Protein 8J5T (pdb70)

Radius of gyration: 44.78 Å; Cα contacts (8 Å, |Δi|>4): 3422; chains: 4; bounding box: 68×72×150 Å

B-factor: mean 57.09, std 12.13, range [30.0, 143.53]

GO terms:
  GO:0042277 peptide binding (F, IDA)
  GO:0017038 protein import (P, IDA)
  GO:0043295 glutathione binding (F, IDA)
  GO:1904680 peptide transmembrane transporter activity (F, IDA)
  GO:0005886 plasma membrane (C, HDA)
  GO:0042597 periplasmic space (C, EXP)
  GO:0042597 periplasmic space (C, TAS)

Sequence (1740 aa):
TTSDINQQDPATLQDGGNLRLSLTDFPPNFNILHIDGNNAEVAAMMKATLPRAFIIGPDGSTTVDTNYFTSIELTRTAPQVVTYTINPEAVWSDGTPITWRDIASQIHAISGADKAFEIASSSGAERVASVTRGVDDRQAVVTFAKPYAEWRGMFAGNGMLLPASMTATPEAFNKGQLDGPGPSAGPFVVSALDRTAQRIVLTRNPRWWGARPRLDSITYLVLDDAARLPALQNNTIDATGVGTLDQLTIAARTKGISIRRAPGPSWYHFTLNGAPGSILADKALRLAIAKGIDRYTIARVAQYGLTSDPVPLNNHVFVAGQDGYQDNSGVVAYNPEQAKRELDALGWRRSGAFREKDGRQLVIRDLFYDAQSTRQFAQIAQHTLAQIGVKLELQAKSGSGFFSDYVNVGAFDIAQFGWVGDAFPLSSLTQIYASDGESNFGKIGSPQIDAAIERTLAELDPGKARALANQVDELIWAEGFSLPLTQSPGTVAVRSTLANFGATGLADLDYTAIGFMRRMTRYLARRLLNYLVLLALASFLTYCLTSLAFSPLESLMQRSPRPPQAVIDAKAHDLGLDRPILARYANWVSHAVRGDFGTTITGQPVGTELGRRIGVSLRLLVVGSVFGTVAGVVIGAWGAIRQYRLSDRVMTTLALLVLSTPTFVVANLLILGALRVNWAVGIQLFDYTGETSPGVAGGVWDRLGDRLQHLILPSLTLALAAAAGFSRYQRNAMLDVLGQDFIRTARAKGLTRRRALLKHGLRTALIPMATLFAYGVAGLVTGAVFVEKIFGWHGMGEWMVRGISTQDTNIVAAITVFSGAVVLLAGLLSDVIYAALDPRVRVSMTEFASRRTLVVRRFLRNRAAVASLAALLLLFVSAYALPPLLPYSYDDLDFNALLQPPGTKHWLGTNALGQDLLAQTLRGMQKSMLIGVCVAVISTGIAATVGAISGYFGGWRDRTLMWVVDLLLVVPSFILIAIVTPRTKNSANIMFLVLLLAGFGWMISSRMVRGMTMSLREREFIRAARYMGVSSRRIIVGHVVPNVASILIIDAALNVAAAILAETGLSFLGFGIQPPDVSLGTLIADGTASATAFPWVFLFPASILVLILVCANLTGDGLRDALDPASRSLRRSPLLEVTDLAVTFRTDGDPVTAVRGISYRVEPGEVVAMVGESGSGKSAAAMAVVGLLPEYAQVRGSVRLQGTELLGLADNAMSRFRGKAIGTVFQDPMSALTPVYTVGDQIAEAIEVHQPRVGKKAARRRAVELLDLVGISQPQRRSRAFPHELSGGERQRVVIAIAIANDPDLLICDDPTTALDVTVQAQILDVLKAARDVTGAGVLIITHDLGVVAEFADRALVMYAGRVVESAGVNDLYRDRRMPYTVGLLGSVPRLDAAQGTRLVPIPGAPPSLAGLAPGCPFAPRCPLVIDECLTAEPELLDVATDHRAACIRTELVTGRSAADIYRVKTEARPAALGDASVVVRVRHLVKTYRLAKGVVLRRAIGEVRAVDGISLELRQGRTLGIVGESGSGKSTTLHEILELAAPQSGSIEVLGTDVATLGTAERRSLRRDIQVVFQDPVASLDPRLPVFDLIAEPLQANGFGKNETHARVAELLDIVGLRHGDASRYPAEFSGGQKQRIGIARALALQPKILALDDPVSALDVSIQAGIINLLLDLQEQFGLSYLFVSHDLSVVKHLAHQVAVMLAGTVVEQGDSEEVFGNPKHEYTRRLLGAVPQPDPA

Nearest PDB structures (foldseek):
  8j5q-assembly1_C  TM=8.252E-01  e=1.093E-30  Mycobacterium tuberculosis H37Rv
  8xfc-assembly1_C  TM=7.934E-01  e=2.139E-13  Mycobacterium tuberculosis H37Rv
  8wd9-assembly1_B  TM=5.810E-01  e=6.785E-04  Mycobacterium tuberculosis H37Rv
  4ymw-assembly1_C  TM=5.849E-01  e=1.691E-02  Caldanaerobacter subterraneus subsp. tengcongensis MB4
  8j5t-assembly1_D  TM=1.002E+00  e=0.000E+00  Mycobacterium tuberculosis H37Rv

InterPro domains:
  IPR000914 Solute-binding protein family 5 domain [PF00496] (152-511)
  IPR030678 Peptide/nickel binding protein, MppA-type [PIRSF002741] (71-576)
  IPR039424 Solute-binding protein family 5 [PTHR30290] (38-572)

Solvent-accessible surface area: 65528 Å² total; per-residue (Å²): 135,37,33,59,38,41,136,50,80,51,68,73,0,65,93,13,29,63,2,46,24,23,6,85,45,24,1,29,1,3,0,11,20,4,3,26,1,29,75,83,41,6,4,46,0,5,42,2,3,13,0,17,1,8,74,9,16,62,45,9,64,42,83,44,16,101,52,16,2,75,55,17,90,53,72,137,74,83,49,2,17,1,18,5,24,4,15,103,100,0,37,5,30,94,28,75,64,3,8,46,118,6,0,21,32,1,5,103,2,6,26,27,85,62,142,52,10,20,6,4,43,31,43,4,1,114,15,27,62,57,30,67,113,23,132,62,62,47,33,0,32,1,33,4,76,98,55,8,16,15,6,72,15,6,2,3,9,85,17,0,1,5,6,28,73,39,0,61,73,47,108,20,0,15,113,35,6,34,101,16,38,19,25,7,0,0,9,0,33,22,72,42,59,57,58,66,34,15,33,0,32,0,50,49,12,123,110,31,51,26,56,158,6,40,0,66,19,4,9,22,12,9,5,41,84,36,0,34,15,8,0,0,31,12,87,5,0,0,8,12,32,0,50,70,37,18,26,16,35,24,1,56,130,11,182,44,14,44,42,22,97,5,55,12,35,39,16,72,1,2,8,5,4,10,24,127,66,24,26,1,49,61,108,61,0,12,28,0,8,4,22,1,7,18,16,103,17,0,0,120,5,25,16,106,32,15,47,94,126,28,94,4,3,11,0,8,12,6,6,50,19,12,46,26,66,71,92,14,11,60,70,8,49,75,74,42,107,63,0,52,130,57,0,58,95,44,21,11,122,99,64,73,65,45,5,50,92,116,67,131,61,0,43,0,84,1,1,0,47,82,8,79,68,5,40,32,11,0,21,0,0,56,65,10,1,37,102,6,0,0,70,2,45,16,52,2,20,31,17,44,10,0,6,35,87,68,0,48,101,25,42,0,2,7,0,2,3,31,27,69,7,48,14,33,20,15,43,50,4,45,50,16,8,8,48,128,13,83,4,3,18,1,126,10,39,31,115,120,2,40,57,6,2,84,120,0,2,41,48,45,60,78,33,114,8,86,58,32,0,14,96,0,0,73,55,0,4,37,18,6,10,6,9,0,0,5,22,44,31,18,5,33,0,0,31,50,59,0,0,15,23,12,7,24,20,24,18,31,37,82,28,22,10,1,0,25,63,132,260,118,116,210,80,83,68,134,36,88,102,51,14,106,82,1,40,55,68,1,10,70,88,3,14,23,57,3,17,136,45,16,28,17,25,7,64,9,30,66,42,42,58,20,1,37,61,57,11,2,78,42,19,22,131,95,64,10,52,101,108,97,40,124,42,34,26,56,61,12,55,56,53,16,119,169,48,84,38,25,62,26,21,36,27,38,68,0,24,84,32,18,38,82,17,53,20,3,2,107,97,0,10,79,56,1,20,65,133,0,18,92,42,0,31,91,43,0,2,110,4,0,31,102,19,63,142,141,34,3,87,67,53,9,67,82,9,6,88,38,42,0,26,9,38,27,16,23,0,59,110,36,2,59,36,4,3,135,61,12,112,87,89,64,109,83,65,39,19,1,2,11,26,21,28,39,74,56,82,61,42,109,205,97,77,102,42,16,92,110,61,0,25,72,9,0,14,82,3,22,19,69,53,21,15,8,16,28,2,3,29,0,8,4,6,0,9,42,14,29,58,91,51,11,10,62,9,0,39,11,7,7,3,19,79,162,130,0,4,80,83,0,0,28,62,13,2,51,9,10,8,4,0,19,77,1,15,27,72,4,56,44,15,38,53,5,10,31,7,0,18,2,0,9,6,21,0,0,0,20,4,8,22,83,0,3,71,40,10,7,31,27,6,0,1,0,2,4,34,42,24,0,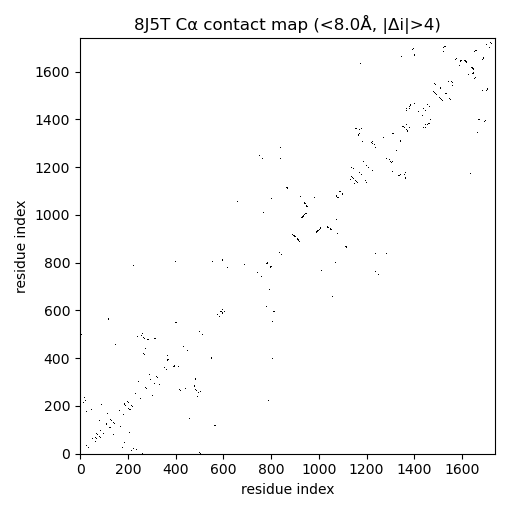35,38,14,3,102,3,0,31,81,1,8,65,51,4,26,34,29,0,24,33,5,212,60,27,101,91,143,18,18,46,31,187,51,13,18,82,132,14,36,86,90,28,171,42,0,47,65,8,61,62,31,29,113,109,18,67,93,31,0,93,60,69,34,111,134,21,92,53,56,69,80,59,19,23,53,148,2,17,29,73,88,58,45,121,123,7,128,41,0,0,24,39,1,0,10,7,1,33,6,13,4,11,89,0,6,20,40,0,11,66,3,0,79,45,6,4,100,72,3,19,38,60,1,14,67,20,0,1,64,0,2,16,65,11,53,153,83,19,118,66,46,15,77,74,0,7,30,42,37,6,28,25,34,65,2,50,20,2,52,25,2,17,150,67,51,100,53,35,6,30,98,101,5,12,111,25,33,4,20,46,38,21,14,58,10,0,9,2,1,17,1,27,0,6,10,16,76,68,63,36,16,0,73,3,2,93,8,7,8,8,27,45,147,72,2,17,83,19,10,0,42,10,28,2,7,3,1,18,22,11,2,32,8,18,25,16,1,58,4,0,30,36,3,3,16,8,10,44,31,29,23,0,13,5,22,52,39,14,0,0,0,12,10,0,10,67,0,12,68,12,23,48,17,33,52,31,9,13,93,61,0,6,59,37,0,33,75,4,0,42,6,14,9,39,22,10,11,1,70,6,3,1,32,8,9,54,4,108,54,10,26,177,116,28,8,0,43,2,56,92,0,9,0,20,41,88,16,68,40,103,62,39,35,9,0,44,29,3,61,16,107,0,48,64,55,22,0,0,0,0,9,3,4,9,26,5,10,12,35,13,0,1,14,2,1,0,28,6,31,62,105,42,5,102,45,153,32,32,0,58,2,90,42,57,74,5,53,74,59,67,35,82,36,6,10,165,48,9,9,104,13,1,4,8,3,8,44,33,20,46,31,2,5,0,23,6,37,19,1,4,34,1,0,0,11,4,3,53,47,36,78,101,211,52,36,85,165,35,0,106,150,92,0,30,109,2,1,88,95,0,28,4,79,75,32,129,89,21,18,107,4,30,5,79,66,17,35,12,2,14,26,0,8,0,5,1,0,24,7,18,7,29,88,4,64,0,0,3,0,6,11,0,12,33,8,2,2,10,34,3,13,52,71,0,3,82,22,2,68,43,20,54,97,131,66,29,3,0,0,0,1,2,1,15,59,9,11,0,3,7,93,2,7,68,76,1,8,1,0,5,4,0,66,7,10,0,25,3,18,15,88,52,4,32,165,35,41,39,5,3,0,1,0,7,5,19,33,4,45,23,135,34,111,12,63,62,10,43,20,16,50,36,11,66,62,57,27,36,48,19,45,64,49,77,101,2,21,19,2,7,115,22,22,61,24,58,74,127,88,17,89,86,63,61,19,114,43,82,107,44,38,122,130,4,102,1,9,16,66,54,15,119,60,1,66,75,88,65,21,82,50,5,16,182,69,159,57,105,53,207,52,76,70,92,65,72,54,59,52,6,4,74,2,107,115,0,27,50,35,90,152,18,5,78,23,116,63,123,70,127,66,45,29,89,42,109,13,0,66,30,2,48,9,79,4,89,37,6,79,1,7,0,3,6,2,48,10,42,4,10,16,38,24,1,1,29,21,5,3,58,3,30,65,22,110,68,28,42,0,43,0,51,64,38,55,1,64,115,17,46,101,79,102,63,116,80,20,14,87,28,3,4,8,2,9,47,21,16,34,24,2,5,1,54,18,13,0,0,8,22,2,0,0,10,0,0,71,32,45,72,66,36,151,124,84,5,21,54,52,0,28,80,2,3,96,68,6,22,10,102,76,45,20,5,60,54,17,2,74,42,16,45,12,3,28,33,4,6,0,2,6,0,10,2,7,0,10,61,0,93,2,1,3,2,5,12,0,8,32,13,3,2,9,4,22,14,0,28,3,1,16,35,4,1,52,29,2,29,71,118,2,3,1,0,6,2,3,1,24,60,4,13,1,0,17,2,1,2,43,82,2,0,6,4,50,75,0,50,31,35,24,91,24,66,12,114,111,6,28,54,97,11,146,70,110,8,0,89,134,3,40,69,40,32,27,98,50,83,57,129

Structure (mmCIF, N/CA/C/O backbone):
data_8J5T
#
_entry.id   8J5T
#
_cell.length_a   1.00
_cell.length_b   1.00
_cell.length_c   1.00
_cell.angle_alpha   90.00
_cell.angle_beta   90.00
_cell.angle_gamma   90.00
#
_symmetry.space_group_name_H-M   'P 1'
#
loop_
_entity.id
_entity.type
_entity.pdbx_description
1 polymer 'Uncharacterized protein Rv1280c'
2 polymer 'Putative peptide transport permease protein Rv1283c'
3 polymer 'Putative peptide transport permease protein Rv1282c'
4 polymer 'Uncharacterized ABC transporter ATP-binding protein Rv1281c'
5 non-polymer "ADENOSINE-5'-TRIPHOSPHATE"
6 non-polymer 'MAGNESIUM ION'
7 non-polymer 'IRON/SULFUR CLUSTER'
#
loop_
_atom_site.group_PDB
_atom_site.id
_atom_site.type_symbol
_atom_site.label_atom_id
_atom_site.label_alt_id
_atom_site.label_comp_id
_atom_site.label_asym_id
_atom_site.label_entity_id
_atom_site.label_seq_id
_atom_site.pdbx_PDB_ins_code
_atom_site.Cartn_x
_atom_site.Cartn_y
_atom_site.Cartn_z
_atom_site.occupancy
_atom_site.B_iso_or_equiv
_atom_site.auth_seq_id
_atom_site.auth_comp_id
_atom_site.auth_asym_id
_atom_site.auth_atom_id
_atom_site.pdbx_PDB_model_num
ATOM 1 N N . THR A 1 73 ? 146.562 152.503 187.618 1.00 66.12 73 THR A N 1
ATOM 2 C CA . THR A 1 73 ? 145.152 152.833 187.782 1.00 66.12 73 THR A CA 1
ATOM 3 C C . THR A 1 73 ? 144.280 152.001 186.854 1.00 66.12 73 THR A C 1
ATOM 4 O O . THR A 1 73 ? 143.093 151.817 187.120 1.00 66.12 73 THR A O 1
ATOM 8 N N . THR A 1 74 ? 144.866 151.522 185.755 1.00 64.78 74 THR A N 1
ATOM 9 C CA . THR A 1 74 ? 144.239 150.641 184.775 1.00 64.78 74 THR A CA 1
ATOM 10 C C . THR A 1 74 ? 143.151 151.363 183.972 1.00 64.78 74 THR A C 1
ATOM 11 O O . THR A 1 74 ? 142.634 150.802 183.002 1.00 64.78 74 THR A O 1
ATOM 15 N N . SER A 1 75 ? 142.833 152.613 184.299 1.00 62.79 75 SER A N 1
ATOM 16 C CA . SER A 1 75 ? 141.809 153.374 183.598 1.00 62.79 75 SER A CA 1
ATOM 17 C C . SER A 1 75 ? 142.422 154.617 182.970 1.00 62.79 75 SER A C 1
ATOM 18 O O . SER A 1 75 ? 143.299 155.254 183.561 1.00 62.79 75 SER A O 1
ATOM 21 N N . ASP A 1 76 ? 141.948 154.965 181.772 1.00 58.83 76 ASP A N 1
ATOM 22 C CA . ASP A 1 76 ? 142.484 156.107 181.032 1.00 58.83 76 ASP A CA 1
ATOM 23 C C . ASP A 1 76 ? 141.345 156.685 180.195 1.00 58.83 76 ASP A C 1
ATOM 24 O O . ASP A 1 76 ? 141.072 156.193 179.097 1.00 58.83 76 ASP A O 1
ATOM 29 N N . ILE A 1 77 ? 140.698 157.730 180.711 1.00 54.65 77 ILE A N 1
ATOM 30 C CA . ILE A 1 77 ? 139.474 158.237 180.100 1.00 54.65 77 ILE A CA 1
ATOM 31 C C . ILE A 1 77 ? 139.504 159.749 179.924 1.00 54.65 77 ILE A C 1
ATOM 32 O O . ILE A 1 77 ? 138.498 160.347 179.530 1.00 54.65 77 ILE A O 1
ATOM 37 N N . ASN A 1 78 ? 140.641 160.381 180.218 1.00 55.48 78 ASN A N 1
ATOM 38 C CA . ASN A 1 78 ? 140.756 161.839 180.188 1.00 55.48 78 ASN A CA 1
ATOM 39 C C . ASN A 1 78 ? 139.746 162.470 181.154 1.00 55.48 78 ASN A C 1
ATOM 40 O O . ASN A 1 78 ? 138.784 163.132 180.767 1.00 55.48 78 ASN A O 1
ATOM 45 N N . GLN A 1 79 ? 139.979 162.204 182.437 1.00 57.16 79 GLN A N 1
ATOM 46 C CA . GLN A 1 79 ? 139.092 162.706 183.478 1.00 57.16 79 GLN A CA 1
ATOM 47 C C . GLN A 1 79 ? 139.061 164.228 183.476 1.00 57.16 79 GLN A C 1
ATOM 48 O O . GLN A 1 79 ? 140.093 164.887 183.328 1.00 57.16 79 GLN A O 1
ATOM 54 N N . GLN A 1 80 ? 137.860 164.785 183.623 1.00 56.78 80 GLN A N 1
ATOM 55 C CA . GLN A 1 80 ? 137.671 166.219 183.796 1.00 56.78 80 GLN A CA 1
ATOM 56 C C . GLN A 1 80 ? 136.496 166.444 184.733 1.00 56.78 80 GLN A C 1
ATOM 57 O O . GLN A 1 80 ? 135.633 165.578 184.892 1.00 56.78 80 GLN A O 1
ATOM 63 N N . ASP A 1 81 ? 136.470 167.615 185.356 1.00 58.06 81 ASP A N 1
ATOM 64 C CA . ASP A 1 81 ? 135.301 168.002 186.130 1.00 58.06 81 ASP A CA 1
ATOM 65 C C . ASP A 1 81 ? 134.111 168.129 185.186 1.00 58.06 81 ASP A C 1
ATOM 66 O O . ASP A 1 81 ? 134.218 168.805 184.153 1.00 58.06 81 ASP A O 1
ATOM 71 N N . PRO A 1 82 ? 132.978 167.489 185.485 1.00 56.25 82 PRO A N 1
ATOM 72 C CA . PRO A 1 82 ? 131.810 167.629 184.602 1.00 56.25 82 PRO A CA 1
ATOM 73 C C . PRO A 1 82 ? 131.342 169.062 184.417 1.00 56.25 82 PRO A C 1
ATOM 74 O O . PRO A 1 82 ? 130.916 169.427 183.316 1.00 56.25 82 PRO A O 1
ATOM 78 N N . ALA A 1 83 ? 131.415 169.892 185.458 1.00 56.24 83 ALA A N 1
ATOM 79 C CA . ALA A 1 83 ? 130.861 171.239 185.379 1.00 56.24 83 ALA A CA 1
ATOM 80 C C . ALA A 1 83 ? 131.628 172.150 184.431 1.00 56.24 83 ALA A C 1
ATOM 81 O O . ALA A 1 83 ? 131.118 173.221 184.088 1.00 56.24 83 ALA A O 1
ATOM 83 N N . THR A 1 84 ? 132.829 171.761 184.004 1.00 57.04 84 THR A N 1
ATOM 84 C CA . THR A 1 84 ? 133.644 172.563 183.100 1.00 57.04 84 THR A CA 1
ATOM 85 C C . THR A 1 84 ? 133.579 172.060 181.664 1.00 57.04 84 THR A C 1
ATOM 86 O O . THR A 1 84 ? 134.533 172.239 180.901 1.00 57.04 84 THR A O 1
ATOM 90 N N . LEU A 1 85 ? 132.481 171.421 181.286 1.00 53.43 85 LEU A N 1
ATOM 91 C CA . LEU A 1 85 ? 132.284 170.910 179.939 1.00 53.43 85 LEU A CA 1
ATOM 92 C C . LEU A 1 85 ? 131.104 171.627 179.297 1.00 53.43 85 LEU A C 1
ATOM 93 O O . LEU A 1 85 ? 130.513 172.540 179.873 1.00 53.43 85 LEU A O 1
ATOM 98 N N . GLN A 1 86 ? 130.763 171.200 178.087 1.00 53.07 86 GLN A N 1
ATOM 99 C CA . GLN A 1 86 ? 129.618 171.771 177.401 1.00 53.07 86 GLN A CA 1
ATOM 100 C C . GLN A 1 86 ? 128.318 171.279 178.026 1.00 53.07 86 GLN A C 1
ATOM 101 O O . GLN A 1 86 ? 128.267 170.241 178.691 1.00 53.07 86 GLN A O 1
ATOM 107 N N . ASP A 1 87 ? 127.254 172.053 177.814 1.00 51.39 87 ASP A N 1
ATOM 108 C CA . ASP A 1 87 ? 125.918 171.713 178.285 1.00 51.39 87 ASP A CA 1
ATOM 109 C C . ASP A 1 87 ? 125.075 171.075 177.188 1.00 51.39 87 ASP A C 1
ATOM 110 O O . ASP A 1 87 ? 123.850 171.218 177.175 1.00 51.39 87 ASP A O 1
ATOM 115 N N . GLY A 1 88 ? 125.706 170.387 176.264 1.00 46.51 88 GLY A N 1
ATOM 116 C CA . GLY A 1 88 ? 124.997 169.736 175.182 1.00 46.51 88 GLY A CA 1
ATOM 117 C C . GLY A 1 88 ? 125.899 168.738 174.519 1.00 46.51 88 GLY A C 1
ATOM 118 O O . GLY A 1 88 ? 126.746 168.117 175.162 1.00 46.51 88 GLY A O 1
ATOM 119 N N . GLY A 1 89 ? 125.724 168.581 173.216 1.00 43.71 89 GLY A N 1
ATOM 120 C CA . GLY A 1 89 ? 126.548 167.681 172.442 1.00 43.71 89 GLY A CA 1
ATOM 121 C C . GLY A 1 89 ? 125.834 166.384 172.120 1.00 43.71 89 GLY A C 1
ATOM 122 O O . GLY A 1 89 ? 124.771 166.062 172.653 1.00 43.71 89 GLY A O 1
ATOM 123 N N . ASN A 1 90 ? 126.450 165.623 171.224 1.00 43.04 90 ASN A N 1
ATOM 124 C CA . ASN A 1 90 ? 125.862 164.385 170.724 1.00 43.04 90 ASN A CA 1
ATOM 125 C C . ASN A 1 90 ? 127.008 163.401 170.520 1.00 43.04 90 ASN A C 1
ATOM 126 O O . ASN A 1 90 ? 127.729 163.475 169.522 1.00 43.04 90 ASN A O 1
ATOM 131 N N . LEU A 1 91 ? 127.168 162.485 171.466 1.00 42.44 91 LEU A N 1
ATOM 132 C CA . LEU A 1 91 ? 128.113 161.394 171.297 1.00 42.44 91 LEU A CA 1
ATOM 133 C C . LEU A 1 91 ? 127.566 160.401 170.286 1.00 42.44 91 LEU A C 1
ATOM 134 O O . LEU A 1 91 ? 126.415 159.973 170.387 1.00 42.44 91 LEU A O 1
ATOM 139 N N . ARG A 1 92 ? 128.384 160.032 169.308 1.00 42.38 92 ARG A N 1
ATOM 140 C CA . ARG A 1 92 ? 127.982 159.080 168.282 1.00 42.38 92 ARG A CA 1
ATOM 141 C C . ARG A 1 92 ? 128.949 157.910 168.285 1.00 42.38 92 ARG A C 1
ATOM 142 O O . ARG A 1 92 ? 130.153 158.093 168.080 1.00 42.38 92 ARG A O 1
ATOM 150 N N . LEU A 1 93 ? 128.420 156.716 168.498 1.00 42.65 93 LEU A N 1
ATOM 151 C CA . LEU A 1 93 ? 129.204 155.502 168.643 1.00 42.65 93 LEU A CA 1
ATOM 152 C C . LEU A 1 93 ? 128.837 154.530 167.528 1.00 42.65 93 LEU A C 1
ATOM 153 O O . LEU A 1 93 ? 128.108 154.870 166.596 1.00 42.65 93 LEU A O 1
ATOM 158 N N . SER A 1 94 ? 129.352 153.310 167.624 1.00 44.33 94 SER A N 1
ATOM 159 C CA . SER A 1 94 ? 129.056 152.295 166.627 1.00 44.33 94 SER A CA 1
ATOM 160 C C . SER A 1 94 ? 128.871 150.940 167.288 1.00 44.33 94 SER A C 1
ATOM 161 O O . SER A 1 94 ? 129.537 150.622 168.277 1.00 44.33 94 SER A O 1
ATOM 164 N N . LEU A 1 95 ? 127.957 150.153 166.738 1.00 47.72 95 LEU A N 1
ATOM 165 C CA . LEU A 1 95 ? 127.778 148.750 167.070 1.00 47.72 95 LEU A CA 1
ATOM 166 C C . LEU A 1 95 ? 128.209 147.910 165.876 1.00 47.72 95 LEU A C 1
ATOM 167 O O . LEU A 1 95 ? 128.648 148.432 164.849 1.00 47.72 95 LEU A O 1
ATOM 172 N N . THR A 1 96 ? 128.077 146.593 166.004 1.00 52.16 96 THR A N 1
ATOM 173 C CA . THR A 1 96 ? 128.362 145.716 164.882 1.00 52.16 96 THR A CA 1
ATOM 174 C C . THR A 1 96 ? 127.154 144.940 164.384 1.00 52.16 96 THR A C 1
ATOM 175 O O . THR A 1 96 ? 127.229 144.357 163.298 1.00 52.16 96 THR A O 1
ATOM 179 N N . ASP A 1 97 ? 126.052 144.913 165.129 1.00 52.83 97 ASP A N 1
ATOM 180 C CA . ASP A 1 97 ? 124.813 144.348 164.615 1.00 52.83 97 ASP A CA 1
ATOM 181 C C . ASP A 1 97 ? 123.643 144.923 165.397 1.00 52.83 97 ASP A C 1
ATOM 182 O O . ASP A 1 97 ? 123.751 145.157 166.603 1.00 52.83 97 ASP A O 1
ATOM 187 N N . PHE A 1 98 ? 122.539 145.157 164.701 1.00 46.00 98 PHE A N 1
ATOM 188 C CA . PHE A 1 98 ? 121.345 145.668 165.353 1.00 46.00 98 PHE A CA 1
ATOM 189 C C . PHE A 1 98 ? 120.859 144.648 166.376 1.00 46.00 98 PHE A C 1
ATOM 190 O O . PHE A 1 98 ? 120.720 143.464 166.042 1.00 46.00 98 PHE A O 1
ATOM 198 N N . PRO A 1 99 ? 120.610 145.052 167.617 1.00 45.77 99 PRO A N 1
ATOM 199 C CA . PRO A 1 99 ? 120.230 144.089 168.653 1.00 45.77 99 PRO A CA 1
ATOM 200 C C . PRO A 1 99 ? 118.940 143.375 168.294 1.00 45.77 99 PRO A C 1
ATOM 201 O O . PRO A 1 99 ? 117.889 144.009 168.128 1.00 45.77 99 PRO A O 1
ATOM 205 N N . PRO A 1 100 ? 118.986 142.048 168.158 1.00 45.49 100 PRO A N 1
ATOM 206 C CA . PRO A 1 100 ? 117.754 141.310 167.834 1.00 45.49 100 PRO A CA 1
ATOM 207 C C . PRO A 1 100 ? 116.714 141.396 168.931 1.00 45.49 100 PRO A C 1
ATOM 208 O O . PRO A 1 100 ? 115.562 141.767 168.678 1.00 45.49 100 PRO A O 1
ATOM 212 N N . ASN A 1 101 ? 117.098 141.050 170.151 1.00 45.70 101 ASN A N 1
ATOM 213 C CA . ASN A 1 101 ? 116.249 141.163 171.321 1.00 45.70 101 ASN A CA 1
ATOM 214 C C . ASN A 1 101 ? 116.845 142.220 172.237 1.00 45.70 101 ASN A C 1
ATOM 215 O O . ASN A 1 101 ? 118.067 142.363 172.318 1.00 45.70 101 ASN A O 1
ATOM 220 N N . PHE A 1 102 ? 115.983 142.972 172.908 1.00 46.30 102 PHE A N 1
ATOM 221 C CA . PHE A 1 102 ? 116.418 144.070 173.755 1.00 46.30 102 PHE A CA 1
ATOM 222 C C . PHE A 1 102 ? 116.420 143.705 175.232 1.00 46.30 102 PHE A C 1
ATOM 223 O O . PHE A 1 102 ? 116.541 144.593 176.080 1.00 46.30 102 PHE A O 1
ATOM 231 N N . ASN A 1 103 ? 116.291 142.422 175.554 1.00 46.29 103 ASN A N 1
ATOM 232 C CA . ASN A 1 103 ? 116.320 141.934 176.926 1.00 46.29 103 ASN A CA 1
ATOM 233 C C . ASN A 1 103 ? 117.693 141.334 177.194 1.00 46.29 103 ASN A C 1
ATOM 234 O O . ASN A 1 103 ? 118.080 140.355 176.552 1.00 46.29 103 ASN A O 1
ATOM 239 N N . ILE A 1 104 ? 118.417 141.907 178.157 1.00 47.85 104 ILE A N 1
ATOM 240 C CA . ILE A 1 104 ? 119.790 141.484 178.405 1.00 47.85 104 ILE A CA 1
ATOM 241 C C . ILE A 1 104 ? 119.870 140.131 179.099 1.00 47.85 104 ILE A C 1
ATOM 242 O O . ILE A 1 104 ? 120.926 139.492 179.072 1.00 47.85 104 ILE A O 1
ATOM 247 N N . LEU A 1 105 ? 118.792 139.675 179.728 1.00 47.01 105 LEU A N 1
ATOM 248 C CA . LEU A 1 105 ? 118.782 138.384 180.403 1.00 47.01 105 LEU A CA 1
ATOM 249 C C . LEU A 1 105 ? 118.356 137.247 179.490 1.00 47.01 105 LEU A C 1
ATOM 250 O O . LEU A 1 105 ? 118.209 136.115 179.958 1.00 47.01 105 LEU A O 1
ATOM 255 N N . HIS A 1 106 ? 118.144 137.526 178.213 1.00 47.90 106 HIS A N 1
ATOM 256 C CA . HIS A 1 106 ? 117.711 136.551 177.229 1.00 47.90 106 HIS A CA 1
ATOM 257 C C . HIS A 1 106 ? 118.911 136.116 176.399 1.00 47.90 106 HIS A C 1
ATOM 258 O O . HIS A 1 106 ? 119.865 136.876 176.220 1.00 47.90 106 HIS A O 1
ATOM 265 N N . ILE A 1 107 ? 118.870 134.877 175.907 1.00 50.14 107 ILE A N 1
ATOM 266 C CA . ILE A 1 107 ? 120.016 134.336 175.180 1.00 50.14 107 ILE A CA 1
ATOM 267 C C . ILE A 1 107 ? 120.301 135.164 173.935 1.00 50.14 107 ILE A C 1
ATOM 268 O O . ILE A 1 107 ? 121.459 135.455 173.617 1.00 50.14 107 ILE A O 1
ATOM 273 N N . ASP A 1 108 ? 119.254 135.557 173.213 1.00 50.88 108 ASP A N 1
ATOM 274 C CA . ASP A 1 108 ? 119.405 136.400 172.037 1.00 50.88 108 ASP A CA 1
ATOM 275 C C . ASP A 1 108 ? 119.616 137.862 172.385 1.00 50.88 108 ASP A C 1
ATOM 276 O O . ASP A 1 108 ? 119.842 138.672 171.481 1.00 50.88 108 ASP A O 1
ATOM 281 N N . GLY A 1 109 ? 119.539 138.221 173.660 1.00 48.75 109 GLY A N 1
ATOM 282 C CA . GLY A 1 109 ? 119.660 139.607 174.044 1.00 48.75 109 GLY A CA 1
ATOM 283 C C . GLY A 1 109 ? 120.967 139.951 174.720 1.00 48.75 109 GLY A C 1
ATOM 284 O O . GLY A 1 109 ? 121.435 141.086 174.612 1.00 48.75 109 GLY A O 1
ATOM 285 N N . ASN A 1 110 ? 121.569 138.998 175.424 1.00 51.43 110 ASN A N 1
ATOM 286 C CA . ASN A 1 110 ? 122.829 139.293 176.087 1.00 51.43 110 ASN A CA 1
ATOM 287 C C . ASN A 1 110 ? 123.948 139.398 175.060 1.00 51.43 110 ASN A C 1
ATOM 288 O O . ASN A 1 110 ? 123.938 138.722 174.028 1.00 51.43 110 ASN A O 1
ATOM 293 N N . ASN A 1 111 ? 124.886 140.299 175.326 1.00 51.54 111 ASN A N 1
ATOM 294 C CA . ASN A 1 111 ? 125.985 140.603 174.424 1.00 51.54 111 ASN A CA 1
ATOM 295 C C . ASN A 1 111 ? 126.860 141.621 175.131 1.00 51.54 111 ASN A C 1
ATOM 296 O O . ASN A 1 111 ? 126.416 142.295 176.063 1.00 51.54 111 ASN A O 1
ATOM 301 N N . ALA A 1 112 ? 128.110 141.723 174.687 1.00 51.43 112 ALA A N 1
ATOM 302 C CA . ALA A 1 112 ? 128.999 142.716 175.276 1.00 51.43 112 ALA A CA 1
ATOM 303 C C . ALA A 1 112 ? 128.489 144.125 175.009 1.00 51.43 112 ALA A C 1
ATOM 304 O O . ALA A 1 112 ? 128.274 144.914 175.938 1.00 51.43 112 ALA A O 1
ATOM 306 N N . GLU A 1 113 ? 128.237 144.439 173.739 1.00 51.62 113 GLU A N 1
ATOM 307 C CA . GLU A 1 113 ? 127.911 145.802 173.340 1.00 51.62 113 GLU A CA 1
ATOM 308 C C . GLU A 1 113 ? 126.463 146.170 173.631 1.00 51.62 113 GLU A C 1
ATOM 309 O O . GLU A 1 113 ? 126.180 147.327 173.950 1.00 51.62 113 GLU A O 1
ATOM 315 N N . VAL A 1 114 ? 125.534 145.222 173.506 1.00 48.73 114 VAL A N 1
ATOM 316 C CA . VAL A 1 114 ? 124.145 145.512 173.847 1.00 48.73 114 VAL A CA 1
ATOM 317 C C . VAL A 1 114 ? 124.028 145.857 175.325 1.00 48.73 114 VAL A C 1
ATOM 318 O O . VAL A 1 114 ? 123.358 146.826 175.703 1.00 48.73 114 VAL A O 1
ATOM 322 N N . ALA A 1 115 ? 124.692 145.082 176.182 1.00 48.50 115 ALA A N 1
ATOM 323 C CA . ALA A 1 115 ? 124.727 145.417 177.600 1.00 48.50 115 ALA A CA 1
ATOM 324 C C . ALA A 1 115 ? 125.441 146.741 177.832 1.00 48.50 115 ALA A C 1
ATOM 325 O O . ALA A 1 115 ? 125.028 147.535 178.687 1.00 48.50 115 ALA A O 1
ATOM 327 N N . ALA A 1 116 ? 126.520 146.994 177.087 1.00 47.74 116 ALA A N 1
ATOM 328 C CA . ALA A 1 116 ? 127.226 148.263 177.230 1.00 47.74 116 ALA A CA 1
ATOM 329 C C . ALA A 1 116 ? 126.310 149.439 176.924 1.00 47.74 116 ALA A C 1
ATOM 330 O O . ALA A 1 116 ? 126.372 150.476 177.593 1.00 47.74 116 ALA A O 1
ATOM 332 N N . MET A 1 117 ? 125.458 149.298 175.911 1.00 48.13 117 MET A N 1
ATOM 333 C CA . MET A 1 117 ? 124.515 150.360 175.581 1.00 48.13 117 MET A CA 1
ATOM 334 C C . MET A 1 117 ? 123.426 150.485 176.640 1.00 48.13 117 MET A C 1
ATOM 335 O O . MET A 1 117 ? 123.037 151.599 177.006 1.00 48.13 117 MET A O 1
ATOM 340 N N . MET A 1 118 ? 122.920 149.355 177.144 1.00 47.88 118 MET A N 1
ATOM 341 C CA . MET A 1 118 ? 121.850 149.404 178.137 1.00 47.88 118 MET A CA 1
ATOM 342 C C . MET A 1 118 ? 122.306 149.947 179.476 1.00 47.88 118 MET A C 1
ATOM 343 O O . MET A 1 118 ? 121.465 150.397 180.259 1.00 47.88 118 MET A O 1
ATOM 348 N N . LYS A 1 119 ? 123.603 149.884 179.776 1.00 47.78 119 LYS A N 1
ATOM 349 C CA . LYS A 1 119 ? 124.058 150.346 181.082 1.00 47.78 119 LYS A CA 1
ATOM 350 C C . LYS A 1 119 ? 123.713 151.805 181.330 1.00 47.78 119 LYS A C 1
ATOM 351 O O . LYS A 1 119 ? 123.631 152.222 182.489 1.00 47.78 119 LYS A O 1
ATOM 357 N N . ALA A 1 120 ? 123.502 152.585 180.273 1.00 46.61 120 ALA A N 1
ATOM 358 C CA . ALA A 1 120 ? 123.104 153.976 180.413 1.00 46.61 120 ALA A CA 1
ATOM 359 C C . ALA A 1 120 ? 121.624 154.144 180.711 1.00 46.61 120 ALA A C 1
ATOM 360 O O . ALA A 1 120 ? 121.202 155.255 181.043 1.00 46.61 120 ALA A O 1
ATOM 362 N N . THR A 1 121 ? 120.830 153.080 180.604 1.00 46.01 121 THR A N 1
ATOM 363 C CA . THR A 1 121 ? 119.384 153.186 180.706 1.00 46.01 121 THR A CA 1
ATOM 364 C C . THR A 1 121 ? 118.768 152.357 181.823 1.00 46.01 121 THR A C 1
ATOM 365 O O . THR A 1 121 ? 117.569 152.504 182.077 1.00 46.01 121 THR A O 1
ATOM 369 N N . LEU A 1 122 ? 119.534 151.519 182.512 1.00 45.71 122 LEU A N 1
ATOM 370 C CA . LEU A 1 122 ? 118.942 150.598 183.469 1.00 45.71 122 LEU A CA 1
ATOM 371 C C . LEU A 1 122 ? 119.665 150.655 184.805 1.00 45.71 122 LEU A C 1
ATOM 372 O O . LEU A 1 122 ? 120.851 150.988 184.862 1.00 45.71 122 LEU A O 1
ATOM 377 N N . PRO A 1 123 ? 118.971 150.331 185.894 1.00 47.86 123 PRO A N 1
ATOM 378 C CA . PRO A 1 123 ? 119.608 150.356 187.214 1.00 47.86 123 PRO A CA 1
ATOM 379 C C . PRO A 1 123 ? 120.690 149.301 187.359 1.00 47.86 123 PRO A C 1
ATOM 380 O O . PRO A 1 123 ? 120.668 148.256 186.706 1.00 47.86 123 PRO A O 1
ATOM 384 N N . ARG A 1 124 ? 121.649 149.593 188.234 1.00 49.24 124 ARG A N 1
ATOM 385 C CA . ARG A 1 124 ? 122.684 148.646 188.619 1.00 49.24 124 ARG A CA 1
ATOM 386 C C . ARG A 1 124 ? 123.005 148.839 190.092 1.00 49.24 124 ARG A C 1
ATOM 387 O O . ARG A 1 124 ? 123.055 149.971 190.579 1.00 49.24 124 ARG A O 1
ATOM 395 N N . ALA A 1 125 ? 123.226 147.728 190.796 1.00 50.08 125 ALA A N 1
ATOM 396 C CA . ALA A 1 125 ? 123.328 147.779 192.251 1.00 50.08 125 ALA A CA 1
ATOM 397 C C . ALA A 1 125 ? 124.653 148.373 192.714 1.00 50.08 125 ALA A C 1
ATOM 398 O O . ALA A 1 125 ? 124.683 149.149 193.675 1.00 50.08 125 ALA A O 1
ATOM 400 N N . PHE A 1 126 ? 125.757 148.019 192.062 1.00 52.20 126 PHE A N 1
ATOM 401 C CA . PHE A 1 126 ? 127.080 148.427 192.510 1.00 52.20 126 PHE A CA 1
ATOM 402 C C . PHE A 1 126 ? 127.849 149.092 191.380 1.00 52.20 126 PHE A C 1
ATOM 403 O O . PHE A 1 126 ? 127.649 148.783 190.203 1.00 52.20 126 PHE A O 1
ATOM 411 N N . ILE A 1 127 ? 128.736 150.006 191.757 1.00 53.80 127 ILE A N 1
ATOM 412 C CA . ILE A 1 127 ? 129.668 150.641 190.833 1.00 53.80 127 ILE A CA 1
ATOM 413 C C . ILE A 1 127 ? 131.021 149.972 191.015 1.00 53.80 127 ILE A C 1
ATOM 414 O O . ILE A 1 127 ? 131.606 150.029 192.102 1.00 53.80 127 ILE A O 1
ATOM 419 N N . ILE A 1 128 ? 131.528 149.346 189.961 1.00 55.31 128 ILE A N 1
ATOM 420 C CA . ILE A 1 128 ? 132.786 148.617 190.041 1.00 55.31 128 ILE A CA 1
ATOM 421 C C . ILE A 1 128 ? 133.929 149.561 189.701 1.00 55.31 128 ILE A C 1
ATOM 422 O O . ILE A 1 128 ? 133.927 150.207 188.647 1.00 55.31 128 ILE A O 1
ATOM 427 N N . GLY A 1 129 ? 134.903 149.646 190.599 1.00 58.16 129 GLY A N 1
ATOM 428 C CA . GLY A 1 129 ? 136.006 150.562 190.450 1.00 58.16 129 GLY A CA 1
ATOM 429 C C . GLY A 1 129 ? 136.987 150.101 189.395 1.00 58.16 129 GLY A C 1
ATOM 430 O O . GLY A 1 129 ? 136.744 149.134 188.668 1.00 58.16 129 GLY A O 1
ATOM 431 N N . PRO A 1 130 ? 138.119 150.797 189.287 1.00 59.16 130 PRO A N 1
ATOM 432 C CA . PRO A 1 130 ? 139.087 150.456 188.234 1.00 59.16 130 PRO A CA 1
ATOM 433 C C . PRO A 1 130 ? 139.677 149.063 188.364 1.00 59.16 130 PRO A C 1
ATOM 434 O O . PRO A 1 130 ? 140.096 148.487 187.353 1.00 59.16 130 PRO A O 1
ATOM 438 N N . ASP A 1 131 ? 139.734 148.498 189.571 1.00 56.85 131 ASP A N 1
ATOM 439 C CA . ASP A 1 131 ? 140.301 147.171 189.774 1.00 56.85 131 ASP A CA 1
ATOM 440 C C . ASP A 1 131 ? 139.250 146.125 190.132 1.00 56.85 131 ASP A C 1
ATOM 441 O O . ASP A 1 131 ? 139.595 145.062 190.658 1.00 56.85 131 ASP A O 1
ATOM 446 N N . GLY A 1 132 ? 137.976 146.415 189.890 1.00 56.10 132 GLY A N 1
ATOM 447 C CA . GLY A 1 132 ? 136.906 145.498 190.214 1.00 56.10 132 GLY A CA 1
ATOM 448 C C . GLY A 1 132 ? 136.274 145.684 191.578 1.00 56.10 132 GLY A C 1
ATOM 449 O O . GLY A 1 132 ? 135.279 145.013 191.875 1.00 56.10 132 GLY A O 1
ATOM 450 N N . SER A 1 133 ? 136.814 146.562 192.418 1.00 55.97 133 SER A N 1
ATOM 451 C CA . SER A 1 133 ? 136.201 146.825 193.712 1.00 55.97 133 SER A CA 1
ATOM 452 C C . SER A 1 133 ? 134.852 147.507 193.527 1.00 55.97 133 SER A C 1
ATOM 453 O O . SER A 1 133 ? 134.691 148.372 192.663 1.00 55.97 133 SER A O 1
ATOM 456 N N . THR A 1 134 ? 133.881 147.120 194.348 1.00 54.39 134 THR A N 1
ATOM 457 C CA . THR A 1 134 ? 132.503 147.563 194.197 1.00 54.39 134 THR A CA 1
ATOM 458 C C . THR A 1 134 ? 132.101 148.483 195.340 1.00 54.39 134 THR A C 1
ATOM 459 O O . THR A 1 134 ? 132.528 148.296 196.483 1.00 54.39 134 THR A O 1
ATOM 463 N N . THR A 1 135 ? 131.272 149.473 195.021 1.00 54.61 135 THR A N 1
ATOM 464 C CA . THR A 1 135 ? 130.667 150.341 196.017 1.00 54.61 135 THR A CA 1
ATOM 465 C C . THR A 1 135 ? 129.212 150.577 195.636 1.00 54.61 135 THR A C 1
ATOM 466 O O . THR A 1 135 ? 128.847 150.523 194.460 1.00 54.61 135 THR A O 1
ATOM 470 N N . VAL A 1 136 ? 128.383 150.837 196.648 1.00 53.96 136 VAL A N 1
ATOM 471 C CA . VAL A 1 136 ? 126.940 150.890 196.451 1.00 53.96 136 VAL A CA 1
ATOM 472 C C . VAL A 1 136 ? 126.573 152.052 195.539 1.00 53.96 136 VAL A C 1
ATOM 473 O O . VAL A 1 136 ? 127.124 153.155 195.650 1.00 53.96 136 VAL A O 1
ATOM 477 N N . ASP A 1 137 ? 125.641 151.802 194.621 1.00 52.74 137 ASP A N 1
ATOM 478 C CA . ASP A 1 137 ? 125.116 152.836 193.732 1.00 52.74 137 ASP A CA 1
ATOM 479 C C . ASP A 1 137 ? 124.065 153.633 194.490 1.00 52.74 137 ASP A C 1
ATOM 480 O O . ASP A 1 137 ? 122.941 153.169 194.690 1.00 52.74 137 ASP A O 1
ATOM 485 N N . THR A 1 138 ? 124.425 154.845 194.909 1.00 52.29 138 THR A N 1
ATOM 486 C CA . THR A 1 138 ? 123.522 155.636 195.737 1.00 52.29 138 THR A CA 1
ATOM 487 C C . THR A 1 138 ? 122.325 156.145 194.941 1.00 52.29 138 THR A C 1
ATOM 488 O O . THR A 1 138 ? 121.252 156.372 195.511 1.00 52.29 138 THR A O 1
ATOM 492 N N . ASN A 1 139 ? 122.473 156.295 193.625 1.00 51.89 139 ASN A N 1
ATOM 493 C CA . ASN A 1 139 ? 121.384 156.824 192.815 1.00 51.89 139 ASN A CA 1
ATOM 494 C C . ASN A 1 139 ? 120.181 155.893 192.766 1.00 51.89 139 ASN A C 1
ATOM 495 O O . ASN A 1 139 ? 119.069 156.355 192.496 1.00 51.89 139 ASN A O 1
ATOM 500 N N . TYR A 1 140 ? 120.373 154.602 193.019 1.00 49.88 140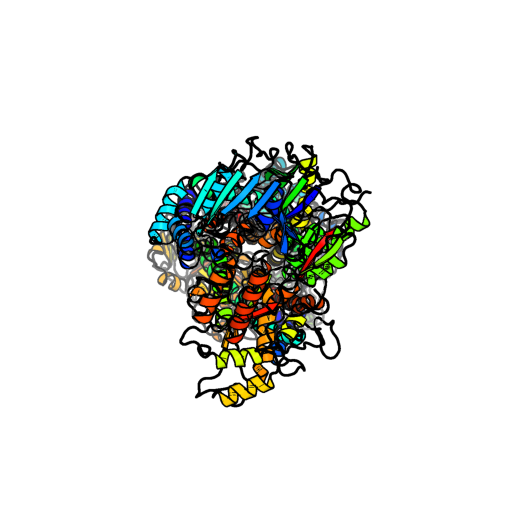 TYR A N 1
ATOM 501 C CA . TYR A 1 140 ? 119.284 153.637 193.008 1.00 49.88 140 TYR A CA 1
ATOM 502 C C . TYR A 1 140 ? 118.997 153.055 194.382 1.00 49.88 140 TYR A C 1
ATOM 503 O O . TYR A 1 140 ? 117.836 152.963 194.783 1.00 49.88 140 TYR A O 1
ATOM 512 N N . PHE A 1 141 ? 120.029 152.661 195.119 1.00 51.68 141 PHE A N 1
ATOM 513 C CA . PHE A 1 141 ? 119.873 152.045 196.427 1.00 51.68 141 PHE A CA 1
ATOM 514 C C . PHE A 1 141 ? 120.542 152.908 197.483 1.00 51.68 141 PHE A C 1
ATOM 515 O O . PHE A 1 141 ? 121.652 153.404 197.276 1.00 51.68 141 PHE A O 1
ATOM 523 N N . THR A 1 142 ? 119.867 153.089 198.618 1.00 52.90 142 THR A N 1
ATOM 524 C CA . THR A 1 142 ? 120.504 153.812 199.713 1.00 52.90 142 THR A CA 1
ATOM 525 C C . THR A 1 142 ? 121.523 152.943 200.438 1.00 52.90 142 THR A C 1
ATOM 526 O O . THR A 1 142 ? 122.554 153.449 200.893 1.00 52.90 142 THR A O 1
ATOM 530 N N . SER A 1 143 ? 121.259 151.642 200.558 1.00 52.87 143 SER A N 1
ATOM 531 C CA . SER A 1 143 ? 122.176 150.755 201.261 1.00 52.87 143 SER A CA 1
ATOM 532 C C . SER A 1 143 ? 121.859 149.308 200.920 1.00 52.87 143 SER A C 1
ATOM 533 O O . SER A 1 143 ? 120.705 148.885 201.018 1.00 52.87 143 SER A O 1
ATOM 536 N N . ILE A 1 144 ? 122.882 148.557 200.531 1.00 54.63 144 ILE A N 1
ATOM 537 C CA . ILE A 1 144 ? 122.795 147.114 200.350 1.00 54.63 144 ILE A CA 1
ATOM 538 C C . ILE A 1 144 ? 123.760 146.482 201.337 1.00 54.63 144 ILE A C 1
ATOM 539 O O . ILE A 1 144 ? 124.952 146.812 201.339 1.00 54.63 144 ILE A O 1
ATOM 544 N N . GLU A 1 145 ? 123.258 145.580 202.173 1.00 59.45 145 GLU A N 1
ATOM 545 C CA . GLU A 1 145 ? 124.075 145.038 203.246 1.00 59.45 145 GLU A CA 1
ATOM 546 C C . GLU A 1 145 ? 123.870 143.538 203.374 1.00 59.45 145 GLU A C 1
ATOM 547 O O . GLU A 1 145 ? 122.812 143.004 203.034 1.00 59.45 145 GLU A O 1
ATOM 553 N N . LEU A 1 146 ? 124.904 142.869 203.875 1.00 59.27 146 LEU A N 1
ATOM 554 C CA . LEU A 1 146 ? 124.831 141.464 204.262 1.00 59.27 146 LEU A CA 1
ATOM 555 C C . LEU A 1 146 ? 124.373 141.430 205.712 1.00 59.27 146 LEU A C 1
ATOM 556 O O . LEU A 1 146 ? 125.147 141.718 206.627 1.00 59.27 146 LEU A O 1
ATOM 561 N N . THR A 1 147 ? 123.109 141.075 205.928 1.00 61.81 147 THR A N 1
ATOM 562 C CA . THR A 1 147 ? 122.484 141.339 207.217 1.00 61.81 147 THR A CA 1
ATOM 563 C C . THR A 1 147 ? 122.893 140.322 208.276 1.00 61.81 147 THR A C 1
ATOM 564 O O . THR A 1 147 ? 123.479 140.680 209.302 1.00 61.81 147 THR A O 1
ATOM 568 N N . ARG A 1 148 ? 122.596 139.049 208.046 1.00 64.01 148 ARG A N 1
ATOM 569 C CA . ARG A 1 148 ? 122.630 138.063 209.116 1.00 64.01 148 ARG A CA 1
ATOM 570 C C . ARG A 1 148 ? 123.555 136.882 208.849 1.00 64.01 148 ARG A C 1
ATOM 571 O O . ARG A 1 148 ? 124.010 136.253 209.806 1.00 64.01 148 ARG A O 1
ATOM 579 N N . THR A 1 149 ? 123.818 136.552 207.583 1.00 63.23 149 THR A N 1
ATOM 580 C CA . THR A 1 149 ? 124.820 135.592 207.110 1.00 63.23 149 THR A CA 1
ATOM 581 C C . THR A 1 149 ? 124.800 134.206 207.755 1.00 63.23 149 THR A C 1
ATOM 582 O O . THR A 1 149 ? 125.774 133.461 207.613 1.00 63.23 149 THR A O 1
ATOM 586 N N . ALA A 1 150 ? 123.727 133.828 208.455 1.00 63.13 150 ALA A N 1
ATOM 587 C CA . ALA A 1 150 ? 123.650 132.418 208.832 1.00 63.13 150 ALA A CA 1
ATOM 588 C C . ALA A 1 150 ? 123.102 131.606 207.654 1.00 63.13 150 ALA A C 1
ATOM 589 O O . ALA A 1 150 ? 123.741 130.623 207.255 1.00 63.13 150 ALA A O 1
ATOM 591 N N . PRO A 1 151 ? 121.950 131.944 207.076 1.00 61.69 151 PRO A N 1
ATOM 592 C CA . PRO A 1 151 ? 121.669 131.534 205.692 1.00 61.69 151 PRO A CA 1
ATOM 593 C C . PRO A 1 151 ? 122.005 132.579 204.638 1.00 61.69 151 PRO A C 1
ATOM 594 O O . PRO A 1 151 ? 121.621 132.393 203.480 1.00 61.69 151 PRO A O 1
ATOM 598 N N . GLN A 1 152 ? 122.704 133.656 205.003 1.00 59.17 152 GLN A N 1
ATOM 599 C CA . GLN A 1 152 ? 123.082 134.726 204.079 1.00 59.17 152 GLN A CA 1
ATOM 600 C C . GLN A 1 152 ? 121.850 135.415 203.485 1.00 59.17 152 GLN A C 1
ATOM 601 O O . GLN A 1 152 ? 121.528 135.289 202.303 1.00 59.17 152 GLN A O 1
ATOM 607 N N . VAL A 1 153 ? 121.145 136.126 204.355 1.00 56.72 153 VAL A N 1
ATOM 608 C CA . VAL A 1 153 ? 120.087 137.022 203.906 1.00 56.72 153 VAL A CA 1
ATOM 609 C C . VAL A 1 153 ? 120.704 138.358 203.508 1.00 56.72 153 VAL A C 1
ATOM 610 O O . VAL A 1 153 ? 121.538 138.915 204.231 1.00 56.72 153 VAL A O 1
ATOM 614 N N . VAL A 1 154 ? 120.315 138.863 202.341 1.00 55.00 154 VAL A N 1
ATOM 615 C CA . VAL A 1 154 ? 120.802 140.129 201.808 1.00 55.00 154 VAL A CA 1
ATOM 616 C C . VAL A 1 154 ? 119.625 141.086 201.705 1.00 55.00 154 VAL A C 1
ATOM 617 O O . VAL A 1 154 ? 118.547 140.703 201.240 1.00 55.00 154 VAL A O 1
ATOM 621 N N . THR A 1 155 ? 119.827 142.328 202.138 1.00 55.15 155 THR A N 1
ATOM 622 C CA . THR A 1 155 ? 118.755 143.318 202.202 1.00 55.15 155 THR A CA 1
ATOM 623 C C . THR A 1 155 ? 119.066 144.474 201.261 1.00 55.15 155 THR A C 1
ATOM 624 O O . THR A 1 155 ? 120.031 145.214 201.476 1.00 55.15 155 THR A O 1
ATOM 628 N N . TYR A 1 156 ? 118.241 144.637 200.232 1.00 53.60 156 TYR A N 1
ATOM 629 C CA . TYR A 1 156 ? 118.307 145.784 199.338 1.00 53.60 156 TYR A CA 1
ATOM 630 C C . TYR A 1 156 ? 117.227 146.780 199.726 1.00 53.60 156 TYR A C 1
ATOM 631 O O . TYR A 1 156 ? 116.086 146.393 199.991 1.00 53.60 156 TYR A O 1
ATOM 640 N N . THR A 1 157 ? 117.577 148.059 199.753 1.00 53.51 157 THR A N 1
ATOM 641 C CA . THR A 1 157 ? 116.584 149.107 199.933 1.00 53.51 157 THR A CA 1
ATOM 642 C C . THR A 1 157 ? 116.783 150.173 198.867 1.00 53.51 157 THR A C 1
ATOM 643 O O . THR A 1 157 ? 117.915 150.557 198.559 1.00 53.51 157 THR A O 1
ATOM 647 N N . ILE A 1 158 ? 115.678 150.629 198.290 1.00 53.02 158 ILE A N 1
ATOM 648 C CA . ILE A 1 158 ? 115.691 151.547 197.158 1.00 53.02 158 ILE A CA 1
ATOM 649 C C . ILE A 1 158 ? 115.319 152.937 197.650 1.00 53.02 158 ILE A C 1
ATOM 650 O O . ILE A 1 158 ? 114.489 153.084 198.555 1.00 53.02 158 ILE A O 1
ATOM 655 N N . ASN A 1 159 ? 115.953 153.966 197.074 1.00 54.55 159 ASN A N 1
ATOM 656 C CA . ASN A 1 159 ? 115.631 155.311 197.533 1.00 54.55 159 ASN A CA 1
ATOM 657 C C . ASN A 1 159 ? 114.291 155.762 196.956 1.00 54.55 159 ASN A C 1
ATOM 658 O O . ASN A 1 159 ? 113.956 155.422 195.819 1.00 54.55 159 ASN A O 1
ATOM 663 N N . PRO A 1 160 ? 113.516 156.528 197.706 1.00 56.04 160 PRO A N 1
ATOM 664 C CA . PRO A 1 160 ? 112.175 156.932 197.265 1.00 56.04 160 PRO A CA 1
ATOM 665 C C . PRO A 1 160 ? 112.190 158.030 196.204 1.00 56.04 160 PRO A C 1
ATOM 666 O O . PRO A 1 160 ? 111.452 159.011 196.288 1.00 56.04 160 PRO A O 1
ATOM 670 N N . GLU A 1 161 ? 113.047 157.864 195.201 1.00 54.92 161 GLU A N 1
ATOM 671 C CA . GLU A 1 161 ? 113.056 158.733 194.037 1.00 54.92 161 GLU A CA 1
ATOM 672 C C . GLU A 1 161 ? 113.165 157.972 192.729 1.00 54.92 161 GLU A C 1
ATOM 673 O O . GLU A 1 161 ? 112.930 158.567 191.672 1.00 54.92 161 GLU A O 1
ATOM 679 N N . ALA A 1 162 ? 113.503 156.686 192.761 1.00 51.24 162 ALA A N 1
ATOM 680 C CA . ALA A 1 162 ? 113.683 155.907 191.545 1.00 51.24 162 ALA A CA 1
ATOM 681 C C . ALA A 1 162 ? 112.326 155.483 191.000 1.00 51.24 162 ALA A C 1
ATOM 682 O O . ALA A 1 162 ? 111.560 154.798 191.685 1.00 51.24 162 ALA A O 1
ATOM 684 N N . VAL A 1 163 ? 112.028 155.897 189.772 1.00 48.49 163 VAL A N 1
ATOM 685 C CA . VAL A 1 163 ? 110.795 155.535 189.090 1.00 48.49 163 VAL A CA 1
ATOM 686 C C . VAL A 1 163 ? 111.143 155.078 187.684 1.00 48.49 163 VAL A C 1
ATOM 687 O O . VAL A 1 163 ? 112.171 155.464 187.121 1.00 48.49 163 VAL A O 1
ATOM 691 N N . TRP A 1 164 ? 110.276 154.252 187.113 1.00 48.72 164 TRP A N 1
ATOM 692 C CA . TRP A 1 164 ? 110.508 153.732 185.779 1.00 48.72 164 TRP A CA 1
ATOM 693 C C . TRP A 1 164 ? 110.106 154.767 184.735 1.00 48.72 164 TRP A C 1
ATOM 694 O O . TRP A 1 164 ? 109.602 155.846 185.052 1.00 48.72 164 TRP A O 1
ATOM 705 N N . SER A 1 165 ? 110.331 154.428 183.465 1.00 50.26 165 SER A N 1
ATOM 706 C CA . SER A 1 165 ? 109.955 155.332 182.386 1.00 50.26 165 SER A CA 1
ATOM 707 C C . SER A 1 165 ? 108.456 155.591 182.382 1.00 50.26 165 SER A C 1
ATOM 708 O O . SER A 1 165 ? 108.017 156.727 182.179 1.00 50.26 165 SER A O 1
ATOM 711 N N . ASP A 1 166 ? 107.651 154.553 182.609 1.00 53.65 166 ASP A N 1
ATOM 712 C CA . ASP A 1 166 ? 106.209 154.756 182.645 1.00 53.65 166 ASP A CA 1
ATOM 713 C C . ASP A 1 166 ? 105.758 155.543 183.867 1.00 53.65 166 ASP A C 1
ATOM 714 O O . ASP A 1 166 ? 104.606 155.987 183.904 1.00 53.65 166 ASP A O 1
ATOM 719 N N . GLY A 1 167 ? 106.628 155.729 184.857 1.00 52.97 167 GLY A N 1
ATOM 720 C CA . GLY A 1 167 ? 106.296 156.480 186.047 1.00 52.97 167 GLY A CA 1
ATOM 721 C C . GLY A 1 167 ? 105.968 155.652 187.268 1.00 52.97 167 GLY A C 1
ATOM 722 O O . GLY A 1 167 ? 105.643 156.230 188.312 1.00 52.97 167 GLY A O 1
ATOM 723 N N . THR A 1 168 ? 106.038 154.326 187.178 1.00 52.47 168 THR A N 1
ATOM 724 C CA . THR A 1 168 ? 105.737 153.562 188.383 1.00 52.47 168 THR A CA 1
ATOM 725 C C . THR A 1 168 ? 106.989 153.404 189.240 1.00 52.47 168 THR A C 1
ATOM 726 O O . THR A 1 168 ? 108.086 153.219 188.708 1.00 52.47 168 THR A O 1
ATOM 730 N N . PRO A 1 169 ? 106.844 153.461 190.562 1.00 51.79 169 PRO A N 1
ATOM 731 C CA . PRO A 1 169 ? 108.017 153.387 191.436 1.00 51.79 169 PRO A CA 1
ATOM 732 C C . PRO A 1 169 ? 108.706 152.037 191.355 1.00 51.79 169 PRO A C 1
ATOM 733 O O . PRO A 1 169 ? 108.082 151.004 191.101 1.00 51.79 169 PRO A O 1
ATOM 737 N N . ILE A 1 170 ? 110.015 152.057 191.579 1.00 51.34 170 ILE A N 1
ATOM 738 C CA . ILE A 1 170 ? 110.798 150.830 191.664 1.00 51.34 170 ILE A CA 1
ATOM 739 C C . ILE A 1 170 ? 110.625 150.257 193.063 1.00 51.34 170 ILE A C 1
ATOM 740 O O . ILE A 1 170 ? 110.955 150.912 194.055 1.00 51.34 170 ILE A O 1
ATOM 745 N N . THR A 1 171 ? 110.114 149.033 193.145 1.00 54.18 171 THR A N 1
ATOM 746 C CA . THR A 1 171 ? 109.870 148.419 194.441 1.00 54.18 171 THR A CA 1
ATOM 747 C C . THR A 1 171 ? 110.529 147.052 194.528 1.00 54.18 171 THR A C 1
ATOM 748 O O . THR A 1 171 ? 111.271 146.656 193.626 1.00 54.18 171 THR A O 1
ATOM 752 N N . TRP A 1 172 ? 110.261 146.323 195.611 1.00 54.85 172 TRP A N 1
ATOM 753 C CA . TRP A 1 172 ? 110.899 145.027 195.803 1.00 54.85 172 TRP A CA 1
ATOM 754 C C . TRP A 1 172 ? 110.430 144.007 194.777 1.00 54.85 172 TRP A C 1
ATOM 755 O O . TRP A 1 172 ? 111.177 143.079 194.439 1.00 54.85 172 TRP A O 1
ATOM 766 N N . ARG A 1 173 ? 109.206 144.162 194.271 1.00 53.90 173 ARG A N 1
ATOM 767 C CA . ARG A 1 173 ? 108.660 143.183 193.342 1.00 53.90 173 ARG A CA 1
ATOM 768 C C . ARG A 1 173 ? 109.495 143.079 192.078 1.00 53.90 173 ARG A C 1
ATOM 769 O O . ARG A 1 173 ? 109.542 142.015 191.461 1.00 53.90 173 ARG A O 1
ATOM 777 N N . ASP A 1 174 ? 110.170 144.156 191.684 1.00 51.40 174 ASP A N 1
ATOM 778 C CA . ASP A 1 174 ? 111.045 144.083 190.520 1.00 51.40 174 ASP A CA 1
ATOM 779 C C . ASP A 1 174 ? 112.203 143.126 190.770 1.00 51.40 174 ASP A C 1
ATOM 780 O O . ASP A 1 174 ? 112.515 142.272 189.930 1.00 51.40 174 ASP A O 1
ATOM 785 N N . ILE A 1 175 ? 112.830 143.232 191.944 1.00 50.50 175 ILE A N 1
ATOM 786 C CA . ILE A 1 175 ? 113.920 142.329 192.305 1.00 50.50 175 ILE A CA 1
ATOM 787 C C . ILE A 1 175 ? 113.413 140.896 192.381 1.00 50.50 175 ILE A C 1
ATOM 788 O O . ILE A 1 175 ? 114.016 139.965 191.823 1.00 50.50 175 ILE A O 1
ATOM 793 N N . ALA A 1 176 ? 112.287 140.701 193.071 1.00 50.20 176 ALA A N 1
ATOM 794 C CA . ALA A 1 176 ? 111.739 139.359 193.232 1.00 50.20 176 ALA A CA 1
ATOM 795 C C . ALA A 1 176 ? 111.437 138.730 191.881 1.00 50.20 176 ALA A C 1
ATOM 796 O O . ALA A 1 176 ? 111.828 137.589 191.611 1.00 50.20 176 ALA A O 1
ATOM 798 N N . SER A 1 177 ? 110.759 139.475 191.008 1.00 48.36 177 SER A N 1
ATOM 799 C CA . SER A 1 177 ? 110.377 138.943 189.710 1.00 48.36 177 SER A CA 1
ATOM 800 C C . SER A 1 177 ? 111.595 138.631 188.858 1.00 48.36 177 SER A C 1
ATOM 801 O O . SER A 1 177 ? 111.639 137.589 188.197 1.00 48.36 177 SER A O 1
ATOM 804 N N . GLN A 1 178 ? 112.601 139.510 188.858 1.00 48.25 178 GLN A N 1
ATOM 805 C CA . GLN A 1 178 ? 113.766 139.247 188.021 1.00 48.25 178 GLN A CA 1
ATOM 806 C C . GLN A 1 178 ? 114.488 137.989 188.467 1.00 48.25 178 GLN A C 1
ATOM 807 O O . GLN A 1 178 ? 114.816 137.118 187.648 1.00 48.25 178 GLN A O 1
ATOM 813 N N . ILE A 1 179 ? 114.737 137.862 189.769 1.00 50.16 179 ILE A N 1
ATOM 814 C CA . ILE A 1 179 ? 115.539 136.725 190.190 1.00 50.16 179 ILE A CA 1
ATOM 815 C C . ILE A 1 179 ? 114.729 135.441 190.241 1.00 50.16 179 ILE A C 1
ATOM 816 O O . ILE A 1 179 ? 115.317 134.356 190.284 1.00 50.16 179 ILE A O 1
ATOM 821 N N . HIS A 1 180 ? 113.398 135.519 190.229 1.00 50.14 180 HIS A N 1
ATOM 822 C CA . HIS A 1 180 ? 112.636 134.310 189.946 1.00 50.14 180 HIS A CA 1
ATOM 823 C C . HIS A 1 180 ? 112.691 133.966 188.467 1.00 50.14 180 HIS A C 1
ATOM 824 O O . HIS A 1 180 ? 112.674 132.785 188.105 1.00 50.14 180 HIS A O 1
ATOM 831 N N . ALA A 1 181 ? 112.743 134.979 187.601 1.00 49.59 181 ALA A N 1
ATOM 832 C CA . ALA A 1 181 ? 112.829 134.722 186.171 1.00 49.59 181 ALA A CA 1
ATOM 833 C C . ALA A 1 181 ? 114.121 134.004 185.818 1.00 49.59 181 ALA A C 1
ATOM 834 O O . ALA A 1 181 ? 114.121 133.087 184.990 1.00 49.59 181 ALA A O 1
ATOM 836 N N . ILE A 1 182 ? 115.235 134.400 186.431 1.00 51.60 182 ILE A N 1
ATOM 837 C CA . ILE A 1 182 ? 116.522 133.795 186.099 1.00 51.60 182 ILE A CA 1
ATOM 838 C C . ILE A 1 182 ? 116.901 132.672 187.061 1.00 51.60 182 ILE A C 1
ATOM 839 O O . ILE A 1 182 ? 118.004 132.129 186.961 1.00 51.60 182 ILE A O 1
ATOM 844 N N . SER A 1 183 ? 116.014 132.303 187.984 1.00 53.82 183 SER A N 1
ATOM 845 C CA . SER A 1 183 ? 116.347 131.248 188.935 1.00 53.82 183 SER A CA 1
ATOM 846 C C . SER A 1 183 ? 116.432 129.878 188.281 1.00 53.82 183 SER A C 1
ATOM 847 O O . SER A 1 183 ? 116.999 128.958 188.876 1.00 53.82 183 SER A O 1
ATOM 850 N N . GLY A 1 184 ? 115.877 129.715 187.085 1.00 56.73 184 GLY A N 1
ATOM 851 C CA . GLY A 1 184 ? 115.906 128.430 186.423 1.00 56.73 184 GLY A CA 1
ATOM 852 C C . GLY A 1 184 ? 114.892 127.431 186.924 1.00 56.73 184 GLY A C 1
ATOM 853 O O . GLY A 1 184 ? 114.914 126.277 186.481 1.00 56.73 184 GLY A O 1
ATOM 854 N N . ALA A 1 185 ? 114.005 127.827 187.834 1.00 57.98 185 ALA A N 1
ATOM 855 C CA . ALA A 1 185 ? 112.982 126.921 188.334 1.00 57.98 185 ALA A CA 1
ATOM 856 C C . ALA A 1 185 ? 111.817 126.761 187.370 1.00 57.98 185 ALA A C 1
ATOM 857 O O . ALA A 1 185 ? 110.986 125.870 187.572 1.00 57.98 185 ALA A O 1
ATOM 859 N N . ASP A 1 186 ? 111.731 127.602 186.343 1.00 58.27 186 ASP A N 1
ATOM 860 C CA . ASP A 1 186 ? 110.742 127.459 185.282 1.00 58.27 186 ASP A CA 1
ATOM 861 C C . ASP A 1 186 ? 111.485 127.425 183.959 1.00 58.27 186 ASP A C 1
ATOM 862 O O . ASP A 1 186 ? 112.211 128.367 183.629 1.00 58.27 186 ASP A O 1
ATOM 867 N N . LYS A 1 187 ? 111.298 126.352 183.198 1.00 59.62 187 LYS A N 1
ATOM 868 C CA . LYS A 1 187 ? 112.115 126.152 182.010 1.00 59.62 187 LYS A CA 1
ATOM 869 C C . LYS A 1 187 ? 111.645 126.977 180.822 1.00 59.62 187 LYS A C 1
ATOM 870 O O . LYS A 1 187 ? 112.327 126.990 179.793 1.00 59.62 187 LYS A O 1
ATOM 876 N N . ALA A 1 188 ? 110.507 127.662 180.938 1.00 55.82 188 ALA A N 1
ATOM 877 C CA . ALA A 1 188 ? 109.992 128.427 179.809 1.00 55.82 188 ALA A CA 1
ATOM 878 C C . ALA A 1 188 ? 110.871 129.632 179.500 1.00 55.82 188 ALA A C 1
ATOM 879 O O . ALA A 1 188 ? 111.056 129.984 178.330 1.00 55.82 188 ALA A O 1
ATOM 881 N N . PHE A 1 189 ? 111.412 130.284 180.529 1.00 51.40 189 PHE A N 1
ATOM 882 C CA . PHE A 1 189 ? 112.322 131.401 180.307 1.00 51.40 189 PHE A CA 1
ATOM 883 C C . PHE A 1 189 ? 113.601 130.904 179.651 1.00 51.40 189 PHE A C 1
ATOM 884 O O . PHE A 1 189 ? 114.201 129.926 180.104 1.00 51.40 189 PHE A O 1
ATOM 892 N N . GLU A 1 190 ? 114.029 131.583 178.592 1.00 53.44 190 GLU A N 1
ATOM 893 C CA . GLU A 1 190 ? 115.270 131.232 177.907 1.00 53.44 190 GLU A CA 1
ATOM 894 C C . GLU A 1 190 ? 116.404 132.121 178.412 1.00 53.44 190 GLU A C 1
ATOM 895 O O . GLU A 1 190 ? 116.958 132.956 177.701 1.00 53.44 190 GLU A O 1
ATOM 901 N N . ILE A 1 191 ? 116.746 131.908 179.682 1.00 52.19 191 ILE A N 1
ATOM 902 C CA . ILE A 1 191 ? 117.767 132.717 180.330 1.00 52.19 191 ILE A CA 1
ATOM 903 C C . ILE A 1 191 ? 119.133 132.425 179.722 1.00 52.19 191 ILE A C 1
ATOM 904 O O . ILE A 1 191 ? 119.409 131.318 179.243 1.00 52.19 191 ILE A O 1
ATOM 909 N N . ALA A 1 192 ? 119.999 133.436 179.735 1.00 53.85 192 ALA A N 1
ATOM 910 C CA . ALA A 1 192 ? 121.359 133.284 179.236 1.00 53.85 192 ALA A CA 1
ATOM 911 C C . ALA A 1 192 ? 122.313 132.765 180.298 1.00 53.85 192 ALA A C 1
ATOM 912 O O . ALA A 1 192 ? 123.294 132.092 179.965 1.00 53.85 192 ALA A O 1
ATOM 914 N N . SER A 1 193 ? 122.053 133.081 181.562 1.00 56.67 193 SER A N 1
ATOM 915 C CA . SER A 1 193 ? 122.824 132.569 182.684 1.00 56.67 193 SER A CA 1
ATOM 916 C C . SER A 1 193 ? 121.956 132.667 183.928 1.00 56.67 193 SER A C 1
ATOM 917 O O . SER A 1 193 ? 120.982 133.424 183.964 1.00 56.67 193 SER A O 1
ATOM 920 N N . SER A 1 194 ? 122.315 131.891 184.948 1.00 58.17 194 SER A N 1
ATOM 921 C CA . SER A 1 194 ? 121.573 131.925 186.204 1.00 58.17 194 SER A CA 1
ATOM 922 C C . SER A 1 194 ? 122.105 132.967 187.176 1.00 58.17 194 SER A C 1
ATOM 923 O O . SER A 1 194 ? 121.336 133.491 187.989 1.00 58.17 194 SER A O 1
ATOM 926 N N . SER A 1 195 ? 123.404 133.263 187.123 0.47 56.44 195 SER A N 1
ATOM 927 C CA . SER A 1 195 ? 124.016 134.370 187.857 0.47 56.44 195 SER A CA 1
ATOM 928 C C . SER A 1 195 ? 123.862 134.246 189.369 0.47 56.44 195 SER A C 1
ATOM 929 O O . SER A 1 195 ? 123.966 135.244 190.086 0.47 56.44 195 SER A O 1
ATOM 932 N N . GLY A 1 196 ? 123.629 133.040 189.878 1.00 59.25 196 GLY A N 1
ATOM 933 C CA . GLY A 1 196 ? 123.504 132.830 191.303 1.00 59.25 196 GLY A CA 1
ATOM 934 C C . GLY A 1 196 ? 122.109 132.981 191.861 1.00 59.25 196 GLY A C 1
ATOM 935 O O . GLY A 1 196 ? 121.938 132.883 193.082 1.00 59.25 196 GLY A O 1
ATOM 936 N N . ALA A 1 197 ? 121.112 133.237 191.015 1.00 58.15 197 ALA A N 1
ATOM 937 C CA . ALA A 1 197 ? 119.723 133.180 191.448 1.00 58.15 197 ALA A CA 1
ATOM 938 C C . ALA A 1 197 ? 119.279 131.758 191.750 1.00 58.15 197 ALA A C 1
ATOM 939 O O . ALA A 1 197 ? 118.311 131.564 192.492 1.00 58.15 197 ALA A O 1
ATOM 941 N N . GLU A 1 198 ? 119.981 130.768 191.199 1.00 60.57 198 GLU A N 1
ATOM 942 C CA . GLU A 1 198 ? 119.705 129.366 191.474 1.00 60.57 198 GLU A CA 1
ATOM 943 C C . GLU A 1 198 ? 119.821 129.034 192.952 1.00 60.57 198 GLU A C 1
ATOM 944 O O . GLU A 1 198 ? 119.252 128.034 193.400 1.00 60.57 198 GLU A O 1
ATOM 950 N N . ARG A 1 199 ? 120.561 129.835 193.710 1.00 60.00 199 ARG A N 1
ATOM 951 C CA . ARG A 1 199 ? 120.821 129.572 195.114 1.00 60.00 199 ARG A CA 1
ATOM 952 C C . ARG A 1 199 ? 119.909 130.358 196.040 1.00 60.00 199 ARG A C 1
ATOM 953 O O . ARG A 1 199 ? 120.034 130.236 197.261 1.00 60.00 199 ARG A O 1
ATOM 961 N N . VAL A 1 200 ? 118.995 131.148 195.493 1.00 57.21 200 VAL A N 1
ATOM 962 C CA . VAL A 1 200 ? 118.145 132.011 196.302 1.00 57.21 200 VAL A CA 1
ATOM 963 C C . VAL A 1 200 ? 116.970 131.207 196.833 1.00 57.21 200 VAL A C 1
ATOM 964 O O . VAL A 1 200 ? 116.262 130.538 196.072 1.00 57.21 200 VAL A O 1
ATOM 968 N N . ALA A 1 201 ? 116.754 131.274 198.146 1.00 57.19 201 ALA A N 1
ATOM 969 C CA . ALA A 1 201 ? 115.638 130.557 198.750 1.00 57.19 201 ALA A CA 1
ATOM 970 C C . ALA A 1 201 ? 114.322 131.281 198.498 1.00 57.19 201 ALA A C 1
ATOM 971 O O . ALA A 1 201 ? 113.403 130.727 197.888 1.00 57.19 201 ALA A O 1
ATOM 973 N N . SER A 1 202 ? 114.217 132.525 198.956 1.00 55.92 202 SER A N 1
ATOM 974 C CA . SER A 1 202 ? 112.977 133.272 198.813 1.00 55.92 202 SER A CA 1
ATOM 975 C C . SER A 1 202 ? 113.271 134.758 198.927 1.00 55.92 202 SER A C 1
ATOM 976 O O . SER A 1 202 ? 114.282 135.169 199.501 1.00 55.92 202 SER A O 1
ATOM 979 N N . VAL A 1 203 ? 112.368 135.559 198.372 1.00 55.69 203 VAL A N 1
ATOM 980 C CA . VAL A 1 203 ? 112.416 137.011 198.477 1.00 55.69 203 VAL A CA 1
ATOM 981 C C . VAL A 1 203 ? 111.106 137.484 199.076 1.00 55.69 203 VAL A C 1
ATOM 982 O O . VAL A 1 203 ? 110.031 137.166 198.556 1.00 55.69 203 VAL A O 1
ATOM 986 N N . THR A 1 204 ? 111.192 138.238 200.159 1.00 56.91 204 THR A N 1
ATOM 987 C CA . THR A 1 204 ? 110.009 138.779 200.803 1.00 56.91 204 THR A CA 1
ATOM 988 C C . THR A 1 204 ? 110.113 140.299 200.854 1.00 56.91 204 THR A C 1
ATOM 989 O O . THR A 1 204 ? 111.032 140.904 200.300 1.00 56.91 204 THR A O 1
ATOM 993 N N . ARG A 1 205 ? 109.151 140.909 201.531 1.00 58.26 205 ARG A N 1
ATOM 994 C CA . ARG A 1 205 ? 109.044 142.355 201.635 1.00 58.26 205 ARG A CA 1
ATOM 995 C C . ARG A 1 205 ? 109.592 142.797 202.983 1.00 58.26 205 ARG A C 1
ATOM 996 O O . ARG A 1 205 ? 109.249 142.218 204.018 1.00 58.26 205 ARG A O 1
ATOM 1004 N N . GLY A 1 206 ? 110.438 143.821 202.969 1.00 58.40 206 GLY A N 1
ATOM 1005 C CA . GLY A 1 206 ? 111.073 144.279 204.187 1.00 58.40 206 GLY A CA 1
ATOM 1006 C C . GLY A 1 206 ? 110.171 145.173 205.011 1.00 58.40 206 GLY A C 1
ATOM 1007 O O . GLY A 1 206 ? 109.026 144.815 205.296 1.00 58.40 206 GLY A O 1
ATOM 1008 N N . VAL A 1 207 ? 110.686 146.334 205.418 1.00 59.02 207 VAL A N 1
ATOM 1009 C CA . VAL A 1 207 ? 109.877 147.265 206.196 1.00 59.02 207 VAL A CA 1
ATOM 1010 C C . VAL A 1 207 ? 108.768 147.863 205.339 1.00 59.02 207 VAL A C 1
ATOM 1011 O O . VAL A 1 207 ? 107.641 148.057 205.809 1.00 59.02 207 VAL A O 1
ATOM 1015 N N . ASP A 1 208 ? 109.061 148.167 204.078 1.00 59.79 208 ASP A N 1
ATOM 1016 C CA . ASP A 1 208 ? 108.057 148.727 203.182 1.00 59.79 208 ASP A CA 1
ATOM 1017 C C . ASP A 1 208 ? 108.260 148.139 201.789 1.00 59.79 208 ASP A C 1
ATOM 1018 O O . ASP A 1 208 ? 108.967 147.144 201.608 1.00 59.79 208 ASP A O 1
ATOM 1023 N N . ASP A 1 209 ? 107.630 148.766 200.795 1.00 59.26 209 ASP A N 1
ATOM 1024 C CA . ASP A 1 209 ? 107.724 148.289 199.421 1.00 59.26 209 ASP A CA 1
ATOM 1025 C C . ASP A 1 209 ? 109.075 148.580 198.786 1.00 59.26 209 ASP A C 1
ATOM 1026 O O . ASP A 1 209 ? 109.388 148.001 197.742 1.00 59.26 209 ASP A O 1
ATOM 1031 N N . ARG A 1 210 ? 109.878 149.459 199.379 1.00 56.43 210 ARG A N 1
ATOM 1032 C CA . ARG A 1 210 ? 111.178 149.814 198.829 1.00 56.43 210 ARG A CA 1
ATOM 1033 C C . ARG A 1 210 ? 112.302 148.957 199.381 1.00 56.43 210 ARG A C 1
ATOM 1034 O O . ARG A 1 210 ? 113.471 149.287 199.175 1.00 56.43 210 ARG A O 1
ATOM 1042 N N . GLN A 1 211 ? 111.984 147.886 200.099 1.00 55.25 211 GLN A N 1
ATOM 1043 C CA . GLN A 1 211 ? 112.996 147.046 200.718 1.00 55.25 211 GLN A CA 1
ATOM 1044 C C . GLN A 1 211 ? 112.726 145.592 200.372 1.00 55.25 211 GLN A C 1
ATOM 1045 O O . GLN A 1 211 ? 111.600 145.112 200.532 1.00 55.25 211 GLN A O 1
ATOM 1051 N N . ALA A 1 212 ? 113.757 144.898 199.905 1.00 52.57 212 ALA A N 1
ATOM 1052 C CA . ALA A 1 212 ? 113.673 143.484 199.574 1.00 52.57 212 ALA A CA 1
ATOM 1053 C C . ALA A 1 212 ? 114.752 142.742 200.339 1.00 52.57 212 ALA A C 1
ATOM 1054 O O . ALA A 1 212 ? 115.912 143.160 200.334 1.00 52.57 212 ALA A O 1
ATOM 1056 N N . VAL A 1 213 ? 114.378 141.651 200.997 1.00 53.79 213 VAL A N 1
ATOM 1057 C CA . VAL A 1 213 ? 115.332 140.810 201.707 1.00 53.79 213 VAL A CA 1
ATOM 1058 C C . VAL A 1 213 ? 115.475 139.507 200.932 1.00 53.79 213 VAL A C 1
ATOM 1059 O O . VAL A 1 213 ? 114.490 138.800 200.686 1.00 53.79 213 VAL A O 1
ATOM 1063 N N . VAL A 1 214 ? 116.697 139.213 200.509 1.00 53.84 214 VAL A N 1
ATOM 1064 C CA . VAL A 1 214 ? 116.990 138.070 199.656 1.00 53.84 214 VAL A CA 1
ATOM 1065 C C . VAL A 1 214 ? 117.670 137.016 200.512 1.00 53.84 214 VAL A C 1
ATOM 1066 O O . VAL A 1 214 ? 118.782 137.233 201.005 1.00 53.84 214 VAL A O 1
ATOM 1070 N N . THR A 1 215 ? 117.010 135.877 200.686 1.00 55.29 215 THR A N 1
ATOM 1071 C CA . THR A 1 215 ? 117.531 134.790 201.501 1.00 55.29 215 THR A CA 1
ATOM 1072 C C . THR A 1 215 ? 118.098 133.709 200.595 1.00 55.29 215 THR A C 1
ATOM 1073 O O . THR A 1 215 ? 117.469 133.331 199.602 1.00 55.29 215 THR A O 1
ATOM 1077 N N . PHE A 1 216 ? 119.281 133.216 200.938 1.00 56.02 216 PHE A N 1
ATOM 1078 C CA . PHE A 1 216 ? 119.986 132.245 200.117 1.00 56.02 216 PHE A CA 1
ATOM 1079 C C . PHE A 1 216 ? 119.854 130.851 200.711 1.00 56.02 216 PHE A C 1
ATOM 1080 O O . PHE A 1 216 ? 119.915 130.674 201.930 1.00 56.02 216 PHE A O 1
ATOM 1088 N N . ALA A 1 217 ? 119.662 129.862 199.837 1.00 59.67 217 ALA A N 1
ATOM 1089 C CA . ALA A 1 217 ? 119.605 128.476 200.287 1.00 59.67 217 ALA A CA 1
ATOM 1090 C C . ALA A 1 217 ? 120.953 128.027 200.831 1.00 59.67 217 ALA A C 1
ATOM 1091 O O . ALA A 1 217 ? 121.039 127.475 201.934 1.00 59.67 217 ALA A O 1
ATOM 1093 N N . LYS A 1 218 ? 122.015 128.261 200.071 1.00 61.29 218 LYS A N 1
ATOM 1094 C CA . LYS A 1 218 ? 123.380 127.996 200.486 1.00 61.29 218 LYS A CA 1
ATOM 1095 C C . LYS A 1 218 ? 124.218 129.240 200.241 1.00 61.29 218 LYS A C 1
ATOM 1096 O O . LYS A 1 218 ? 123.908 130.030 199.344 1.00 61.29 218 LYS A O 1
ATOM 1102 N N . PRO A 1 219 ? 125.277 129.443 201.024 1.00 60.34 219 PRO A N 1
ATOM 1103 C CA . PRO A 1 219 ? 126.042 130.691 200.915 1.00 60.34 219 PRO A CA 1
ATOM 1104 C C . PRO A 1 219 ? 126.590 130.906 199.514 1.00 60.34 219 PRO A C 1
ATOM 1105 O O . PRO A 1 219 ? 126.986 129.965 198.823 1.00 60.34 219 PRO A O 1
ATOM 1109 N N . TYR A 1 220 ? 126.594 132.169 199.098 1.00 57.86 220 TYR A N 1
ATOM 1110 C CA . TYR A 1 220 ? 127.094 132.584 197.792 1.00 57.86 220 TYR A CA 1
ATOM 1111 C C . TYR A 1 220 ? 128.037 133.755 198.014 1.00 57.86 220 TYR A C 1
ATOM 1112 O O . TYR A 1 220 ? 127.593 134.845 198.384 1.00 57.86 220 TYR A O 1
ATOM 1121 N N . ALA A 1 221 ? 129.332 133.531 197.797 1.00 59.13 221 ALA A N 1
ATOM 1122 C CA . ALA A 1 221 ? 130.310 134.591 198.018 1.00 59.13 221 ALA A CA 1
ATOM 1123 C C . ALA A 1 221 ? 130.106 135.739 197.043 1.00 59.13 221 ALA A C 1
ATOM 1124 O O . ALA A 1 221 ? 130.306 136.908 197.390 1.00 59.13 221 ALA A O 1
ATOM 1126 N N . GLU A 1 222 ? 129.714 135.418 195.819 1.00 56.79 222 GLU A N 1
ATOM 1127 C CA . GLU A 1 222 ? 129.650 136.366 194.713 1.00 56.79 222 GLU A CA 1
ATOM 1128 C C . GLU A 1 222 ? 128.257 136.963 194.542 1.00 56.79 222 GLU A C 1
ATOM 1129 O O . GLU A 1 222 ? 127.700 136.957 193.447 1.00 56.79 222 GLU A O 1
ATOM 1135 N N . TRP A 1 223 ? 127.680 137.497 195.613 1.00 54.82 223 TRP A N 1
ATOM 1136 C CA . TRP A 1 223 ? 126.301 137.960 195.544 1.00 54.82 223 TRP A CA 1
ATOM 1137 C C . TRP A 1 223 ? 126.172 139.403 195.087 1.00 54.82 223 TRP A C 1
ATOM 1138 O O . TRP A 1 223 ? 125.102 139.790 194.607 1.00 54.82 223 TRP A O 1
ATOM 1149 N N . ARG A 1 224 ? 127.227 140.205 195.218 1.00 53.42 224 ARG A N 1
ATOM 1150 C CA . ARG A 1 224 ? 127.161 141.582 194.751 1.00 53.42 224 ARG A CA 1
ATOM 1151 C C . ARG A 1 224 ? 126.990 141.665 193.244 1.00 53.42 224 ARG A C 1
ATOM 1152 O O . ARG A 1 224 ? 126.527 142.692 192.739 1.00 53.42 224 ARG A O 1
ATOM 1160 N N . GLY A 1 225 ? 127.339 140.611 192.519 1.00 53.06 225 GLY A N 1
ATOM 1161 C CA . GLY A 1 225 ? 127.262 140.596 191.078 1.00 53.06 225 GLY A CA 1
ATOM 1162 C C . GLY A 1 225 ? 125.925 140.183 190.512 1.00 53.06 225 GLY A C 1
ATOM 1163 O O . GLY A 1 225 ? 125.836 139.889 189.317 1.00 53.06 225 GLY A O 1
ATOM 1164 N N . MET A 1 226 ? 124.880 140.139 191.335 1.00 53.55 226 MET A N 1
ATOM 1165 C CA . MET A 1 226 ? 123.569 139.744 190.840 1.00 53.55 226 MET A CA 1
ATOM 1166 C C . MET A 1 226 ? 122.922 140.852 190.018 1.00 53.55 226 MET A C 1
ATOM 1167 O O . MET A 1 226 ? 122.310 140.579 188.980 1.00 53.55 226 MET A O 1
ATOM 1172 N N . PHE A 1 227 ? 123.044 142.101 190.460 1.00 50.85 227 PHE A N 1
ATOM 1173 C CA . PHE A 1 227 ? 122.530 143.261 189.742 1.00 50.85 227 PHE A CA 1
ATOM 1174 C C . PHE A 1 227 ? 123.646 144.251 189.443 1.00 50.85 227 PHE A C 1
ATOM 1175 O O . PHE A 1 227 ? 123.459 145.465 189.523 1.00 50.85 227 PHE A O 1
ATOM 1183 N N . ALA A 1 228 ? 124.827 143.747 189.101 1.00 50.53 228 ALA A N 1
ATOM 1184 C CA . ALA A 1 228 ? 125.983 144.595 188.864 1.00 50.53 228 ALA A CA 1
ATOM 1185 C C . ALA A 1 228 ? 126.820 143.995 187.747 1.00 50.53 228 ALA A C 1
ATOM 1186 O O . ALA A 1 228 ? 126.582 142.874 187.295 1.00 50.53 228 ALA A O 1
ATOM 1188 N N . GLY A 1 229 ? 127.813 144.757 187.303 1.00 50.49 229 GLY A N 1
ATOM 1189 C CA . GLY A 1 229 ? 128.649 144.320 186.206 1.00 50.49 229 GLY A CA 1
ATOM 1190 C C . GLY A 1 229 ? 127.890 144.299 184.899 1.00 50.49 229 GLY A C 1
ATOM 1191 O O . GLY A 1 229 ? 127.501 145.351 184.386 1.00 50.49 229 GLY A O 1
ATOM 1192 N N . ASN A 1 230 ? 127.673 143.110 184.347 1.00 51.72 230 ASN A N 1
ATOM 1193 C CA . ASN A 1 230 ? 126.856 142.966 183.153 1.00 51.72 230 ASN A CA 1
ATOM 1194 C C . ASN A 1 230 ? 125.383 142.777 183.468 1.00 51.72 230 ASN A C 1
ATOM 1195 O O . ASN A 1 230 ? 124.564 142.764 182.543 1.00 51.72 230 ASN A O 1
ATOM 1200 N N . GLY A 1 231 ? 125.028 142.625 184.738 1.00 51.18 231 GLY A N 1
ATOM 1201 C CA . GLY A 1 231 ? 123.650 142.420 185.141 1.00 51.18 231 GLY A CA 1
ATOM 1202 C C . GLY A 1 231 ? 123.028 143.719 185.620 1.00 51.18 231 GLY A C 1
ATOM 1203 O O . GLY A 1 231 ? 123.642 144.476 186.370 1.00 51.18 231 GLY A O 1
ATOM 1204 N N . MET A 1 232 ? 121.807 143.965 185.172 1.00 49.67 232 MET A N 1
ATOM 1205 C CA . MET A 1 232 ? 121.048 145.149 185.537 1.00 49.67 232 MET A CA 1
ATOM 1206 C C . MET A 1 232 ? 119.752 144.712 186.208 1.00 49.67 232 MET A C 1
ATOM 1207 O O . MET A 1 232 ? 119.530 143.528 186.466 1.00 49.67 232 MET A O 1
ATOM 1212 N N . LEU A 1 233 ? 118.892 145.681 186.491 1.00 47.30 233 LEU A N 1
ATOM 1213 C CA . LEU A 1 233 ? 117.574 145.416 187.048 1.00 47.30 233 LEU A CA 1
ATOM 1214 C C . LEU A 1 233 ? 116.532 145.792 186.008 1.00 47.30 233 LEU A C 1
ATOM 1215 O O . LEU A 1 233 ? 116.519 146.925 185.518 1.00 47.30 233 LEU A O 1
ATOM 1220 N N . LEU A 1 234 ? 115.672 144.852 185.674 1.00 47.12 234 LEU A N 1
ATOM 1221 C CA . LEU A 1 234 ? 114.654 145.089 184.674 1.00 47.12 234 LEU A CA 1
ATOM 1222 C C . LEU A 1 234 ? 113.293 145.258 185.338 1.00 47.12 234 LEU A C 1
ATOM 1223 O O . LEU A 1 234 ? 113.073 144.753 186.443 1.00 47.12 234 LEU A O 1
ATOM 1228 N N . PRO A 1 235 ? 112.364 145.971 184.704 1.00 47.83 235 PRO A N 1
ATOM 1229 C CA . PRO A 1 235 ? 111.071 146.221 185.345 1.00 47.83 235 PRO A CA 1
ATOM 1230 C C . PRO A 1 235 ? 110.291 144.935 185.551 1.00 47.83 235 PRO A C 1
ATOM 1231 O O . PRO A 1 235 ? 110.419 143.974 184.791 1.00 47.83 235 PRO A O 1
ATOM 1235 N N . ALA A 1 236 ? 109.467 144.928 186.600 1.00 48.96 236 ALA A N 1
ATOM 1236 C CA . ALA A 1 236 ? 108.686 143.742 186.922 1.00 48.96 236 ALA A CA 1
ATOM 1237 C C . ALA A 1 236 ? 107.711 143.375 185.816 1.00 48.96 236 ALA A C 1
ATOM 1238 O O . ALA A 1 236 ? 107.271 142.225 185.753 1.00 48.96 236 ALA A O 1
ATOM 1240 N N . SER A 1 237 ? 107.357 144.323 184.950 1.00 50.22 237 SER A N 1
ATOM 1241 C CA . SER A 1 237 ? 106.426 144.027 183.869 1.00 50.22 237 SER A CA 1
ATOM 1242 C C . SER A 1 237 ? 107.098 143.305 182.709 1.00 50.22 237 SER A C 1
ATOM 1243 O O . SER A 1 237 ? 106.423 142.597 181.956 1.00 50.22 237 SER A O 1
ATOM 1246 N N . MET A 1 238 ? 108.406 143.474 182.541 1.00 52.10 238 MET A N 1
ATOM 1247 C CA . MET A 1 238 ? 109.121 142.809 181.462 1.00 52.10 238 MET A CA 1
ATOM 1248 C C . MET A 1 238 ? 109.749 141.491 181.886 1.00 52.10 238 MET A C 1
ATOM 1249 O O . MET A 1 238 ? 110.217 140.742 181.024 1.00 52.10 238 MET A O 1
ATOM 1254 N N . THR A 1 239 ? 109.796 141.199 183.186 1.00 49.72 239 THR A N 1
ATOM 1255 C CA . THR A 1 239 ? 110.171 139.877 183.684 1.00 49.72 239 THR A CA 1
ATOM 1256 C C . THR A 1 239 ? 109.101 139.467 184.688 1.00 49.72 239 THR A C 1
ATOM 1257 O O . THR A 1 239 ? 109.302 139.576 185.897 1.00 49.72 239 THR A O 1
ATOM 1261 N N . ALA A 1 240 ? 107.968 138.990 184.190 1.00 48.97 240 ALA A N 1
ATOM 1262 C CA . ALA A 1 240 ? 106.942 138.430 185.064 1.00 48.97 240 ALA A CA 1
ATOM 1263 C C . ALA A 1 240 ? 106.292 137.167 184.526 1.00 48.97 240 ALA A C 1
ATOM 1264 O O . ALA A 1 240 ? 105.780 136.375 185.322 1.00 48.97 240 ALA A O 1
ATOM 1266 N N . THR A 1 241 ? 106.284 136.953 183.217 1.00 51.45 241 THR A N 1
ATOM 1267 C CA . THR A 1 241 ? 105.751 135.769 182.572 1.00 51.45 241 THR A CA 1
ATOM 1268 C C . THR A 1 241 ? 106.714 135.387 181.462 1.00 51.45 241 THR A C 1
ATOM 1269 O O . THR A 1 241 ? 107.450 136.245 180.961 1.00 51.45 241 THR A O 1
ATOM 1273 N N . PRO A 1 242 ? 106.750 134.112 181.072 1.00 52.16 242 PRO A N 1
ATOM 1274 C CA . PRO A 1 242 ? 107.663 133.718 179.986 1.00 52.16 242 PRO A CA 1
ATOM 1275 C C . PRO A 1 242 ? 107.434 134.484 178.696 1.00 52.16 242 PRO A C 1
ATOM 1276 O O . PRO A 1 242 ? 108.400 134.823 177.997 1.00 52.16 242 PRO A O 1
ATOM 1280 N N . GLU A 1 243 ? 106.209 134.856 178.390 1.00 53.60 243 GLU A N 1
ATOM 1281 C CA . GLU A 1 243 ? 106.021 135.562 177.112 1.00 53.60 243 GLU A CA 1
ATOM 1282 C C . GLU A 1 243 ? 106.749 136.897 177.172 1.00 53.60 243 GLU A C 1
ATOM 1283 O O . GLU A 1 243 ? 107.554 137.162 176.275 1.00 53.60 243 GLU A O 1
ATOM 1289 N N . ALA A 1 244 ? 106.506 137.691 178.210 1.00 52.48 244 ALA A N 1
ATOM 1290 C CA . ALA A 1 244 ? 107.112 139.037 178.319 1.00 52.48 244 ALA A CA 1
ATOM 1291 C C . ALA A 1 244 ? 108.629 138.946 178.246 1.00 52.48 244 ALA A C 1
ATOM 1292 O O . ALA A 1 244 ? 109.233 139.783 177.599 1.00 52.48 244 ALA A O 1
ATOM 1294 N N . PHE A 1 245 ? 109.213 137.979 178.921 1.00 47.98 245 PHE A N 1
ATOM 1295 C CA . PHE A 1 245 ? 110.673 137.808 178.880 1.00 47.98 245 PHE A CA 1
ATOM 1296 C C . PHE A 1 245 ? 111.079 137.534 177.443 1.00 47.98 245 PHE A C 1
ATOM 1297 O O . PHE A 1 245 ? 111.746 138.376 176.858 1.00 47.98 245 PHE A O 1
ATOM 1305 N N . ASN A 1 246 ? 110.662 136.402 176.903 1.00 50.56 246 ASN A N 1
ATOM 1306 C CA . ASN A 1 246 ? 111.162 135.938 175.587 1.00 50.56 246 ASN A CA 1
ATOM 1307 C C . ASN A 1 246 ? 110.799 136.883 174.436 1.00 50.56 246 ASN A C 1
ATOM 1308 O O . ASN A 1 246 ? 111.643 137.048 173.570 1.00 50.56 246 ASN A O 1
ATOM 1313 N N . LYS A 1 247 ? 109.611 137.481 174.412 1.00 52.34 247 LYS A N 1
ATOM 1314 C CA . LYS A 1 247 ? 109.215 138.283 173.226 1.00 52.34 247 LYS A CA 1
ATOM 1315 C C . LYS A 1 247 ? 108.617 139.639 173.608 1.00 52.34 247 LYS A C 1
ATOM 1316 O O . LYS A 1 247 ? 108.081 140.292 172.726 1.00 52.34 247 LYS A O 1
ATOM 1322 N N . GLY A 1 248 ? 108.712 140.046 174.866 1.00 51.04 248 GLY A N 1
ATOM 1323 C CA . GLY A 1 248 ? 108.169 141.312 175.326 1.00 51.04 248 GLY A CA 1
ATOM 1324 C C . GLY A 1 248 ? 108.811 142.509 174.652 1.00 51.04 248 GLY A C 1
ATOM 1325 O O . GLY A 1 248 ? 108.132 143.487 174.332 1.00 51.04 248 GLY A O 1
ATOM 1326 N N . GLN A 1 249 ? 110.120 142.453 174.429 1.00 47.66 249 GLN A N 1
ATOM 1327 C CA . GLN A 1 249 ? 110.859 143.557 173.828 1.00 47.66 249 GLN A CA 1
ATOM 1328 C C . GLN A 1 249 ? 111.681 143.064 172.652 1.00 47.66 249 GLN A C 1
ATOM 1329 O O . GLN A 1 249 ? 112.880 143.323 172.534 1.00 47.66 249 GLN A O 1
ATOM 1335 N N . LEU A 1 250 ? 111.029 142.320 171.761 1.00 48.29 250 LEU A N 1
ATOM 1336 C CA . LEU A 1 250 ? 111.684 141.883 170.538 1.00 48.29 250 LEU A CA 1
ATOM 1337 C C . LEU A 1 250 ? 112.003 143.053 169.617 1.00 48.29 250 LEU A C 1
ATOM 1338 O O . LEU A 1 250 ? 112.945 142.973 168.823 1.00 48.29 250 LEU A O 1
ATOM 1343 N N . ASP A 1 251 ? 111.243 144.143 169.706 1.00 50.76 251 ASP A N 1
ATOM 1344 C CA . ASP A 1 251 ? 111.353 145.264 168.776 1.00 50.76 251 ASP A CA 1
ATOM 1345 C C . ASP A 1 251 ? 111.372 146.591 169.521 1.00 50.76 251 ASP A C 1
ATOM 1346 O O . ASP A 1 251 ? 110.652 147.532 169.184 1.00 50.76 251 ASP A O 1
ATOM 1351 N N . GLY A 1 252 ? 112.201 146.685 170.552 1.00 49.05 252 GLY A N 1
ATOM 1352 C CA . GLY A 1 252 ? 112.298 147.896 171.328 1.00 49.05 252 GLY A CA 1
ATOM 1353 C C . GLY A 1 252 ? 112.114 147.623 172.803 1.00 49.05 252 GLY A C 1
ATOM 1354 O O . GLY A 1 252 ? 111.181 146.933 173.219 1.00 49.05 252 GLY A O 1
ATOM 1355 N N . PRO A 1 253 ? 112.999 148.175 173.624 1.00 47.71 253 PRO A N 1
ATOM 1356 C CA . PRO A 1 253 ? 113.007 147.825 175.046 1.00 47.71 253 PRO A CA 1
ATOM 1357 C C . PRO A 1 253 ? 111.817 148.409 175.788 1.00 47.71 253 PRO A C 1
ATOM 1358 O O . PRO A 1 253 ? 111.118 149.304 175.311 1.00 47.71 253 PRO A O 1
ATOM 1362 N N . GLY A 1 254 ? 111.594 147.875 176.983 1.00 47.34 254 GLY A N 1
ATOM 1363 C CA . GLY A 1 254 ? 110.529 148.333 177.837 1.00 47.34 254 GLY A CA 1
ATOM 1364 C C . GLY A 1 254 ? 110.942 149.561 178.614 1.00 47.34 254 GLY A C 1
ATOM 1365 O O . GLY A 1 254 ? 111.850 150.294 178.215 1.00 47.34 254 GLY A O 1
ATOM 1366 N N . PRO A 1 255 ? 110.280 149.812 179.740 1.00 47.39 255 PRO A N 1
ATOM 1367 C CA . PRO A 1 255 ? 110.611 150.999 180.532 1.00 47.39 255 PRO A CA 1
ATOM 1368 C C . PRO A 1 255 ? 112.042 150.952 181.042 1.00 47.39 255 PRO A C 1
ATOM 1369 O O . PRO A 1 255 ? 112.620 149.886 181.258 1.00 47.39 255 PRO A O 1
ATOM 1373 N N . SER A 1 256 ? 112.616 152.137 181.211 1.00 47.35 256 SER A N 1
ATOM 1374 C CA . SER A 1 256 ? 113.983 152.307 181.669 1.00 47.35 256 SER A CA 1
ATOM 1375 C C . SER A 1 256 ? 113.984 153.249 182.861 1.00 47.35 256 SER A C 1
ATOM 1376 O O . SER A 1 256 ? 113.020 153.979 183.097 1.00 47.35 256 SER A O 1
ATOM 1379 N N . ALA A 1 257 ? 115.074 153.221 183.625 1.00 47.31 257 ALA A N 1
ATOM 1380 C CA . ALA A 1 257 ? 115.229 154.178 184.722 1.00 47.31 257 ALA A CA 1
ATOM 1381 C C . ALA A 1 257 ? 116.722 154.446 184.907 1.00 47.31 257 ALA A C 1
ATOM 1382 O O . ALA A 1 257 ? 117.397 153.745 185.662 1.00 47.31 257 ALA A O 1
ATOM 1384 N N . GLY A 1 258 ? 117.225 155.400 184.149 1.00 46.58 258 GLY A N 1
ATOM 1385 C CA . GLY A 1 258 ? 118.633 155.776 184.256 1.00 46.58 258 GLY A CA 1
ATOM 1386 C C . GLY A 1 258 ? 118.817 157.128 183.625 1.00 46.58 258 GLY A C 1
ATOM 1387 O O . GLY A 1 258 ? 117.819 157.744 183.299 1.00 46.58 258 GLY A O 1
ATOM 1388 N N . PRO A 1 259 ? 120.045 157.620 183.428 1.00 44.86 259 PRO A N 1
ATOM 1389 C CA . PRO A 1 259 ? 120.233 158.949 182.897 1.00 44.86 259 PRO A CA 1
ATOM 1390 C C . PRO A 1 259 ? 119.689 159.172 181.483 1.00 44.86 259 PRO A C 1
ATOM 1391 O O . PRO A 1 259 ? 119.428 160.287 181.189 1.00 44.86 259 PRO A O 1
ATOM 1395 N N . PHE A 1 260 ? 119.508 158.128 180.678 1.00 44.38 260 PHE A N 1
ATOM 1396 C CA . PHE A 1 260 ? 119.050 158.271 179.274 1.00 44.38 260 PHE A CA 1
ATOM 1397 C C . PHE A 1 260 ? 117.919 157.293 178.965 1.00 44.38 260 PHE A C 1
ATOM 1398 O O . PHE A 1 260 ? 117.705 156.395 179.765 1.00 44.38 260 PHE A O 1
ATOM 1406 N N . VAL A 1 261 ? 117.193 157.488 177.865 1.00 43.27 261 VAL A N 1
ATOM 1407 C CA . VAL A 1 261 ? 116.032 156.644 177.470 1.00 43.27 261 VAL A CA 1
ATOM 1408 C C . VAL A 1 261 ? 116.179 156.410 175.982 1.00 43.27 261 VAL A C 1
ATOM 1409 O O . VAL A 1 261 ? 116.628 157.326 175.337 1.00 43.27 261 VAL A O 1
ATOM 1413 N N . VAL A 1 262 ? 115.846 155.249 175.452 1.00 40.98 262 VAL A N 1
ATOM 1414 C CA . VAL A 1 262 ? 116.013 155.103 173.987 1.00 40.98 262 VAL A CA 1
ATOM 1415 C C . VAL A 1 262 ? 114.743 155.626 173.337 1.00 40.98 262 VAL A C 1
ATOM 1416 O O . VAL A 1 262 ? 113.675 155.233 173.789 1.00 40.98 262 VAL A O 1
ATOM 1420 N N . SER A 1 263 ? 114.861 156.536 172.373 1.00 42.71 263 SER A N 1
ATOM 1421 C CA . SER A 1 263 ? 113.643 157.063 171.772 1.00 42.71 263 SER A CA 1
ATOM 1422 C C . SER A 1 263 ? 113.712 157.147 170.251 1.00 42.71 263 SER A C 1
ATOM 1423 O O . SER A 1 263 ? 112.989 157.954 169.659 1.00 42.71 263 SER A O 1
ATOM 1426 N N . ALA A 1 264 ? 114.563 156.355 169.602 1.00 44.12 264 ALA A N 1
ATOM 1427 C CA . ALA A 1 264 ? 114.550 156.287 168.143 1.00 44.12 264 ALA A CA 1
ATOM 1428 C C . ALA A 1 264 ? 115.250 155.010 167.707 1.00 44.12 264 ALA A C 1
ATOM 1429 O O . ALA A 1 264 ? 116.469 154.896 167.857 1.00 44.12 264 ALA A O 1
ATOM 1431 N N . LEU A 1 265 ? 114.492 154.067 167.159 1.00 47.70 265 LEU A N 1
ATOM 1432 C CA . LEU A 1 265 ? 115.045 152.878 166.521 1.00 47.70 265 LEU A CA 1
ATOM 1433 C C . LEU A 1 265 ? 114.733 152.962 165.036 1.00 47.70 265 LEU A C 1
ATOM 1434 O O . LEU A 1 265 ? 113.572 152.846 164.633 1.00 47.70 265 LEU A O 1
ATOM 1439 N N . ASP A 1 266 ? 115.765 153.159 164.227 1.00 49.44 266 ASP A N 1
ATOM 1440 C CA . ASP A 1 266 ? 115.624 153.249 162.778 1.00 49.44 266 ASP A CA 1
ATOM 1441 C C . ASP A 1 266 ? 116.113 151.930 162.196 1.00 49.44 266 ASP A C 1
ATOM 1442 O O . ASP A 1 266 ? 117.276 151.790 161.827 1.00 49.44 266 ASP A O 1
ATOM 1447 N N . ARG A 1 267 ? 115.211 150.954 162.111 1.00 47.45 267 ARG A N 1
ATOM 1448 C CA . ARG A 1 267 ? 115.624 149.612 161.726 1.00 47.45 267 ARG A CA 1
ATOM 1449 C C . ARG A 1 267 ? 116.097 149.527 160.283 1.00 47.45 267 ARG A C 1
ATOM 1450 O O . ARG A 1 267 ? 116.789 148.568 159.932 1.00 47.45 267 ARG A O 1
ATOM 1458 N N . THR A 1 268 ? 115.745 150.494 159.438 1.00 47.78 268 THR A N 1
ATOM 1459 C CA . THR A 1 268 ? 116.212 150.443 158.058 1.00 47.78 268 THR A CA 1
ATOM 1460 C C . THR A 1 268 ? 117.585 151.087 157.892 1.00 47.78 268 THR A C 1
ATOM 1461 O O . THR A 1 268 ? 118.406 150.593 157.113 1.00 47.78 268 THR A O 1
ATOM 1465 N N . ALA A 1 269 ? 117.857 152.173 158.615 1.00 47.35 269 ALA A N 1
ATOM 1466 C CA . ALA A 1 269 ? 119.195 152.739 158.683 1.00 47.35 269 ALA A CA 1
ATOM 1467 C C . ALA A 1 269 ? 120.056 152.078 159.748 1.00 47.35 269 ALA A C 1
ATOM 1468 O O . ALA A 1 269 ? 121.277 152.261 159.737 1.00 47.35 269 ALA A O 1
ATOM 1470 N N . GLN A 1 270 ? 119.446 151.315 160.655 1.00 47.18 270 GLN A N 1
ATOM 1471 C CA . GLN A 1 270 ? 120.143 150.640 161.747 1.00 47.18 270 GLN A CA 1
ATOM 1472 C C . GLN A 1 270 ? 120.905 151.643 162.612 1.00 47.18 270 GLN A C 1
ATOM 1473 O O . GLN A 1 270 ? 122.129 151.610 162.724 1.00 47.18 270 GLN A O 1
ATOM 1479 N N . ARG A 1 271 ? 120.150 152.553 163.220 1.00 49.93 271 ARG A N 1
ATOM 1480 C CA . ARG A 1 271 ? 120.722 153.507 164.154 1.00 49.93 271 ARG A CA 1
ATOM 1481 C C . ARG A 1 271 ? 119.787 153.682 165.339 1.00 49.93 271 ARG A C 1
ATOM 1482 O O . ARG A 1 271 ? 118.567 153.759 165.177 1.00 49.93 271 ARG A O 1
ATOM 1490 N N . ILE A 1 272 ? 120.372 153.726 166.532 1.00 44.75 272 ILE A N 1
ATOM 1491 C CA . ILE A 1 272 ? 119.641 153.843 167.786 1.00 44.75 272 ILE A CA 1
ATOM 1492 C C . ILE A 1 272 ? 120.040 155.154 168.440 1.00 44.75 272 ILE A C 1
ATOM 1493 O O . ILE A 1 272 ? 121.231 155.472 168.523 1.00 44.75 272 ILE A O 1
ATOM 1498 N N . VAL A 1 273 ? 119.053 155.914 168.900 1.00 41.67 273 VAL A N 1
ATOM 1499 C CA . VAL A 1 273 ? 119.284 157.217 169.508 1.00 41.67 273 VAL A CA 1
ATOM 1500 C C . VAL A 1 273 ? 118.772 157.186 170.938 1.00 41.67 273 VAL A C 1
ATOM 1501 O O . VAL A 1 273 ? 117.619 156.817 171.184 1.00 41.67 273 VAL A O 1
ATOM 1505 N N . LEU A 1 274 ? 119.630 157.575 171.873 1.00 41.85 274 LEU A N 1
ATOM 1506 C CA . LEU A 1 274 ? 119.289 157.677 173.282 1.00 41.85 274 LEU A CA 1
ATOM 1507 C C . LEU A 1 274 ? 119.280 159.147 173.660 1.00 41.85 274 LEU A C 1
ATOM 1508 O O . LEU A 1 274 ? 120.269 159.847 173.435 1.00 41.85 274 LEU A O 1
ATOM 1513 N N . THR A 1 275 ? 118.180 159.616 174.225 1.00 42.82 275 THR A N 1
ATOM 1514 C CA . THR A 1 275 ? 118.096 160.998 174.663 1.00 42.82 275 THR A CA 1
ATOM 1515 C C . THR A 1 275 ? 117.996 161.053 176.180 1.00 42.82 275 THR A C 1
ATOM 1516 O O . THR A 1 275 ? 117.968 160.030 176.868 1.00 42.82 275 THR A O 1
ATOM 1520 N N . ARG A 1 276 ? 118.014 162.272 176.696 1.00 44.04 276 ARG A N 1
ATOM 1521 C CA . ARG A 1 276 ? 118.009 162.464 178.156 1.00 44.04 276 ARG A CA 1
ATOM 1522 C C . ARG A 1 276 ? 116.676 162.043 178.758 1.00 44.04 276 ARG A C 1
ATOM 1523 O O . ARG A 1 276 ? 115.653 162.371 178.173 1.00 44.04 276 ARG A O 1
ATOM 1531 N N . ASN A 1 277 ? 116.704 161.350 179.888 1.00 47.85 277 ASN A N 1
ATOM 1532 C CA . ASN A 1 277 ? 115.523 160.908 180.609 1.00 47.85 277 ASN A CA 1
ATOM 1533 C C . ASN A 1 277 ? 114.865 162.106 181.281 1.00 47.85 277 ASN A C 1
ATOM 1534 O O . ASN A 1 277 ? 115.505 162.764 182.109 1.00 47.85 277 ASN A O 1
ATOM 1539 N N . PRO A 1 278 ? 113.611 162.429 180.957 1.00 48.68 278 PRO A N 1
ATOM 1540 C CA . PRO A 1 278 ? 112.969 163.594 181.583 1.00 48.68 278 PRO A CA 1
ATOM 1541 C C . PRO A 1 278 ? 112.723 163.439 183.070 1.00 48.68 278 PRO A C 1
ATOM 1542 O O . PRO A 1 278 ? 112.581 164.455 183.761 1.00 48.68 278 PRO A O 1
ATOM 1546 N N . ARG A 1 279 ? 112.660 162.218 183.588 1.00 50.28 279 ARG A N 1
ATOM 1547 C CA . ARG A 1 279 ? 112.317 161.973 184.982 1.00 50.28 279 ARG A CA 1
ATOM 1548 C C . ARG A 1 279 ? 113.484 161.349 185.734 1.00 50.28 279 ARG A C 1
ATOM 1549 O O . ARG A 1 279 ? 113.303 160.499 186.606 1.00 50.28 279 ARG A O 1
ATOM 1557 N N . TRP A 1 280 ? 114.699 161.775 185.408 1.00 48.81 280 TRP A N 1
ATOM 1558 C CA . TRP A 1 280 ? 115.902 161.255 186.042 1.00 48.81 280 TRP A CA 1
ATOM 1559 C C . TRP A 1 280 ? 116.214 162.092 187.275 1.00 48.81 280 TRP A C 1
ATOM 1560 O O . TRP A 1 280 ? 116.477 163.294 187.171 1.00 48.81 280 TRP A O 1
ATOM 1571 N N . TRP A 1 281 ? 116.180 161.450 188.439 1.00 50.28 281 TRP A N 1
ATOM 1572 C CA . TRP A 1 281 ? 116.274 162.103 189.735 1.00 50.28 281 TRP A CA 1
ATOM 1573 C C . TRP A 1 281 ? 117.703 162.403 190.159 1.00 50.28 281 TRP A C 1
ATOM 1574 O O . TRP A 1 281 ? 117.899 163.067 191.182 1.00 50.28 281 TRP A O 1
ATOM 1585 N N . GLY A 1 282 ? 118.694 161.931 189.421 1.00 50.27 282 GLY A N 1
ATOM 1586 C CA . GLY A 1 282 ? 120.082 162.067 189.795 1.00 50.27 282 GLY A CA 1
ATOM 1587 C C . GLY A 1 282 ? 120.766 163.231 189.115 1.00 50.27 282 GLY A C 1
ATOM 1588 O O . GLY A 1 282 ? 120.140 164.243 188.779 1.00 50.27 282 GLY A O 1
ATOM 1589 N N . ALA A 1 283 ? 122.072 163.086 188.913 1.00 51.80 283 ALA A N 1
ATOM 1590 C CA . ALA A 1 283 ? 122.865 164.133 188.288 1.00 51.80 283 ALA A CA 1
ATOM 1591 C C . ALA A 1 283 ? 122.433 164.349 186.845 1.00 51.80 283 ALA A C 1
ATOM 1592 O O . ALA A 1 283 ? 122.097 163.404 186.129 1.00 51.80 283 ALA A O 1
ATOM 1594 N N . ARG A 1 284 ? 122.453 165.600 186.421 1.00 49.34 284 ARG A N 1
ATOM 1595 C CA . ARG A 1 284 ? 121.983 165.950 185.092 1.00 49.34 284 ARG A CA 1
ATOM 1596 C C . ARG A 1 284 ? 123.096 165.760 184.070 1.00 49.34 284 ARG A C 1
ATOM 1597 O O . ARG A 1 284 ? 124.139 166.413 184.180 1.00 49.34 284 ARG A O 1
ATOM 1605 N N . PRO A 1 285 ? 122.920 164.902 183.068 1.00 46.68 285 PRO A N 1
ATOM 1606 C CA . PRO A 1 285 ? 124.026 164.594 182.159 1.00 46.68 285 PRO A CA 1
ATOM 1607 C C . PRO A 1 285 ? 124.432 165.795 181.325 1.00 46.68 285 PRO A C 1
ATOM 1608 O O . PRO A 1 285 ? 123.621 166.665 181.004 1.00 46.68 285 PRO A O 1
ATOM 1612 N N . ARG A 1 286 ? 125.720 165.840 180.982 1.00 48.80 286 ARG A N 1
ATOM 1613 C CA . ARG A 1 286 ? 126.222 166.922 180.146 1.00 48.80 286 ARG A CA 1
ATOM 1614 C C . ARG A 1 286 ? 125.866 166.726 178.682 1.00 48.80 286 ARG A C 1
ATOM 1615 O O . ARG A 1 286 ? 125.643 167.706 177.968 1.00 48.80 286 ARG A O 1
ATOM 1623 N N . LEU A 1 287 ? 125.809 165.485 178.216 1.00 42.98 287 LEU A N 1
ATOM 1624 C CA . LEU A 1 287 ? 125.470 165.236 176.827 1.00 42.98 287 LEU A CA 1
ATOM 1625 C C . LEU A 1 287 ? 124.001 165.552 176.575 1.00 42.98 287 LEU A C 1
ATOM 1626 O O . LEU A 1 287 ? 123.217 165.778 177.496 1.00 42.98 287 LEU A O 1
ATOM 1631 N N . ASP A 1 288 ? 123.628 165.573 175.300 1.00 45.30 288 ASP A N 1
ATOM 1632 C CA . ASP A 1 288 ? 122.234 165.727 174.917 1.00 45.30 288 ASP A CA 1
ATOM 1633 C C . ASP A 1 288 ? 121.643 164.475 174.302 1.00 45.30 288 ASP A C 1
ATOM 1634 O O . ASP A 1 288 ? 120.435 164.262 174.410 1.00 45.30 288 ASP A O 1
ATOM 1639 N N . SER A 1 289 ? 122.462 163.649 173.659 1.00 42.26 289 SER A N 1
ATOM 1640 C CA . SER A 1 289 ? 122.001 162.382 173.119 1.00 42.26 289 SER A CA 1
ATOM 1641 C C . SER A 1 289 ? 123.207 161.507 172.828 1.00 42.26 289 SER A C 1
ATOM 1642 O O . SER A 1 289 ? 124.340 161.986 172.752 1.00 42.26 289 SER A O 1
ATOM 1645 N N . ILE A 1 290 ? 122.948 160.213 172.681 1.00 41.75 290 ILE A N 1
ATOM 1646 C CA . ILE A 1 290 ? 123.946 159.245 172.249 1.00 41.75 290 ILE A CA 1
ATOM 1647 C C . ILE A 1 290 ? 123.370 158.491 171.064 1.00 41.75 290 ILE A C 1
ATOM 1648 O O . ILE A 1 290 ? 122.233 158.014 171.123 1.00 41.75 290 ILE A O 1
ATOM 1653 N N . THR A 1 291 ? 124.143 158.392 169.991 1.00 42.95 291 THR A N 1
ATOM 1654 C CA . THR A 1 291 ? 123.687 157.784 168.752 1.00 42.95 291 THR A CA 1
ATOM 1655 C C . THR A 1 291 ? 124.580 156.603 168.413 1.00 42.95 291 THR A C 1
ATOM 1656 O O . THR A 1 291 ? 125.807 156.738 168.383 1.00 42.95 291 THR A O 1
ATOM 1660 N N . TYR A 1 292 ? 123.969 155.454 168.155 1.00 43.42 292 TYR A N 1
ATOM 1661 C CA . TYR A 1 292 ? 124.690 154.242 167.801 1.00 43.42 292 TYR A CA 1
ATOM 1662 C C . TYR A 1 292 ? 124.450 153.931 166.334 1.00 43.42 292 TYR A C 1
ATOM 1663 O O . TYR A 1 292 ? 123.304 153.920 165.880 1.00 43.42 292 TYR A O 1
ATOM 1672 N N . LEU A 1 293 ? 125.526 153.686 165.599 1.00 45.38 293 LEU A N 1
ATOM 1673 C CA . LEU A 1 293 ? 125.460 153.341 164.188 1.00 45.38 293 LEU A CA 1
ATOM 1674 C C . LEU A 1 293 ? 125.957 151.919 164.004 1.00 45.38 293 LEU A C 1
ATOM 1675 O O . LEU A 1 293 ? 127.073 151.593 164.414 1.00 45.38 293 LEU A O 1
ATOM 1680 N N . VAL A 1 294 ? 125.141 151.076 163.381 1.00 45.96 294 VAL A N 1
ATOM 1681 C CA . VAL A 1 294 ? 125.545 149.699 163.120 1.00 45.96 294 VAL A CA 1
ATOM 1682 C C . VAL A 1 294 ? 126.508 149.731 161.938 1.00 45.96 294 VAL A C 1
ATOM 1683 O O . VAL A 1 294 ? 126.095 149.901 160.792 1.00 45.96 294 VAL A O 1
ATOM 1687 N N . LEU A 1 295 ? 127.797 149.574 162.215 1.00 45.68 295 LEU A N 1
ATOM 1688 C CA . LEU A 1 295 ? 128.835 149.672 161.203 1.00 45.68 295 LEU A CA 1
ATOM 1689 C C . LEU A 1 295 ? 129.622 148.376 161.138 1.00 45.68 295 LEU A C 1
ATOM 1690 O O . LEU A 1 295 ? 129.969 147.796 162.171 1.00 45.68 295 LEU A O 1
ATOM 1695 N N . ASP A 1 296 ? 129.908 147.928 159.922 1.00 48.65 296 ASP A N 1
ATOM 1696 C CA . ASP A 1 296 ? 130.830 146.822 159.754 1.00 48.65 296 ASP A CA 1
ATOM 1697 C C . ASP A 1 296 ? 132.235 147.262 160.145 1.00 48.65 296 ASP A C 1
ATOM 1698 O O . ASP A 1 296 ? 132.571 148.448 160.126 1.00 48.65 296 ASP A O 1
ATOM 1703 N N . ASP A 1 297 ? 133.064 146.284 160.509 1.00 50.01 297 ASP A N 1
ATOM 1704 C CA . ASP A 1 297 ? 134.421 146.588 160.943 1.00 50.01 297 ASP A CA 1
ATOM 1705 C C . ASP A 1 297 ? 135.222 147.319 159.877 1.00 50.01 297 ASP A C 1
ATOM 1706 O O . ASP A 1 297 ? 136.174 148.029 160.213 1.00 50.01 297 ASP A O 1
ATOM 1711 N N . ALA A 1 298 ? 134.863 147.162 158.603 1.00 47.95 298 ALA A N 1
ATOM 1712 C CA . ALA A 1 298 ? 135.575 147.861 157.542 1.00 47.95 298 ALA A CA 1
ATOM 1713 C C . ALA A 1 298 ? 135.203 149.336 157.474 1.00 47.95 298 ALA A C 1
ATOM 1714 O O . ALA A 1 298 ? 136.015 150.151 157.026 1.00 47.95 298 ALA A O 1
ATOM 1716 N N . ALA A 1 299 ? 133.994 149.696 157.901 1.00 45.75 299 ALA A N 1
ATOM 1717 C CA . ALA A 1 299 ? 133.533 151.076 157.860 1.00 45.75 299 ALA A CA 1
ATOM 1718 C C . ALA A 1 299 ? 133.813 151.842 159.138 1.00 45.75 299 ALA A C 1
ATOM 1719 O O . ALA A 1 299 ? 133.563 153.050 159.182 1.00 45.75 299 ALA A O 1
ATOM 1721 N N . ARG A 1 300 ? 134.305 151.173 160.177 1.00 46.26 300 ARG A N 1
ATOM 1722 C CA . ARG A 1 300 ? 134.423 151.815 161.478 1.00 46.26 300 ARG A CA 1
ATOM 1723 C C . ARG A 1 300 ? 135.482 152.907 161.471 1.00 46.26 300 ARG A C 1
ATOM 1724 O O . ARG A 1 300 ? 135.267 153.991 162.024 1.00 46.26 300 ARG A O 1
ATOM 1732 N N . LEU A 1 301 ? 136.627 152.641 160.866 1.00 45.59 301 LEU A N 1
ATOM 1733 C CA . LEU A 1 301 ? 137.717 153.605 160.880 1.00 45.59 301 LEU A CA 1
ATOM 1734 C C . LEU A 1 301 ? 137.470 154.739 159.889 1.00 45.59 301 LEU A C 1
ATOM 1735 O O . LEU A 1 301 ? 137.641 155.907 160.261 1.00 45.59 301 LEU A O 1
ATOM 1740 N N . PRO A 1 302 ? 137.076 154.466 158.638 1.00 45.00 302 PRO A N 1
ATOM 1741 C CA . PRO A 1 302 ? 136.744 155.582 157.738 1.00 45.00 302 PRO A CA 1
ATOM 1742 C C . PRO A 1 302 ? 135.638 156.478 158.260 1.00 45.00 302 PRO A C 1
ATOM 1743 O O . PRO A 1 302 ? 135.637 157.676 157.958 1.00 45.00 302 PRO A O 1
ATOM 1747 N N . ALA A 1 303 ? 134.688 155.939 159.023 1.00 44.58 303 ALA A N 1
ATOM 1748 C CA . ALA A 1 303 ? 133.649 156.784 159.600 1.00 44.58 303 ALA A CA 1
ATOM 1749 C C . ALA A 1 303 ? 134.212 157.683 160.689 1.00 44.58 303 ALA A C 1
ATOM 1750 O O . ALA A 1 303 ? 133.792 158.835 160.830 1.00 44.58 303 ALA A O 1
ATOM 1752 N N . LEU A 1 304 ? 135.154 157.174 161.479 1.00 44.35 304 LEU A N 1
ATOM 1753 C CA . LEU A 1 304 ? 135.787 158.013 162.488 1.00 44.35 304 LEU A CA 1
ATOM 1754 C C . LEU A 1 304 ? 136.673 159.070 161.850 1.00 44.35 304 LEU A C 1
ATOM 1755 O O . LEU A 1 304 ? 136.825 160.165 162.401 1.00 44.35 304 LEU A O 1
ATOM 1760 N N . GLN A 1 305 ? 137.248 158.768 160.686 1.00 46.71 305 GLN A N 1
ATOM 1761 C CA . GLN A 1 305 ? 138.210 159.682 160.084 1.00 46.71 305 GLN A CA 1
ATOM 1762 C C . GLN A 1 305 ? 137.576 161.006 159.683 1.00 46.71 305 GLN A C 1
ATOM 1763 O O . GLN A 1 305 ? 138.253 162.039 159.713 1.00 46.71 305 GLN A O 1
ATOM 1769 N N . ASN A 1 306 ? 136.290 161.019 159.305 1.00 47.34 306 ASN A N 1
ATOM 1770 C CA . ASN A 1 306 ? 135.606 162.292 159.046 1.00 47.34 306 ASN A CA 1
ATOM 1771 C C . ASN A 1 306 ? 134.292 162.398 159.833 1.00 47.34 306 ASN A C 1
ATOM 1772 O O . ASN A 1 306 ? 133.194 162.185 159.326 1.00 47.34 306 ASN A O 1
ATOM 1777 N N . ASN A 1 307 ? 134.423 162.784 161.098 1.00 46.82 307 ASN A N 1
ATOM 1778 C CA . ASN A 1 307 ? 133.326 163.319 161.903 1.00 46.82 307 ASN A CA 1
ATOM 1779 C C . ASN A 1 307 ? 131.994 162.617 161.647 1.00 46.82 307 ASN A C 1
ATOM 1780 O O . ASN A 1 307 ? 130.970 163.251 161.387 1.00 46.82 307 ASN A O 1
ATOM 1785 N N . THR A 1 308 ? 132.005 161.289 161.699 1.00 45.22 308 THR A N 1
ATOM 1786 C CA . THR A 1 308 ? 130.756 160.535 161.685 1.00 45.22 308 THR A CA 1
ATOM 1787 C C . THR A 1 308 ? 130.507 159.792 162.985 1.00 45.22 308 THR A C 1
ATOM 1788 O O . THR A 1 308 ? 129.395 159.842 163.515 1.00 45.22 308 THR A O 1
ATOM 1792 N N . ILE A 1 309 ? 131.525 159.139 163.529 1.00 43.48 309 ILE A N 1
ATOM 1793 C CA . ILE A 1 309 ? 131.504 158.623 164.887 1.00 43.48 309 ILE A CA 1
ATOM 1794 C C . ILE A 1 309 ? 132.766 159.128 165.566 1.00 43.48 309 ILE A C 1
ATOM 1795 O O . ILE A 1 309 ? 133.726 159.535 164.911 1.00 43.48 309 ILE A O 1
ATOM 1800 N N . ASP A 1 310 ? 132.758 159.129 166.895 1.00 44.56 310 ASP A N 1
ATOM 1801 C CA . ASP A 1 310 ? 133.911 159.662 167.606 1.00 44.56 310 ASP A CA 1
ATOM 1802 C C . ASP A 1 310 ? 134.429 158.703 168.669 1.00 44.56 310 ASP A C 1
ATOM 1803 O O . ASP A 1 310 ? 134.900 159.137 169.721 1.00 44.56 310 ASP A O 1
ATOM 1808 N N . ALA A 1 311 ? 134.350 157.399 168.405 1.00 43.34 311 ALA A N 1
ATOM 1809 C CA . ALA A 1 311 ? 135.054 156.395 169.193 1.00 43.34 311 ALA A CA 1
ATOM 1810 C C . ALA A 1 311 ? 135.009 155.047 168.491 1.00 43.34 311 ALA A C 1
ATOM 1811 O O . ALA A 1 311 ? 133.935 154.586 168.094 1.00 43.34 311 ALA A O 1
ATOM 1813 N N . THR A 1 312 ? 136.162 154.406 168.329 1.00 45.48 312 THR A N 1
ATOM 1814 C CA . THR A 1 312 ? 136.243 153.059 167.785 1.00 45.48 312 THR A CA 1
ATOM 1815 C C . THR A 1 312 ? 137.087 152.200 168.712 1.00 45.48 312 THR A C 1
ATOM 1816 O O . THR A 1 312 ? 137.523 152.637 169.778 1.00 45.48 312 THR A O 1
ATOM 1820 N N . GLY A 1 313 ? 137.315 150.964 168.292 1.00 46.09 313 GLY A N 1
ATOM 1821 C CA . GLY A 1 313 ? 138.284 150.114 168.943 1.00 46.09 313 GLY A CA 1
ATOM 1822 C C . GLY A 1 313 ? 139.327 149.671 167.943 1.00 46.09 313 GLY A C 1
ATOM 1823 O O . GLY A 1 313 ? 139.006 148.961 166.988 1.00 46.09 313 GLY A O 1
ATOM 1824 N N . VAL A 1 314 ? 140.575 150.091 168.133 1.00 48.50 314 VAL A N 1
ATOM 1825 C CA . VAL A 1 314 ? 141.636 149.805 167.169 1.00 48.50 314 VAL A CA 1
ATOM 1826 C C . VAL A 1 314 ? 142.336 148.534 167.647 1.00 48.50 314 VAL A C 1
ATOM 1827 O O . VAL A 1 314 ? 143.305 148.561 168.404 1.00 48.50 314 VAL A O 1
ATOM 1831 N N . GLY A 1 315 ? 141.818 147.392 167.200 1.00 51.05 315 GLY A N 1
ATOM 1832 C CA . GLY A 1 315 ? 142.347 146.121 167.664 1.00 51.05 315 GLY A CA 1
ATOM 1833 C C . GLY A 1 315 ? 143.752 145.839 167.170 1.00 51.05 315 GLY A C 1
ATOM 1834 O O . GLY A 1 315 ? 144.586 145.315 167.912 1.00 51.05 315 GLY A O 1
ATOM 1835 N N . THR A 1 316 ? 144.035 146.183 165.919 1.00 51.09 316 THR A N 1
ATOM 1836 C CA . THR A 1 316 ? 145.271 145.805 165.254 1.00 51.09 316 THR A CA 1
ATOM 1837 C C . THR A 1 316 ? 146.214 146.994 165.136 1.00 51.09 316 THR A C 1
ATOM 1838 O O . THR A 1 316 ? 145.799 148.154 165.188 1.00 51.09 316 THR A O 1
ATOM 1842 N N . LEU A 1 317 ? 147.503 146.683 164.967 1.00 49.90 317 LEU A N 1
ATOM 1843 C CA . LEU A 1 317 ? 148.509 147.725 164.784 1.00 49.90 317 LEU A CA 1
ATOM 1844 C C . LEU A 1 317 ? 148.245 148.533 163.526 1.00 49.90 317 LEU A C 1
ATOM 1845 O O . LEU A 1 317 ? 148.578 149.719 163.459 1.00 49.90 317 LEU A O 1
ATOM 1850 N N . ASP A 1 318 ? 147.636 147.904 162.529 1.00 52.86 318 ASP A N 1
ATOM 1851 C CA . ASP A 1 318 ? 147.208 148.591 161.319 1.00 52.86 318 ASP A CA 1
ATOM 1852 C C . ASP A 1 318 ? 146.289 149.766 161.639 1.00 52.86 318 ASP A C 1
ATOM 1853 O O . ASP A 1 318 ? 146.607 150.935 161.356 1.00 52.86 318 ASP A O 1
ATOM 1858 N N . GLN A 1 319 ? 145.122 149.460 162.211 1.00 49.26 319 GLN A N 1
ATOM 1859 C CA . GLN A 1 319 ? 144.177 150.500 162.590 1.00 49.26 319 GLN A CA 1
ATOM 1860 C C . GLN A 1 319 ? 144.788 151.461 163.591 1.00 49.26 319 GLN A C 1
ATOM 1861 O O . GLN A 1 319 ? 144.477 152.654 163.569 1.00 49.26 319 GLN A O 1
ATOM 1867 N N . LEU A 1 320 ? 145.659 150.966 164.471 1.00 49.80 320 LEU A N 1
ATOM 1868 C CA . LEU A 1 320 ? 146.321 151.845 165.426 1.00 49.80 320 LEU A CA 1
ATOM 1869 C C . LEU A 1 320 ? 147.148 152.900 164.709 1.00 49.80 320 LEU A C 1
ATOM 1870 O O . LEU A 1 320 ? 147.109 154.076 165.069 1.00 49.80 320 LEU A O 1
ATOM 1875 N N . THR A 1 321 ? 147.913 152.493 163.698 1.00 49.65 321 THR A N 1
ATOM 1876 C CA . THR A 1 321 ? 148.728 153.449 162.958 1.00 49.65 321 THR A CA 1
ATOM 1877 C C . THR A 1 321 ? 147.853 154.472 162.251 1.00 49.65 321 THR A C 1
ATOM 1878 O O . THR A 1 321 ? 148.063 155.691 162.374 1.00 49.65 321 THR A O 1
ATOM 1882 N N . ILE A 1 322 ? 146.835 153.990 161.532 1.00 48.56 322 ILE A N 1
ATOM 1883 C CA . ILE A 1 322 ? 145.995 154.904 160.763 1.00 48.56 322 ILE A CA 1
ATOM 1884 C C . ILE A 1 322 ? 145.284 155.887 161.685 1.00 48.56 322 ILE A C 1
ATOM 1885 O O . ILE A 1 322 ? 145.120 157.066 161.351 1.00 48.56 322 ILE A O 1
ATOM 1890 N N . ALA A 1 323 ? 144.856 155.426 162.862 1.00 48.68 323 ALA A N 1
ATOM 1891 C CA . ALA A 1 323 ? 144.164 156.311 163.791 1.00 48.68 323 ALA A CA 1
ATOM 1892 C C . ALA A 1 323 ? 145.131 157.257 164.487 1.00 48.68 323 ALA A C 1
ATOM 1893 O O . ALA A 1 323 ? 144.799 158.421 164.732 1.00 48.68 323 ALA A O 1
ATOM 1895 N N . ALA A 1 324 ? 146.330 156.779 164.820 1.00 48.50 324 ALA A N 1
ATOM 1896 C CA . ALA A 1 324 ? 147.285 157.612 165.535 1.00 48.50 324 ALA A CA 1
ATOM 1897 C C . ALA A 1 324 ? 147.724 158.791 164.686 1.00 48.50 324 ALA A C 1
ATOM 1898 O O . ALA A 1 324 ? 147.890 159.904 165.198 1.00 48.50 324 ALA A O 1
ATOM 1900 N N . ARG A 1 325 ? 147.916 158.576 163.385 1.00 50.55 325 ARG A N 1
ATOM 1901 C CA . ARG A 1 325 ? 148.364 159.663 162.526 1.00 50.55 325 ARG A CA 1
ATOM 1902 C C . ARG A 1 325 ? 147.215 160.503 161.971 1.00 50.55 325 ARG A C 1
ATOM 1903 O O . ARG A 1 325 ? 147.405 161.212 160.977 1.00 50.55 325 ARG A O 1
ATOM 1911 N N . THR A 1 326 ? 146.039 160.453 162.589 1.00 51.65 326 THR A N 1
ATOM 1912 C CA . THR A 1 326 ? 144.895 161.245 162.158 1.00 51.65 326 THR A CA 1
ATOM 1913 C C . THR A 1 326 ? 144.730 162.436 163.088 1.00 51.65 326 THR A C 1
ATOM 1914 O O . THR A 1 326 ? 144.658 162.270 164.309 1.00 51.65 326 THR A O 1
ATOM 1918 N N . LYS A 1 327 ? 144.675 163.633 162.512 1.00 56.03 327 LYS A N 1
ATOM 1919 C CA . LYS A 1 327 ? 144.587 164.843 163.315 1.00 56.03 327 LYS A CA 1
ATOM 1920 C C . LYS A 1 327 ? 143.214 164.950 163.961 1.00 56.03 327 LYS A C 1
ATOM 1921 O O . LYS A 1 327 ? 142.188 164.757 163.303 1.00 56.03 327 LYS A O 1
ATOM 1927 N N . GLY A 1 328 ? 143.196 165.264 165.253 1.00 50.08 328 GLY A N 1
ATOM 1928 C CA . GLY A 1 328 ? 141.964 165.480 165.976 1.00 50.08 328 GLY A CA 1
ATOM 1929 C C . GLY A 1 328 ? 141.527 164.336 166.862 1.00 50.08 328 GLY A C 1
ATOM 1930 O O . GLY A 1 328 ? 140.656 164.540 167.715 1.00 50.08 328 GLY A O 1
ATOM 1931 N N . ILE A 1 329 ? 142.098 163.146 166.696 1.00 48.10 329 ILE A N 1
ATOM 1932 C CA . ILE A 1 329 ? 141.754 161.993 167.515 1.00 48.10 329 ILE A CA 1
ATOM 1933 C C . ILE A 1 329 ? 142.999 161.525 168.253 1.00 48.10 329 ILE A C 1
ATOM 1934 O O . ILE A 1 329 ? 144.109 161.551 167.709 1.00 48.10 329 ILE A O 1
ATOM 1939 N N . SER A 1 330 ? 142.814 161.127 169.507 1.00 48.48 330 SER A N 1
ATOM 1940 C CA . SER A 1 330 ? 143.896 160.685 170.371 1.00 48.48 330 SER A CA 1
ATOM 1941 C C . SER A 1 330 ? 143.572 159.296 170.891 1.00 48.48 330 SER A C 1
ATOM 1942 O O . SER A 1 330 ? 142.467 159.061 171.389 1.00 48.48 330 SER A O 1
ATOM 1945 N N . ILE A 1 331 ? 144.529 158.386 170.787 1.00 48.07 331 ILE A N 1
ATOM 1946 C CA . ILE A 1 331 ? 144.313 157.001 171.179 1.00 48.07 331 ILE A CA 1
ATOM 1947 C C . ILE A 1 331 ? 144.649 156.835 172.653 1.00 48.07 331 ILE A C 1
ATOM 1948 O O . ILE A 1 331 ? 145.716 157.255 173.115 1.00 48.07 331 ILE A O 1
ATOM 1953 N N . ARG A 1 332 ? 143.724 156.242 173.397 1.00 50.99 332 ARG A N 1
ATOM 1954 C CA . ARG A 1 332 ? 143.908 155.970 174.812 1.00 50.99 332 ARG A CA 1
ATOM 1955 C C . ARG A 1 332 ? 143.619 154.502 175.069 1.00 50.99 332 ARG A C 1
ATOM 1956 O O . ARG A 1 332 ? 142.659 153.947 174.527 1.00 50.99 332 ARG A O 1
ATOM 1964 N N . ARG A 1 333 ? 144.450 153.878 175.895 1.00 52.97 333 ARG A N 1
ATOM 1965 C CA . ARG A 1 333 ? 144.439 152.435 176.056 1.00 52.97 333 ARG A CA 1
ATOM 1966 C C . ARG A 1 333 ? 144.398 152.057 177.527 1.00 52.97 333 ARG A C 1
ATOM 1967 O O . ARG A 1 333 ? 144.868 152.798 178.394 1.00 52.97 333 ARG A O 1
ATOM 1975 N N . ALA A 1 334 ? 143.833 150.886 177.788 1.00 52.84 334 ALA A N 1
ATOM 1976 C CA . ALA A 1 334 ? 143.739 150.288 179.111 1.00 52.84 334 ALA A CA 1
ATOM 1977 C C . ALA A 1 334 ? 143.384 148.819 178.936 1.00 52.84 334 ALA A C 1
ATOM 1978 O O . ALA A 1 334 ? 142.405 148.508 178.250 1.00 52.84 334 ALA A O 1
ATOM 1980 N N . PRO A 1 335 ? 144.157 147.910 179.604 1.00 52.03 335 PRO A N 1
ATOM 1981 C CA . PRO A 1 335 ? 144.006 146.475 179.420 1.00 52.03 335 PRO A CA 1
ATOM 1982 C C . PRO A 1 335 ? 142.567 146.000 179.533 1.00 52.03 335 PRO A C 1
ATOM 1983 O O . PRO A 1 335 ? 141.968 146.207 180.540 1.00 52.03 335 PRO A O 1
ATOM 1987 N N . GLY A 1 336 ? 142.054 145.356 178.478 1.00 50.78 336 GLY A N 1
ATOM 1988 C CA . GLY A 1 336 ? 140.676 144.823 178.496 1.00 50.78 336 GLY A CA 1
ATOM 1989 C C . GLY A 1 336 ? 140.601 143.497 179.233 1.00 50.78 336 GLY A C 1
ATOM 1990 O O . GLY A 1 336 ? 141.665 142.924 179.515 1.00 50.78 336 GLY A O 1
ATOM 1991 N N . PRO A 1 337 ? 139.400 142.973 179.564 1.00 49.30 337 PRO A N 1
ATOM 1992 C CA . PRO A 1 337 ? 139.284 141.743 180.357 1.00 49.30 337 PRO A CA 1
ATOM 1993 C C . PRO A 1 337 ? 139.357 140.442 179.542 1.00 49.30 337 PRO A C 1
ATOM 1994 O O . PRO A 1 337 ? 139.609 139.410 180.134 1.00 49.30 337 PRO A O 1
ATOM 1998 N N . SER A 1 338 ? 139.132 140.513 178.226 1.00 47.41 338 SER A N 1
ATOM 1999 C CA . SER A 1 338 ? 139.119 139.288 177.381 1.00 47.41 338 SER A CA 1
ATOM 2000 C C . SER A 1 338 ? 140.549 138.788 177.153 1.00 47.41 338 SER A C 1
ATOM 2001 O O . SER A 1 338 ? 141.461 139.635 177.086 1.00 47.41 338 SER A O 1
ATOM 2004 N N . TRP A 1 339 ? 140.731 137.468 177.028 1.00 44.86 339 TRP A N 1
ATOM 2005 C CA . TRP A 1 339 ? 142.056 136.904 176.809 1.00 44.86 339 TRP A CA 1
ATOM 2006 C C . TRP A 1 339 ? 141.973 135.656 175.937 1.00 44.86 339 TRP A C 1
ATOM 2007 O O . TRP A 1 339 ? 140.893 135.202 175.556 1.00 44.86 339 TRP A O 1
ATOM 2018 N N . TYR A 1 340 ? 143.144 135.110 175.622 1.00 49.05 340 TYR A N 1
ATOM 2019 C CA . TYR A 1 340 ? 143.310 133.932 174.785 1.00 49.05 340 TYR A CA 1
ATOM 2020 C C . TYR A 1 340 ? 143.975 132.824 175.587 1.00 49.05 340 TYR A C 1
ATOM 2021 O O . TYR A 1 340 ? 144.527 133.054 176.664 1.00 49.05 340 TYR A O 1
ATOM 2030 N N . HIS A 1 341 ? 143.938 131.613 175.040 1.00 46.85 341 HIS A N 1
ATOM 2031 C CA . HIS A 1 341 ? 144.538 130.476 175.723 1.00 46.85 341 HIS A CA 1
ATOM 2032 C C . HIS A 1 341 ? 144.653 129.306 174.762 1.00 46.85 341 HIS A C 1
ATOM 2033 O O . HIS A 1 341 ? 143.996 129.267 173.720 1.00 46.85 341 HIS A O 1
ATOM 2040 N N . PHE A 1 342 ? 145.508 128.357 175.130 1.00 48.98 342 PHE A N 1
ATOM 2041 C CA . PHE A 1 342 ? 145.496 127.011 174.574 1.00 48.98 342 PHE A CA 1
ATOM 2042 C C . PHE A 1 342 ? 144.791 126.105 175.568 1.00 48.98 342 PHE A C 1
ATOM 2043 O O . PHE A 1 342 ? 145.102 126.137 176.762 1.00 48.98 342 PHE A O 1
ATOM 2051 N N . THR A 1 343 ? 143.850 125.304 175.088 1.00 49.70 343 THR A N 1
ATOM 2052 C CA . THR A 1 343 ? 143.129 124.364 175.936 1.00 49.70 343 THR A CA 1
ATOM 2053 C C . THR A 1 343 ? 143.542 122.949 175.562 1.00 49.70 343 THR A C 1
ATOM 2054 O O . THR A 1 343 ? 143.360 122.529 174.416 1.00 49.70 343 THR A O 1
ATOM 2058 N N . LEU A 1 344 ? 144.086 122.218 176.529 1.00 50.90 344 LEU A N 1
ATOM 2059 C CA . LEU A 1 344 ? 144.605 120.881 176.290 1.00 50.90 344 LEU A CA 1
ATOM 2060 C C . LEU A 1 344 ? 143.486 119.857 176.392 1.00 50.90 344 LEU A C 1
ATOM 2061 O O . LEU A 1 344 ? 142.576 119.995 177.212 1.00 50.90 344 LEU A O 1
ATOM 2066 N N . ASN A 1 345 ? 143.561 118.825 175.559 1.00 52.18 345 ASN A N 1
ATOM 2067 C CA . ASN A 1 345 ? 142.570 117.752 175.547 1.00 52.18 345 ASN A CA 1
ATOM 2068 C C . ASN A 1 345 ? 143.105 116.600 176.386 1.00 52.18 345 ASN A C 1
ATOM 2069 O O . ASN A 1 345 ? 143.949 115.825 175.932 1.00 52.18 345 ASN A O 1
ATOM 2074 N N . GLY A 1 346 ? 142.605 116.481 177.609 1.00 51.74 346 GLY A N 1
ATOM 2075 C CA . GLY A 1 346 ? 143.012 115.401 178.480 1.00 51.74 346 GLY A CA 1
ATOM 2076 C C . GLY A 1 346 ? 142.020 114.261 178.501 1.00 51.74 346 GLY A C 1
ATOM 2077 O O . GLY A 1 346 ? 142.052 113.423 179.406 1.00 51.74 346 GLY A O 1
ATOM 2078 N N . ALA A 1 347 ? 141.130 114.223 177.515 1.00 53.57 347 ALA A N 1
ATOM 2079 C CA . ALA A 1 347 ? 140.151 113.150 177.446 1.00 53.57 347 ALA A CA 1
ATOM 2080 C C . ALA A 1 347 ? 140.869 111.816 177.269 1.00 53.57 347 ALA A C 1
ATOM 2081 O O . ALA A 1 347 ? 141.894 111.752 176.581 1.00 53.57 347 ALA A O 1
ATOM 2083 N N . PRO A 1 348 ? 140.364 110.737 177.869 1.00 57.76 348 PRO A N 1
ATOM 2084 C CA . PRO A 1 348 ? 141.111 109.472 177.855 1.00 57.76 348 PRO A CA 1
ATOM 2085 C C . PRO A 1 348 ? 141.284 108.922 176.450 1.00 57.76 348 PRO A C 1
ATOM 2086 O O . PRO A 1 348 ? 140.310 108.521 175.808 1.00 57.76 348 PRO A O 1
ATOM 2090 N N . GLY A 1 349 ? 142.519 108.899 175.962 1.00 58.54 349 GLY A N 1
ATOM 2091 C CA . GLY A 1 349 ? 142.767 108.422 174.618 1.00 58.54 349 GLY A CA 1
ATOM 2092 C C . GLY A 1 349 ? 143.590 109.373 173.777 1.00 58.54 349 GLY A C 1
ATOM 2093 O O . GLY A 1 349 ? 144.384 108.936 172.942 1.00 58.54 349 GLY A O 1
ATOM 2094 N N . SER A 1 350 ? 143.404 110.676 173.972 1.00 56.92 350 SER A N 1
ATOM 2095 C CA . SER A 1 350 ? 144.275 111.639 173.319 1.00 56.92 350 SER A CA 1
ATOM 2096 C C . SER A 1 350 ? 145.685 111.510 173.875 1.00 56.92 350 SER A C 1
ATOM 2097 O O . SER A 1 350 ? 145.887 111.065 175.008 1.00 56.92 350 SER A O 1
ATOM 2100 N N . ILE A 1 351 ? 146.669 111.894 173.056 1.00 55.99 351 ILE A N 1
ATOM 2101 C CA . ILE A 1 351 ? 148.074 111.827 173.459 1.00 55.99 351 ILE A CA 1
ATOM 2102 C C . ILE A 1 351 ? 148.285 112.407 174.844 1.00 55.99 351 ILE A C 1
ATOM 2103 O O . ILE A 1 351 ? 149.130 111.926 175.607 1.00 55.99 351 ILE A O 1
ATOM 2108 N N . LEU A 1 352 ? 147.518 113.435 175.198 1.00 53.78 352 LEU A N 1
ATOM 2109 C CA . LEU A 1 352 ? 147.749 114.212 176.404 1.00 53.78 352 LEU A CA 1
ATOM 2110 C C . LEU A 1 352 ? 146.928 113.729 177.590 1.00 53.78 352 LEU A C 1
ATOM 2111 O O . LEU A 1 352 ? 146.702 114.498 178.528 1.00 53.78 352 LEU A O 1
ATOM 2116 N N . ALA A 1 353 ? 146.480 112.474 177.579 1.00 54.47 353 ALA A N 1
ATOM 2117 C CA . ALA A 1 353 ? 145.745 111.959 178.726 1.00 54.47 353 ALA A CA 1
ATOM 2118 C C . ALA A 1 353 ? 146.620 111.801 179.962 1.00 54.47 353 ALA A C 1
ATOM 2119 O O . ALA A 1 353 ? 146.084 111.583 181.053 1.00 54.47 353 ALA A O 1
ATOM 2121 N N . ASP A 1 354 ? 147.939 111.907 179.825 1.00 53.75 354 ASP A N 1
ATOM 2122 C CA . ASP A 1 354 ? 148.857 111.797 180.950 1.00 53.75 354 ASP A CA 1
ATOM 2123 C C . ASP A 1 354 ? 149.301 113.184 181.395 1.00 53.75 354 ASP A C 1
ATOM 2124 O O . ASP A 1 354 ? 149.639 114.032 180.564 1.00 53.75 354 ASP A O 1
ATOM 2129 N N . LYS A 1 355 ? 149.295 113.402 182.709 1.00 52.02 355 LYS A N 1
ATOM 2130 C CA . LYS A 1 355 ? 149.581 114.721 183.260 1.00 52.02 355 LYS A CA 1
ATOM 2131 C C . LYS A 1 355 ? 151.012 115.155 182.971 1.00 52.02 355 LYS A C 1
ATOM 2132 O O . LYS A 1 355 ? 151.260 116.324 182.645 1.00 52.02 355 LYS A O 1
ATOM 2138 N N . ALA A 1 356 ? 151.967 114.232 183.094 1.00 51.09 356 ALA A N 1
ATOM 2139 C CA . ALA A 1 356 ? 153.370 114.586 182.913 1.00 51.09 356 ALA A CA 1
ATOM 2140 C C . ALA A 1 356 ? 153.643 115.056 181.492 1.00 51.09 356 ALA A C 1
ATOM 2141 O O . ALA A 1 356 ? 154.430 115.985 181.277 1.00 51.09 356 ALA A O 1
ATOM 2143 N N . LEU A 1 357 ? 152.998 114.434 180.505 1.00 51.36 357 LEU A N 1
ATOM 2144 C CA . LEU A 1 357 ? 153.184 114.879 179.130 1.00 51.36 357 LEU A CA 1
ATOM 2145 C C . LEU A 1 357 ? 152.667 116.297 178.936 1.00 51.36 357 LEU A C 1
ATOM 2146 O O . LEU A 1 357 ? 153.309 117.107 178.265 1.00 51.36 357 LEU A O 1
ATOM 2151 N N . ARG A 1 358 ? 151.502 116.617 179.501 1.00 49.94 358 ARG A N 1
ATOM 2152 C CA . ARG A 1 358 ? 150.989 117.977 179.377 1.00 49.94 358 ARG A CA 1
ATOM 2153 C C . ARG A 1 358 ? 151.929 118.974 180.037 1.00 49.94 358 ARG A C 1
ATOM 2154 O O . ARG A 1 358 ? 152.238 120.028 179.465 1.00 49.94 358 ARG A O 1
ATOM 2162 N N . LEU A 1 359 ? 152.412 118.644 181.236 1.00 48.85 359 LEU A N 1
ATOM 2163 C CA . LEU A 1 359 ? 153.297 119.548 181.956 1.00 48.85 359 LEU A CA 1
ATOM 2164 C C . LEU A 1 359 ? 154.677 119.644 181.321 1.00 48.85 359 LEU A C 1
ATOM 2165 O O . LEU A 1 359 ? 155.435 120.557 181.660 1.00 48.85 359 LEU A O 1
ATOM 2170 N N . ALA A 1 360 ? 155.028 118.717 180.433 1.00 50.04 360 ALA A N 1
ATOM 2171 C CA . ALA A 1 360 ? 156.283 118.829 179.699 1.00 50.04 360 ALA A CA 1
ATOM 2172 C C . ALA A 1 360 ? 156.125 119.544 178.366 1.00 50.04 360 ALA A C 1
ATOM 2173 O O . ALA A 1 360 ? 157.049 120.240 177.935 1.00 50.04 360 ALA A O 1
ATOM 2175 N N . ILE A 1 361 ? 154.988 119.379 177.691 1.00 49.17 361 ILE A N 1
ATOM 2176 C CA . ILE A 1 361 ? 154.745 120.140 176.471 1.00 49.17 361 ILE A CA 1
ATOM 2177 C C . ILE A 1 361 ? 154.564 121.613 176.795 1.00 49.17 361 ILE A C 1
ATOM 2178 O O . ILE A 1 361 ? 154.964 122.487 176.019 1.00 49.17 361 ILE A O 1
ATOM 2183 N N . ALA A 1 362 ? 153.945 121.918 177.934 1.00 48.44 362 ALA A N 1
ATOM 2184 C CA . ALA A 1 362 ? 153.732 123.314 178.279 1.00 48.44 362 ALA A CA 1
ATOM 2185 C C . ALA A 1 362 ? 154.996 123.998 178.786 1.00 48.44 362 ALA A C 1
ATOM 2186 O O . ALA A 1 362 ? 155.076 125.228 178.739 1.00 48.44 362 ALA A O 1
ATOM 2188 N N . LYS A 1 363 ? 155.983 123.237 179.256 1.00 49.45 363 LYS A N 1
ATOM 2189 C CA . LYS A 1 363 ? 157.288 123.781 179.609 1.00 49.45 363 LYS A CA 1
ATOM 2190 C C . LYS A 1 363 ? 158.210 123.899 178.418 1.00 49.45 363 LYS A C 1
ATOM 2191 O O . LYS A 1 363 ? 159.428 123.968 178.595 1.00 49.45 363 LYS A O 1
ATOM 2197 N N . GLY A 1 364 ? 157.667 123.883 177.210 1.00 48.77 364 GLY A N 1
ATOM 2198 C CA . GLY A 1 364 ? 158.471 123.984 176.015 1.00 48.77 364 GLY A CA 1
ATOM 2199 C C . GLY A 1 364 ? 157.832 124.951 175.052 1.00 48.77 364 GLY A C 1
ATOM 2200 O O . GLY A 1 364 ? 158.103 124.933 173.849 1.00 48.77 364 GLY A O 1
ATOM 2201 N N . ILE A 1 365 ? 156.958 125.796 175.586 1.00 49.43 365 ILE A N 1
ATOM 2202 C CA . ILE A 1 365 ? 156.260 126.817 174.822 1.00 49.43 365 ILE A CA 1
ATOM 2203 C C . ILE A 1 365 ? 156.561 128.161 175.471 1.00 49.43 365 ILE A C 1
ATOM 2204 O O . ILE A 1 365 ? 156.504 128.293 176.699 1.00 49.43 365 ILE A O 1
ATOM 2209 N N . ASP A 1 366 ? 156.944 129.140 174.657 1.00 49.32 366 ASP A N 1
ATOM 2210 C CA . ASP A 1 366 ? 157.327 130.456 175.159 1.00 49.32 366 ASP A CA 1
ATOM 2211 C C . ASP A 1 366 ? 156.121 131.372 175.037 1.00 49.32 366 ASP A C 1
ATOM 2212 O O . ASP A 1 366 ? 155.818 131.878 173.955 1.00 49.32 366 ASP A O 1
ATOM 2217 N N . ARG A 1 367 ? 155.428 131.582 176.153 1.00 45.85 367 ARG A N 1
ATOM 2218 C CA . ARG A 1 367 ? 154.290 132.485 176.143 1.00 45.85 367 ARG A CA 1
ATOM 2219 C C . ARG A 1 367 ? 154.722 133.941 176.080 1.00 45.85 367 ARG A C 1
ATOM 2220 O O . ARG A 1 367 ? 153.954 134.784 175.606 1.00 45.85 367 ARG A O 1
ATOM 2228 N N . TYR A 1 368 ? 155.942 134.248 176.522 1.00 47.33 368 TYR A N 1
ATOM 2229 C CA . TYR A 1 368 ? 156.409 135.629 176.495 1.00 47.33 368 TYR A CA 1
ATOM 2230 C C . TYR A 1 368 ? 156.705 136.088 175.075 1.00 47.33 368 TYR A C 1
ATOM 2231 O O . TYR A 1 368 ? 156.370 137.216 174.706 1.00 47.33 368 TYR A O 1
ATOM 2240 N N . THR A 1 369 ? 157.333 135.236 174.264 1.00 46.42 369 THR A N 1
ATOM 2241 C CA . THR A 1 369 ? 157.537 135.585 172.863 1.00 46.42 369 THR A CA 1
ATOM 2242 C C . THR A 1 369 ? 156.214 135.654 172.121 1.00 46.42 369 THR A C 1
ATOM 2243 O O . THR A 1 369 ? 156.022 136.522 171.263 1.00 46.42 369 THR A O 1
ATOM 2247 N N . ILE A 1 370 ? 155.287 134.753 172.442 1.00 46.49 370 ILE A N 1
ATOM 2248 C CA . ILE A 1 370 ? 153.955 134.822 171.854 1.00 46.49 370 ILE A CA 1
ATOM 2249 C C . ILE A 1 370 ? 153.328 136.180 172.140 1.00 46.49 370 ILE A C 1
ATOM 2250 O O . ILE A 1 370 ? 152.806 136.843 171.239 1.00 46.49 370 ILE A O 1
ATOM 2255 N N . ALA A 1 371 ? 153.404 136.627 173.396 1.00 47.05 371 ALA A N 1
ATOM 2256 C CA . ALA A 1 371 ? 152.845 137.924 173.760 1.00 47.05 371 ALA A CA 1
ATOM 2257 C C . ALA A 1 371 ? 153.560 139.058 173.041 1.00 47.05 371 ALA A C 1
ATOM 2258 O O . ALA A 1 371 ? 152.923 139.934 172.443 1.00 47.05 371 ALA A O 1
ATOM 2260 N N . ARG A 1 372 ? 154.891 139.047 173.078 1.00 47.39 372 ARG A N 1
ATOM 2261 C CA . ARG A 1 372 ? 155.675 140.153 172.546 1.00 47.39 372 ARG A CA 1
ATOM 2262 C C . ARG A 1 372 ? 155.527 140.278 171.037 1.00 47.39 372 ARG A C 1
ATOM 2263 O O . ARG A 1 372 ? 155.595 141.388 170.501 1.00 47.39 372 ARG A O 1
ATOM 2271 N N . VAL A 1 373 ? 155.306 139.171 170.337 1.00 45.75 373 VAL A N 1
ATOM 2272 C CA . VAL A 1 373 ? 155.137 139.238 168.892 1.00 45.75 373 VAL A CA 1
ATOM 2273 C C . VAL A 1 373 ? 153.691 139.524 168.512 1.00 45.75 373 VAL A C 1
ATOM 2274 O O . VAL A 1 373 ? 153.430 140.347 167.633 1.00 45.75 373 VAL A O 1
ATOM 2278 N N . ALA A 1 374 ? 152.721 138.872 169.158 1.00 46.35 374 ALA A N 1
ATOM 2279 C CA . ALA A 1 374 ? 151.325 139.086 168.807 1.00 46.35 374 ALA A CA 1
ATOM 2280 C C . ALA A 1 374 ? 150.782 140.414 169.310 1.00 46.35 374 ALA A C 1
ATOM 2281 O O . ALA A 1 374 ? 149.666 140.784 168.933 1.00 46.35 374 ALA A O 1
ATOM 2283 N N . GLN A 1 375 ? 151.525 141.132 170.144 1.00 47.65 375 GLN A N 1
ATOM 2284 C CA . GLN A 1 375 ? 151.135 142.461 170.601 1.00 47.65 375 GLN A CA 1
ATOM 2285 C C . GLN A 1 375 ? 152.243 143.457 170.302 1.00 47.65 375 GLN A C 1
ATOM 2286 O O . GLN A 1 375 ? 152.668 144.234 171.158 1.00 47.65 375 GLN A O 1
ATOM 2292 N N . TYR A 1 376 ? 152.726 143.434 169.060 1.00 49.04 376 TYR A N 1
ATOM 2293 C CA . TYR A 1 376 ? 153.953 144.123 168.678 1.00 49.04 376 TYR A CA 1
ATOM 2294 C C . TYR A 1 376 ? 153.895 145.624 168.932 1.00 49.04 376 TYR A C 1
ATOM 2295 O O . TYR A 1 376 ? 154.621 146.138 169.788 1.00 49.04 376 TYR A O 1
ATOM 2304 N N . GLY A 1 377 ? 153.041 146.335 168.210 1.00 49.90 377 GLY A N 1
ATOM 2305 C CA . GLY A 1 377 ? 152.964 147.770 168.354 1.00 49.90 377 GLY A CA 1
ATOM 2306 C C . GLY A 1 377 ? 151.835 148.271 169.217 1.00 49.90 377 GLY A C 1
ATOM 2307 O O . GLY A 1 377 ? 151.714 149.483 169.414 1.00 49.90 377 GLY A O 1
ATOM 2308 N N . LEU A 1 378 ? 150.999 147.377 169.740 1.00 49.91 378 LEU A N 1
ATOM 2309 C CA . LEU A 1 378 ? 149.850 147.798 170.529 1.00 49.91 378 LEU A CA 1
ATOM 2310 C C . LEU A 1 378 ? 150.243 148.253 171.924 1.00 49.91 378 LEU A C 1
ATOM 2311 O O . LEU A 1 378 ? 149.556 149.095 172.512 1.00 49.91 378 LEU A O 1
ATOM 2316 N N . THR A 1 379 ? 151.331 147.717 172.467 1.00 52.24 379 THR A N 1
ATOM 2317 C CA . THR A 1 379 ? 151.718 148.002 173.838 1.00 52.24 379 THR A CA 1
ATOM 2318 C C . THR A 1 379 ? 153.237 148.009 173.913 1.00 52.24 379 THR A C 1
ATOM 2319 O O . THR A 1 379 ? 153.922 147.478 173.038 1.00 52.24 379 THR A O 1
ATOM 2323 N N . SER A 1 380 ? 153.757 148.649 174.953 1.00 54.91 380 SER A N 1
ATOM 2324 C CA . SER A 1 380 ? 155.159 148.545 175.323 1.00 54.91 380 SER A CA 1
ATOM 2325 C C . SER A 1 380 ? 155.267 147.581 176.492 1.00 54.91 380 SER A C 1
ATOM 2326 O O . SER A 1 380 ? 154.444 147.625 177.412 1.00 54.91 380 SER A O 1
ATOM 2329 N N . ASP A 1 381 ? 156.269 146.696 176.438 1.00 56.33 381 ASP A N 1
ATOM 2330 C CA . ASP A 1 381 ? 156.415 145.636 177.475 1.00 56.33 381 ASP A CA 1
ATOM 2331 C C . ASP A 1 381 ? 155.226 144.671 177.359 1.00 56.33 381 ASP A C 1
ATOM 2332 O O . ASP A 1 381 ? 154.496 144.512 178.358 1.00 56.33 381 ASP A O 1
ATOM 2337 N N . PRO A 1 382 ? 155.001 144.020 176.193 1.00 51.88 382 PRO A N 1
ATOM 2338 C CA . PRO A 1 382 ? 153.881 143.092 176.015 1.00 51.88 382 PRO A CA 1
ATOM 2339 C C . PRO A 1 382 ? 154.128 141.835 176.856 1.00 51.88 382 PRO A C 1
ATOM 2340 O O . PRO A 1 382 ? 155.118 141.166 176.621 1.00 51.88 382 PRO A O 1
ATOM 2344 N N . VAL A 1 383 ? 153.234 141.543 177.804 1.00 49.19 383 VAL A N 1
ATOM 2345 C CA . VAL A 1 383 ? 153.446 140.402 178.698 1.00 49.19 383 VAL A CA 1
ATOM 2346 C C . VAL A 1 383 ? 152.298 139.415 178.574 1.00 49.19 383 VAL A C 1
ATOM 2347 O O . VAL A 1 383 ? 151.188 139.800 178.181 1.00 49.19 383 VAL A O 1
ATOM 2351 N N . PRO A 1 384 ? 152.505 138.152 178.922 1.00 46.84 384 PRO A N 1
ATOM 2352 C CA . PRO A 1 384 ? 151.401 137.197 178.917 1.00 46.84 384 PRO A CA 1
ATOM 2353 C C . PRO A 1 384 ? 150.571 137.285 180.188 1.00 46.84 384 PRO A C 1
ATOM 2354 O O . PRO A 1 384 ? 150.970 137.870 181.196 1.00 46.84 384 PRO A O 1
ATOM 2358 N N . LEU A 1 385 ? 149.389 136.683 180.115 1.00 46.76 385 LEU A N 1
ATOM 2359 C CA . LEU A 1 385 ? 148.527 136.549 181.277 1.00 46.76 385 LEU A CA 1
ATOM 2360 C C . LEU A 1 385 ? 148.928 135.315 182.071 1.00 46.76 385 LEU A C 1
ATOM 2361 O O . LEU A 1 385 ? 149.217 134.262 181.499 1.00 46.76 385 LEU A O 1
ATOM 2366 N N . ASN A 1 386 ? 148.947 135.445 183.393 1.00 48.22 386 ASN A N 1
ATOM 2367 C CA . ASN A 1 386 ? 149.446 134.390 184.266 1.00 48.22 386 ASN A CA 1
ATOM 2368 C C . ASN A 1 386 ? 148.449 134.065 185.359 1.00 48.22 386 ASN A C 1
ATOM 2369 O O . ASN A 1 386 ? 148.812 133.908 186.527 1.00 48.22 386 ASN A O 1
ATOM 2374 N N . ASN A 1 387 ? 147.179 133.948 184.996 1.00 47.21 387 ASN A N 1
ATOM 2375 C CA . ASN A 1 387 ? 146.125 133.734 185.971 1.00 47.21 387 ASN A CA 1
ATOM 2376 C C . ASN A 1 387 ? 144.885 133.275 185.226 1.00 47.21 387 ASN A C 1
ATOM 2377 O O . ASN A 1 387 ? 144.558 133.822 184.172 1.00 47.21 387 ASN A O 1
ATOM 2382 N N . HIS A 1 388 ? 144.209 132.269 185.766 1.00 47.50 388 HIS A N 1
ATOM 2383 C CA . HIS A 1 388 ? 143.001 131.765 185.131 1.00 47.50 388 HIS A CA 1
ATOM 2384 C C . HIS A 1 388 ? 141.738 132.432 185.643 1.00 47.50 388 HIS A C 1
ATOM 2385 O O . HIS A 1 388 ? 140.692 132.323 184.996 1.00 47.50 388 HIS A O 1
ATOM 2392 N N . VAL A 1 389 ? 141.804 133.112 186.782 1.00 49.59 389 VAL A N 1
ATOM 2393 C CA . VAL A 1 389 ? 140.631 133.701 187.409 1.00 49.59 389 VAL A CA 1
ATOM 2394 C C . VAL A 1 389 ? 140.571 135.204 187.185 1.00 49.59 389 VAL A C 1
ATOM 2395 O O . VAL A 1 389 ? 139.558 135.731 186.728 1.00 49.59 389 VAL A O 1
ATOM 2399 N N . PHE A 1 390 ? 141.650 135.911 187.495 1.00 49.93 390 PHE A N 1
ATOM 2400 C CA . PHE A 1 390 ? 141.677 137.362 187.445 1.00 49.93 390 PHE A CA 1
ATOM 2401 C C . PHE A 1 390 ? 142.459 137.838 186.230 1.00 49.93 390 PHE A C 1
ATOM 2402 O O . PHE A 1 390 ? 143.061 137.051 185.496 1.00 49.93 390 PHE A O 1
ATOM 2410 N N . VAL A 1 391 ? 142.433 139.150 186.014 1.00 48.87 391 VAL A N 1
ATOM 2411 C CA . VAL A 1 391 ? 143.137 139.759 184.893 1.00 48.87 391 VAL A CA 1
ATOM 2412 C C . VAL A 1 391 ? 144.143 140.762 185.439 1.00 48.87 391 VAL A C 1
ATOM 2413 O O . VAL A 1 391 ? 144.232 140.963 186.654 1.00 48.87 391 VAL A O 1
ATOM 2417 N N . ALA A 1 392 ? 144.902 141.403 184.546 1.00 48.99 392 ALA A N 1
ATOM 2418 C CA . ALA A 1 392 ? 146.075 142.164 184.968 1.00 48.99 392 ALA A CA 1
ATOM 2419 C C . ALA A 1 392 ? 145.699 143.320 185.886 1.00 48.99 392 ALA A C 1
ATOM 2420 O O . ALA A 1 392 ? 146.344 143.543 186.916 1.00 48.99 392 ALA A O 1
ATOM 2422 N N . GLY A 1 393 ? 144.662 144.076 185.526 1.00 51.12 393 GLY A N 1
ATOM 2423 C CA . GLY A 1 393 ? 144.273 145.204 186.352 1.00 51.12 393 GLY A CA 1
ATOM 2424 C C . GLY A 1 393 ? 143.508 144.833 187.600 1.00 51.12 393 GLY A C 1
ATOM 2425 O O . GLY A 1 393 ? 143.522 145.595 188.571 1.00 51.12 393 GLY A O 1
ATOM 2426 N N . GLN A 1 394 ? 142.853 143.677 187.599 1.00 51.48 394 GLN A N 1
ATOM 2427 C CA . GLN A 1 394 ? 142.029 143.267 188.724 1.00 51.48 394 GLN A CA 1
ATOM 2428 C C . GLN A 1 394 ? 142.881 143.046 189.965 1.00 51.48 394 GLN A C 1
ATOM 2429 O O . GLN A 1 394 ? 144.057 142.689 189.883 1.00 51.48 394 GLN A O 1
ATOM 2435 N N . ASP A 1 395 ? 142.280 143.276 191.126 1.00 56.26 395 ASP A N 1
ATOM 2436 C CA . ASP A 1 395 ? 142.978 142.963 192.360 1.00 56.26 395 ASP A CA 1
ATOM 2437 C C . ASP A 1 395 ? 142.813 141.484 192.689 1.00 56.26 395 ASP A C 1
ATOM 2438 O O . ASP A 1 395 ? 141.873 140.821 192.245 1.00 56.26 395 ASP A O 1
ATOM 2443 N N . GLY A 1 396 ? 143.749 140.968 193.478 1.00 53.68 396 GLY A N 1
ATOM 2444 C CA . GLY A 1 396 ? 143.867 139.544 193.671 1.00 53.68 396 GLY A CA 1
ATOM 2445 C C . GLY A 1 396 ? 144.649 138.843 192.588 1.00 53.68 396 GLY A C 1
ATOM 2446 O O . GLY A 1 396 ? 144.895 137.637 192.704 1.00 53.68 396 GLY A O 1
ATOM 2447 N N . TYR A 1 397 ? 145.049 139.559 191.542 1.00 49.82 397 TYR A N 1
ATOM 2448 C CA . TYR A 1 397 ? 145.872 138.979 190.495 1.00 49.82 397 TYR A CA 1
ATOM 2449 C C . TYR A 1 397 ? 147.285 138.747 191.007 1.00 49.82 397 TYR A C 1
ATOM 2450 O O . TYR A 1 397 ? 147.831 139.552 191.766 1.00 49.82 397 TYR A O 1
ATOM 2459 N N . GLN A 1 398 ? 147.878 137.641 190.573 1.00 50.97 398 GLN A N 1
ATOM 2460 C CA . GLN A 1 398 ? 149.242 137.296 190.934 1.00 50.97 398 GLN A CA 1
ATOM 2461 C C . GLN A 1 398 ? 149.758 136.307 189.902 1.00 50.97 398 GLN A C 1
ATOM 2462 O O . GLN A 1 398 ? 148.984 135.721 189.142 1.00 50.97 398 GLN A O 1
ATOM 2468 N N . ASP A 1 399 ? 151.075 136.140 189.867 1.00 50.70 399 ASP A N 1
ATOM 2469 C CA . ASP A 1 399 ? 151.707 135.213 188.934 1.00 50.70 399 ASP A CA 1
ATOM 2470 C C . ASP A 1 399 ? 151.709 133.825 189.563 1.00 50.70 399 ASP A C 1
ATOM 2471 O O . ASP A 1 399 ? 152.385 133.591 190.570 1.00 50.70 399 ASP A O 1
ATOM 2476 N N . ASN A 1 400 ? 150.948 132.907 188.972 1.00 50.11 400 ASN A N 1
ATOM 2477 C CA . ASN A 1 400 ? 150.840 131.542 189.463 1.00 50.11 400 ASN A CA 1
ATOM 2478 C C . ASN A 1 400 ? 151.436 130.518 188.514 1.00 50.11 400 ASN A C 1
ATOM 2479 O O . ASN A 1 400 ? 151.383 129.319 188.807 1.00 50.11 400 ASN A O 1
ATOM 2484 N N . SER A 1 401 ? 151.992 130.950 187.390 1.00 50.62 401 SER A N 1
ATOM 2485 C CA . SER A 1 401 ? 152.549 130.030 186.403 1.00 50.62 401 SER A CA 1
ATOM 2486 C C . SER A 1 401 ? 154.029 129.775 186.652 1.00 50.62 401 SER A C 1
ATOM 2487 O O . SER A 1 401 ? 154.861 129.912 185.759 1.00 50.62 401 SER A O 1
ATOM 2490 N N . GLY A 1 402 ? 154.368 129.399 187.880 1.00 51.76 402 GLY A N 1
ATOM 2491 C CA . GLY A 1 402 ? 155.746 129.109 188.221 1.00 51.76 402 GLY A CA 1
ATOM 2492 C C . GLY A 1 402 ? 156.100 127.648 188.054 1.00 51.76 402 GLY A C 1
ATOM 2493 O O . GLY A 1 402 ? 157.279 127.288 187.996 1.00 51.76 402 GLY A O 1
ATOM 2494 N N . VAL A 1 403 ? 155.081 126.791 187.979 1.00 53.06 403 VAL A N 1
ATOM 2495 C CA . VAL A 1 403 ? 155.315 125.368 187.767 1.00 53.06 403 VAL A CA 1
ATOM 2496 C C . VAL A 1 403 ? 155.580 125.063 186.301 1.00 53.06 403 VAL A C 1
ATOM 2497 O O . VAL A 1 403 ? 156.185 124.032 185.980 1.00 53.06 403 VAL A O 1
ATOM 2501 N N . VAL A 1 404 ? 155.182 125.955 185.402 1.00 50.36 404 VAL A N 1
ATOM 2502 C CA . VAL A 1 404 ? 155.237 125.687 183.974 1.00 50.36 404 VAL A CA 1
ATOM 2503 C C . VAL A 1 404 ? 156.095 126.747 183.288 1.00 50.36 404 VAL A C 1
ATOM 2504 O O . VAL A 1 404 ? 155.864 127.112 182.128 1.00 50.36 404 VAL A O 1
ATOM 2508 N N . ALA A 1 405 ? 157.113 127.230 184.000 1.00 50.87 405 ALA A N 1
ATOM 2509 C CA . ALA A 1 405 ? 158.063 128.198 183.461 1.00 50.87 405 ALA A CA 1
ATOM 2510 C C . ALA A 1 405 ? 158.641 127.719 182.136 1.00 50.87 405 ALA A C 1
ATOM 2511 O O . ALA A 1 405 ? 158.624 126.521 181.844 1.00 50.87 405 ALA A O 1
ATOM 2513 N N . TYR A 1 406 ? 159.160 128.646 181.331 1.00 51.12 406 TYR A N 1
ATOM 2514 C CA . TYR A 1 406 ? 159.448 128.333 179.935 1.00 51.12 406 TYR A CA 1
ATOM 2515 C C . TYR A 1 406 ? 160.548 127.288 179.785 1.00 51.12 406 TYR A C 1
ATOM 2516 O O . TYR A 1 406 ? 160.433 126.401 178.935 1.00 51.12 406 TYR A O 1
ATOM 2525 N N . ASN A 1 407 ? 161.601 127.355 180.611 1.00 52.56 407 ASN A N 1
ATOM 2526 C CA . ASN A 1 407 ? 162.919 126.809 180.277 1.00 52.56 407 ASN A CA 1
ATOM 2527 C C . ASN A 1 407 ? 162.836 125.488 179.513 1.00 52.56 407 ASN A C 1
ATOM 2528 O O . ASN A 1 407 ? 162.240 124.514 179.989 1.00 52.56 407 ASN A O 1
ATOM 2533 N N . PRO A 1 408 ? 163.375 125.445 178.288 1.00 53.48 408 PRO A N 1
ATOM 2534 C CA . PRO A 1 408 ? 163.112 124.300 177.404 1.00 53.48 408 PRO A CA 1
ATOM 2535 C C . PRO A 1 408 ? 164.013 123.102 177.629 1.00 53.48 408 PRO A C 1
ATOM 2536 O O . PRO A 1 408 ? 163.664 122.007 177.171 1.00 53.48 408 PRO A O 1
ATOM 2540 N N . GLU A 1 409 ? 165.160 123.263 178.287 1.00 56.71 409 GLU A N 1
ATOM 2541 C CA . GLU A 1 409 ? 166.008 122.106 178.545 1.00 56.71 409 GLU A CA 1
ATOM 2542 C C . GLU A 1 409 ? 165.322 121.114 179.469 1.00 56.71 409 GLU A C 1
ATOM 2543 O O . GLU A 1 409 ? 165.579 119.907 179.389 1.00 56.71 409 GLU A O 1
ATOM 2549 N N . GLN A 1 410 ? 164.428 121.594 180.332 1.00 56.79 410 GLN A N 1
ATOM 2550 C CA . GLN A 1 410 ? 163.675 120.680 181.179 1.00 56.79 410 GLN A CA 1
ATOM 2551 C C . GLN A 1 410 ? 162.590 119.946 180.413 1.00 56.79 410 GLN A C 1
ATOM 2552 O O . GLN A 1 410 ? 162.293 118.794 180.734 1.00 56.79 410 GLN A O 1
ATOM 2558 N N . ALA A 1 411 ? 161.985 120.579 179.407 1.00 56.08 411 ALA A N 1
ATOM 2559 C CA . ALA A 1 411 ? 161.050 119.847 178.562 1.00 56.08 411 ALA A CA 1
ATOM 2560 C C . ALA A 1 411 ? 161.748 118.693 177.860 1.00 56.08 411 ALA A C 1
ATOM 2561 O O . ALA A 1 411 ? 161.231 117.570 177.828 1.00 56.08 411 ALA A O 1
ATOM 2563 N N . LYS A 1 412 ? 162.936 118.947 177.308 1.00 57.20 412 LYS A N 1
ATOM 2564 C CA . LYS A 1 412 ? 163.709 117.881 176.682 1.00 57.20 412 LYS A CA 1
ATOM 2565 C C . LYS A 1 412 ? 164.059 116.801 177.694 1.00 57.20 412 LYS A C 1
ATOM 2566 O O . LYS A 1 412 ? 163.903 115.605 177.422 1.00 57.20 412 LYS A O 1
ATOM 2572 N N . ARG A 1 413 ? 164.513 117.208 178.881 1.00 58.37 413 ARG A N 1
ATOM 2573 C CA . ARG A 1 413 ? 164.878 116.236 179.906 1.00 58.37 413 ARG A CA 1
ATOM 2574 C C . ARG A 1 413 ? 163.699 115.342 180.264 1.00 58.37 413 ARG A C 1
ATOM 2575 O O . ARG A 1 413 ? 163.832 114.114 180.338 1.00 58.37 413 ARG A O 1
ATOM 2583 N N . GLU A 1 414 ? 162.530 115.942 180.480 1.00 58.47 414 GLU A N 1
ATOM 2584 C CA . GLU A 1 414 ? 161.378 115.171 180.926 1.00 58.47 414 GLU A CA 1
ATOM 2585 C C . GLU A 1 414 ? 160.847 114.274 179.817 1.00 58.47 414 GLU A C 1
ATOM 2586 O O . GLU A 1 414 ? 160.481 113.121 180.071 1.00 58.47 414 GLU A O 1
ATOM 2592 N N . LEU A 1 415 ? 160.806 114.772 178.579 1.00 56.85 415 LEU A N 1
ATOM 2593 C CA . LEU A 1 415 ? 160.345 113.935 177.478 1.00 56.85 415 LEU A CA 1
ATOM 2594 C C . LEU A 1 415 ? 161.286 112.761 177.248 1.00 56.85 415 LEU A C 1
ATOM 2595 O O . LEU A 1 415 ? 160.843 111.670 176.877 1.00 56.85 415 LEU A O 1
ATOM 2600 N N . ASP A 1 416 ? 162.590 112.963 177.449 1.00 60.46 416 ASP A N 1
ATOM 2601 C CA . ASP A 1 416 ? 163.508 111.829 177.395 1.00 60.46 416 ASP A CA 1
ATOM 2602 C C . ASP A 1 416 ? 163.234 110.849 178.527 1.00 60.46 416 ASP A C 1
ATOM 2603 O O . ASP A 1 416 ? 163.180 109.635 178.304 1.00 60.46 416 ASP A O 1
ATOM 2608 N N . ALA A 1 417 ? 163.049 111.353 179.745 1.00 60.88 417 ALA A N 1
ATOM 2609 C CA . ALA A 1 417 ? 162.776 110.496 180.893 1.00 60.88 417 ALA A CA 1
ATOM 2610 C C . ALA A 1 417 ? 161.332 110.022 180.942 1.00 60.88 417 ALA A C 1
ATOM 2611 O O . ALA A 1 417 ? 160.899 109.486 181.968 1.00 60.88 417 ALA A O 1
ATOM 2613 N N . LEU A 1 418 ? 160.581 110.226 179.865 1.00 58.52 418 LEU A N 1
ATOM 2614 C CA . LEU A 1 418 ? 159.189 109.824 179.791 1.00 58.52 418 LEU A CA 1
ATOM 2615 C C . LEU A 1 418 ? 158.917 108.823 178.677 1.00 58.52 418 LEU A C 1
ATOM 2616 O O . LEU A 1 418 ? 157.888 108.142 178.723 1.00 58.52 418 LEU A O 1
ATOM 2621 N N . GLY A 1 419 ? 159.802 108.706 177.691 1.00 61.30 419 GLY A N 1
ATOM 2622 C CA . GLY A 1 419 ? 159.661 107.681 176.678 1.00 61.30 419 GLY A CA 1
ATOM 2623 C C . GLY A 1 419 ? 159.885 108.130 175.248 1.00 61.30 419 GLY A C 1
ATOM 2624 O O . GLY A 1 419 ? 160.388 107.352 174.434 1.00 61.30 419 GLY A O 1
ATOM 2625 N N . TRP A 1 420 ? 159.530 109.369 174.921 1.00 60.52 420 TRP A N 1
ATOM 2626 C CA . TRP A 1 420 ? 159.541 109.821 173.530 1.00 60.52 420 TRP A CA 1
ATOM 2627 C C . TRP A 1 420 ? 160.966 110.173 173.138 1.00 60.52 420 TRP A C 1
ATOM 2628 O O . TRP A 1 420 ? 161.473 111.244 173.476 1.00 60.52 420 TRP A O 1
ATOM 2639 N N . ARG A 1 421 ? 161.609 109.270 172.408 1.00 62.90 421 ARG A N 1
ATOM 2640 C CA . ARG A 1 421 ? 162.993 109.468 172.023 1.00 62.90 421 ARG A CA 1
ATOM 2641 C C . ARG A 1 421 ? 163.094 110.349 170.786 1.00 62.90 421 ARG A C 1
ATOM 2642 O O . ARG A 1 421 ? 162.158 110.465 169.996 1.00 62.90 421 ARG A O 1
ATOM 2650 N N . ARG A 1 422 ? 164.254 110.981 170.628 1.00 64.07 422 ARG A N 1
ATOM 2651 C CA . ARG A 1 422 ? 164.480 111.914 169.527 1.00 64.07 422 ARG A CA 1
ATOM 2652 C C . ARG A 1 422 ? 164.988 111.140 168.318 1.00 64.07 422 ARG A C 1
ATOM 2653 O O . ARG A 1 422 ? 166.177 110.831 168.216 1.00 64.07 422 ARG A O 1
ATOM 2661 N N . SER A 1 423 ? 164.085 110.845 167.386 1.00 64.93 423 SER A N 1
ATOM 2662 C CA . SER A 1 423 ? 164.435 110.115 166.171 1.00 64.93 423 SER A CA 1
ATOM 2663 C C . SER A 1 423 ? 164.596 111.108 165.024 1.00 64.93 423 SER A C 1
ATOM 2664 O O . SER A 1 423 ? 163.741 111.241 164.148 1.00 64.93 423 SER A O 1
ATOM 2667 N N . GLY A 1 424 ? 165.719 111.819 165.041 1.00 63.63 424 GLY A N 1
ATOM 2668 C CA . GLY A 1 424 ? 166.107 112.652 163.920 1.00 63.63 424 GLY A CA 1
ATOM 2669 C C . GLY A 1 424 ? 165.383 113.977 163.834 1.00 63.63 424 GLY A C 1
ATOM 2670 O O . GLY A 1 424 ? 165.967 115.026 164.119 1.00 63.63 424 GLY A O 1
ATOM 2671 N N . ALA A 1 425 ? 164.112 113.950 163.427 1.00 62.41 425 ALA A N 1
ATOM 2672 C CA . ALA A 1 425 ? 163.316 115.166 163.305 1.00 62.41 425 ALA A CA 1
ATOM 2673 C C . ALA A 1 425 ? 162.458 115.421 164.540 1.00 62.41 425 ALA A C 1
ATOM 2674 O O . ALA A 1 425 ? 162.664 116.410 165.249 1.00 62.41 425 ALA A O 1
ATOM 2676 N N . PHE A 1 426 ? 161.522 114.523 164.828 1.00 60.54 426 PHE A N 1
ATOM 2677 C CA . PHE A 1 426 ? 160.569 114.700 165.912 1.00 60.54 426 PHE A CA 1
ATOM 2678 C C . PHE A 1 426 ? 160.556 113.452 166.779 1.00 60.54 426 PHE A C 1
ATOM 2679 O O . PHE A 1 426 ? 160.923 112.361 166.342 1.00 60.54 426 PHE A O 1
ATOM 2687 N N . ARG A 1 427 ? 160.122 113.629 168.021 1.00 59.02 427 ARG A N 1
ATOM 2688 C CA . ARG A 1 427 ? 160.187 112.552 168.995 1.00 59.02 427 ARG A CA 1
ATOM 2689 C C . ARG A 1 427 ? 159.186 111.450 168.667 1.00 59.02 427 ARG A C 1
ATOM 2690 O O . ARG A 1 427 ? 158.086 111.713 168.175 1.00 59.02 427 ARG A O 1
ATOM 2698 N N . GLU A 1 428 ? 159.579 110.204 168.935 1.00 64.74 428 GLU A N 1
ATOM 2699 C CA . GLU A 1 428 ? 158.758 109.035 168.637 1.00 64.74 428 GLU A CA 1
ATOM 2700 C C . GLU A 1 428 ? 158.768 108.096 169.833 1.00 64.74 428 GLU A C 1
ATOM 2701 O O . GLU A 1 428 ? 159.840 107.686 170.288 1.00 64.74 428 GLU A O 1
ATOM 2707 N N . LYS A 1 429 ? 157.580 107.735 170.324 1.00 64.95 429 LYS A N 1
ATOM 2708 C CA . LYS A 1 429 ? 157.498 106.845 171.480 1.00 64.95 429 LYS A CA 1
ATOM 2709 C C . LYS A 1 429 ? 157.806 105.404 171.088 1.00 64.95 429 LYS A C 1
ATOM 2710 O O . LYS A 1 429 ? 158.797 104.822 171.544 1.00 64.95 429 LYS A O 1
ATOM 2716 N N . ASP A 1 430 ? 156.959 104.805 170.245 1.00 69.87 430 ASP A N 1
ATOM 2717 C CA . ASP A 1 430 ? 157.273 103.512 169.626 1.00 69.87 430 ASP A CA 1
ATOM 2718 C C . ASP A 1 430 ? 156.733 103.527 168.192 1.00 69.87 430 ASP A C 1
ATOM 2719 O O . ASP A 1 430 ? 155.660 102.999 167.904 1.00 69.87 430 ASP A O 1
ATOM 2724 N N . GLY A 1 431 ? 157.522 104.055 167.277 1.00 70.52 431 GLY A N 1
ATOM 2725 C CA . GLY A 1 431 ? 156.916 104.228 165.959 1.00 70.52 431 GLY A CA 1
ATOM 2726 C C . GLY A 1 431 ? 155.927 105.376 165.870 1.00 70.52 431 GLY A C 1
ATOM 2727 O O . GLY A 1 431 ? 155.959 106.145 164.905 1.00 70.52 431 GLY A O 1
ATOM 2728 N N . ARG A 1 432 ? 155.025 105.497 166.846 1.00 69.05 432 ARG A N 1
ATOM 2729 C CA . ARG A 1 432 ? 154.149 106.659 166.913 1.00 69.05 432 ARG A CA 1
ATOM 2730 C C . ARG A 1 432 ? 154.978 107.921 167.104 1.00 69.05 432 ARG A C 1
ATOM 2731 O O . ARG A 1 432 ? 155.871 107.968 167.953 1.00 69.05 432 ARG A O 1
ATOM 2739 N N . GLN A 1 433 ? 154.680 108.945 166.313 1.00 64.12 433 GLN A N 1
ATOM 2740 C CA . GLN A 1 433 ? 155.410 110.200 166.380 1.00 64.12 433 GLN A CA 1
ATOM 2741 C C . GLN A 1 433 ? 154.689 111.178 167.296 1.00 64.12 433 GLN A C 1
ATOM 2742 O O . GLN A 1 433 ? 153.456 111.209 167.342 1.00 64.12 433 GLN A O 1
ATOM 2748 N N . LEU A 1 434 ? 155.465 111.982 168.022 1.00 59.91 434 LEU A N 1
ATOM 2749 C CA . LEU A 1 434 ? 154.886 112.972 168.923 1.00 59.91 434 LEU A CA 1
ATOM 2750 C C . LEU A 1 434 ? 154.294 114.112 168.113 1.00 59.91 434 LEU A C 1
ATOM 2751 O O . LEU A 1 434 ? 154.970 115.106 167.838 1.00 59.91 434 LEU A O 1
ATOM 2756 N N . VAL A 1 435 ? 153.032 113.976 167.729 1.00 58.02 435 VAL A N 1
ATOM 2757 C CA . VAL A 1 435 ? 152.399 114.886 166.787 1.00 58.02 435 VAL A CA 1
ATOM 2758 C C . VAL A 1 435 ? 151.102 115.393 167.403 1.00 58.02 435 VAL A C 1
ATOM 2759 O O . VAL A 1 435 ? 150.236 114.597 167.776 1.00 58.02 435 VAL A O 1
ATOM 2763 N N . ILE A 1 436 ? 150.967 116.710 167.512 1.00 54.67 436 ILE A N 1
ATOM 2764 C CA . ILE A 1 436 ? 149.840 117.333 168.195 1.00 54.67 436 ILE A CA 1
ATOM 2765 C C . ILE A 1 436 ? 149.017 118.110 167.179 1.00 54.67 436 ILE A C 1
ATOM 2766 O O . ILE A 1 436 ? 149.552 118.645 166.205 1.00 54.67 436 ILE A O 1
ATOM 2771 N N . ARG A 1 437 ? 147.707 118.166 167.396 1.00 55.13 437 ARG A N 1
ATOM 2772 C CA . ARG A 1 437 ? 146.802 118.865 166.495 1.00 55.13 437 ARG A CA 1
ATOM 2773 C C . ARG A 1 437 ? 146.304 120.142 167.153 1.00 55.13 437 ARG A C 1
ATOM 2774 O O . ARG A 1 437 ? 145.764 120.104 168.263 1.00 55.13 437 ARG A O 1
ATOM 2782 N N . ASP A 1 438 ? 146.477 121.264 166.462 1.00 55.08 438 ASP A N 1
ATOM 2783 C CA . ASP A 1 438 ? 146.057 122.576 166.935 1.00 55.08 438 ASP A CA 1
ATOM 2784 C C . ASP A 1 438 ? 144.857 123.043 166.127 1.00 55.08 438 ASP A C 1
ATOM 2785 O O . ASP A 1 438 ? 144.905 123.058 164.894 1.00 55.08 438 ASP A O 1
ATOM 2790 N N . LEU A 1 439 ? 143.787 123.418 166.815 1.00 54.51 439 LEU A N 1
ATOM 2791 C CA . LEU A 1 439 ? 142.556 123.859 166.122 1.00 54.51 439 LEU A CA 1
ATOM 2792 C C . LEU A 1 439 ? 142.254 125.308 166.466 1.00 54.51 439 LEU A C 1
ATOM 2793 O O . LEU A 1 439 ? 141.976 125.561 167.606 1.00 54.51 439 LEU A O 1
ATOM 2798 N N . PHE A 1 440 ? 142.223 126.184 165.506 1.00 53.76 440 PHE A N 1
ATOM 2799 C CA . PHE A 1 440 ? 141.746 127.514 165.875 1.00 53.76 440 PHE A CA 1
ATOM 2800 C C . PHE A 1 440 ? 140.748 127.982 164.843 1.00 53.76 440 PHE A C 1
ATOM 2801 O O . PHE A 1 440 ? 140.722 127.436 163.796 1.00 53.76 440 PHE A O 1
ATOM 2809 N N . TYR A 1 441 ? 139.842 128.870 165.189 1.00 59.88 441 TYR A N 1
ATOM 2810 C CA . TYR A 1 441 ? 139.045 129.431 164.085 1.00 59.88 441 TYR A CA 1
ATOM 2811 C C . TYR A 1 441 ? 139.553 130.827 163.859 1.00 59.88 441 TYR A C 1
ATOM 2812 O O . TYR A 1 441 ? 140.662 131.140 164.230 1.00 59.88 441 TYR A O 1
ATOM 2821 N N . ASP A 1 442 ? 138.789 131.599 163.111 1.00 62.96 442 ASP A N 1
ATOM 2822 C CA . ASP A 1 442 ? 139.113 133.016 162.819 1.00 62.96 442 ASP A CA 1
ATOM 2823 C C . ASP A 1 442 ? 140.533 133.157 162.278 1.00 62.96 442 ASP A C 1
ATOM 2824 O O . ASP A 1 442 ? 141.113 134.150 162.570 1.00 62.96 442 ASP A O 1
ATOM 2829 N N . ALA A 1 443 ? 140.976 132.270 161.399 1.00 64.07 443 ALA A N 1
ATOM 2830 C CA . ALA A 1 443 ? 142.360 132.132 160.908 1.00 64.07 443 ALA A CA 1
ATOM 2831 C C . ALA A 1 443 ? 143.206 133.404 160.876 1.00 64.07 443 ALA A C 1
ATOM 2832 O O . ALA A 1 443 ? 144.270 133.348 161.426 1.00 64.07 443 ALA A O 1
ATOM 2834 N N . GLN A 1 444 ? 142.725 134.520 160.349 1.00 64.10 444 GLN A N 1
ATOM 2835 C CA . GLN A 1 444 ? 143.568 135.736 160.198 1.00 64.10 444 GLN A CA 1
ATOM 2836 C C . GLN A 1 444 ? 144.036 136.355 161.512 1.00 64.10 444 GLN A C 1
ATOM 2837 O O . GLN A 1 444 ? 145.223 136.638 161.615 1.00 64.10 444 GLN A O 1
ATOM 2843 N N . SER A 1 445 ? 143.127 136.600 162.448 1.00 62.21 445 SER A N 1
ATOM 2844 C CA . SER A 1 445 ? 143.470 137.286 163.720 1.00 62.21 445 SER A CA 1
ATOM 2845 C C . SER A 1 445 ? 144.266 136.424 164.696 1.00 62.21 445 SER A C 1
ATOM 2846 O O . SER A 1 445 ? 144.990 137.001 165.516 1.00 62.21 445 SER A O 1
ATOM 2849 N N . THR A 1 446 ? 144.208 135.074 164.595 1.00 60.09 446 THR A N 1
ATOM 2850 C CA . THR A 1 446 ? 144.837 134.090 165.537 1.00 60.09 446 THR A CA 1
ATOM 2851 C C . THR A 1 446 ? 145.806 133.091 164.898 1.00 60.09 446 THR A C 1
ATOM 2852 O O . THR A 1 446 ? 146.396 132.206 165.583 1.00 60.09 446 THR A O 1
ATOM 2856 N N . ARG A 1 447 ? 146.139 133.307 163.648 1.00 59.45 447 ARG A N 1
ATOM 2857 C CA . ARG A 1 447 ? 147.232 132.530 163.041 1.00 59.45 447 ARG A CA 1
ATOM 2858 C C . ARG A 1 447 ? 148.507 132.846 163.818 1.00 59.45 447 ARG A C 1
ATOM 2859 O O . ARG A 1 447 ? 149.299 131.998 163.888 1.00 59.45 447 ARG A O 1
ATOM 2867 N N . GLN A 1 448 ? 148.618 134.083 164.315 1.00 56.18 448 GLN A N 1
ATOM 2868 C CA . GLN A 1 448 ? 149.804 134.584 165.057 1.00 56.18 448 GLN A CA 1
ATOM 2869 C C . GLN A 1 448 ? 150.228 133.591 166.144 1.00 56.18 448 GLN A C 1
ATOM 2870 O O . GLN A 1 448 ? 151.424 133.241 166.178 1.00 56.18 448 GLN A O 1
ATOM 2876 N N . PHE A 1 449 ? 149.294 133.157 166.996 1.00 52.24 449 PHE A N 1
ATOM 2877 C CA . PHE A 1 449 ? 149.680 132.241 168.080 1.00 52.24 449 PHE A CA 1
ATOM 2878 C C . PHE A 1 449 ? 149.837 130.843 167.556 1.00 52.24 449 PHE A C 1
ATOM 2879 O O . PHE A 1 449 ? 150.594 130.132 168.154 1.00 52.24 449 PHE A O 1
ATOM 2887 N N . ALA A 1 450 ? 149.060 130.440 166.563 1.00 52.62 450 ALA A N 1
ATOM 2888 C CA . ALA A 1 450 ? 149.332 129.060 166.124 1.00 52.62 450 ALA A CA 1
ATOM 2889 C C . ALA A 1 450 ? 150.746 128.939 165.593 1.00 52.62 450 ALA A C 1
ATOM 2890 O O . ALA A 1 450 ? 151.375 128.032 165.973 1.00 52.62 450 ALA A O 1
ATOM 2892 N N . GLN A 1 451 ? 151.227 129.880 164.788 1.00 53.66 451 GLN A N 1
ATOM 2893 C CA . GLN A 1 451 ? 152.539 129.733 164.109 1.00 53.66 451 GLN A CA 1
ATOM 2894 C C . GLN A 1 451 ? 153.739 129.938 165.011 1.00 53.66 451 GLN A C 1
ATOM 2895 O O . GLN A 1 451 ? 154.732 129.377 164.720 1.00 53.66 451 GLN A O 1
ATOM 2901 N N . ILE A 1 452 ? 153.677 130.797 166.001 1.00 50.20 452 ILE A N 1
ATOM 2902 C CA . ILE A 1 452 ? 154.770 130.984 166.951 1.00 50.20 452 ILE A CA 1
ATOM 2903 C C . ILE A 1 452 ? 154.929 129.754 167.832 1.00 50.20 452 ILE A C 1
ATOM 2904 O O . ILE A 1 452 ? 156.053 129.304 168.091 1.00 50.20 452 ILE A O 1
ATOM 2909 N N . ALA A 1 453 ? 153.817 129.193 168.315 1.00 50.49 453 ALA A N 1
ATOM 2910 C CA . ALA A 1 453 ? 153.902 128.012 169.163 1.00 50.49 4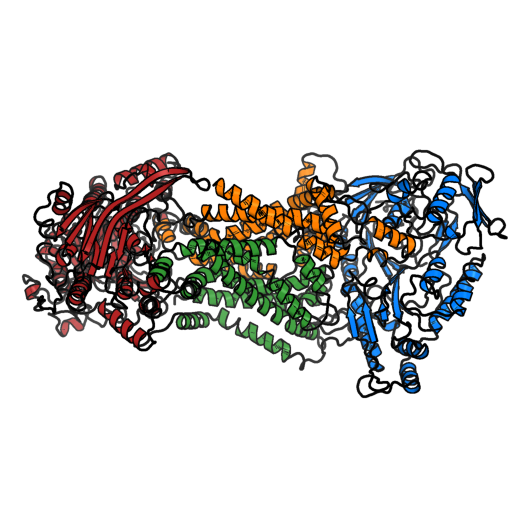53 ALA A CA 1
ATOM 2911 C C . ALA A 1 453 ? 154.512 126.842 168.410 1.00 50.49 453 ALA A C 1
ATOM 2912 O O . ALA A 1 453 ? 155.324 126.094 168.962 1.00 50.49 453 ALA A O 1
ATOM 2914 N N . GLN A 1 454 ? 154.136 126.672 167.143 1.00 50.63 454 GLN A N 1
ATOM 2915 C CA . GLN A 1 454 ? 154.716 125.606 166.337 1.00 50.63 454 GLN A CA 1
ATOM 2916 C C . GLN A 1 454 ? 156.214 125.803 166.146 1.00 50.63 454 GLN A C 1
ATOM 2917 O O . GLN A 1 454 ? 156.996 124.852 166.282 1.00 50.63 454 GLN A O 1
ATOM 2923 N N . HIS A 1 455 ? 156.634 127.034 165.842 1.00 50.92 455 HIS A N 1
ATOM 2924 C CA . HIS A 1 455 ? 158.055 127.298 165.646 1.00 50.92 455 HIS A CA 1
ATOM 2925 C C . HIS A 1 455 ? 158.849 127.034 166.916 1.00 50.92 455 HIS A C 1
ATOM 2926 O O . HIS A 1 455 ? 159.943 126.464 166.863 1.00 50.92 455 HIS A O 1
ATOM 2933 N N . THR A 1 456 ? 158.322 127.439 168.071 1.00 50.72 456 THR A N 1
ATOM 2934 C CA . THR A 1 456 ? 159.080 127.252 169.301 1.00 50.72 456 THR A CA 1
ATOM 2935 C C . THR A 1 456 ? 158.962 125.845 169.863 1.00 50.72 456 THR A C 1
ATOM 2936 O O . THR A 1 456 ? 159.761 125.473 170.728 1.00 50.72 456 THR A O 1
ATOM 2940 N N . LEU A 1 457 ? 157.991 125.057 169.406 1.00 51.22 457 LEU A N 1
ATOM 2941 C CA . LEU A 1 457 ? 157.889 123.674 169.841 1.00 51.22 457 LEU A CA 1
ATOM 2942 C C . LEU A 1 457 ? 158.652 122.716 168.945 1.00 51.22 457 LEU A C 1
ATOM 2943 O O . LEU A 1 457 ? 159.015 121.626 169.399 1.00 51.22 457 LEU A O 1
ATOM 2948 N N . ALA A 1 458 ? 158.903 123.092 167.690 1.00 52.26 458 ALA A N 1
ATOM 2949 C CA . ALA A 1 458 ? 159.692 122.228 166.820 1.00 52.26 458 ALA A CA 1
ATOM 2950 C C . ALA A 1 458 ? 161.098 122.012 167.364 1.00 52.26 458 ALA A C 1
ATOM 2951 O O . ALA A 1 458 ? 161.710 120.972 167.101 1.00 52.26 458 ALA A O 1
ATOM 2953 N N . GLN A 1 459 ? 161.625 122.970 168.127 1.00 53.81 459 GLN A N 1
ATOM 2954 C CA . GLN A 1 459 ? 162.971 122.835 168.672 1.00 53.81 459 GLN A CA 1
ATOM 2955 C C . GLN A 1 459 ? 163.057 121.823 169.802 1.00 53.81 459 GLN A C 1
ATOM 2956 O O . GLN A 1 459 ? 164.166 121.509 170.244 1.00 53.81 459 GLN A O 1
ATOM 2962 N N . ILE A 1 460 ? 161.926 121.319 170.286 1.00 54.07 460 ILE A N 1
ATOM 2963 C CA . ILE A 1 460 ? 161.917 120.309 171.336 1.00 54.07 460 ILE A CA 1
ATOM 2964 C C . ILE A 1 460 ? 161.674 118.948 170.699 1.00 54.07 460 ILE A C 1
ATOM 2965 O O . ILE A 1 460 ? 162.102 117.913 171.222 1.00 54.07 460 ILE A O 1
ATOM 2970 N N . GLY A 1 461 ? 161.011 118.942 169.549 1.00 55.94 461 GLY A N 1
ATOM 2971 C CA . GLY A 1 461 ? 160.687 117.700 168.882 1.00 55.94 461 GLY A CA 1
ATOM 2972 C C . GLY A 1 461 ? 159.211 117.383 168.956 1.00 55.94 461 GLY A C 1
ATOM 2973 O O . GLY A 1 461 ? 158.823 116.221 169.099 1.00 55.94 461 GLY A O 1
ATOM 2974 N N . VAL A 1 462 ? 158.380 118.416 168.869 1.00 53.72 462 VAL A N 1
ATOM 2975 C CA . VAL A 1 462 ? 156.929 118.288 168.905 1.00 53.72 462 VAL A CA 1
ATOM 2976 C C . VAL A 1 462 ? 156.379 118.909 167.631 1.00 53.72 462 VAL A C 1
ATOM 2977 O O . VAL A 1 462 ? 156.763 120.027 167.269 1.00 53.72 462 VAL A O 1
ATOM 2981 N N . LYS A 1 463 ? 155.486 118.193 166.948 1.00 55.76 463 LYS A N 1
ATOM 2982 C CA . LYS A 1 463 ? 155.102 118.628 165.610 1.00 55.76 463 LYS A CA 1
ATOM 2983 C C . LYS A 1 463 ? 154.106 119.782 165.646 1.00 55.76 463 LYS A C 1
ATOM 2984 O O . LYS A 1 463 ? 154.411 120.885 165.184 1.00 55.76 463 LYS A O 1
ATOM 2990 N N . LEU A 1 464 ? 152.912 119.553 166.196 1.00 53.68 464 LEU A N 1
ATOM 2991 C CA . LEU A 1 464 ? 151.881 120.587 166.291 1.00 53.68 464 LEU A CA 1
ATOM 2992 C C . LEU A 1 464 ? 151.518 121.128 164.903 1.00 53.68 464 LEU A C 1
ATOM 2993 O O . LEU A 1 464 ? 151.896 122.230 164.516 1.00 53.68 464 LEU A O 1
ATOM 2998 N N . GLU A 1 465 ? 150.846 120.291 164.120 1.00 56.42 465 GLU A N 1
ATOM 2999 C CA . GLU A 1 465 ? 150.327 120.786 162.853 1.00 56.42 465 GLU A CA 1
ATOM 3000 C C . GLU A 1 465 ? 149.056 121.595 163.076 1.00 56.42 465 GLU A C 1
ATOM 3001 O O . GLU A 1 465 ? 148.265 121.320 163.980 1.00 56.42 465 GLU A O 1
ATOM 3007 N N . LEU A 1 466 ? 148.868 122.598 162.227 1.00 56.54 466 LEU A N 1
ATOM 3008 C CA . LEU A 1 466 ? 147.788 123.559 162.383 1.00 56.54 466 LEU A CA 1
ATOM 3009 C C . LEU A 1 466 ? 146.581 123.128 161.565 1.00 56.54 466 LEU A C 1
ATOM 3010 O O . LEU A 1 466 ? 146.701 122.847 160.369 1.00 56.54 466 LEU A O 1
ATOM 3015 N N . GLN A 1 467 ? 145.422 123.087 162.212 1.00 58.84 467 GLN A N 1
ATOM 3016 C CA . GLN A 1 467 ? 144.156 122.758 161.568 1.00 58.84 467 GLN A CA 1
ATOM 3017 C C . GLN A 1 467 ? 143.239 123.956 161.767 1.00 58.84 467 GLN A C 1
ATOM 3018 O O . GLN A 1 467 ? 142.531 124.051 162.771 1.00 58.84 467 GLN A O 1
ATOM 3024 N N . ALA A 1 468 ? 143.264 124.878 160.813 1.00 61.59 468 ALA A N 1
ATOM 3025 C CA . ALA A 1 468 ? 142.460 126.090 160.898 1.00 61.59 468 ALA A CA 1
ATOM 3026 C C . ALA A 1 468 ? 141.040 125.766 160.467 1.00 61.59 468 ALA A C 1
ATOM 3027 O O . ALA A 1 468 ? 140.794 125.475 159.294 1.00 61.59 468 ALA A O 1
ATOM 3029 N N . LYS A 1 469 ? 140.102 125.818 161.401 1.00 60.89 469 LYS A N 1
ATOM 3030 C CA . LYS A 1 469 ? 138.723 125.534 161.044 1.00 60.89 469 LYS A CA 1
ATOM 3031 C C . LYS A 1 469 ? 138.036 126.803 160.562 1.00 60.89 469 LYS A C 1
ATOM 3032 O O . LYS A 1 469 ? 138.517 127.919 160.769 1.00 60.89 469 LYS A O 1
ATOM 3038 N N . SER A 1 470 ? 136.900 126.613 159.892 1.00 65.80 470 SER A N 1
ATOM 3039 C CA . SER A 1 470 ? 136.190 127.741 159.299 1.00 65.80 470 SER A CA 1
ATOM 3040 C C . SER A 1 470 ? 135.676 128.697 160.364 1.00 65.80 470 SER A C 1
ATOM 3041 O O . SER A 1 470 ? 135.729 129.919 160.191 1.00 65.80 470 SER A O 1
ATOM 3044 N N . GLY A 1 471 ? 135.178 128.159 161.473 1.00 62.41 471 GLY A N 1
ATOM 3045 C CA . GLY A 1 471 ? 134.501 128.935 162.479 1.00 62.41 471 GLY A CA 1
ATOM 3046 C C . GLY A 1 471 ? 132.992 128.861 162.399 1.00 62.41 471 GLY A C 1
ATOM 3047 O O . GLY A 1 471 ? 132.316 129.213 163.371 1.00 62.41 471 GLY A O 1
ATOM 3048 N N . SER A 1 472 ? 132.451 128.420 161.263 1.00 59.63 472 SER A N 1
ATOM 3049 C CA . SER A 1 472 ? 131.025 128.148 161.153 1.00 59.63 472 SER A CA 1
ATOM 3050 C C . SER A 1 472 ? 130.652 127.044 162.128 1.00 59.63 472 SER A C 1
ATOM 3051 O O . SER A 1 472 ? 129.911 127.276 163.086 1.00 59.63 472 SER A O 1
ATOM 3054 N N . GLY A 1 473 ? 131.160 125.839 161.892 1.00 59.35 473 GLY A N 1
ATOM 3055 C CA . GLY A 1 473 ? 131.117 124.809 162.906 1.00 59.35 473 GLY A CA 1
ATOM 3056 C C . GLY A 1 473 ? 132.496 124.538 163.466 1.00 59.35 473 GLY A C 1
ATOM 3057 O O . GLY A 1 473 ? 133.297 123.836 162.845 1.00 59.35 473 GLY A O 1
ATOM 3058 N N . PHE A 1 474 ? 132.784 125.085 164.643 1.00 57.12 474 PHE A N 1
ATOM 3059 C CA . PHE A 1 474 ? 134.044 124.842 165.330 1.00 57.12 474 PHE A CA 1
ATOM 3060 C C . PHE A 1 474 ? 133.813 124.085 166.629 1.00 57.12 474 PHE A C 1
ATOM 3061 O O . PHE A 1 474 ? 134.263 122.942 166.779 1.00 57.12 474 PHE A O 1
ATOM 3069 N N . PHE A 1 475 ? 133.037 124.673 167.538 1.00 55.52 475 PHE A N 1
ATOM 3070 C CA . PHE A 1 475 ? 132.672 123.969 168.755 1.00 55.52 475 PHE A CA 1
ATOM 3071 C C . PHE A 1 475 ? 131.876 122.720 168.422 1.00 55.52 475 PHE A C 1
ATOM 3072 O O . PHE A 1 475 ? 132.330 121.606 168.690 1.00 55.52 475 PHE A O 1
ATOM 3080 N N . SER A 1 476 ? 130.728 122.896 167.761 1.00 57.66 476 SER A N 1
ATOM 3081 C CA . SER A 1 476 ? 129.770 121.810 167.573 1.00 57.66 476 SER A CA 1
ATOM 3082 C C . SER A 1 476 ? 130.405 120.594 166.914 1.00 57.66 476 SER A C 1
ATOM 3083 O O . SER A 1 476 ? 130.092 119.453 167.270 1.00 57.66 476 SER A O 1
ATOM 3086 N N . ASP A 1 477 ? 131.297 120.812 165.953 1.00 58.29 477 ASP A N 1
ATOM 3087 C CA . ASP A 1 477 ? 131.881 119.695 165.227 1.00 58.29 477 ASP A CA 1
ATOM 3088 C C . ASP A 1 477 ? 133.143 119.147 165.873 1.00 58.29 477 ASP A C 1
ATOM 3089 O O . ASP A 1 477 ? 133.407 117.945 165.755 1.00 58.29 477 ASP A O 1
ATOM 3094 N N . TYR A 1 478 ? 133.937 119.976 166.551 1.00 56.54 478 TYR A N 1
ATOM 3095 C CA . TYR A 1 478 ? 135.218 119.494 167.048 1.00 56.54 478 TYR A CA 1
ATOM 3096 C C . TYR A 1 478 ? 135.359 119.578 168.557 1.00 56.54 478 TYR A C 1
ATOM 3097 O O . TYR A 1 478 ? 135.753 118.596 169.192 1.00 56.54 478 TYR A O 1
ATOM 3106 N N . VAL A 1 479 ? 135.029 120.717 169.156 1.00 54.92 479 VAL A N 1
ATOM 3107 C CA . VAL A 1 479 ? 135.461 120.968 170.525 1.00 54.92 479 VAL A CA 1
ATOM 3108 C C . VAL A 1 479 ? 134.576 120.235 171.525 1.00 54.92 479 VAL A C 1
ATOM 3109 O O . VAL A 1 479 ? 135.077 119.635 172.482 1.00 54.92 479 VAL A O 1
ATOM 3113 N N . ASN A 1 480 ? 133.277 120.284 171.278 1.00 56.36 480 ASN A N 1
ATOM 3114 C CA . ASN A 1 480 ? 132.310 119.692 172.221 1.00 56.36 480 ASN A CA 1
ATOM 3115 C C . ASN A 1 480 ? 132.384 118.171 172.137 1.00 56.36 480 ASN A C 1
ATOM 3116 O O . ASN A 1 480 ? 131.938 117.527 173.090 1.00 56.36 480 ASN A O 1
ATOM 3121 N N . VAL A 1 481 ? 132.924 117.617 171.050 1.00 55.38 481 VAL A N 1
ATOM 3122 C CA . VAL A 1 481 ? 132.949 116.141 170.838 1.00 55.38 481 VAL A CA 1
ATOM 3123 C C . VAL A 1 481 ? 134.341 115.613 171.167 1.00 55.38 481 VAL A C 1
ATOM 3124 O O . VAL A 1 481 ? 134.481 114.395 171.283 1.00 55.38 481 VAL A O 1
ATOM 3128 N N . GLY A 1 482 ? 135.325 116.486 171.325 1.00 54.69 482 GLY A N 1
ATOM 3129 C CA . GLY A 1 482 ? 136.662 116.110 171.732 1.00 54.69 482 GLY A CA 1
ATOM 3130 C C . GLY A 1 482 ? 137.618 115.779 170.613 1.00 54.69 482 GLY A C 1
ATOM 3131 O O . GLY A 1 482 ? 138.669 115.185 170.875 1.00 54.69 482 GLY A O 1
ATOM 3132 N N . ALA A 1 483 ? 137.297 116.142 169.373 1.00 54.50 483 ALA A N 1
ATOM 3133 C CA . ALA A 1 483 ? 138.159 115.836 168.235 1.00 54.50 483 ALA A CA 1
ATOM 3134 C C . ALA A 1 483 ? 139.248 116.900 168.084 1.00 54.50 483 ALA A C 1
ATOM 3135 O O . ALA A 1 483 ? 139.357 117.593 167.075 1.00 54.50 483 ALA A O 1
ATOM 3137 N N . PHE A 1 484 ? 140.067 117.016 169.126 1.00 53.39 484 PHE A N 1
ATOM 3138 C CA . PHE A 1 484 ? 141.190 117.942 169.108 1.00 53.39 484 PHE A CA 1
ATOM 3139 C C . PHE A 1 484 ? 142.230 117.472 170.114 1.00 53.39 484 PHE A C 1
ATOM 3140 O O . PHE A 1 484 ? 141.964 116.614 170.958 1.00 53.39 484 PHE A O 1
ATOM 3148 N N . ASP A 1 485 ? 143.427 118.033 169.991 1.00 55.00 485 ASP A N 1
ATOM 3149 C CA . ASP A 1 485 ? 144.500 117.845 170.959 1.00 55.00 485 ASP A CA 1
ATOM 3150 C C . ASP A 1 485 ? 144.844 119.121 171.699 1.00 55.00 485 ASP A C 1
ATOM 3151 O O . ASP A 1 485 ? 145.055 119.092 172.912 1.00 55.00 485 ASP A O 1
ATOM 3156 N N . ILE A 1 486 ? 144.921 120.237 170.983 1.00 52.49 486 ILE A N 1
ATOM 3157 C CA . ILE A 1 486 ? 144.990 121.563 171.575 1.00 52.49 486 ILE A CA 1
ATOM 3158 C C . ILE A 1 486 ? 144.022 122.449 170.811 1.00 52.49 486 ILE A C 1
ATOM 3159 O O . ILE A 1 486 ? 144.095 122.534 169.580 1.00 52.49 486 ILE A O 1
ATOM 3164 N N . ALA A 1 487 ? 143.114 123.095 171.528 1.00 50.80 487 ALA A N 1
ATOM 3165 C CA . ALA A 1 487 ? 142.182 124.040 170.937 1.00 50.80 487 ALA A CA 1
ATOM 3166 C C . ALA A 1 487 ? 142.410 125.404 171.561 1.00 50.80 487 ALA A C 1
ATOM 3167 O O . ALA A 1 487 ? 142.596 125.514 172.775 1.00 50.80 487 ALA A O 1
ATOM 3169 N N . GLN A 1 488 ? 142.406 126.441 170.733 1.00 51.09 488 GLN A N 1
ATOM 3170 C CA . GLN A 1 488 ? 142.613 127.798 171.214 1.00 51.09 488 GLN A CA 1
ATOM 3171 C C . GLN A 1 488 ? 141.405 128.654 170.867 1.00 51.09 488 GLN A C 1
ATOM 3172 O O . GLN A 1 488 ? 141.056 128.808 169.692 1.00 51.09 488 GLN A O 1
ATOM 3178 N N . PHE A 1 489 ? 140.764 129.192 171.896 1.00 47.83 489 PHE A N 1
ATOM 3179 C CA . PHE A 1 489 ? 139.700 130.170 171.759 1.00 47.83 489 PHE A CA 1
ATOM 3180 C C . PHE A 1 489 ? 139.893 131.179 172.883 1.00 47.83 489 PHE A C 1
ATOM 3181 O O . PHE A 1 489 ? 140.952 131.230 173.512 1.00 47.83 489 PHE A O 1
ATOM 3189 N N . GLY A 1 490 ? 138.884 132.000 173.140 1.00 47.19 490 GLY A N 1
ATOM 3190 C CA . GLY A 1 490 ? 138.995 133.066 174.112 1.00 47.19 490 GLY A CA 1
ATOM 3191 C C . GLY A 1 490 ? 137.995 132.932 175.241 1.00 47.19 490 GLY A C 1
ATOM 3192 O O . GLY A 1 490 ? 136.910 132.376 175.070 1.00 47.19 490 GLY A O 1
ATOM 3193 N N . TRP A 1 491 ? 138.378 133.439 176.404 1.00 45.70 491 TRP A N 1
ATOM 3194 C CA . TRP A 1 491 ? 137.473 133.684 177.513 1.00 45.70 491 TRP A CA 1
ATOM 3195 C C . TRP A 1 491 ? 137.365 135.188 177.720 1.00 45.70 491 TRP A C 1
ATOM 3196 O O . TRP A 1 491 ? 138.033 135.978 177.051 1.00 45.70 491 TRP A O 1
ATOM 3207 N N . VAL A 1 492 ? 136.499 135.589 178.643 1.00 48.62 492 VAL A N 1
ATOM 3208 C CA . VAL A 1 492 ? 136.311 136.996 178.973 1.00 48.62 492 VAL A CA 1
ATOM 3209 C C . VAL A 1 492 ? 136.328 137.131 180.487 1.00 48.62 492 VAL A C 1
ATOM 3210 O O . VAL A 1 492 ? 135.541 136.477 181.179 1.00 48.62 492 VAL A O 1
ATOM 3214 N N . GLY A 1 493 ? 137.224 137.968 180.999 1.00 50.30 493 GLY A N 1
ATOM 3215 C CA . GLY A 1 493 ? 137.240 138.239 182.418 1.00 50.30 493 GLY A CA 1
ATOM 3216 C C . GLY A 1 493 ? 136.107 139.154 182.830 1.00 50.30 493 GLY A C 1
ATOM 3217 O O . GLY A 1 493 ? 135.555 139.911 182.034 1.00 50.30 493 GLY A O 1
ATOM 3218 N N . ASP A 1 494 ? 135.751 139.080 184.108 1.00 54.67 494 ASP A N 1
ATOM 3219 C CA . ASP A 1 494 ? 134.647 139.867 184.632 1.00 54.67 494 ASP A CA 1
ATOM 3220 C C . ASP A 1 494 ? 135.024 140.417 185.996 1.00 54.67 494 ASP A C 1
ATOM 3221 O O . ASP A 1 494 ? 135.888 139.876 186.689 1.00 54.67 494 ASP A O 1
ATOM 3226 N N . ALA A 1 495 ? 134.366 141.514 186.377 1.00 54.13 495 ALA A N 1
ATOM 3227 C CA . ALA A 1 495 ? 134.567 142.064 187.711 1.00 54.13 495 ALA A CA 1
ATOM 3228 C C . ALA A 1 495 ? 134.110 141.097 188.789 1.00 54.13 495 ALA A C 1
ATOM 3229 O O . ALA A 1 495 ? 134.540 141.212 189.941 1.00 54.13 495 ALA A O 1
ATOM 3231 N N . PHE A 1 496 ? 133.246 140.148 188.432 1.00 54.33 496 PHE A N 1
ATOM 3232 C CA . PHE A 1 496 ? 132.788 139.081 189.315 1.00 54.33 496 PHE A CA 1
ATOM 3233 C C . PHE A 1 496 ? 133.166 137.772 188.635 1.00 54.33 496 PHE A C 1
ATOM 3234 O O . PHE A 1 496 ? 132.392 137.236 187.825 1.00 54.33 496 PHE A O 1
ATOM 3242 N N . PRO A 1 497 ? 134.350 137.225 188.922 1.00 54.05 497 PRO A N 1
ATOM 3243 C CA . PRO A 1 497 ? 134.856 136.103 188.121 1.00 54.05 497 PRO A CA 1
ATOM 3244 C C . PRO A 1 497 ? 134.611 134.718 188.703 1.00 54.05 497 PRO A C 1
ATOM 3245 O O . PRO A 1 497 ? 134.878 133.719 188.030 1.00 54.05 497 PRO A O 1
ATOM 3249 N N . LEU A 1 498 ? 134.115 134.627 189.937 1.00 55.22 498 LEU A N 1
ATOM 3250 C CA . LEU A 1 498 ? 134.051 133.330 190.600 1.00 55.22 498 LEU A CA 1
ATOM 3251 C C . LEU A 1 498 ? 132.959 132.425 190.046 1.00 55.22 498 LEU A C 1
ATOM 3252 O O . LEU A 1 498 ? 133.059 131.203 190.190 1.00 55.22 498 LEU A O 1
ATOM 3257 N N . SER A 1 499 ? 131.919 132.985 189.426 1.00 56.87 499 SER A N 1
ATOM 3258 C CA . SER A 1 499 ? 130.818 132.151 188.954 1.00 56.87 499 SER A CA 1
ATOM 3259 C C . SER A 1 499 ? 131.220 131.295 187.761 1.00 56.87 499 SER A C 1
ATOM 3260 O O . SER A 1 499 ? 130.686 130.196 187.585 1.00 56.87 499 SER A O 1
ATOM 3263 N N . SER A 1 500 ? 132.136 131.780 186.927 1.00 55.43 500 SER A N 1
ATOM 3264 C CA . SER A 1 500 ? 132.479 131.061 185.706 1.00 55.43 500 SER A CA 1
ATOM 3265 C C . SER A 1 500 ? 133.362 129.849 185.967 1.00 55.43 500 SER A C 1
ATOM 3266 O O . SER A 1 500 ? 133.375 128.911 185.159 1.00 55.43 500 SER A O 1
ATOM 3269 N N . LEU A 1 501 ? 134.118 129.849 187.064 1.00 55.61 501 LEU A N 1
ATOM 3270 C CA . LEU A 1 501 ? 135.075 128.768 187.246 1.00 55.61 501 LEU A CA 1
ATOM 3271 C C . LEU A 1 501 ? 134.387 127.467 187.634 1.00 55.61 501 LEU A C 1
ATOM 3272 O O . LEU A 1 501 ? 134.838 126.396 187.221 1.00 55.61 501 LEU A O 1
ATOM 3277 N N . THR A 1 502 ? 133.270 127.528 188.360 1.00 55.36 502 THR A N 1
ATOM 3278 C CA . THR A 1 502 ? 132.544 126.301 188.668 1.00 55.36 502 THR A CA 1
ATOM 3279 C C . THR A 1 502 ? 131.892 125.681 187.443 1.00 55.36 502 THR A C 1
ATOM 3280 O O . THR A 1 502 ? 131.384 124.560 187.535 1.00 55.36 502 THR A O 1
ATOM 3284 N N . GLN A 1 503 ? 131.868 126.385 186.316 1.00 54.97 503 GLN A N 1
ATOM 3285 C CA . GLN A 1 503 ? 131.382 125.821 185.066 1.00 54.97 503 GLN A CA 1
ATOM 3286 C C . GLN A 1 503 ? 132.505 125.436 184.118 1.00 54.97 503 GLN A C 1
ATOM 3287 O O . GLN A 1 503 ? 132.340 124.502 183.327 1.00 54.97 503 GLN A O 1
ATOM 3293 N N . ILE A 1 504 ? 133.646 126.112 184.187 1.00 52.00 504 ILE A N 1
ATOM 3294 C CA . ILE A 1 504 ? 134.749 125.789 183.284 1.00 52.00 504 ILE A CA 1
ATOM 3295 C C . ILE A 1 504 ? 135.680 124.741 183.882 1.00 52.00 504 ILE A C 1
ATOM 3296 O O . ILE A 1 504 ? 136.009 123.749 183.229 1.00 52.00 504 ILE A O 1
ATOM 3301 N N . TYR A 1 505 ? 136.139 124.931 185.118 1.00 52.48 505 TYR A N 1
ATOM 3302 C CA . TYR A 1 505 ? 137.197 124.106 185.682 1.00 52.48 505 TYR A CA 1
ATOM 3303 C C . TYR A 1 505 ? 136.685 122.992 186.581 1.00 52.48 505 TYR A C 1
ATOM 3304 O O . TYR A 1 505 ? 137.495 122.287 187.188 1.00 52.48 505 TYR A O 1
ATOM 3313 N N . ALA A 1 506 ? 135.374 122.812 186.685 1.00 56.39 506 ALA A N 1
ATOM 3314 C CA . ALA A 1 506 ? 134.847 121.670 187.411 1.00 56.39 506 ALA A CA 1
ATOM 3315 C C . ALA A 1 506 ? 134.960 120.409 186.560 1.00 56.39 506 ALA A C 1
ATOM 3316 O O . ALA A 1 506 ? 135.082 120.463 185.334 1.00 56.39 506 ALA A O 1
ATOM 3318 N N . SER A 1 507 ? 134.933 119.258 187.233 1.00 58.90 507 SER A N 1
ATOM 3319 C CA . SER A 1 507 ? 135.020 117.990 186.516 1.00 58.90 507 SER A CA 1
ATOM 3320 C C . SER A 1 507 ? 133.814 117.788 185.612 1.00 58.90 507 SER A C 1
ATOM 3321 O O . SER A 1 507 ? 133.948 117.319 184.476 1.00 58.90 507 SER A O 1
ATOM 3324 N N . ASP A 1 508 ? 132.627 118.140 186.101 1.00 60.36 508 ASP A N 1
ATOM 3325 C CA . ASP A 1 508 ? 131.381 117.960 185.373 1.00 60.36 508 ASP A CA 1
ATOM 3326 C C . ASP A 1 508 ? 130.882 119.247 184.734 1.00 60.36 508 ASP A C 1
ATOM 3327 O O . ASP A 1 508 ? 129.730 119.300 184.295 1.00 60.36 508 ASP A O 1
ATOM 3332 N N . GLY A 1 509 ? 131.714 120.284 184.682 0.48 53.75 509 GLY A N 1
ATOM 3333 C CA . GLY A 1 509 ? 131.278 121.537 184.101 0.48 53.75 509 GLY A CA 1
ATOM 3334 C C . GLY A 1 509 ? 130.928 121.383 182.635 0.48 53.75 509 GLY A C 1
ATOM 3335 O O . GLY A 1 509 ? 131.460 120.526 181.930 0.48 53.75 509 GLY A O 1
ATOM 3336 N N . GLU A 1 510 ? 130.001 122.221 182.178 0.48 51.65 510 GLU A N 1
ATOM 3337 C CA . GLU A 1 510 ? 129.542 122.133 180.801 0.48 51.65 510 GLU A CA 1
ATOM 3338 C C . GLU A 1 510 ? 130.508 122.780 179.822 0.48 51.65 510 GLU A C 1
ATOM 3339 O O . GLU A 1 510 ? 130.391 122.550 178.615 0.48 51.65 510 GLU A O 1
ATOM 3345 N N . SER A 1 511 ? 131.455 123.578 180.309 0.48 49.77 511 SER A N 1
ATOM 3346 C CA . SER A 1 511 ? 132.463 124.199 179.464 0.48 49.77 511 SER A CA 1
ATOM 3347 C C . SER A 1 511 ? 133.845 123.589 179.638 0.48 49.77 511 SER A C 1
ATOM 3348 O O . SER A 1 511 ? 134.818 124.139 179.118 0.48 49.77 511 SER A O 1
ATOM 3351 N N . ASN A 1 512 ? 133.965 122.479 180.364 1.00 49.83 512 ASN A N 1
ATOM 3352 C CA . ASN A 1 512 ? 135.233 121.759 180.468 1.00 49.83 512 ASN A CA 1
ATOM 3353 C C . ASN A 1 512 ? 135.396 120.874 179.234 1.00 49.83 512 ASN A C 1
ATOM 3354 O O . ASN A 1 512 ? 135.315 119.646 179.285 1.00 49.83 512 ASN A O 1
ATOM 3359 N N . PHE A 1 513 ? 135.649 121.527 178.100 1.00 50.79 513 PHE A N 1
ATOM 3360 C CA . PHE A 1 513 ? 135.623 120.823 176.824 1.00 50.79 513 PHE A CA 1
ATOM 3361 C C . PHE A 1 513 ? 136.738 119.795 176.681 1.00 50.79 513 PHE A C 1
ATOM 3362 O O . PHE A 1 513 ? 136.700 119.005 175.734 1.00 50.79 513 PHE A O 1
ATOM 3370 N N . GLY A 1 514 ? 137.722 119.785 177.578 1.00 50.34 514 GLY A N 1
ATOM 3371 C CA . GLY A 1 514 ? 138.838 118.864 177.470 1.00 50.34 514 GLY A CA 1
ATOM 3372 C C . GLY A 1 514 ? 138.886 117.777 178.527 1.00 50.34 514 GLY A C 1
ATOM 3373 O O . GLY A 1 514 ? 139.803 116.953 178.527 1.00 50.34 514 GLY A O 1
ATOM 3374 N N . LYS A 1 515 ? 137.917 117.779 179.439 1.00 50.95 515 LYS A N 1
ATOM 3375 C CA . LYS A 1 515 ? 137.730 116.710 180.423 1.00 50.95 515 LYS A CA 1
ATOM 3376 C C . LYS A 1 515 ? 138.978 116.473 181.274 1.00 50.95 515 LYS A C 1
ATOM 3377 O O . LYS A 1 515 ? 139.381 115.335 181.524 1.00 50.95 515 LYS A O 1
ATOM 3383 N N . ILE A 1 516 ? 139.589 117.561 181.737 1.00 51.02 516 ILE A N 1
ATOM 3384 C CA . ILE A 1 516 ? 140.687 117.506 182.701 1.00 51.02 516 ILE A CA 1
ATOM 3385 C C . ILE A 1 516 ? 140.179 118.057 184.025 1.00 51.02 516 ILE A C 1
ATOM 3386 O O . ILE A 1 516 ? 139.714 119.200 184.091 1.00 51.02 516 ILE A O 1
ATOM 3391 N N . GLY A 1 517 ? 140.273 117.257 185.081 1.00 54.62 517 GLY A N 1
ATOM 3392 C CA . GLY A 1 517 ? 139.826 117.708 186.387 1.00 54.62 517 GLY A CA 1
ATOM 3393 C C . GLY A 1 517 ? 140.169 116.692 187.452 1.00 54.62 517 GLY A C 1
ATOM 3394 O O . GLY A 1 517 ? 140.562 115.559 187.159 1.00 54.62 517 GLY A O 1
ATOM 3395 N N . SER A 1 518 ? 140.014 117.117 188.701 1.00 57.83 518 SER A N 1
ATOM 3396 C CA . SER A 1 518 ? 140.289 116.277 189.856 1.00 57.83 518 SER A CA 1
ATOM 3397 C C . SER A 1 518 ? 139.307 116.604 190.968 1.00 57.83 518 SER A C 1
ATOM 3398 O O . SER A 1 518 ? 138.804 117.731 191.041 1.00 57.83 518 SER A O 1
ATOM 3401 N N . PRO A 1 519 ? 139.011 115.642 191.847 1.00 58.89 519 PRO A N 1
ATOM 3402 C CA . PRO A 1 519 ? 138.135 115.946 192.991 1.00 58.89 519 PRO A CA 1
ATOM 3403 C C . PRO A 1 519 ? 138.687 117.026 193.904 1.00 58.89 519 PRO A C 1
ATOM 3404 O O . PRO A 1 519 ? 137.907 117.726 194.564 1.00 58.89 519 PRO A O 1
ATOM 3408 N N . GLN A 1 520 ? 140.011 117.178 193.967 1.00 58.15 520 GLN A N 1
ATOM 3409 C CA . GLN A 1 520 ? 140.602 118.281 194.718 1.00 58.15 520 GLN A CA 1
ATOM 3410 C C . GLN A 1 520 ? 140.155 119.624 194.156 1.00 58.15 520 GLN A C 1
ATOM 3411 O O . GLN A 1 520 ? 139.777 120.535 194.908 1.00 58.15 520 GLN A O 1
ATOM 3417 N N . ILE A 1 521 ? 140.175 119.752 192.829 1.00 57.48 521 ILE A N 1
ATOM 3418 C CA . ILE A 1 521 ? 139.758 120.990 192.183 1.00 57.48 521 ILE A CA 1
ATOM 3419 C C . ILE A 1 521 ? 138.308 121.300 192.510 1.00 57.48 521 ILE A C 1
ATOM 3420 O O . ILE A 1 521 ? 137.961 122.444 192.814 1.00 57.48 521 ILE A O 1
ATOM 3425 N N . ASP A 1 522 ? 137.435 120.294 192.432 1.00 59.38 522 ASP A N 1
ATOM 3426 C CA . ASP A 1 522 ? 136.025 120.515 192.726 1.00 59.38 522 ASP A CA 1
ATOM 3427 C C . ASP A 1 522 ? 135.818 120.900 194.184 1.00 59.38 522 ASP A C 1
ATOM 3428 O O . ASP A 1 522 ? 135.025 121.799 194.493 1.00 59.38 522 ASP A O 1
ATOM 3433 N N . ALA A 1 523 ? 136.529 120.233 195.097 1.00 59.44 523 ALA A N 1
ATOM 3434 C CA . ALA A 1 523 ? 136.378 120.531 196.516 1.00 59.44 523 ALA A CA 1
ATOM 3435 C C . ALA A 1 523 ? 136.887 121.923 196.861 1.00 59.44 523 ALA A C 1
ATOM 3436 O O . ALA A 1 523 ? 136.445 122.510 197.854 1.00 59.44 523 ALA A O 1
ATOM 3438 N N . ALA A 1 524 ? 137.822 122.460 196.078 1.00 58.73 524 ALA A N 1
ATOM 3439 C CA . ALA A 1 524 ? 138.273 123.829 196.324 1.00 58.73 524 ALA A CA 1
ATOM 3440 C C . ALA A 1 524 ? 137.400 124.866 195.622 1.00 58.73 524 ALA A C 1
ATOM 3441 O O . ALA A 1 524 ? 137.181 125.967 196.153 1.00 58.73 524 ALA A O 1
ATOM 3443 N N . ILE A 1 525 ? 136.909 124.529 194.428 1.00 58.30 525 ILE A N 1
ATOM 3444 C CA . ILE A 1 525 ? 136.025 125.421 193.687 1.00 58.30 525 ILE A CA 1
ATOM 3445 C C . ILE A 1 525 ? 134.732 125.636 194.455 1.00 58.30 525 ILE A C 1
ATOM 3446 O O . ILE A 1 525 ? 134.268 126.771 194.617 1.00 58.30 525 ILE A O 1
ATOM 3451 N N . GLU A 1 526 ? 134.126 124.556 194.944 1.00 60.96 526 GLU A N 1
ATOM 3452 C CA . GLU A 1 526 ? 132.974 124.726 195.824 1.00 60.96 526 GLU A CA 1
ATOM 3453 C C . GLU A 1 526 ? 133.404 124.888 197.267 1.00 60.96 526 GLU A C 1
ATOM 3454 O O . GLU A 1 526 ? 132.843 124.286 198.184 1.00 60.96 526 GLU A O 1
ATOM 3460 N N . ARG A 1 527 ? 134.422 125.709 197.469 1.00 60.66 527 ARG A N 1
ATOM 3461 C CA . ARG A 1 527 ? 134.772 126.301 198.752 1.00 60.66 527 ARG A CA 1
ATOM 3462 C C . ARG A 1 527 ? 135.150 127.766 198.632 1.00 60.66 527 ARG A C 1
ATOM 3463 O O . ARG A 1 527 ? 134.980 128.512 199.601 1.00 60.66 527 ARG A O 1
ATOM 3471 N N . THR A 1 528 ? 135.635 128.210 197.471 1.00 60.05 528 THR A N 1
ATOM 3472 C CA . THR A 1 528 ? 135.834 129.643 197.271 1.00 60.05 528 THR A CA 1
ATOM 3473 C C . THR A 1 528 ? 134.500 130.376 197.204 1.00 60.05 528 THR A C 1
ATOM 3474 O O . THR A 1 528 ? 134.304 131.384 197.892 1.00 60.05 528 THR A O 1
ATOM 3478 N N . LEU A 1 529 ? 133.557 129.886 196.392 1.00 59.98 529 LEU A N 1
ATOM 3479 C CA . LEU A 1 529 ? 132.276 130.582 196.323 1.00 59.98 529 LEU A CA 1
ATOM 3480 C C . LEU A 1 529 ? 131.349 130.111 197.435 1.00 59.98 529 LEU A C 1
ATOM 3481 O O . LEU A 1 529 ? 130.148 129.921 197.236 1.00 59.98 529 LEU A O 1
ATOM 3486 N N . ALA A 1 530 ? 131.882 130.023 198.637 1.00 61.95 530 ALA A N 1
ATOM 3487 C CA . ALA A 1 530 ? 131.062 129.811 199.815 1.00 61.95 530 ALA A CA 1
ATOM 3488 C C . ALA A 1 530 ? 131.557 130.643 200.982 1.00 61.95 530 ALA A C 1
ATOM 3489 O O . ALA A 1 530 ? 130.997 130.539 202.076 1.00 61.95 530 ALA A O 1
ATOM 3491 N N . GLU A 1 531 ? 132.580 131.465 200.776 1.00 63.66 531 GLU A N 1
ATOM 3492 C CA . GLU A 1 531 ? 133.192 132.260 201.827 1.00 63.66 531 GLU A CA 1
ATOM 3493 C C . GLU A 1 531 ? 132.721 133.699 201.686 1.00 63.66 531 GLU A C 1
ATOM 3494 O O . GLU A 1 531 ? 133.001 134.351 200.677 1.00 63.66 531 GLU A O 1
ATOM 3500 N N . LEU A 1 532 ? 132.036 134.200 202.707 1.00 64.31 532 LEU A N 1
ATOM 3501 C CA . LEU A 1 532 ? 131.452 135.530 202.652 1.00 64.31 532 LEU A CA 1
ATOM 3502 C C . LEU A 1 532 ? 132.437 136.624 203.020 1.00 64.31 532 LEU A C 1
ATOM 3503 O O . LEU A 1 532 ? 132.015 137.721 203.406 1.00 64.31 532 LEU A O 1
ATOM 3508 N N . ASP A 1 533 ? 133.737 136.346 202.917 1.00 64.79 533 ASP A N 1
ATOM 3509 C CA . ASP A 1 533 ? 134.763 137.344 203.165 1.00 64.79 533 ASP A CA 1
ATOM 3510 C C . ASP A 1 533 ? 135.357 137.798 201.843 1.00 64.79 533 ASP A C 1
ATOM 3511 O O . ASP A 1 533 ? 135.919 136.967 201.105 1.00 64.79 533 ASP A O 1
ATOM 3516 N N . PRO A 1 534 ? 135.269 139.089 201.515 1.00 63.12 534 PRO A N 1
ATOM 3517 C CA . PRO A 1 534 ? 135.717 139.547 200.191 1.00 63.12 534 PRO A CA 1
ATOM 3518 C C . PRO A 1 534 ? 137.175 139.245 199.884 1.00 63.12 534 PRO A C 1
ATOM 3519 O O . PRO A 1 534 ? 137.507 139.018 198.715 1.00 63.12 534 PRO A O 1
ATOM 3523 N N . GLY A 1 535 ? 138.057 139.235 200.883 1.00 60.57 535 GLY A N 1
ATOM 3524 C CA . GLY A 1 535 ? 139.469 138.991 200.635 1.00 60.57 535 GLY A CA 1
ATOM 3525 C C . GLY A 1 535 ? 139.890 137.541 200.782 1.00 60.57 535 GLY A C 1
ATOM 3526 O O . GLY A 1 535 ? 140.740 137.032 200.033 1.00 60.57 535 GLY A O 1
ATOM 3527 N N . LYS A 1 536 ? 139.303 136.861 201.767 1.00 60.12 536 LYS A N 1
ATOM 3528 C CA . LYS A 1 536 ? 139.581 135.440 201.928 1.00 60.12 536 LYS A CA 1
ATOM 3529 C C . LYS A 1 536 ? 139.107 134.652 200.715 1.00 60.12 536 LYS A C 1
ATOM 3530 O O . LYS A 1 536 ? 139.746 133.663 200.323 1.00 60.12 536 LYS A O 1
ATOM 3536 N N . ALA A 1 537 ? 138.010 135.089 200.089 1.00 58.31 537 ALA A N 1
ATOM 3537 C CA . ALA A 1 537 ? 137.584 134.450 198.849 1.00 58.31 537 ALA A CA 1
ATOM 3538 C C . ALA A 1 537 ? 138.634 134.609 197.757 1.00 58.31 537 ALA A C 1
ATOM 3539 O O . ALA A 1 537 ? 138.841 133.697 196.951 1.00 58.31 537 ALA A O 1
ATOM 3541 N N . ARG A 1 538 ? 139.312 135.757 197.712 1.00 57.57 538 ARG A N 1
ATOM 3542 C CA . ARG A 1 538 ? 140.349 135.952 196.702 1.00 57.57 538 ARG A CA 1
ATOM 3543 C C . ARG A 1 538 ? 141.548 135.044 196.959 1.00 57.57 538 ARG A C 1
ATOM 3544 O O . ARG A 1 538 ? 142.117 134.465 196.018 1.00 57.57 538 ARG A O 1
ATOM 3552 N N . ALA A 1 539 ? 141.928 134.886 198.227 1.00 54.88 539 ALA A N 1
ATOM 3553 C CA . ALA A 1 539 ? 142.996 133.939 198.555 1.00 54.88 539 ALA A CA 1
ATOM 3554 C C . ALA A 1 539 ? 142.639 132.524 198.094 1.00 54.88 539 ALA A C 1
ATOM 3555 O O . ALA A 1 539 ? 143.456 131.824 197.472 1.00 54.88 539 ALA A O 1
ATOM 3557 N N . LEU A 1 540 ? 141.409 132.089 198.375 1.00 54.87 540 LEU A N 1
ATOM 3558 C CA . LEU A 1 540 ? 141.005 130.746 197.964 1.00 54.87 540 LEU A CA 1
ATOM 3559 C C . LEU A 1 540 ? 140.930 130.611 196.444 1.00 54.87 540 LEU A C 1
ATOM 3560 O O . LEU A 1 540 ? 141.239 129.540 195.893 1.00 54.87 540 LEU A O 1
ATOM 3565 N N . ALA A 1 541 ? 140.519 131.674 195.754 1.00 54.51 541 ALA A N 1
ATOM 3566 C CA . ALA A 1 541 ? 140.512 131.646 194.297 1.00 54.51 541 ALA A CA 1
ATOM 3567 C C . ALA A 1 541 ? 141.916 131.425 193.759 1.00 54.51 541 ALA A C 1
ATOM 3568 O O . ALA A 1 541 ? 142.109 130.705 192.772 1.00 54.51 541 ALA A O 1
ATOM 3570 N N . ASN A 1 542 ? 142.915 132.026 194.404 1.00 52.51 542 ASN A N 1
ATOM 3571 C CA . ASN A 1 542 ? 144.281 131.778 193.956 1.00 52.51 542 ASN A CA 1
ATOM 3572 C C . ASN A 1 542 ? 144.744 130.363 194.281 1.00 52.51 542 ASN A C 1
ATOM 3573 O O . ASN A 1 542 ? 145.568 129.806 193.547 1.00 52.51 542 ASN A O 1
ATOM 3578 N N . GLN A 1 543 ? 144.236 129.759 195.357 1.00 53.94 543 GLN A N 1
ATOM 3579 C CA . GLN A 1 543 ? 144.512 128.335 195.569 1.00 53.94 543 GLN A CA 1
ATOM 3580 C C . GLN A 1 543 ? 144.005 127.497 194.396 1.00 53.94 543 GLN A C 1
ATOM 3581 O O . GLN A 1 543 ? 144.725 126.641 193.857 1.00 53.94 543 GLN A O 1
ATOM 3587 N N . VAL A 1 544 ? 142.762 127.747 193.977 1.00 52.61 544 VAL A N 1
ATOM 3588 C CA . VAL A 1 544 ? 142.207 127.014 192.838 1.00 52.61 544 VAL A CA 1
ATOM 3589 C C . VAL A 1 544 ? 143.040 127.256 191.585 1.00 52.61 544 VAL A C 1
ATOM 3590 O O . VAL A 1 544 ? 143.289 126.335 190.793 1.00 52.61 544 VAL A O 1
ATOM 3594 N N . ASP A 1 545 ? 143.465 128.501 191.373 1.00 51.99 545 ASP A N 1
ATOM 3595 C CA . ASP A 1 545 ? 144.257 128.814 190.189 1.00 51.99 545 ASP A CA 1
ATOM 3596 C C . ASP A 1 545 ? 145.589 128.075 190.193 1.00 51.99 545 ASP A C 1
ATOM 3597 O O . ASP A 1 545 ? 146.013 127.533 189.164 1.00 51.99 545 ASP A O 1
ATOM 3602 N N . GLU A 1 546 ? 146.271 128.053 191.339 1.00 53.26 546 GLU A N 1
ATOM 3603 C CA . GLU A 1 546 ? 147.528 127.321 191.425 1.00 53.26 546 GLU A CA 1
ATOM 3604 C C . GLU A 1 546 ? 147.318 125.848 191.128 1.00 53.26 546 GLU A C 1
ATOM 3605 O O . GLU A 1 546 ? 148.181 125.199 190.528 1.00 53.26 546 GLU A O 1
ATOM 3611 N N . LEU A 1 547 ? 146.179 125.298 191.548 1.00 50.82 547 LEU A N 1
ATOM 3612 C CA . LEU A 1 547 ? 145.929 123.890 191.261 1.00 50.82 547 LEU A CA 1
ATOM 3613 C C . LEU A 1 547 ? 145.686 123.647 189.775 1.00 50.82 547 LEU A C 1
ATOM 3614 O O . LEU A 1 547 ? 146.181 122.660 189.219 1.00 50.82 547 LEU A O 1
ATOM 3619 N N . ILE A 1 548 ? 144.926 124.519 189.107 1.00 51.41 548 ILE A N 1
ATOM 3620 C CA . ILE A 1 548 ? 144.689 124.273 187.685 1.00 51.41 548 ILE A CA 1
ATOM 3621 C C . ILE A 1 548 ? 145.921 124.573 186.847 1.00 51.41 548 ILE A C 1
ATOM 3622 O O . ILE A 1 548 ? 146.012 124.112 185.705 1.00 51.41 548 ILE A O 1
ATOM 3627 N N . TRP A 1 549 ? 146.874 125.344 187.371 1.00 48.63 549 TRP A N 1
ATOM 3628 C CA . TRP A 1 549 ? 148.152 125.466 186.680 1.00 48.63 549 TRP A CA 1
ATOM 3629 C C . TRP A 1 549 ? 148.996 124.208 186.813 1.00 48.63 549 TRP A C 1
ATOM 3630 O O . TRP A 1 549 ? 149.876 123.975 185.980 1.00 48.63 549 TRP A O 1
ATOM 3641 N N . ALA A 1 550 ? 148.743 123.395 187.834 1.00 52.08 550 ALA A N 1
ATOM 3642 C CA . ALA A 1 550 ? 149.602 122.275 188.187 1.00 52.08 550 ALA A CA 1
ATOM 3643 C C . ALA A 1 550 ? 149.210 120.977 187.501 1.00 52.08 550 ALA A C 1
ATOM 3644 O O . ALA A 1 550 ? 149.790 119.933 187.812 1.00 52.08 550 ALA A O 1
ATOM 3646 N N . GLU A 1 551 ? 148.236 121.003 186.593 1.00 52.34 551 GLU A N 1
ATOM 3647 C CA . GLU A 1 551 ? 147.881 119.803 185.847 1.00 52.34 551 GLU A CA 1
ATOM 3648 C C . GLU A 1 551 ? 147.747 120.076 184.356 1.00 52.34 551 GLU A C 1
ATOM 3649 O O . GLU A 1 551 ? 147.174 119.258 183.633 1.00 52.34 551 GLU A O 1
ATOM 3655 N N . GLY A 1 552 ? 148.269 121.202 183.883 1.00 50.59 552 GLY A N 1
ATOM 3656 C CA . GLY A 1 552 ? 148.242 121.484 182.459 1.00 50.59 552 GLY A CA 1
ATOM 3657 C C . GLY A 1 552 ? 146.847 121.572 181.885 1.00 50.59 552 GLY A C 1
ATOM 3658 O O . GLY A 1 552 ? 146.597 121.060 180.788 1.00 50.59 552 GLY A O 1
ATOM 3659 N N . PHE A 1 553 ? 145.924 122.199 182.612 1.00 49.83 553 PHE A N 1
ATOM 3660 C CA . PHE A 1 553 ? 144.576 122.376 182.086 1.00 49.83 553 PHE A CA 1
ATOM 3661 C C . PHE A 1 553 ? 144.596 123.238 180.833 1.00 49.83 553 PHE A C 1
ATOM 3662 O O . PHE A 1 553 ? 144.040 122.861 179.796 1.00 49.83 553 PHE A O 1
ATOM 3670 N N . SER A 1 554 ? 145.237 124.398 180.910 1.00 49.03 554 SER A N 1
ATOM 3671 C CA . SER A 1 554 ? 145.247 125.341 179.803 1.00 49.03 554 SER A CA 1
ATOM 3672 C C . SER A 1 554 ? 146.419 126.291 179.987 1.00 49.03 554 SER A C 1
ATOM 3673 O O . SER A 1 554 ? 147.071 126.312 181.033 1.00 49.03 554 SER A O 1
ATOM 3676 N N . LEU A 1 555 ? 146.683 127.075 178.944 1.00 47.67 555 LEU A N 1
ATOM 3677 C CA . LEU A 1 555 ? 147.781 128.039 178.928 1.00 47.67 555 LEU A CA 1
ATOM 3678 C C . LEU A 1 555 ? 147.254 129.384 178.455 1.00 47.67 555 LEU A C 1
ATOM 3679 O O . LEU A 1 555 ? 147.191 129.642 177.246 1.00 47.67 555 LEU A O 1
ATOM 3684 N N . PRO A 1 556 ? 146.862 130.265 179.372 1.00 46.71 556 PRO A N 1
ATOM 3685 C CA . PRO A 1 556 ? 146.436 131.606 178.958 1.00 46.71 556 PRO A CA 1
ATOM 3686 C C . PRO A 1 556 ? 147.584 132.342 178.288 1.00 46.71 556 PRO A C 1
ATOM 3687 O O . PRO A 1 556 ? 148.696 132.399 178.815 1.00 46.71 556 PRO A O 1
ATOM 3691 N N . LEU A 1 557 ? 147.316 132.896 177.108 1.00 46.69 557 LEU A N 1
ATOM 3692 C CA . LEU A 1 557 ? 148.369 133.536 176.331 1.00 46.69 557 LEU A CA 1
ATOM 3693 C C . LEU A 1 557 ? 148.439 135.040 176.564 1.00 46.69 557 LEU A C 1
ATOM 3694 O O . LEU A 1 557 ? 149.411 135.534 177.138 1.00 46.69 557 LEU A O 1
ATOM 3699 N N . THR A 1 558 ? 147.403 135.773 176.170 1.00 47.55 558 THR A N 1
ATOM 3700 C CA . THR A 1 558 ? 147.447 137.229 176.171 1.00 47.55 558 THR A CA 1
ATOM 3701 C C . THR A 1 558 ? 146.046 137.760 176.398 1.00 47.55 558 THR A C 1
ATOM 3702 O O . THR A 1 558 ? 145.065 137.149 175.974 1.00 47.55 558 THR A O 1
ATOM 3706 N N . GLN A 1 559 ? 145.972 138.874 177.132 1.00 45.94 559 GLN A N 1
ATOM 3707 C CA . GLN A 1 559 ? 144.669 139.553 177.348 1.00 45.94 559 GLN A CA 1
ATOM 3708 C C . GLN A 1 559 ? 144.685 140.776 176.427 1.00 45.94 559 GLN A C 1
ATOM 3709 O O . GLN A 1 559 ? 145.750 141.421 176.325 1.00 45.94 559 GLN A O 1
ATOM 3715 N N . SER A 1 560 ? 143.572 141.065 175.757 1.00 49.41 560 SER A N 1
ATOM 3716 C CA . SER A 1 560 ? 143.565 142.154 174.744 1.00 49.41 560 SER A CA 1
ATOM 3717 C C . SER A 1 560 ? 143.817 143.534 175.355 1.00 49.41 560 SER A C 1
ATOM 3718 O O . SER A 1 560 ? 143.232 143.823 176.415 1.00 49.41 560 SER A O 1
ATOM 3721 N N . PRO A 1 561 ? 144.659 144.398 174.741 1.00 48.85 561 PRO A N 1
ATOM 3722 C CA . PRO A 1 561 ? 144.802 145.783 175.186 1.00 48.85 561 PRO A CA 1
ATOM 3723 C C . PRO A 1 561 ? 143.608 146.596 174.720 1.00 48.85 561 PRO A C 1
ATOM 3724 O O . PRO A 1 561 ? 143.118 146.432 173.601 1.00 48.85 561 PRO A O 1
ATOM 3728 N N . GLY A 1 562 ? 143.130 147.469 175.592 1.00 49.65 562 GLY A N 1
ATOM 3729 C CA . GLY A 1 562 ? 141.945 148.229 175.260 1.00 49.65 562 GLY A CA 1
ATOM 3730 C C . GLY A 1 562 ? 142.263 149.508 174.526 1.00 49.65 562 GLY A C 1
ATOM 3731 O O . GLY A 1 562 ? 141.889 150.594 174.972 1.00 49.65 562 GLY A O 1
ATOM 3732 N N . THR A 1 563 ? 142.956 149.398 173.399 1.00 48.03 563 THR A N 1
ATOM 3733 C CA . THR A 1 563 ? 143.290 150.566 172.596 1.00 48.03 563 THR A CA 1
ATOM 3734 C C . THR A 1 563 ? 142.040 151.020 171.856 1.00 48.03 563 THR A C 1
ATOM 3735 O O . THR A 1 563 ? 141.569 150.337 170.942 1.00 48.03 563 THR A O 1
ATOM 3739 N N . VAL A 1 564 ? 141.492 152.161 172.258 1.00 47.19 564 VAL A N 1
ATOM 3740 C CA . VAL A 1 564 ? 140.362 152.776 171.579 1.00 47.19 564 VAL A CA 1
ATOM 3741 C C . VAL A 1 564 ? 140.798 154.144 171.082 1.00 47.19 564 VAL A C 1
ATOM 3742 O O . VAL A 1 564 ? 141.545 154.855 171.763 1.00 47.19 564 VAL A O 1
ATOM 3746 N N . ALA A 1 565 ? 140.368 154.491 169.877 1.00 46.28 565 ALA A N 1
ATOM 3747 C CA . ALA A 1 565 ? 140.699 155.770 169.264 1.00 46.28 565 ALA A CA 1
ATOM 3748 C C . ALA A 1 565 ? 139.499 156.691 169.416 1.00 46.28 565 ALA A C 1
ATOM 3749 O O . ALA A 1 565 ? 138.494 156.525 168.721 1.00 46.28 565 ALA A O 1
ATOM 3751 N N . VAL A 1 566 ? 139.600 157.655 170.320 1.00 46.22 566 VAL A N 1
ATOM 3752 C CA . VAL A 1 566 ? 138.501 158.571 170.587 1.00 46.22 566 VAL A CA 1
ATOM 3753 C C . VAL A 1 566 ? 138.898 159.966 170.140 1.00 46.22 566 VAL A C 1
ATOM 3754 O O . VAL A 1 566 ? 140.081 160.319 170.096 1.00 46.22 566 VAL A O 1
ATOM 3758 N N . ARG A 1 567 ? 137.891 160.759 169.792 1.00 46.95 567 ARG A N 1
ATOM 3759 C CA . ARG A 1 567 ? 138.120 162.155 169.460 1.00 46.95 567 ARG A CA 1
ATOM 3760 C C . ARG A 1 567 ? 138.715 162.875 170.659 1.00 46.95 567 ARG A C 1
ATOM 3761 O O . ARG A 1 567 ? 138.244 162.718 171.787 1.00 46.95 567 ARG A O 1
ATOM 3769 N N . SER A 1 568 ? 139.756 163.671 170.414 1.00 48.95 568 SER A N 1
ATOM 3770 C CA . SER A 1 568 ? 140.471 164.315 171.507 1.00 48.95 568 SER A CA 1
ATOM 3771 C C . SER A 1 568 ? 139.611 165.323 172.254 1.00 48.95 568 SER A C 1
ATOM 3772 O O . SER A 1 568 ? 139.978 165.733 173.358 1.00 48.95 568 SER A O 1
ATOM 3775 N N . THR A 1 569 ? 138.484 165.734 171.676 1.00 49.75 569 THR A N 1
ATOM 3776 C CA . THR A 1 569 ? 137.578 166.656 172.345 1.00 49.75 569 THR A CA 1
ATOM 3777 C C . THR A 1 569 ? 136.778 165.975 173.451 1.00 49.75 569 THR A C 1
ATOM 3778 O O . THR A 1 569 ? 136.317 166.648 174.376 1.00 49.75 569 THR A O 1
ATOM 3782 N N . LEU A 1 570 ? 136.629 164.657 173.398 1.00 48.89 570 LEU A N 1
ATOM 3783 C CA . LEU A 1 570 ? 135.843 163.948 174.396 1.00 48.89 570 LEU A CA 1
ATOM 3784 C C . LEU A 1 570 ? 136.507 163.998 175.764 1.00 48.89 570 LEU A C 1
ATOM 3785 O O . LEU A 1 570 ? 137.732 164.038 175.886 1.00 48.89 570 LEU A O 1
ATOM 3790 N N . ALA A 1 571 ? 135.681 163.982 176.804 1.00 49.22 571 ALA A N 1
ATOM 3791 C CA . ALA A 1 571 ? 136.162 163.932 178.174 1.00 49.22 571 ALA A CA 1
ATOM 3792 C C . ALA A 1 571 ? 135.365 162.898 178.950 1.00 49.22 571 ALA A C 1
ATOM 3793 O O . ALA A 1 571 ? 134.216 162.601 178.618 1.00 49.22 571 ALA A O 1
ATOM 3795 N N . ASN A 1 572 ? 135.994 162.342 179.981 1.00 50.42 572 ASN A N 1
ATOM 3796 C CA . ASN A 1 572 ? 135.409 161.333 180.857 1.00 50.42 572 ASN A CA 1
ATOM 3797 C C . ASN A 1 572 ? 134.946 160.096 180.106 1.00 50.42 572 ASN A C 1
ATOM 3798 O O . ASN A 1 572 ? 134.185 159.294 180.656 1.00 50.42 572 ASN A O 1
ATOM 3803 N N . PHE A 1 573 ? 135.379 159.922 178.864 1.00 49.13 573 PHE A N 1
ATOM 3804 C CA . PHE A 1 573 ? 135.067 158.744 178.074 1.00 49.13 573 PHE A CA 1
ATOM 3805 C C . PHE A 1 573 ? 136.350 158.218 177.458 1.00 49.13 573 PHE A C 1
ATOM 3806 O O . PHE A 1 573 ? 137.213 158.996 177.042 1.00 49.13 573 PHE A O 1
ATOM 3814 N N . GLY A 1 574 ? 136.473 156.900 177.400 1.00 50.86 574 GLY A N 1
ATOM 3815 C CA . GLY A 1 574 ? 137.652 156.291 176.825 1.00 50.86 574 GLY A CA 1
ATOM 3816 C C . GLY A 1 574 ? 137.744 154.817 177.139 1.00 50.86 574 GLY A C 1
ATOM 3817 O O . GLY A 1 574 ? 136.730 154.116 177.155 1.00 50.86 574 GLY A O 1
ATOM 3818 N N . ALA A 1 575 ? 138.955 154.335 177.394 1.00 53.01 575 ALA A N 1
ATOM 3819 C CA . ALA A 1 575 ? 139.176 152.937 177.726 1.00 53.01 575 ALA A CA 1
ATOM 3820 C C . ALA A 1 575 ? 139.164 152.773 179.239 1.00 53.01 575 ALA A C 1
ATOM 3821 O O . ALA A 1 575 ? 140.034 153.309 179.933 1.00 53.01 575 ALA A O 1
ATOM 3823 N N . THR A 1 576 ? 138.171 152.047 179.746 1.00 55.49 576 THR A N 1
ATOM 3824 C CA . THR A 1 576 ? 137.971 151.979 181.212 1.00 55.49 576 THR A CA 1
ATOM 3825 C C . THR A 1 576 ? 138.540 150.712 181.838 1.00 55.49 576 THR A C 1
ATOM 3826 O O . THR A 1 576 ? 138.915 150.761 183.011 1.00 55.49 576 THR A O 1
ATOM 3830 N N . GLY A 1 577 ? 138.576 149.620 181.093 1.00 56.91 577 GLY A N 1
ATOM 3831 C CA . GLY A 1 577 ? 139.086 148.364 181.641 1.00 56.91 577 GLY A CA 1
ATOM 3832 C C . GLY A 1 577 ? 137.949 147.528 182.158 1.00 56.91 577 GLY A C 1
ATOM 3833 O O . GLY A 1 577 ? 137.032 147.268 181.385 1.00 56.91 577 GLY A O 1
ATOM 3834 N N . LEU A 1 578 ? 138.011 147.130 183.420 1.00 57.46 578 LEU A N 1
ATOM 3835 C CA . LEU A 1 578 ? 136.936 146.320 184.030 1.00 57.46 578 LEU A CA 1
ATOM 3836 C C . LEU A 1 578 ? 135.972 147.285 184.688 1.00 57.46 578 LEU A C 1
ATOM 3837 O O . LEU A 1 578 ? 134.848 146.891 184.966 1.00 57.46 578 LEU A O 1
ATOM 3842 N N . ALA A 1 579 ? 136.405 148.517 184.870 1.00 57.99 579 ALA A N 1
ATOM 3843 C CA . ALA A 1 579 ? 135.559 149.529 185.522 1.00 57.99 579 ALA A CA 1
ATOM 3844 C C . ALA A 1 579 ? 134.429 149.946 184.599 1.00 57.99 579 ALA A C 1
ATOM 3845 O O . ALA A 1 579 ? 134.489 149.649 183.416 1.00 57.99 579 ALA A O 1
ATOM 3847 N N . ASP A 1 580 ? 133.467 150.674 185.127 1.00 56.56 580 ASP A N 1
ATOM 3848 C CA . ASP A 1 580 ? 132.314 151.106 184.357 1.00 56.56 580 ASP A CA 1
ATOM 3849 C C . ASP A 1 580 ? 132.293 152.624 184.256 1.00 56.56 580 ASP A C 1
ATOM 3850 O O . ASP A 1 580 ? 132.752 153.332 185.156 1.00 56.56 580 ASP A O 1
ATOM 3855 N N . LEU A 1 581 ? 131.782 153.120 183.138 1.00 53.76 581 LEU A N 1
ATOM 3856 C CA . LEU A 1 581 ? 131.589 154.550 183.005 1.00 53.76 581 LEU A CA 1
ATOM 3857 C C . LEU A 1 581 ? 130.394 154.997 183.835 1.00 53.76 581 LEU A C 1
ATOM 3858 O O . LEU A 1 581 ? 129.499 154.213 184.159 1.00 53.76 581 LEU A O 1
ATOM 3863 N N . ASP A 1 582 ? 130.391 156.274 184.191 1.00 53.64 582 ASP A N 1
ATOM 3864 C CA . ASP A 1 582 ? 129.152 156.948 184.529 1.00 53.64 582 ASP A CA 1
ATOM 3865 C C . ASP A 1 582 ? 128.814 157.883 183.378 1.00 53.64 582 ASP A C 1
ATOM 3866 O O . ASP A 1 582 ? 129.701 158.374 182.676 1.00 53.64 582 ASP A O 1
ATOM 3871 N N . TYR A 1 583 ? 127.527 158.064 183.133 1.00 49.39 583 TYR A N 1
ATOM 3872 C CA . TYR A 1 583 ? 127.097 158.717 181.914 1.00 49.39 583 TYR A CA 1
ATOM 3873 C C . TYR A 1 583 ? 126.610 160.135 182.136 1.00 49.39 583 TYR A C 1
ATOM 3874 O O . TYR A 1 583 ? 126.363 160.847 181.158 1.00 49.39 583 TYR A O 1
ATOM 3883 N N . THR A 1 584 ? 126.488 160.568 183.383 1.00 50.65 584 THR A N 1
ATOM 3884 C CA . THR A 1 584 ? 126.160 161.951 183.682 1.00 50.65 584 THR A CA 1
ATOM 3885 C C . THR A 1 584 ? 127.385 162.849 183.698 1.00 50.65 584 THR A C 1
ATOM 3886 O O . THR A 1 584 ? 127.250 164.047 183.964 1.00 50.65 584 THR A O 1
ATOM 3890 N N . ALA A 1 585 ? 128.572 162.305 183.433 1.00 50.86 585 ALA A N 1
ATOM 3891 C CA . ALA A 1 585 ? 129.798 163.079 183.498 1.00 50.86 585 ALA A CA 1
ATOM 3892 C C . ALA A 1 585 ? 130.611 163.073 182.215 1.00 50.86 585 ALA A C 1
ATOM 3893 O O . ALA A 1 585 ? 131.609 163.797 182.143 1.00 50.86 585 ALA A O 1
ATOM 3895 N N . ILE A 1 586 ? 130.236 162.290 181.214 1.00 49.40 586 ILE A N 1
ATOM 3896 C CA . ILE A 1 586 ? 130.944 162.337 179.943 1.00 49.40 586 ILE A CA 1
ATOM 3897 C C . ILE A 1 586 ? 130.387 163.484 179.114 1.00 49.40 586 ILE A C 1
ATOM 3898 O O . ILE A 1 586 ? 129.178 163.736 179.097 1.00 49.40 586 ILE A O 1
ATOM 3903 N N . GLY A 1 587 ? 131.280 164.211 178.461 1.00 49.33 587 GLY A N 1
ATOM 3904 C CA . GLY A 1 587 ? 130.875 165.358 177.680 1.00 49.33 587 GLY A CA 1
ATOM 3905 C C . GLY A 1 587 ? 132.006 165.815 176.791 1.00 49.33 587 GLY A C 1
ATOM 3906 O O . GLY A 1 587 ? 133.051 165.170 176.702 1.00 49.33 587 GLY A O 1
ATOM 3907 N N . PHE A 1 588 ? 131.782 166.943 176.129 1.00 49.88 588 PHE A N 1
ATOM 3908 C CA . PHE A 1 588 ? 132.769 167.527 175.236 1.00 49.88 588 PHE A CA 1
ATOM 3909 C C . PHE A 1 588 ? 133.436 168.712 175.915 1.00 49.88 588 PHE A C 1
ATOM 3910 O O . PHE A 1 588 ? 132.772 169.507 176.587 1.00 49.88 588 PHE A O 1
ATOM 3918 N N . MET A 1 589 ? 134.751 168.822 175.743 1.00 55.69 589 MET A N 1
ATOM 3919 C CA . MET A 1 589 ? 135.485 169.916 176.361 1.00 55.69 589 MET A CA 1
ATOM 3920 C C . MET A 1 589 ? 134.985 171.249 175.830 1.00 55.69 589 MET A C 1
ATOM 3921 O O . MET A 1 589 ? 134.696 171.392 174.639 1.00 55.69 589 MET A O 1
ATOM 3926 N N . ARG A 1 590 ? 134.887 172.228 176.724 1.00 60.77 590 ARG A N 1
ATOM 3927 C CA . ARG A 1 590 ? 134.362 173.530 176.347 1.00 60.77 590 ARG A CA 1
ATOM 3928 C C . ARG A 1 590 ? 135.230 174.153 175.264 1.00 60.77 590 ARG A C 1
ATOM 3929 O O . ARG A 1 590 ? 136.447 173.959 175.239 1.00 60.77 590 ARG A O 1
ATOM 3937 N N . ARG A 1 591 ? 134.581 174.873 174.350 1.00 65.15 591 ARG A N 1
ATOM 3938 C CA . ARG A 1 591 ? 135.217 175.585 173.236 1.00 65.15 591 ARG A CA 1
ATOM 3939 C C . ARG A 1 591 ? 136.135 174.698 172.393 1.00 65.15 591 ARG A C 1
ATOM 3940 O O . ARG A 1 591 ? 136.806 175.179 171.480 1.00 65.15 591 ARG A O 1
ATOM 3948 N N . MET B 2 1 ? 104.005 137.306 121.413 1.00 113.61 1 MET B N 1
ATOM 3949 C CA . MET B 2 1 ? 104.032 135.851 121.481 1.00 113.61 1 MET B CA 1
ATOM 3950 C C . MET B 2 1 ? 103.417 135.350 122.784 1.00 113.61 1 MET B C 1
ATOM 3951 O O . MET B 2 1 ? 104.131 134.954 123.702 1.00 113.61 1 MET B O 1
ATOM 3956 N N . THR B 2 2 ? 102.084 135.365 122.848 1.00 115.55 2 THR B N 1
ATOM 3957 C CA . THR B 2 2 ? 101.386 134.944 124.061 1.00 115.55 2 THR B CA 1
ATOM 3958 C C . THR B 2 2 ? 101.660 133.476 124.378 1.00 115.55 2 THR B C 1
ATOM 3959 O O . THR B 2 2 ? 101.834 133.101 125.548 1.00 115.55 2 THR B O 1
ATOM 3963 N N . ARG B 2 3 ? 101.712 132.632 123.344 1.00 112.48 3 ARG B N 1
ATOM 3964 C CA . ARG B 2 3 ? 102.019 131.219 123.547 1.00 112.48 3 ARG B CA 1
ATOM 3965 C C . ARG B 2 3 ? 103.380 131.046 124.214 1.00 112.48 3 ARG B C 1
ATOM 3966 O O . ARG B 2 3 ? 103.544 130.218 125.124 1.00 112.48 3 ARG B O 1
ATOM 3974 N N . TYR B 2 4 ? 104.364 131.837 123.784 1.00 104.26 4 TYR B N 1
ATOM 3975 C CA . TYR B 2 4 ? 105.692 131.746 124.375 1.00 104.26 4 TYR B CA 1
ATOM 3976 C C . TYR B 2 4 ? 105.661 132.076 125.859 1.00 104.26 4 TYR B C 1
ATOM 3977 O O . TYR B 2 4 ? 106.307 131.396 126.662 1.00 104.26 4 TYR B O 1
ATOM 3986 N N . LEU B 2 5 ? 104.926 133.121 126.242 1.00 104.47 5 LEU B N 1
ATOM 3987 C CA . LEU B 2 5 ? 104.807 133.455 127.656 1.00 104.47 5 LEU B CA 1
ATOM 3988 C C . LEU B 2 5 ? 104.161 132.316 128.431 1.00 104.47 5 LEU B C 1
ATOM 3989 O O . LEU B 2 5 ? 104.626 131.947 129.520 1.00 104.47 5 LEU B O 1
ATOM 3994 N N . ALA B 2 6 ? 103.085 131.741 127.881 1.00 102.35 6 ALA B N 1
ATOM 3995 C CA . ALA B 2 6 ? 102.434 130.621 128.553 1.00 102.35 6 ALA B CA 1
ATOM 3996 C C . ALA B 2 6 ? 103.392 129.454 128.745 1.00 102.35 6 ALA B C 1
ATOM 3997 O O . ALA B 2 6 ? 103.234 128.669 129.686 1.00 102.35 6 ALA B O 1
ATOM 3999 N N . ARG B 2 7 ? 104.381 129.316 127.861 1.00 96.26 7 ARG B N 1
ATOM 4000 C CA . ARG B 2 7 ? 105.385 128.270 128.052 1.00 96.26 7 ARG B CA 1
ATOM 4001 C C . ARG B 2 7 ? 106.405 128.653 129.124 1.00 96.26 7 ARG B C 1
ATOM 4002 O O . ARG B 2 7 ? 106.663 127.883 130.062 1.00 96.26 7 ARG B O 1
ATOM 4010 N N . ARG B 2 8 ? 106.989 129.847 129.000 1.00 89.64 8 ARG B N 1
ATOM 4011 C CA . ARG B 2 8 ? 108.125 130.218 129.839 1.00 89.64 8 ARG B CA 1
ATOM 4012 C C . ARG B 2 8 ? 107.732 130.416 131.291 1.00 89.64 8 ARG B C 1
ATOM 4013 O O . ARG B 2 8 ? 108.547 130.169 132.182 1.00 89.64 8 ARG B O 1
ATOM 4021 N N . LEU B 2 9 ? 106.519 130.892 131.560 1.00 87.40 9 LEU B N 1
ATOM 4022 C CA . LEU B 2 9 ? 106.167 131.133 132.953 1.00 87.40 9 LEU B CA 1
ATOM 4023 C C . LEU B 2 9 ? 106.116 129.825 133.737 1.00 87.40 9 LEU B C 1
ATOM 4024 O O . LEU B 2 9 ? 106.550 129.772 134.891 1.00 87.40 9 LEU B O 1
ATOM 4029 N N . LEU B 2 10 ? 105.643 128.746 133.114 1.00 83.78 10 LEU B N 1
ATOM 4030 C CA . LEU B 2 10 ? 105.710 127.440 133.765 1.00 83.78 10 LEU B CA 1
ATOM 4031 C C . LEU B 2 10 ? 107.140 126.913 133.792 1.00 83.78 10 LEU B C 1
ATOM 4032 O O . LEU B 2 10 ? 107.585 126.340 134.803 1.00 83.78 10 LEU B O 1
ATOM 4037 N N . ASN B 2 11 ? 107.877 127.101 132.689 1.00 81.65 11 ASN B N 1
ATOM 4038 C CA . ASN B 2 11 ? 109.267 126.661 132.631 1.00 81.65 11 ASN B CA 1
ATOM 4039 C C . ASN B 2 11 ? 110.134 127.339 133.684 1.00 81.65 11 ASN B C 1
ATOM 4040 O O . ASN B 2 11 ? 111.193 126.810 134.036 1.00 81.65 11 ASN B O 1
ATOM 4045 N N . TYR B 2 12 ? 109.719 128.502 134.176 1.00 74.60 12 TYR B N 1
ATOM 4046 C CA . TYR B 2 12 ? 110.421 129.189 135.251 1.00 74.60 12 TYR B CA 1
ATOM 4047 C C . TYR B 2 12 ? 109.817 128.932 136.621 1.00 74.60 12 TYR B C 1
ATOM 4048 O O . TYR B 2 12 ? 110.546 128.957 137.615 1.00 74.60 12 TYR B O 1
ATOM 4057 N N . LEU B 2 13 ? 108.508 128.692 136.706 1.00 72.89 13 LEU B N 1
ATOM 4058 C CA . LEU B 2 13 ? 107.915 128.352 137.992 1.00 72.89 13 LEU B CA 1
ATOM 4059 C C . LEU B 2 13 ? 108.467 127.036 138.515 1.00 72.89 13 LEU B C 1
ATOM 4060 O O . LEU B 2 13 ? 108.801 126.923 139.701 1.00 72.89 13 LEU B O 1
ATOM 4065 N N . VAL B 2 14 ? 108.582 126.029 137.646 1.00 69.97 14 VAL B N 1
ATOM 4066 C CA . VAL B 2 14 ? 109.163 124.764 138.093 1.00 69.97 14 VAL B CA 1
ATOM 4067 C C . VAL B 2 14 ? 110.614 124.967 138.512 1.00 69.97 14 VAL B C 1
ATOM 4068 O O . VAL B 2 14 ? 111.068 124.430 139.532 1.00 69.97 14 VAL B O 1
ATOM 4072 N N . LEU B 2 15 ? 111.355 125.761 137.738 1.00 66.14 15 LEU B N 1
ATOM 4073 C CA . LEU B 2 15 ? 112.758 126.021 138.039 1.00 66.14 15 LEU B CA 1
ATOM 4074 C C . LEU B 2 15 ? 112.918 126.670 139.406 1.00 66.14 15 LEU B C 1
ATOM 4075 O O . LEU B 2 15 ? 113.766 126.261 140.208 1.00 66.14 15 LEU B O 1
ATOM 4080 N N . LEU B 2 16 ? 112.108 127.690 139.686 1.00 63.81 16 LEU B N 1
ATOM 4081 C CA . LEU B 2 16 ? 112.175 128.373 140.972 1.00 63.81 16 LEU B CA 1
ATOM 4082 C C . LEU B 2 16 ? 111.782 127.439 142.108 1.00 63.81 16 LEU B C 1
ATOM 4083 O O . LEU B 2 16 ? 112.471 127.361 143.137 1.00 63.81 16 LEU B O 1
ATOM 4088 N N . ALA B 2 17 ? 110.680 126.705 141.932 1.00 61.77 17 ALA B N 1
ATOM 4089 C CA . ALA B 2 17 ? 110.183 125.830 142.983 1.00 61.77 17 ALA B CA 1
ATOM 4090 C C . ALA B 2 17 ? 111.116 124.663 143.265 1.00 61.77 17 ALA B C 1
ATOM 4091 O O . ALA B 2 17 ? 111.002 124.044 144.326 1.00 61.77 17 ALA B O 1
ATOM 4093 N N . LEU B 2 18 ? 112.020 124.335 142.345 1.00 61.22 18 LEU B N 1
ATOM 4094 C CA . LEU B 2 18 ? 112.989 123.271 142.588 1.00 61.22 18 LEU B CA 1
ATOM 4095 C C . LEU B 2 18 ? 114.327 123.787 143.113 1.00 61.22 18 LEU B C 1
ATOM 4096 O O . LEU B 2 18 ? 114.961 123.136 143.966 1.00 61.22 18 LEU B O 1
ATOM 4101 N N . ALA B 2 19 ? 114.775 124.946 142.624 1.00 60.23 19 ALA B N 1
ATOM 4102 C CA . ALA B 2 19 ? 115.982 125.552 143.169 1.00 60.23 19 ALA B CA 1
ATOM 4103 C C . ALA B 2 19 ? 115.803 125.888 144.642 1.00 60.23 19 ALA B C 1
ATOM 4104 O O . ALA B 2 19 ? 116.690 125.606 145.470 1.00 60.23 19 ALA B O 1
ATOM 4106 N N . SER B 2 20 ? 114.661 126.482 144.996 1.00 58.19 20 SER B N 1
ATOM 4107 C CA . SER B 2 20 ? 114.368 126.676 146.412 1.00 58.19 20 SER B CA 1
ATOM 4108 C C . SER B 2 20 ? 113.768 125.428 147.025 1.00 58.19 20 SER B C 1
ATOM 4109 O O . SER B 2 20 ? 112.795 125.486 147.777 1.00 58.19 20 SER B O 1
ATOM 4112 N N . PHE B 2 21 ? 114.347 124.280 146.688 1.00 57.12 21 PHE B N 1
ATOM 4113 C CA . PHE B 2 21 ? 114.189 123.022 147.397 1.00 57.12 21 PHE B CA 1
ATOM 4114 C C . PHE B 2 21 ? 115.593 122.521 147.668 1.00 57.12 21 PHE B C 1
ATOM 4115 O O . PHE B 2 21 ? 115.934 122.103 148.787 1.00 57.12 21 PHE B O 1
ATOM 4123 N N . LEU B 2 22 ? 116.421 122.606 146.622 1.00 56.75 22 LEU B N 1
ATOM 4124 C CA . LEU B 2 22 ? 117.814 122.210 146.780 1.00 56.75 22 LEU B CA 1
ATOM 4125 C C . LEU B 2 22 ? 118.492 123.042 147.852 1.00 56.75 22 LEU B C 1
ATOM 4126 O O . LEU B 2 22 ? 119.207 122.502 148.707 1.00 56.75 22 LEU B O 1
ATOM 4131 N N . THR B 2 23 ? 118.273 124.360 147.837 1.00 54.79 23 THR B N 1
ATOM 4132 C CA . THR B 2 23 ? 118.958 125.180 148.835 1.00 54.79 23 THR B CA 1
ATOM 4133 C C . THR B 2 23 ? 118.471 124.872 150.244 1.00 54.79 23 THR B C 1
ATOM 4134 O O . THR B 2 23 ? 119.278 124.802 151.176 1.00 54.79 23 THR B O 1
ATOM 4138 N N . TYR B 2 24 ? 117.161 124.694 150.429 1.00 52.99 24 TYR B N 1
ATOM 4139 C CA . TYR B 2 24 ? 116.654 124.439 151.774 1.00 52.99 24 TYR B CA 1
ATOM 4140 C C . TYR B 2 24 ? 117.235 123.153 152.337 1.00 52.99 24 TYR B C 1
ATOM 4141 O O . TYR B 2 24 ? 117.694 123.120 153.484 1.00 52.99 24 TYR B O 1
ATOM 4150 N N . CYS B 2 25 ? 117.255 122.084 151.537 1.00 53.88 25 CYS B N 1
ATOM 4151 C CA . CYS B 2 25 ? 117.801 120.832 152.056 1.00 53.88 25 CYS B CA 1
ATOM 4152 C C . CYS B 2 25 ? 119.307 120.920 152.286 1.00 53.88 25 CYS B C 1
ATOM 4153 O O . CYS B 2 25 ? 119.814 120.442 153.313 1.00 53.88 25 CYS B O 1
ATOM 4156 N N . LEU B 2 26 ? 120.041 121.546 151.361 1.00 53.26 26 LEU B N 1
ATOM 4157 C CA . LEU B 2 26 ? 121.487 121.642 151.528 1.00 53.26 26 LEU B CA 1
ATOM 4158 C C . LEU B 2 26 ? 121.849 122.443 152.770 1.00 53.26 26 LEU B C 1
ATOM 4159 O O . LEU B 2 26 ? 122.738 122.049 153.532 1.00 53.26 26 LEU B O 1
ATOM 4164 N N . THR B 2 27 ? 121.175 123.573 152.993 1.00 51.95 27 THR B N 1
ATOM 4165 C CA . THR B 2 27 ? 121.476 124.376 154.171 1.00 51.95 27 THR B CA 1
ATOM 4166 C C . THR B 2 27 ? 120.985 123.710 155.447 1.00 51.95 27 THR B C 1
ATOM 4167 O O . THR B 2 27 ? 121.594 123.888 156.504 1.00 51.95 27 THR B O 1
ATOM 4171 N N . SER B 2 28 ? 119.896 122.941 155.380 1.00 52.11 28 SER B N 1
ATOM 4172 C CA . SER B 2 28 ? 119.493 122.171 156.548 1.00 52.11 28 SER B CA 1
ATOM 4173 C C . SER B 2 28 ? 120.548 121.144 156.920 1.00 52.11 28 SER B C 1
ATOM 4174 O O . SER B 2 28 ? 120.706 120.816 158.101 1.00 52.11 28 SER B O 1
ATOM 4177 N N . LEU B 2 29 ? 121.275 120.619 155.934 1.00 50.92 29 LEU B N 1
ATOM 4178 C CA . LEU B 2 29 ? 122.346 119.680 156.259 1.00 50.92 29 LEU B CA 1
ATOM 4179 C C . LEU B 2 29 ? 123.602 120.394 156.749 1.00 50.92 29 LEU B C 1
ATOM 4180 O O . LEU B 2 29 ? 124.188 120.008 157.766 1.00 50.92 29 LEU B O 1
ATOM 4185 N N . ALA B 2 30 ? 124.035 121.433 156.034 1.00 50.79 30 ALA B N 1
ATOM 4186 C CA . ALA B 2 30 ? 125.333 122.040 156.310 1.00 50.79 30 ALA B CA 1
ATOM 4187 C C . ALA B 2 30 ? 125.308 122.930 157.545 1.00 50.79 30 ALA B C 1
ATOM 4188 O O . ALA B 2 30 ? 126.276 122.956 158.311 1.00 50.79 30 ALA B O 1
ATOM 4190 N N . PHE B 2 31 ? 124.224 123.669 157.751 1.00 48.90 31 PHE B N 1
ATOM 4191 C CA . PHE B 2 31 ? 124.189 124.689 158.785 1.00 48.90 31 PHE B CA 1
ATOM 4192 C C . PHE B 2 31 ? 124.041 124.078 160.171 1.00 48.90 31 PHE B C 1
ATOM 4193 O O . PHE B 2 31 ? 123.410 123.034 160.354 1.00 48.90 31 PHE B O 1
ATOM 4201 N N . SER B 2 32 ? 124.644 124.746 161.153 1.00 54.21 32 SER B N 1
ATOM 4202 C CA . SER B 2 32 ? 124.506 124.405 162.567 1.00 54.21 32 SER B CA 1
ATOM 4203 C C . SER B 2 32 ? 124.092 125.676 163.293 1.00 54.21 32 SER B C 1
ATOM 4204 O O . SER B 2 32 ? 124.946 126.457 163.736 1.00 54.21 32 SER B O 1
ATOM 4207 N N . PRO B 2 33 ? 122.788 125.922 163.427 1.00 54.69 33 PRO B N 1
ATOM 4208 C CA . PRO B 2 33 ? 122.332 127.229 163.928 1.00 54.69 33 PRO B CA 1
ATOM 4209 C C . PRO B 2 33 ? 122.793 127.566 165.335 1.00 54.69 33 PRO B C 1
ATOM 4210 O O . PRO B 2 33 ? 122.951 128.751 165.648 1.00 54.69 33 PRO B O 1
ATOM 4214 N N . LEU B 2 34 ? 123.015 126.575 166.193 1.00 58.29 34 LEU B N 1
ATOM 4215 C CA . LEU B 2 34 ? 123.216 126.816 167.617 1.00 58.29 34 LEU B CA 1
ATOM 4216 C C . LEU B 2 34 ? 124.675 127.004 168.008 1.00 58.29 34 LEU B C 1
ATOM 4217 O O . LEU B 2 34 ? 124.980 127.041 169.202 1.00 58.29 34 LEU B O 1
ATOM 4222 N N . GLU B 2 35 ? 125.581 127.113 167.039 1.00 60.05 35 GLU B N 1
ATOM 4223 C CA . GLU B 2 35 ? 126.996 127.277 167.359 1.00 60.05 35 GLU B CA 1
ATOM 4224 C C . GLU B 2 35 ? 127.275 128.637 167.995 1.00 60.05 35 GLU B C 1
ATOM 4225 O O . GLU B 2 35 ? 128.090 128.753 168.930 1.00 60.05 35 GLU B O 1
ATOM 4231 N N . SER B 2 36 ? 126.604 129.677 167.496 1.00 61.32 36 SER B N 1
ATOM 4232 C CA . SER B 2 36 ? 126.778 131.019 168.038 1.00 61.32 36 SER B CA 1
ATOM 4233 C C . SER B 2 36 ? 126.459 131.066 169.522 1.00 61.32 36 SER B C 1
ATOM 4234 O O . SER B 2 36 ? 127.011 131.899 170.249 1.00 61.32 36 SER B O 1
ATOM 4237 N N . LEU B 2 37 ? 125.571 130.189 169.990 1.00 59.23 37 LEU B N 1
ATOM 4238 C CA . LEU B 2 37 ? 125.281 130.124 171.415 1.00 59.23 37 LEU B CA 1
ATOM 4239 C C . LEU B 2 37 ? 126.439 129.515 172.189 1.00 59.23 37 LEU B C 1
ATOM 4240 O O . LEU B 2 37 ? 126.611 129.806 173.377 1.00 59.23 37 LEU B O 1
ATOM 4245 N N . MET B 2 38 ? 127.236 128.668 171.539 1.00 60.18 38 MET B N 1
ATOM 4246 C CA . MET B 2 38 ? 128.360 128.033 172.208 1.00 60.18 38 MET B CA 1
ATOM 4247 C C . MET B 2 38 ? 129.603 128.903 172.224 1.00 60.18 38 MET B C 1
ATOM 4248 O O . MET B 2 38 ? 130.473 128.697 173.076 1.00 60.18 38 MET B O 1
ATOM 4253 N N . GLN B 2 39 ? 129.794 129.701 171.193 1.00 60.63 39 GLN B N 1
ATOM 4254 C CA . GLN B 2 39 ? 130.960 130.603 171.123 1.00 60.63 39 GLN B CA 1
ATOM 4255 C C . GLN B 2 39 ? 130.618 131.815 171.966 1.00 60.63 39 GLN B C 1
ATOM 4256 O O . GLN B 2 39 ? 130.783 132.934 171.477 1.00 60.63 39 GLN B O 1
ATOM 4262 N N . ARG B 2 40 ? 130.128 131.578 173.187 1.00 59.47 40 ARG B N 1
ATOM 4263 C CA . ARG B 2 40 ? 129.741 132.680 174.105 1.00 59.47 40 ARG B CA 1
ATOM 4264 C C . ARG B 2 40 ? 130.320 132.371 175.489 1.00 59.47 40 ARG B C 1
ATOM 4265 O O . ARG B 2 40 ? 130.055 131.263 175.997 1.00 59.47 40 ARG B O 1
ATOM 4273 N N . SER B 2 41 ? 131.094 133.300 176.059 1.00 59.10 41 SER B N 1
ATOM 4274 C CA . SER B 2 41 ? 131.705 133.077 177.398 1.00 59.10 41 SER B CA 1
ATOM 4275 C C . SER B 2 41 ? 130.641 132.578 178.386 1.00 59.10 41 SER B C 1
ATOM 4276 O O . SER B 2 41 ? 130.859 131.491 178.958 1.00 59.10 41 SER B O 1
ATOM 4279 N N . PRO B 2 42 ? 129.505 133.279 178.627 1.00 59.93 42 PRO B N 1
ATOM 4280 C CA . PRO B 2 42 ? 128.445 132.745 179.492 1.00 59.93 42 PRO B CA 1
ATOM 4281 C C . PRO B 2 42 ? 127.604 131.704 178.740 1.00 59.93 42 PRO B C 1
ATOM 4282 O O . PRO B 2 42 ? 126.424 131.938 178.541 1.00 59.93 42 PRO B O 1
ATOM 4286 N N . ARG B 2 43 ? 128.229 130.598 178.327 1.00 58.64 43 ARG B N 1
ATOM 4287 C CA . ARG B 2 43 ? 127.502 129.559 177.552 1.00 58.64 43 ARG B CA 1
ATOM 4288 C C . ARG B 2 43 ? 126.155 129.256 178.213 1.00 58.64 43 ARG B C 1
ATOM 4289 O O . ARG B 2 43 ? 126.153 128.804 179.359 1.00 58.64 43 ARG B O 1
ATOM 4297 N N . PRO B 2 44 ? 125.022 129.485 177.518 1.00 57.94 44 PRO B N 1
ATOM 4298 C CA . PRO B 2 44 ? 123.701 129.276 178.075 1.00 57.94 44 PRO B CA 1
ATOM 4299 C C . PRO B 2 44 ? 123.596 127.893 178.692 1.00 57.94 44 PRO B C 1
ATOM 4300 O O . PRO B 2 44 ? 124.080 127.002 178.083 1.00 57.94 44 PRO B O 1
ATOM 4304 N N . PRO B 2 45 ? 122.981 127.667 179.859 1.00 59.41 45 PRO B N 1
ATOM 4305 C CA . PRO B 2 45 ? 122.815 126.302 180.364 1.00 59.41 45 PRO B CA 1
ATOM 4306 C C . PRO B 2 45 ? 122.322 125.376 179.266 1.00 59.41 45 PRO B C 1
ATOM 4307 O O . PRO B 2 45 ? 121.605 125.786 178.352 1.00 59.41 45 PRO B O 1
ATOM 4311 N N . GLN B 2 46 ? 122.749 124.116 179.351 1.00 63.11 46 GLN B N 1
ATOM 4312 C CA . GLN B 2 46 ? 122.404 123.146 178.318 1.00 63.11 46 GLN B CA 1
ATOM 4313 C C . GLN B 2 46 ? 120.895 123.041 178.141 1.00 63.11 46 GLN B C 1
ATOM 4314 O O . GLN B 2 46 ? 120.403 122.913 177.014 1.00 63.11 46 GLN B O 1
ATOM 4320 N N . ALA B 2 47 ? 120.142 123.132 179.237 1.00 63.55 47 ALA B N 1
ATOM 4321 C CA . ALA B 2 47 ? 118.693 122.990 179.148 1.00 63.55 47 ALA B CA 1
ATOM 4322 C C . ALA B 2 47 ? 118.094 124.022 178.200 1.00 63.55 47 ALA B C 1
ATOM 4323 O O . ALA B 2 47 ? 117.275 123.687 177.336 1.00 63.55 47 ALA B O 1
ATOM 4325 N N . VAL B 2 48 ? 118.519 125.284 178.322 1.00 61.47 48 VAL B N 1
ATOM 4326 C CA . VAL B 2 48 ? 117.910 126.353 177.534 1.00 61.47 48 VAL B CA 1
ATOM 4327 C C . VAL B 2 48 ? 118.482 126.462 176.133 1.00 61.47 48 VAL B C 1
ATOM 4328 O O . VAL B 2 48 ? 118.089 127.368 175.389 1.00 61.47 48 VAL B O 1
ATOM 4332 N N . ILE B 2 49 ? 119.399 125.579 175.744 1.00 62.33 49 ILE B N 1
ATOM 4333 C CA . ILE B 2 49 ? 119.857 125.558 174.361 1.00 62.33 49 ILE B CA 1
ATOM 4334 C C . ILE B 2 49 ? 119.248 124.344 173.670 1.00 62.33 49 ILE B C 1
ATOM 4335 O O . ILE B 2 49 ? 118.925 124.397 172.478 1.00 62.33 49 ILE B O 1
ATOM 4340 N N . ASP B 2 50 ? 119.027 123.256 174.415 1.00 64.21 50 ASP B N 1
ATOM 4341 C CA . ASP B 2 50 ? 118.196 122.185 173.865 1.00 64.21 50 ASP B CA 1
ATOM 4342 C C . ASP B 2 50 ? 116.759 122.655 173.668 1.00 64.21 50 ASP B C 1
ATOM 4343 O O . ASP B 2 50 ? 116.100 122.288 172.682 1.00 64.21 50 ASP B O 1
ATOM 4348 N N . ALA B 2 51 ? 116.258 123.477 174.593 1.00 63.09 51 ALA B N 1
ATOM 4349 C CA . ALA B 2 51 ? 114.940 124.073 174.416 1.00 63.09 51 ALA B CA 1
ATOM 4350 C C . ALA B 2 51 ? 114.890 124.931 173.160 1.00 63.09 51 ALA B C 1
ATOM 4351 O O . ALA B 2 51 ? 113.913 124.883 172.405 1.00 63.09 51 ALA B O 1
ATOM 4353 N N . LYS B 2 52 ? 115.935 125.725 172.920 1.00 61.38 52 LYS B N 1
ATOM 4354 C CA . LYS B 2 52 ? 115.970 126.548 171.717 1.00 61.38 52 LYS B CA 1
ATOM 4355 C C . LYS B 2 52 ? 116.038 125.689 170.463 1.00 61.38 52 LYS B C 1
ATOM 4356 O O . LYS B 2 52 ? 115.432 126.028 169.440 1.00 61.38 52 LYS B O 1
ATOM 4362 N N . ALA B 2 53 ? 116.783 124.583 170.516 1.00 62.92 53 ALA B N 1
ATOM 4363 C CA . ALA B 2 53 ? 116.796 123.651 169.395 1.00 62.92 53 ALA B CA 1
ATOM 4364 C C . ALA B 2 53 ? 115.386 123.183 169.068 1.00 62.92 53 ALA B C 1
ATOM 4365 O O . ALA B 2 53 ? 114.937 123.285 167.922 1.00 62.92 53 ALA B O 1
ATOM 4367 N N . HIS B 2 54 ? 114.661 122.694 170.075 1.00 63.31 54 HIS B N 1
ATOM 4368 C CA . HIS B 2 54 ? 113.290 122.255 169.828 1.00 63.31 54 HIS B CA 1
ATOM 4369 C C . HIS B 2 54 ? 112.379 123.404 169.415 1.00 63.31 54 HIS B C 1
ATOM 4370 O O . HIS B 2 54 ? 111.342 123.161 168.789 1.00 63.31 54 HIS B O 1
ATOM 4377 N N . ASP B 2 55 ? 112.729 124.645 169.756 1.00 64.12 55 ASP B N 1
ATOM 4378 C CA . ASP B 2 55 ? 111.838 125.762 169.454 1.00 64.12 55 ASP B CA 1
ATOM 4379 C C . ASP B 2 55 ? 111.751 126.030 167.956 1.00 64.12 55 ASP B C 1
ATOM 4380 O O . ASP B 2 55 ? 110.660 126.273 167.430 1.00 64.12 55 ASP B O 1
ATOM 4385 N N . LEU B 2 56 ? 112.883 125.998 167.250 1.00 61.96 56 LEU B N 1
ATOM 4386 C CA . LEU B 2 56 ? 112.921 126.334 165.831 1.00 61.96 56 LEU B CA 1
ATOM 4387 C C . LEU B 2 56 ? 112.926 125.099 164.936 1.00 61.96 56 LEU B C 1
ATOM 4388 O O . LEU B 2 56 ? 113.450 125.141 163.819 1.00 61.96 56 LEU B O 1
ATOM 4393 N N . GLY B 2 57 ? 112.318 124.007 165.386 1.00 63.12 57 GLY B N 1
ATOM 4394 C CA . GLY B 2 57 ? 112.372 122.772 164.630 1.00 63.12 57 GLY B CA 1
ATOM 4395 C C . GLY B 2 57 ? 113.638 122.019 164.962 1.00 63.12 57 GLY B C 1
ATOM 4396 O O . GLY B 2 57 ? 113.823 121.594 166.102 1.00 63.12 57 GLY B O 1
ATOM 4397 N N . LEU B 2 58 ? 114.514 121.832 163.979 1.00 61.46 58 LEU B N 1
ATOM 4398 C CA . LEU B 2 58 ? 115.877 121.347 164.162 1.00 61.46 58 LEU B CA 1
ATOM 4399 C C . LEU B 2 58 ? 115.948 119.913 164.667 1.00 61.46 58 LEU B C 1
ATOM 4400 O O . LEU B 2 58 ? 117.051 119.371 164.786 1.00 61.46 58 LEU B O 1
ATOM 4405 N N . ASP B 2 59 ? 114.819 119.275 164.961 1.00 64.01 59 ASP B N 1
ATOM 4406 C CA . ASP B 2 59 ? 114.804 117.865 165.311 1.00 64.01 59 ASP B CA 1
ATOM 4407 C C . ASP B 2 59 ? 113.783 117.084 164.502 1.00 64.01 59 ASP B C 1
ATOM 4408 O O . ASP B 2 59 ? 113.627 115.879 164.727 1.00 64.01 59 ASP B O 1
ATOM 4413 N N . ARG B 2 60 ? 113.098 117.724 163.580 1.00 61.13 60 ARG B N 1
ATOM 4414 C CA . ARG B 2 60 ? 112.130 117.128 162.682 1.00 61.13 60 ARG B CA 1
ATOM 4415 C C . ARG B 2 60 ? 112.785 116.782 161.355 1.00 61.13 60 ARG B C 1
ATOM 4416 O O . ARG B 2 60 ? 113.804 117.369 160.982 1.00 61.13 60 ARG B O 1
ATOM 4424 N N . PRO B 2 61 ? 112.231 115.819 160.618 1.00 56.86 61 PRO B N 1
ATOM 4425 C CA . PRO B 2 61 ? 112.821 115.449 159.327 1.00 56.86 61 PRO B CA 1
ATOM 4426 C C . PRO B 2 61 ? 112.880 116.638 158.381 1.00 56.86 61 PRO B C 1
ATOM 4427 O O . PRO B 2 61 ? 111.959 117.452 158.325 1.00 56.86 61 PRO B O 1
ATOM 4431 N N . ILE B 2 62 ? 113.975 116.717 157.622 1.00 54.33 62 ILE B N 1
ATOM 4432 C CA . ILE B 2 62 ? 114.242 117.901 156.808 1.00 54.33 62 ILE B CA 1
ATOM 4433 C C . ILE B 2 62 ? 113.127 118.126 155.796 1.00 54.33 62 ILE B C 1
ATOM 4434 O O . ILE B 2 62 ? 112.730 119.268 155.529 1.00 54.33 62 ILE B O 1
ATOM 4439 N N . LEU B 2 63 ? 112.599 117.047 155.219 1.00 53.55 63 LEU B N 1
ATOM 4440 C CA . LEU B 2 63 ? 111.496 117.193 154.276 1.00 53.55 63 LEU B CA 1
ATOM 4441 C C . LEU B 2 63 ? 110.267 117.783 154.956 1.00 53.55 63 LEU B C 1
ATOM 4442 O O . LEU B 2 63 ? 109.560 118.607 154.367 1.00 53.55 63 LEU B O 1
ATOM 4447 N N . ALA B 2 64 ? 109.999 117.381 156.200 1.00 55.12 64 ALA B N 1
ATOM 4448 C CA . ALA B 2 64 ? 108.887 117.969 156.942 1.00 55.12 64 ALA B CA 1
ATOM 4449 C C . ALA B 2 64 ? 109.122 119.449 157.206 1.00 55.12 64 ALA B C 1
ATOM 4450 O O . ALA B 2 64 ? 108.191 120.262 157.122 1.00 55.12 64 ALA B O 1
ATOM 4452 N N . ARG B 2 65 ? 110.360 119.818 157.539 1.00 53.95 65 ARG B N 1
ATOM 4453 C CA . ARG B 2 65 ? 1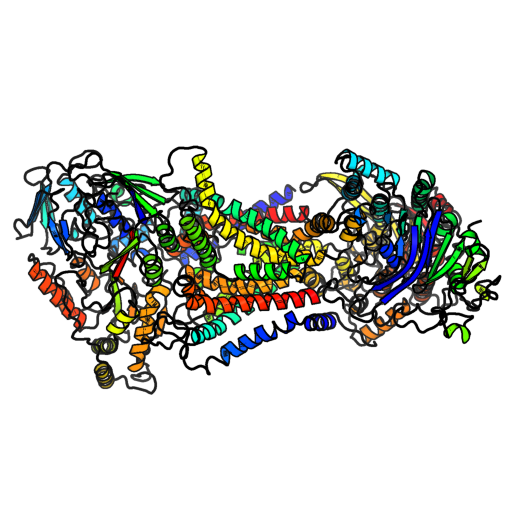10.679 121.224 157.751 1.00 53.95 65 ARG B CA 1
ATOM 4454 C C . ARG B 2 65 ? 110.440 122.035 156.488 1.00 53.95 65 ARG B C 1
ATOM 4455 O O . ARG B 2 65 ? 109.868 123.130 156.542 1.00 53.95 65 ARG B O 1
ATOM 4463 N N . TYR B 2 66 ? 110.869 121.515 155.340 1.00 53.78 66 TYR B N 1
ATOM 4464 C CA . TYR B 2 66 ? 110.635 122.227 154.090 1.00 53.78 66 TYR B CA 1
ATOM 4465 C C . TYR B 2 66 ? 109.149 122.311 153.771 1.00 53.78 66 TYR B C 1
ATOM 4466 O O . TYR B 2 66 ? 108.681 123.319 153.226 1.00 53.78 66 TYR B O 1
ATOM 4475 N N . ALA B 2 67 ? 108.398 121.250 154.068 1.00 52.71 67 ALA B N 1
ATOM 4476 C CA . ALA B 2 67 ? 106.957 121.290 153.862 1.00 52.71 67 ALA B CA 1
ATOM 4477 C C . ALA B 2 67 ? 106.335 122.417 154.669 1.00 52.71 67 ALA B C 1
ATOM 4478 O O . ALA B 2 67 ? 105.545 123.209 154.146 1.00 52.71 67 ALA B O 1
ATOM 4480 N N . ASN B 2 68 ? 106.715 122.527 155.943 1.00 53.76 68 ASN B N 1
ATOM 4481 C CA . ASN B 2 68 ? 106.206 123.620 156.764 1.00 53.76 68 ASN B CA 1
ATOM 4482 C C . ASN B 2 68 ? 106.609 124.968 156.179 1.00 53.76 68 ASN B C 1
ATOM 4483 O O . ASN B 2 68 ? 105.786 125.887 156.103 1.00 53.76 68 ASN B O 1
ATOM 4488 N N . TRP B 2 69 ? 107.866 125.107 155.757 1.00 52.19 69 TRP B N 1
ATOM 4489 C CA . TRP B 2 69 ? 108.315 126.380 155.201 1.00 52.19 69 TRP B CA 1
ATOM 4490 C C . TRP B 2 69 ? 107.444 126.796 154.026 1.00 52.19 69 TRP B C 1
ATOM 4491 O O . TRP B 2 69 ? 106.771 127.831 154.069 1.00 52.19 69 TRP B O 1
ATOM 4502 N N . VAL B 2 70 ? 107.420 125.973 152.975 1.00 53.80 70 VAL B N 1
ATOM 4503 C CA . VAL B 2 70 ? 106.664 126.321 151.778 1.00 53.80 70 VAL B CA 1
ATOM 4504 C C . VAL B 2 70 ? 105.164 126.375 152.047 1.00 53.80 70 VAL B C 1
ATOM 4505 O O . VAL B 2 70 ? 104.417 126.951 151.248 1.00 53.80 70 VAL B O 1
ATOM 4509 N N . SER B 2 71 ? 104.695 125.811 153.163 1.00 55.33 71 SER B N 1
ATOM 4510 C CA . SER B 2 71 ? 103.269 125.855 153.463 1.00 55.33 71 SER B CA 1
ATOM 4511 C C . SER B 2 71 ? 102.764 127.288 153.549 1.00 55.33 71 SER B C 1
ATOM 4512 O O . SER B 2 71 ? 101.751 127.636 152.934 1.00 55.33 71 SER B O 1
ATOM 4515 N N . HIS B 2 72 ? 103.460 128.140 154.301 1.00 55.95 72 HIS B N 1
ATOM 4516 C CA . HIS B 2 72 ? 103.071 129.540 154.409 1.00 55.95 72 HIS B CA 1
ATOM 4517 C C . HIS B 2 72 ? 104.082 130.487 153.779 1.00 55.95 72 HIS B C 1
ATOM 4518 O O . HIS B 2 72 ? 103.950 131.703 153.932 1.00 55.95 72 HIS B O 1
ATOM 4525 N N . ALA B 2 73 ? 105.084 129.971 153.068 1.00 55.43 73 ALA B N 1
ATOM 4526 C CA . ALA B 2 73 ? 105.886 130.855 152.236 1.00 55.43 73 ALA B CA 1
ATOM 4527 C C . ALA B 2 73 ? 105.104 131.355 151.032 1.00 55.43 73 ALA B C 1
ATOM 4528 O O . ALA B 2 73 ? 105.474 132.377 150.449 1.00 55.43 73 ALA B O 1
ATOM 4530 N N . VAL B 2 74 ? 104.031 130.659 150.650 1.00 56.20 74 VAL 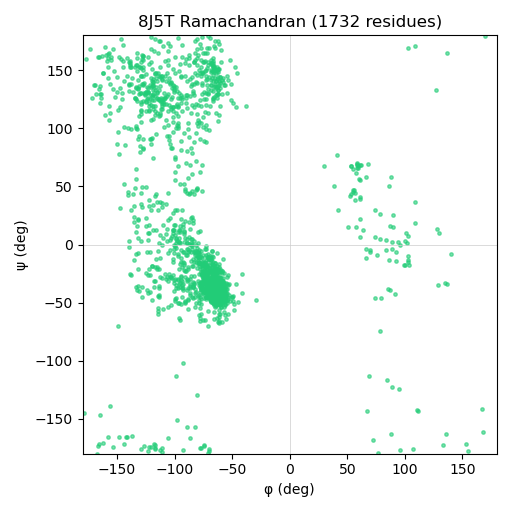B N 1
ATOM 4531 C CA . VAL B 2 74 ? 103.222 131.094 149.519 1.00 56.20 74 VAL B CA 1
ATOM 4532 C C . VAL B 2 74 ? 102.287 132.236 149.886 1.00 56.20 74 VAL B C 1
ATOM 4533 O O . VAL B 2 74 ? 101.793 132.930 148.991 1.00 56.20 74 VAL B O 1
ATOM 4537 N N . ARG B 2 75 ? 102.024 132.450 151.174 1.00 57.89 75 ARG B N 1
ATOM 4538 C CA . ARG B 2 75 ? 101.183 133.550 151.624 1.00 57.89 75 ARG B CA 1
ATOM 4539 C C . ARG B 2 75 ? 101.985 134.616 152.360 1.00 57.89 75 ARG B C 1
ATOM 4540 O O . ARG B 2 75 ? 101.479 135.255 153.284 1.00 57.89 75 ARG B O 1
ATOM 4548 N N . GLY B 2 76 ? 103.244 134.805 151.971 1.00 56.39 76 GLY B N 1
ATOM 4549 C CA . GLY B 2 76 ? 104.046 135.900 152.464 1.00 56.39 76 GLY B CA 1
ATOM 4550 C C . GLY B 2 76 ? 104.777 135.647 153.764 1.00 56.39 76 GLY B C 1
ATOM 4551 O O . GLY B 2 76 ? 105.667 136.431 154.114 1.00 56.39 76 GLY B O 1
ATOM 4552 N N . ASP B 2 77 ? 104.439 134.586 154.491 1.00 56.16 77 ASP B N 1
ATOM 4553 C CA . ASP B 2 77 ? 105.128 134.267 155.739 1.00 56.16 77 ASP B CA 1
ATOM 4554 C C . ASP B 2 77 ? 106.452 133.610 155.387 1.00 56.16 77 ASP B C 1
ATOM 4555 O O . ASP B 2 77 ? 106.549 132.392 155.245 1.00 56.16 77 ASP B O 1
ATOM 4560 N N . PHE B 2 78 ? 107.489 134.425 155.245 1.00 51.66 78 PHE B N 1
ATOM 4561 C CA . PHE B 2 78 ? 108.797 133.894 154.902 1.00 51.66 78 PHE B CA 1
ATOM 4562 C C . PHE B 2 78 ? 109.572 133.419 156.115 1.00 51.66 78 PHE B C 1
ATOM 4563 O O . PHE B 2 78 ? 110.738 133.038 155.976 1.00 51.66 78 PHE B O 1
ATOM 4571 N N . GLY B 2 79 ? 108.964 133.442 157.293 1.00 48.57 79 GLY B N 1
ATOM 4572 C CA . GLY B 2 79 ? 109.573 132.821 158.444 1.00 48.57 79 GLY B CA 1
ATOM 4573 C C . GLY B 2 79 ? 110.045 133.789 159.500 1.00 48.57 79 GLY B C 1
ATOM 4574 O O . GLY B 2 79 ? 109.404 134.807 159.772 1.00 48.57 79 GLY B O 1
ATOM 4575 N N . THR B 2 80 ? 111.184 133.467 160.101 1.00 47.97 80 THR B N 1
ATOM 4576 C CA . THR B 2 80 ? 111.677 134.178 161.268 1.00 47.97 80 THR B CA 1
ATOM 4577 C C . THR B 2 80 ? 113.130 133.787 161.460 1.00 47.97 80 THR B C 1
ATOM 4578 O O . THR B 2 80 ? 113.460 132.600 161.392 1.00 47.97 80 THR B O 1
ATOM 4582 N N . THR B 2 81 ? 113.994 134.771 161.689 1.00 49.14 81 THR B N 1
ATOM 4583 C CA . THR B 2 81 ? 115.403 134.481 161.898 1.00 49.14 81 THR B CA 1
ATOM 4584 C C . THR B 2 81 ? 115.581 133.664 163.178 1.00 49.14 81 THR B C 1
ATOM 4585 O O . THR B 2 81 ? 114.633 133.407 163.925 1.00 49.14 81 THR B O 1
ATOM 4589 N N . ILE B 2 82 ? 116.821 133.246 163.443 1.00 50.39 82 ILE B N 1
ATOM 4590 C CA . ILE B 2 82 ? 117.102 132.465 164.643 1.00 50.39 82 ILE B CA 1
ATOM 4591 C C . ILE B 2 82 ? 116.830 133.242 165.920 1.00 50.39 82 ILE B C 1
ATOM 4592 O O . ILE B 2 82 ? 116.870 132.667 167.013 1.00 50.39 82 ILE B O 1
ATOM 4597 N N . THR B 2 83 ? 116.530 134.535 165.811 1.00 49.80 83 THR B N 1
ATOM 4598 C CA . THR B 2 83 ? 116.420 135.419 166.963 1.00 49.80 83 THR B CA 1
ATOM 4599 C C . THR B 2 83 ? 115.052 136.086 167.066 1.00 49.80 83 THR B C 1
ATOM 4600 O O . THR B 2 83 ? 114.908 137.079 167.784 1.00 49.80 83 THR B O 1
ATOM 4604 N N . GLY B 2 84 ? 114.048 135.574 166.360 1.00 48.56 84 GLY B N 1
ATOM 4605 C CA . GLY B 2 84 ? 112.693 136.052 166.497 1.00 48.56 84 GLY B CA 1
ATOM 4606 C C . GLY B 2 84 ? 112.285 137.143 165.531 1.00 48.56 84 GLY B C 1
ATOM 4607 O O . GLY B 2 84 ? 111.087 137.416 165.401 1.00 48.56 84 GLY B O 1
ATOM 4608 N N . GLN B 2 85 ? 113.229 137.770 164.855 1.00 47.81 85 GLN B N 1
ATOM 4609 C CA . GLN B 2 85 ? 112.864 138.840 163.940 1.00 47.81 85 GLN B CA 1
ATOM 4610 C C . GLN B 2 85 ? 112.284 138.261 162.651 1.00 47.81 85 GLN B C 1
ATOM 4611 O O . GLN B 2 85 ? 112.813 137.282 162.119 1.00 47.81 85 GLN B O 1
ATOM 4617 N N . PRO B 2 86 ? 111.205 138.841 162.133 1.00 47.02 86 PRO B N 1
ATOM 4618 C CA . PRO B 2 86 ? 110.607 138.327 160.897 1.00 47.02 86 PRO B CA 1
ATOM 4619 C C . PRO B 2 86 ? 111.523 138.531 159.701 1.00 47.02 86 PRO B C 1
ATOM 4620 O O . PRO B 2 86 ? 112.385 139.410 159.681 1.00 47.02 86 PRO B O 1
ATOM 4624 N N . VAL B 2 87 ? 111.321 137.695 158.687 1.00 45.93 87 VAL B N 1
ATOM 4625 C CA . VAL B 2 87 ? 112.187 137.675 157.518 1.00 45.93 87 VAL B CA 1
ATOM 4626 C C . VAL B 2 87 ? 111.595 138.465 156.354 1.00 45.93 87 VAL B C 1
ATOM 4627 O O . VAL B 2 87 ? 112.333 139.098 155.602 1.00 45.93 87 VAL B O 1
ATOM 4631 N N . GLY B 2 88 ? 110.272 138.455 156.184 1.00 45.90 88 GLY B N 1
ATOM 4632 C CA . GLY B 2 88 ? 109.685 139.120 155.026 1.00 45.90 88 GLY B CA 1
ATOM 4633 C C . GLY B 2 88 ? 109.874 140.629 155.030 1.00 45.90 88 GLY B C 1
ATOM 4634 O O . GLY B 2 88 ? 110.246 141.231 154.012 1.00 45.90 88 GLY B O 1
ATOM 4635 N N . THR B 2 89 ? 109.607 141.267 156.169 1.00 45.34 89 THR B N 1
ATOM 4636 C CA . THR B 2 89 ? 109.741 142.717 156.240 1.00 45.34 89 THR B CA 1
ATOM 4637 C C . THR B 2 89 ? 111.192 143.137 156.039 1.00 45.34 89 THR B C 1
ATOM 4638 O O . THR B 2 89 ? 111.479 144.134 155.355 1.00 45.34 89 THR B O 1
ATOM 4642 N N . GLU B 2 90 ? 112.124 142.370 156.604 1.00 46.18 90 GLU B N 1
ATOM 4643 C CA . GLU B 2 90 ? 113.537 142.633 156.374 1.00 46.18 90 GLU B CA 1
ATOM 4644 C C . GLU B 2 90 ? 113.903 142.434 154.911 1.00 46.18 90 GLU B C 1
ATOM 4645 O O . GLU B 2 90 ? 114.747 143.156 154.371 1.00 46.18 90 GLU B O 1
ATOM 4651 N N . LEU B 2 91 ? 113.289 141.449 154.258 1.00 45.54 91 LEU B N 1
ATOM 4652 C CA . LEU B 2 91 ? 113.509 141.243 152.831 1.00 45.54 91 LEU B CA 1
ATOM 4653 C C . LEU B 2 91 ? 113.163 142.502 152.050 1.00 45.54 91 LEU B C 1
ATOM 4654 O O . LEU B 2 91 ? 113.942 142.966 151.203 1.00 45.54 91 LEU B O 1
ATOM 4659 N N . GLY B 2 92 ? 111.999 143.080 152.344 1.00 45.65 92 GLY B N 1
ATOM 4660 C CA . GLY B 2 92 ? 111.623 144.323 151.686 1.00 45.65 92 GLY B CA 1
ATOM 4661 C C . GLY B 2 92 ? 112.626 145.437 151.935 1.00 45.65 92 GLY B C 1
ATOM 4662 O O . GLY B 2 92 ? 113.071 146.121 150.999 1.00 45.65 92 GLY B O 1
ATOM 4663 N N . ARG B 2 93 ? 113.014 145.616 153.203 1.00 44.55 93 ARG B N 1
ATOM 4664 C CA . ARG B 2 93 ? 113.981 146.658 153.547 1.00 44.55 93 ARG B CA 1
ATOM 4665 C C . ARG B 2 93 ? 115.266 146.514 152.737 1.00 44.55 93 ARG B C 1
ATOM 4666 O O . ARG B 2 93 ? 115.766 147.486 152.147 1.00 44.55 93 ARG B O 1
ATOM 4674 N N . ARG B 2 94 ? 115.812 145.299 152.694 1.00 44.91 94 ARG B N 1
ATOM 4675 C CA . ARG B 2 94 ? 117.111 145.095 152.067 1.00 44.91 94 ARG B CA 1
ATOM 4676 C C . ARG B 2 94 ? 117.048 145.290 150.558 1.00 44.91 94 ARG B C 1
ATOM 4677 O O . ARG B 2 94 ? 117.971 145.875 149.970 1.00 44.91 94 ARG B O 1
ATOM 4685 N N . ILE B 2 95 ? 115.989 144.802 149.899 1.00 45.00 95 ILE B N 1
ATOM 4686 C CA . ILE B 2 95 ? 115.942 145.004 148.451 1.00 45.00 95 ILE B CA 1
ATOM 4687 C C . ILE B 2 95 ? 115.818 146.487 148.127 1.00 45.00 95 ILE B C 1
ATOM 4688 O O . ILE B 2 95 ? 116.439 146.978 147.172 1.00 45.00 95 ILE B O 1
ATOM 4693 N N . GLY B 2 96 ? 115.058 147.236 148.932 1.00 44.09 96 GLY B N 1
ATOM 4694 C CA . GLY B 2 96 ? 115.005 148.672 148.711 1.00 44.09 96 GLY B CA 1
ATOM 4695 C C . GLY B 2 96 ? 116.374 149.320 148.814 1.00 44.09 96 GLY B C 1
ATOM 4696 O O . GLY B 2 96 ? 116.775 150.115 147.948 1.00 44.09 96 GLY B O 1
ATOM 4697 N N . VAL B 2 97 ? 117.114 148.983 149.875 1.00 44.26 97 VAL B N 1
ATOM 4698 C CA . VAL B 2 97 ? 118.414 149.615 150.093 1.00 44.26 97 VAL B CA 1
ATOM 4699 C C . VAL B 2 97 ? 119.349 149.325 148.927 1.00 44.26 97 VAL B C 1
ATOM 4700 O O . VAL B 2 97 ? 120.021 150.225 148.403 1.00 44.26 97 VAL B O 1
ATOM 4704 N N . SER B 2 98 ? 119.402 148.063 148.497 1.00 45.76 98 SER B N 1
ATOM 4705 C CA . SER B 2 98 ? 120.336 147.711 147.434 1.00 45.76 98 SER B CA 1
ATOM 4706 C C . SER B 2 98 ? 119.956 148.376 146.116 1.00 45.76 98 SER B C 1
ATOM 4707 O O . SER B 2 98 ? 120.837 148.772 145.343 1.00 45.76 98 SER B O 1
ATOM 4710 N N . LEU B 2 99 ? 118.655 148.512 145.838 1.00 45.00 99 LEU B N 1
ATOM 4711 C CA . LEU B 2 99 ? 118.241 149.239 144.639 1.00 45.00 99 LEU B CA 1
ATOM 4712 C C . LEU B 2 99 ? 118.793 150.657 144.642 1.00 45.00 99 LEU B C 1
ATOM 4713 O O . LEU B 2 99 ? 119.459 151.093 143.682 1.00 45.00 99 LEU B O 1
ATOM 4718 N N . ARG B 2 100 ? 118.526 151.392 145.729 1.00 45.33 100 ARG B N 1
ATOM 4719 C CA . ARG B 2 100 ? 118.968 152.782 145.788 1.00 45.33 100 ARG B CA 1
ATOM 4720 C C . ARG B 2 100 ? 120.479 152.892 145.710 1.00 45.33 100 ARG B C 1
ATOM 4721 O O . ARG B 2 100 ? 121.004 153.885 145.195 1.00 45.33 100 ARG B O 1
ATOM 4729 N N . LEU B 2 101 ? 121.196 151.891 146.217 1.00 46.36 101 LEU B N 1
ATOM 4730 C CA . LEU B 2 101 ? 122.651 151.951 146.148 1.00 46.36 101 LEU B CA 1
ATOM 4731 C C . LEU B 2 101 ? 123.160 151.703 144.733 1.00 46.36 101 LEU B C 1
ATOM 4732 O O . LEU B 2 101 ? 124.092 152.376 144.279 1.00 46.36 101 LEU B O 1
ATOM 4737 N N . LEU B 2 102 ? 122.563 150.753 144.016 1.00 47.94 102 LEU B N 1
ATOM 4738 C CA . LEU B 2 102 ? 123.217 150.215 142.831 1.00 47.94 102 LEU B CA 1
ATOM 4739 C C . LEU B 2 102 ? 122.812 150.870 141.518 1.00 47.94 102 LEU B C 1
ATOM 4740 O O . LEU B 2 102 ? 123.611 150.841 140.569 1.00 47.94 102 LEU B O 1
ATOM 4745 N N . VAL B 2 103 ? 121.600 151.430 141.407 1.00 48.72 103 VAL B N 1
ATOM 4746 C CA . VAL B 2 103 ? 121.105 151.787 140.071 1.00 48.72 103 VAL B CA 1
ATOM 4747 C C . VAL B 2 103 ? 122.011 152.819 139.393 1.00 48.72 103 VAL B C 1
ATOM 4748 O O . VAL B 2 103 ? 122.451 152.625 138.249 1.00 48.72 103 VAL B O 1
ATOM 4752 N N . VAL B 2 104 ? 122.319 153.919 140.088 1.00 50.54 104 VAL B N 1
ATOM 4753 C CA . VAL B 2 104 ? 123.042 155.026 139.461 1.00 50.54 104 VAL B CA 1
ATOM 4754 C C . VAL B 2 104 ? 124.432 154.578 139.038 1.00 50.54 104 VAL B C 1
ATOM 4755 O O . VAL B 2 104 ? 124.845 154.746 137.877 1.00 50.54 104 VAL B O 1
ATOM 4759 N N . GLY B 2 105 ? 125.163 153.982 139.979 1.00 49.66 105 GLY B N 1
ATOM 4760 C CA . GLY B 2 105 ? 126.524 153.573 139.699 1.00 49.66 105 GLY B CA 1
ATOM 4761 C C . GLY B 2 105 ? 126.597 152.582 138.561 1.00 49.66 105 GLY B C 1
ATOM 4762 O O . GLY B 2 105 ? 127.408 152.733 137.650 1.00 49.66 105 GLY B O 1
ATOM 4763 N N . SER B 2 106 ? 125.724 151.572 138.574 1.00 51.63 106 SER B N 1
ATOM 4764 C CA . SER B 2 106 ? 125.826 150.539 137.552 1.00 51.63 106 SER B CA 1
ATOM 4765 C C . SER B 2 106 ? 125.443 151.064 136.174 1.00 51.63 106 SER B C 1
ATOM 4766 O O . SER B 2 106 ? 126.126 150.764 135.186 1.00 51.63 106 SER B O 1
ATOM 4769 N N . VAL B 2 107 ? 124.367 151.851 136.072 1.00 51.51 107 VAL B N 1
ATOM 4770 C CA . VAL B 2 107 ? 123.962 152.303 134.744 1.00 51.51 107 VAL B CA 1
ATOM 4771 C C . VAL B 2 107 ? 125.011 153.245 134.151 1.00 51.51 107 VAL B C 1
ATOM 4772 O O . VAL B 2 107 ? 125.404 153.097 132.980 1.00 51.51 107 VAL B O 1
ATOM 4776 N N . PHE B 2 108 ? 125.537 154.185 134.955 1.00 51.78 108 PHE B N 1
ATOM 4777 C CA . PHE B 2 108 ? 126.586 155.052 134.422 1.00 51.78 108 PHE B CA 1
ATOM 4778 C C . PHE B 2 108 ? 127.872 154.293 134.157 1.00 51.78 108 PHE B C 1
ATOM 4779 O O . PHE B 2 108 ? 128.603 154.640 133.223 1.00 51.78 108 PHE B O 1
ATOM 4787 N N . GLY B 2 109 ? 128.154 153.253 134.942 1.00 49.16 109 GLY B N 1
ATOM 4788 C CA . GLY B 2 109 ? 129.344 152.465 134.700 1.00 49.16 109 GLY B CA 1
ATOM 4789 C C . GLY B 2 109 ? 129.299 151.749 133.370 1.00 49.16 109 GLY B C 1
ATOM 4790 O O . GLY B 2 109 ? 130.275 151.766 132.623 1.00 49.16 109 GLY B O 1
ATOM 4791 N N . THR B 2 110 ? 128.165 151.125 133.044 1.00 47.87 110 THR B N 1
ATOM 4792 C CA . THR B 2 110 ? 128.100 150.417 131.768 1.00 47.87 110 THR B CA 1
ATOM 4793 C C . THR B 2 110 ? 128.062 151.383 130.591 1.00 47.87 110 THR B C 1
ATOM 4794 O O . THR B 2 110 ? 128.642 151.097 129.537 1.00 47.87 110 THR B O 1
ATOM 4798 N N . VAL B 2 111 ? 127.395 152.532 130.737 1.00 45.93 111 VAL B N 1
ATOM 4799 C CA . VAL B 2 111 ? 127.421 153.512 129.652 1.00 45.93 111 VAL B CA 1
ATOM 4800 C C . VAL B 2 111 ? 128.853 153.974 129.389 1.00 45.93 111 VAL B C 1
ATOM 4801 O O . VAL B 2 111 ? 129.332 153.983 128.241 1.00 45.93 111 VAL B O 1
ATOM 4805 N N . ALA B 2 112 ? 129.571 154.333 130.458 1.00 44.67 112 ALA B N 1
ATOM 4806 C CA . ALA B 2 112 ? 130.955 154.759 130.304 1.00 44.67 112 ALA B CA 1
ATOM 4807 C C . ALA B 2 112 ? 131.818 153.640 129.741 1.00 44.67 112 ALA B C 1
ATOM 4808 O O . ALA B 2 112 ? 132.714 153.890 128.932 1.00 44.67 112 ALA B O 1
ATOM 4810 N N . GLY B 2 113 ? 131.566 152.400 130.158 1.00 44.43 113 GLY B N 1
ATOM 4811 C CA . GLY B 2 113 ? 132.357 151.290 129.661 1.00 44.43 113 GLY B CA 1
ATOM 4812 C C . GLY B 2 113 ? 132.161 151.053 128.179 1.00 44.43 113 GLY B C 1
ATOM 4813 O O . GLY B 2 113 ? 133.119 150.771 127.457 1.00 44.43 113 GLY B O 1
ATOM 4814 N N . VAL B 2 114 ? 130.920 151.162 127.706 1.00 44.34 114 VAL B N 1
ATOM 4815 C CA . VAL B 2 114 ? 130.664 151.025 126.276 1.00 44.34 114 VAL B CA 1
ATOM 4816 C C . VAL B 2 114 ? 131.411 152.103 125.506 1.00 44.34 114 VAL B C 1
ATOM 4817 O O . VAL B 2 114 ? 132.074 151.824 124.497 1.00 44.34 114 VAL B O 1
ATOM 4821 N N . VAL B 2 115 ? 131.341 153.349 125.984 1.00 44.03 115 VAL B N 1
ATOM 4822 C CA . VAL B 2 115 ? 132.027 154.429 125.276 1.00 44.03 115 VAL B CA 1
ATOM 4823 C C . VAL B 2 115 ? 133.535 154.188 125.254 1.00 44.03 115 VAL B C 1
ATOM 4824 O O . VAL B 2 115 ? 134.187 154.328 124.213 1.00 44.03 115 VAL B O 1
ATOM 4828 N N . ILE B 2 116 ? 134.108 153.806 126.397 1.00 43.58 116 ILE B N 1
ATOM 4829 C CA . ILE B 2 116 ? 135.556 153.639 126.480 1.00 43.58 116 ILE B CA 1
ATOM 4830 C C . ILE B 2 116 ? 136.023 152.477 125.613 1.00 43.58 116 ILE B C 1
ATOM 4831 O O . ILE B 2 116 ? 137.030 152.584 124.905 1.00 43.58 116 ILE B O 1
ATOM 4836 N N . GLY B 2 117 ? 135.311 151.350 125.650 1.00 43.30 117 GLY B N 1
ATOM 4837 C CA . GLY B 2 117 ? 135.704 150.220 124.824 1.00 43.30 117 GLY B CA 1
ATOM 4838 C C . GLY B 2 117 ? 135.597 150.517 123.343 1.00 43.30 117 GLY B C 1
ATOM 4839 O O . GLY B 2 117 ? 136.504 150.197 122.567 1.00 43.30 117 GLY B O 1
ATOM 4840 N N . ALA B 2 118 ? 134.493 151.145 122.928 1.00 43.84 118 ALA B N 1
ATOM 4841 C CA . ALA B 2 118 ? 134.342 151.504 121.524 1.00 43.84 118 ALA B CA 1
ATOM 4842 C C . ALA B 2 118 ? 135.431 152.468 121.085 1.00 43.84 118 ALA B C 1
ATOM 4843 O O . ALA B 2 118 ? 135.965 152.348 119.980 1.00 43.84 118 ALA B O 1
ATOM 4845 N N . TRP B 2 119 ? 135.777 153.433 121.939 1.00 43.94 119 TRP B N 1
ATOM 4846 C CA . TRP B 2 119 ? 136.862 154.353 121.616 1.00 43.94 119 TRP B CA 1
ATOM 4847 C C . TRP B 2 119 ? 138.186 153.613 121.484 1.00 43.94 119 TRP B C 1
ATOM 4848 O O . TRP B 2 119 ? 138.973 153.891 120.575 1.00 43.94 119 TRP B O 1
ATOM 4859 N N . GLY B 2 120 ? 138.445 152.655 122.375 1.00 44.67 120 GLY B N 1
ATOM 4860 C CA . GLY B 2 120 ? 139.686 151.907 122.318 1.00 44.67 120 GLY B CA 1
ATOM 4861 C C . GLY B 2 120 ? 139.794 150.980 121.129 1.00 44.67 120 GLY B C 1
ATOM 4862 O O . GLY B 2 120 ? 140.909 150.630 120.732 1.00 44.67 120 GLY B O 1
ATOM 4863 N N . ALA B 2 121 ? 138.664 150.562 120.557 1.00 45.68 121 ALA B N 1
ATOM 4864 C CA . ALA B 2 121 ? 138.728 149.744 119.349 1.00 45.68 121 ALA B CA 1
ATOM 4865 C C . ALA B 2 121 ? 139.132 150.571 118.135 1.00 45.68 121 ALA B C 1
ATOM 4866 O O . ALA B 2 121 ? 139.894 150.100 117.284 1.00 45.68 121 ALA B O 1
ATOM 4868 N N . ILE B 2 122 ? 138.624 151.800 118.028 1.00 47.94 122 ILE B N 1
ATOM 4869 C CA . ILE B 2 122 ? 138.949 152.642 116.881 1.00 47.94 122 ILE B CA 1
ATOM 4870 C C . ILE B 2 122 ? 140.428 153.007 116.880 1.00 47.94 122 ILE B C 1
ATOM 4871 O O . ILE B 2 122 ? 141.093 152.951 115.841 1.00 47.94 122 ILE B O 1
ATOM 4876 N N . ARG B 2 123 ? 140.964 153.392 118.037 1.00 48.31 123 ARG B N 1
ATOM 4877 C CA . ARG B 2 123 ? 142.391 153.668 118.188 1.00 48.31 123 ARG B CA 1
ATOM 4878 C C . ARG B 2 123 ? 143.020 152.432 118.819 1.00 48.31 123 ARG B C 1
ATOM 4879 O O . ARG B 2 123 ? 143.197 152.340 120.029 1.00 48.31 123 ARG B O 1
ATOM 4887 N N . GLN B 2 124 ? 143.152 151.377 117.996 1.00 52.71 124 GLN B N 1
ATOM 4888 C CA . GLN B 2 124 ? 143.540 150.020 118.487 1.00 52.71 124 GLN B CA 1
ATOM 4889 C C . GLN B 2 124 ? 144.838 149.935 119.291 1.00 52.71 124 GLN B C 1
ATOM 4890 O O . GLN B 2 124 ? 144.864 149.150 120.239 1.00 52.71 124 GLN B O 1
ATOM 4896 N N . TYR B 2 125 ? 145.909 150.586 118.859 1.00 49.16 125 TYR B N 1
ATOM 4897 C CA . TYR B 2 125 ? 147.170 150.429 119.574 1.00 49.16 125 TYR B CA 1
ATOM 4898 C C . TYR B 2 125 ? 147.826 151.772 119.848 1.00 49.16 125 TYR B C 1
ATOM 4899 O O . TYR B 2 125 ? 149.037 151.831 120.072 1.00 49.16 125 TYR B O 1
ATOM 4908 N N . ARG B 2 126 ? 147.054 152.847 119.820 1.00 49.88 126 ARG B N 1
ATOM 4909 C CA . ARG B 2 126 ? 147.605 154.162 120.065 1.00 49.88 126 ARG B CA 1
ATOM 4910 C C . ARG B 2 126 ? 147.719 154.407 121.563 1.00 49.88 126 ARG B C 1
ATOM 4911 O O . ARG B 2 126 ? 147.291 153.596 122.387 1.00 49.88 126 ARG B O 1
ATOM 4919 N N . LEU B 2 127 ? 148.311 155.548 121.913 1.00 47.49 127 LEU B N 1
ATOM 4920 C CA . LEU B 2 127 ? 148.584 155.835 123.316 1.00 47.49 127 LEU B CA 1
ATOM 4921 C C . LEU B 2 127 ? 147.300 155.893 124.132 1.00 47.49 127 LEU B C 1
ATOM 4922 O O . LEU B 2 127 ? 147.268 155.445 125.286 1.00 47.49 127 LEU B O 1
ATOM 4927 N N . SER B 2 128 ? 146.230 156.436 123.549 1.00 46.96 128 SER B N 1
ATOM 4928 C CA . SER B 2 128 ? 144.956 156.507 124.256 1.00 46.96 128 SER B CA 1
ATOM 4929 C C . SER B 2 128 ? 144.499 155.121 124.690 1.00 46.96 128 SER B C 1
ATOM 4930 O O . SER B 2 128 ? 144.146 154.905 125.859 1.00 46.96 128 SER B O 1
ATOM 4933 N N . ASP B 2 129 ? 144.529 154.157 123.767 1.00 47.20 129 ASP B N 1
ATOM 4934 C CA . ASP B 2 129 ? 144.147 152.798 124.129 1.00 47.20 129 ASP B CA 1
ATOM 4935 C C . ASP B 2 129 ? 145.108 152.215 125.149 1.00 47.20 129 ASP B C 1
ATOM 4936 O O . ASP B 2 129 ? 144.673 151.605 126.123 1.00 47.20 129 ASP B O 1
ATOM 4941 N N . ARG B 2 130 ? 146.414 152.317 124.916 1.00 46.26 130 ARG B N 1
ATOM 4942 C CA . ARG B 2 130 ? 147.346 151.687 125.845 1.00 46.26 130 ARG B CA 1
ATOM 4943 C C . ARG B 2 130 ? 147.075 152.156 127.270 1.00 46.26 130 ARG B C 1
ATOM 4944 O O . ARG B 2 130 ? 146.970 151.345 128.204 1.00 46.26 130 ARG B O 1
ATOM 4952 N N . VAL B 2 131 ? 146.883 153.465 127.437 1.00 45.96 131 VAL B N 1
ATOM 4953 C CA . VAL B 2 131 ? 146.599 154.021 128.757 1.00 45.96 131 VAL B CA 1
ATOM 4954 C C . VAL B 2 131 ? 145.292 153.460 129.308 1.00 45.96 131 VAL B C 1
ATOM 4955 O O . VAL B 2 131 ? 145.234 152.973 130.448 1.00 45.96 131 VAL B O 1
ATOM 4959 N N . MET B 2 132 ? 144.223 153.511 128.507 1.00 45.52 132 MET B N 1
ATOM 4960 C CA . MET B 2 132 ? 142.924 153.059 129.000 1.00 45.52 132 MET B CA 1
ATOM 4961 C C . MET B 2 132 ? 142.945 151.575 129.342 1.00 45.52 132 MET B C 1
ATOM 4962 O O . MET B 2 132 ? 142.302 151.137 130.304 1.00 45.52 132 MET B O 1
ATOM 4967 N N . THR B 2 133 ? 143.687 150.789 128.568 1.00 45.46 133 THR B N 1
ATOM 4968 C CA . THR B 2 133 ? 143.775 149.352 128.788 1.00 45.46 133 THR B CA 1
ATOM 4969 C C . THR B 2 133 ? 144.455 149.043 130.109 1.00 45.46 133 THR B C 1
ATOM 4970 O O . THR B 2 133 ? 143.968 148.213 130.891 1.00 45.46 133 THR B O 1
ATOM 4974 N N . THR B 2 134 ? 145.594 149.691 130.376 1.00 44.33 134 THR B N 1
ATOM 4975 C CA . THR B 2 134 ? 146.244 149.442 131.658 1.00 44.33 134 THR B CA 1
ATOM 4976 C C . THR B 2 134 ? 145.360 149.887 132.811 1.00 44.33 134 THR B C 1
ATOM 4977 O O . THR B 2 134 ? 145.331 149.235 133.857 1.00 44.33 134 THR B O 1
ATOM 4981 N N . LEU B 2 135 ? 144.628 150.992 132.645 1.00 43.36 135 LEU B N 1
ATOM 4982 C CA . LEU B 2 135 ? 143.746 151.431 133.725 1.00 43.36 135 LEU B CA 1
ATOM 4983 C C . LEU B 2 135 ? 142.650 150.405 134.001 1.00 43.36 135 LEU B C 1
ATOM 4984 O O . LEU B 2 135 ? 142.363 150.083 135.164 1.00 43.36 135 LEU B O 1
ATOM 4989 N N . ALA B 2 136 ? 142.034 149.872 132.945 1.00 43.67 136 ALA B N 1
ATOM 4990 C CA . ALA B 2 136 ? 140.982 148.878 133.128 1.00 43.67 136 ALA B CA 1
ATOM 4991 C C . ALA B 2 136 ? 141.520 147.627 133.810 1.00 43.67 136 ALA B C 1
ATOM 4992 O O . ALA B 2 136 ? 140.899 147.096 134.740 1.00 43.67 136 ALA B O 1
ATOM 4994 N N . LEU B 2 137 ? 142.682 147.143 133.365 1.00 44.52 137 LEU B N 1
ATOM 4995 C CA . LEU B 2 137 ? 143.242 145.939 133.973 1.00 44.52 137 LEU B CA 1
ATOM 4996 C C . LEU B 2 137 ? 143.659 146.190 135.418 1.00 44.52 137 LEU B C 1
ATOM 4997 O O . LEU B 2 137 ? 143.500 145.316 136.280 1.00 44.52 137 LEU B O 1
ATOM 5002 N N . LEU B 2 138 ? 144.182 147.385 135.700 1.00 43.89 138 LEU B N 1
ATOM 5003 C CA . LEU B 2 138 ? 144.533 147.754 137.064 1.00 43.89 138 LEU B CA 1
ATOM 5004 C C . LEU B 2 138 ? 143.321 147.695 137.976 1.00 43.89 138 LEU B C 1
ATOM 5005 O O . LEU B 2 138 ? 143.401 147.174 139.093 1.00 43.89 138 LEU B O 1
ATOM 5010 N N . VAL B 2 139 ? 142.189 148.230 137.521 1.00 44.89 139 VAL B N 1
ATOM 5011 C CA . VAL B 2 139 ? 140.988 148.176 138.347 1.00 44.89 139 VAL B CA 1
ATOM 5012 C C . VAL B 2 139 ? 140.514 146.739 138.512 1.00 44.89 139 VAL B C 1
ATOM 5013 O O . VAL B 2 139 ? 140.107 146.328 139.605 1.00 44.89 139 VAL B O 1
ATOM 5017 N N . LEU B 2 140 ? 140.563 145.945 137.441 1.00 45.43 140 LEU B N 1
ATOM 5018 C CA . LEU B 2 140 ? 140.039 144.587 137.530 1.00 45.43 140 LEU B CA 1
ATOM 5019 C C . LEU B 2 140 ? 140.921 143.663 138.356 1.00 45.43 140 LEU B C 1
ATOM 5020 O O . LEU B 2 140 ? 140.452 142.601 138.777 1.00 45.43 140 LEU B O 1
ATOM 5025 N N . SER B 2 141 ? 142.179 144.028 138.597 1.00 47.82 141 SER B N 1
ATOM 5026 C CA . SER B 2 141 ? 143.092 143.157 139.327 1.00 47.82 141 SER B CA 1
ATOM 5027 C C . SER B 2 141 ? 143.347 143.624 140.757 1.00 47.82 141 SER B C 1
ATOM 5028 O O . SER B 2 141 ? 144.355 143.240 141.356 1.00 47.82 141 SER B O 1
ATOM 5031 N N . THR B 2 142 ? 142.462 144.445 141.320 1.00 48.03 142 THR B N 1
ATOM 5032 C CA . THR B 2 142 ? 142.587 144.842 142.713 1.00 48.03 142 THR B CA 1
ATOM 5033 C C . THR B 2 142 ? 141.268 144.611 143.435 1.00 48.03 142 THR B C 1
ATOM 5034 O O . THR B 2 142 ? 140.196 144.774 142.839 1.00 48.03 142 THR B O 1
ATOM 5038 N N . PRO B 2 143 ? 141.310 144.230 144.708 1.00 48.56 143 PRO B N 1
ATOM 5039 C CA . PRO B 2 143 ? 140.069 144.088 145.473 1.00 48.56 143 PRO B CA 1
ATOM 5040 C C . PRO B 2 143 ? 139.384 145.430 145.649 1.00 48.56 143 PRO B C 1
ATOM 5041 O O . PRO B 2 143 ? 140.029 146.477 145.737 1.00 48.56 143 PRO B O 1
ATOM 5045 N N . THR B 2 144 ? 138.054 145.393 145.705 1.00 48.85 144 THR B N 1
ATOM 5046 C CA . THR B 2 144 ? 137.299 146.637 145.774 1.00 48.85 144 THR B CA 1
ATOM 5047 C C . THR B 2 144 ? 137.454 147.342 147.114 1.00 48.85 144 THR B C 1
ATOM 5048 O O . THR B 2 144 ? 137.210 148.552 147.191 1.00 48.85 144 THR B O 1
ATOM 5052 N N . PHE B 2 145 ? 137.867 146.623 148.161 1.00 48.65 145 PHE B N 1
ATOM 5053 C CA . PHE B 2 145 ? 138.256 147.288 149.399 1.00 48.65 145 PHE B CA 1
ATOM 5054 C C . PHE B 2 145 ? 139.330 148.330 149.125 1.00 48.65 145 PHE B C 1
ATOM 5055 O O . PHE B 2 145 ? 139.267 149.452 149.636 1.00 48.65 145 PHE B O 1
ATOM 5063 N N . VAL B 2 146 ? 140.299 147.989 148.274 1.00 47.24 146 VAL B N 1
ATOM 5064 C CA . VAL B 2 146 ? 141.422 148.882 148.005 1.00 47.24 146 VAL B CA 1
ATOM 5065 C C . VAL B 2 146 ? 140.982 150.078 147.166 1.00 47.24 146 VAL B C 1
ATOM 5066 O O . VAL B 2 146 ? 141.353 151.223 147.450 1.00 47.24 146 VAL B O 1
ATOM 5070 N N . VAL B 2 147 ? 140.200 149.832 146.113 1.00 45.57 147 VAL B N 1
ATOM 5071 C CA . VAL B 2 147 ? 139.735 150.929 145.266 1.00 45.57 147 VAL B CA 1
ATOM 5072 C C . VAL B 2 147 ? 138.922 151.918 146.090 1.00 45.57 147 VAL B C 1
ATOM 5073 O O . VAL B 2 147 ? 139.143 153.139 146.044 1.00 45.57 147 VAL B O 1
ATOM 5077 N N . ALA B 2 148 ? 137.987 151.398 146.887 1.00 45.54 148 ALA B N 1
ATOM 5078 C CA . ALA B 2 148 ? 137.149 152.279 147.687 1.00 45.54 148 ALA B CA 1
ATOM 5079 C C . ALA B 2 148 ? 137.959 153.002 148.754 1.00 45.54 148 ALA B C 1
ATOM 5080 O O . ALA B 2 148 ? 137.704 154.178 149.037 1.00 45.54 148 ALA B O 1
ATOM 5082 N N . ASN B 2 149 ? 138.949 152.335 149.349 1.00 45.76 149 ASN B N 1
ATOM 5083 C CA . ASN B 2 149 ? 139.758 153.000 150.363 1.00 45.76 149 ASN B CA 1
ATOM 5084 C C . ASN B 2 149 ? 140.602 154.115 149.761 1.00 45.76 149 ASN B C 1
ATOM 5085 O O . ASN B 2 149 ? 140.831 155.145 150.405 1.00 45.76 149 ASN B O 1
ATOM 5090 N N . LEU B 2 150 ? 141.082 153.929 148.531 1.00 45.85 150 LEU B N 1
ATOM 5091 C CA . LEU B 2 150 ? 141.776 155.018 147.851 1.00 45.85 150 LEU B CA 1
ATOM 5092 C C . LEU B 2 150 ? 140.841 156.195 147.616 1.00 45.85 150 LEU B C 1
ATOM 5093 O O . LEU B 2 150 ? 141.230 157.362 147.791 1.00 45.85 150 LEU B O 1
ATOM 5098 N N . LEU B 2 151 ? 139.600 155.908 147.213 1.00 45.51 151 LEU B N 1
ATOM 5099 C CA . LEU B 2 151 ? 138.617 156.979 147.077 1.00 45.51 151 LEU B CA 1
ATOM 5100 C C . LEU B 2 151 ? 138.440 157.732 148.389 1.00 45.51 151 LEU B C 1
ATOM 5101 O O . LEU B 2 151 ? 138.344 158.965 148.400 1.00 45.51 151 LEU B O 1
ATOM 5106 N N . ILE B 2 152 ? 138.386 157.003 149.503 1.00 44.74 152 ILE B N 1
ATOM 5107 C CA . ILE B 2 152 ? 138.212 157.643 150.804 1.00 44.74 152 ILE B CA 1
ATOM 5108 C C . ILE B 2 152 ? 139.409 158.517 151.147 1.00 44.74 152 ILE B C 1
ATOM 5109 O O . ILE B 2 152 ? 139.253 159.613 151.697 1.00 44.74 152 ILE B O 1
ATOM 5114 N N . LEU B 2 153 ? 140.622 158.045 150.852 1.00 46.51 153 LEU B N 1
ATOM 5115 C CA . LEU B 2 153 ? 141.809 158.862 151.090 1.00 46.51 153 LEU B CA 1
ATOM 5116 C C . LEU B 2 153 ? 141.728 160.178 150.326 1.00 46.51 153 LEU B C 1
ATOM 5117 O O . LEU B 2 153 ? 141.964 161.260 150.886 1.00 46.51 153 LEU B O 1
ATOM 5122 N N . GLY B 2 154 ? 141.379 160.103 149.042 1.00 46.84 154 GLY B N 1
ATOM 5123 C CA . GLY B 2 154 ? 141.278 161.319 148.248 1.00 46.84 154 GLY B CA 1
ATOM 5124 C C . GLY B 2 154 ? 140.202 162.265 148.750 1.00 46.84 154 GLY B C 1
ATOM 5125 O O . GLY B 2 154 ? 140.411 163.482 148.824 1.00 46.84 154 GLY B O 1
ATOM 5126 N N . ALA B 2 155 ? 139.035 161.719 149.100 1.00 48.28 155 ALA B N 1
ATOM 5127 C CA . ALA B 2 155 ? 137.948 162.553 149.601 1.00 48.28 155 ALA B CA 1
ATOM 5128 C C . ALA B 2 155 ? 138.331 163.232 150.908 1.00 48.28 155 ALA B C 1
ATOM 5129 O O . ALA B 2 155 ? 137.998 164.402 151.133 1.00 48.28 155 ALA B O 1
ATOM 5131 N N . LEU B 2 156 ? 139.029 162.511 151.785 1.00 49.34 156 LEU B N 1
ATOM 5132 C CA . LEU B 2 156 ? 139.490 163.112 153.028 1.00 49.34 156 LEU B CA 1
ATOM 5133 C C . LEU B 2 156 ? 140.464 164.247 152.761 1.00 49.34 156 LEU B C 1
ATOM 5134 O O . LEU B 2 156 ? 140.422 165.281 153.437 1.00 49.34 156 LEU B O 1
ATOM 5139 N N . ARG B 2 157 ? 141.357 164.072 151.785 1.00 52.72 157 ARG B N 1
ATOM 5140 C CA . ARG B 2 157 ? 142.276 165.157 151.451 1.00 52.72 157 ARG B CA 1
ATOM 5141 C C . ARG B 2 157 ? 141.530 166.381 150.938 1.00 52.72 157 ARG B C 1
ATOM 5142 O O . ARG B 2 157 ? 141.866 167.515 151.295 1.00 52.72 157 ARG B O 1
ATOM 5150 N N . VAL B 2 158 ? 140.517 166.174 150.096 1.00 51.47 158 VAL B N 1
ATOM 5151 C CA . VAL B 2 158 ? 139.744 167.311 149.597 1.00 51.47 158 VAL B CA 1
ATOM 5152 C C . VAL B 2 158 ? 139.047 168.029 150.747 1.00 51.47 158 VAL B C 1
ATOM 5153 O O . VAL B 2 158 ? 139.049 169.265 150.821 1.00 51.47 158 VAL B O 1
ATOM 5157 N N . ASN B 2 159 ? 138.445 167.265 151.663 1.00 52.73 159 ASN B N 1
ATOM 5158 C CA . ASN B 2 159 ? 137.781 167.872 152.814 1.00 52.73 159 ASN B CA 1
ATOM 5159 C C . ASN B 2 159 ? 138.760 168.671 153.660 1.00 52.73 159 ASN B C 1
ATOM 5160 O O . ASN B 2 159 ? 138.448 169.782 154.103 1.00 52.73 159 ASN B O 1
ATOM 5165 N N . TRP B 2 160 ? 139.948 168.118 153.900 1.00 56.15 160 TRP B N 1
ATOM 5166 C CA . TRP B 2 160 ? 140.920 168.771 154.763 1.00 56.15 160 TRP B CA 1
ATOM 5167 C C . TRP B 2 160 ? 141.624 169.935 154.083 1.00 56.15 160 TRP B C 1
ATOM 5168 O O . TRP B 2 160 ? 142.221 170.765 154.774 1.00 56.15 160 TRP B O 1
ATOM 5179 N N . ALA B 2 161 ? 141.576 170.010 152.755 1.00 57.95 161 ALA B N 1
ATOM 5180 C CA . ALA B 2 161 ? 142.166 171.140 152.049 1.00 57.95 161 ALA B CA 1
ATOM 5181 C C . ALA B 2 161 ? 141.179 172.290 151.892 1.00 57.95 161 ALA B C 1
ATOM 5182 O O . ALA B 2 161 ? 141.524 173.445 152.158 1.00 57.95 161 ALA B O 1
ATOM 5184 N N . VAL B 2 162 ? 139.953 171.995 151.455 1.00 56.94 162 VAL B N 1
ATOM 5185 C CA . VAL B 2 162 ? 138.949 173.048 151.326 1.00 56.94 162 VAL B CA 1
ATOM 5186 C C . VAL B 2 162 ? 138.605 173.624 152.692 1.00 56.94 162 VAL B C 1
ATOM 5187 O O . VAL B 2 162 ? 138.482 174.843 152.857 1.00 56.94 162 VAL B O 1
ATOM 5191 N N . GLY B 2 163 ? 138.459 172.762 153.693 1.00 56.89 163 GLY B N 1
ATOM 5192 C CA . GLY B 2 163 ? 138.084 173.176 155.026 1.00 56.89 163 GLY B CA 1
ATOM 5193 C C . GLY B 2 163 ? 136.639 172.913 155.381 1.00 56.89 163 GLY B C 1
ATOM 5194 O O . GLY B 2 163 ? 136.270 173.055 156.552 1.00 56.89 163 GLY B O 1
ATOM 5195 N N . ILE B 2 164 ? 135.814 172.538 154.409 1.00 57.22 164 ILE B N 1
ATOM 5196 C CA . ILE B 2 164 ? 134.415 172.215 154.641 1.00 57.22 164 ILE B CA 1
ATOM 5197 C C . ILE B 2 164 ? 134.193 170.754 154.279 1.00 57.22 164 ILE B C 1
ATOM 5198 O O . ILE B 2 164 ? 134.843 170.210 153.381 1.00 57.22 164 ILE B O 1
ATOM 5203 N N . GLN B 2 165 ? 133.285 170.110 155.003 1.00 56.11 165 GLN B N 1
ATOM 5204 C CA . GLN B 2 165 ? 132.965 168.711 154.739 1.00 56.11 165 GLN B CA 1
ATOM 5205 C C . GLN B 2 165 ? 131.978 168.663 153.579 1.00 56.11 165 GLN B C 1
ATOM 5206 O O . GLN B 2 165 ? 130.771 168.833 153.763 1.00 56.11 165 GLN B O 1
ATOM 5212 N N . LEU B 2 166 ? 132.490 168.460 152.369 1.00 54.69 166 LEU B N 1
ATOM 5213 C CA . LEU B 2 166 ? 131.648 168.284 151.196 1.00 54.69 166 LEU B CA 1
ATOM 5214 C C . LEU B 2 166 ? 131.568 166.835 150.743 1.00 54.69 166 LEU B C 1
ATOM 5215 O O . LEU B 2 166 ? 130.819 166.532 149.810 1.00 54.69 166 LEU B O 1
ATOM 5220 N N . PHE B 2 167 ? 132.313 165.936 151.378 1.00 52.96 167 PHE B N 1
ATOM 5221 C CA . PHE B 2 167 ? 132.276 164.511 151.068 1.00 52.96 167 PHE B CA 1
ATOM 5222 C C . PHE B 2 167 ? 131.865 163.764 152.327 1.00 52.96 167 PHE B C 1
ATOM 5223 O O . PHE B 2 167 ? 132.651 163.652 153.273 1.00 52.96 167 PHE B O 1
ATOM 5231 N N . ASP B 2 168 ? 130.636 163.264 152.341 1.00 54.08 168 ASP B N 1
ATOM 5232 C CA . ASP B 2 168 ? 130.124 162.435 153.424 1.00 54.08 168 ASP B CA 1
ATOM 5233 C C . ASP B 2 168 ? 129.779 161.088 152.815 1.00 54.08 168 ASP B C 1
ATOM 5234 O O . ASP B 2 168 ? 128.808 160.976 152.062 1.00 54.08 168 ASP B O 1
ATOM 5239 N N . TYR B 2 169 ? 130.574 160.065 153.123 1.00 47.16 169 TYR B N 1
ATOM 5240 C CA . TYR B 2 169 ? 130.467 158.811 152.398 1.00 47.16 169 TYR B CA 1
ATOM 5241 C C . TYR B 2 169 ? 129.847 157.675 153.188 1.00 47.16 169 TYR B C 1
ATOM 5242 O O . TYR B 2 169 ? 129.299 156.756 152.576 1.00 47.16 169 TYR B O 1
ATOM 5251 N N . THR B 2 170 ? 129.918 157.701 154.511 1.00 46.63 170 THR B N 1
ATOM 5252 C CA . THR B 2 170 ? 129.456 156.573 155.302 1.00 46.63 170 THR B CA 1
ATOM 5253 C C . THR B 2 170 ? 127.978 156.719 155.630 1.00 46.63 170 THR B C 1
ATOM 5254 O O . THR B 2 170 ? 127.490 157.818 155.908 1.00 46.63 170 THR B O 1
ATOM 5258 N N . GLY B 2 171 ? 127.271 155.603 155.579 1.00 47.32 171 GLY B N 1
ATOM 5259 C CA . GLY B 2 171 ? 125.843 155.609 155.774 1.00 47.32 171 GLY B CA 1
ATOM 5260 C C . GLY B 2 171 ? 125.096 155.835 154.476 1.00 47.32 171 GLY B C 1
ATOM 5261 O O . GLY B 2 171 ? 125.621 155.688 153.370 1.00 47.32 171 GLY B O 1
ATOM 5262 N N . GLU B 2 172 ? 123.829 156.199 154.633 1.00 51.27 172 GLU B N 1
ATOM 5263 C CA . GLU B 2 172 ? 122.947 156.487 153.514 1.00 51.27 172 GLU B CA 1
ATOM 5264 C C . GLU B 2 172 ? 122.308 157.861 153.595 1.00 51.27 172 GLU B C 1
ATOM 5265 O O . GLU B 2 172 ? 121.894 158.392 152.558 1.00 51.27 172 GLU B O 1
ATOM 5271 N N . THR B 2 173 ? 122.177 158.421 154.781 1.00 59.77 173 THR B N 1
ATOM 5272 C CA . THR B 2 173 ? 121.679 159.811 154.902 1.00 59.77 173 THR B CA 1
ATOM 5273 C C . THR B 2 173 ? 122.371 160.385 156.129 1.00 59.77 173 THR B C 1
ATOM 5274 O O . THR B 2 173 ? 122.862 159.593 156.917 1.00 59.77 173 THR B O 1
ATOM 5278 N N . SER B 2 174 ? 122.426 161.698 156.276 1.00 67.15 174 SER B N 1
ATOM 5279 C CA . SER B 2 174 ? 123.230 162.268 157.385 1.00 67.15 174 SER B CA 1
ATOM 5280 C C . SER B 2 174 ? 122.616 161.907 158.722 1.00 67.15 174 SER B C 1
ATOM 5281 O O . SER B 2 174 ? 121.441 162.227 158.947 1.00 67.15 174 SER B O 1
ATOM 5284 N N . PRO B 2 175 ? 123.385 161.289 159.629 1.00 71.23 175 PRO B N 1
ATOM 5285 C CA . PRO B 2 175 ? 122.834 160.858 160.893 1.00 71.23 175 PRO B CA 1
ATOM 5286 C C . PRO B 2 175 ? 122.358 162.124 161.594 1.00 71.23 175 PRO B C 1
ATOM 5287 O O . PRO B 2 175 ? 123.179 162.941 161.930 1.00 71.23 175 PRO B O 1
ATOM 5291 N N . GLY B 2 176 ? 121.039 162.275 161.743 1.00 83.99 176 GLY B N 1
ATOM 5292 C CA . GLY B 2 176 ? 120.481 163.492 162.362 1.00 83.99 176 GLY B CA 1
ATOM 5293 C C . GLY B 2 176 ? 120.202 164.571 161.330 1.00 83.99 176 GLY B C 1
ATOM 5294 O O . GLY B 2 176 ? 120.197 165.758 161.710 1.00 83.99 176 GLY B O 1
ATOM 5295 N N . VAL B 2 177 ? 119.974 164.182 160.071 1.00 97.93 177 VAL B N 1
ATOM 5296 C CA . VAL B 2 177 ? 119.624 165.176 159.012 1.00 97.93 177 VAL B CA 1
ATOM 5297 C C . VAL B 2 177 ? 118.411 165.980 159.496 1.00 97.93 177 VAL B C 1
ATOM 5298 O O . VAL B 2 177 ? 117.428 165.357 159.946 1.00 97.93 177 VAL B O 1
ATOM 5302 N N . ALA B 2 178 ? 118.477 167.312 159.419 1.00 104.64 178 ALA B N 1
ATOM 5303 C CA . ALA B 2 178 ? 117.381 168.156 159.955 1.00 104.64 178 ALA B CA 1
ATOM 5304 C C . ALA B 2 178 ? 116.325 168.395 158.870 1.00 104.64 178 ALA B C 1
ATOM 5305 O O . ALA B 2 178 ? 116.239 167.579 157.930 1.00 104.64 178 ALA B O 1
ATOM 5307 N N . GLY B 2 179 ? 115.550 169.477 159.002 1.00 104.53 179 GLY B N 1
ATOM 5308 C CA . GLY B 2 179 ? 114.443 169.752 158.065 1.00 104.53 179 GLY B CA 1
ATOM 5309 C C . GLY B 2 179 ? 114.824 169.908 156.607 1.00 104.53 179 GLY B C 1
ATOM 5310 O O . GLY B 2 179 ? 116.025 170.065 156.298 1.00 104.53 179 GLY B O 1
ATOM 5311 N N . GLY B 2 180 ? 113.809 169.902 155.743 1.00 97.95 180 GLY B N 1
ATOM 5312 C CA . GLY B 2 180 ? 114.036 170.064 154.301 1.00 97.95 180 GLY B CA 1
ATOM 5313 C C . GLY B 2 180 ? 113.183 169.082 153.539 1.00 97.95 180 GLY B C 1
ATOM 5314 O O . GLY B 2 180 ? 112.617 168.179 154.167 1.00 97.95 180 GLY B O 1
ATOM 5315 N N . VAL B 2 181 ? 113.025 169.300 152.249 1.00 97.88 181 VAL B N 1
ATOM 5316 C CA . VAL B 2 181 ? 112.326 168.290 151.420 1.00 97.88 181 VAL B CA 1
ATOM 5317 C C . VAL B 2 181 ? 113.263 168.144 150.242 1.00 97.88 181 VAL B C 1
ATOM 5318 O O . VAL B 2 181 ? 113.173 167.143 149.517 1.00 97.88 181 VAL B O 1
ATOM 5322 N N . TRP B 2 182 ? 114.070 169.180 150.094 1.00 95.70 182 TRP B N 1
ATOM 5323 C CA . TRP B 2 182 ? 115.114 169.288 149.064 1.00 95.70 182 TRP B CA 1
ATOM 5324 C C . TRP B 2 182 ? 116.380 168.854 149.779 1.00 95.70 182 TRP B C 1
ATOM 5325 O O . TRP B 2 182 ? 117.058 167.931 149.331 1.00 95.70 182 TRP B O 1
ATOM 5336 N N . ASP B 2 183 ? 116.603 169.462 150.931 1.00 92.46 183 ASP B N 1
ATOM 5337 C CA . ASP B 2 183 ? 117.837 169.189 151.708 1.00 92.46 183 ASP B CA 1
ATOM 5338 C C . ASP B 2 183 ? 117.880 167.690 151.995 1.00 92.46 183 ASP B C 1
ATOM 5339 O O . ASP B 2 183 ? 118.903 167.220 152.483 1.00 92.46 183 ASP B O 1
ATOM 5344 N N . ARG B 2 184 ? 116.776 166.984 151.761 1.00 87.82 184 ARG B N 1
ATOM 5345 C CA . ARG B 2 184 ? 116.869 165.531 151.848 1.00 87.82 184 ARG B CA 1
ATOM 5346 C C . ARG B 2 184 ? 117.517 164.952 150.598 1.00 87.82 184 ARG B C 1
ATOM 5347 O O . ARG B 2 184 ? 118.395 164.083 150.679 1.00 87.82 184 ARG B O 1
ATOM 5355 N N . LEU B 2 185 ? 117.093 165.426 149.427 1.00 80.78 185 LEU B N 1
ATOM 5356 C CA . LEU B 2 185 ? 117.660 164.934 148.178 1.00 80.78 185 LEU B CA 1
ATOM 5357 C C . LEU B 2 185 ? 119.120 165.339 148.044 1.00 80.78 185 LEU B C 1
ATOM 5358 O O . LEU B 2 185 ? 119.945 164.565 147.538 1.00 80.78 185 LEU B O 1
ATOM 5363 N N . GLY B 2 186 ? 119.455 166.550 148.489 1.00 74.36 186 GLY B N 1
ATOM 5364 C CA . GLY B 2 186 ? 120.852 166.946 148.523 1.00 74.36 186 GLY B CA 1
ATOM 5365 C C . GLY B 2 186 ? 121.691 165.998 149.355 1.00 74.36 186 GLY B C 1
ATOM 5366 O O . GLY B 2 186 ? 122.775 165.586 148.939 1.00 74.36 186 GLY B O 1
ATOM 5367 N N . ASP B 2 187 ? 121.184 165.616 150.530 1.00 68.02 187 ASP B N 1
ATOM 5368 C CA . ASP B 2 187 ? 121.911 164.681 151.384 1.00 68.02 187 ASP B CA 1
ATOM 5369 C C . ASP B 2 187 ? 122.065 163.312 150.727 1.00 68.02 187 ASP B C 1
ATOM 5370 O O . ASP B 2 187 ? 123.144 162.706 150.778 1.00 68.02 187 ASP B O 1
ATOM 5375 N N . ARG B 2 188 ? 120.993 162.799 150.119 1.00 64.15 188 ARG B N 1
ATOM 5376 C CA . ARG B 2 188 ? 121.071 161.484 149.484 1.00 64.15 188 ARG B CA 1
ATOM 5377 C C . ARG B 2 188 ? 122.103 161.479 148.364 1.00 64.15 188 ARG B C 1
ATOM 5378 O O . ARG B 2 188 ? 122.940 160.568 148.267 1.00 64.15 188 ARG B O 1
ATOM 5386 N N . LEU B 2 189 ? 122.071 162.501 147.509 1.00 63.38 189 LEU B N 1
ATOM 5387 C CA . LEU B 2 189 ? 123.022 162.540 146.407 1.00 63.38 189 LEU B CA 1
ATOM 5388 C C . LEU B 2 189 ? 124.437 162.807 146.897 1.00 63.38 189 LEU B C 1
ATOM 5389 O O . LEU B 2 189 ? 125.401 162.360 146.268 1.00 63.38 189 LEU B O 1
ATOM 5394 N N . GLN B 2 190 ? 124.588 163.523 148.012 1.00 58.44 190 GLN B N 1
ATOM 5395 C CA . GLN B 2 190 ? 125.912 163.688 148.597 1.00 58.44 190 GLN B CA 1
ATOM 5396 C C . GLN B 2 190 ? 126.467 162.357 149.073 1.00 58.44 190 GLN B C 1
ATOM 5397 O O . GLN B 2 190 ? 127.663 162.085 148.927 1.00 58.44 190 GLN B O 1
ATOM 5403 N N . HIS B 2 191 ? 125.618 161.515 149.653 1.00 54.79 191 HIS B N 1
ATOM 5404 C CA . HIS B 2 191 ? 126.101 160.231 150.143 1.00 54.79 191 HIS B CA 1
ATOM 5405 C C . HIS B 2 191 ? 126.277 159.201 149.040 1.00 54.79 191 HIS B C 1
ATOM 5406 O O . HIS B 2 191 ? 126.943 158.186 149.265 1.00 54.79 191 HIS B O 1
ATOM 5413 N N . LEU B 2 192 ? 125.699 159.426 147.866 1.00 51.00 192 LEU B N 1
ATOM 5414 C CA . LEU B 2 192 ? 125.855 158.445 146.796 1.00 51.00 192 LEU B CA 1
ATOM 5415 C C . LEU B 2 192 ? 127.132 158.608 145.977 1.00 51.00 192 LEU B C 1
ATOM 5416 O O . LEU B 2 192 ? 127.380 157.778 145.099 1.00 51.00 192 LEU B O 1
ATOM 5421 N N . ILE B 2 193 ? 127.949 159.630 146.231 1.00 48.63 193 ILE B N 1
ATOM 5422 C CA . ILE B 2 193 ? 129.012 159.975 145.289 1.00 48.63 193 ILE B CA 1
ATOM 5423 C C . ILE B 2 193 ? 130.098 158.903 145.263 1.00 48.63 193 ILE B C 1
ATOM 5424 O O . ILE B 2 193 ? 130.523 158.460 144.190 1.00 48.63 193 ILE B O 1
ATOM 5429 N N . LEU B 2 194 ? 130.567 158.471 146.431 1.00 45.85 194 LEU B N 1
ATOM 5430 C CA . LEU B 2 194 ? 131.692 157.539 146.491 1.00 45.85 194 LEU B CA 1
ATOM 5431 C C . LEU B 2 194 ? 131.291 156.086 146.229 1.00 45.85 194 LEU B C 1
ATOM 5432 O O . LEU B 2 194 ? 132.004 155.382 145.493 1.00 45.85 194 LEU B O 1
ATOM 5437 N N . PRO B 2 195 ? 130.195 155.578 146.811 1.00 44.29 195 PRO B N 1
ATOM 5438 C CA . PRO B 2 195 ? 129.767 154.218 146.437 1.00 44.29 195 PRO B CA 1
ATOM 5439 C C . PRO B 2 195 ? 129.529 154.066 144.947 1.00 44.29 195 PRO B C 1
ATOM 5440 O O . PRO B 2 195 ? 129.911 153.048 144.344 1.00 44.29 195 PRO B O 1
ATOM 5444 N N . SER B 2 196 ? 128.920 155.080 144.330 1.00 45.27 196 SER B N 1
ATOM 5445 C CA . SER B 2 196 ? 128.696 155.045 142.892 1.00 45.27 196 SER B CA 1
ATOM 5446 C C . SER B 2 196 ? 130.012 155.055 142.137 1.00 45.27 196 SER B C 1
ATOM 5447 O O . SER B 2 196 ? 130.140 154.399 141.104 1.00 45.27 196 SER B O 1
ATOM 5450 N N . LEU B 2 197 ? 130.999 155.806 142.625 1.00 44.00 197 LEU B N 1
ATOM 5451 C CA . LEU B 2 197 ? 132.294 155.823 141.956 1.00 44.00 197 LEU B CA 1
ATOM 5452 C C . LEU B 2 197 ? 132.950 154.452 141.987 1.00 44.00 197 LEU B C 1
ATOM 5453 O O . LEU B 2 197 ? 133.490 153.995 140.975 1.00 44.00 197 LEU B O 1
ATOM 5458 N N . THR B 2 198 ? 132.902 153.773 143.134 1.00 43.86 198 THR B N 1
ATOM 5459 C CA . THR B 2 198 ? 133.469 152.429 143.208 1.00 43.86 198 THR B CA 1
ATOM 5460 C C . THR B 2 198 ? 132.776 151.486 142.227 1.00 43.86 198 THR B C 1
ATOM 5461 O O . THR B 2 198 ? 133.431 150.805 141.414 1.00 43.86 198 THR B O 1
ATOM 5465 N N . LEU B 2 199 ? 131.441 151.455 142.272 1.00 44.54 199 LEU B N 1
ATOM 5466 C CA . LEU B 2 199 ? 130.700 150.552 141.398 1.00 44.54 199 LEU B CA 1
ATOM 5467 C C . LEU B 2 199 ? 130.933 150.886 139.931 1.00 44.54 199 LEU B C 1
ATOM 5468 O O . LEU B 2 19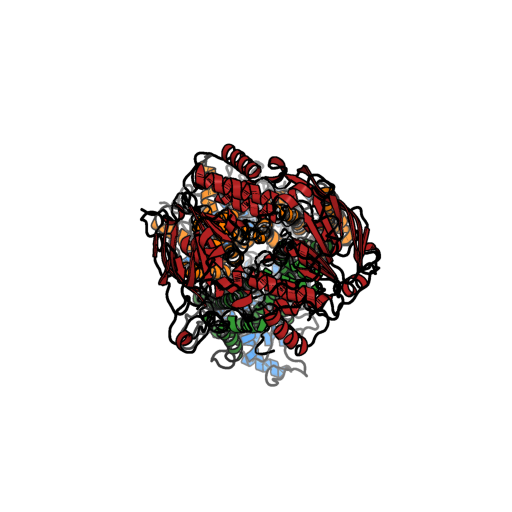9 ? 131.071 149.985 139.094 1.00 44.54 199 LEU B O 1
ATOM 5473 N N . ALA B 2 200 ? 130.989 152.177 139.601 1.00 43.40 200 ALA B N 1
ATOM 5474 C CA . ALA B 2 200 ? 131.162 152.597 138.218 1.00 43.40 200 ALA B CA 1
ATOM 5475 C C . ALA B 2 200 ? 132.549 152.258 137.704 1.00 43.40 200 ALA B C 1
ATOM 5476 O O . ALA B 2 200 ? 132.701 151.880 136.541 1.00 43.40 200 ALA B O 1
ATOM 5478 N N . LEU B 2 201 ? 133.579 152.402 138.540 1.00 42.77 201 LEU B N 1
ATOM 5479 C CA . LEU B 2 201 ? 134.911 151.997 138.112 1.00 42.77 201 LEU B CA 1
ATOM 5480 C C . LEU B 2 201 ? 134.938 150.515 137.781 1.00 42.77 201 LEU B C 1
ATOM 5481 O O . LEU B 2 201 ? 135.430 150.113 136.717 1.00 42.77 201 LEU B O 1
ATOM 5486 N N . ALA B 2 202 ? 134.376 149.686 138.665 1.00 43.04 202 ALA B N 1
ATOM 5487 C CA . ALA B 2 202 ? 134.369 148.250 138.392 1.00 43.04 202 ALA B CA 1
ATOM 5488 C C . ALA B 2 202 ? 133.616 147.938 137.101 1.00 43.04 202 ALA B C 1
ATOM 5489 O O . ALA B 2 202 ? 134.107 147.190 136.241 1.00 43.04 202 ALA B O 1
ATOM 5491 N N . ALA B 2 203 ? 132.430 148.529 136.936 1.00 45.01 203 ALA B N 1
ATOM 5492 C CA . ALA B 2 203 ? 131.596 148.219 135.780 1.00 45.01 203 ALA B CA 1
ATOM 5493 C C . ALA B 2 203 ? 132.237 148.693 134.482 1.00 45.01 203 ALA B C 1
ATOM 5494 O O . ALA B 2 203 ? 132.249 147.963 133.486 1.00 45.01 203 ALA B O 1
ATOM 5496 N N . ALA B 2 204 ? 132.760 149.921 134.467 1.00 44.82 204 ALA B N 1
ATOM 5497 C CA . ALA B 2 204 ? 133.388 150.442 133.262 1.00 44.82 204 ALA B CA 1
ATOM 5498 C C . ALA B 2 204 ? 134.604 149.617 132.881 1.00 44.82 204 ALA B C 1
ATOM 5499 O O . ALA B 2 204 ? 134.793 149.288 131.703 1.00 44.82 204 ALA B O 1
ATOM 5501 N N . ALA B 2 205 ? 135.434 149.257 133.865 1.00 44.73 205 ALA B N 1
ATOM 5502 C CA . ALA B 2 205 ? 136.612 148.453 133.568 1.00 44.73 205 ALA B CA 1
ATOM 5503 C C . ALA B 2 205 ? 136.219 147.112 132.967 1.00 44.73 205 ALA B C 1
ATOM 5504 O O . ALA B 2 205 ? 136.797 146.676 131.966 1.00 44.73 205 ALA B O 1
ATOM 5506 N N . GLY B 2 206 ? 135.224 146.447 133.556 1.00 46.57 206 GLY B N 1
ATOM 5507 C CA . GLY B 2 206 ? 134.808 145.160 133.024 1.00 46.57 206 GLY B CA 1
ATOM 5508 C C . GLY B 2 206 ? 134.199 145.257 131.638 1.00 46.57 206 GLY B C 1
ATOM 5509 O O . GLY B 2 206 ? 134.499 144.444 130.761 1.00 46.57 206 GLY B O 1
ATOM 5510 N N . PHE B 2 207 ? 133.344 146.256 131.418 1.00 48.83 207 PHE B N 1
ATOM 5511 C CA . PHE B 2 207 ? 132.602 146.359 130.169 1.00 48.83 207 PHE B CA 1
ATOM 5512 C C . PHE B 2 207 ? 133.464 146.833 129.010 1.00 48.83 207 PHE B C 1
ATOM 5513 O O . PHE B 2 207 ? 133.180 146.488 127.857 1.00 48.83 207 PHE B O 1
ATOM 5521 N N . SER B 2 208 ? 134.495 147.635 129.283 1.00 45.64 208 SER B N 1
ATOM 5522 C CA . SER B 2 208 ? 135.277 148.207 128.195 1.00 45.64 208 SER B CA 1
ATOM 5523 C C . SER B 2 208 ? 136.034 147.135 127.425 1.00 45.64 208 SER B C 1
ATOM 5524 O O . SER B 2 208 ? 136.156 147.222 126.201 1.00 45.64 208 SER B O 1
ATOM 5527 N N . ARG B 2 209 ? 136.554 146.120 128.115 1.00 45.27 209 ARG B N 1
ATOM 5528 C CA . ARG B 2 209 ? 137.288 145.062 127.426 1.00 45.27 209 ARG B CA 1
ATOM 5529 C C . ARG B 2 209 ? 136.373 144.288 126.485 1.00 45.27 209 ARG B C 1
ATOM 5530 O O . ARG B 2 209 ? 136.722 144.025 125.323 1.00 45.27 209 ARG B O 1
ATOM 5538 N N . TYR B 2 210 ? 135.183 143.932 126.970 1.00 47.87 210 TYR B N 1
ATOM 5539 C CA . TYR B 2 210 ? 134.216 143.229 126.139 1.00 47.87 210 TYR B CA 1
ATOM 5540 C C . TYR B 2 210 ? 133.810 144.071 124.941 1.00 47.87 210 TYR B C 1
ATOM 5541 O O . TYR B 2 210 ? 133.742 143.573 123.812 1.00 47.87 210 TYR B O 1
ATOM 5550 N N . GLN B 2 211 ? 133.526 145.352 125.186 1.00 47.03 211 GLN B N 1
ATOM 5551 C CA . GLN B 2 211 ? 133.109 146.258 124.082 1.00 47.03 211 GLN B CA 1
ATOM 5552 C C . GLN B 2 211 ? 134.238 146.336 123.051 1.00 47.03 211 GLN B C 1
ATOM 5553 O O . GLN B 2 211 ? 133.942 146.225 121.845 1.00 47.03 211 GLN B O 1
ATOM 5559 N N . ARG B 2 212 ? 135.481 146.505 123.510 1.00 44.74 212 ARG B N 1
ATOM 5560 C CA . ARG B 2 212 ? 136.618 146.617 122.607 1.00 44.74 212 ARG B CA 1
ATOM 5561 C C . ARG B 2 212 ? 136.705 145.403 121.697 1.00 44.74 212 ARG B C 1
ATOM 5562 O O . ARG B 2 212 ? 136.792 145.529 120.464 1.00 44.74 212 ARG B O 1
ATOM 5570 N N . ASN B 2 213 ? 136.664 144.210 122.292 1.00 45.38 213 ASN B N 1
ATOM 5571 C CA . ASN B 2 213 ? 136.799 143.006 121.485 1.00 45.38 213 ASN B CA 1
ATOM 5572 C C . ASN B 2 213 ? 135.607 142.803 120.562 1.00 45.38 213 ASN B C 1
ATOM 5573 O O . ASN B 2 213 ? 135.771 142.294 119.449 1.00 45.38 213 ASN B O 1
ATOM 5578 N N . ALA B 2 214 ? 134.406 143.194 120.993 1.00 46.01 214 ALA B N 1
ATOM 5579 C CA . ALA B 2 214 ? 133.240 143.047 120.130 1.00 46.01 214 ALA B CA 1
ATOM 5580 C C . ALA B 2 214 ? 133.262 144.034 118.973 1.00 46.01 214 ALA B C 1
ATOM 5581 O O . ALA B 2 214 ? 132.782 143.715 117.882 1.00 46.01 214 ALA B O 1
ATOM 5583 N N . MET B 2 215 ? 133.803 145.232 119.189 1.00 47.12 215 MET B N 1
ATOM 5584 C CA . MET B 2 215 ? 133.829 146.247 118.144 1.00 47.12 215 MET B CA 1
ATOM 5585 C C . MET B 2 215 ? 134.904 145.974 117.101 1.00 47.12 215 MET B C 1
ATOM 5586 O O . MET B 2 215 ? 134.724 146.320 115.920 1.00 47.12 215 MET B O 1
ATOM 5591 N N . LEU B 2 216 ? 136.026 145.379 117.512 1.00 46.95 216 LEU B N 1
ATOM 5592 C CA . LEU B 2 216 ? 137.079 145.092 116.545 1.00 46.95 216 LEU B CA 1
ATOM 5593 C C . LEU B 2 216 ? 136.615 144.162 115.431 1.00 46.95 216 LEU B C 1
ATOM 5594 O O . LEU B 2 216 ? 137.207 144.170 114.348 1.00 46.95 216 LEU B O 1
ATOM 5599 N N . ASP B 2 217 ? 135.573 143.364 115.664 1.00 48.34 217 ASP B N 1
ATOM 5600 C CA . ASP B 2 217 ? 135.078 142.469 114.624 1.00 48.34 217 ASP B CA 1
ATOM 5601 C C . ASP B 2 217 ? 134.290 143.205 113.552 1.00 48.34 217 ASP B C 1
ATOM 5602 O O . ASP B 2 217 ? 134.315 142.799 112.385 1.00 48.34 217 ASP B O 1
ATOM 5607 N N . VAL B 2 218 ? 133.578 144.267 113.921 1.00 48.37 218 VAL B N 1
ATOM 5608 C CA . VAL B 2 218 ? 132.770 145.025 112.978 1.00 48.37 218 VAL B CA 1
ATOM 5609 C C . VAL B 2 218 ? 133.488 146.278 112.499 1.00 48.37 218 VAL B C 1
ATOM 5610 O O . VAL B 2 218 ? 132.891 147.103 111.806 1.00 48.37 218 VAL B O 1
ATOM 5614 N N . LEU B 2 219 ? 134.745 146.461 112.894 1.00 50.13 219 LEU B N 1
ATOM 5615 C CA . LEU B 2 219 ? 135.482 147.650 112.473 1.00 50.13 219 LEU B CA 1
ATOM 5616 C C . LEU B 2 219 ? 135.658 147.729 110.957 1.00 50.13 219 LEU B C 1
ATOM 5617 O O . LEU B 2 219 ? 135.445 148.787 110.354 1.00 50.13 219 LEU B O 1
ATOM 5622 N N . GLY B 2 220 ? 136.070 146.637 110.322 1.00 52.32 220 GLY B N 1
ATOM 5623 C CA . GLY B 2 220 ? 136.518 146.733 108.944 1.00 52.32 220 GLY B CA 1
ATOM 5624 C C . GLY B 2 220 ? 135.532 146.308 107.875 1.00 52.32 220 GLY B C 1
ATOM 5625 O O . GLY B 2 220 ? 135.923 146.082 106.726 1.00 52.32 220 GLY B O 1
ATOM 5626 N N . GLN B 2 221 ? 134.254 146.213 108.225 1.00 51.18 221 GLN B N 1
ATOM 5627 C CA . GLN B 2 221 ? 133.257 145.671 107.318 1.00 51.18 221 GLN B CA 1
ATOM 5628 C C . GLN B 2 221 ? 132.854 146.709 106.272 1.00 51.18 221 GLN B C 1
ATOM 5629 O O . GLN B 2 221 ? 133.416 147.803 106.193 1.00 51.18 221 GLN B O 1
ATOM 5635 N N . ASP B 2 222 ? 131.863 146.356 105.452 1.00 50.24 222 ASP B N 1
ATOM 5636 C CA . ASP B 2 222 ? 131.504 147.132 104.269 1.00 50.24 222 ASP B CA 1
ATOM 5637 C C . ASP B 2 222 ? 130.364 148.112 104.495 1.00 50.24 222 ASP B C 1
ATOM 5638 O O . ASP B 2 222 ? 130.341 149.181 103.865 1.00 50.24 222 ASP B O 1
ATOM 5643 N N . PHE B 2 223 ? 129.406 147.780 105.362 1.00 47.69 223 PHE B N 1
ATOM 5644 C CA . PHE B 2 223 ? 128.308 148.707 105.580 1.00 47.69 223 PHE B CA 1
ATOM 5645 C C . PHE B 2 223 ? 128.789 150.007 106.201 1.00 47.69 223 PHE B C 1
ATOM 5646 O O . PHE B 2 223 ? 128.148 151.042 106.009 1.00 47.69 223 PHE B O 1
ATOM 5654 N N . ILE B 2 224 ? 129.924 149.991 106.900 1.00 47.99 224 ILE B N 1
ATOM 5655 C CA . ILE B 2 224 ? 130.518 151.241 107.360 1.00 47.99 224 ILE B CA 1
ATOM 5656 C C . ILE B 2 224 ? 130.983 152.074 106.173 1.00 47.99 224 ILE B C 1
ATOM 5657 O O . ILE B 2 224 ? 130.823 153.301 106.155 1.00 47.99 224 ILE B O 1
ATOM 5662 N N . ARG B 2 225 ? 131.553 151.425 105.158 1.00 48.57 225 ARG B N 1
ATOM 5663 C CA . ARG B 2 225 ? 131.965 152.150 103.962 1.00 48.57 225 ARG B CA 1
ATOM 5664 C C . ARG B 2 225 ? 130.772 152.783 103.261 1.00 48.57 225 ARG B C 1
ATOM 5665 O O . ARG B 2 225 ? 130.836 153.938 102.827 1.00 48.57 225 ARG B O 1
ATOM 5673 N N . THR B 2 226 ? 129.664 152.053 103.146 1.00 46.67 226 THR B N 1
ATOM 5674 C CA . THR B 2 226 ? 128.514 152.649 102.469 1.00 46.67 226 THR B CA 1
ATOM 5675 C C . THR B 2 226 ? 127.842 153.719 103.323 1.00 46.67 226 THR B C 1
ATOM 5676 O O . THR B 2 226 ? 127.301 154.695 102.784 1.00 46.67 226 THR B O 1
ATOM 5680 N N . ALA B 2 227 ? 127.879 153.569 104.648 1.00 47.09 227 ALA B N 1
ATOM 5681 C CA . ALA B 2 227 ? 127.419 154.640 105.521 1.00 47.09 227 ALA B CA 1
ATOM 5682 C C . ALA B 2 227 ? 128.242 155.899 105.313 1.00 47.09 227 ALA B C 1
ATOM 5683 O O . ALA B 2 227 ? 127.697 157.006 105.265 1.00 47.09 227 ALA B O 1
ATOM 5685 N N . ARG B 2 228 ? 129.561 155.753 105.185 1.00 48.16 228 ARG B N 1
ATOM 5686 C CA . ARG B 2 228 ? 130.399 156.910 104.900 1.00 48.16 228 ARG B CA 1
ATOM 5687 C C . ARG B 2 228 ? 130.116 157.482 103.521 1.00 48.16 228 ARG B C 1
ATOM 5688 O O . ARG B 2 228 ? 130.244 158.692 103.315 1.00 48.16 228 ARG B O 1
ATOM 5696 N N . ALA B 2 229 ? 129.748 156.631 102.566 1.00 47.36 229 ALA B N 1
ATOM 5697 C CA . ALA B 2 229 ? 129.398 157.119 101.239 1.00 47.36 229 ALA B CA 1
ATOM 5698 C C . ALA B 2 229 ? 128.049 157.821 101.215 1.00 47.36 229 ALA B C 1
ATOM 5699 O O . ALA B 2 229 ? 127.756 158.529 100.249 1.00 47.36 229 ALA B O 1
ATOM 5701 N N . LYS B 2 230 ? 127.208 157.617 102.230 1.00 47.78 230 LYS B N 1
ATOM 5702 C CA . LYS B 2 230 ? 126.011 158.444 102.342 1.00 47.78 230 LYS B CA 1
ATOM 5703 C C . LYS B 2 230 ? 126.363 159.902 102.600 1.00 47.78 230 LYS B C 1
ATOM 5704 O O . LYS B 2 230 ? 125.640 160.801 102.161 1.00 47.78 230 LYS B O 1
ATOM 5710 N N . GLY B 2 231 ? 127.456 160.151 103.315 1.00 48.48 231 GLY B N 1
ATOM 5711 C CA . GLY B 2 231 ? 127.838 161.495 103.694 1.00 48.48 231 GLY B CA 1
ATOM 5712 C C . GLY B 2 231 ? 128.133 161.600 105.175 1.00 48.48 231 GLY B C 1
ATOM 5713 O O . GLY B 2 231 ? 128.293 162.699 105.711 1.00 48.48 231 GLY B O 1
ATOM 5714 N N . LEU B 2 232 ? 128.199 160.457 105.847 1.00 48.78 232 LEU B N 1
ATOM 5715 C CA . LEU B 2 232 ? 128.477 160.426 107.273 1.00 48.78 232 LEU B CA 1
ATOM 5716 C C . LEU B 2 232 ? 129.970 160.555 107.529 1.00 48.78 232 LEU B C 1
ATOM 5717 O O . LEU B 2 232 ? 130.790 159.969 106.818 1.00 48.78 232 LEU B O 1
ATOM 5722 N N . THR B 2 233 ? 130.319 161.326 108.552 1.00 53.02 233 THR B N 1
ATOM 5723 C CA . THR B 2 233 ? 131.700 161.389 109.003 1.00 53.02 233 THR B CA 1
ATOM 5724 C C . THR B 2 233 ? 132.131 160.016 109.509 1.00 53.02 233 THR B C 1
ATOM 5725 O O . THR B 2 233 ? 131.306 159.204 109.935 1.00 53.02 233 THR B O 1
ATOM 5729 N N . ARG B 2 234 ? 133.435 159.743 109.426 1.00 53.53 234 ARG B N 1
ATOM 5730 C CA . ARG B 2 234 ? 133.948 158.446 109.857 1.00 53.53 234 ARG B CA 1
ATOM 5731 C C . ARG B 2 234 ? 133.556 158.144 111.297 1.00 53.53 234 ARG B C 1
ATOM 5732 O O . ARG B 2 234 ? 133.175 157.014 111.624 1.00 53.53 234 ARG B O 1
ATOM 5740 N N . ARG B 2 235 ? 133.635 159.149 112.169 1.00 55.04 235 ARG B N 1
ATOM 5741 C CA . ARG B 2 235 ? 133.232 158.973 113.560 1.00 55.04 235 ARG B CA 1
ATOM 5742 C C . ARG B 2 235 ? 131.760 158.596 113.660 1.00 55.04 235 ARG B C 1
ATOM 5743 O O . ARG B 2 235 ? 131.396 157.619 114.328 1.00 55.04 235 ARG B O 1
ATOM 5751 N N . ARG B 2 236 ? 130.897 159.369 112.999 1.00 52.89 236 ARG B N 1
ATOM 5752 C CA . ARG B 2 236 ? 129.465 159.113 113.080 1.00 52.89 236 ARG B CA 1
ATOM 5753 C C . ARG B 2 236 ? 129.099 157.792 112.426 1.00 52.89 236 ARG B C 1
ATOM 5754 O O . ARG B 2 236 ? 128.233 157.071 112.926 1.00 52.89 236 ARG B O 1
ATOM 5762 N N . ALA B 2 237 ? 129.721 157.469 111.292 1.00 50.82 237 ALA B N 1
ATOM 5763 C CA . ALA B 2 237 ? 129.451 156.184 110.662 1.00 50.82 237 ALA B CA 1
ATOM 5764 C C . ALA B 2 237 ? 129.817 155.048 111.599 1.00 50.82 237 ALA B C 1
ATOM 5765 O O . ALA B 2 237 ? 129.008 154.144 111.845 1.00 50.82 237 ALA B O 1
ATOM 5767 N N . LEU B 2 238 ? 131.021 155.108 112.174 1.00 51.02 238 LEU B N 1
ATOM 5768 C CA . LEU B 2 238 ? 131.464 154.049 113.068 1.00 51.02 238 LEU B CA 1
ATOM 5769 C C . LEU B 2 238 ? 130.505 153.885 114.233 1.00 51.02 238 LEU B C 1
ATOM 5770 O O . LEU B 2 238 ? 130.000 152.789 114.469 1.00 51.02 238 LEU B O 1
ATOM 5775 N N . LEU B 2 239 ? 130.166 154.976 114.913 1.00 51.61 239 LEU B N 1
ATOM 5776 C CA . LEU B 2 239 ? 129.216 154.835 116.009 1.00 51.61 239 LEU B CA 1
ATOM 5777 C C . LEU B 2 239 ? 127.879 154.306 115.501 1.00 51.61 239 LEU B C 1
ATOM 5778 O O . LEU B 2 239 ? 127.575 153.127 115.712 1.00 51.61 239 LEU B O 1
ATOM 5783 N N . LYS B 2 240 ? 127.172 155.117 114.709 1.00 49.91 240 LYS B N 1
ATOM 5784 C CA . LYS B 2 240 ? 125.783 154.850 114.351 1.00 49.91 240 LYS B CA 1
ATOM 5785 C C . LYS B 2 240 ? 125.580 153.466 113.751 1.00 49.91 240 LYS B C 1
ATOM 5786 O O . LYS B 2 240 ? 124.536 152.843 113.968 1.00 49.91 240 LYS B O 1
ATOM 5792 N N . HIS B 2 241 ? 126.546 152.964 112.982 1.00 49.04 241 HIS B N 1
ATOM 5793 C CA . HIS B 2 241 ? 126.378 151.666 112.346 1.00 49.04 241 HIS B CA 1
ATOM 5794 C C . HIS B 2 241 ? 127.202 150.570 113.005 1.00 49.04 241 HIS B C 1
ATOM 5795 O O . HIS B 2 241 ? 126.650 149.538 113.403 1.00 49.04 241 HIS B O 1
ATOM 5802 N N . GLY B 2 242 ? 128.514 150.765 113.145 1.00 48.66 242 GLY B N 1
ATOM 5803 C CA . GLY B 2 242 ? 129.344 149.722 113.715 1.00 48.66 242 GLY B CA 1
ATOM 5804 C C . GLY B 2 242 ? 129.017 149.426 115.166 1.00 48.66 242 GLY B C 1
ATOM 5805 O O . GLY B 2 242 ? 128.936 148.265 115.560 1.00 48.66 242 GLY B O 1
ATOM 5806 N N . LEU B 2 243 ? 128.850 150.466 115.993 1.00 49.33 243 LEU B N 1
ATOM 5807 C CA . LEU B 2 243 ? 128.562 150.209 117.401 1.00 49.33 243 LEU B CA 1
ATOM 5808 C C . LEU B 2 243 ? 127.174 149.605 117.566 1.00 49.33 243 LEU B C 1
ATOM 5809 O O . LEU B 2 243 ? 126.963 148.708 118.399 1.00 49.33 243 LEU B O 1
ATOM 5814 N N . ARG B 2 244 ? 126.218 150.094 116.777 1.00 50.07 244 ARG B N 1
ATOM 5815 C CA . ARG B 2 244 ? 124.880 149.523 116.771 1.00 50.07 244 ARG B CA 1
ATOM 5816 C C . ARG B 2 244 ? 124.922 148.040 116.442 1.00 50.07 244 ARG B C 1
ATOM 5817 O O . ARG B 2 244 ? 124.168 147.246 117.016 1.00 50.07 244 ARG B O 1
ATOM 5825 N N . THR B 2 245 ? 125.798 147.644 115.520 1.00 48.77 245 THR B N 1
ATOM 5826 C CA . THR B 2 245 ? 125.949 146.223 115.229 1.00 48.77 245 THR B CA 1
ATOM 5827 C C . THR B 2 245 ? 126.680 145.496 116.355 1.00 48.77 245 THR B C 1
ATOM 5828 O O . THR B 2 245 ? 126.354 144.349 116.675 1.00 48.77 245 THR B O 1
ATOM 5832 N N . ALA B 2 246 ? 127.659 146.146 116.977 1.00 50.45 246 ALA B N 1
ATOM 5833 C CA . ALA B 2 246 ? 128.504 145.487 117.964 1.00 50.45 246 ALA B CA 1
ATOM 5834 C C . ALA B 2 246 ? 127.815 145.261 119.302 1.00 50.45 246 ALA B C 1
ATOM 5835 O O . ALA B 2 246 ? 128.326 144.485 120.114 1.00 50.45 246 ALA B O 1
ATOM 5837 N N . LEU B 2 247 ? 126.692 145.929 119.562 1.00 53.26 247 LEU B N 1
ATOM 5838 C CA . LEU B 2 247 ? 126.055 145.793 120.871 1.00 53.26 247 LEU B CA 1
ATOM 5839 C C . LEU B 2 247 ? 125.442 144.420 121.139 1.00 53.26 247 LEU B C 1
ATOM 5840 O O . LEU B 2 247 ? 125.075 144.154 122.288 1.00 53.26 247 LEU B O 1
ATOM 5845 N N . ILE B 2 248 ? 125.308 143.553 120.134 1.00 57.60 248 ILE B N 1
ATOM 5846 C CA . ILE B 2 248 ? 124.527 142.323 120.316 1.00 57.60 248 ILE B CA 1
ATOM 5847 C C . ILE B 2 248 ? 125.082 141.419 121.413 1.00 57.60 248 ILE B C 1
ATOM 5848 O O . ILE B 2 248 ? 124.290 140.927 122.234 1.00 57.60 248 ILE B O 1
ATOM 5853 N N . PRO B 2 249 ? 126.389 141.143 121.491 1.00 57.72 249 PRO B N 1
ATOM 5854 C CA . PRO B 2 249 ? 126.882 140.312 122.602 1.00 57.72 249 PRO B CA 1
ATOM 5855 C C . PRO B 2 249 ? 126.723 140.948 123.972 1.00 57.72 249 PRO B C 1
ATOM 5856 O O . PRO B 2 249 ? 126.783 140.230 124.975 1.00 57.72 249 PRO B O 1
ATOM 5860 N N . MET B 2 250 ? 126.533 142.261 124.054 1.00 58.81 250 MET B N 1
ATOM 5861 C CA . MET B 2 250 ? 126.516 142.965 125.330 1.00 58.81 250 MET B CA 1
ATOM 5862 C C . MET B 2 250 ? 125.132 143.048 125.952 1.00 58.81 250 MET B C 1
ATOM 5863 O O . MET B 2 250 ? 125.008 143.470 127.115 1.00 58.81 250 MET B O 1
ATOM 5868 N N . ALA B 2 251 ? 124.099 142.653 125.210 1.00 60.47 251 ALA B N 1
ATOM 5869 C CA . ALA B 2 251 ? 122.763 142.583 125.780 1.00 60.47 251 ALA B CA 1
ATOM 5870 C C . ALA B 2 251 ? 122.744 141.656 126.985 1.00 60.47 251 ALA B C 1
ATOM 5871 O O . ALA B 2 251 ? 122.176 141.990 128.028 1.00 60.47 251 ALA B O 1
ATOM 5873 N N . THR B 2 252 ? 123.344 140.489 126.823 1.00 59.08 252 THR B N 1
ATOM 5874 C CA . THR B 2 252 ? 123.409 139.504 127.914 1.00 59.08 252 THR B CA 1
ATOM 5875 C C . THR B 2 252 ? 124.161 140.137 129.064 1.00 59.08 252 THR B C 1
ATOM 5876 O O . THR B 2 252 ? 123.582 140.244 130.117 1.00 59.08 252 THR B O 1
ATOM 5880 N N . LEU B 2 253 ? 125.400 140.539 128.851 1.00 58.08 253 LEU B N 1
ATOM 5881 C CA . LEU B 2 253 ? 126.205 141.081 129.965 1.00 58.08 253 LEU B CA 1
ATOM 5882 C C . LEU B 2 253 ? 125.331 142.053 130.753 1.00 58.08 253 LEU B C 1
ATOM 5883 O O . LEU B 2 253 ? 125.235 141.888 131.944 1.00 58.08 253 LEU B O 1
ATOM 5888 N N . PHE B 2 254 ? 124.657 142.993 130.106 1.00 61.15 254 PHE B N 1
ATOM 5889 C CA . PHE B 2 254 ? 123.886 143.983 130.886 1.00 61.15 254 PHE B CA 1
ATOM 5890 C C . PHE B 2 254 ? 122.734 143.305 131.617 1.00 61.15 254 PHE B C 1
ATOM 5891 O O . PHE B 2 254 ? 122.713 143.355 132.830 1.00 61.15 254 PHE B O 1
ATOM 5899 N N . ALA B 2 255 ? 121.771 142.735 130.897 1.00 61.16 255 ALA B N 1
ATOM 5900 C CA . ALA B 2 255 ? 120.641 142.022 131.534 1.00 61.16 255 ALA B CA 1
ATOM 5901 C C . ALA B 2 255 ? 121.104 141.164 132.710 1.00 61.16 255 ALA B C 1
ATOM 5902 O O . ALA B 2 255 ? 120.283 140.888 133.567 1.00 61.16 255 ALA B O 1
ATOM 5904 N N . TYR B 2 256 ? 122.349 140.719 132.743 1.00 60.00 256 TYR B N 1
ATOM 5905 C CA . TYR B 2 256 ? 122.750 139.965 133.950 1.00 60.00 256 TYR B CA 1
ATOM 5906 C C . TYR B 2 256 ? 123.459 140.952 134.867 1.00 60.00 256 TYR B C 1
ATOM 5907 O O . TYR B 2 256 ? 123.797 140.550 135.996 1.00 60.00 256 TYR B O 1
ATOM 5916 N N . GLY B 2 257 ? 123.756 142.162 134.368 1.00 62.74 257 GLY B N 1
ATOM 5917 C CA . GLY B 2 257 ? 124.214 143.193 135.274 1.00 62.74 257 GLY B CA 1
ATOM 5918 C C . GLY B 2 257 ? 123.098 143.899 135.990 1.00 62.74 257 GLY B C 1
ATOM 5919 O O . GLY B 2 257 ? 123.345 144.736 136.860 1.00 62.74 257 GLY B O 1
ATOM 5920 N N . VAL B 2 258 ? 121.862 143.632 135.571 1.00 61.95 258 VAL B N 1
ATOM 5921 C CA . VAL B 2 258 ? 120.710 143.986 136.396 1.00 61.95 258 VAL B CA 1
ATOM 5922 C C . VAL B 2 258 ? 120.631 143.064 137.612 1.00 61.95 258 VAL B C 1
ATOM 5923 O O . VAL B 2 258 ? 120.236 143.492 138.704 1.00 61.95 258 VAL B O 1
ATOM 5927 N N . ALA B 2 259 ? 121.022 141.803 137.455 1.00 62.21 259 ALA B N 1
ATOM 5928 C CA . ALA B 2 259 ? 121.023 140.808 138.517 1.00 62.21 259 ALA B CA 1
ATOM 5929 C C . ALA B 2 259 ? 122.453 140.415 138.871 1.00 62.21 259 ALA B C 1
ATOM 5930 O O . ALA B 2 259 ? 123.424 140.944 138.328 1.00 62.21 259 ALA B O 1
ATOM 5932 N N . GLY B 2 260 ? 122.580 139.462 139.791 1.00 60.19 260 GLY B N 1
ATOM 5933 C CA . GLY B 2 260 ? 123.881 138.941 140.167 1.00 60.19 260 GLY B CA 1
ATOM 5934 C C . GLY B 2 260 ? 124.636 139.835 141.127 1.00 60.19 260 GLY B C 1
ATOM 5935 O O . GLY B 2 260 ? 125.204 139.366 142.118 1.00 60.19 260 GLY B O 1
ATOM 5936 N N . LEU B 2 261 ? 124.649 141.132 140.834 1.00 61.57 261 LEU B N 1
ATOM 5937 C CA . LEU B 2 261 ? 125.323 142.109 141.677 1.00 61.57 261 LEU B CA 1
ATOM 5938 C C . LEU B 2 261 ? 124.535 142.458 142.931 1.00 61.57 261 LEU B C 1
ATOM 5939 O O . LEU B 2 261 ? 125.121 143.016 143.864 1.00 61.57 261 LEU B O 1
ATOM 5944 N N . VAL B 2 262 ? 123.234 142.147 142.981 1.00 59.39 262 VAL B N 1
ATOM 5945 C CA . VAL B 2 262 ? 122.440 142.512 144.155 1.00 59.39 262 VAL B CA 1
ATOM 5946 C C . VAL B 2 262 ? 123.108 141.977 145.414 1.00 59.39 262 VAL B C 1
ATOM 5947 O O . VAL B 2 262 ? 123.315 142.708 146.388 1.00 59.39 262 VAL B O 1
ATOM 5951 N N . THR B 2 263 ? 123.518 140.710 145.382 1.00 58.64 263 THR B N 1
ATOM 5952 C CA . THR B 2 263 ? 124.195 140.066 146.500 1.00 58.64 263 THR B CA 1
ATOM 5953 C C . THR B 2 263 ? 125.713 140.160 146.427 1.00 58.64 263 THR B C 1
ATOM 5954 O O . THR B 2 263 ? 126.386 139.746 147.375 1.00 58.64 263 THR B O 1
ATOM 5958 N N . GLY B 2 264 ? 126.272 140.671 145.332 1.00 58.59 264 GLY B N 1
ATOM 5959 C CA . GLY B 2 264 ? 127.710 140.744 145.163 1.00 58.59 264 GLY B CA 1
ATOM 5960 C C . GLY B 2 264 ? 128.333 142.089 145.447 1.00 58.59 264 GLY B C 1
ATOM 5961 O O . GLY B 2 264 ? 129.527 142.270 145.174 1.00 58.59 264 GLY B O 1
ATOM 5962 N N . ALA B 2 265 ? 127.575 143.049 145.976 1.00 52.01 265 ALA B N 1
ATOM 5963 C CA . ALA B 2 265 ? 128.106 144.340 146.382 1.00 52.01 265 ALA B CA 1
ATOM 5964 C C . ALA B 2 265 ? 128.503 144.354 147.845 1.00 52.01 265 ALA B C 1
ATOM 5965 O O . ALA B 2 265 ? 128.668 145.434 148.421 1.00 52.01 265 ALA B O 1
ATOM 5967 N N . VAL B 2 266 ? 128.663 143.175 148.451 1.00 50.57 266 VAL B N 1
ATOM 5968 C CA . VAL B 2 266 ? 128.885 143.084 149.892 1.00 50.57 266 VAL B CA 1
ATOM 5969 C C . VAL B 2 266 ? 129.991 144.037 150.322 1.00 50.57 266 VAL B C 1
ATOM 5970 O O . VAL B 2 266 ? 129.839 144.798 151.281 1.00 50.57 266 VAL B O 1
ATOM 5974 N N . PHE B 2 267 ? 131.089 144.071 149.567 1.00 50.04 267 PHE B N 1
ATOM 5975 C CA . PHE B 2 267 ? 132.239 144.867 149.966 1.00 50.04 267 PHE B CA 1
ATOM 5976 C C . PHE B 2 267 ? 132.022 146.363 149.786 1.00 50.04 267 PHE B C 1
ATOM 5977 O O . PHE B 2 267 ? 132.685 147.151 150.464 1.00 50.04 267 PHE B O 1
ATOM 5985 N N . VAL B 2 268 ? 131.139 146.780 148.879 1.00 47.32 268 VAL B N 1
ATOM 5986 C CA . VAL B 2 268 ? 130.831 148.203 148.771 1.00 47.32 268 VAL B CA 1
ATOM 5987 C C . VAL B 2 268 ? 129.981 148.651 149.951 1.00 47.32 268 VAL B C 1
ATOM 5988 O O . VAL B 2 268 ? 130.119 149.775 150.445 1.00 47.32 268 VAL B O 1
ATOM 5992 N N . GLU B 2 269 ? 129.096 147.783 150.426 1.00 49.15 269 GLU B N 1
ATOM 5993 C CA . GLU B 2 269 ? 128.269 148.090 151.583 1.00 49.15 269 GLU B CA 1
ATOM 5994 C C . GLU B 2 269 ? 128.977 147.836 152.900 1.00 49.15 269 GLU B C 1
ATOM 5995 O O . GLU B 2 269 ? 128.417 148.146 153.954 1.00 49.15 269 GLU B O 1
ATOM 6001 N N . LYS B 2 270 ? 130.178 147.265 152.870 1.00 47.15 270 LYS B N 1
ATOM 6002 C CA . LYS B 2 270 ? 130.965 147.156 154.088 1.00 47.15 270 LYS B CA 1
ATOM 6003 C C . LYS B 2 270 ? 131.619 148.484 154.429 1.00 47.15 270 LYS B C 1
ATOM 6004 O O . LYS B 2 270 ? 131.448 149.000 155.535 1.00 47.15 270 LYS B O 1
ATOM 6010 N N . ILE B 2 271 ? 132.366 149.053 153.483 1.00 44.80 271 ILE B N 1
ATOM 6011 C CA . ILE B 2 271 ? 133.143 150.252 153.767 1.00 44.80 271 ILE B CA 1
ATOM 6012 C C . ILE B 2 271 ? 132.251 151.457 153.992 1.00 44.80 271 ILE B C 1
ATOM 6013 O O . ILE B 2 271 ? 132.588 152.345 154.781 1.00 44.80 271 ILE B O 1
ATOM 6018 N N . PHE B 2 272 ? 131.134 151.544 153.285 1.00 42.29 272 PHE B N 1
ATOM 6019 C CA . PHE B 2 272 ? 130.338 152.758 153.305 1.00 42.29 272 PHE B CA 1
ATOM 6020 C C . PHE B 2 272 ? 129.133 152.671 154.226 1.00 42.29 272 PHE B C 1
ATOM 6021 O O . PHE B 2 272 ? 128.402 153.653 154.357 1.00 42.29 272 PHE B O 1
ATOM 6029 N N . GLY B 2 273 ? 128.923 151.538 154.886 1.00 44.86 273 GLY B N 1
ATOM 6030 C CA . GLY B 2 273 ? 127.892 151.462 155.899 1.00 44.86 273 GLY B CA 1
ATOM 6031 C C . GLY B 2 273 ? 126.477 151.424 155.379 1.00 44.86 273 GLY B C 1
ATOM 6032 O O . GLY B 2 273 ? 125.568 151.925 156.046 1.00 44.86 273 GLY B O 1
ATOM 6033 N N . TRP B 2 274 ? 126.266 150.868 154.194 1.00 45.37 274 TRP B N 1
ATOM 6034 C CA . TRP B 2 274 ? 124.938 150.541 153.702 1.00 45.37 274 TRP B CA 1
ATOM 6035 C C . TRP B 2 274 ? 124.601 149.113 154.109 1.00 45.37 274 TRP B C 1
ATOM 6036 O O . TRP B 2 274 ? 125.486 148.289 154.344 1.00 45.37 274 TRP B O 1
ATOM 6047 N N . HIS B 2 275 ? 123.307 148.820 154.190 1.00 47.44 275 HIS B N 1
ATOM 6048 C CA . HIS B 2 275 ? 122.833 147.534 154.700 1.00 47.44 275 HIS B CA 1
ATOM 6049 C C . HIS B 2 275 ? 121.788 146.962 153.751 1.00 47.44 275 HIS B C 1
ATOM 6050 O O . HIS B 2 275 ? 120.598 147.245 153.900 1.00 47.44 275 HIS B O 1
ATOM 6057 N N . GLY B 2 276 ? 122.218 146.161 152.781 1.00 48.06 276 GLY B N 1
ATOM 6058 C CA . GLY B 2 276 ? 121.237 145.405 152.032 1.00 48.06 276 GLY B CA 1
ATOM 6059 C C . GLY B 2 276 ? 121.748 144.355 151.071 1.00 48.06 276 GLY B C 1
ATOM 6060 O O . GLY B 2 276 ? 122.575 144.634 150.202 1.00 48.06 276 GLY B O 1
ATOM 6061 N N . MET B 2 277 ? 121.254 143.131 151.230 1.00 50.48 277 MET B N 1
ATOM 6062 C CA . MET B 2 277 ? 121.319 142.075 150.226 1.00 50.48 277 MET B CA 1
ATOM 6063 C C . MET B 2 277 ? 122.727 141.578 149.932 1.00 50.48 277 MET B C 1
ATOM 6064 O O . MET B 2 277 ? 122.892 140.533 149.301 1.00 50.48 277 MET B O 1
ATOM 6069 N N . GLY B 2 278 ? 123.743 142.276 150.413 1.00 51.65 278 GLY B N 1
ATOM 6070 C CA . GLY B 2 278 ? 125.086 141.747 150.337 1.00 51.65 278 GLY B CA 1
ATOM 6071 C C . GLY B 2 278 ? 125.540 141.477 151.746 1.00 51.65 278 GLY B C 1
ATOM 6072 O O . GLY B 2 278 ? 126.211 140.484 152.035 1.00 51.65 278 GLY B O 1
ATOM 6073 N N . GLU B 2 279 ? 125.142 142.377 152.640 1.00 50.99 279 GLU B N 1
ATOM 6074 C CA . GLU B 2 279 ? 125.294 142.127 154.063 1.00 50.99 279 GLU B CA 1
ATOM 6075 C C . GLU B 2 279 ? 124.426 140.967 154.502 1.00 50.99 279 GLU B C 1
ATOM 6076 O O . GLU B 2 279 ? 124.837 140.159 155.337 1.00 50.99 279 GLU B O 1
ATOM 6082 N N . TRP B 2 280 ? 123.216 140.881 153.959 1.00 46.50 280 TRP B N 1
ATOM 6083 C CA . TRP B 2 280 ? 122.251 139.918 154.464 1.00 46.50 280 TRP B CA 1
ATOM 6084 C C . TRP B 2 280 ? 122.644 138.494 154.101 1.00 46.50 280 TRP B C 1
ATOM 6085 O O . TRP B 2 280 ? 122.427 137.572 154.889 1.00 46.50 280 TRP B O 1
ATOM 6096 N N . MET B 2 281 ? 123.236 138.291 152.926 1.00 52.09 281 MET B N 1
ATOM 6097 C CA . MET B 2 281 ? 123.695 136.956 152.557 1.00 52.09 281 MET B CA 1
ATOM 6098 C C . MET B 2 281 ? 124.844 136.503 153.449 1.00 52.09 281 MET B C 1
ATOM 6099 O O . MET B 2 281 ? 124.853 135.370 153.953 1.00 52.09 281 MET B O 1
ATOM 6104 N N . VAL B 2 282 ? 125.828 137.380 153.646 1.00 50.63 282 VAL B N 1
ATOM 6105 C CA . VAL B 2 282 ? 126.957 137.063 154.512 1.00 50.63 282 VAL B CA 1
ATOM 6106 C C . VAL B 2 282 ? 126.479 136.813 155.932 1.00 50.63 282 VAL B C 1
ATOM 6107 O O . VAL B 2 282 ? 126.978 135.921 156.622 1.00 50.63 282 VAL B O 1
ATOM 6111 N N . ARG B 2 283 ? 125.502 137.594 156.390 1.00 51.60 283 ARG B N 1
ATOM 6112 C CA . ARG B 2 283 ? 124.934 137.384 157.714 1.00 51.60 283 ARG B CA 1
ATOM 6113 C C . ARG B 2 283 ? 124.207 136.052 157.803 1.00 51.60 283 ARG B C 1
ATOM 6114 O O . ARG B 2 283 ? 124.337 135.337 158.800 1.00 51.60 283 ARG B O 1
ATOM 6122 N N . GLY B 2 284 ? 123.439 135.700 156.773 1.00 49.91 284 GLY B N 1
ATOM 6123 C CA . GLY B 2 284 ? 122.783 134.407 156.768 1.00 49.91 284 GLY B CA 1
ATOM 6124 C C . GLY B 2 284 ? 123.775 133.272 156.896 1.00 49.91 284 GLY B C 1
ATOM 6125 O O . GLY B 2 284 ? 123.602 132.370 157.714 1.00 49.91 284 GLY B O 1
ATOM 6126 N N . ILE B 2 285 ? 124.864 133.336 156.131 1.00 53.55 285 ILE B N 1
ATOM 6127 C CA . ILE B 2 285 ? 125.866 132.275 156.201 1.00 53.55 285 ILE B CA 1
ATOM 6128 C C . ILE B 2 285 ? 126.555 132.267 157.561 1.00 53.55 285 ILE B C 1
ATOM 6129 O O . ILE B 2 285 ? 126.702 131.214 158.191 1.00 53.55 285 ILE B O 1
ATOM 6134 N N . SER B 2 286 ? 126.992 133.435 158.034 1.00 51.15 286 SER B N 1
ATOM 6135 C CA . SER B 2 286 ? 127.797 133.486 159.248 1.00 51.15 286 SER B CA 1
ATOM 6136 C C . SER B 2 286 ? 126.991 133.120 160.485 1.00 51.15 286 SER B C 1
ATOM 6137 O O . SER B 2 286 ? 127.546 132.557 161.433 1.00 51.15 286 SER B O 1
ATOM 6140 N N . THR B 2 287 ? 125.694 133.391 160.436 1.00 50.87 287 THR B N 1
ATOM 6141 C CA . THR B 2 287 ? 124.774 133.086 161.554 1.00 50.87 287 THR B CA 1
ATOM 6142 C C . THR B 2 287 ? 124.115 131.727 161.327 1.00 50.87 287 THR B C 1
ATOM 6143 O O . THR B 2 287 ? 123.393 131.302 162.221 1.00 50.87 287 THR B O 1
ATOM 6147 N N . GLN B 2 288 ? 124.358 131.079 160.182 1.00 50.79 288 GLN B N 1
ATOM 6148 C CA . GLN B 2 288 ? 123.852 129.742 159.885 1.00 50.79 288 GLN B CA 1
ATOM 6149 C C . GLN B 2 288 ? 122.324 129.727 159.885 1.00 50.79 288 GLN B C 1
ATOM 6150 O O . GLN B 2 288 ? 121.680 128.959 160.598 1.00 50.79 288 GLN B O 1
ATOM 6156 N N . ASP B 2 289 ? 121.752 130.597 159.062 1.00 50.30 289 ASP B N 1
ATOM 6157 C CA . ASP B 2 289 ? 120.309 130.766 158.974 1.00 50.30 289 ASP B CA 1
ATOM 6158 C C . ASP B 2 289 ? 119.819 130.218 157.645 1.00 50.30 289 ASP B C 1
ATOM 6159 O O . ASP B 2 289 ? 120.306 130.625 156.588 1.00 50.30 289 ASP B O 1
ATOM 6164 N N . THR B 2 290 ? 118.856 129.304 157.696 1.00 48.25 290 THR B N 1
ATOM 6165 C CA . THR B 2 290 ? 118.304 128.746 156.470 1.00 48.25 290 THR B CA 1
ATOM 6166 C C . THR B 2 290 ? 117.106 129.534 155.960 1.00 48.25 290 THR B C 1
ATOM 6167 O O . THR B 2 290 ? 116.866 129.564 154.747 1.00 48.25 290 THR B O 1
ATOM 6171 N N . ASN B 2 291 ? 116.365 130.194 156.851 1.00 48.24 291 ASN B N 1
ATOM 6172 C CA . ASN B 2 291 ? 115.245 131.016 156.412 1.00 48.24 291 ASN B CA 1
ATOM 6173 C C . ASN B 2 291 ? 115.728 132.236 155.643 1.00 48.24 291 ASN B C 1
ATOM 6174 O O . ASN B 2 291 ? 115.161 132.583 154.601 1.00 48.24 291 ASN B O 1
ATOM 6179 N N . ILE B 2 292 ? 116.778 132.893 156.140 1.00 45.96 292 ILE B N 1
ATOM 6180 C CA . ILE B 2 292 ? 117.334 134.050 155.445 1.00 45.96 292 ILE B CA 1
ATOM 6181 C C . ILE B 2 292 ? 117.794 133.654 154.052 1.00 45.96 292 ILE B C 1
ATOM 6182 O O . ILE B 2 292 ? 117.452 134.300 153.052 1.00 45.96 292 ILE B O 1
ATOM 6187 N N . VAL B 2 293 ? 118.566 132.573 153.965 1.00 45.99 293 VAL B N 1
ATOM 6188 C CA . VAL B 2 293 ? 119.116 132.159 152.681 1.00 45.99 293 VAL B CA 1
ATOM 6189 C C . VAL B 2 293 ? 118.003 131.757 151.727 1.00 45.99 293 VAL B C 1
ATOM 6190 O O . VAL B 2 293 ? 118.045 132.093 150.541 1.00 45.99 293 VAL B O 1
ATOM 6194 N N . ALA B 2 294 ? 116.996 131.032 152.216 1.00 45.84 294 ALA B N 1
ATOM 6195 C CA . ALA B 2 294 ? 115.898 130.627 151.343 1.00 45.84 294 ALA B CA 1
ATOM 6196 C C . ALA B 2 294 ? 115.143 131.839 150.809 1.00 45.84 294 ALA B C 1
ATOM 6197 O O . ALA B 2 294 ? 114.841 131.925 149.608 1.00 45.84 294 ALA B O 1
ATOM 6199 N N . ALA B 2 295 ? 114.837 132.795 151.689 1.00 45.59 295 ALA B N 1
ATOM 6200 C CA . ALA B 2 295 ? 114.152 134.004 151.258 1.00 45.59 295 ALA B CA 1
ATOM 6201 C C . ALA B 2 295 ? 114.996 134.829 150.305 1.00 45.59 295 ALA B C 1
ATOM 6202 O O . ALA B 2 295 ? 114.446 135.626 149.540 1.00 45.59 295 ALA B O 1
ATOM 6204 N N . ILE B 2 296 ? 116.318 134.672 150.343 1.00 46.08 296 ILE B N 1
ATOM 6205 C CA . ILE B 2 296 ? 117.154 135.402 149.399 1.00 46.08 296 ILE B CA 1
ATOM 6206 C C . ILE B 2 296 ? 117.206 134.694 148.053 1.00 46.08 296 ILE B C 1
ATOM 6207 O O . ILE B 2 296 ? 117.174 135.345 147.002 1.00 46.08 296 ILE B O 1
ATOM 6212 N N . THR B 2 297 ? 117.318 133.363 148.052 1.00 48.49 297 THR B N 1
ATOM 6213 C CA . THR B 2 297 ? 117.350 132.653 146.778 1.00 48.49 297 THR B CA 1
ATOM 6214 C C . THR B 2 297 ? 116.041 132.807 146.034 1.00 48.49 297 THR B C 1
ATOM 6215 O O . THR B 2 297 ? 116.043 132.871 144.805 1.00 48.49 297 THR B O 1
ATOM 6219 N N . VAL B 2 298 ? 114.917 132.891 146.747 1.00 47.14 298 VAL B N 1
ATOM 6220 C CA . VAL B 2 298 ? 113.643 133.073 146.054 1.00 47.14 298 VAL B CA 1
ATOM 6221 C C . VAL B 2 298 ? 113.651 134.372 145.254 1.00 47.14 298 VAL B C 1
ATOM 6222 O O . VAL B 2 298 ? 113.323 134.388 144.063 1.00 47.14 298 VAL B O 1
ATOM 6226 N N . PHE B 2 299 ? 114.063 135.473 145.882 1.00 50.56 299 PHE B N 1
ATOM 6227 C CA . PHE B 2 299 ? 114.041 136.764 145.198 1.00 50.56 299 PHE B CA 1
ATOM 6228 C C . PHE B 2 299 ? 115.120 136.851 144.122 1.00 50.56 299 PHE B C 1
ATOM 6229 O O . PHE B 2 299 ? 114.869 137.346 143.013 1.00 50.56 299 PHE B O 1
ATOM 6237 N N . SER B 2 300 ? 116.329 136.377 144.425 1.00 51.89 300 SER B N 1
ATOM 6238 C CA . SER B 2 300 ? 117.396 136.424 143.435 1.00 51.89 300 SER B CA 1
ATOM 6239 C C . SER B 2 300 ? 117.080 135.546 142.236 1.00 51.89 300 SER B C 1
ATOM 6240 O O . SER B 2 300 ? 117.433 135.897 141.108 1.00 51.89 300 SER B O 1
ATOM 6243 N N . GLY B 2 301 ? 116.418 134.409 142.449 1.00 53.91 301 GLY B N 1
ATOM 6244 C CA . GLY B 2 301 ? 115.933 133.627 141.329 1.00 53.91 301 GLY B CA 1
ATOM 6245 C C . GLY B 2 301 ? 114.836 134.337 140.564 1.00 53.91 301 GLY B C 1
ATOM 6246 O O . GLY B 2 301 ? 114.837 134.348 139.335 1.00 53.91 301 GLY B O 1
ATOM 6247 N N . ALA B 2 302 ? 113.894 134.955 141.276 1.00 54.89 302 ALA B N 1
ATOM 6248 C CA . ALA B 2 302 ? 112.841 135.694 140.593 1.00 54.89 302 ALA B CA 1
ATOM 6249 C C . ALA B 2 302 ? 113.394 136.841 139.766 1.00 54.89 302 ALA B C 1
ATOM 6250 O O . ALA B 2 302 ? 112.694 137.348 138.890 1.00 54.89 302 ALA B O 1
ATOM 6252 N N . VAL B 2 303 ? 114.615 137.285 140.036 1.00 56.31 303 VAL B N 1
ATOM 6253 C CA . VAL B 2 303 ? 115.220 138.316 139.193 1.00 56.31 303 VAL B CA 1
ATOM 6254 C C . VAL B 2 303 ? 116.071 137.708 138.081 1.00 56.31 303 VAL B C 1
ATOM 6255 O O . VAL B 2 303 ? 115.987 138.122 136.921 1.00 56.31 303 VAL B O 1
ATOM 6259 N N . VAL B 2 304 ? 116.907 136.718 138.404 1.00 58.65 304 VAL B N 1
ATOM 6260 C CA . VAL B 2 304 ? 117.769 136.098 137.404 1.00 58.65 304 VAL B CA 1
ATOM 6261 C C . VAL B 2 304 ? 116.994 135.263 136.398 1.00 58.65 304 VAL B C 1
ATOM 6262 O O . VAL B 2 304 ? 117.554 134.861 135.374 1.00 58.65 304 VAL B O 1
ATOM 6266 N N . LEU B 2 305 ? 115.717 134.989 136.654 1.00 61.64 305 LEU B N 1
ATOM 6267 C CA . LEU B 2 305 ? 114.903 134.298 135.666 1.00 61.64 305 LEU B CA 1
ATOM 6268 C C . LEU B 2 305 ? 114.125 135.253 134.779 1.00 61.64 305 LEU B C 1
ATOM 6269 O O . LEU B 2 305 ? 113.884 134.938 133.610 1.00 61.64 305 LEU B O 1
ATOM 6274 N N . LEU B 2 306 ? 113.733 136.411 135.292 1.00 61.25 306 LEU B N 1
ATOM 6275 C CA . LEU B 2 306 ? 113.134 137.433 134.449 1.00 61.25 306 LEU B CA 1
ATOM 6276 C C . LEU B 2 306 ? 114.184 138.311 133.793 1.00 61.25 306 LEU B C 1
ATOM 6277 O O . LEU B 2 306 ? 113.832 139.268 133.100 1.00 61.25 306 LEU B O 1
ATOM 6282 N N . ALA B 2 307 ? 115.461 138.028 134.035 1.00 62.72 307 ALA B N 1
ATOM 6283 C CA . ALA B 2 307 ? 116.548 138.528 133.207 1.00 62.72 307 ALA B CA 1
ATOM 6284 C C . ALA B 2 307 ? 116.984 137.513 132.156 1.00 62.72 307 ALA B C 1
ATOM 6285 O O . ALA B 2 307 ? 118.051 137.674 131.557 1.00 62.72 307 ALA B O 1
ATOM 6287 N N . GLY B 2 308 ? 116.199 136.460 131.944 1.00 67.08 308 GLY B N 1
ATOM 6288 C CA . GLY B 2 308 ? 116.444 135.506 130.881 1.00 67.08 308 GLY B CA 1
ATOM 6289 C C . GLY B 2 308 ? 115.334 135.557 129.853 1.00 67.08 308 GLY B C 1
ATOM 6290 O O . GLY B 2 308 ? 115.384 134.882 128.822 1.00 67.08 308 GLY B O 1
ATOM 6291 N N . LEU B 2 309 ? 114.310 136.352 130.151 1.00 68.80 309 LEU B N 1
ATOM 6292 C CA . LEU B 2 309 ? 113.251 136.700 129.215 1.00 68.80 309 LEU B CA 1
ATOM 6293 C C . LEU B 2 309 ? 113.568 138.013 128.516 1.00 68.80 309 LEU B C 1
ATOM 6294 O O . LEU B 2 309 ? 113.530 138.109 127.278 1.00 68.80 309 LEU B O 1
ATOM 6299 N N . LEU B 2 310 ? 113.885 139.028 129.321 1.00 67.32 310 LEU B N 1
ATOM 6300 C CA . LEU B 2 310 ? 114.356 140.296 128.792 1.00 67.32 310 LEU B CA 1
ATOM 6301 C C . LEU B 2 310 ? 115.553 140.091 127.882 1.00 67.32 310 LEU B C 1
ATOM 6302 O O . LEU B 2 310 ? 115.695 140.797 126.881 1.00 67.32 310 LEU B O 1
ATOM 6307 N N . SER B 2 311 ? 116.400 139.105 128.188 1.00 68.23 311 SER B N 1
ATOM 6308 C CA . SER B 2 311 ? 117.592 138.860 127.383 1.00 68.23 311 SER B CA 1
ATOM 6309 C C . SER B 2 311 ? 117.232 138.412 125.971 1.00 68.23 311 SER B C 1
ATOM 6310 O O . SER B 2 311 ? 117.757 138.947 124.989 1.00 68.23 311 SER B O 1
ATOM 6313 N N . ASP B 2 312 ? 116.345 137.424 125.841 1.00 69.82 312 ASP B N 1
ATOM 6314 C CA . ASP B 2 312 ? 115.952 136.979 124.508 1.00 69.82 312 ASP B CA 1
ATOM 6315 C C . ASP B 2 312 ? 115.221 138.083 123.757 1.00 69.82 312 ASP B C 1
ATOM 6316 O O . ASP B 2 312 ? 115.413 138.256 122.543 1.00 69.82 312 ASP B O 1
ATOM 6321 N N . VAL B 2 313 ? 114.382 138.846 124.463 1.00 67.54 313 VAL B N 1
ATOM 6322 C CA . VAL B 2 313 ? 113.671 139.944 123.812 1.00 67.54 313 VAL B CA 1
ATOM 6323 C C . VAL B 2 313 ? 114.660 140.951 123.233 1.00 67.54 313 VAL B C 1
ATOM 6324 O O . VAL B 2 313 ? 114.569 141.335 122.058 1.00 67.54 313 VAL B O 1
ATOM 6328 N N . ILE B 2 314 ? 115.616 141.373 124.051 1.00 64.72 314 ILE B N 1
ATOM 6329 C CA . ILE B 2 314 ? 116.594 142.395 123.582 1.00 64.72 314 ILE B CA 1
ATOM 6330 C C . ILE B 2 314 ? 117.446 141.798 122.459 1.00 64.72 314 ILE B C 1
ATOM 6331 O O . ILE B 2 314 ? 117.848 142.554 121.580 1.00 64.72 314 ILE B O 1
ATOM 6336 N N . TYR B 2 315 ? 117.639 140.484 122.427 1.00 63.49 315 TYR B N 1
ATOM 6337 C CA . TYR B 2 315 ? 118.533 139.899 121.399 1.00 63.49 315 TYR B CA 1
ATOM 6338 C C . TYR B 2 315 ? 117.867 139.990 120.035 1.00 63.49 315 TYR B C 1
ATOM 6339 O O . TYR B 2 315 ? 118.569 140.254 119.069 1.00 63.49 315 TYR B O 1
ATOM 6348 N N . ALA B 2 316 ? 116.569 139.765 119.960 1.00 63.37 316 ALA B N 1
ATOM 6349 C CA . ALA B 2 316 ? 115.936 139.765 118.633 1.00 63.37 316 ALA B CA 1
ATOM 6350 C C . ALA B 2 316 ? 115.516 141.180 118.314 1.00 63.37 316 ALA B C 1
ATOM 6351 O O . ALA B 2 316 ? 114.980 141.390 117.232 1.00 63.37 316 ALA B O 1
ATOM 6353 N N . ALA B 2 317 ? 115.703 142.094 119.249 1.00 61.32 317 ALA B N 1
ATOM 6354 C CA . ALA B 2 317 ? 115.437 143.497 118.902 1.00 61.32 317 ALA B CA 1
ATOM 6355 C C . ALA B 2 317 ? 116.741 144.035 118.341 1.00 61.32 317 ALA B C 1
ATOM 6356 O O . ALA B 2 317 ? 116.736 144.624 117.269 1.00 61.32 317 ALA B O 1
ATOM 6358 N N . LEU B 2 318 ? 117.827 143.759 119.041 1.00 58.73 318 LEU B N 1
ATOM 6359 C CA . LEU B 2 318 ? 119.108 144.293 118.589 1.00 58.73 318 LEU B CA 1
ATOM 6360 C C . LEU B 2 318 ? 119.502 143.732 117.231 1.00 58.73 318 LEU B C 1
ATOM 6361 O O . LEU B 2 318 ? 120.117 144.431 116.418 1.00 58.73 318 LEU B O 1
ATOM 6366 N N . ASP B 2 319 ? 119.177 142.471 116.973 1.00 58.92 319 ASP B N 1
ATOM 6367 C CA . ASP B 2 319 ? 119.535 141.807 115.721 1.00 58.92 319 ASP B CA 1
ATOM 6368 C C . ASP B 2 319 ? 118.298 141.163 115.115 1.00 58.92 319 ASP B C 1
ATOM 6369 O O . ASP B 2 319 ? 117.777 140.181 115.681 1.00 58.92 319 ASP B O 1
ATOM 6374 N N . PRO B 2 320 ? 117.802 141.657 113.980 1.00 55.28 320 PRO B N 1
ATOM 6375 C CA . PRO B 2 320 ? 116.618 141.043 113.366 1.00 55.28 320 PRO B CA 1
ATOM 6376 C C . PRO B 2 320 ? 116.890 139.700 112.722 1.00 55.28 320 PRO B C 1
ATOM 6377 O O . PRO B 2 320 ? 115.933 138.988 112.394 1.00 55.28 320 PRO B O 1
ATOM 6381 N N . ARG B 2 321 ? 118.155 139.333 112.520 1.00 57.57 321 ARG B N 1
ATOM 6382 C CA . ARG B 2 321 ? 118.463 138.076 111.854 1.00 57.57 321 ARG B CA 1
ATOM 6383 C C . ARG B 2 321 ? 118.247 136.872 112.756 1.00 57.57 321 ARG B C 1
ATOM 6384 O O . ARG B 2 321 ? 118.187 135.746 112.254 1.00 57.57 321 ARG B O 1
ATOM 6392 N N . VAL B 2 322 ? 118.118 137.077 114.067 1.00 64.71 322 VAL B N 1
ATOM 6393 C CA . VAL B 2 322 ? 117.872 135.967 114.979 1.00 64.71 322 VAL B CA 1
ATOM 6394 C C . VAL B 2 322 ? 116.370 135.704 115.026 1.00 64.71 322 VAL B C 1
ATOM 6395 O O . VAL B 2 322 ? 115.657 136.163 115.923 1.00 64.71 322 VAL B O 1
ATOM 6399 N N . ARG B 2 323 ? 115.863 134.946 114.061 1.00 75.49 323 ARG B N 1
ATOM 6400 C CA . ARG B 2 323 ? 114.448 134.615 114.134 1.00 75.49 323 ARG B CA 1
ATOM 6401 C C . ARG B 2 323 ? 114.241 133.527 115.184 1.00 75.49 323 ARG B C 1
ATOM 6402 O O . ARG B 2 323 ? 113.894 132.384 114.868 1.00 75.49 323 ARG B O 1
ATOM 6410 N N . VAL B 2 324 ? 114.453 133.879 116.451 1.00 77.91 324 VAL B N 1
ATOM 6411 C CA . VAL B 2 324 ? 114.315 132.946 117.566 1.00 77.91 324 VAL B CA 1
ATOM 6412 C C . VAL B 2 324 ? 113.099 133.286 118.434 1.00 77.91 324 VAL B C 1
ATOM 6413 O O . VAL B 2 324 ? 112.199 132.461 118.602 1.00 77.91 324 VAL B O 1
ATOM 6417 N N . SER B 2 325 ? 113.029 134.515 118.942 1.00 84.98 325 SER B N 1
ATOM 6418 C CA . SER B 2 325 ? 111.990 134.947 119.864 1.00 84.98 325 SER B CA 1
ATOM 6419 C C . SER B 2 325 ? 112.143 136.438 120.138 1.00 84.98 325 SER B C 1
ATOM 6420 O O . SER B 2 325 ? 112.049 136.881 121.283 1.00 84.98 325 SER B O 1
ATOM 6423 N N . MET C 3 1 ? 150.249 119.741 94.819 1.00 60.10 1 MET C N 1
ATOM 6424 C CA . MET C 3 1 ? 150.167 121.072 95.461 1.00 60.10 1 MET C CA 1
ATOM 6425 C C . MET C 3 1 ? 151.337 121.912 94.983 1.00 60.10 1 MET C C 1
ATOM 6426 O O . MET C 3 1 ? 151.858 121.621 93.898 1.00 60.10 1 MET C O 1
ATOM 6431 N N . THR C 3 2 ? 151.691 122.938 95.745 1.00 63.77 2 THR C N 1
ATOM 6432 C CA . THR C 3 2 ? 152.951 123.672 95.463 1.00 63.77 2 THR C CA 1
ATOM 6433 C C . THR C 3 2 ? 153.321 124.105 96.885 1.00 63.77 2 THR C C 1
ATOM 6434 O O . THR C 3 2 ? 154.277 123.516 97.426 1.00 63.77 2 THR C O 1
ATOM 6438 N N . GLU C 3 3 ? 152.571 125.040 97.478 1.00 63.66 3 GLU C N 1
ATOM 6439 C CA . GLU C 3 3 ? 152.901 125.575 98.826 1.00 63.66 3 GLU C CA 1
ATOM 6440 C C . GLU C 3 3 ? 151.601 125.855 99.590 1.00 63.66 3 GLU C C 1
ATOM 6441 O O . GLU C 3 3 ? 151.479 126.977 100.093 1.00 63.66 3 GLU C O 1
ATOM 6447 N N . PHE C 3 4 ? 150.672 124.895 99.700 1.00 54.89 4 PHE C N 1
ATOM 6448 C CA . PHE C 3 4 ? 149.342 125.211 100.288 1.00 54.89 4 PHE C CA 1
ATOM 6449 C C . PHE C 3 4 ? 149.410 125.133 101.805 1.00 54.89 4 PHE C C 1
ATOM 6450 O O . PHE C 3 4 ? 149.925 124.144 102.308 1.00 54.89 4 PHE C O 1
ATOM 6458 N N . ALA C 3 5 ? 148.920 126.153 102.499 1.00 51.28 5 ALA C N 1
ATOM 6459 C CA . ALA C 3 5 ? 149.017 126.177 103.972 1.00 51.28 5 ALA C CA 1
ATOM 6460 C C . ALA C 3 5 ? 147.626 126.215 104.592 1.00 51.28 5 ALA C C 1
ATOM 6461 O O . ALA C 3 5 ? 146.771 126.930 104.083 1.00 51.28 5 ALA C O 1
ATOM 6463 N N . SER C 3 6 ? 147.437 125.476 105.673 1.00 49.01 6 SER C N 1
ATOM 6464 C CA . SER C 3 6 ? 146.145 125.423 106.335 1.00 49.01 6 SER C CA 1
ATOM 6465 C C . SER C 3 6 ? 145.843 126.754 107.013 1.00 49.01 6 SER C C 1
ATOM 6466 O O . SER C 3 6 ? 146.594 127.726 106.904 1.00 49.01 6 SER C O 1
ATOM 6469 N N . ARG C 3 7 ? 144.717 126.807 107.721 1.00 45.73 7 ARG C N 1
ATOM 6470 C CA . ARG C 3 7 ? 144.365 128.028 108.432 1.00 45.73 7 ARG C CA 1
ATOM 6471 C C . ARG C 3 7 ? 145.175 128.187 109.710 1.00 45.73 7 ARG C C 1
ATOM 6472 O O . ARG C 3 7 ? 145.564 129.304 110.064 1.00 45.73 7 ARG C O 1
ATOM 6480 N N . ARG C 3 8 ? 145.441 127.088 110.418 1.00 48.46 8 ARG C N 1
ATOM 6481 C CA . ARG C 3 8 ? 146.160 127.202 111.682 1.00 48.46 8 ARG C CA 1
ATOM 6482 C C . ARG C 3 8 ? 147.633 127.514 111.466 1.00 48.46 8 ARG C C 1
ATOM 6483 O O . ARG C 3 8 ? 148.246 128.186 112.300 1.00 48.46 8 ARG C O 1
ATOM 6491 N N . THR C 3 9 ? 148.216 127.050 110.362 1.00 46.72 9 THR C N 1
ATOM 6492 C CA . THR C 3 9 ? 149.574 127.463 110.031 1.00 46.72 9 THR C CA 1
ATOM 6493 C C . THR C 3 9 ? 149.645 128.976 109.878 1.00 46.72 9 THR C C 1
ATOM 6494 O O . THR C 3 9 ? 150.521 129.636 110.453 1.00 46.72 9 THR C O 1
ATOM 6498 N N . LEU C 3 10 ? 148.697 129.544 109.132 1.00 46.01 10 LEU C N 1
ATOM 6499 C CA . LEU C 3 10 ? 148.651 130.989 108.953 1.00 46.01 10 LEU C CA 1
ATOM 6500 C C . LEU C 3 10 ? 148.421 131.697 110.278 1.00 46.01 10 LEU C C 1
ATOM 6501 O O . LEU C 3 10 ? 149.004 132.754 110.531 1.00 46.01 10 LEU C O 1
ATOM 6506 N N . VAL C 3 11 ? 147.566 131.135 111.133 1.00 45.85 11 VAL C N 1
ATOM 6507 C CA . VAL C 3 11 ? 147.283 131.771 112.415 1.00 45.85 11 VAL C CA 1
ATOM 6508 C C . VAL C 3 11 ? 148.530 131.803 113.288 1.00 45.85 11 VAL C C 1
ATOM 6509 O O . VAL C 3 11 ? 148.816 132.809 113.942 1.00 45.85 11 VAL C O 1
ATOM 6513 N N . VAL C 3 12 ? 149.287 130.706 113.322 1.00 45.44 12 VAL C N 1
ATOM 6514 C CA . VAL C 3 12 ? 150.504 130.676 114.130 1.00 45.44 12 VAL C CA 1
ATOM 6515 C C . VAL C 3 12 ? 151.520 131.678 113.596 1.00 45.44 12 VAL C C 1
ATOM 6516 O O . VAL C 3 12 ? 152.129 132.445 114.359 1.00 45.44 12 VAL C O 1
ATOM 6520 N N . ARG C 3 13 ? 151.707 131.700 112.272 1.00 47.65 13 ARG C N 1
ATOM 6521 C CA . ARG C 3 13 ? 152.636 132.661 111.685 1.00 47.65 13 ARG C CA 1
ATOM 6522 C C . ARG C 3 13 ? 152.221 134.091 111.998 1.00 47.65 13 ARG C C 1
ATOM 6523 O O . ARG C 3 13 ? 153.069 134.939 112.293 1.00 47.65 13 ARG C O 1
ATOM 6531 N N . ARG C 3 14 ? 150.920 134.377 111.944 1.00 46.72 14 ARG C N 1
ATOM 6532 C CA . ARG C 3 14 ? 150.437 135.723 112.221 1.00 46.72 14 ARG C CA 1
ATOM 6533 C C . ARG C 3 14 ? 150.558 136.080 113.693 1.00 46.72 14 ARG C C 1
ATOM 6534 O O . ARG C 3 14 ? 150.755 137.251 114.030 1.00 46.72 14 ARG C O 1
ATOM 6542 N N . PHE C 3 15 ? 150.415 135.100 114.583 1.00 47.67 15 PHE C N 1
ATOM 6543 C CA . PHE C 3 15 ? 150.497 135.397 116.007 1.00 47.67 15 PHE C CA 1
ATOM 6544 C C . PHE C 3 15 ? 151.929 135.668 116.431 1.00 47.67 15 PHE C C 1
ATOM 6545 O O . PHE C 3 15 ? 152.175 136.548 117.262 1.00 47.67 15 PHE C O 1
ATOM 6553 N N . LEU C 3 16 ? 152.891 134.929 115.885 1.00 49.15 16 LEU C N 1
ATOM 6554 C CA . LEU C 3 16 ? 154.256 135.104 116.364 1.00 49.15 16 LEU C CA 1
ATOM 6555 C C . LEU C 3 16 ? 155.002 136.236 115.668 1.00 49.15 16 LEU C C 1
ATOM 6556 O O . LEU C 3 16 ? 156.191 136.425 115.937 1.00 49.15 16 LEU C O 1
ATOM 6561 N N . ARG C 3 17 ? 154.348 137.000 114.797 1.00 52.47 17 ARG C N 1
ATOM 6562 C CA . ARG C 3 17 ? 154.949 138.210 114.255 1.00 52.47 17 ARG C CA 1
ATOM 6563 C C . ARG C 3 17 ? 154.431 139.470 114.937 1.00 52.47 17 ARG C C 1
ATOM 6564 O O . ARG C 3 17 ? 154.706 140.578 114.467 1.00 52.47 17 ARG C O 1
ATOM 6572 N N . ASN C 3 18 ? 153.684 139.322 116.026 1.00 51.94 18 ASN C N 1
ATOM 6573 C CA . ASN C 3 18 ? 153.296 140.422 116.903 1.00 51.94 18 ASN C CA 1
ATOM 6574 C C . ASN C 3 18 ? 154.148 140.269 118.158 1.00 51.94 18 ASN C C 1
ATOM 6575 O O . ASN C 3 18 ? 153.873 139.411 118.999 1.00 51.94 18 ASN C O 1
ATOM 6580 N N . ARG C 3 19 ? 155.183 141.098 118.281 1.00 54.24 19 ARG C N 1
ATOM 6581 C CA . ARG C 3 19 ? 156.226 140.841 119.267 1.00 54.24 19 ARG C CA 1
ATOM 6582 C C . ARG C 3 19 ? 155.808 141.158 120.698 1.00 54.24 19 ARG C C 1
ATOM 6583 O O . ARG C 3 19 ? 156.384 140.587 121.632 1.00 54.24 19 ARG C O 1
ATOM 6591 N N . ALA C 3 20 ? 154.824 142.034 120.900 1.00 51.17 20 ALA C N 1
ATOM 6592 C CA . ALA C 3 20 ? 154.333 142.271 122.253 1.00 51.17 20 ALA C CA 1
ATOM 6593 C C . ALA C 3 20 ? 153.768 140.991 122.855 1.00 51.17 20 ALA C C 1
ATOM 6594 O O . ALA C 3 20 ? 154.082 140.633 123.996 1.00 51.17 20 ALA C O 1
ATOM 6596 N N . ALA C 3 21 ? 152.960 140.264 122.081 1.00 50.48 21 ALA C N 1
ATOM 6597 C CA . ALA C 3 21 ? 152.345 139.038 122.573 1.00 50.48 21 ALA C CA 1
ATOM 6598 C C . ALA C 3 21 ? 153.322 137.871 122.635 1.00 50.48 21 ALA C C 1
ATOM 6599 O O . ALA C 3 21 ? 153.109 136.940 123.414 1.00 50.48 21 ALA C O 1
ATOM 6601 N N . VAL C 3 22 ? 154.370 137.874 121.813 1.00 50.58 22 VAL C N 1
ATOM 6602 C CA . VAL C 3 22 ? 155.398 136.845 121.944 1.00 50.58 22 VAL C CA 1
ATOM 6603 C C . VAL C 3 22 ? 156.184 137.047 123.238 1.00 50.58 22 VAL C C 1
ATOM 6604 O O . VAL C 3 22 ? 156.398 136.101 124.028 1.00 50.58 22 VAL C O 1
ATOM 6608 N N . ALA C 3 23 ? 156.600 138.292 123.487 1.00 51.85 23 ALA C N 1
ATOM 6609 C CA . ALA C 3 23 ? 157.329 138.604 124.708 1.00 51.85 23 ALA C CA 1
ATOM 6610 C C . ALA C 3 23 ? 156.485 138.318 125.941 1.00 51.85 23 ALA C C 1
ATOM 6611 O O . ALA C 3 23 ? 156.966 137.704 126.902 1.00 51.85 23 ALA C O 1
ATOM 6613 N N . SER C 3 24 ? 155.228 138.758 125.941 1.00 50.20 24 SER C N 1
ATOM 6614 C CA . SER C 3 24 ? 154.365 138.515 127.094 1.00 50.20 24 SER C CA 1
ATOM 6615 C C . SER C 3 24 ? 153.622 137.197 126.955 1.00 50.20 24 SER C C 1
ATOM 6616 O O . SER C 3 24 ? 152.425 137.089 127.202 1.00 50.20 24 SER C O 1
ATOM 6619 N N . LEU C 3 25 ? 154.346 136.206 126.553 1.00 52.33 25 LEU C N 1
ATOM 6620 C CA . LEU C 3 25 ? 154.075 134.792 126.731 1.00 52.33 25 LEU C CA 1
ATOM 6621 C C . LEU C 3 25 ? 155.304 134.105 127.278 1.00 52.33 25 LEU C C 1
ATOM 6622 O O . LEU C 3 25 ? 155.200 133.294 128.211 1.00 52.33 25 LEU C O 1
ATOM 6627 N N . ALA C 3 26 ? 156.482 134.484 126.777 1.00 55.78 26 ALA C N 1
ATOM 6628 C CA . ALA C 3 26 ? 157.704 134.016 127.420 1.00 55.78 26 ALA C CA 1
ATOM 6629 C C . ALA C 3 26 ? 157.797 134.526 128.854 1.00 55.78 26 ALA C C 1
ATOM 6630 O O . ALA C 3 26 ? 158.228 133.793 129.747 1.00 55.78 26 ALA C O 1
ATOM 6632 N N . ALA C 3 27 ? 157.399 135.777 129.099 1.00 57.39 27 ALA C N 1
ATOM 6633 C CA . ALA C 3 27 ? 157.421 136.293 130.469 1.00 57.39 27 ALA C CA 1
ATOM 6634 C C . ALA C 3 27 ? 156.450 135.526 131.359 1.00 57.39 27 ALA C C 1
ATOM 6635 O O . ALA C 3 27 ? 156.792 135.112 132.478 1.00 57.39 27 ALA C O 1
ATOM 6637 N N . LEU C 3 28 ? 155.230 135.318 130.859 1.00 57.12 28 LEU C N 1
ATOM 6638 C CA . LEU C 3 28 ? 154.198 134.625 131.615 1.00 57.12 28 LEU C CA 1
ATOM 6639 C C . LEU C 3 28 ? 154.613 133.209 131.974 1.00 57.12 28 LEU C C 1
ATOM 6640 O O . LEU C 3 28 ? 154.219 132.698 133.027 1.00 57.12 28 LEU C O 1
ATOM 6645 N N . LEU C 3 29 ? 155.389 132.552 131.115 1.00 59.31 29 LEU C N 1
ATOM 6646 C CA . LEU C 3 29 ? 155.797 131.180 131.380 1.00 59.31 29 LEU C CA 1
ATOM 6647 C C . LEU C 3 29 ? 157.209 131.058 131.937 1.00 59.31 29 LEU C C 1
ATOM 6648 O O . LEU C 3 29 ? 157.633 129.945 132.261 1.00 59.31 29 LEU C O 1
ATOM 6653 N N . LEU C 3 30 ? 157.950 132.158 132.050 1.00 61.34 30 LEU C N 1
ATOM 6654 C CA . LEU C 3 30 ? 159.227 132.111 132.747 1.00 61.34 30 LEU C CA 1
ATOM 6655 C C . LEU C 3 30 ? 159.091 132.505 134.203 1.00 61.34 30 LEU C C 1
ATOM 6656 O O . LEU C 3 30 ? 159.886 132.053 135.034 1.00 61.34 30 LEU C O 1
ATOM 6661 N N . LEU C 3 31 ? 158.104 133.334 134.544 1.00 62.32 31 LEU C N 1
ATOM 6662 C CA . LEU C 3 31 ? 157.882 133.542 135.968 1.00 62.32 31 LEU C CA 1
ATOM 6663 C C . LEU C 3 31 ? 157.080 132.413 136.604 1.00 62.32 31 LEU C C 1
ATOM 6664 O O . LEU C 3 31 ? 156.972 132.373 137.833 1.00 62.32 31 LEU C O 1
ATOM 6669 N N . PHE C 3 32 ? 156.516 131.500 135.803 1.00 62.55 32 PHE C N 1
ATOM 6670 C CA . PHE C 3 32 ? 155.987 130.251 136.345 1.00 62.55 32 PHE C CA 1
ATOM 6671 C C . PHE C 3 32 ? 157.109 129.295 136.705 1.00 62.55 32 PHE C C 1
ATOM 6672 O O . PHE C 3 32 ? 157.049 128.618 137.735 1.00 62.55 32 PHE C O 1
ATOM 6680 N N . VAL C 3 33 ? 158.128 129.214 135.853 1.00 62.89 33 VAL C N 1
ATOM 6681 C CA . VAL C 3 33 ? 159.309 128.433 136.185 1.00 62.89 33 VAL C CA 1
ATOM 6682 C C . VAL C 3 33 ? 160.029 129.044 137.377 1.00 62.89 33 VAL C C 1
ATOM 6683 O O . VAL C 3 33 ? 160.448 128.333 138.298 1.00 62.89 33 VAL C O 1
ATOM 6687 N N . SER C 3 34 ? 160.171 130.371 137.391 1.00 63.31 34 SER C N 1
ATOM 6688 C CA . SER C 3 34 ? 160.876 131.038 138.477 1.00 63.31 34 SER C CA 1
ATOM 6689 C C . SER C 3 34 ? 160.128 130.966 139.798 1.00 63.31 34 SER C C 1
ATOM 6690 O O . SER C 3 34 ? 160.718 131.271 140.838 1.00 63.31 34 SER C O 1
ATOM 6693 N N . ALA C 3 35 ? 158.852 130.584 139.789 1.00 62.32 35 ALA C N 1
ATOM 6694 C CA . ALA C 3 35 ? 158.139 130.359 141.036 1.00 62.32 35 ALA C CA 1
ATOM 6695 C C . ALA C 3 35 ? 158.515 129.041 141.692 1.00 62.32 35 ALA C C 1
ATOM 6696 O O . ALA C 3 35 ? 158.151 128.826 142.849 1.00 62.32 35 ALA C O 1
ATOM 6698 N N . TYR C 3 36 ? 159.222 128.159 140.988 1.00 62.40 36 TYR C N 1
ATOM 6699 C CA . TYR C 3 36 ? 159.701 126.903 141.549 1.00 62.40 36 TYR C CA 1
ATOM 6700 C C . TYR C 3 36 ? 161.212 126.779 141.562 1.00 62.40 36 TYR C C 1
ATOM 6701 O O . TYR C 3 36 ? 161.752 126.128 142.455 1.00 62.40 36 TYR C O 1
ATOM 6710 N N . ALA C 3 37 ? 161.908 127.373 140.595 1.00 65.31 37 ALA C N 1
ATOM 6711 C CA . ALA C 3 37 ? 163.363 127.295 140.591 1.00 65.31 37 ALA C CA 1
ATOM 6712 C C . ALA C 3 37 ? 163.972 128.166 141.678 1.00 65.31 37 ALA C C 1
ATOM 6713 O O . ALA C 3 37 ? 165.048 127.849 142.194 1.00 65.31 37 ALA C O 1
ATOM 6715 N N . LEU C 3 38 ? 163.314 129.264 142.025 1.00 65.39 38 LEU C N 1
ATOM 6716 C CA . LEU C 3 38 ? 163.829 130.230 142.987 1.00 65.39 38 LEU C CA 1
ATOM 6717 C C . LEU C 3 38 ? 163.615 129.849 144.453 1.00 65.39 38 LEU C C 1
ATOM 6718 O O . LEU C 3 38 ? 164.519 130.087 145.263 1.00 65.39 38 LEU C O 1
ATOM 6723 N N . PRO C 3 39 ? 162.463 129.304 144.856 1.00 64.65 39 PRO C N 1
ATOM 6724 C CA . PRO C 3 39 ? 162.234 129.046 146.286 1.00 64.65 39 PRO C CA 1
ATOM 6725 C C . PRO C 3 39 ? 163.332 128.204 146.916 1.00 64.65 39 PRO C C 1
ATOM 6726 O O . PRO C 3 39 ? 163.704 128.451 148.072 1.00 64.65 39 PRO C O 1
ATOM 6730 N N . PRO C 3 40 ? 163.883 127.191 146.225 1.00 66.01 40 PRO C N 1
ATOM 6731 C CA . PRO C 3 40 ? 165.114 126.590 146.755 1.00 66.01 40 PRO C CA 1
ATOM 6732 C C . PRO C 3 40 ? 166.379 127.292 146.284 1.00 66.01 40 PRO C C 1
ATOM 6733 O O . PRO C 3 40 ? 167.348 126.626 145.910 1.00 66.01 40 PRO C O 1
ATOM 6737 N N . LEU C 3 41 ? 166.387 128.613 146.275 1.00 66.78 41 LEU C N 1
ATOM 6738 C CA . LEU C 3 41 ? 167.631 129.333 146.015 1.00 66.78 41 LEU C CA 1
ATOM 6739 C C . LEU C 3 41 ? 167.881 130.472 146.991 1.00 66.78 41 LEU C C 1
ATOM 6740 O O . LEU C 3 41 ? 169.031 130.710 147.367 1.00 66.78 41 LEU C O 1
ATOM 6745 N N . LEU C 3 42 ? 166.836 131.179 147.404 1.00 63.86 42 LEU C N 1
ATOM 6746 C CA . LEU C 3 42 ? 166.959 132.436 148.122 1.00 63.86 42 LEU C CA 1
ATOM 6747 C C . LEU C 3 42 ? 167.255 132.198 149.602 1.00 63.86 42 LEU C C 1
ATOM 6748 O O . LEU C 3 42 ? 167.028 131.102 150.119 1.00 63.86 42 LEU C O 1
ATOM 6753 N N . PRO C 3 43 ? 167.792 133.218 150.310 1.00 62.47 43 PRO C N 1
ATOM 6754 C CA . PRO C 3 43 ? 168.258 132.999 151.688 1.00 62.47 43 PRO C CA 1
ATOM 6755 C C . PRO C 3 43 ? 167.194 132.463 152.630 1.00 62.47 43 PRO C C 1
ATOM 6756 O O . PRO C 3 43 ? 167.361 131.393 153.223 1.00 62.47 43 PRO C O 1
ATOM 6760 N N . TYR C 3 44 ? 166.098 133.198 152.772 1.00 61.94 44 TYR C N 1
ATOM 6761 C CA . TYR C 3 44 ? 165.052 132.865 153.726 1.00 61.94 44 TYR C CA 1
ATOM 6762 C C . TYR C 3 44 ? 163.955 132.079 153.028 1.00 61.94 44 TYR C C 1
ATOM 6763 O O . TYR C 3 44 ? 163.422 132.519 152.006 1.00 61.94 44 TYR C O 1
ATOM 6772 N N . SER C 3 45 ? 163.625 130.918 153.577 1.00 60.35 45 SER C N 1
ATOM 6773 C CA . SER C 3 45 ? 162.478 130.183 153.081 1.00 60.35 45 SER C CA 1
ATOM 6774 C C . SER C 3 45 ? 161.195 130.864 153.538 1.00 60.35 45 SER C C 1
ATOM 6775 O O . SER C 3 45 ? 161.198 131.704 154.441 1.00 60.35 45 SER C O 1
ATOM 6778 N N . TYR C 3 46 ? 160.082 130.492 152.910 1.00 59.01 46 TYR C N 1
ATOM 6779 C CA . TYR C 3 46 ? 158.803 130.878 153.478 1.00 59.01 46 TYR C CA 1
ATOM 6780 C C . TYR C 3 46 ? 158.690 130.250 154.863 1.00 59.01 46 TYR C C 1
ATOM 6781 O O . TYR C 3 46 ? 159.574 129.517 155.295 1.00 59.01 46 TYR C O 1
ATOM 6790 N N . ASP C 3 47 ? 157.645 130.634 155.596 1.00 59.51 47 ASP C N 1
ATOM 6791 C CA . ASP C 3 47 ? 157.347 130.170 156.951 1.00 59.51 47 ASP C CA 1
ATOM 6792 C C . ASP C 3 47 ? 158.580 130.085 157.853 1.00 59.51 47 ASP C C 1
ATOM 6793 O O . ASP C 3 47 ? 158.631 129.255 158.765 1.00 59.51 47 ASP C O 1
ATOM 6798 N N . ASP C 3 48 ? 159.574 130.936 157.610 1.00 59.17 48 ASP C N 1
ATOM 6799 C CA . ASP C 3 48 ? 160.697 131.114 158.521 1.00 59.17 48 ASP C CA 1
ATOM 6800 C C . ASP C 3 48 ? 160.473 132.418 159.272 1.00 59.17 48 ASP C C 1
ATOM 6801 O O . ASP C 3 48 ? 160.462 133.493 158.665 1.00 59.17 48 ASP C O 1
ATOM 6806 N N . LEU C 3 49 ? 160.319 132.321 160.587 1.00 55.85 49 LEU C N 1
ATOM 6807 C CA . LEU C 3 49 ? 159.942 133.464 161.403 1.00 55.85 49 LEU C CA 1
ATOM 6808 C C . LEU C 3 49 ? 161.186 134.127 161.972 1.00 55.85 49 LEU C C 1
ATOM 6809 O O . LEU C 3 49 ? 161.974 133.487 162.677 1.00 55.85 49 LEU C O 1
ATOM 6814 N N . ASP C 3 50 ? 161.356 135.406 161.665 1.00 56.48 50 ASP C N 1
ATOM 6815 C CA . ASP C 3 50 ? 162.428 136.228 162.209 1.00 56.48 50 ASP C CA 1
ATOM 6816 C C . ASP C 3 50 ? 161.772 137.160 163.223 1.00 56.48 50 ASP C C 1
ATOM 6817 O O . ASP C 3 50 ? 161.286 138.236 162.874 1.00 56.48 50 ASP C O 1
ATOM 6822 N N . PHE C 3 51 ? 161.772 136.746 164.488 1.00 53.96 51 PHE C N 1
ATOM 6823 C CA . PHE C 3 51 ? 161.206 137.586 165.534 1.00 53.96 51 PHE C CA 1
ATOM 6824 C C . PHE C 3 51 ? 162.040 138.828 165.802 1.00 53.96 51 PHE C C 1
ATOM 6825 O O . PHE C 3 51 ? 161.564 139.733 166.494 1.00 53.96 51 PHE C O 1
ATOM 6833 N N . ASN C 3 52 ? 163.267 138.892 165.286 1.00 55.11 52 ASN C N 1
ATOM 6834 C CA . ASN C 3 52 ? 164.037 140.125 165.387 1.00 55.11 52 ASN C CA 1
ATOM 6835 C C . ASN C 3 52 ? 163.497 141.197 164.450 1.00 55.11 52 ASN C C 1
ATOM 6836 O O . ASN C 3 52 ? 163.528 142.385 164.788 1.00 55.11 52 ASN C O 1
ATOM 6841 N N . ALA C 3 53 ? 162.996 140.803 163.284 1.00 52.91 53 ALA C N 1
ATOM 6842 C CA . ALA C 3 53 ? 162.627 141.728 162.216 1.00 52.91 53 ALA C CA 1
ATOM 6843 C C . ALA C 3 53 ? 161.147 141.566 161.886 1.00 52.91 53 ALA C C 1
ATOM 6844 O O . ALA C 3 53 ? 160.786 140.830 160.966 1.00 52.91 53 ALA C O 1
ATOM 6846 N N . LEU C 3 54 ? 160.296 142.273 162.618 1.00 51.05 54 LEU C N 1
ATOM 6847 C CA . LEU C 3 54 ? 158.858 142.240 162.392 1.00 51.05 54 LEU C CA 1
ATOM 6848 C C . LEU C 3 54 ? 158.426 143.506 161.669 1.00 51.05 54 LEU C C 1
ATOM 6849 O O . LEU C 3 54 ? 158.703 144.615 162.136 1.00 51.05 54 LEU C O 1
ATOM 6854 N N . LEU C 3 55 ? 157.743 143.334 160.537 1.00 50.45 55 LEU C N 1
ATOM 6855 C CA . LEU C 3 55 ? 157.204 144.442 159.751 1.00 50.45 55 LEU C CA 1
ATOM 6856 C C . LEU C 3 55 ? 158.300 145.440 159.383 1.00 50.45 55 LEU C C 1
ATOM 6857 O O . LEU C 3 55 ? 158.304 146.593 159.815 1.00 50.45 55 LEU C O 1
ATOM 6862 N N . GLN C 3 56 ? 159.237 144.972 158.585 1.00 51.72 56 GLN C N 1
ATOM 6863 C CA . GLN C 3 56 ? 160.318 145.851 158.205 1.00 51.72 56 GLN C CA 1
ATOM 6864 C C . GLN C 3 56 ? 160.202 146.254 156.741 1.00 51.72 56 GLN C C 1
ATOM 6865 O O . GLN C 3 56 ? 159.766 145.459 155.903 1.00 51.72 56 GLN C O 1
ATOM 6871 N N . PRO C 3 57 ? 160.583 147.480 156.403 1.00 52.88 57 PRO C N 1
ATOM 6872 C CA . PRO C 3 57 ? 160.608 147.890 155.003 1.00 52.88 57 PRO C CA 1
ATOM 6873 C C . PRO C 3 57 ? 161.665 147.112 154.244 1.00 52.88 57 PRO C C 1
ATOM 6874 O O . PRO C 3 57 ? 162.602 146.575 154.853 1.00 52.88 57 PRO C O 1
ATOM 6878 N N . PRO C 3 58 ? 161.543 147.014 152.920 1.00 53.82 58 PRO C N 1
ATOM 6879 C CA . PRO C 3 58 ? 162.475 146.178 152.153 1.00 53.82 58 PRO C CA 1
ATOM 6880 C C . PRO C 3 58 ? 163.913 146.653 152.301 1.00 53.82 58 PRO C C 1
ATOM 6881 O O . PRO C 3 58 ? 164.185 147.850 152.392 1.00 53.82 58 PRO C O 1
ATOM 6885 N N . GLY C 3 59 ? 164.837 145.697 152.324 1.00 57.15 59 GLY C N 1
ATOM 6886 C CA . GLY C 3 59 ? 166.221 146.022 152.607 1.00 57.15 59 GLY C CA 1
ATOM 6887 C C . GLY C 3 59 ? 167.233 145.034 152.070 1.00 57.15 59 GLY C C 1
ATOM 6888 O O . GLY C 3 59 ? 167.097 144.542 150.947 1.00 57.15 59 GLY C O 1
ATOM 6889 N N . THR C 3 60 ? 168.257 144.734 152.868 1.00 59.30 60 THR C N 1
ATOM 6890 C CA . THR C 3 60 ? 169.386 143.932 152.404 1.00 59.30 60 THR C CA 1
ATOM 6891 C C . THR C 3 60 ? 169.153 142.434 152.597 1.00 59.30 60 THR C C 1
ATOM 6892 O O . THR C 3 60 ? 169.249 141.659 151.641 1.00 59.30 60 THR C O 1
ATOM 6896 N N . LYS C 3 61 ? 168.866 142.009 153.829 1.00 61.70 61 LYS C N 1
ATOM 6897 C CA . LYS C 3 61 ? 168.564 140.601 154.063 1.00 61.70 61 LYS C CA 1
ATOM 6898 C C . LYS C 3 61 ? 167.170 140.235 153.577 1.00 61.70 61 LYS C C 1
ATOM 6899 O O . LYS C 3 61 ? 166.951 139.106 153.126 1.00 61.70 61 LYS C O 1
ATOM 6905 N N . HIS C 3 62 ? 166.228 141.167 153.662 1.00 58.84 62 HIS C N 1
ATOM 6906 C CA . HIS C 3 62 ? 164.838 140.960 153.270 1.00 58.84 62 HIS C CA 1
ATOM 6907 C C . HIS C 3 62 ? 164.561 141.904 152.108 1.00 58.84 62 HIS C C 1
ATOM 6908 O O . HIS C 3 62 ? 164.222 143.072 152.311 1.00 58.84 62 HIS C O 1
ATOM 6915 N N . TRP C 3 63 ? 164.705 141.387 150.887 1.00 57.27 63 TRP C N 1
ATOM 6916 C CA . TRP C 3 63 ? 164.681 142.247 149.711 1.00 57.27 63 TRP C CA 1
ATOM 6917 C C . TRP C 3 63 ? 163.318 142.887 149.492 1.00 57.27 63 TRP C C 1
ATOM 6918 O O . TRP C 3 63 ? 163.238 143.980 148.923 1.00 57.27 63 TRP C O 1
ATOM 6929 N N . LEU C 3 64 ? 162.241 142.233 149.920 1.00 53.20 64 LEU C N 1
ATOM 6930 C CA . LEU C 3 64 ? 160.900 142.791 149.798 1.00 53.20 64 LEU C CA 1
ATOM 6931 C C . LEU C 3 64 ? 160.224 142.938 151.156 1.00 53.20 64 LEU C C 1
ATOM 6932 O O . LEU C 3 64 ? 159.001 142.853 151.259 1.00 53.20 64 LEU C O 1
ATOM 6937 N N . GLY C 3 65 ? 161.008 143.154 152.206 1.00 53.46 65 GLY C N 1
ATOM 6938 C CA . GLY C 3 65 ? 160.454 143.411 153.517 1.00 53.46 65 GLY C CA 1
ATOM 6939 C C . GLY C 3 65 ? 159.946 142.155 154.187 1.00 53.46 65 GLY C C 1
ATOM 6940 O O . GLY C 3 65 ? 160.020 141.047 153.658 1.00 53.46 65 GLY C O 1
ATOM 6941 N N . THR C 3 66 ? 159.409 142.340 155.384 1.00 51.72 66 THR C N 1
ATOM 6942 C CA . THR C 3 66 ? 158.881 141.247 156.184 1.00 51.72 66 THR C CA 1
ATOM 6943 C C . THR C 3 66 ? 157.390 141.424 156.420 1.00 51.72 66 THR C C 1
ATOM 6944 O O . THR C 3 66 ? 156.750 142.341 155.906 1.00 51.72 66 THR C O 1
ATOM 6948 N N . ASN C 3 67 ? 156.857 140.521 157.225 1.00 50.93 67 ASN C N 1
ATOM 6949 C CA . ASN C 3 67 ? 155.456 140.450 157.586 1.00 50.93 67 ASN C CA 1
ATOM 6950 C C . ASN C 3 67 ? 155.296 140.825 159.052 1.00 50.93 67 ASN C C 1
ATOM 6951 O O . ASN C 3 67 ? 156.251 141.215 159.728 1.00 50.93 67 ASN C O 1
ATOM 6956 N N . ALA C 3 68 ? 154.065 140.700 159.545 1.00 49.06 68 ALA C N 1
ATOM 6957 C CA . ALA C 3 68 ? 153.820 140.918 160.965 1.00 49.06 68 ALA C CA 1
ATOM 6958 C C . ALA C 3 68 ? 154.540 139.876 161.806 1.00 49.06 68 ALA C C 1
ATOM 6959 O O . ALA C 3 68 ? 155.040 140.181 162.894 1.00 49.06 68 ALA C O 1
ATOM 6961 N N . LEU C 3 69 ? 154.599 138.639 161.319 1.00 50.66 69 LEU C N 1
ATOM 6962 C CA . LEU C 3 69 ? 155.270 137.555 162.018 1.00 50.66 69 LEU C CA 1
ATOM 6963 C C . LEU C 3 69 ? 156.758 137.484 161.725 1.00 50.66 69 LEU C C 1
ATOM 6964 O O . LEU C 3 69 ? 157.457 136.683 162.352 1.00 50.66 69 LEU C O 1
ATOM 6969 N N . GLY C 3 70 ? 157.257 138.290 160.798 1.00 52.41 70 GLY C N 1
ATOM 6970 C CA . GLY C 3 70 ? 158.647 138.235 160.416 1.00 52.41 70 GLY C CA 1
ATOM 6971 C C . GLY C 3 70 ? 158.939 137.390 159.200 1.00 52.41 70 GLY C C 1
ATOM 6972 O O . GLY C 3 70 ? 160.104 137.293 158.802 1.00 52.41 70 GLY C O 1
ATOM 6973 N N . GLN C 3 71 ? 157.926 136.777 158.598 1.00 54.07 71 GLN C N 1
ATOM 6974 C CA . GLN C 3 71 ? 158.148 135.949 157.423 1.00 54.07 71 GLN C CA 1
ATOM 6975 C C . GLN C 3 71 ? 158.634 136.797 156.258 1.00 54.07 71 GLN C C 1
ATOM 6976 O O . GLN C 3 71 ? 158.107 137.880 155.994 1.00 54.07 71 GLN C O 1
ATOM 6982 N N . ASP C 3 72 ? 159.650 136.297 155.561 1.00 55.74 72 ASP C N 1
ATOM 6983 C CA . ASP C 3 72 ? 160.179 137.009 154.408 1.00 55.74 72 ASP C CA 1
ATOM 6984 C C . ASP C 3 72 ? 159.110 137.118 153.334 1.00 55.74 72 ASP C C 1
ATOM 6985 O O . ASP C 3 72 ? 158.530 136.115 152.912 1.00 55.74 72 ASP C O 1
ATOM 6990 N N . LEU C 3 73 ? 158.849 138.346 152.890 1.00 52.38 73 LEU C N 1
ATOM 6991 C CA . LEU C 3 73 ? 157.736 138.573 151.978 1.00 52.38 73 LEU C CA 1
ATOM 6992 C C . LEU C 3 73 ? 158.007 138.010 150.589 1.00 52.38 73 LEU C C 1
ATOM 6993 O O . LEU C 3 73 ? 157.078 137.541 149.924 1.00 52.38 73 LEU C O 1
ATOM 6998 N N . LEU C 3 74 ? 159.258 138.050 150.133 1.00 53.90 74 LEU C N 1
ATOM 6999 C CA . LEU C 3 74 ? 159.579 137.551 148.798 1.00 53.90 74 LEU C CA 1
ATOM 7000 C C . LEU C 3 74 ? 159.350 136.045 148.695 1.00 53.90 74 LEU C C 1
ATOM 7001 O O . LEU C 3 74 ? 158.719 135.563 147.744 1.00 53.90 74 LEU C O 1
ATOM 7006 N N . ALA C 3 75 ? 159.859 135.281 149.662 1.00 54.01 75 ALA C N 1
ATOM 7007 C CA . ALA C 3 75 ? 159.623 133.842 149.653 1.00 54.01 75 ALA C CA 1
ATOM 7008 C C . ALA C 3 75 ? 158.137 133.535 149.760 1.00 54.01 75 ALA C C 1
ATOM 7009 O O . ALA C 3 75 ? 157.620 132.636 149.078 1.00 54.01 75 ALA C O 1
ATOM 7011 N N . GLN C 3 76 ? 157.435 134.284 150.612 1.00 55.37 76 GLN C N 1
ATOM 7012 C CA . GLN C 3 76 ? 156.003 134.089 150.786 1.00 55.37 76 GLN C CA 1
ATOM 7013 C C . GLN C 3 76 ? 155.264 134.274 149.469 1.00 55.37 76 GLN C C 1
ATOM 7014 O O . GLN C 3 76 ? 154.427 133.448 149.091 1.00 55.37 76 GLN C O 1
ATOM 7020 N N . THR C 3 77 ? 155.574 135.351 148.744 1.00 54.85 77 THR C N 1
ATOM 7021 C CA . THR C 3 77 ? 154.838 135.613 147.515 1.00 54.85 77 THR C CA 1
ATOM 7022 C C . THR C 3 77 ? 155.222 134.638 146.411 1.00 54.85 77 THR C C 1
ATOM 7023 O O . THR C 3 77 ? 154.384 134.314 145.565 1.00 54.85 77 THR C O 1
ATOM 7027 N N . LEU C 3 78 ? 156.460 134.137 146.407 1.00 54.88 78 LEU C N 1
ATOM 7028 C CA . LEU C 3 78 ? 156.806 133.089 145.449 1.00 54.88 78 LEU C CA 1
ATOM 7029 C C . LEU C 3 78 ? 155.959 131.842 145.676 1.00 54.88 78 LEU C C 1
ATOM 7030 O O . LEU C 3 78 ? 155.370 131.281 144.733 1.00 54.88 78 LEU C O 1
ATOM 7035 N N . ARG C 3 79 ? 155.873 131.396 146.930 1.00 58.69 79 ARG C N 1
ATOM 7036 C CA . ARG C 3 79 ? 155.058 130.220 147.207 1.00 58.69 79 ARG C CA 1
ATOM 7037 C C . ARG C 3 79 ? 153.591 130.481 146.892 1.00 58.69 79 ARG C C 1
ATOM 7038 O O . ARG C 3 79 ? 152.875 129.579 146.445 1.00 58.69 79 ARG C O 1
ATOM 7046 N N . GLY C 3 80 ? 153.122 131.706 147.124 1.00 58.16 80 GLY C N 1
ATOM 7047 C CA . GLY C 3 80 ? 151.758 132.039 146.747 1.00 58.16 80 GLY C CA 1
ATOM 7048 C C . GLY C 3 80 ? 151.534 131.949 145.251 1.00 58.16 80 GLY C C 1
ATOM 7049 O O . GLY C 3 80 ? 150.478 131.496 144.796 1.00 58.16 80 GLY C O 1
ATOM 7050 N N . MET C 3 81 ? 152.523 132.388 144.468 1.00 58.64 81 MET C N 1
ATOM 7051 C CA . MET C 3 81 ? 152.435 132.265 143.019 1.00 58.64 81 MET C CA 1
ATOM 7052 C C . MET C 3 81 ? 152.261 130.815 142.611 1.00 58.64 81 MET C C 1
ATOM 7053 O O . MET C 3 81 ? 151.405 130.501 141.777 1.00 58.64 81 MET C O 1
ATOM 7058 N N . GLN C 3 82 ? 153.042 129.916 143.218 1.00 59.69 82 GLN C N 1
ATOM 7059 C CA . GLN C 3 82 ? 152.997 128.508 142.813 1.00 59.69 82 GLN C CA 1
ATOM 7060 C C . GLN C 3 82 ? 151.570 127.971 142.773 1.00 59.69 82 GLN C C 1
ATOM 7061 O O . GLN C 3 82 ? 151.173 127.294 141.819 1.00 59.69 82 GLN C O 1
ATOM 7067 N N . LYS C 3 83 ? 150.780 128.270 143.799 1.00 63.35 83 LYS C N 1
ATOM 7068 C CA . LYS C 3 83 ? 149.417 127.758 143.872 1.00 63.35 83 LYS C CA 1
ATOM 7069 C C . LYS C 3 83 ? 148.456 128.606 143.043 1.00 63.35 83 LYS C C 1
ATOM 7070 O O . LYS C 3 83 ? 147.636 128.076 142.272 1.00 63.35 83 LYS C O 1
ATOM 7076 N N . SER C 3 84 ? 148.566 129.933 143.163 1.00 62.80 84 SER C N 1
ATOM 7077 C CA . SER C 3 84 ? 147.535 130.796 142.607 1.00 62.80 84 SER C CA 1
ATOM 7078 C C . SER C 3 84 ? 147.615 130.884 141.088 1.00 62.80 84 SER C C 1
ATOM 7079 O O . SER C 3 84 ? 146.582 131.013 140.426 1.00 62.80 84 SER C O 1
ATOM 7082 N N . MET C 3 85 ? 148.810 130.810 140.507 1.00 62.99 85 MET C N 1
ATOM 7083 C CA . MET C 3 85 ? 148.894 130.886 139.054 1.00 62.99 85 MET C CA 1
ATOM 7084 C C . MET C 3 85 ? 148.359 129.621 138.397 1.00 62.99 85 MET C C 1
ATOM 7085 O O . MET C 3 85 ? 147.663 129.690 137.373 1.00 62.99 85 MET C O 1
ATOM 7090 N N . LEU C 3 86 ? 148.673 128.460 138.973 1.00 63.43 86 LEU C N 1
ATOM 7091 C CA . LEU C 3 86 ? 148.090 127.217 138.489 1.00 63.43 86 LEU C CA 1
ATOM 7092 C C . LEU C 3 86 ? 146.572 127.281 138.538 1.00 63.43 86 LEU C C 1
ATOM 7093 O O . LEU C 3 86 ? 145.895 126.957 137.551 1.00 63.43 86 LEU C O 1
ATOM 7098 N N . ILE C 3 87 ? 146.011 127.710 139.676 1.00 63.66 87 ILE C N 1
ATOM 7099 C CA . ILE C 3 87 ? 144.552 127.723 139.758 1.00 63.66 87 ILE C CA 1
ATOM 7100 C C . ILE C 3 87 ? 143.965 128.730 138.772 1.00 63.66 87 ILE C C 1
ATOM 7101 O O . ILE C 3 87 ? 142.933 128.464 138.145 1.00 63.66 87 ILE C O 1
ATOM 7106 N N . GLY C 3 88 ? 144.617 129.881 138.590 1.00 61.65 88 GLY C N 1
ATOM 7107 C CA . GLY C 3 88 ? 144.090 130.868 137.658 1.00 61.65 88 GLY C CA 1
ATOM 7108 C C . GLY C 3 88 ? 144.047 130.363 136.228 1.00 61.65 88 GLY C C 1
ATOM 7109 O O . GLY C 3 88 ? 143.023 130.480 135.544 1.00 61.65 88 GLY C O 1
ATOM 7110 N N . VAL C 3 89 ? 145.153 129.776 135.762 1.00 60.90 89 VAL C N 1
ATOM 7111 C CA . VAL C 3 89 ? 145.188 129.267 134.392 1.00 60.90 89 VAL C CA 1
ATOM 7112 C C . VAL C 3 89 ? 144.167 128.151 134.207 1.00 60.90 89 VAL C C 1
ATOM 7113 O O . VAL C 3 89 ? 143.441 128.111 133.201 1.00 60.90 89 VAL C O 1
ATOM 7117 N N . CYS C 3 90 ? 144.086 127.230 135.174 1.00 62.39 90 CYS C N 1
ATOM 7118 C CA . CYS C 3 90 ? 143.149 126.120 135.039 1.00 62.39 90 CYS C CA 1
ATOM 7119 C C . CYS C 3 90 ? 141.707 126.609 134.986 1.00 62.39 90 CYS C C 1
ATOM 7120 O O . CYS C 3 90 ? 140.918 126.142 134.154 1.00 62.39 90 CYS C O 1
ATOM 7123 N N . VAL C 3 91 ? 141.341 127.548 135.862 1.00 60.48 91 VAL C N 1
ATOM 7124 C CA . VAL C 3 91 ? 139.968 128.042 135.862 1.00 60.48 91 VAL C CA 1
ATOM 7125 C C . VAL C 3 91 ? 139.657 128.757 134.558 1.00 60.48 91 VAL C C 1
ATOM 7126 O O . VAL C 3 91 ? 138.584 128.566 133.977 1.00 60.48 91 VAL C O 1
ATOM 7130 N N . ALA C 3 92 ? 140.582 129.588 134.071 1.00 57.42 92 ALA C N 1
ATOM 7131 C CA . ALA C 3 92 ? 140.330 130.279 132.810 1.00 57.42 92 ALA C CA 1
ATOM 7132 C C . ALA C 3 92 ? 140.077 129.283 131.687 1.00 57.42 92 ALA C C 1
ATOM 7133 O O . ALA C 3 92 ? 139.079 129.387 130.960 1.00 57.42 92 ALA C O 1
ATOM 7135 N N . VAL C 3 93 ? 140.951 128.281 131.563 1.00 56.79 93 VAL C N 1
ATOM 7136 C CA . VAL C 3 93 ? 140.829 127.323 130.466 1.00 56.79 93 VAL C CA 1
ATOM 7137 C C . VAL C 3 93 ? 139.516 126.556 130.566 1.00 56.79 93 VAL C C 1
ATOM 7138 O O . VAL C 3 93 ? 138.765 126.450 129.589 1.00 56.79 93 VAL C O 1
ATOM 7142 N N . ILE C 3 94 ? 139.208 126.024 131.750 1.00 57.06 94 ILE C N 1
ATOM 7143 C CA . ILE C 3 94 ? 138.033 125.168 131.876 1.00 57.06 94 ILE C CA 1
ATOM 7144 C C . ILE C 3 94 ? 136.751 125.975 131.711 1.00 57.06 94 ILE C C 1
ATOM 7145 O O . ILE C 3 94 ? 135.811 125.535 131.035 1.00 57.06 94 ILE C O 1
ATOM 7150 N N . SER C 3 95 ? 136.679 127.157 132.328 1.00 56.77 95 SER C N 1
ATOM 7151 C CA . SER C 3 95 ? 135.479 127.972 132.209 1.00 56.77 95 SER C CA 1
ATOM 7152 C C . SER C 3 95 ? 135.238 128.387 130.768 1.00 56.77 95 SER C C 1
ATOM 7153 O O . SER C 3 95 ? 134.106 128.308 130.276 1.00 56.77 95 SER C O 1
ATOM 7156 N N . THR C 3 96 ? 136.289 128.819 130.065 1.00 53.77 96 THR C N 1
ATOM 7157 C CA . THR C 3 96 ? 136.110 129.201 128.670 1.00 53.77 96 THR C CA 1
ATOM 7158 C C . THR C 3 96 ? 135.711 128.007 127.814 1.00 53.77 96 THR C C 1
ATOM 7159 O O . THR C 3 96 ? 134.855 128.134 126.935 1.00 53.77 96 THR C O 1
ATOM 7163 N N . GLY C 3 97 ? 136.302 126.837 128.061 1.00 51.48 97 GLY C N 1
ATOM 7164 C CA . GLY C 3 97 ? 135.941 125.669 127.273 1.00 51.48 97 GLY C CA 1
ATOM 7165 C C . GLY C 3 97 ? 134.493 125.265 127.462 1.00 51.48 97 GLY C C 1
ATOM 7166 O O . GLY C 3 97 ? 133.771 125.015 126.491 1.00 51.48 97 GLY C O 1
ATOM 7167 N N . ILE C 3 98 ? 134.043 125.208 128.717 1.00 52.84 98 ILE C N 1
ATOM 7168 C CA . ILE C 3 98 ? 132.663 124.819 128.986 1.00 52.84 98 ILE C CA 1
ATOM 7169 C C . ILE C 3 98 ? 131.697 125.851 128.425 1.00 52.84 98 ILE C C 1
ATOM 7170 O O . ILE C 3 98 ? 130.681 125.500 127.813 1.00 52.84 98 ILE C O 1
ATOM 7175 N N . ALA C 3 99 ? 131.984 127.139 128.632 1.00 51.97 99 ALA C N 1
ATOM 7176 C CA . ALA C 3 99 ? 131.108 128.174 128.103 1.00 51.97 99 ALA C CA 1
ATOM 7177 C C . ALA C 3 99 ? 131.024 128.096 126.588 1.00 51.97 99 ALA C C 1
ATOM 7178 O O . ALA C 3 99 ? 129.931 128.168 126.017 1.00 51.97 99 ALA C O 1
ATOM 7180 N N . ALA C 3 100 ? 132.165 127.915 125.920 1.00 50.44 100 ALA C N 1
ATOM 7181 C CA . ALA C 3 100 ? 132.170 127.822 124.468 1.00 50.44 100 ALA C CA 1
ATOM 7182 C C . ALA C 3 100 ? 131.335 126.646 123.990 1.00 50.44 100 ALA C C 1
ATOM 7183 O O . ALA C 3 100 ? 130.463 126.805 123.131 1.00 50.44 100 ALA C O 1
ATOM 7185 N N . THR C 3 101 ? 131.569 125.454 124.548 1.00 49.26 101 THR C N 1
ATOM 7186 C CA . THR C 3 101 ? 130.854 124.290 124.035 1.00 49.26 101 THR C CA 1
ATOM 7187 C C . THR C 3 101 ? 129.359 124.376 124.330 1.00 49.26 101 THR C C 1
ATOM 7188 O O . THR C 3 101 ? 128.538 124.106 123.446 1.00 49.26 101 THR C O 1
ATOM 7192 N N . VAL C 3 102 ? 128.978 124.796 125.539 1.00 49.81 102 VAL C N 1
ATOM 7193 C CA . VAL C 3 102 ? 127.560 124.853 125.883 1.00 49.81 102 VAL C CA 1
ATOM 7194 C C . VAL C 3 102 ? 126.850 125.910 125.048 1.00 49.81 102 VAL C C 1
ATOM 7195 O O . VAL C 3 102 ? 125.801 125.647 124.443 1.00 49.81 102 VAL C O 1
ATOM 7199 N N . GLY C 3 103 ? 127.415 127.118 124.989 1.00 49.73 103 GLY C N 1
ATOM 7200 C CA . GLY C 3 103 ? 126.791 128.172 124.216 1.00 49.73 103 GLY C CA 1
ATOM 7201 C C . GLY C 3 103 ? 126.702 127.840 122.742 1.00 49.73 103 GLY C C 1
ATOM 7202 O O . GLY C 3 103 ? 125.666 128.058 122.116 1.00 49.73 103 GLY C O 1
ATOM 7203 N N . ALA C 3 104 ? 127.775 127.291 122.169 1.00 48.05 104 ALA C N 1
ATOM 7204 C CA . ALA C 3 104 ? 127.764 126.970 120.749 1.00 48.05 104 ALA C CA 1
ATOM 7205 C C . ALA C 3 104 ? 126.757 125.874 120.439 1.00 48.05 104 ALA C C 1
ATOM 7206 O O . ALA C 3 104 ? 125.978 125.995 119.489 1.00 48.05 104 ALA C O 1
ATOM 7208 N N . ILE C 3 105 ? 126.738 124.803 121.236 1.00 48.70 105 ILE C N 1
ATOM 7209 C CA . ILE C 3 105 ? 125.805 123.713 120.970 1.00 48.70 105 ILE C CA 1
ATOM 7210 C C . ILE C 3 105 ? 124.370 124.216 121.054 1.00 48.70 105 ILE C C 1
ATOM 7211 O O . ILE C 3 105 ? 123.570 124.031 120.124 1.00 48.70 105 ILE C O 1
ATOM 7216 N N . SER C 3 106 ? 124.033 124.900 122.153 1.00 49.36 106 SER C N 1
ATOM 7217 C CA . SER C 3 106 ? 122.653 125.331 122.340 1.00 49.36 106 SER C CA 1
ATOM 7218 C C . SER C 3 106 ? 122.246 126.375 121.309 1.00 49.36 106 SER C C 1
ATOM 7219 O O . SER C 3 106 ? 121.130 126.325 120.782 1.00 49.36 106 SER C O 1
ATOM 7222 N N . GLY C 3 107 ? 123.127 127.330 121.006 1.00 49.20 107 GLY C N 1
ATOM 7223 C CA . GLY C 3 107 ? 122.778 128.361 120.046 1.00 49.20 107 GLY C CA 1
ATOM 7224 C C . GLY C 3 107 ? 122.654 127.838 118.630 1.00 49.20 107 GLY C C 1
ATOM 7225 O O . GLY C 3 107 ? 121.751 128.237 117.891 1.00 49.20 107 GLY C O 1
ATOM 7226 N N . TYR C 3 108 ? 123.555 126.942 118.227 1.00 46.49 108 TYR C N 1
ATOM 7227 C CA . TYR C 3 108 ? 123.538 126.460 116.856 1.00 46.49 108 TYR C CA 1
ATOM 7228 C C . TYR C 3 108 ? 122.404 125.478 116.616 1.00 46.49 108 TYR C C 1
ATOM 7229 O O . TYR C 3 108 ? 121.852 125.435 115.512 1.00 46.49 108 TYR C O 1
ATOM 7238 N N . PHE C 3 109 ? 122.035 124.684 117.620 1.00 47.54 109 PHE C N 1
ATOM 7239 C CA . PHE C 3 109 ? 121.044 123.657 117.328 1.00 47.54 109 PHE C CA 1
ATOM 7240 C C . PHE C 3 109 ? 119.613 124.122 117.569 1.00 47.54 109 PHE C C 1
ATOM 7241 O O . PHE C 3 109 ? 118.750 123.938 116.706 1.00 47.54 109 PHE C O 1
ATOM 7249 N N . GLY C 3 110 ? 119.338 124.715 118.719 1.00 52.34 110 GLY C N 1
ATOM 7250 C CA . GLY C 3 110 ? 117.967 125.064 119.001 1.00 52.34 110 GLY C CA 1
ATOM 7251 C C . GLY C 3 110 ? 117.146 123.819 119.296 1.00 52.34 110 GLY C C 1
ATOM 7252 O O . GLY C 3 110 ? 117.663 122.719 119.483 1.00 52.34 110 GLY C O 1
ATOM 7253 N N . GLY C 3 111 ? 115.830 124.012 119.319 1.00 54.21 111 GLY C N 1
ATOM 7254 C CA . GLY C 3 111 ? 114.956 122.900 119.645 1.00 54.21 111 GLY C CA 1
ATOM 7255 C C . GLY C 3 111 ? 115.143 122.473 121.087 1.00 54.21 111 GLY C C 1
ATOM 7256 O O . GLY C 3 111 ? 115.358 123.297 121.981 1.00 54.21 111 GLY C O 1
ATOM 7257 N N . TRP C 3 112 ? 115.069 121.163 121.323 1.00 55.49 112 TRP C N 1
ATOM 7258 C CA . TRP C 3 112 ? 115.180 120.671 122.690 1.00 55.49 112 TRP C CA 1
ATOM 7259 C C . TRP C 3 112 ? 116.580 120.864 123.256 1.00 55.49 112 TRP C C 1
ATOM 7260 O O . TRP C 3 112 ? 116.728 121.053 124.464 1.00 55.49 112 TRP C O 1
ATOM 7271 N N . ARG C 3 113 ? 117.615 120.816 122.416 1.00 53.48 113 ARG C N 1
ATOM 7272 C CA . ARG C 3 113 ? 118.974 120.980 122.923 1.00 53.48 113 ARG C CA 1
ATOM 7273 C C . ARG C 3 113 ? 119.139 122.334 123.601 1.00 53.48 113 ARG C C 1
ATOM 7274 O O . ARG C 3 113 ? 119.631 122.421 124.735 1.00 53.48 113 ARG C O 1
ATOM 7282 N N . ASP C 3 114 ? 118.698 123.397 122.928 1.00 56.69 114 ASP C N 1
ATOM 7283 C CA . ASP C 3 114 ? 118.704 124.730 123.519 1.00 56.69 114 ASP C CA 1
ATOM 7284 C C . ASP C 3 114 ? 117.925 124.745 124.826 1.00 56.69 114 ASP C C 1
ATOM 7285 O O . ASP C 3 114 ? 118.406 125.253 125.845 1.00 56.69 114 ASP C O 1
ATOM 7290 N N . ARG C 3 115 ? 116.715 124.183 124.813 1.00 59.56 115 ARG C N 1
ATOM 7291 C CA . ARG C 3 115 ? 115.834 124.293 125.969 1.00 59.56 115 ARG C CA 1
ATOM 7292 C C . ARG C 3 115 ? 116.431 123.609 127.191 1.00 59.56 115 ARG C C 1
ATOM 7293 O O . ARG C 3 115 ? 116.480 124.194 128.275 1.00 59.56 115 ARG C O 1
ATOM 7301 N N . THR C 3 116 ? 116.923 122.379 127.033 1.00 55.88 116 THR C N 1
ATOM 7302 C CA . THR C 3 116 ? 117.459 121.670 128.191 1.00 55.88 116 THR C CA 1
ATOM 7303 C C . THR C 3 116 ? 118.786 122.261 128.648 1.00 55.88 116 THR C C 1
ATOM 7304 O O . THR C 3 116 ? 119.041 122.357 129.858 1.00 55.88 116 THR C O 1
ATOM 7308 N N . LEU C 3 117 ? 119.651 122.667 127.713 1.00 55.45 117 LEU C N 1
ATOM 7309 C CA . LEU C 3 117 ? 120.918 123.248 128.135 1.00 55.45 117 LEU C CA 1
ATOM 7310 C C . LEU C 3 117 ? 120.700 124.549 128.895 1.00 55.45 117 LEU C C 1
ATOM 7311 O O . LEU C 3 117 ? 121.313 124.773 129.946 1.00 55.45 117 LEU C O 1
ATOM 7316 N N . MET C 3 118 ? 119.810 125.409 128.401 1.00 56.32 118 MET C N 1
ATOM 7317 C CA . MET C 3 118 ? 119.539 126.645 129.119 1.00 56.32 118 MET C CA 1
ATOM 7318 C C . MET C 3 118 ? 118.741 126.400 130.389 1.00 56.32 118 MET C C 1
ATOM 7319 O O . MET C 3 118 ? 118.837 127.196 131.324 1.00 56.32 118 MET C O 1
ATOM 7324 N N . TRP C 3 119 ? 117.982 125.306 130.456 1.00 59.20 119 TRP C N 1
ATOM 7325 C CA . TRP C 3 119 ? 117.360 124.901 131.711 1.00 59.20 119 TRP C CA 1
ATOM 7326 C C . TRP C 3 119 ? 118.418 124.624 132.769 1.00 59.20 119 TRP C C 1
ATOM 7327 O O . TRP C 3 119 ? 118.332 125.118 133.899 1.00 59.20 119 TRP C O 1
ATOM 7338 N N . VAL C 3 120 ? 119.447 123.857 132.405 1.00 57.00 120 VAL C N 1
ATOM 7339 C CA . VAL C 3 120 ? 120.527 123.574 133.349 1.00 57.00 120 VAL C CA 1
ATOM 7340 C C . VAL C 3 120 ? 121.277 124.850 133.711 1.00 57.00 120 VAL C C 1
ATOM 7341 O O . VAL C 3 120 ? 121.654 125.059 134.870 1.00 57.00 120 VAL C O 1
ATOM 7345 N N . VAL C 3 121 ? 121.517 125.718 132.726 1.00 57.44 121 VAL C N 1
ATOM 7346 C CA . VAL C 3 121 ? 122.249 126.957 132.989 1.00 57.44 121 VAL C CA 1
ATOM 7347 C C . VAL C 3 121 ? 121.480 127.835 133.969 1.00 57.44 121 VAL C C 1
ATOM 7348 O O . VAL C 3 121 ? 122.040 128.354 134.944 1.00 57.44 121 VAL C O 1
ATOM 7352 N N . ASP C 3 122 ? 120.180 128.011 133.728 1.00 59.52 122 ASP C N 1
ATOM 7353 C CA . ASP C 3 122 ? 119.365 128.826 134.617 1.00 59.52 122 ASP C CA 1
ATOM 7354 C C . ASP C 3 122 ? 119.225 128.190 135.990 1.00 59.52 122 ASP C C 1
ATOM 7355 O O . ASP C 3 122 ? 119.096 128.905 136.987 1.00 59.52 122 ASP C O 1
ATOM 7360 N N . LEU C 3 123 ? 119.240 126.859 136.068 1.00 57.73 123 LEU C N 1
ATOM 7361 C CA . LEU C 3 123 ? 119.277 126.213 137.374 1.00 57.73 123 LEU C CA 1
ATOM 7362 C C . LEU C 3 123 ? 120.568 126.541 138.107 1.00 57.73 123 LEU C C 1
ATOM 7363 O O . LEU C 3 123 ? 120.557 126.809 139.313 1.00 57.73 123 LEU C O 1
ATOM 7368 N N . LEU C 3 124 ? 121.691 126.523 137.393 1.00 58.09 124 LEU C N 1
ATOM 7369 C CA . LEU C 3 124 ? 122.975 126.808 138.017 1.00 58.09 124 LEU C CA 1
ATOM 7370 C C . LEU C 3 124 ? 123.119 128.272 138.402 1.00 58.09 124 LEU C C 1
ATOM 7371 O O . LEU C 3 124 ? 123.938 128.594 139.268 1.00 58.09 124 LEU C O 1
ATOM 7376 N N . LEU C 3 125 ? 122.361 129.168 137.769 1.00 56.43 125 LEU C N 1
ATOM 7377 C CA . LEU C 3 125 ? 122.435 130.573 138.154 1.00 56.43 125 LEU C CA 1
ATOM 7378 C C . LEU C 3 125 ? 121.568 130.876 139.372 1.00 56.43 125 LEU C C 1
ATOM 7379 O O . LEU C 3 125 ? 121.963 131.672 140.230 1.00 56.43 125 LEU C O 1
ATOM 7384 N N . VAL C 3 126 ? 120.386 130.263 139.461 1.00 58.30 126 VAL C N 1
ATOM 7385 C CA . VAL C 3 126 ? 119.478 130.556 140.567 1.00 58.30 126 VAL C CA 1
ATOM 7386 C C . VAL C 3 126 ? 120.053 130.055 141.883 1.00 58.30 126 VAL C C 1
ATOM 7387 O O . VAL C 3 126 ? 120.076 130.781 142.883 1.00 58.30 126 VAL C O 1
ATOM 7391 N N . VAL C 3 127 ? 120.509 128.806 141.907 1.00 62.38 127 VAL C N 1
ATOM 7392 C CA . VAL C 3 127 ? 121.016 128.255 143.166 1.00 62.38 127 VAL C CA 1
ATOM 7393 C C . VAL C 3 127 ? 122.248 129.043 143.587 1.00 62.38 127 VAL C C 1
ATOM 7394 O O . VAL C 3 127 ? 123.092 129.386 142.734 1.00 62.38 127 VAL C O 1
ATOM 7398 N N . PRO C 3 128 ? 122.369 129.429 144.839 1.00 68.45 128 PRO C N 1
ATOM 7399 C CA . PRO C 3 128 ? 123.507 130.254 145.255 1.00 68.45 128 PRO C CA 1
ATOM 7400 C C . PRO C 3 128 ? 124.756 129.406 145.428 1.00 68.45 128 PRO C C 1
ATOM 7401 O O . PRO C 3 128 ? 124.898 128.667 146.406 1.00 68.45 128 PRO C O 1
ATOM 7405 N N . SER C 3 129 ? 125.671 129.516 144.468 1.00 75.28 129 SER C N 1
ATOM 7406 C CA . SER C 3 129 ? 126.969 128.877 144.606 1.00 75.28 129 SER C CA 1
ATOM 7407 C C . SER C 3 129 ? 127.829 129.557 145.655 1.00 75.28 129 SER C C 1
ATOM 7408 O O . SER C 3 129 ? 128.902 129.042 145.980 1.00 75.28 129 SER C O 1
ATOM 7411 N N . PHE C 3 130 ? 127.396 130.707 146.177 1.00 76.80 130 PHE C N 1
ATOM 7412 C CA . PHE C 3 130 ? 128.190 131.400 147.181 1.00 76.80 130 PHE C CA 1
ATOM 7413 C C . PHE C 3 130 ? 128.272 130.609 148.480 1.00 76.80 130 PHE C C 1
ATOM 7414 O O . PHE C 3 130 ? 129.325 130.579 149.116 1.00 76.80 130 PHE C O 1
ATOM 7422 N N . ILE C 3 131 ? 127.183 129.966 148.903 1.00 74.27 131 ILE C N 1
ATOM 7423 C CA . ILE C 3 131 ? 127.287 129.108 150.083 1.00 74.27 131 ILE C CA 1
ATOM 7424 C C . ILE C 3 131 ? 128.105 127.869 149.761 1.00 74.27 131 ILE C C 1
ATOM 7425 O O . ILE C 3 131 ? 128.928 127.421 150.571 1.00 74.27 131 ILE C O 1
ATOM 7430 N N . LEU C 3 132 ? 127.887 127.288 148.582 1.00 76.72 132 LEU C N 1
ATOM 7431 C CA . LEU C 3 132 ? 128.653 126.114 148.194 1.00 76.72 132 LEU C CA 1
ATOM 7432 C C . LEU C 3 132 ? 130.143 126.411 148.114 1.00 76.72 132 LEU C C 1
ATOM 7433 O O . LEU C 3 132 ? 130.951 125.491 148.251 1.00 76.72 132 LEU C O 1
ATOM 7438 N N . ILE C 3 133 ? 130.527 127.672 147.914 1.00 78.64 133 ILE C N 1
ATOM 7439 C CA . ILE C 3 133 ? 131.935 128.053 147.913 1.00 78.64 133 ILE C CA 1
ATOM 7440 C C . ILE C 3 133 ? 132.398 128.595 149.262 1.00 78.64 133 ILE C C 1
ATOM 7441 O O . ILE C 3 133 ? 133.608 128.588 149.534 1.00 78.64 133 ILE C O 1
ATOM 7446 N N . ALA C 3 134 ? 131.482 129.062 150.109 1.00 78.90 134 ALA C N 1
ATOM 7447 C CA . ALA C 3 134 ? 131.856 129.584 151.414 1.00 78.90 134 ALA C CA 1
ATOM 7448 C C . ALA C 3 134 ? 132.028 128.477 152.436 1.00 78.90 134 ALA C C 1
ATOM 7449 O O . ALA C 3 134 ? 132.792 128.639 153.394 1.00 78.90 134 ALA C O 1
ATOM 7451 N N . ILE C 3 135 ? 131.336 127.356 152.260 1.00 81.66 135 ILE C N 1
ATOM 7452 C CA . ILE C 3 135 ? 131.417 126.254 153.206 1.00 81.66 135 ILE C CA 1
ATOM 7453 C C . ILE C 3 135 ? 132.398 125.181 152.748 1.00 81.66 135 ILE C C 1
ATOM 7454 O O . ILE C 3 135 ? 133.114 124.609 153.569 1.00 81.66 135 ILE C O 1
ATOM 7459 N N . VAL C 3 136 ? 132.459 124.897 151.446 1.00 86.91 136 VAL C N 1
ATOM 7460 C CA . VAL C 3 136 ? 133.327 123.820 150.981 1.00 86.91 136 VAL C CA 1
ATOM 7461 C C . VAL C 3 136 ? 134.789 124.242 151.045 1.00 86.91 136 VAL C C 1
ATOM 7462 O O . VAL C 3 136 ? 135.661 123.440 151.399 1.00 86.91 136 VAL C O 1
ATOM 7466 N N . THR C 3 137 ? 135.079 125.500 150.711 1.00 88.36 137 THR C N 1
ATOM 7467 C CA . THR C 3 137 ? 136.470 125.945 150.639 1.00 88.36 137 THR C CA 1
ATOM 7468 C C . THR C 3 137 ? 137.231 125.720 151.940 1.00 88.36 137 THR C C 1
ATOM 7469 O O . THR C 3 137 ? 138.366 125.217 151.883 1.00 88.36 137 THR C O 1
ATOM 7473 N N . PRO C 3 138 ? 136.694 126.043 153.125 1.00 86.60 138 PRO C N 1
ATOM 7474 C CA . PRO C 3 138 ? 137.454 125.716 154.350 1.00 86.60 138 PRO C CA 1
ATOM 7475 C C . PRO C 3 138 ? 137.183 124.298 154.847 1.00 86.60 138 PRO C C 1
ATOM 7476 O O . PRO C 3 138 ? 136.573 124.074 155.901 1.00 86.60 138 PRO C O 1
ATOM 7480 N N . ARG C 3 139 ? 137.641 123.302 154.085 1.00 93.94 139 ARG C N 1
ATOM 7481 C CA . ARG C 3 139 ? 137.487 121.906 154.479 1.00 93.94 139 ARG C CA 1
ATOM 7482 C C . ARG C 3 139 ? 138.819 121.225 154.766 1.00 93.94 139 ARG C C 1
ATOM 7483 O O . ARG C 3 139 ? 139.020 120.706 155.868 1.00 93.94 139 ARG C O 1
ATOM 7491 N N . THR C 3 140 ? 139.742 121.206 153.806 1.00 95.70 140 THR C N 1
ATOM 7492 C CA . THR C 3 140 ? 140.989 120.470 153.981 1.00 95.70 140 THR C CA 1
ATOM 7493 C C . THR C 3 140 ? 142.099 121.152 153.197 1.00 95.70 140 THR C C 1
ATOM 7494 O O . THR C 3 140 ? 141.929 121.457 152.013 1.00 95.70 140 THR C O 1
ATOM 7498 N N . LYS C 3 141 ? 143.233 121.374 153.859 1.00 89.99 141 LYS C N 1
ATOM 7499 C CA . LYS C 3 141 ? 144.353 122.114 153.279 1.00 89.99 141 LYS C CA 1
ATOM 7500 C C . LYS C 3 141 ? 145.300 121.128 152.607 1.00 89.99 141 LYS C C 1
ATOM 7501 O O . LYS C 3 141 ? 146.171 120.542 153.254 1.00 89.99 141 LYS C O 1
ATOM 7507 N N . ASN C 3 142 ? 145.130 120.956 151.307 1.00 97.55 142 ASN C N 1
ATOM 7508 C CA . ASN C 3 142 ? 145.967 120.094 150.478 1.00 97.55 142 ASN C CA 1
ATOM 7509 C C . ASN C 3 142 ? 145.652 120.466 149.033 1.00 97.55 142 ASN C C 1
ATOM 7510 O O . ASN C 3 142 ? 144.936 121.442 148.775 1.00 97.55 142 ASN C O 1
ATOM 7515 N N . SER C 3 143 ? 146.180 119.692 148.084 1.00 97.74 143 SER C N 1
ATOM 7516 C CA . SER C 3 143 ? 145.745 119.834 146.702 1.00 97.74 143 SER C CA 1
ATOM 7517 C C . SER C 3 143 ? 144.237 119.690 146.595 1.00 97.74 143 SER C C 1
ATOM 7518 O O . SER C 3 143 ? 143.620 120.264 145.696 1.00 97.74 143 SER C O 1
ATOM 7521 N N . ALA C 3 144 ? 143.628 118.936 147.509 1.00 96.72 144 ALA C N 1
ATOM 7522 C CA . ALA C 3 144 ? 142.186 118.731 147.468 1.00 96.72 144 ALA C CA 1
ATOM 7523 C C . ALA C 3 144 ? 141.439 120.052 147.347 1.00 96.72 144 ALA C C 1
ATOM 7524 O O . ALA C 3 144 ? 140.517 120.181 146.534 1.00 96.72 144 ALA C O 1
ATOM 7526 N N . ASN C 3 145 ? 141.834 121.060 148.127 1.00 93.81 145 ASN C N 1
ATOM 7527 C CA . ASN C 3 145 ? 141.115 122.327 148.051 1.00 93.81 145 ASN C CA 1
ATOM 7528 C C . ASN C 3 145 ? 141.339 123.007 146.706 1.00 93.81 145 ASN C C 1
ATOM 7529 O O . ASN C 3 145 ? 140.376 123.421 146.052 1.00 93.81 145 ASN C O 1
ATOM 7534 N N . ILE C 3 146 ? 142.596 123.096 146.251 1.00 92.28 146 ILE C N 1
ATOM 7535 C CA . ILE C 3 146 ? 142.871 123.705 144.950 1.00 92.28 146 ILE C CA 1
ATOM 7536 C C . ILE C 3 146 ? 141.979 123.008 143.929 1.00 92.28 146 ILE C C 1
ATOM 7537 O O . ILE C 3 146 ? 141.318 123.669 143.121 1.00 92.28 146 ILE C O 1
ATOM 7542 N N . MET C 3 147 ? 141.883 121.676 144.017 1.00 91.02 147 MET C N 1
ATOM 7543 C CA . MET C 3 147 ? 141.025 120.929 143.104 1.00 91.02 147 MET C CA 1
ATOM 7544 C C . MET C 3 147 ? 139.560 121.266 143.321 1.00 91.02 147 MET C C 1
ATOM 7545 O O . MET C 3 147 ? 138.877 121.703 142.393 1.00 91.02 147 MET C O 1
ATOM 7550 N N . PHE C 3 148 ? 139.051 121.068 144.537 1.00 89.24 148 PHE C N 1
ATOM 7551 C CA . PHE C 3 148 ? 137.637 121.341 144.757 1.00 89.24 148 PHE C CA 1
ATOM 7552 C C . PHE C 3 148 ? 137.307 122.788 144.424 1.00 89.24 148 PHE C C 1
ATOM 7553 O O . PHE C 3 148 ? 136.210 123.080 143.924 1.00 89.24 148 PHE C O 1
ATOM 7561 N N . LEU C 3 149 ? 138.266 123.696 144.632 1.00 86.32 149 LEU C N 1
ATOM 7562 C CA . LEU C 3 149 ? 138.046 125.088 144.267 1.00 86.32 149 LEU C CA 1
ATOM 7563 C C . LEU C 3 149 ? 137.811 125.229 142.776 1.00 86.32 149 LEU C C 1
ATOM 7564 O O . LEU C 3 149 ? 136.748 125.692 142.375 1.00 86.32 149 LEU C O 1
ATOM 7569 N N . VAL C 3 150 ? 1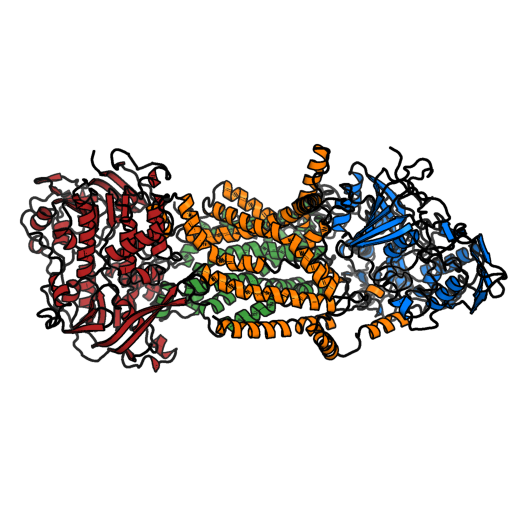38.741 124.760 141.937 1.00 82.43 150 VAL C N 1
ATOM 7570 C CA . VAL C 3 150 ? 138.525 124.883 140.495 1.00 82.43 150 VAL C CA 1
ATOM 7571 C C . VAL C 3 150 ? 137.234 124.187 140.097 1.00 82.43 150 VAL C C 1
ATOM 7572 O O . VAL C 3 150 ? 136.443 124.730 139.333 1.00 82.43 150 VAL C O 1
ATOM 7576 N N . LEU C 3 151 ? 136.963 123.011 140.654 1.00 82.17 151 LEU C N 1
ATOM 7577 C CA . LEU C 3 151 ? 135.717 122.352 140.283 1.00 82.17 151 LEU C CA 1
ATOM 7578 C C . LEU C 3 151 ? 134.517 123.249 140.568 1.00 82.17 151 LEU C C 1
ATOM 7579 O O . LEU C 3 151 ? 133.647 123.387 139.708 1.00 82.17 151 LEU C O 1
ATOM 7584 N N . LEU C 3 152 ? 134.542 124.011 141.662 1.00 79.59 152 LEU C N 1
ATOM 7585 C CA . LEU C 3 152 ? 133.428 124.906 141.978 1.00 79.59 152 LEU C CA 1
ATOM 7586 C C . LEU C 3 152 ? 133.496 126.266 141.270 1.00 79.59 152 LEU C C 1
ATOM 7587 O O . LEU C 3 152 ? 132.487 126.730 140.740 1.00 79.59 152 LEU C O 1
ATOM 7592 N N . LEU C 3 153 ? 134.655 126.927 141.261 1.00 76.27 153 LEU C N 1
ATOM 7593 C CA . LEU C 3 153 ? 134.823 128.198 140.559 1.00 76.27 153 LEU C CA 1
ATOM 7594 C C . LEU C 3 153 ? 134.626 128.031 139.058 1.00 76.27 153 LEU C C 1
ATOM 7595 O O . LEU C 3 153 ? 133.968 128.855 138.413 1.00 76.27 153 LEU C O 1
ATOM 7600 N N . ALA C 3 154 ? 135.207 126.980 138.482 1.00 71.42 154 ALA C N 1
ATOM 7601 C CA . ALA C 3 154 ? 135.038 126.662 137.075 1.00 71.42 154 ALA C CA 1
ATOM 7602 C C . ALA C 3 154 ? 133.641 126.140 136.765 1.00 71.42 154 ALA C C 1
ATOM 7603 O O . ALA C 3 154 ? 133.108 126.444 135.695 1.00 71.42 154 ALA C O 1
ATOM 7605 N N . GLY C 3 155 ? 133.020 125.365 137.663 1.00 69.77 155 GLY C N 1
ATOM 7606 C CA . GLY C 3 155 ? 131.685 124.876 137.383 1.00 69.77 155 GLY C CA 1
ATOM 7607 C C . GLY C 3 155 ? 130.606 125.919 137.555 1.00 69.77 155 GLY C C 1
ATOM 7608 O O . GLY C 3 155 ? 129.545 125.817 136.933 1.00 69.77 155 GLY C O 1
ATOM 7609 N N . PHE C 3 156 ? 130.850 126.927 138.384 1.00 69.79 156 PHE C N 1
ATOM 7610 C CA . PHE C 3 156 ? 129.918 128.024 138.609 1.00 69.79 156 PHE C CA 1
ATOM 7611 C C . PHE C 3 156 ? 130.520 129.346 138.161 1.00 69.79 156 PHE C C 1
ATOM 7612 O O . PHE C 3 156 ? 130.403 130.364 138.843 1.00 69.79 156 PHE C O 1
ATOM 7620 N N . GLY C 3 157 ? 131.188 129.342 137.014 1.00 64.60 157 GLY C N 1
ATOM 7621 C CA . GLY C 3 157 ? 131.745 130.567 136.483 1.00 64.60 157 GLY C CA 1
ATOM 7622 C C . GLY C 3 157 ? 131.451 130.758 135.012 1.00 64.60 157 GLY C C 1
ATOM 7623 O O . GLY C 3 157 ? 131.710 131.826 134.453 1.00 64.60 157 GLY C O 1
ATOM 7624 N N . TRP C 3 158 ? 130.895 129.733 134.376 1.00 57.75 158 TRP C N 1
ATOM 7625 C CA . TRP C 3 158 ? 130.757 129.707 132.929 1.00 57.75 158 TRP C CA 1
ATOM 7626 C C . TRP C 3 158 ? 129.361 130.058 132.432 1.00 57.75 158 TRP C C 1
ATOM 7627 O O . TRP C 3 158 ? 129.173 130.180 131.218 1.00 57.75 158 TRP C O 1
ATOM 7638 N N . MET C 3 159 ? 128.384 130.211 133.327 1.00 58.28 159 MET C N 1
ATOM 7639 C CA . MET C 3 159 ? 126.994 130.343 132.898 1.00 58.28 159 MET C CA 1
ATOM 7640 C C . MET C 3 159 ? 126.772 131.625 132.100 1.00 58.28 159 MET C C 1
ATOM 7641 O O . MET C 3 159 ? 126.140 131.614 131.033 1.00 58.28 159 MET C O 1
ATOM 7646 N N . ILE C 3 160 ? 127.307 132.741 132.597 1.00 56.56 160 ILE C N 1
ATOM 7647 C CA . ILE C 3 160 ? 127.112 134.033 131.943 1.00 56.56 160 ILE C CA 1
ATOM 7648 C C . ILE C 3 160 ? 127.749 134.030 130.559 1.00 56.56 160 ILE C C 1
ATOM 7649 O O . ILE C 3 160 ? 127.147 134.467 129.564 1.00 56.56 160 ILE C O 1
ATOM 7654 N N . SER C 3 161 ? 128.984 133.538 130.480 1.00 54.57 161 SER C N 1
ATOM 7655 C CA . SER C 3 161 ? 129.684 133.476 129.205 1.00 54.57 161 SER C CA 1
ATOM 7656 C C . SER C 3 161 ? 128.962 132.562 128.229 1.00 54.57 161 SER C C 1
ATOM 7657 O O . SER C 3 161 ? 128.935 132.827 127.020 1.00 54.57 161 SER C O 1
ATOM 7660 N N . SER C 3 162 ? 128.379 131.472 128.730 1.00 54.80 162 SER C N 1
ATOM 7661 C CA . SER C 3 162 ? 127.610 130.594 127.859 1.00 54.80 162 SER C CA 1
ATOM 7662 C C . SER C 3 162 ? 126.412 131.323 127.273 1.00 54.80 162 SER C C 1
ATOM 7663 O O . SER C 3 162 ? 126.097 131.159 126.090 1.00 54.80 162 SER C O 1
ATOM 7666 N N . ARG C 3 163 ? 125.730 132.135 128.085 1.00 55.21 163 ARG C N 1
ATOM 7667 C CA . ARG C 3 163 ? 124.623 132.922 127.542 1.00 55.21 163 ARG C CA 1
ATOM 7668 C C . ARG C 3 163 ? 125.106 133.872 126.451 1.00 55.21 163 ARG C C 1
ATOM 7669 O O . ARG C 3 163 ? 124.466 134.003 125.397 1.00 55.21 163 ARG C O 1
ATOM 7677 N N . MET C 3 164 ? 126.235 134.542 126.688 1.00 55.33 164 MET C N 1
ATOM 7678 C CA . MET C 3 164 ? 126.769 135.472 125.693 1.00 55.33 164 MET C CA 1
ATOM 7679 C C . MET C 3 164 ? 127.064 134.761 124.375 1.00 55.33 164 MET C C 1
ATOM 7680 O O . MET C 3 164 ? 126.680 135.229 123.290 1.00 55.33 164 MET C O 1
ATOM 7685 N N . VAL C 3 165 ? 127.738 133.613 124.458 1.00 52.10 165 VAL C N 1
ATOM 7686 C CA . VAL C 3 165 ? 128.107 132.867 123.259 1.00 52.10 165 VAL C CA 1
ATOM 7687 C C . VAL C 3 165 ? 126.867 132.365 122.536 1.00 52.10 165 VAL C C 1
ATOM 7688 O O . VAL C 3 165 ? 126.807 132.381 121.302 1.00 52.10 165 VAL C O 1
ATOM 7692 N N . ARG C 3 166 ? 125.866 131.897 123.283 1.00 52.66 166 ARG C N 1
ATOM 7693 C CA . ARG C 3 166 ? 124.635 131.435 122.652 1.00 52.66 166 ARG C CA 1
ATOM 7694 C C . ARG C 3 166 ? 123.968 132.557 121.874 1.00 52.66 166 ARG C C 1
ATOM 7695 O O . ARG C 3 166 ? 123.491 132.357 120.748 1.00 52.66 166 ARG C O 1
ATOM 7703 N N . GLY C 3 167 ? 123.911 133.747 122.473 1.00 53.82 167 GLY C N 1
ATOM 7704 C CA . GLY C 3 167 ? 123.336 134.881 121.772 1.00 53.82 167 GLY C CA 1
ATOM 7705 C C . GLY C 3 167 ? 124.070 135.198 120.486 1.00 53.82 167 GLY C C 1
ATOM 7706 O O . GLY C 3 167 ? 123.449 135.450 119.451 1.00 53.82 167 GLY C O 1
ATOM 7707 N N . MET C 3 168 ? 125.403 135.182 120.528 1.00 52.42 168 MET C N 1
ATOM 7708 C CA . MET C 3 168 ? 126.163 135.450 119.306 1.00 52.42 168 MET C CA 1
ATOM 7709 C C . MET C 3 168 ? 125.946 134.359 118.260 1.00 52.42 168 MET C C 1
ATOM 7710 O O . MET C 3 168 ? 125.870 134.641 117.055 1.00 52.42 168 MET C O 1
ATOM 7715 N N . THR C 3 169 ? 125.826 133.109 118.702 1.00 51.82 169 THR C N 1
ATOM 7716 C CA . THR C 3 169 ? 125.697 131.999 117.768 1.00 51.82 169 THR C CA 1
ATOM 7717 C C . THR C 3 169 ? 124.331 131.974 117.098 1.00 51.82 169 THR C C 1
ATOM 7718 O O . THR C 3 169 ? 124.216 131.513 115.960 1.00 51.82 169 THR C O 1
ATOM 7722 N N . MET C 3 170 ? 123.284 132.450 117.773 1.00 54.74 170 MET C N 1
ATOM 7723 C CA . MET C 3 170 ? 121.980 132.477 117.116 1.00 54.74 170 MET C CA 1
ATOM 7724 C C . MET C 3 170 ? 122.003 133.367 115.879 1.00 54.74 170 MET C C 1
ATOM 7725 O O . MET C 3 170 ? 121.363 133.056 114.869 1.00 54.74 170 MET C O 1
ATOM 7730 N N . SER C 3 171 ? 122.728 134.482 115.941 1.00 53.04 171 SER C N 1
ATOM 7731 C CA . SER C 3 171 ? 122.875 135.336 114.770 1.00 53.04 171 SER C CA 1
ATOM 7732 C C . SER C 3 171 ? 123.867 134.756 113.774 1.00 53.04 171 SER C C 1
ATOM 7733 O O . SER C 3 171 ? 123.688 134.900 112.561 1.00 53.04 171 SER C O 1
ATOM 7736 N N . LEU C 3 172 ? 124.922 134.106 114.267 1.00 50.40 172 LEU C N 1
ATOM 7737 C CA . LEU C 3 172 ? 125.920 133.544 113.363 1.00 50.40 172 LEU C CA 1
ATOM 7738 C C . LEU C 3 172 ? 125.374 132.378 112.550 1.00 50.40 172 LEU C C 1
ATOM 7739 O O . LEU C 3 172 ? 125.771 132.189 111.397 1.00 50.40 172 LEU C O 1
ATOM 7744 N N . ARG C 3 173 ? 124.479 131.583 113.127 1.00 52.93 173 ARG C N 1
ATOM 7745 C CA . ARG C 3 173 ? 123.960 130.400 112.456 1.00 52.93 173 ARG C CA 1
ATOM 7746 C C . ARG C 3 173 ? 122.928 130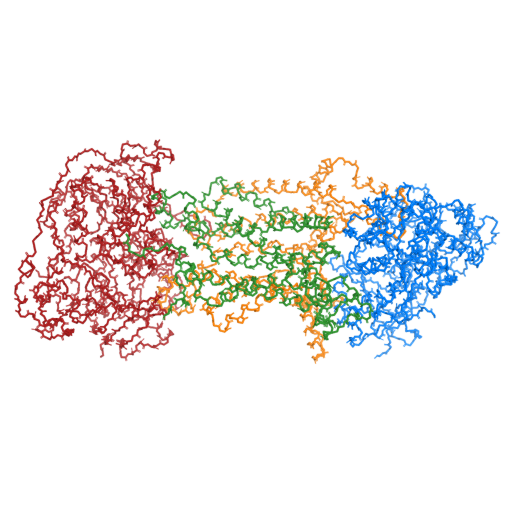.732 111.396 1.00 52.93 173 ARG C C 1
ATOM 7747 O O . ARG C 3 173 ? 122.471 129.828 110.689 1.00 52.93 173 ARG C O 1
ATOM 7755 N N . GLU C 3 174 ? 122.542 131.996 111.280 1.00 55.14 174 GLU C N 1
ATOM 7756 C CA . GLU C 3 174 ? 121.689 132.453 110.199 1.00 55.14 174 GLU C CA 1
ATOM 7757 C C . GLU C 3 174 ? 122.487 133.066 109.062 1.00 55.14 174 GLU C C 1
ATOM 7758 O O . GLU C 3 174 ? 121.902 133.668 108.157 1.00 55.14 174 GLU C O 1
ATOM 7764 N N . ARG C 3 175 ? 123.807 132.916 109.084 1.00 50.85 175 ARG C N 1
ATOM 7765 C CA . ARG C 3 175 ? 124.642 133.430 108.015 1.00 50.85 175 ARG C CA 1
ATOM 7766 C C . ARG C 3 175 ? 124.429 132.620 106.747 1.00 50.85 175 ARG C C 1
ATOM 7767 O O . ARG C 3 175 ? 123.625 131.688 106.685 1.00 50.85 175 ARG C O 1
ATOM 7775 N N . GLU C 3 176 ? 125.192 132.983 105.729 1.00 48.19 176 GLU C N 1
ATOM 7776 C CA . GLU C 3 176 ? 125.121 132.327 104.438 1.00 48.19 176 GLU C CA 1
ATOM 7777 C C . GLU C 3 176 ? 126.175 131.242 104.284 1.00 48.19 176 GLU C C 1
ATOM 7778 O O . GLU C 3 176 ? 125.914 130.210 103.652 1.00 48.19 176 GLU C O 1
ATOM 7784 N N . PHE C 3 177 ? 127.356 131.440 104.868 1.00 45.15 177 PHE C N 1
ATOM 7785 C CA . PHE C 3 177 ? 128.395 130.424 104.776 1.00 45.15 177 PHE C CA 1
ATOM 7786 C C . PHE C 3 177 ? 128.137 129.252 105.710 1.00 45.15 177 PHE C C 1
ATOM 7787 O O . PHE C 3 177 ? 128.568 128.133 105.417 1.00 45.15 177 PHE C O 1
ATOM 7795 N N . ILE C 3 178 ? 127.428 129.470 106.819 1.00 46.00 178 ILE C N 1
ATOM 7796 C CA . ILE C 3 178 ? 126.982 128.343 107.634 1.00 46.00 178 ILE C CA 1
ATOM 7797 C C . ILE C 3 178 ? 126.053 127.451 106.823 1.00 46.00 178 ILE C C 1
ATOM 7798 O O . ILE C 3 178 ? 126.173 126.217 106.832 1.00 46.00 178 ILE C O 1
ATOM 7803 N N . ARG C 3 179 ? 125.124 128.067 106.092 1.00 45.80 179 ARG C N 1
ATOM 7804 C CA . ARG C 3 179 ? 124.233 127.308 105.225 1.00 45.80 179 ARG C CA 1
ATOM 7805 C C . ARG C 3 179 ? 125.008 126.586 104.133 1.00 45.80 179 ARG C C 1
ATOM 7806 O O . ARG C 3 179 ? 124.709 125.432 103.815 1.00 45.80 179 ARG C O 1
ATOM 7814 N N . ALA C 3 180 ? 126.005 127.248 103.541 1.00 45.15 180 ALA C N 1
ATOM 7815 C CA . ALA C 3 180 ? 126.806 126.591 102.511 1.00 45.15 180 ALA C CA 1
ATOM 7816 C C . ALA C 3 180 ? 127.525 125.369 103.069 1.00 45.15 180 ALA C C 1
ATOM 7817 O O . ALA C 3 180 ? 127.528 124.293 102.452 1.00 45.15 180 ALA C O 1
ATOM 7819 N N . ALA C 3 181 ? 128.128 125.513 104.250 1.00 44.80 181 ALA C N 1
ATOM 7820 C CA . ALA C 3 181 ? 128.817 124.389 104.870 1.00 44.80 181 ALA C CA 1
ATOM 7821 C C . ALA C 3 181 ? 127.860 123.238 105.127 1.00 44.80 181 ALA C C 1
ATOM 7822 O O . ALA C 3 181 ? 128.197 122.076 104.882 1.00 44.80 181 ALA C O 1
ATOM 7824 N N . ARG C 3 182 ? 126.653 123.542 105.607 1.00 45.98 182 ARG C N 1
ATOM 7825 C CA . ARG C 3 182 ? 125.664 122.486 105.796 1.00 45.98 182 ARG C CA 1
ATOM 7826 C C . ARG C 3 182 ? 125.303 121.826 104.471 1.00 45.98 182 ARG C C 1
ATOM 7827 O O . ARG C 3 182 ? 125.102 120.608 104.409 1.00 45.98 182 ARG C O 1
ATOM 7835 N N . TYR C 3 183 ? 125.221 122.614 103.397 1.00 47.48 183 TYR C N 1
ATOM 7836 C CA . TYR C 3 183 ? 124.926 122.066 102.077 1.00 47.48 183 TYR C CA 1
ATOM 7837 C C . TYR C 3 183 ? 126.037 121.173 101.550 1.00 47.48 183 TYR C C 1
ATOM 7838 O O . TYR C 3 183 ? 125.781 120.348 100.669 1.00 47.48 183 TYR C O 1
ATOM 7847 N N . MET C 3 184 ? 127.262 121.335 102.035 1.00 47.04 184 MET C N 1
ATOM 7848 C CA . MET C 3 184 ? 128.379 120.559 101.513 1.00 47.04 184 MET C CA 1
ATOM 7849 C C . MET C 3 184 ? 128.686 119.298 102.311 1.00 47.04 184 MET C C 1
ATOM 7850 O O . MET C 3 184 ? 129.620 118.576 101.954 1.00 47.04 184 MET C O 1
ATOM 7855 N N . GLY C 3 185 ? 127.930 119.005 103.363 1.00 45.84 185 GLY C N 1
ATOM 7856 C CA . GLY C 3 185 ? 128.133 117.788 104.117 1.00 45.84 185 GLY C CA 1
ATOM 7857 C C . GLY C 3 185 ? 129.024 117.917 105.330 1.00 45.84 185 GLY C C 1
ATOM 7858 O O . GLY C 3 185 ? 129.284 116.908 105.996 1.00 45.84 185 GLY C O 1
ATOM 7859 N N . VAL C 3 186 ? 129.511 119.120 105.632 1.00 44.22 186 VAL C N 1
ATOM 7860 C CA . VAL C 3 186 ? 130.287 119.326 106.844 1.00 44.22 186 VAL C CA 1
ATOM 7861 C C . VAL C 3 186 ? 129.444 118.934 108.047 1.00 44.22 186 VAL C C 1
ATOM 7862 O O . VAL C 3 186 ? 128.286 119.349 108.179 1.00 44.22 186 VAL C O 1
ATOM 7866 N N . SER C 3 187 ? 130.012 118.101 108.914 1.00 45.70 187 SER C N 1
ATOM 7867 C CA . SER C 3 187 ? 129.316 117.613 110.093 1.00 45.70 187 SER C CA 1
ATOM 7868 C C . SER C 3 187 ? 129.089 118.748 111.080 1.00 45.70 187 SER C C 1
ATOM 7869 O O . SER C 3 187 ? 129.825 119.734 111.107 1.00 45.70 187 SER C O 1
ATOM 7872 N N . SER C 3 188 ? 128.073 118.589 111.925 1.00 44.23 188 SER C N 1
ATOM 7873 C CA . SER C 3 188 ? 127.722 119.699 112.803 1.00 44.23 188 SER C CA 1
ATOM 7874 C C . SER C 3 188 ? 128.776 120.006 113.850 1.00 44.23 188 SER C C 1
ATOM 7875 O O . SER C 3 188 ? 128.615 120.997 114.565 1.00 44.23 188 SER C O 1
ATOM 7878 N N . ARG C 3 189 ? 129.838 119.218 113.984 1.00 44.88 189 ARG C N 1
ATOM 7879 C CA . ARG C 3 189 ? 130.917 119.649 114.858 1.00 44.88 189 ARG C CA 1
ATOM 7880 C C . ARG C 3 189 ? 132.084 120.253 114.099 1.00 44.88 189 ARG C C 1
ATOM 7881 O O . ARG C 3 189 ? 132.749 121.145 114.630 1.00 44.88 189 ARG C O 1
ATOM 7889 N N . ARG C 3 190 ? 132.344 119.808 112.870 1.00 45.29 190 ARG C N 1
ATOM 7890 C CA . ARG C 3 190 ? 133.283 120.548 112.040 1.00 45.29 190 ARG C CA 1
ATOM 7891 C C . ARG C 3 190 ? 132.751 121.943 111.762 1.00 45.29 190 ARG C C 1
ATOM 7892 O O . ARG C 3 190 ? 133.513 122.911 111.774 1.00 45.29 190 ARG C O 1
ATOM 7900 N N . ILE C 3 191 ? 131.438 122.076 111.571 1.00 42.63 191 ILE C N 1
ATOM 7901 C CA . ILE C 3 191 ? 130.854 123.406 111.426 1.00 42.63 191 ILE C CA 1
ATOM 7902 C C . ILE C 3 191 ? 131.119 124.236 112.670 1.00 42.63 191 ILE C C 1
ATOM 7903 O O . ILE C 3 191 ? 131.628 125.354 112.584 1.00 42.63 191 ILE C O 1
ATOM 7908 N N . ILE C 3 192 ? 130.820 123.689 113.848 1.00 42.81 192 ILE C N 1
ATOM 7909 C CA . ILE C 3 192 ? 130.984 124.472 115.070 1.00 42.81 192 ILE C CA 1
ATOM 7910 C C . ILE C 3 192 ? 132.445 124.874 115.242 1.00 42.81 192 ILE C C 1
ATOM 7911 O O . ILE C 3 192 ? 132.788 126.054 115.124 1.00 42.81 192 ILE C O 1
ATOM 7916 N N . VAL C 3 193 ? 133.341 123.894 115.390 1.00 42.06 193 VAL C N 1
ATOM 7917 C CA . VAL C 3 193 ? 134.734 124.211 115.689 1.00 42.06 193 VAL C CA 1
ATOM 7918 C C . VAL C 3 193 ? 135.508 124.781 114.510 1.00 42.06 193 VAL C C 1
ATOM 7919 O O . VAL C 3 193 ? 136.666 125.166 114.689 1.00 42.06 193 VAL C O 1
ATOM 7923 N N . GLY C 3 194 ? 134.923 124.868 113.319 1.00 41.92 194 GLY C N 1
ATOM 7924 C CA . GLY C 3 194 ? 135.680 125.402 112.209 1.00 41.92 194 GLY C CA 1
ATOM 7925 C C . GLY C 3 194 ? 135.131 126.698 111.664 1.00 41.92 194 GLY C C 1
ATOM 7926 O O . GLY C 3 194 ? 135.858 127.457 111.019 1.00 41.92 194 GLY C O 1
ATOM 7927 N N . HIS C 3 195 ? 133.861 126.976 111.921 1.00 43.05 195 HIS C N 1
ATOM 7928 C CA . HIS C 3 195 ? 133.207 128.179 111.439 1.00 43.05 195 HIS C CA 1
ATOM 7929 C C . HIS C 3 195 ? 132.592 129.005 112.553 1.00 43.05 195 HIS C C 1
ATOM 7930 O O . HIS C 3 195 ? 132.645 130.232 112.496 1.00 43.05 195 HIS C O 1
ATOM 7937 N N . VAL C 3 196 ? 131.990 128.374 113.560 1.00 42.79 196 VAL C N 1
ATOM 7938 C CA . VAL C 3 196 ? 131.301 129.141 114.586 1.00 42.79 196 VAL C CA 1
ATOM 7939 C C . VAL C 3 196 ? 132.290 129.657 115.618 1.00 42.79 196 VAL C C 1
ATOM 7940 O O . VAL C 3 196 ? 132.302 130.849 115.941 1.00 42.79 196 VAL C O 1
ATOM 7944 N N . VAL C 3 197 ? 133.137 128.771 116.146 1.00 41.89 197 VAL C N 1
ATOM 7945 C CA . VAL C 3 197 ? 134.073 129.178 117.195 1.00 41.89 197 VAL C CA 1
ATOM 7946 C C . VAL C 3 197 ? 135.062 130.234 116.711 1.00 41.89 197 VAL C C 1
ATOM 7947 O O . VAL C 3 197 ? 135.243 131.242 117.412 1.00 41.89 197 VAL C O 1
ATOM 7951 N N . PRO C 3 198 ? 135.734 130.078 115.563 1.00 41.04 198 PRO C N 1
ATOM 7952 C CA . PRO C 3 198 ? 136.635 131.156 115.118 1.00 41.04 198 PRO C CA 1
ATOM 7953 C C . PRO C 3 198 ? 135.941 132.484 114.869 1.00 41.04 198 PRO C C 1
ATOM 7954 O O . PRO C 3 198 ? 136.535 133.537 115.125 1.00 41.04 198 PRO C O 1
ATOM 7958 N N . ASN C 3 199 ? 134.705 132.474 114.373 1.00 43.23 199 ASN C N 1
ATOM 7959 C CA . ASN C 3 199 ? 133.992 133.722 114.129 1.00 43.23 199 ASN C CA 1
ATOM 7960 C C . ASN C 3 199 ? 133.411 134.323 115.398 1.00 43.23 199 ASN C C 1
ATOM 7961 O O . ASN C 3 199 ? 132.954 135.469 115.371 1.00 43.23 199 ASN C O 1
ATOM 7966 N N . VAL C 3 200 ? 133.413 133.575 116.498 1.00 43.02 200 VAL C N 1
ATOM 7967 C CA . VAL C 3 200 ? 133.006 134.064 117.807 1.00 43.02 200 VAL C CA 1
ATOM 7968 C C . VAL C 3 200 ? 134.190 134.186 118.751 1.00 43.02 200 VAL C C 1
ATOM 7969 O O . VAL C 3 200 ? 134.009 134.523 119.929 1.00 43.02 200 VAL C O 1
ATOM 7973 N N . ALA C 3 201 ? 135.407 133.954 118.259 1.00 42.58 201 ALA C N 1
ATOM 7974 C CA . ALA C 3 201 ? 136.567 133.779 119.119 1.00 42.58 201 ALA C CA 1
ATOM 7975 C C . ALA C 3 201 ? 137.100 135.077 119.700 1.00 42.58 201 ALA C C 1
ATOM 7976 O O . ALA C 3 201 ? 137.899 135.027 120.635 1.00 42.58 201 ALA C O 1
ATOM 7978 N N . SER C 3 202 ? 136.698 136.233 119.174 1.00 44.60 202 SER C N 1
ATOM 7979 C CA . SER C 3 202 ? 137.234 137.482 119.700 1.00 44.60 202 SER C CA 1
ATOM 7980 C C . SER C 3 202 ? 136.778 137.754 121.126 1.00 44.60 202 SER C C 1
ATOM 7981 O O . SER C 3 202 ? 137.388 138.580 121.810 1.00 44.60 202 SER C O 1
ATOM 7984 N N . ILE C 3 203 ? 135.736 137.071 121.593 1.00 45.37 203 ILE C N 1
ATOM 7985 C CA . ILE C 3 203 ? 135.191 137.311 122.924 1.00 45.37 203 ILE C CA 1
ATOM 7986 C C . ILE C 3 203 ? 135.556 136.159 123.854 1.00 45.37 203 ILE C C 1
ATOM 7987 O O . ILE C 3 203 ? 135.707 136.346 125.067 1.00 45.37 203 ILE C O 1
ATOM 7992 N N . LEU C 3 204 ? 135.749 134.966 123.291 1.00 45.40 204 LEU C N 1
ATOM 7993 C CA . LEU C 3 204 ? 136.270 133.860 124.089 1.00 45.40 204 LEU C CA 1
ATOM 7994 C C . LEU C 3 204 ? 137.636 134.202 124.669 1.00 45.40 204 LEU C C 1
ATOM 7995 O O . LEU C 3 204 ? 137.950 133.840 125.811 1.00 45.40 204 LEU C O 1
ATOM 8000 N N . ILE C 3 205 ? 138.466 134.892 123.889 1.00 45.72 205 ILE C N 1
ATOM 8001 C CA . ILE C 3 205 ? 139.806 135.244 124.343 1.00 45.72 205 ILE C CA 1
ATOM 8002 C C . ILE C 3 205 ? 139.740 136.209 125.518 1.00 45.72 205 ILE C C 1
ATOM 8003 O O . ILE C 3 205 ? 140.464 136.058 126.510 1.00 45.72 205 ILE C O 1
ATOM 8008 N N . ILE C 3 206 ? 138.884 137.227 125.418 1.00 47.48 206 ILE C N 1
ATOM 8009 C CA . ILE C 3 206 ? 138.759 138.163 126.527 1.00 47.48 206 ILE C CA 1
ATOM 8010 C C . ILE C 3 206 ? 138.167 137.465 127.740 1.00 47.48 206 ILE C C 1
ATOM 8011 O O . ILE C 3 206 ? 138.501 137.804 128.879 1.00 47.48 206 ILE C O 1
ATOM 8016 N N . ASP C 3 207 ? 137.317 136.457 127.526 1.00 49.87 207 ASP C N 1
ATOM 8017 C CA . ASP C 3 207 ? 136.823 135.670 128.649 1.00 49.87 207 ASP C CA 1
ATOM 8018 C C . ASP C 3 207 ? 137.957 134.955 129.363 1.00 49.87 207 ASP C C 1
ATOM 8019 O O . ASP C 3 207 ? 138.053 135.002 130.589 1.00 49.87 207 ASP C O 1
ATOM 8024 N N . ALA C 3 208 ? 138.823 134.276 128.613 1.00 50.16 208 ALA C N 1
ATOM 8025 C CA . ALA C 3 208 ? 139.943 133.584 129.245 1.00 50.16 208 ALA C CA 1
ATOM 8026 C C . ALA C 3 208 ? 140.828 134.565 130.008 1.00 50.16 208 ALA C C 1
ATOM 8027 O O . ALA C 3 208 ? 141.165 134.350 131.188 1.00 50.16 208 ALA C O 1
ATOM 8029 N N . ALA C 3 209 ? 141.191 135.669 129.349 1.00 49.78 209 ALA C N 1
ATOM 8030 C CA . ALA C 3 209 ? 142.094 136.636 129.957 1.00 49.78 209 ALA C CA 1
ATOM 8031 C C . ALA C 3 209 ? 141.501 137.220 131.230 1.00 49.78 209 ALA C C 1
ATOM 8032 O O . ALA C 3 209 ? 142.195 137.347 132.244 1.00 49.78 209 ALA C O 1
ATOM 8034 N N . LEU C 3 210 ? 140.213 137.566 131.206 1.00 50.33 210 LEU C N 1
ATOM 8035 C CA . LEU C 3 210 ? 139.600 138.167 132.380 1.00 50.33 210 LEU C CA 1
ATOM 8036 C C . LEU C 3 210 ? 139.356 137.140 133.474 1.00 50.33 210 LEU C C 1
ATOM 8037 O O . LEU C 3 210 ? 139.444 137.473 134.661 1.00 50.33 210 LEU C O 1
ATOM 8042 N N . ASN C 3 211 ? 139.057 135.894 133.104 1.00 52.64 211 ASN C N 1
ATOM 8043 C CA . ASN C 3 211 ? 138.799 134.867 134.100 1.00 52.64 211 ASN C CA 1
ATOM 8044 C C . ASN C 3 211 ? 140.047 134.478 134.862 1.00 52.64 211 ASN C C 1
ATOM 8045 O O . ASN C 3 211 ? 139.929 134.009 135.991 1.00 52.64 211 ASN C O 1
ATOM 8050 N N . VAL C 3 212 ? 141.236 134.660 134.284 1.00 53.10 212 VAL C N 1
ATOM 8051 C CA . VAL C 3 212 ? 142.453 134.469 135.082 1.00 53.10 212 VAL C CA 1
ATOM 8052 C C . VAL C 3 212 ? 142.396 135.324 136.350 1.00 53.10 212 VAL C C 1
ATOM 8053 O O . VAL C 3 212 ? 142.435 134.817 137.484 1.00 53.10 212 VAL C O 1
ATOM 8057 N N . ALA C 3 213 ? 142.281 136.641 136.170 1.00 54.88 213 ALA C N 1
ATOM 8058 C CA . ALA C 3 213 ? 142.262 137.550 137.310 1.00 54.88 213 ALA C CA 1
ATOM 8059 C C . ALA C 3 213 ? 141.011 137.359 138.155 1.00 54.88 213 ALA C C 1
ATOM 8060 O O . ALA C 3 213 ? 141.064 137.483 139.384 1.00 54.88 213 ALA C O 1
ATOM 8062 N N . ALA C 3 214 ? 139.875 137.067 137.519 1.00 55.33 214 ALA C N 1
ATOM 8063 C CA . ALA C 3 214 ? 138.651 136.848 138.279 1.00 55.33 214 ALA C CA 1
ATOM 8064 C C . ALA C 3 214 ? 138.786 135.648 139.204 1.00 55.33 214 ALA C C 1
ATOM 8065 O O . ALA C 3 214 ? 138.347 135.691 140.357 1.00 55.33 214 ALA C O 1
ATOM 8067 N N . ALA C 3 215 ? 139.398 134.567 138.720 1.00 57.22 215 ALA C N 1
ATOM 8068 C CA . ALA C 3 215 ? 139.598 133.390 139.552 1.00 57.22 215 ALA C CA 1
ATOM 8069 C C . ALA C 3 215 ? 140.571 133.674 140.682 1.00 57.22 215 ALA C C 1
ATOM 8070 O O . ALA C 3 215 ? 140.381 133.190 141.803 1.00 57.22 215 ALA C O 1
ATOM 8072 N N . ILE C 3 216 ? 141.630 134.440 140.412 1.00 57.27 216 ILE C N 1
ATOM 8073 C CA . ILE C 3 216 ? 142.568 134.735 141.493 1.00 57.27 216 ILE C CA 1
ATOM 8074 C C . ILE C 3 216 ? 141.914 135.623 142.551 1.00 57.27 216 ILE C C 1
ATOM 8075 O O . ILE C 3 216 ? 142.186 135.485 143.749 1.00 57.27 216 ILE C O 1
ATOM 8080 N N . LEU C 3 217 ? 141.037 136.539 142.139 1.00 58.75 217 LEU C N 1
ATOM 8081 C CA . LEU C 3 217 ? 140.388 137.415 143.111 1.00 58.75 217 LEU C CA 1
ATOM 8082 C C . LEU C 3 217 ? 139.165 136.783 143.772 1.00 58.75 217 LEU C C 1
ATOM 8083 O O . LEU C 3 217 ? 138.689 137.289 144.796 1.00 58.75 217 LEU C O 1
ATOM 8088 N N . ALA C 3 218 ? 138.631 135.696 143.221 1.00 62.64 218 ALA C N 1
ATOM 8089 C CA . ALA C 3 218 ? 137.539 135.017 143.910 1.00 62.64 218 ALA C CA 1
ATOM 8090 C C . ALA C 3 218 ? 138.011 134.428 145.236 1.00 62.64 218 ALA C C 1
ATOM 8091 O O . ALA C 3 218 ? 137.282 134.471 146.242 1.00 62.64 218 ALA C O 1
ATOM 8093 N N . GLU C 3 219 ? 139.248 133.942 145.279 1.00 63.31 219 GLU C N 1
ATOM 8094 C CA . GLU C 3 219 ? 139.809 133.392 146.502 1.00 63.31 219 GLU C CA 1
ATOM 8095 C C . GLU C 3 219 ? 140.342 134.459 147.457 1.00 63.31 219 GLU C C 1
ATOM 8096 O O . GLU C 3 219 ? 140.748 134.110 148.569 1.00 63.31 219 GLU C O 1
ATOM 8102 N N . THR C 3 220 ? 140.358 135.741 147.066 1.00 62.53 220 THR C N 1
ATOM 8103 C CA . THR C 3 220 ? 140.586 136.799 148.050 1.00 62.53 220 THR C CA 1
ATOM 8104 C C . THR C 3 220 ? 139.271 137.345 148.591 1.00 62.53 220 THR C C 1
ATOM 8105 O O . THR C 3 220 ? 139.184 137.711 149.774 1.00 62.53 220 THR C O 1
ATOM 8109 N N . GLY C 3 221 ? 138.242 137.402 147.742 1.00 64.22 221 GLY C N 1
ATOM 8110 C CA . GLY C 3 221 ? 136.918 137.723 148.237 1.00 64.22 221 GLY C CA 1
ATOM 8111 C C . GLY C 3 221 ? 136.468 136.733 149.290 1.00 64.22 221 GLY C C 1
ATOM 8112 O O . GLY C 3 221 ? 135.810 137.104 150.265 1.00 64.22 221 GLY C O 1
ATOM 8113 N N . LEU C 3 222 ? 136.827 135.459 149.114 1.00 67.37 222 LEU C N 1
ATOM 8114 C CA . LEU C 3 222 ? 136.559 134.488 150.171 1.00 67.37 222 LEU C CA 1
ATOM 8115 C C . LEU C 3 222 ? 137.295 134.833 151.466 1.00 67.37 222 LEU C C 1
ATOM 8116 O O . LEU C 3 222 ? 136.715 134.740 152.554 1.00 67.37 222 LEU C O 1
ATOM 8121 N N . SER C 3 223 ? 138.570 135.224 151.377 1.00 64.47 223 SER C N 1
ATOM 8122 C CA . SER C 3 223 ? 139.354 135.468 152.584 1.00 64.47 223 SER C CA 1
ATOM 8123 C C . SER C 3 223 ? 138.930 136.735 153.309 1.00 64.47 223 SER C C 1
ATOM 8124 O O . SER C 3 223 ? 139.227 136.884 154.499 1.00 64.47 223 SER C O 1
ATOM 8127 N N . PHE C 3 224 ? 138.265 137.654 152.614 1.00 61.57 224 PHE C N 1
ATOM 8128 C CA . PHE C 3 224 ? 137.785 138.859 153.285 1.00 61.57 224 PHE C CA 1
ATOM 8129 C C . PHE C 3 224 ? 136.636 138.566 154.242 1.00 61.57 224 PHE C C 1
ATOM 8130 O O . PHE C 3 224 ? 136.466 139.278 155.238 1.00 61.57 224 PHE C O 1
ATOM 8138 N N . LEU C 3 225 ? 135.836 137.542 153.958 1.00 66.30 225 LEU C N 1
ATOM 8139 C CA . LEU C 3 225 ? 134.683 137.204 154.780 1.00 66.30 225 LEU C CA 1
ATOM 8140 C C . LEU C 3 225 ? 134.972 136.112 155.798 1.00 66.30 225 LEU C C 1
ATOM 8141 O O . LEU C 3 225 ? 134.061 135.710 156.527 1.00 66.30 225 LEU C O 1
ATOM 8146 N N . GLY C 3 226 ? 136.208 135.630 155.873 1.00 70.23 226 GLY C N 1
ATOM 8147 C CA . GLY C 3 226 ? 136.576 134.593 156.810 1.00 70.23 226 GLY C CA 1
ATOM 8148 C C . GLY C 3 226 ? 136.707 133.211 156.210 1.00 70.23 226 GLY C C 1
ATOM 8149 O O . GLY C 3 226 ? 137.256 132.319 156.867 1.00 70.23 226 GLY C O 1
ATOM 8150 N N . PHE C 3 227 ? 136.222 133.008 154.992 1.00 72.38 227 PHE C N 1
ATOM 8151 C CA . PHE C 3 227 ? 136.391 131.748 154.289 1.00 72.38 227 PHE C CA 1
ATOM 8152 C C . PHE C 3 227 ? 137.727 131.777 153.551 1.00 72.38 227 PHE C C 1
ATOM 8153 O O . PHE C 3 227 ? 138.585 132.623 153.813 1.00 72.38 227 PHE C O 1
ATOM 8161 N N . GLY C 3 228 ? 137.934 130.841 152.638 1.00 73.40 228 GLY C N 1
ATOM 8162 C CA . GLY C 3 228 ? 139.125 130.853 151.812 1.00 73.40 228 GLY C CA 1
ATOM 8163 C C . GLY C 3 228 ? 140.221 129.966 152.363 1.00 73.40 228 GLY C C 1
ATOM 8164 O O . GLY C 3 228 ? 140.069 129.266 153.368 1.00 73.40 228 GLY C O 1
ATOM 8165 N N . ILE C 3 229 ? 141.356 130.013 151.663 1.00 73.58 229 ILE C N 1
ATOM 8166 C CA . ILE C 3 229 ? 142.497 129.180 152.018 1.00 73.58 229 ILE C CA 1
ATOM 8167 C C . ILE C 3 229 ? 142.997 129.546 153.406 1.00 73.58 229 ILE C C 1
ATOM 8168 O O . ILE C 3 229 ? 143.105 130.725 153.766 1.00 73.58 229 ILE C O 1
ATOM 8173 N N . GLN C 3 230 ? 143.300 128.529 154.191 1.00 72.88 230 GLN C N 1
ATOM 8174 C CA . GLN C 3 230 ? 143.586 128.675 155.605 1.00 72.88 230 GLN C CA 1
ATOM 8175 C C . GLN C 3 230 ? 145.061 128.967 155.855 1.00 72.88 230 GLN C C 1
ATOM 8176 O O . GLN C 3 230 ? 145.915 128.720 155.000 1.00 72.88 230 GLN C O 1
ATOM 8182 N N . PRO C 3 231 ? 145.368 129.500 157.035 1.00 69.70 231 PRO C N 1
ATOM 8183 C CA . PRO C 3 231 ? 146.702 130.041 157.334 1.00 69.70 231 PRO C CA 1
ATOM 8184 C C . PRO C 3 231 ? 147.862 129.127 156.977 1.00 69.70 231 PRO C C 1
ATOM 8185 O O . PRO C 3 231 ? 148.846 129.605 156.393 1.00 69.70 231 PRO C O 1
ATOM 8189 N N . PRO C 3 232 ? 147.838 127.842 157.357 1.00 69.21 232 PRO C N 1
ATOM 8190 C CA . PRO C 3 232 ? 149.074 127.050 157.239 1.00 69.21 232 PRO C CA 1
ATOM 8191 C C . PRO C 3 232 ? 149.668 127.048 155.844 1.00 69.21 232 PRO C C 1
ATOM 8192 O O . PRO C 3 232 ? 150.897 127.013 155.706 1.00 69.21 232 PRO C O 1
ATOM 8196 N N . ASP C 3 233 ? 148.839 127.106 154.809 1.00 71.93 233 ASP C N 1
ATOM 8197 C CA . ASP C 3 233 ? 149.295 127.168 153.429 1.00 71.93 233 ASP C CA 1
ATOM 8198 C C . ASP C 3 233 ? 148.940 128.523 152.832 1.00 71.93 233 ASP C C 1
ATOM 8199 O O . ASP C 3 233 ? 147.887 129.090 153.137 1.00 71.93 233 ASP C O 1
ATOM 8204 N N . VAL C 3 234 ? 149.819 129.037 151.978 1.00 64.39 234 VAL C N 1
ATOM 8205 C CA . VAL C 3 234 ? 149.727 130.406 151.488 1.00 64.39 234 VAL C CA 1
ATOM 8206 C C . VAL C 3 234 ? 149.481 130.397 149.986 1.00 64.39 234 VAL C C 1
ATOM 8207 O O . VAL C 3 234 ? 150.023 129.558 149.259 1.00 64.39 234 VAL C O 1
ATOM 8211 N N . SER C 3 235 ? 148.633 131.316 149.532 1.00 60.23 235 SER C N 1
ATOM 8212 C CA . SER C 3 235 ? 148.397 131.546 148.116 1.00 60.23 235 SER C CA 1
ATOM 8213 C C . SER C 3 235 ? 148.321 133.047 147.885 1.00 60.23 235 SER C C 1
ATOM 8214 O O . SER C 3 235 ? 148.043 133.818 148.805 1.00 60.23 235 SER C O 1
ATOM 8217 N N . LEU C 3 236 ? 148.574 133.455 146.639 1.00 56.20 236 LEU C N 1
ATOM 8218 C CA . LEU C 3 236 ? 148.640 134.878 146.320 1.00 56.20 236 LEU C CA 1
ATOM 8219 C C . LEU C 3 236 ? 147.358 135.600 146.714 1.00 56.20 236 LEU C C 1
ATOM 8220 O O . LEU C 3 236 ? 147.398 136.750 147.172 1.00 56.20 236 LEU C O 1
ATOM 8225 N N . GLY C 3 237 ? 146.212 134.939 146.554 1.00 55.80 237 GLY C N 1
ATOM 8226 C CA . GLY C 3 237 ? 144.957 135.550 146.957 1.00 55.80 237 GLY C CA 1
ATOM 8227 C C . GLY C 3 237 ? 144.923 135.876 148.437 1.00 55.80 237 GLY C C 1
ATOM 8228 O O . GLY C 3 237 ? 144.509 136.966 148.836 1.00 55.80 237 GLY C O 1
ATOM 8229 N N . THR C 3 238 ? 145.381 134.942 149.272 1.00 56.39 238 THR C N 1
ATOM 8230 C CA . THR C 3 238 ? 145.412 135.200 150.707 1.00 56.39 238 THR C CA 1
ATOM 8231 C C . THR C 3 238 ? 146.448 136.254 151.069 1.00 56.39 238 THR C C 1
ATOM 8232 O O . THR C 3 238 ? 146.242 137.019 152.016 1.00 56.39 238 THR C O 1
ATOM 8236 N N . LEU C 3 239 ? 147.561 136.315 150.338 1.00 53.86 239 LEU C N 1
ATOM 8237 C CA . LEU C 3 239 ? 148.547 137.361 150.589 1.00 53.86 239 LEU C CA 1
ATOM 8238 C C . LEU C 3 239 ? 147.955 138.739 150.335 1.00 53.86 239 LEU C C 1
ATOM 8239 O O . LEU C 3 239 ? 148.114 139.658 151.149 1.00 53.86 239 LEU C O 1
ATOM 8244 N N . ILE C 3 240 ? 147.246 138.901 149.218 1.00 52.91 240 ILE C N 1
ATOM 8245 C CA . ILE C 3 240 ? 146.592 140.183 148.969 1.00 52.91 240 ILE C CA 1
ATOM 8246 C C . ILE C 3 240 ? 145.525 140.447 150.020 1.00 52.91 240 ILE C C 1
ATOM 8247 O O . ILE C 3 240 ? 145.351 141.583 150.471 1.00 52.91 240 ILE C O 1
ATOM 8252 N N . ALA C 3 241 ? 144.780 139.413 150.412 1.00 53.75 241 ALA C N 1
ATOM 8253 C CA . ALA C 3 241 ? 143.732 139.605 151.409 1.00 53.75 241 ALA C CA 1
ATOM 8254 C C . ALA C 3 241 ? 144.307 140.101 152.728 1.00 53.75 241 ALA C C 1
ATOM 8255 O O . ALA C 3 241 ? 143.695 140.932 153.407 1.00 53.75 241 ALA C O 1
ATOM 8257 N N . ASP C 3 242 ? 145.479 139.598 153.113 1.00 54.40 242 ASP C N 1
ATOM 8258 C CA . ASP C 3 242 ? 146.127 140.077 154.326 1.00 54.40 242 ASP C CA 1
ATOM 8259 C C . ASP C 3 242 ? 146.838 141.405 154.124 1.00 54.40 242 ASP C C 1
ATOM 8260 O O . ASP C 3 242 ? 147.186 142.062 155.110 1.00 54.40 242 ASP C O 1
ATOM 8265 N N . GLY C 3 243 ? 147.078 141.803 152.881 1.00 51.11 243 GLY C N 1
ATOM 8266 C CA . GLY C 3 243 ? 147.707 143.083 152.635 1.00 51.11 243 GLY C CA 1
ATOM 8267 C C . GLY C 3 243 ? 146.773 144.271 152.519 1.00 51.11 243 GLY C C 1
ATOM 8268 O O . GLY C 3 243 ? 147.165 145.387 152.868 1.00 51.11 243 GLY C O 1
ATOM 8269 N N . THR C 3 244 ? 145.545 144.065 152.028 1.00 52.10 244 THR C N 1
ATOM 8270 C CA . THR C 3 244 ? 144.675 145.215 151.766 1.00 52.10 244 THR C CA 1
ATOM 8271 C C . THR C 3 244 ? 144.381 146.011 153.025 1.00 52.10 244 THR C C 1
ATOM 8272 O O . THR C 3 244 ? 144.145 147.221 152.947 1.00 52.10 244 THR C O 1
ATOM 8276 N N . ALA C 3 245 ? 144.348 145.354 154.183 1.00 50.85 245 ALA C N 1
ATOM 8277 C CA . ALA C 3 245 ? 144.141 146.090 155.423 1.00 50.85 245 ALA C CA 1
ATOM 8278 C C . ALA C 3 245 ? 145.254 147.104 155.635 1.00 50.85 245 ALA C C 1
ATOM 8279 O O . ALA C 3 245 ? 144.997 148.292 155.858 1.00 50.85 245 ALA C O 1
ATOM 8281 N N . SER C 3 246 ? 146.506 146.650 155.562 1.00 51.74 246 SER C N 1
ATOM 8282 C CA . SER C 3 246 ? 147.672 147.511 155.711 1.00 51.74 246 SER C CA 1
ATOM 8283 C C . SER C 3 246 ? 148.187 148.024 154.379 1.00 51.74 246 SER C C 1
ATOM 8284 O O . SER C 3 246 ? 149.392 148.266 154.236 1.00 51.74 246 SER C O 1
ATOM 8287 N N . ALA C 3 247 ? 147.308 148.181 153.391 1.00 52.17 247 ALA C N 1
ATOM 8288 C CA . ALA C 3 247 ? 147.721 148.750 152.116 1.00 52.17 247 ALA C CA 1
ATOM 8289 C C . ALA C 3 247 ? 148.204 150.182 152.262 1.00 52.17 247 ALA C C 1
ATOM 8290 O O . ALA C 3 247 ? 148.990 150.648 151.431 1.00 52.17 247 ALA C O 1
ATOM 8292 N N . THR C 3 248 ? 147.758 150.888 153.299 1.00 53.81 248 THR C N 1
ATOM 8293 C CA . THR C 3 248 ? 148.129 152.278 153.520 1.00 53.81 248 THR C CA 1
ATOM 8294 C C . THR C 3 248 ? 149.247 152.435 154.543 1.00 53.81 248 THR C C 1
ATOM 8295 O O . THR C 3 248 ? 150.194 153.190 154.313 1.00 53.81 248 THR C O 1
ATOM 8299 N N . ALA C 3 249 ? 149.155 151.737 155.674 1.00 52.21 249 ALA C N 1
ATOM 8300 C CA . ALA C 3 249 ? 150.142 151.920 156.733 1.00 52.21 249 ALA C CA 1
ATOM 8301 C C . ALA C 3 249 ? 151.483 151.300 156.359 1.00 52.21 249 ALA C C 1
ATOM 8302 O O . ALA C 3 249 ? 152.536 151.921 156.540 1.00 52.21 249 ALA C O 1
ATOM 8304 N N . PHE C 3 250 ? 151.466 150.076 155.832 1.00 50.21 250 PHE C N 1
ATOM 8305 C CA . PHE C 3 250 ? 152.677 149.340 155.463 1.00 50.21 250 PHE C CA 1
ATOM 8306 C C . PHE C 3 250 ? 152.522 148.878 154.023 1.00 50.21 250 PHE C C 1
ATOM 8307 O O . PHE C 3 250 ? 152.139 147.730 153.763 1.00 50.21 250 PHE C O 1
ATOM 8315 N N . PRO C 3 251 ? 152.816 149.751 153.058 1.00 50.33 251 PRO C N 1
ATOM 8316 C CA . PRO C 3 251 ? 152.435 149.470 151.666 1.00 50.33 251 PRO C CA 1
ATOM 8317 C C . PRO C 3 251 ? 153.086 148.241 151.061 1.00 50.33 251 PRO C C 1
ATOM 8318 O O . PRO C 3 251 ? 152.448 147.573 150.241 1.00 50.33 251 PRO C O 1
ATOM 8322 N N . TRP C 3 252 ? 154.327 147.914 151.431 1.00 49.14 252 TRP C N 1
ATOM 8323 C CA . TRP C 3 252 ? 155.034 146.837 150.743 1.00 49.14 252 TRP C CA 1
ATOM 8324 C C . TRP C 3 252 ? 154.273 145.522 150.843 1.00 49.14 252 TRP C C 1
ATOM 8325 O O . TRP C 3 252 ? 154.155 144.784 149.849 1.00 49.14 252 TRP C O 1
ATOM 8336 N N . VAL C 3 253 ? 153.690 145.259 152.018 1.00 48.31 253 VAL C N 1
ATOM 8337 C CA . VAL C 3 253 ? 153.003 144.000 152.292 1.00 48.31 253 VAL C CA 1
ATOM 8338 C C . VAL C 3 253 ? 151.877 143.776 151.298 1.00 48.31 253 VAL C C 1
ATOM 8339 O O . VAL C 3 253 ? 151.625 142.645 150.866 1.00 48.31 253 VAL C O 1
ATOM 8343 N N . PHE C 3 254 ? 151.169 144.838 150.936 1.00 48.63 254 PHE C N 1
ATOM 8344 C CA . PHE C 3 254 ? 150.125 144.720 149.932 1.00 48.63 254 PHE C CA 1
ATOM 8345 C C . PHE C 3 254 ? 150.660 144.917 148.524 1.00 48.63 254 PHE C C 1
ATOM 8346 O O . PHE C 3 254 ? 150.217 144.238 147.593 1.00 48.63 254 PHE C O 1
ATOM 8354 N N . LEU C 3 255 ? 151.615 145.831 148.353 1.00 47.72 255 LEU C N 1
ATOM 8355 C CA . LEU C 3 255 ? 152.012 146.241 147.012 1.00 47.72 255 LEU C CA 1
ATOM 8356 C C . LEU C 3 255 ? 152.659 145.103 146.240 1.00 47.72 255 LEU C C 1
ATOM 8357 O O . LEU C 3 255 ? 152.299 144.853 145.085 1.00 47.72 255 LEU C O 1
ATOM 8362 N N . PHE C 3 256 ? 153.629 144.403 146.841 1.00 49.35 256 PHE C N 1
ATOM 8363 C CA . PHE C 3 256 ? 154.383 143.449 146.024 1.00 49.35 256 PHE C CA 1
ATOM 8364 C C . PHE C 3 256 ? 153.525 142.282 145.528 1.00 49.35 256 PHE C C 1
ATOM 8365 O O . PHE C 3 256 ? 153.501 142.039 144.303 1.00 49.35 256 PHE C O 1
ATOM 8373 N N . PRO C 3 257 ? 152.783 141.554 146.374 1.00 48.31 257 PRO C N 1
ATOM 8374 C CA . PRO C 3 257 ? 151.893 140.505 145.829 1.00 48.31 257 PRO C CA 1
ATOM 8375 C C . PRO C 3 257 ? 150.873 141.031 144.815 1.00 48.31 257 PRO C C 1
ATOM 8376 O O . PRO C 3 257 ? 150.606 140.388 143.778 1.00 48.31 257 PRO C O 1
ATOM 8380 N N . ALA C 3 258 ? 150.317 142.215 145.063 1.00 47.78 258 ALA C N 1
ATOM 8381 C CA . ALA C 3 258 ? 149.337 142.775 144.141 1.00 47.78 258 ALA C CA 1
ATOM 8382 C C . ALA C 3 258 ? 149.975 143.191 142.822 1.00 47.78 258 ALA C C 1
ATOM 8383 O O . ALA C 3 258 ? 149.361 143.039 141.758 1.00 47.78 258 ALA C O 1
ATOM 8385 N N . SER C 3 259 ? 151.192 143.734 142.866 1.00 47.48 259 SER C N 1
ATOM 8386 C CA . SER C 3 259 ? 151.876 144.069 141.623 1.00 47.48 259 SER C CA 1
ATOM 8387 C C . SER C 3 259 ? 152.145 142.821 140.801 1.00 47.48 259 SER C C 1
ATOM 8388 O O . SER C 3 259 ? 152.105 142.869 139.563 1.00 47.48 259 SER C O 1
ATOM 8391 N N . ILE C 3 260 ? 152.403 141.690 141.464 1.00 47.62 260 ILE C N 1
ATOM 8392 C CA . ILE C 3 260 ? 152.516 140.440 140.716 1.00 47.62 260 ILE C CA 1
ATOM 8393 C C . ILE C 3 260 ? 151.216 140.136 139.984 1.00 47.62 260 ILE C C 1
ATOM 8394 O O . ILE C 3 260 ? 151.224 139.755 138.805 1.00 47.62 260 ILE C O 1
ATOM 8399 N N . LEU C 3 261 ? 150.079 140.290 140.667 1.00 47.84 261 LEU C N 1
ATOM 8400 C CA . LEU C 3 261 ? 148.810 140.018 139.983 1.00 47.84 261 LEU C CA 1
ATOM 8401 C C . LEU C 3 261 ? 148.595 140.960 138.795 1.00 47.84 261 LEU C C 1
ATOM 8402 O O . LEU C 3 261 ? 148.100 140.541 137.736 1.00 47.84 261 LEU C O 1
ATOM 8407 N N . VAL C 3 262 ? 148.956 142.235 138.954 1.00 46.13 262 VAL C N 1
ATOM 8408 C CA . VAL C 3 262 ? 148.806 143.195 137.857 1.00 46.13 262 VAL C CA 1
ATOM 8409 C C . VAL C 3 262 ? 149.635 142.759 136.656 1.00 46.13 262 VAL C C 1
ATOM 8410 O O . VAL C 3 262 ? 149.167 142.782 135.510 1.00 46.13 262 VAL C O 1
ATOM 8414 N N . LEU C 3 263 ? 150.880 142.354 136.904 1.00 45.93 263 LEU C N 1
ATOM 8415 C CA . LEU C 3 263 ? 151.746 141.911 135.815 1.00 45.93 263 LEU C CA 1
ATOM 8416 C C . LEU C 3 263 ? 151.175 140.680 135.122 1.00 45.93 263 LEU C C 1
ATOM 8417 O O . LEU C 3 263 ? 151.212 140.575 133.886 1.00 45.93 263 LEU C O 1
ATOM 8422 N N . ILE C 3 264 ? 150.637 139.740 135.901 1.00 47.57 264 ILE C N 1
ATOM 8423 C CA . ILE C 3 264 ? 150.071 138.527 135.316 1.00 47.57 264 ILE C CA 1
ATOM 8424 C C . ILE C 3 264 ? 148.919 138.877 134.384 1.00 47.57 264 ILE C C 1
ATOM 8425 O O . ILE C 3 264 ? 148.833 138.372 133.257 1.00 47.57 264 ILE C O 1
ATOM 8430 N N . LEU C 3 265 ? 148.018 139.754 134.835 1.00 46.15 265 LEU C N 1
ATOM 8431 C CA . LEU C 3 265 ? 146.880 140.106 133.990 1.00 46.15 265 LEU C CA 1
ATOM 8432 C C . LEU C 3 265 ? 147.323 140.876 132.750 1.00 46.15 265 LEU C C 1
ATOM 8433 O O . LEU C 3 265 ? 146.769 140.681 131.662 1.00 46.15 265 LEU C O 1
ATOM 8438 N N . VAL C 3 266 ? 148.320 141.751 132.887 1.00 45.62 266 VAL C N 1
ATOM 8439 C CA . VAL C 3 266 ? 148.789 142.509 131.729 1.00 45.62 266 VAL C CA 1
ATOM 8440 C C . VAL C 3 266 ? 149.349 141.572 130.665 1.00 45.62 266 VAL C C 1
ATOM 8441 O O . VAL C 3 266 ? 149.063 141.721 129.469 1.00 45.62 266 VAL C O 1
ATOM 8445 N N . CYS C 3 267 ? 150.157 140.593 131.078 1.00 47.70 267 CYS C N 1
ATOM 8446 C CA . CYS C 3 267 ? 150.680 139.640 130.103 1.00 47.70 267 CYS C CA 1
ATOM 8447 C C . CYS C 3 267 ? 149.568 138.789 129.499 1.00 47.70 267 CYS C C 1
ATOM 8448 O O . CYS C 3 267 ? 149.557 138.539 128.284 1.00 47.70 267 CYS C O 1
ATOM 8451 N N . ALA C 3 268 ? 148.628 138.328 130.329 1.00 46.34 268 ALA C N 1
ATOM 8452 C CA . ALA C 3 268 ? 147.523 137.519 129.831 1.00 46.34 268 ALA C CA 1
ATOM 8453 C C . ALA C 3 268 ? 146.610 138.299 128.901 1.00 46.34 268 ALA C C 1
ATOM 8454 O O . ALA C 3 268 ? 145.837 137.690 128.157 1.00 46.34 268 ALA C O 1
ATOM 8456 N N . ASN C 3 269 ? 146.661 139.625 128.946 1.00 46.57 269 ASN C N 1
ATOM 8457 C CA . ASN C 3 269 ? 145.887 140.435 128.016 1.00 46.57 269 ASN C CA 1
ATOM 8458 C C . ASN C 3 269 ? 146.648 140.727 126.727 1.00 46.57 269 ASN C C 1
ATOM 8459 O O . ASN C 3 269 ? 146.054 140.721 125.643 1.00 46.57 269 ASN C O 1
ATOM 8464 N N . LEU C 3 270 ? 147.955 140.980 126.817 1.00 46.26 270 LEU C N 1
ATOM 8465 C CA . LEU C 3 270 ? 148.738 141.195 125.602 1.00 46.26 270 LEU C CA 1
ATOM 8466 C C . LEU C 3 270 ? 148.775 139.938 124.737 1.00 46.26 270 LEU C C 1
ATOM 8467 O O . LEU C 3 270 ? 148.669 140.014 123.503 1.00 46.26 270 LEU C O 1
ATOM 8472 N N . THR C 3 271 ? 148.922 138.769 125.365 1.00 47.24 271 THR C N 1
ATOM 8473 C CA . THR C 3 271 ? 148.890 137.524 124.602 1.00 47.24 271 THR C CA 1
ATOM 8474 C C . THR C 3 271 ? 147.533 137.319 123.937 1.00 47.24 271 THR C C 1
ATOM 8475 O O . THR C 3 271 ? 147.449 136.885 122.777 1.00 47.24 271 THR C O 1
ATOM 8479 N N . GLY C 3 272 ? 146.458 137.623 124.664 1.00 45.60 272 GLY C N 1
ATOM 8480 C CA . GLY C 3 272 ? 145.134 137.521 124.083 1.00 45.60 272 GLY C CA 1
ATOM 8481 C C . GLY C 3 272 ? 144.951 138.437 122.893 1.00 45.60 272 GLY C C 1
ATOM 8482 O O . GLY C 3 272 ? 144.314 138.068 121.906 1.00 45.60 272 GLY C O 1
ATOM 8483 N N . ASP C 3 273 ? 145.508 139.646 122.968 1.00 46.62 273 ASP C N 1
ATOM 8484 C CA . ASP C 3 273 ? 145.437 140.557 121.831 1.00 46.62 273 ASP C CA 1
ATOM 8485 C C . ASP C 3 273 ? 146.185 140.003 120.629 1.00 46.62 273 ASP C C 1
ATOM 8486 O O . ASP C 3 273 ? 145.713 140.110 119.489 1.00 46.62 273 ASP C O 1
ATOM 8491 N N . GLY C 3 274 ? 147.359 139.416 120.860 1.00 44.90 274 GLY C N 1
ATOM 8492 C CA . GLY C 3 274 ? 148.087 138.811 119.754 1.00 44.90 274 GLY C CA 1
ATOM 8493 C C . GLY C 3 274 ? 147.284 137.730 119.058 1.00 44.90 274 GLY C C 1
ATOM 8494 O O . GLY C 3 274 ? 147.172 137.708 117.827 1.00 44.90 274 GLY C O 1
ATOM 8495 N N . LEU C 3 275 ? 146.683 136.831 119.841 1.00 44.98 275 LEU C N 1
ATOM 8496 C CA . LEU C 3 275 ? 145.895 135.765 119.224 1.00 44.98 275 LEU C CA 1
ATOM 8497 C C . LEU C 3 275 ? 144.657 136.316 118.524 1.00 44.98 275 LEU C C 1
ATOM 8498 O O . LEU C 3 275 ? 144.293 135.851 117.434 1.00 44.98 275 LEU C O 1
ATOM 8503 N N . ARG C 3 276 ? 143.996 137.306 119.130 1.00 45.16 276 ARG C N 1
ATOM 8504 C CA . ARG C 3 276 ? 142.804 137.880 118.517 1.00 45.16 276 ARG C CA 1
ATOM 8505 C C . ARG C 3 276 ? 143.127 138.499 117.168 1.00 45.16 276 ARG C C 1
ATOM 8506 O O . ARG C 3 276 ? 142.369 138.339 116.207 1.00 45.16 276 ARG C O 1
ATOM 8514 N N . ASP C 3 277 ? 144.250 139.213 117.077 1.00 47.25 277 ASP C N 1
ATOM 8515 C CA . ASP C 3 277 ? 144.667 139.745 115.786 1.00 47.25 277 ASP C CA 1
ATOM 8516 C C . ASP C 3 277 ? 145.012 138.635 114.807 1.00 47.25 277 ASP C C 1
ATOM 8517 O O . ASP C 3 277 ? 144.774 138.779 113.604 1.00 47.25 277 ASP C O 1
ATOM 8522 N N . ALA C 3 278 ? 145.584 137.532 115.296 1.00 45.45 278 ALA C N 1
ATOM 8523 C CA . ALA C 3 278 ? 145.895 136.420 114.403 1.00 45.45 278 ALA C CA 1
ATOM 8524 C C . ALA C 3 278 ? 144.638 135.843 113.765 1.00 45.45 278 ALA C C 1
ATOM 8525 O O . ALA C 3 278 ? 144.615 135.574 112.559 1.00 45.45 278 ALA C O 1
ATOM 8527 N N . LEU C 3 279 ? 143.580 135.648 114.551 1.00 45.59 279 LEU C N 1
ATOM 8528 C CA . LEU C 3 279 ? 142.389 134.993 114.017 1.00 45.59 279 LEU C CA 1
ATOM 8529 C C . LEU C 3 279 ? 141.539 135.898 113.131 1.00 45.59 279 LEU C C 1
ATOM 8530 O O . LEU C 3 279 ? 140.716 135.386 112.366 1.00 45.59 279 LEU C O 1
ATOM 8535 N N . ASP C 3 280 ? 141.707 137.217 113.214 1.00 49.34 280 ASP C N 1
ATOM 8536 C CA . ASP C 3 280 ? 140.907 138.146 112.427 1.00 49.34 280 ASP C CA 1
ATOM 8537 C C . ASP C 3 280 ? 141.692 138.573 111.201 1.00 49.34 280 ASP C C 1
ATOM 8538 O O . ASP C 3 280 ? 142.772 139.163 111.349 1.00 49.34 280 ASP C O 1
ATOM 8543 N N . PRO C 3 281 ? 141.206 138.310 109.985 1.00 49.40 281 PRO C N 1
ATOM 8544 C CA . PRO C 3 281 ? 141.964 138.714 108.792 1.00 49.40 281 PRO C CA 1
ATOM 8545 C C . PRO C 3 281 ? 141.938 140.207 108.520 1.00 49.40 281 PRO C C 1
ATOM 8546 O O . PRO C 3 281 ? 142.836 140.705 107.832 1.00 49.40 281 PRO C O 1
ATOM 8550 N N . ALA C 3 282 ? 140.998 140.956 109.066 1.00 52.20 282 ALA C N 1
ATOM 8551 C CA . ALA C 3 282 ? 140.906 142.389 108.738 1.00 52.20 282 ALA C CA 1
ATOM 8552 C C . ALA C 3 282 ? 141.702 143.211 109.739 1.00 52.20 282 ALA C C 1
ATOM 8553 O O . ALA C 3 282 ? 141.546 144.426 109.741 1.00 52.20 282 ALA C O 1
ATOM 8555 N N . SER C 3 283 ? 142.519 142.566 110.556 1.00 57.63 283 SER C N 1
ATOM 8556 C CA . SER C 3 283 ? 143.346 143.280 111.548 1.00 57.63 283 SER C CA 1
ATOM 8557 C C . SER C 3 283 ? 144.213 144.290 110.808 1.00 57.63 283 SER C C 1
ATOM 8558 O O . SER C 3 283 ? 144.768 143.918 109.783 1.00 57.63 283 SER C O 1
ATOM 8561 N N . ARG C 3 284 ? 144.357 145.501 111.329 1.00 30.00 284 ARG C N 1
ATOM 8562 C CA . ARG C 3 284 ? 145.067 146.565 110.584 1.00 30.00 284 ARG C CA 1
ATOM 8563 C C . ARG C 3 284 ? 146.535 146.558 110.963 1.00 30.00 284 ARG C C 1
ATOM 8564 O O . ARG C 3 284 ? 147.337 147.080 110.194 1.00 30.00 284 ARG C O 1
ATOM 8572 N N . SER C 3 285 ? 146.853 145.997 112.115 1.00 61.66 285 SER C N 1
ATOM 8573 C CA . SER C 3 285 ? 148.250 146.035 112.585 1.00 61.66 285 SER C CA 1
ATOM 8574 C C . SER C 3 285 ? 149.112 145.122 111.731 1.00 61.66 285 SER C C 1
ATOM 8575 O O . SER C 3 285 ? 150.289 145.431 111.560 1.00 61.66 285 SER C O 1
ATOM 8578 N N . LEU C 3 286 ? 148.544 144.031 111.243 1.00 58.31 286 LEU C N 1
ATOM 8579 C CA . LEU C 3 286 ? 149.330 143.077 110.478 1.00 58.31 286 LEU C CA 1
ATOM 8580 C C . LEU C 3 286 ? 149.425 143.445 109.002 1.00 58.31 286 LEU C C 1
ATOM 8581 O O . LEU C 3 286 ? 149.667 142.568 108.167 1.00 58.31 286 LEU C O 1
ATOM 8586 N N . ARG C 3 287 ? 149.241 144.719 108.668 1.00 61.86 287 ARG C N 1
ATOM 8587 C CA . ARG C 3 287 ? 149.310 145.215 107.296 1.00 61.86 287 ARG C CA 1
ATOM 8588 C C . ARG C 3 287 ? 150.633 145.957 107.134 1.00 61.86 287 ARG C C 1
ATOM 8589 O O . ARG C 3 287 ? 150.719 147.163 107.368 1.00 61.86 287 ARG C O 1
ATOM 8597 N N . ARG C 3 288 ? 151.664 145.228 106.725 1.00 68.75 288 ARG C N 1
ATOM 8598 C CA . ARG C 3 288 ? 152.991 145.808 106.564 1.00 68.75 288 ARG C CA 1
ATOM 8599 C C . ARG C 3 288 ? 153.134 146.502 105.216 1.00 68.75 288 ARG C C 1
ATOM 8600 O O . ARG C 3 288 ? 153.990 147.369 105.045 1.00 68.75 288 ARG C O 1
ATOM 8608 N N . SER D 4 2 ? 135.552 174.509 84.134 1.00 63.99 2 SER D N 1
ATOM 8609 C CA . SER D 4 2 ? 136.171 173.470 84.946 1.00 63.99 2 SER D CA 1
ATOM 8610 C C . SER D 4 2 ? 135.451 172.145 84.754 1.00 63.99 2 SER D C 1
ATOM 8611 O O . SER D 4 2 ? 134.228 172.078 84.864 1.00 63.99 2 SER D O 1
ATOM 8614 N N . PRO D 4 3 ? 136.210 171.092 84.460 1.00 63.01 3 PRO D N 1
ATOM 8615 C CA . PRO D 4 3 ? 135.592 169.779 84.263 1.00 63.01 3 PRO D CA 1
ATOM 8616 C C . PRO D 4 3 ? 134.941 169.278 85.540 1.00 63.01 3 PRO D C 1
ATOM 8617 O O . PRO D 4 3 ? 135.401 169.544 86.651 1.00 63.01 3 PRO D O 1
ATOM 8621 N N . LEU D 4 4 ? 133.851 168.538 85.361 1.00 60.48 4 LEU D N 1
ATOM 8622 C CA . LEU D 4 4 ? 133.125 167.973 86.487 1.00 60.48 4 LEU D CA 1
ATOM 8623 C C . LEU D 4 4 ? 133.924 166.893 87.209 1.00 60.48 4 LEU D C 1
ATOM 8624 O O . LEU D 4 4 ? 133.581 166.538 88.341 1.00 60.48 4 LEU D O 1
ATOM 8629 N N . LEU D 4 5 ? 134.970 166.363 86.581 1.00 58.59 5 LEU D N 1
ATOM 8630 C CA . LEU D 4 5 ? 135.882 165.426 87.219 1.00 58.59 5 LEU D CA 1
ATOM 8631 C C . LEU D 4 5 ? 137.153 165.386 86.391 1.00 58.59 5 LEU D C 1
ATOM 8632 O O . LEU D 4 5 ? 137.115 165.561 85.172 1.00 58.59 5 LEU D O 1
ATOM 8637 N N . GLU D 4 6 ? 138.279 165.168 87.065 1.00 59.38 6 GLU D N 1
ATOM 8638 C CA . GLU D 4 6 ? 139.563 165.116 86.374 1.00 59.38 6 GLU D CA 1
ATOM 8639 C C . GLU D 4 6 ? 140.525 164.294 87.216 1.00 59.38 6 GLU D C 1
ATOM 8640 O O . GLU D 4 6 ? 140.908 164.720 88.309 1.00 59.38 6 GLU D O 1
ATOM 8646 N N . VAL D 4 7 ? 140.912 163.131 86.707 1.00 56.32 7 VAL D N 1
ATOM 8647 C CA . VAL D 4 7 ? 141.853 162.241 87.372 1.00 56.32 7 VAL D CA 1
ATOM 8648 C C . VAL D 4 7 ? 143.145 162.242 86.573 1.00 56.32 7 VAL D C 1
ATOM 8649 O O . VAL D 4 7 ? 143.118 162.318 85.340 1.00 56.32 7 VAL D O 1
ATOM 8653 N N . THR D 4 8 ? 144.276 162.186 87.272 1.00 57.91 8 THR D N 1
ATOM 8654 C CA . THR D 4 8 ? 145.574 162.240 86.609 1.00 57.91 8 THR D CA 1
ATOM 8655 C C . THR D 4 8 ? 146.582 161.413 87.390 1.00 57.91 8 THR D C 1
ATOM 8656 O O . THR D 4 8 ? 146.864 161.718 88.551 1.00 57.91 8 THR D O 1
ATOM 8660 N N . ASP D 4 9 ? 147.125 160.378 86.745 1.00 58.19 9 ASP D N 1
ATOM 8661 C CA . ASP D 4 9 ? 148.232 159.588 87.288 1.00 58.19 9 ASP D CA 1
ATOM 8662 C C . ASP D 4 9 ? 147.866 158.914 88.606 1.00 58.19 9 ASP D C 1
ATOM 8663 O O . ASP D 4 9 ? 148.680 158.832 89.526 1.00 58.19 9 ASP D O 1
ATOM 8668 N N . LEU D 4 10 ? 146.638 158.418 88.700 1.00 56.26 10 LEU D N 1
ATOM 8669 C CA . LEU D 4 10 ? 146.215 157.722 89.907 1.00 56.26 10 LEU D CA 1
ATOM 8670 C C . LEU D 4 10 ? 146.875 156.352 89.992 1.00 56.26 10 LEU D C 1
ATOM 8671 O O . LEU D 4 10 ? 147.030 155.658 88.986 1.00 56.26 10 LEU D O 1
ATOM 8676 N N . ALA D 4 11 ? 147.264 155.960 91.203 1.00 54.80 11 ALA D N 1
ATOM 8677 C CA . ALA D 4 11 ? 147.920 154.676 91.411 1.00 54.80 11 ALA D CA 1
ATOM 8678 C C . ALA D 4 11 ? 147.624 154.175 92.814 1.00 54.80 11 ALA D C 1
ATOM 8679 O O . ALA D 4 11 ? 147.853 154.893 93.790 1.00 54.80 11 ALA D O 1
ATOM 8681 N N . VAL D 4 12 ? 147.129 152.944 92.910 1.00 56.87 12 VAL D N 1
ATOM 8682 C CA . VAL D 4 12 ? 146.761 152.324 94.177 1.00 56.87 12 VAL D CA 1
ATOM 8683 C C . VAL D 4 12 ? 147.548 151.032 94.318 1.00 56.87 12 VAL D C 1
ATOM 8684 O O . VAL D 4 12 ? 147.515 150.183 93.421 1.00 56.87 12 VAL D O 1
ATOM 8688 N N . THR D 4 13 ? 148.256 150.881 95.436 1.00 59.95 13 THR D N 1
ATOM 8689 C CA . THR D 4 13 ? 149.037 149.674 95.712 1.00 59.95 13 THR D CA 1
ATOM 8690 C C . THR D 4 13 ? 148.739 149.223 97.136 1.00 59.95 13 THR D C 1
ATOM 8691 O O . THR D 4 13 ? 149.315 149.753 98.089 1.00 59.95 13 THR D O 1
ATOM 8695 N N . PHE D 4 14 ? 147.859 148.238 97.286 1.00 59.88 14 PHE D N 1
ATOM 8696 C CA . PHE D 4 14 ? 147.567 147.710 98.610 1.00 59.88 14 PHE D CA 1
ATOM 8697 C C . PHE D 4 14 ? 148.794 147.007 99.162 1.00 59.88 14 PHE D C 1
ATOM 8698 O O . PHE D 4 14 ? 149.360 146.119 98.517 1.00 59.88 14 PHE D O 1
ATOM 8706 N N . ARG D 4 15 ? 149.199 147.412 100.360 1.00 66.04 15 ARG D N 1
ATOM 8707 C CA . ARG D 4 15 ? 150.343 146.834 101.050 1.00 66.04 15 ARG D CA 1
ATOM 8708 C C . ARG D 4 15 ? 149.813 145.908 102.141 1.00 66.04 15 ARG D C 1
ATOM 8709 O O . ARG D 4 15 ? 149.692 146.277 103.308 1.00 66.04 15 ARG D O 1
ATOM 8717 N N . THR D 4 16 ? 149.478 144.686 101.746 1.00 67.82 16 THR D N 1
ATOM 8718 C CA . THR D 4 16 ? 149.093 143.656 102.696 1.00 67.82 16 THR D CA 1
ATOM 8719 C C . THR D 4 16 ? 150.326 142.848 103.086 1.00 67.82 16 THR D C 1
ATOM 8720 O O . THR D 4 16 ? 151.447 143.136 102.660 1.00 67.82 16 THR D O 1
ATOM 8724 N N . ASP D 4 17 ? 150.117 141.814 103.901 1.00 70.52 17 ASP D N 1
ATOM 8725 C CA . ASP D 4 17 ? 151.239 141.002 104.361 1.00 70.52 17 ASP D CA 1
ATOM 8726 C C . ASP D 4 17 ? 151.758 140.131 103.218 1.00 70.52 17 ASP D C 1
ATOM 8727 O O . ASP D 4 17 ? 151.191 139.087 102.887 1.00 70.52 17 ASP D O 1
ATOM 8732 N N . GLY D 4 18 ? 152.827 140.570 102.592 1.00 74.48 18 GLY D N 1
ATOM 8733 C CA . GLY D 4 18 ? 153.334 139.930 101.403 1.00 74.48 18 GLY D CA 1
ATOM 8734 C C . GLY D 4 18 ? 153.621 140.980 100.364 1.00 74.48 18 GLY D C 1
ATOM 8735 O O . GLY D 4 18 ? 153.549 142.178 100.637 1.00 74.48 18 GLY D O 1
ATOM 8736 N N . ASP D 4 19 ? 153.941 140.531 99.158 1.00 78.94 19 ASP D N 1
ATOM 8737 C CA . ASP D 4 19 ? 154.277 141.475 98.105 1.00 78.94 19 ASP D CA 1
ATOM 8738 C C . ASP D 4 19 ? 153.119 142.453 97.917 1.00 78.94 19 ASP D C 1
ATOM 8739 O O . ASP D 4 19 ? 151.951 142.049 97.986 1.00 78.94 19 ASP D O 1
ATOM 8744 N N . PRO D 4 20 ? 153.393 143.745 97.750 1.00 74.63 20 PRO D N 1
ATOM 8745 C CA . PRO D 4 20 ? 152.305 144.691 97.504 1.00 74.63 20 PRO D CA 1
ATOM 8746 C C . PRO D 4 20 ? 151.671 144.431 96.150 1.00 74.63 20 PRO D C 1
ATOM 8747 O O . PRO D 4 20 ? 152.353 144.092 95.181 1.00 74.63 20 PRO D O 1
ATOM 8751 N N . VAL D 4 21 ? 150.357 144.595 96.087 1.00 67.66 21 VAL D N 1
ATOM 8752 C CA . VAL D 4 21 ? 149.611 144.423 94.849 1.00 67.66 21 VAL D CA 1
ATOM 8753 C C . VAL D 4 21 ? 149.381 145.808 94.263 1.00 67.66 21 VAL D C 1
ATOM 8754 O O . VAL D 4 21 ? 148.656 146.622 94.842 1.00 67.66 21 VAL D O 1
ATOM 8758 N N . THR D 4 22 ? 149.999 146.086 93.118 1.00 65.62 22 THR D N 1
ATOM 8759 C CA . THR D 4 22 ? 149.802 147.359 92.427 1.00 65.62 22 THR D CA 1
ATOM 8760 C C . THR D 4 22 ? 148.537 147.245 91.591 1.00 65.62 22 THR D C 1
ATOM 8761 O O . THR D 4 22 ? 148.575 146.878 90.417 1.00 65.62 22 THR D O 1
ATOM 8765 N N . ALA D 4 23 ? 147.397 147.566 92.203 1.00 60.46 23 ALA D N 1
ATOM 8766 C CA . ALA D 4 23 ? 146.120 147.405 91.517 1.00 60.46 23 ALA D CA 1
ATOM 8767 C C . ALA D 4 23 ? 145.997 148.362 90.339 1.00 60.46 23 ALA D C 1
ATOM 8768 O O . ALA D 4 23 ? 145.670 147.946 89.223 1.00 60.46 23 ALA D O 1
ATOM 8770 N N . VAL D 4 24 ? 146.254 149.645 90.567 1.00 57.06 24 VAL D N 1
ATOM 8771 C CA . VAL D 4 24 ? 146.175 150.667 89.532 1.00 57.06 24 VAL D CA 1
ATOM 8772 C C . VAL D 4 24 ? 147.548 151.301 89.386 1.00 57.06 24 VAL D C 1
ATOM 8773 O O . VAL D 4 24 ? 148.216 151.584 90.385 1.00 57.06 24 VAL D O 1
ATOM 8777 N N . ARG D 4 25 ? 147.980 151.507 88.142 1.00 59.17 25 ARG D N 1
ATOM 8778 C CA . ARG D 4 25 ? 149.298 152.075 87.857 1.00 59.17 25 ARG D CA 1
ATOM 8779 C C . ARG D 4 25 ? 149.148 153.227 86.867 1.00 59.17 25 ARG D C 1
ATOM 8780 O O . ARG D 4 25 ? 149.316 153.049 85.666 1.00 59.17 25 ARG D O 1
ATOM 8788 N N . GLY D 4 26 ? 148.859 154.419 87.373 1.00 57.09 26 GLY D N 1
ATOM 8789 C CA . GLY D 4 26 ? 148.930 155.595 86.529 1.00 57.09 26 GLY D CA 1
ATOM 8790 C C . GLY D 4 26 ? 147.889 155.692 85.432 1.00 57.09 26 GLY D C 1
ATOM 8791 O O . GLY D 4 26 ? 148.220 155.576 84.249 1.00 57.09 26 GLY D O 1
ATOM 8792 N N . ILE D 4 27 ? 146.632 155.899 85.806 1.00 56.18 27 ILE D N 1
ATOM 8793 C CA . ILE D 4 27 ? 145.568 156.162 84.851 1.00 56.18 27 ILE D CA 1
ATOM 8794 C C . ILE D 4 27 ? 145.209 157.643 84.916 1.00 56.18 27 ILE D C 1
ATOM 8795 O O . ILE D 4 27 ? 145.600 158.360 85.836 1.00 56.18 27 ILE D O 1
ATOM 8800 N N . SER D 4 28 ? 144.450 158.100 83.923 1.00 54.41 28 SER D N 1
ATOM 8801 C CA . SER D 4 28 ? 144.052 159.501 83.862 1.00 54.41 28 SER D CA 1
ATOM 8802 C C . SER D 4 28 ? 142.902 159.653 82.880 1.00 54.41 28 SER D C 1
ATOM 8803 O O . SER D 4 28 ? 143.019 159.243 81.723 1.00 54.41 28 SER D O 1
ATOM 8806 N N . TYR D 4 29 ? 141.806 160.251 83.338 1.00 55.48 29 TYR D N 1
ATOM 8807 C CA . TYR D 4 29 ? 140.631 160.469 82.504 1.00 55.48 29 TYR D CA 1
ATOM 8808 C C . TYR D 4 29 ? 139.877 161.681 83.038 1.00 55.48 29 TYR D C 1
ATOM 8809 O O . TYR D 4 29 ? 140.337 162.365 83.957 1.00 55.48 29 TYR D O 1
ATOM 8818 N N . ARG D 4 30 ? 138.712 161.947 82.456 1.00 59.25 30 ARG D N 1
ATOM 8819 C CA . ARG D 4 30 ? 137.865 163.043 82.901 1.00 59.25 30 ARG D CA 1
ATOM 8820 C C . ARG D 4 30 ? 136.438 162.774 82.454 1.00 59.25 30 ARG D C 1
ATOM 8821 O O . ARG D 4 30 ? 136.205 162.088 81.456 1.00 59.25 30 ARG D O 1
ATOM 8829 N N . VAL D 4 31 ? 135.488 163.326 83.204 1.00 60.82 31 VAL D N 1
ATOM 8830 C CA . VAL D 4 31 ? 134.064 163.153 82.948 1.00 60.82 31 VAL D CA 1
ATOM 8831 C C . VAL D 4 31 ? 133.417 164.528 82.886 1.00 60.82 31 VAL D C 1
ATOM 8832 O O . VAL D 4 31 ? 133.718 165.401 83.706 1.00 60.82 31 VAL D O 1
ATOM 8836 N N . GLU D 4 32 ? 132.538 164.723 81.916 1.00 65.00 32 GLU D N 1
ATOM 8837 C CA . GLU D 4 32 ? 131.853 165.991 81.744 1.00 65.00 32 GLU D CA 1
ATOM 8838 C C . GLU D 4 32 ? 130.385 165.885 82.144 1.00 65.00 32 GLU D C 1
ATOM 8839 O O . GLU D 4 32 ? 129.821 164.787 82.187 1.00 65.00 32 GLU D O 1
ATOM 8845 N N . PRO D 4 33 ? 129.739 167.013 82.467 1.00 63.76 33 PRO D N 1
ATOM 8846 C CA . PRO D 4 33 ? 128.407 166.939 83.093 1.00 63.76 33 PRO D CA 1
ATOM 8847 C C . PRO D 4 33 ? 127.355 166.198 82.287 1.00 63.76 33 PRO D C 1
ATOM 8848 O O . PRO D 4 33 ? 126.523 165.494 82.870 1.00 63.76 33 PRO D O 1
ATOM 8852 N N . GLY D 4 34 ? 127.360 166.327 80.968 1.00 68.10 34 GLY D N 1
ATOM 8853 C CA . GLY D 4 34 ? 126.305 165.729 80.178 1.00 68.10 34 GLY D CA 1
ATOM 8854 C C . GLY D 4 34 ? 126.749 164.496 79.426 1.00 68.10 34 GLY D C 1
ATOM 8855 O O . GLY D 4 34 ? 126.428 164.335 78.246 1.00 68.10 34 GLY D O 1
ATOM 8856 N N . GLU D 4 35 ? 127.497 163.617 80.087 1.00 65.53 35 GLU D N 1
ATOM 8857 C CA . GLU D 4 35 ? 128.175 162.559 79.359 1.00 65.53 35 GLU D CA 1
ATOM 8858 C C . GLU D 4 35 ? 128.453 161.374 80.271 1.00 65.53 35 GLU D C 1
ATOM 8859 O O . GLU D 4 35 ? 128.865 161.549 81.419 1.00 65.53 35 GLU D O 1
ATOM 8865 N N . VAL D 4 36 ? 128.239 160.172 79.738 1.00 62.00 36 VAL D N 1
ATOM 8866 C CA . VAL D 4 36 ? 128.456 158.923 80.458 1.00 62.00 36 VAL D CA 1
ATOM 8867 C C . VAL D 4 36 ? 129.730 158.275 79.939 1.00 62.00 36 VAL D C 1
ATOM 8868 O O . VAL D 4 36 ? 129.904 158.116 78.725 1.00 62.00 36 VAL D O 1
ATOM 8872 N N . VAL D 4 37 ? 130.616 157.895 80.854 1.00 57.75 37 VAL D N 1
ATOM 8873 C CA . VAL D 4 37 ? 131.874 157.240 80.520 1.00 57.75 37 VAL D CA 1
ATOM 8874 C C . VAL D 4 37 ? 131.850 155.835 81.101 1.00 57.75 37 VAL D C 1
ATOM 8875 O O . VAL D 4 37 ? 131.625 155.660 82.304 1.00 57.75 37 VAL D O 1
ATOM 8879 N N . ALA D 4 38 ? 132.086 154.842 80.252 1.00 57.36 38 ALA D N 1
ATOM 8880 C CA . ALA D 4 38 ? 132.072 153.445 80.657 1.00 57.36 38 ALA D CA 1
ATOM 8881 C C . ALA D 4 38 ? 133.493 152.913 80.751 1.00 57.36 38 ALA D C 1
ATOM 8882 O O . ALA D 4 38 ? 134.339 153.221 79.908 1.00 57.36 38 ALA D O 1
ATOM 8884 N N . MET D 4 39 ? 133.750 152.111 81.781 1.00 57.15 39 MET D N 1
ATOM 8885 C CA . MET D 4 39 ? 135.072 151.550 82.044 1.00 57.15 39 MET D CA 1
ATOM 8886 C C . MET D 4 39 ? 134.965 150.027 82.003 1.00 57.15 39 MET D C 1
ATOM 8887 O O . MET D 4 39 ? 134.667 149.384 83.011 1.00 57.15 39 MET D O 1
ATOM 8892 N N . VAL D 4 40 ? 135.203 149.453 80.832 1.00 57.22 40 VAL D N 1
ATOM 8893 C CA . VAL D 4 40 ? 135.203 148.007 80.668 1.00 57.22 40 VAL D CA 1
ATOM 8894 C C . VAL D 4 40 ? 136.627 147.489 80.819 1.00 57.22 40 VAL D C 1
ATOM 8895 O O . VAL D 4 40 ? 137.601 148.236 80.713 1.00 57.22 40 VAL D O 1
ATOM 8899 N N . GLY D 4 41 ? 136.751 146.194 81.082 1.00 55.49 41 GLY D N 1
ATOM 8900 C CA . GLY D 4 41 ? 138.055 145.588 81.264 1.00 55.49 41 GLY D CA 1
ATOM 8901 C C . GLY D 4 41 ? 137.918 144.179 81.796 1.00 55.49 41 GLY D C 1
ATOM 8902 O O . GLY D 4 41 ? 136.814 143.681 82.024 1.00 55.49 41 GLY D O 1
ATOM 8903 N N . GLU D 4 42 ? 139.071 143.541 81.987 1.00 56.81 42 GLU D N 1
ATOM 8904 C CA . GLU D 4 42 ? 139.106 142.175 82.488 1.00 56.81 42 GLU D CA 1
ATOM 8905 C C . GLU D 4 42 ? 138.906 142.155 84.000 1.00 56.81 42 GLU D C 1
ATOM 8906 O O . GLU D 4 42 ? 139.046 143.169 84.686 1.00 56.81 42 GLU D O 1
ATOM 8912 N N . SER D 4 43 ? 138.571 140.977 84.518 1.00 53.33 43 SER D N 1
ATOM 8913 C CA . SER D 4 43 ? 138.354 140.834 85.950 1.00 53.33 43 SER D CA 1
ATOM 8914 C C . SER D 4 43 ? 139.678 140.940 86.692 1.00 53.33 43 SER D C 1
ATOM 8915 O O . SER D 4 43 ? 140.648 140.256 86.356 1.00 53.33 43 SER D O 1
ATOM 8918 N N . GLY D 4 44 ? 139.715 141.795 87.707 1.00 54.13 44 GLY D N 1
ATOM 8919 C CA . GLY D 4 44 ? 140.925 142.009 88.470 1.00 54.13 44 GLY D CA 1
ATOM 8920 C C . GLY D 4 44 ? 141.862 143.050 87.910 1.00 54.13 44 GLY D C 1
ATOM 8921 O O . GLY D 4 44 ? 143.026 143.097 88.321 1.00 54.13 44 GLY D O 1
ATOM 8922 N N . SER D 4 45 ? 141.399 143.892 86.994 1.00 53.99 45 SER D N 1
ATOM 8923 C CA . SER D 4 45 ? 142.265 144.851 86.326 1.00 53.99 45 SER D CA 1
ATOM 8924 C C . SER D 4 45 ? 142.321 146.203 87.022 1.00 53.99 45 SER D C 1
ATOM 8925 O O . SER D 4 45 ? 142.985 147.109 86.515 1.00 53.99 45 SER D O 1
ATOM 8928 N N . GLY D 4 46 ? 141.647 146.366 88.155 1.00 53.62 46 GLY D N 1
ATOM 8929 C CA . GLY D 4 46 ? 141.783 147.561 88.961 1.00 53.62 46 GLY D CA 1
ATOM 8930 C C . GLY D 4 46 ? 140.682 148.591 88.843 1.00 53.62 46 GLY D C 1
ATOM 8931 O O . GLY D 4 46 ? 140.846 149.698 89.362 1.00 53.62 46 GLY D O 1
ATOM 8932 N N . LYS D 4 47 ? 139.572 148.272 88.175 1.00 51.41 47 LYS D N 1
ATOM 8933 C CA . LYS D 4 47 ? 138.530 149.268 87.948 1.00 51.41 47 LYS D CA 1
ATOM 8934 C C . LYS D 4 47 ? 137.867 149.693 89.254 1.00 51.41 47 LYS D C 1
ATOM 8935 O O . LYS D 4 47 ? 137.701 150.892 89.522 1.00 51.41 47 LYS D O 1
ATOM 8941 N N . SER D 4 48 ? 137.502 148.728 90.091 1.00 50.65 48 SER D N 1
ATOM 8942 C CA . SER D 4 48 ? 136.816 149.030 91.339 1.00 50.65 48 SER D CA 1
ATOM 8943 C C . SER D 4 48 ? 137.767 149.447 92.447 1.00 50.65 48 SER D C 1
ATOM 8944 O O . SER D 4 48 ? 137.310 149.697 93.564 1.00 50.65 48 SER D O 1
ATOM 8947 N N . ALA D 4 49 ? 139.069 149.492 92.183 1.00 51.06 49 ALA D N 1
ATOM 8948 C CA . ALA D 4 49 ? 139.994 150.162 93.086 1.00 51.06 49 ALA D CA 1
ATOM 8949 C C . ALA D 4 49 ? 140.200 151.610 92.677 1.00 51.06 49 ALA D C 1
ATOM 8950 O O . ALA D 4 49 ? 140.304 152.489 93.535 1.00 51.06 49 ALA D O 1
ATOM 8952 N N . ALA D 4 50 ? 140.239 151.873 91.370 1.00 50.74 50 ALA D N 1
ATOM 8953 C CA . ALA D 4 50 ? 140.246 153.251 90.899 1.00 50.74 50 ALA D CA 1
ATOM 8954 C C . ALA D 4 50 ? 138.984 153.977 91.333 1.00 50.74 50 ALA D C 1
ATOM 8955 O O . ALA D 4 50 ? 139.038 155.150 91.717 1.00 50.74 50 ALA D O 1
ATOM 8957 N N . ALA D 4 51 ? 137.838 153.294 91.291 1.00 49.10 51 ALA D N 1
ATOM 8958 C CA . ALA D 4 51 ? 136.592 153.922 91.724 1.00 49.10 51 ALA D CA 1
ATOM 8959 C C . ALA D 4 51 ? 136.663 154.355 93.185 1.00 49.10 51 ALA D C 1
ATOM 8960 O O . ALA D 4 51 ? 136.373 155.511 93.519 1.00 49.10 51 ALA D O 1
ATOM 8962 N N . MET D 4 52 ? 137.054 153.438 94.074 1.00 50.91 52 MET D N 1
ATOM 8963 C CA . MET D 4 52 ? 137.133 153.780 95.489 1.00 50.91 52 MET D CA 1
ATOM 8964 C C . MET D 4 52 ? 138.234 154.790 95.766 1.00 50.91 52 MET D C 1
ATOM 8965 O O . MET D 4 52 ? 138.131 155.565 96.721 1.00 50.91 52 MET D O 1
ATOM 8970 N N . ALA D 4 53 ? 139.298 154.792 94.964 1.00 48.62 53 ALA D N 1
ATOM 8971 C CA . ALA D 4 53 ? 140.319 155.818 95.117 1.00 48.62 53 ALA D CA 1
ATOM 8972 C C . ALA D 4 53 ? 139.761 157.194 94.796 1.00 48.62 53 ALA D C 1
ATOM 8973 O O . ALA D 4 53 ? 140.024 158.161 95.518 1.00 48.62 53 ALA D O 1
ATOM 8975 N N . VAL D 4 54 ? 138.987 157.304 93.715 1.00 49.33 54 VAL D N 1
ATOM 8976 C CA . VAL D 4 54 ? 138.384 158.591 93.378 1.00 49.33 54 VAL D CA 1
ATOM 8977 C C . VAL D 4 54 ? 137.424 159.025 94.473 1.00 49.33 54 VAL D C 1
ATOM 8978 O O . VAL D 4 54 ? 137.469 160.166 94.946 1.00 49.33 54 VAL D O 1
ATOM 8982 N N . VAL D 4 55 ? 136.552 158.115 94.905 1.00 49.42 55 VAL D N 1
ATOM 8983 C CA . VAL D 4 55 ? 135.566 158.477 95.917 1.00 49.42 55 VAL D CA 1
ATOM 8984 C C . VAL D 4 55 ? 136.234 158.739 97.256 1.00 49.42 55 VAL D C 1
ATOM 8985 O O . VAL D 4 55 ? 135.843 159.652 97.981 1.00 49.42 55 VAL D O 1
ATOM 8989 N N . GLY D 4 56 ? 137.219 157.936 97.621 1.00 48.84 56 GLY D N 1
ATOM 8990 C CA . GLY D 4 56 ? 137.968 158.138 98.838 1.00 48.84 56 GLY D CA 1
ATOM 8991 C C . GLY D 4 56 ? 137.714 157.149 99.955 1.00 48.84 56 GLY D C 1
ATOM 8992 O O . GLY D 4 56 ? 138.051 157.451 101.106 1.00 48.84 56 GLY D O 1
ATOM 8993 N N . LEU D 4 57 ? 137.152 155.982 99.660 1.00 49.28 57 LEU D N 1
ATOM 8994 C CA . LEU D 4 57 ? 136.768 155.010 100.676 1.00 49.28 57 LEU D CA 1
ATOM 8995 C C . LEU D 4 57 ? 137.618 153.746 100.606 1.00 49.28 57 LEU D C 1
ATOM 8996 O O . LEU D 4 57 ? 137.126 152.637 100.817 1.00 49.28 57 LEU D O 1
ATOM 9001 N N . LEU D 4 58 ? 138.897 153.896 100.304 1.00 53.62 58 LEU D N 1
ATOM 9002 C CA . LEU D 4 58 ? 139.804 152.764 100.308 1.00 53.62 58 LEU D CA 1
ATOM 9003 C C . LEU D 4 58 ? 140.288 152.484 101.727 1.00 53.62 58 LEU D C 1
ATOM 9004 O O . LEU D 4 58 ? 140.236 153.361 102.592 1.00 53.62 58 LEU D O 1
ATOM 9009 N N . PRO D 4 59 ? 140.756 151.261 102.000 1.00 58.03 59 PRO D N 1
ATOM 9010 C CA . PRO D 4 59 ? 141.213 150.937 103.358 1.00 58.03 59 PRO D CA 1
ATOM 9011 C C . PRO D 4 59 ? 142.396 151.773 103.824 1.00 58.03 59 PRO D C 1
ATOM 9012 O O . PRO D 4 59 ? 142.952 152.574 103.067 1.00 58.03 59 PRO D O 1
ATOM 9016 N N . GLU D 4 60 ? 142.781 151.585 105.087 1.00 63.52 60 GLU D N 1
ATOM 9017 C CA . GLU D 4 60 ? 143.871 152.353 105.676 1.00 63.52 60 GLU D CA 1
ATOM 9018 C C . GLU D 4 60 ? 145.215 152.047 105.027 1.00 63.52 60 GLU D C 1
ATOM 9019 O O . GLU D 4 60 ? 146.126 152.879 105.091 1.00 63.52 60 GLU D O 1
ATOM 9025 N N . TYR D 4 61 ? 145.356 150.886 104.392 1.00 60.57 61 TYR D N 1
ATOM 9026 C CA . TYR D 4 61 ? 146.613 150.459 103.795 1.00 60.57 61 TYR D CA 1
ATOM 9027 C C . TYR D 4 61 ? 146.622 150.606 102.278 1.00 60.57 61 TYR D C 1
ATOM 9028 O O . TYR D 4 61 ? 147.395 149.923 101.601 1.00 60.57 61 TYR D O 1
ATOM 9037 N N . ALA D 4 62 ? 145.781 151.483 101.731 1.00 58.00 62 ALA D N 1
ATOM 9038 C CA . ALA D 4 62 ? 145.636 151.564 100.282 1.00 58.00 62 ALA D CA 1
ATOM 9039 C C . ALA D 4 62 ? 146.875 152.155 99.622 1.00 58.00 62 ALA D C 1
ATOM 9040 O O . ALA D 4 62 ? 147.347 151.641 98.603 1.00 58.00 62 ALA D O 1
ATOM 9042 N N . GLN D 4 63 ? 147.409 153.242 100.181 1.00 58.92 63 GLN D N 1
ATOM 9043 C CA . GLN D 4 63 ? 148.565 153.942 99.618 1.00 58.92 63 GLN D CA 1
ATOM 9044 C C . GLN D 4 63 ? 148.265 154.425 98.193 1.00 58.92 63 GLN D C 1
ATOM 9045 O O . GLN D 4 63 ? 148.825 153.957 97.201 1.00 58.92 63 GLN D O 1
ATOM 9051 N N . VAL D 4 64 ? 147.324 155.362 98.124 1.00 56.11 64 VAL D N 1
ATOM 9052 C CA . VAL D 4 64 ? 146.989 156.029 96.871 1.00 56.11 64 VAL D CA 1
ATOM 9053 C C . VAL D 4 64 ? 147.984 157.151 96.621 1.00 56.11 64 VAL D C 1
ATOM 9054 O O . VAL D 4 64 ? 148.490 157.780 97.556 1.00 56.11 64 VAL D O 1
ATOM 9058 N N . ARG D 4 65 ? 148.278 157.409 95.349 1.00 57.70 65 ARG D N 1
ATOM 9059 C CA . ARG D 4 65 ? 149.192 158.495 95.010 1.00 57.70 65 ARG D CA 1
ATOM 9060 C C . ARG D 4 65 ? 148.912 158.944 93.583 1.00 57.70 65 ARG D C 1
ATOM 9061 O O . ARG D 4 65 ? 149.263 158.241 92.631 1.00 57.70 65 ARG D O 1
ATOM 9069 N N . GLY D 4 66 ? 148.302 160.114 93.444 1.00 57.43 66 GLY D N 1
ATOM 9070 C CA . GLY D 4 66 ? 147.974 160.673 92.150 1.00 57.43 66 GLY D CA 1
ATOM 9071 C C . GLY D 4 66 ? 147.319 162.027 92.307 1.00 57.43 66 GLY D C 1
ATOM 9072 O O . GLY D 4 66 ? 147.663 162.777 93.224 1.00 57.43 66 GLY D O 1
ATOM 9073 N N . SER D 4 67 ? 146.369 162.352 91.435 1.00 58.35 67 SER D N 1
ATOM 9074 C CA . SER D 4 67 ? 145.679 163.634 91.515 1.00 58.35 67 SER D CA 1
ATOM 9075 C C . SER D 4 67 ? 144.258 163.482 91.001 1.00 58.35 67 SER D C 1
ATOM 9076 O O . SER D 4 67 ? 144.058 163.199 89.817 1.00 58.35 67 SER D O 1
ATOM 9079 N N . VAL D 4 68 ? 143.280 163.683 91.879 1.00 57.48 68 VAL D N 1
ATOM 9080 C CA . VAL D 4 68 ? 141.870 163.665 91.513 1.00 57.48 68 VAL D CA 1
ATOM 9081 C C . VAL D 4 68 ? 141.238 164.971 91.975 1.00 57.48 68 VAL D C 1
ATOM 9082 O O . VAL D 4 68 ? 141.408 165.377 93.129 1.00 57.48 68 VAL D O 1
ATOM 9086 N N . ARG D 4 69 ? 140.534 165.641 91.067 1.00 58.53 69 ARG D N 1
ATOM 9087 C CA . ARG D 4 69 ? 139.888 166.912 91.364 1.00 58.53 69 ARG D CA 1
ATOM 9088 C C . ARG D 4 69 ? 138.447 166.867 90.895 1.00 58.53 69 ARG D C 1
ATOM 9089 O O . ARG D 4 69 ? 138.181 166.531 89.738 1.00 58.53 69 ARG D O 1
ATOM 9097 N N . LEU D 4 70 ? 137.523 167.238 91.778 1.00 59.76 70 LEU D N 1
ATOM 9098 C CA . LEU D 4 70 ? 136.109 167.178 91.420 1.00 59.76 70 LEU D CA 1
ATOM 9099 C C . LEU D 4 70 ? 135.716 168.352 90.529 1.00 59.76 70 LEU D C 1
ATOM 9100 O O . LEU D 4 70 ? 135.417 168.176 89.346 1.00 59.76 70 LEU D O 1
ATOM 9105 N N . GLN D 4 71 ? 135.761 169.565 91.065 1.00 62.78 71 GLN D N 1
ATOM 9106 C CA . GLN D 4 71 ? 135.362 170.746 90.308 1.00 62.78 71 GLN D CA 1
ATOM 9107 C C . GLN D 4 71 ? 136.364 171.861 90.524 1.00 62.78 71 GLN D C 1
ATOM 9108 O O . GLN D 4 71 ? 135.999 173.024 90.718 1.00 62.78 71 GLN D O 1
ATOM 9114 N N . GLY D 4 72 ? 137.642 171.522 90.482 1.00 62.99 72 GLY D N 1
ATOM 9115 C CA . GLY D 4 72 ? 138.692 172.416 90.884 1.00 62.99 72 GLY D CA 1
ATOM 9116 C C . GLY D 4 72 ? 139.280 172.102 92.239 1.00 62.99 72 GLY D C 1
ATOM 9117 O O . GLY D 4 72 ? 140.390 172.555 92.539 1.00 62.99 72 GLY D O 1
ATOM 9118 N N . THR D 4 73 ? 138.579 171.317 93.047 1.00 61.21 73 THR D N 1
ATOM 9119 C CA . THR D 4 73 ? 138.982 171.029 94.416 1.00 61.21 73 THR D CA 1
ATOM 9120 C C . THR D 4 73 ? 139.711 169.694 94.437 1.00 61.21 73 THR D C 1
ATOM 9121 O O . THR D 4 73 ? 139.098 168.640 94.246 1.00 61.21 73 THR D O 1
ATOM 9125 N N . GLU D 4 74 ? 141.014 169.738 94.682 1.00 58.99 74 GLU D N 1
ATOM 9126 C CA . GLU D 4 74 ? 141.826 168.527 94.709 1.00 58.99 74 GLU D CA 1
ATOM 9127 C C . GLU D 4 74 ? 141.452 167.721 95.941 1.00 58.99 74 GLU D C 1
ATOM 9128 O O . GLU D 4 74 ? 141.945 167.980 97.038 1.00 58.99 74 GLU D O 1
ATOM 9134 N N . LEU D 4 75 ? 140.596 166.719 95.767 1.00 57.40 75 LEU D N 1
ATOM 9135 C CA . LEU D 4 75 ? 140.034 165.998 96.899 1.00 57.40 75 LEU D CA 1
ATOM 9136 C C . LEU D 4 75 ? 140.902 164.835 97.362 1.00 57.40 75 LEU D C 1
ATOM 9137 O O . LEU D 4 75 ? 140.480 164.079 98.241 1.00 57.40 75 LEU D O 1
ATOM 9142 N N . LEU D 4 76 ? 142.102 164.677 96.808 1.00 57.62 76 LEU D N 1
ATOM 9143 C CA . LEU D 4 76 ? 143.016 163.623 97.251 1.00 57.62 76 LEU D CA 1
ATOM 9144 C C . LEU D 4 76 ? 143.872 164.160 98.393 1.00 57.62 76 LEU D C 1
ATOM 9145 O O . LEU D 4 76 ? 145.027 164.555 98.221 1.00 57.62 76 LEU D O 1
ATOM 9150 N N . GLY D 4 77 ? 143.289 164.164 99.588 1.00 58.67 77 GLY D N 1
ATOM 9151 C CA . GLY D 4 77 ? 143.989 164.656 100.755 1.00 58.67 77 GLY D CA 1
ATOM 9152 C C . GLY D 4 77 ? 143.123 165.474 101.689 1.00 58.67 77 GLY D C 1
ATOM 9153 O O . GLY D 4 77 ? 143.552 165.825 102.791 1.00 58.67 77 GLY D O 1
ATOM 9154 N N . LEU D 4 78 ? 141.903 165.784 101.259 1.00 59.72 78 LEU D N 1
ATOM 9155 C CA . LEU D 4 78 ? 140.981 166.522 102.108 1.00 59.72 78 LEU D CA 1
ATOM 9156 C C . LEU D 4 78 ? 140.660 165.720 103.362 1.00 59.72 78 LEU D C 1
ATOM 9157 O O . LEU D 4 78 ? 140.651 164.487 103.352 1.00 59.72 78 LEU D O 1
ATOM 9162 N N . ALA D 4 79 ? 140.411 166.432 104.456 1.00 60.63 79 ALA D N 1
ATOM 9163 C CA . ALA D 4 79 ? 140.007 165.770 105.682 1.00 60.63 79 ALA D CA 1
ATOM 9164 C C . ALA D 4 79 ? 138.630 165.143 105.505 1.00 60.63 79 ALA D C 1
ATOM 9165 O O . ALA D 4 79 ? 137.863 165.508 104.611 1.00 60.63 79 ALA D O 1
ATOM 9167 N N . ASP D 4 80 ? 138.320 164.181 106.375 1.00 59.83 80 ASP D N 1
ATOM 9168 C CA . ASP D 4 80 ? 137.056 163.469 106.242 1.00 59.83 80 ASP D CA 1
ATOM 9169 C C . ASP D 4 80 ? 135.864 164.409 106.357 1.00 59.83 80 ASP D C 1
ATOM 9170 O O . ASP D 4 80 ? 134.839 164.187 105.705 1.00 59.83 80 ASP D O 1
ATOM 9175 N N . ASN D 4 81 ? 135.974 165.462 107.167 1.00 59.89 81 ASN D N 1
ATOM 9176 C CA . ASN D 4 81 ? 134.884 166.429 107.255 1.00 59.89 81 ASN D CA 1
ATOM 9177 C C . ASN D 4 81 ? 134.656 167.114 105.916 1.00 59.89 81 ASN D C 1
ATOM 9178 O O . ASN D 4 81 ? 133.518 167.223 105.447 1.00 59.89 81 ASN D O 1
ATOM 9183 N N . ALA D 4 82 ? 135.732 167.585 105.284 1.00 58.67 82 ALA D N 1
ATOM 9184 C CA . ALA D 4 82 ? 135.596 168.186 103.965 1.00 58.67 82 ALA D CA 1
ATOM 9185 C C . ALA D 4 82 ? 135.095 167.166 102.957 1.00 58.67 82 ALA D C 1
ATOM 9186 O O . ALA D 4 82 ? 134.210 167.462 102.148 1.00 58.67 82 ALA D O 1
ATOM 9188 N N . MET D 4 83 ? 135.625 165.946 103.018 1.00 58.62 83 MET D N 1
ATOM 9189 C CA . MET D 4 83 ? 135.228 164.873 102.120 1.00 58.62 83 MET D CA 1
ATOM 9190 C C . MET D 4 83 ? 133.996 164.138 102.614 1.00 58.62 83 MET D C 1
ATOM 9191 O O . MET D 4 83 ? 133.814 162.957 102.308 1.00 58.62 83 MET D O 1
ATOM 9196 N N . SER D 4 84 ? 133.184 164.790 103.436 1.00 55.21 84 SER D N 1
ATOM 9197 C CA . SER D 4 84 ? 131.849 164.323 103.756 1.00 55.21 84 SER D CA 1
ATOM 9198 C C . SER D 4 84 ? 130.800 165.367 103.417 1.00 55.21 84 SER D C 1
ATOM 9199 O O . SER D 4 84 ? 129.621 165.167 103.723 1.00 55.21 84 SER D O 1
ATOM 9202 N N . ARG D 4 85 ? 131.207 166.485 102.820 1.00 56.58 85 ARG D N 1
ATOM 9203 C CA . ARG D 4 85 ? 130.287 167.431 102.211 1.00 56.58 85 ARG D CA 1
ATOM 9204 C C . ARG D 4 85 ? 130.089 167.166 100.730 1.00 56.58 85 ARG D C 1
ATOM 9205 O O . ARG D 4 85 ? 129.101 167.634 100.155 1.00 56.58 85 ARG D O 1
ATOM 9213 N N . PHE D 4 86 ? 131.013 166.439 100.102 1.00 54.43 86 PHE D N 1
ATOM 9214 C CA . PHE D 4 86 ? 130.833 165.993 98.730 1.00 54.43 86 PHE D CA 1
ATOM 9215 C C . PHE D 4 86 ? 130.257 164.593 98.642 1.00 54.43 86 PHE D C 1
ATOM 9216 O O . PHE D 4 86 ? 129.527 164.297 97.695 1.00 54.43 86 PHE D O 1
ATOM 9224 N N . ARG D 4 87 ? 130.547 163.733 99.617 1.00 51.17 87 ARG D N 1
ATOM 9225 C CA . ARG D 4 87 ? 130.346 162.304 99.421 1.00 51.17 87 ARG D CA 1
ATOM 9226 C C . ARG D 4 87 ? 128.887 161.904 99.289 1.00 51.17 87 ARG D C 1
ATOM 9227 O O . ARG D 4 87 ? 128.617 160.754 98.936 1.00 51.17 87 ARG D O 1
ATOM 9235 N N . GLY D 4 88 ? 127.947 162.797 99.559 1.00 52.48 88 GLY D N 1
ATOM 9236 C CA . GLY D 4 88 ? 126.563 162.460 99.310 1.00 52.48 88 GLY D CA 1
ATOM 9237 C C . GLY D 4 88 ? 125.879 163.409 98.353 1.00 52.48 88 GLY D C 1
ATOM 9238 O O . GLY D 4 88 ? 124.920 163.034 97.675 1.00 52.48 88 GLY D O 1
ATOM 9239 N N . LYS D 4 89 ? 126.369 164.643 98.283 1.00 54.39 89 LYS D N 1
ATOM 9240 C CA . LYS D 4 89 ? 125.724 165.678 97.488 1.00 54.39 89 LYS D CA 1
ATOM 9241 C C . LYS D 4 89 ? 126.342 165.855 96.113 1.00 54.39 89 LYS D C 1
ATOM 9242 O O . LYS D 4 89 ? 125.637 166.240 95.178 1.00 54.39 89 LYS D O 1
ATOM 9248 N N . ALA D 4 90 ? 127.639 165.595 95.966 1.00 55.36 90 ALA D N 1
ATOM 9249 C CA . ALA D 4 90 ? 128.316 165.767 94.693 1.00 55.36 90 ALA D CA 1
ATOM 9250 C C . ALA D 4 90 ? 128.840 164.471 94.100 1.00 55.36 90 ALA D C 1
ATOM 9251 O O . ALA D 4 90 ? 129.099 164.428 92.895 1.00 55.36 90 ALA D O 1
ATOM 9253 N N . ILE D 4 91 ? 129.001 163.421 94.903 1.00 53.41 91 ILE D N 1
ATOM 9254 C CA . ILE D 4 91 ? 129.518 162.137 94.442 1.00 53.41 91 ILE D CA 1
ATOM 9255 C C . ILE D 4 91 ? 128.612 161.050 95.002 1.00 53.41 91 ILE D C 1
ATOM 9256 O O . ILE D 4 91 ? 128.727 160.684 96.176 1.00 53.41 91 ILE D O 1
ATOM 9261 N N . GLY D 4 92 ? 127.719 160.520 94.170 1.00 52.50 92 GLY D N 1
ATOM 9262 C CA . GLY D 4 92 ? 126.901 159.378 94.540 1.00 52.50 92 GLY D CA 1
ATOM 9263 C C . GLY D 4 92 ? 127.517 158.102 93.995 1.00 52.50 92 GLY D C 1
ATOM 9264 O O . GLY D 4 92 ? 127.888 158.032 92.823 1.00 52.50 92 GLY D O 1
ATOM 9265 N N . THR D 4 93 ? 127.621 157.097 94.860 1.00 51.16 93 THR D N 1
ATOM 9266 C CA . THR D 4 93 ? 128.361 155.879 94.555 1.00 51.16 93 THR D CA 1
ATOM 9267 C C . THR D 4 93 ? 127.464 154.660 94.693 1.00 51.16 93 THR D C 1
ATOM 9268 O O . THR D 4 93 ? 126.732 154.530 95.680 1.00 51.16 93 THR D O 1
ATOM 9272 N N . VAL D 4 94 ? 127.542 153.763 93.714 1.00 50.66 94 VAL D N 1
ATOM 9273 C CA . VAL D 4 94 ? 126.895 152.458 93.765 1.00 50.66 94 VAL D CA 1
ATOM 9274 C C . VAL D 4 94 ? 127.995 151.414 93.869 1.00 50.66 94 VAL D C 1
ATOM 9275 O O . VAL D 4 94 ? 128.882 151.352 93.010 1.00 50.66 94 VAL D O 1
ATOM 9279 N N . PHE D 4 95 ? 127.941 150.595 94.912 1.00 51.10 95 PHE D N 1
ATOM 9280 C CA . PHE D 4 95 ? 128.987 149.618 95.165 1.00 51.10 95 PHE D CA 1
ATOM 9281 C C . PHE D 4 95 ? 128.682 148.296 94.468 1.00 51.10 95 PHE D C 1
ATOM 9282 O O . PHE D 4 95 ? 127.540 148.001 94.109 1.00 51.10 95 PHE D O 1
ATOM 9290 N N . GLN D 4 96 ? 129.732 147.493 94.284 1.00 52.69 96 GLN D N 1
ATOM 9291 C CA . GLN D 4 96 ? 129.611 146.274 93.489 1.00 52.69 96 GLN D CA 1
ATOM 9292 C C . GLN D 4 96 ? 128.792 145.218 94.214 1.00 52.69 96 GLN D C 1
ATOM 9293 O O . GLN D 4 96 ? 127.790 144.720 93.688 1.00 52.69 96 GLN D O 1
ATOM 9299 N N . ASP D 4 97 ? 129.218 144.847 95.409 1.00 55.38 97 ASP D N 1
ATOM 9300 C CA . ASP D 4 97 ? 128.488 143.872 96.198 1.00 55.38 97 ASP D CA 1
ATOM 9301 C C . ASP D 4 97 ? 127.307 144.555 96.864 1.00 55.38 97 ASP D C 1
ATOM 9302 O O . ASP D 4 97 ? 127.497 145.317 97.819 1.00 55.38 97 ASP D O 1
ATOM 9307 N N . PRO D 4 98 ? 126.078 144.315 96.408 1.00 52.38 98 PRO D N 1
ATOM 9308 C CA . PRO D 4 98 ? 124.930 144.965 97.043 1.00 52.38 98 PRO D CA 1
ATOM 9309 C C . PRO D 4 98 ? 124.559 144.365 98.384 1.00 52.38 98 PRO D C 1
ATOM 9310 O O . PRO D 4 98 ? 123.855 145.020 99.161 1.00 52.38 98 PRO D O 1
ATOM 9314 N N . MET D 4 99 ? 125.023 143.152 98.687 1.00 53.19 99 MET D N 1
ATOM 9315 C CA . MET D 4 99 ? 124.588 142.466 99.898 1.00 53.19 99 MET D CA 1
ATOM 9316 C C . MET D 4 99 ? 125.304 142.988 101.135 1.00 53.19 99 MET D C 1
ATOM 9317 O O . MET D 4 99 ? 124.665 143.295 102.146 1.00 53.19 99 MET D O 1
ATOM 9322 N N . SER D 4 100 ? 126.631 143.067 101.083 1.00 52.35 100 SER D N 1
ATOM 9323 C CA . SER D 4 100 ? 127.413 143.531 102.217 1.00 52.35 100 SER D CA 1
ATOM 9324 C C . SER D 4 100 ? 127.360 145.038 102.380 1.00 52.35 100 SER D C 1
ATOM 9325 O O . SER D 4 100 ? 127.807 145.553 103.408 1.00 52.35 100 SER D O 1
ATOM 9328 N N . ALA D 4 101 ? 126.821 145.744 101.392 1.00 49.01 101 ALA D N 1
ATOM 9329 C CA . ALA D 4 101 ? 126.801 147.196 101.379 1.00 49.01 101 ALA D CA 1
ATOM 9330 C C . ALA D 4 101 ? 125.685 147.785 102.223 1.00 49.01 101 ALA D C 1
ATOM 9331 O O . ALA D 4 101 ? 125.594 149.011 102.330 1.00 49.01 101 ALA D O 1
ATOM 9333 N N . LEU D 4 102 ? 124.829 146.960 102.811 1.00 46.47 102 LEU D N 1
ATOM 9334 C CA . LEU D 4 102 ? 123.691 147.439 103.577 1.00 46.47 102 LEU D CA 1
ATOM 9335 C C . LEU D 4 102 ? 123.809 146.961 105.013 1.00 46.47 102 LEU D C 1
ATOM 9336 O O . LEU D 4 102 ? 124.080 145.782 105.258 1.00 46.47 102 LEU D O 1
ATOM 9341 N N . THR D 4 103 ? 123.608 147.874 105.950 1.00 48.02 103 THR D N 1
ATOM 9342 C CA . THR D 4 103 ? 123.674 147.520 107.356 1.00 48.02 103 THR D CA 1
ATOM 9343 C C . THR D 4 103 ? 122.570 146.518 107.676 1.00 48.02 103 THR D C 1
ATOM 9344 O O . THR D 4 103 ? 121.406 146.759 107.335 1.00 48.02 103 THR D O 1
ATOM 9348 N N . PRO D 4 104 ? 122.888 145.393 108.317 1.00 47.61 104 PRO D N 1
ATOM 9349 C CA . PRO D 4 104 ? 121.891 144.332 108.501 1.00 47.61 104 PRO D CA 1
ATOM 9350 C C . PRO D 4 104 ? 120.899 144.568 109.630 1.00 47.61 104 PRO D C 1
ATOM 9351 O O . PRO D 4 104 ? 120.045 143.705 109.856 1.00 47.61 104 PRO D O 1
ATOM 9355 N N . VAL D 4 105 ? 120.967 145.692 110.345 1.00 49.26 105 VAL D N 1
ATOM 9356 C CA . VAL D 4 105 ? 120.094 145.933 111.484 1.00 49.26 105 VAL D CA 1
ATOM 9357 C C . VAL D 4 105 ? 119.217 147.163 111.293 1.00 49.26 105 VAL D C 1
ATOM 9358 O O . VAL D 4 105 ? 118.604 147.633 112.250 1.00 49.26 105 VAL D O 1
ATOM 9362 N N . TYR D 4 106 ? 119.145 147.698 110.079 1.00 48.55 106 TYR D N 1
ATOM 9363 C CA . TYR D 4 106 ? 118.259 148.809 109.765 1.00 48.55 106 TYR D CA 1
ATOM 9364 C C . TYR D 4 106 ? 117.404 148.434 108.567 1.00 48.55 106 TYR D C 1
ATOM 9365 O O . TYR D 4 106 ? 117.899 147.833 107.611 1.00 48.55 106 TYR D O 1
ATOM 9374 N N . THR D 4 107 ? 116.126 148.792 108.618 1.00 49.04 107 THR D N 1
ATOM 9375 C CA . THR D 4 107 ? 115.253 148.557 107.480 1.00 49.04 107 THR D CA 1
ATOM 9376 C C . THR D 4 107 ? 115.704 149.407 106.300 1.00 49.04 107 THR D C 1
ATOM 9377 O O . THR D 4 107 ? 116.298 150.473 106.469 1.00 49.04 107 THR D O 1
ATOM 9381 N N . VAL D 4 108 ? 115.431 148.919 105.088 1.00 48.73 108 VAL D N 1
ATOM 9382 C CA . VAL D 4 108 ? 115.940 149.596 103.898 1.00 48.73 108 VAL D CA 1
ATOM 9383 C C . VAL D 4 108 ? 115.337 150.986 103.756 1.00 48.73 108 VAL D C 1
ATOM 9384 O O . VAL D 4 108 ? 116.005 151.919 103.286 1.00 48.73 108 VAL D O 1
ATOM 9388 N N . GLY D 4 109 ? 114.080 151.155 104.168 1.00 49.67 109 GLY D N 1
ATOM 9389 C CA . GLY D 4 109 ? 113.512 152.489 104.226 1.00 49.67 109 GLY D CA 1
ATOM 9390 C C . GLY D 4 109 ? 114.298 153.405 105.141 1.00 49.67 109 GLY D C 1
ATOM 9391 O O . GLY D 4 109 ? 114.523 154.571 104.819 1.00 49.67 109 GLY D O 1
ATOM 9392 N N . ASP D 4 110 ? 114.744 152.883 106.287 1.00 51.94 110 ASP D N 1
ATOM 9393 C CA . ASP D 4 110 ? 115.563 153.681 107.193 1.00 51.94 110 ASP D CA 1
ATOM 9394 C C . ASP D 4 110 ? 116.882 154.073 106.551 1.00 51.94 110 ASP D C 1
ATOM 9395 O O . ASP D 4 110 ? 117.354 155.195 106.736 1.00 51.94 110 ASP D O 1
ATOM 9400 N N . GLN D 4 111 ? 117.510 153.154 105.821 1.00 48.27 111 GLN D N 1
ATOM 9401 C CA . GLN D 4 111 ? 118.794 153.469 105.205 1.00 48.27 111 GLN D CA 1
ATOM 9402 C C . GLN D 4 111 ? 118.647 154.554 104.145 1.00 48.27 111 GLN D C 1
ATOM 9403 O O . GLN D 4 111 ? 119.431 155.515 104.114 1.00 48.27 111 GLN D O 1
ATOM 9409 N N . ILE D 4 112 ? 117.627 154.445 103.292 1.00 51.00 112 ILE D N 1
ATOM 9410 C CA . ILE D 4 112 ? 117.414 155.486 102.291 1.00 51.00 112 ILE D CA 1
ATOM 9411 C C . ILE D 4 112 ? 117.051 156.812 102.956 1.00 51.00 112 ILE D C 1
ATOM 9412 O O . ILE D 4 112 ? 117.530 157.879 102.549 1.00 51.00 112 ILE D O 1
ATOM 9417 N N . ALA D 4 113 ? 116.214 156.772 103.997 1.00 52.73 113 ALA D N 1
ATOM 9418 C CA . ALA D 4 113 ? 115.824 157.998 104.685 1.00 52.73 113 ALA D CA 1
ATOM 9419 C C . ALA D 4 113 ? 117.014 158.661 105.365 1.00 52.73 113 ALA D C 1
ATOM 9420 O O . ALA D 4 113 ? 117.112 159.892 105.400 1.00 52.73 113 ALA D O 1
ATOM 9422 N N . GLU D 4 114 ? 117.912 157.862 105.938 1.00 53.63 114 GLU D N 1
ATOM 9423 C CA . GLU D 4 114 ? 119.113 158.410 106.553 1.00 53.63 114 GLU D CA 1
ATOM 9424 C C . GLU D 4 114 ? 119.995 159.080 105.512 1.00 53.63 114 GLU D C 1
ATOM 9425 O O . GLU D 4 114 ? 120.517 160.185 105.739 1.00 53.63 114 GLU D O 1
ATOM 9431 N N . ALA D 4 115 ? 120.157 158.434 104.354 1.00 52.51 115 ALA D N 1
ATOM 9432 C CA . ALA D 4 115 ? 120.895 159.063 103.264 1.00 52.51 115 ALA D CA 1
ATOM 9433 C C . ALA D 4 115 ? 120.261 160.388 102.866 1.00 52.51 115 ALA D C 1
ATOM 9434 O O . ALA D 4 115 ? 120.963 161.343 102.515 1.00 52.51 115 ALA D O 1
ATOM 9436 N N . ILE D 4 116 ? 118.932 160.463 102.906 1.00 55.17 116 ILE D N 1
ATOM 9437 C CA . ILE D 4 116 ? 118.254 161.707 102.552 1.00 55.17 116 ILE D CA 1
ATOM 9438 C C . ILE D 4 116 ? 118.530 162.785 103.590 1.00 55.17 116 ILE D C 1
ATOM 9439 O O . ILE D 4 116 ? 118.871 163.924 103.253 1.00 55.17 116 ILE D O 1
ATOM 9444 N N . GLU D 4 117 ? 118.389 162.446 104.867 1.00 57.68 117 GLU D N 1
ATOM 9445 C CA . GLU D 4 117 ? 118.424 163.468 105.901 1.00 57.68 117 GLU D CA 1
ATOM 9446 C C . GLU D 4 117 ? 119.834 163.866 106.309 1.00 57.68 117 GLU D C 1
ATOM 9447 O O . GLU D 4 117 ? 119.983 164.787 107.118 1.00 57.68 117 GLU D O 1
ATOM 9453 N N . VAL D 4 118 ? 120.868 163.200 105.792 1.00 54.69 118 VAL D N 1
ATOM 9454 C CA . VAL D 4 118 ? 122.229 163.662 106.071 1.00 54.69 118 VAL D CA 1
ATOM 9455 C C . VAL D 4 118 ? 122.457 165.061 105.502 1.00 54.69 118 VAL D C 1
ATOM 9456 O O . VAL D 4 118 ? 123.010 165.939 106.176 1.00 54.69 118 VAL D O 1
ATOM 9460 N N . HIS D 4 119 ? 122.041 165.295 104.258 1.00 56.63 119 HIS D N 1
ATOM 9461 C CA . HIS D 4 119 ? 122.373 166.530 103.556 1.00 56.63 119 HIS D CA 1
ATOM 9462 C C . HIS D 4 119 ? 121.220 167.523 103.489 1.00 56.63 119 HIS D C 1
ATOM 9463 O O . HIS D 4 119 ? 121.347 168.557 102.826 1.00 56.63 119 HIS D O 1
ATOM 9470 N N . GLN D 4 120 ? 120.103 167.235 104.149 1.00 61.36 120 GLN D N 1
ATOM 9471 C CA . GLN D 4 120 ? 119.034 168.217 104.343 1.00 61.36 120 GLN D CA 1
ATOM 9472 C C . GLN D 4 120 ? 118.360 167.919 105.669 1.00 61.36 120 GLN D C 1
ATOM 9473 O O . GLN D 4 120 ? 117.264 167.348 105.721 1.00 61.36 120 GLN D O 1
ATOM 9479 N N . PRO D 4 121 ? 118.991 168.307 106.781 1.00 64.69 121 PRO D N 1
ATOM 9480 C CA . PRO D 4 121 ? 118.499 167.889 108.100 1.00 64.69 121 PRO D CA 1
ATOM 9481 C C . PRO D 4 121 ? 117.216 168.577 108.534 1.00 64.69 121 PRO D C 1
ATOM 9482 O O . PRO D 4 121 ? 116.716 168.280 109.624 1.00 64.69 121 PRO D O 1
ATOM 9486 N N . ARG D 4 122 ? 116.673 169.485 107.727 1.00 69.42 122 ARG D N 1
ATOM 9487 C CA . ARG D 4 122 ? 115.413 170.145 108.034 1.00 69.42 122 ARG D CA 1
ATOM 9488 C C . ARG D 4 122 ? 114.202 169.372 107.532 1.00 69.42 122 ARG D C 1
ATOM 9489 O O . ARG D 4 122 ? 113.068 169.773 107.814 1.00 69.42 122 ARG D O 1
ATOM 9497 N N . VAL D 4 123 ? 114.412 168.278 106.800 1.00 65.51 123 VAL D N 1
ATOM 9498 C CA . VAL D 4 123 ? 113.289 167.511 106.270 1.00 65.51 123 VAL D CA 1
ATOM 9499 C C . VAL D 4 123 ? 112.526 166.833 107.401 1.00 65.51 123 VAL D C 1
ATOM 9500 O O . VAL D 4 123 ? 111.293 166.887 107.461 1.00 65.51 123 VAL D O 1
ATOM 9504 N N . GLY D 4 124 ? 113.246 166.196 108.319 1.00 66.11 124 GLY D N 1
ATOM 9505 C CA . GLY D 4 124 ? 112.611 165.538 109.442 1.00 66.11 124 GLY D CA 1
ATOM 9506 C C . GLY D 4 124 ? 112.711 164.029 109.388 1.00 66.11 124 GLY D C 1
ATOM 9507 O O . GLY D 4 124 ? 113.734 163.479 108.972 1.00 66.11 124 GLY D O 1
ATOM 9508 N N . LYS D 4 125 ? 111.662 163.350 109.830 1.00 66.04 125 LYS D N 1
ATOM 9509 C CA . LYS D 4 125 ? 111.568 161.898 109.759 1.00 66.04 125 LYS D CA 1
ATOM 9510 C C . LYS D 4 125 ? 110.334 161.431 109.010 1.00 66.04 125 LYS D C 1
ATOM 9511 O O . LYS D 4 125 ? 110.419 160.498 108.206 1.00 66.04 125 LYS D O 1
ATOM 9517 N N . LYS D 4 126 ? 109.190 162.077 109.240 1.00 66.95 126 LYS D N 1
ATOM 9518 C CA . LYS D 4 126 ? 107.988 161.770 108.476 1.00 66.95 126 LYS D CA 1
ATOM 9519 C C . LYS D 4 126 ? 108.216 162.003 106.988 1.00 66.95 126 LYS D C 1
ATOM 9520 O O . LYS D 4 126 ? 108.012 161.102 106.164 1.00 66.95 126 LYS D O 1
ATOM 9526 N N . ALA D 4 127 ? 108.682 163.201 106.630 1.00 63.90 127 ALA D N 1
ATOM 9527 C CA . ALA D 4 127 ? 108.875 163.534 105.223 1.00 63.90 127 ALA D CA 1
ATOM 9528 C C . ALA D 4 127 ? 110.022 162.738 104.617 1.00 63.90 127 ALA D C 1
ATOM 9529 O O . ALA D 4 127 ? 109.955 162.334 103.450 1.00 63.90 127 ALA D O 1
ATOM 9531 N N . ALA D 4 128 ? 111.084 162.506 105.391 1.00 61.67 128 ALA D N 1
ATOM 9532 C CA . ALA D 4 128 ? 112.212 161.732 104.885 1.00 61.67 128 ALA D CA 1
ATOM 9533 C C . ALA D 4 128 ? 111.793 160.306 104.558 1.00 61.67 128 ALA D C 1
ATOM 9534 O O . ALA D 4 128 ? 112.131 159.778 103.492 1.00 61.67 128 ALA D O 1
ATOM 9536 N N . ARG D 4 129 ? 111.043 159.666 105.456 1.00 61.18 129 ARG D N 1
ATOM 9537 C CA . ARG D 4 129 ? 110.592 158.307 105.175 1.00 61.18 129 ARG D CA 1
ATOM 9538 C C . ARG D 4 129 ? 109.599 158.281 104.018 1.00 61.18 129 ARG D C 1
ATOM 9539 O O . ARG D 4 129 ? 109.627 157.361 103.189 1.00 61.18 129 ARG D O 1
ATOM 9547 N N . ARG D 4 130 ? 108.725 159.287 103.934 1.00 62.75 130 ARG D N 1
ATOM 9548 C CA . ARG D 4 130 ? 107.796 159.376 102.811 1.00 62.75 130 ARG D CA 1
ATOM 9549 C C . ARG D 4 130 ? 108.544 159.424 101.481 1.00 62.75 130 ARG D C 1
ATOM 9550 O O . ARG D 4 130 ? 108.237 158.676 100.540 1.00 62.75 130 ARG D O 1
ATOM 9558 N N . ARG D 4 131 ? 109.553 160.289 101.393 1.00 59.88 131 ARG D N 1
ATOM 9559 C CA . ARG D 4 131 ? 110.287 160.414 100.141 1.00 59.88 131 ARG D CA 1
ATOM 9560 C C . ARG D 4 131 ? 111.141 159.180 99.864 1.00 59.88 131 ARG D C 1
ATOM 9561 O O . ARG D 4 131 ? 111.321 158.805 98.700 1.00 59.88 131 ARG D O 1
ATOM 9569 N N . ALA D 4 132 ? 111.660 158.524 100.903 1.00 57.20 132 ALA D N 1
ATOM 9570 C CA . ALA D 4 132 ? 112.384 157.276 100.678 1.00 57.20 132 ALA D CA 1
ATOM 9571 C C . ALA D 4 132 ? 111.470 156.217 100.077 1.00 57.20 132 ALA D C 1
ATOM 9572 O O . ALA D 4 132 ? 111.882 155.448 99.197 1.00 57.20 132 ALA D O 1
ATOM 9574 N N . VAL D 4 133 ? 110.220 156.164 100.537 1.00 56.81 133 VAL D N 1
ATOM 9575 C CA . VAL D 4 133 ? 109.245 155.269 99.918 1.00 56.81 133 VAL D CA 1
ATOM 9576 C C . VAL D 4 133 ? 109.038 155.642 98.455 1.00 56.81 133 VAL D C 1
ATOM 9577 O O . VAL D 4 133 ? 108.929 154.770 97.578 1.00 56.81 133 VAL D O 1
ATOM 9581 N N . GLU D 4 134 ? 108.966 156.943 98.170 1.00 58.30 134 GLU D N 1
ATOM 9582 C CA . GLU D 4 134 ? 108.830 157.370 96.780 1.00 58.30 134 GLU D CA 1
ATOM 9583 C C . GLU D 4 134 ? 110.001 156.883 95.935 1.00 58.30 134 GLU D C 1
ATOM 9584 O O . GLU D 4 134 ? 109.822 156.486 94.778 1.00 58.30 134 GLU D O 1
ATOM 9590 N N . LEU D 4 135 ? 111.209 156.924 96.494 1.00 54.80 135 LEU D N 1
ATOM 9591 C CA . LEU D 4 135 ? 112.378 156.416 95.781 1.00 54.80 135 LEU D CA 1
ATOM 9592 C C . LEU D 4 135 ? 112.258 154.921 95.521 1.00 54.80 135 LEU D C 1
ATOM 9593 O O . LEU D 4 135 ? 112.597 154.441 94.431 1.00 54.80 135 LEU D O 1
ATOM 9598 N N . LEU D 4 136 ? 111.787 154.168 96.516 1.00 54.38 136 LEU D N 1
ATOM 9599 C CA . LEU D 4 136 ? 111.599 152.735 96.316 1.00 54.38 136 LEU D CA 1
ATOM 9600 C C . LEU D 4 136 ? 110.635 152.464 95.171 1.00 54.38 136 LEU D C 1
ATOM 9601 O O . LEU D 4 136 ? 110.858 151.554 94.366 1.00 54.38 136 LEU D O 1
ATOM 9606 N N . ASP D 4 137 ? 109.555 153.241 95.080 1.00 56.29 137 ASP D N 1
ATOM 9607 C CA . ASP D 4 137 ? 108.630 153.046 93.965 1.00 56.29 137 ASP D CA 1
ATOM 9608 C C . ASP D 4 137 ? 109.262 153.448 92.636 1.00 56.29 137 ASP D C 1
ATOM 9609 O O . ASP D 4 137 ? 109.081 152.761 91.626 1.00 56.29 137 ASP D O 1
ATOM 9614 N N . LEU D 4 138 ? 109.999 154.560 92.611 1.00 54.83 138 LEU D N 1
ATOM 9615 C CA . LEU D 4 138 ? 110.588 155.019 91.357 1.00 54.83 138 LEU D CA 1
ATOM 9616 C C . LEU D 4 138 ? 111.577 154.002 90.813 1.00 54.83 138 LEU D C 1
ATOM 9617 O O . LEU D 4 138 ? 111.642 153.769 89.600 1.00 54.83 138 LEU D O 1
ATOM 9622 N N . VAL D 4 139 ? 112.359 153.386 91.697 1.00 53.88 139 VAL D N 1
ATOM 9623 C CA . VAL D 4 139 ? 113.312 152.376 91.258 1.00 53.88 139 VAL D CA 1
ATOM 9624 C C . VAL D 4 139 ? 112.585 151.149 90.718 1.00 53.88 139 VAL D C 1
ATOM 9625 O O . VAL D 4 139 ? 112.982 150.575 89.697 1.00 53.88 139 VAL D O 1
ATOM 9629 N N . GLY D 4 140 ? 111.511 150.730 91.381 1.00 52.22 140 GLY D N 1
ATOM 9630 C CA . GLY D 4 140 ? 110.633 149.729 90.804 1.00 52.22 140 GLY D CA 1
ATOM 9631 C C . GLY D 4 140 ? 110.339 148.527 91.673 1.00 52.22 140 GLY D C 1
ATOM 9632 O O . GLY D 4 140 ? 109.799 147.529 91.188 1.00 52.22 140 GLY D O 1
ATOM 9633 N N . ILE D 4 141 ? 110.675 148.605 92.959 1.00 52.97 141 ILE D N 1
ATOM 9634 C CA . ILE D 4 141 ? 110.485 147.470 93.853 1.00 52.97 141 ILE D CA 1
ATOM 9635 C C . ILE D 4 141 ? 109.000 147.280 94.134 1.00 52.97 141 ILE D C 1
ATOM 9636 O O . ILE D 4 141 ? 108.260 148.250 94.348 1.00 52.97 141 ILE D O 1
ATOM 9641 N N . SER D 4 142 ? 108.553 146.025 94.118 1.00 57.11 142 SER D N 1
ATOM 9642 C CA . SER D 4 142 ? 107.136 145.712 94.253 1.00 57.11 142 SER D CA 1
ATOM 9643 C C . SER D 4 142 ? 106.697 145.748 95.710 1.00 57.11 142 SER D C 1
ATOM 9644 O O . SER D 4 142 ? 107.399 145.259 96.599 1.00 57.11 142 SER D O 1
ATOM 9647 N N . GLN D 4 143 ? 105.504 146.306 95.939 1.00 58.54 143 GLN D N 1
ATOM 9648 C CA . GLN D 4 143 ? 104.935 146.585 97.255 1.00 58.54 143 GLN D CA 1
ATOM 9649 C C . GLN D 4 143 ? 105.825 147.544 98.031 1.00 58.54 143 GLN D C 1
ATOM 9650 O O . GLN D 4 143 ? 106.236 147.229 99.155 1.00 58.54 143 GLN D O 1
ATOM 9656 N N . PRO D 4 144 ? 106.116 148.726 97.479 1.00 57.64 144 PRO D N 1
ATOM 9657 C CA . PRO D 4 144 ? 107.050 149.646 98.155 1.00 57.64 144 PRO D CA 1
ATOM 9658 C C . PRO D 4 144 ? 106.690 149.917 99.602 1.00 57.64 144 PRO D C 1
ATOM 9659 O O . PRO D 4 144 ? 107.542 149.811 100.491 1.00 57.64 144 PRO D O 1
ATOM 9663 N N . GLN D 4 145 ? 105.424 150.248 99.856 1.00 59.23 145 GLN D N 1
ATOM 9664 C CA . GLN D 4 145 ? 104.981 150.560 101.207 1.00 59.23 145 GLN D CA 1
ATOM 9665 C C . GLN D 4 145 ? 105.177 149.377 102.141 1.00 59.23 145 GLN D C 1
ATOM 9666 O O . GLN D 4 145 ? 105.605 149.542 103.289 1.00 59.23 145 GLN D O 1
ATOM 9672 N N . ARG D 4 146 ? 104.853 148.175 101.669 1.00 59.32 146 ARG D N 1
ATOM 9673 C CA . ARG D 4 146 ? 104.989 146.986 102.498 1.00 59.32 146 ARG D CA 1
ATOM 9674 C C . ARG D 4 146 ? 106.451 146.591 102.667 1.00 59.32 146 ARG D C 1
ATOM 9675 O O . ARG D 4 146 ? 106.855 146.131 103.741 1.00 59.32 146 ARG D O 1
ATOM 9683 N N . ARG D 4 147 ? 107.256 146.762 101.623 1.00 53.80 147 ARG D N 1
ATOM 9684 C CA . ARG D 4 147 ? 108.643 146.316 101.623 1.00 53.80 147 ARG D CA 1
ATOM 9685 C C . ARG D 4 147 ? 109.610 147.362 102.150 1.00 53.80 147 ARG D C 1
ATOM 9686 O O . ARG D 4 147 ? 110.818 147.112 102.164 1.00 53.80 147 ARG D O 1
ATOM 9694 N N . SER D 4 148 ? 109.120 148.530 102.564 1.00 53.10 148 SER D N 1
ATOM 9695 C CA . SER D 4 148 ? 110.023 149.560 103.059 1.00 53.10 148 SER D CA 1
ATOM 9696 C C . SER D 4 148 ? 110.661 149.172 104.386 1.00 53.10 148 SER D C 1
ATOM 9697 O O . SER D 4 148 ? 111.785 149.592 104.673 1.00 53.10 148 SER D O 1
ATOM 9700 N N . ARG D 4 149 ? 109.956 148.415 105.221 1.00 55.42 149 ARG D N 1
ATOM 9701 C CA . ARG D 4 149 ? 110.509 147.945 106.491 1.00 55.42 149 ARG D CA 1
ATOM 9702 C C . ARG D 4 149 ? 110.997 146.501 106.381 1.00 55.42 149 ARG D C 1
ATOM 9703 O O . ARG D 4 149 ? 110.624 145.627 107.160 1.00 55.42 149 ARG D O 1
ATOM 9711 N N . ALA D 4 150 ? 111.878 146.257 105.420 1.00 49.61 150 ALA D N 1
ATOM 9712 C CA . ALA D 4 150 ? 112.396 144.919 105.161 1.00 49.61 150 ALA D CA 1
ATOM 9713 C C . ALA D 4 150 ? 113.892 144.927 105.424 1.00 49.61 150 ALA D C 1
ATOM 9714 O O . ALA D 4 150 ? 114.648 145.560 104.684 1.00 49.61 150 ALA D O 1
ATOM 9716 N N . PHE D 4 151 ? 114.320 144.231 106.467 1.00 46.04 151 PHE D N 1
ATOM 9717 C CA . PHE D 4 151 ? 115.743 144.148 106.739 1.00 46.04 151 PHE D CA 1
ATOM 9718 C C . PHE D 4 151 ? 116.441 143.496 105.550 1.00 46.04 151 PHE D C 1
ATOM 9719 O O . PHE D 4 151 ? 115.911 142.541 104.973 1.00 46.04 151 PHE D O 1
ATOM 9727 N N . PRO D 4 152 ? 117.615 143.988 105.151 1.00 47.20 152 PRO D N 1
ATOM 9728 C CA . PRO D 4 152 ? 118.162 143.630 103.831 1.00 47.20 152 PRO D CA 1
ATOM 9729 C C . PRO D 4 152 ? 118.255 142.141 103.565 1.00 47.20 152 PRO D C 1
ATOM 9730 O O . PRO D 4 152 ? 118.215 141.726 102.402 1.00 47.20 152 PRO D O 1
ATOM 9734 N N . HIS D 4 153 ? 118.364 141.317 104.601 1.00 47.11 153 HIS D N 1
ATOM 9735 C CA . HIS D 4 153 ? 118.391 139.878 104.389 1.00 47.11 153 HIS D CA 1
ATOM 9736 C C . HIS D 4 153 ? 117.033 139.313 104.006 1.00 47.11 153 HIS D C 1
ATOM 9737 O O . HIS D 4 153 ? 116.936 138.111 103.749 1.00 47.11 153 HIS D O 1
ATOM 9744 N N . GLU D 4 154 ? 115.987 140.138 103.978 1.00 49.25 154 GLU D N 1
ATOM 9745 C CA . GLU D 4 154 ? 114.656 139.720 103.560 1.00 49.25 154 GLU D CA 1
ATOM 9746 C C . GLU D 4 154 ? 114.288 140.281 102.192 1.00 49.25 154 GLU D C 1
ATOM 9747 O O . GLU D 4 154 ? 113.127 140.608 101.941 1.00 49.25 154 GLU D O 1
ATOM 9753 N N . LEU D 4 155 ? 115.267 140.408 101.305 1.00 47.75 155 LEU D N 1
ATOM 9754 C CA . LEU D 4 155 ? 115.046 140.904 99.959 1.00 47.75 155 LEU D CA 1
ATOM 9755 C C . LEU D 4 155 ? 115.746 139.985 98.973 1.00 47.75 155 LEU D C 1
ATOM 9756 O O . LEU D 4 155 ? 116.654 139.234 99.334 1.00 47.75 155 LEU D O 1
ATOM 9761 N N . SER D 4 156 ? 115.319 140.055 97.717 1.00 47.64 156 SER D N 1
ATOM 9762 C CA . SER D 4 156 ? 115.969 139.274 96.680 1.00 47.64 156 SER D CA 1
ATOM 9763 C C . SER D 4 156 ? 117.348 139.854 96.387 1.00 47.64 156 SER D C 1
ATOM 9764 O O . SER D 4 156 ? 117.786 140.831 96.994 1.00 47.64 156 SER D O 1
ATOM 9767 N N . GLY D 4 157 ? 118.054 139.235 95.443 1.00 47.08 157 GLY D N 1
ATOM 9768 C CA . GLY D 4 157 ? 119.355 139.749 95.062 1.00 47.08 157 GLY D CA 1
ATOM 9769 C C . GLY D 4 157 ? 119.298 140.987 94.196 1.00 47.08 157 GLY D C 1
ATOM 9770 O O . GLY D 4 157 ? 120.266 141.751 94.163 1.00 47.08 157 GLY D O 1
ATOM 9771 N N . GLY D 4 158 ? 118.189 141.204 93.498 1.00 47.68 158 GLY D N 1
ATOM 9772 C CA . GLY D 4 158 ? 118.053 142.355 92.630 1.00 47.68 158 GLY D CA 1
ATOM 9773 C C . GLY D 4 158 ? 117.423 143.538 93.331 1.00 47.68 158 GLY D C 1
ATOM 9774 O O . GLY D 4 158 ? 117.822 144.684 93.110 1.00 47.68 158 GLY D O 1
ATOM 9775 N N . GLU D 4 159 ? 116.427 143.274 94.177 1.00 48.27 159 GLU D N 1
ATOM 9776 C CA . GLU D 4 159 ? 115.864 144.335 95.007 1.00 48.27 159 GLU D CA 1
ATOM 9777 C C . GLU D 4 159 ? 116.908 144.888 95.965 1.00 48.27 159 GLU D C 1
ATOM 9778 O O . GLU D 4 159 ? 116.962 146.100 96.212 1.00 48.27 159 GLU D O 1
ATOM 9784 N N . ARG D 4 160 ? 117.761 144.013 96.498 1.00 47.88 160 ARG D N 1
ATOM 9785 C CA . ARG D 4 160 ? 118.828 144.446 97.392 1.00 47.88 160 ARG D CA 1
ATOM 9786 C C . ARG D 4 160 ? 119.834 145.341 96.682 1.00 47.88 160 ARG D C 1
ATOM 9787 O O . ARG D 4 160 ? 120.499 146.157 97.326 1.00 47.88 160 ARG D O 1
ATOM 9795 N N . GLN D 4 161 ? 119.971 145.197 95.366 1.00 49.03 161 GLN D N 1
ATOM 9796 C CA . GLN D 4 161 ? 120.859 146.061 94.597 1.00 49.03 161 GLN D CA 1
ATOM 9797 C C . GLN D 4 161 ? 120.169 147.363 94.214 1.00 49.03 161 GLN D C 1
ATOM 9798 O O . GLN D 4 161 ? 120.794 148.434 94.181 1.00 49.03 161 GLN D O 1
ATOM 9804 N N . ARG D 4 162 ? 118.877 147.279 93.919 1.00 47.28 162 ARG D N 1
ATOM 9805 C CA . ARG D 4 162 ? 118.118 148.475 93.600 1.00 47.28 162 ARG D CA 1
ATOM 9806 C C . ARG D 4 162 ? 118.018 149.408 94.801 1.00 47.28 162 ARG D C 1
ATOM 9807 O O . ARG D 4 162 ? 117.935 150.629 94.631 1.00 47.28 162 ARG D O 1
ATOM 9815 N N . VAL D 4 163 ? 118.052 148.861 96.018 1.00 44.94 163 VAL D N 1
ATOM 9816 C CA . VAL D 4 163 ? 118.099 149.716 97.204 1.00 44.94 163 VAL D CA 1
ATOM 9817 C C . VAL D 4 163 ? 119.379 150.545 97.220 1.00 44.94 163 VAL D C 1
ATOM 9818 O O . VAL D 4 163 ? 119.363 151.738 97.550 1.00 44.94 163 VAL D O 1
ATOM 9822 N N . VAL D 4 164 ? 120.511 149.925 96.881 1.00 44.44 164 VAL D N 1
ATOM 9823 C CA . VAL D 4 164 ? 121.775 150.656 96.836 1.00 44.44 164 VAL D CA 1
ATOM 9824 C C . VAL D 4 164 ? 121.725 151.738 95.767 1.00 44.44 164 VAL D C 1
ATOM 9825 O O . VAL D 4 164 ? 122.219 152.858 95.966 1.00 44.44 164 VAL D O 1
ATOM 9829 N N . ILE D 4 165 ? 121.132 151.423 94.615 1.00 45.10 165 ILE D N 1
ATOM 9830 C CA . ILE D 4 165 ? 120.981 152.442 93.576 1.00 45.10 165 ILE D CA 1
ATOM 9831 C C . ILE D 4 165 ? 120.157 153.619 94.093 1.00 45.10 165 ILE D C 1
ATOM 9832 O O . ILE D 4 165 ? 120.488 154.789 93.847 1.00 45.10 165 ILE D O 1
ATOM 9837 N N . ALA D 4 166 ? 119.071 153.329 94.814 1.00 45.34 166 ALA D N 1
ATOM 9838 C CA . ALA D 4 166 ? 118.241 154.399 95.360 1.00 45.34 166 ALA D CA 1
ATOM 9839 C C . ALA D 4 166 ? 119.021 155.256 96.346 1.00 45.34 166 ALA D C 1
ATOM 9840 O O . ALA D 4 166 ? 118.919 156.491 96.327 1.00 45.34 166 ALA D O 1
ATOM 9842 N N . ILE D 4 167 ? 119.810 154.619 97.214 1.00 44.82 167 ILE D N 1
ATOM 9843 C CA . ILE D 4 167 ? 120.648 155.370 98.146 1.00 44.82 167 ILE D CA 1
ATOM 9844 C C . ILE D 4 167 ? 121.558 156.318 97.383 1.00 44.82 167 ILE D C 1
ATOM 9845 O O . ILE D 4 167 ? 121.720 157.487 97.751 1.00 44.82 167 ILE D O 1
ATOM 9850 N N . ALA D 4 168 ? 122.171 155.825 96.307 1.00 46.34 168 ALA D N 1
ATOM 9851 C CA . ALA D 4 168 ? 123.082 156.669 95.542 1.00 46.34 168 ALA D CA 1
ATOM 9852 C C . ALA D 4 168 ? 122.362 157.866 94.934 1.00 46.34 168 ALA D C 1
ATOM 9853 O O . ALA D 4 168 ? 122.870 158.991 94.979 1.00 46.34 168 ALA D O 1
ATOM 9855 N N . ILE D 4 169 ? 121.174 157.652 94.372 1.00 47.66 169 ILE D N 1
ATOM 9856 C CA . ILE D 4 169 ? 120.514 158.726 93.631 1.00 47.66 169 ILE D CA 1
ATOM 9857 C C . ILE D 4 169 ? 119.526 159.492 94.503 1.00 47.66 169 ILE D C 1
ATOM 9858 O O . ILE D 4 169 ? 118.687 160.241 93.990 1.00 47.66 169 ILE D O 1
ATOM 9863 N N . ALA D 4 170 ? 119.623 159.324 95.823 1.00 51.42 170 ALA D N 1
ATOM 9864 C CA . ALA D 4 170 ? 118.692 159.997 96.726 1.00 51.42 170 ALA D CA 1
ATOM 9865 C C . ALA D 4 170 ? 118.773 161.518 96.616 1.00 51.42 170 ALA D C 1
ATOM 9866 O O . ALA D 4 170 ? 117.742 162.199 96.624 1.00 51.42 170 ALA D O 1
ATOM 9868 N N . ASN D 4 171 ? 119.980 162.075 96.528 1.00 57.32 171 ASN D N 1
ATOM 9869 C CA . ASN D 4 171 ? 120.169 163.516 96.656 1.00 57.32 171 ASN D CA 1
ATOM 9870 C C . ASN D 4 171 ? 120.480 164.215 95.338 1.00 57.32 171 ASN D C 1
ATOM 9871 O O . ASN D 4 171 ? 120.898 165.377 95.357 1.00 57.32 171 ASN D O 1
ATOM 9876 N N . ASP D 4 172 ? 120.283 163.546 94.202 1.00 62.03 172 ASP D N 1
ATOM 9877 C CA . ASP D 4 172 ? 120.569 164.108 92.885 1.00 62.03 172 ASP D CA 1
ATOM 9878 C C . ASP D 4 172 ? 121.995 164.640 92.821 1.00 62.03 172 ASP D C 1
ATOM 9879 O O . ASP D 4 172 ? 122.197 165.858 92.727 1.00 62.03 172 ASP D O 1
ATOM 9884 N N . PRO D 4 173 ? 123.004 163.777 92.874 1.00 57.27 173 PRO D N 1
ATOM 9885 C CA . PRO D 4 173 ? 124.387 164.255 92.911 1.00 57.27 173 PRO D CA 1
ATOM 9886 C C . PRO D 4 173 ? 124.860 164.748 91.552 1.00 57.27 173 PRO D C 1
ATOM 9887 O O . PRO D 4 173 ? 124.247 164.497 90.514 1.00 57.27 173 PRO D O 1
ATOM 9891 N N . ASP D 4 174 ? 125.976 165.475 91.583 1.00 58.74 174 ASP D N 1
ATOM 9892 C CA . ASP D 4 174 ? 126.595 165.982 90.365 1.00 58.74 174 ASP D CA 1
ATOM 9893 C C . ASP D 4 174 ? 127.495 164.964 89.683 1.00 58.74 174 ASP D C 1
ATOM 9894 O O . ASP D 4 174 ? 127.907 165.195 88.545 1.00 58.74 174 ASP D O 1
ATOM 9899 N N . LEU D 4 175 ? 127.829 163.864 90.345 1.00 56.86 175 LEU D N 1
ATOM 9900 C CA . LEU D 4 175 ? 128.617 162.809 89.724 1.00 56.86 175 LEU D CA 1
ATOM 9901 C C . LEU D 4 175 ? 128.152 161.473 90.270 1.00 56.86 175 LEU D C 1
ATOM 9902 O O . LEU D 4 175 ? 128.035 161.305 91.487 1.00 56.86 175 LEU D O 1
ATOM 9907 N N . LEU D 4 176 ? 127.887 160.536 89.373 1.00 54.97 176 LEU D N 1
ATOM 9908 C CA . LEU D 4 176 ? 127.441 159.200 89.737 1.00 54.97 176 LEU D CA 1
ATOM 9909 C C . LEU D 4 176 ? 128.548 158.223 89.375 1.00 54.97 176 LEU D C 1
ATOM 9910 O O . LEU D 4 176 ? 128.859 158.040 88.195 1.00 54.97 176 LEU D O 1
ATOM 9915 N N . ILE D 4 177 ? 129.148 157.608 90.388 1.00 53.39 177 ILE D N 1
ATOM 9916 C CA . ILE D 4 177 ? 130.130 156.556 90.167 1.00 53.39 177 ILE D CA 1
ATOM 9917 C C . ILE D 4 177 ? 129.467 155.229 90.493 1.00 53.39 177 ILE D C 1
ATOM 9918 O O . ILE D 4 177 ? 129.444 154.804 91.653 1.00 53.39 177 ILE D O 1
ATOM 9923 N N . CYS D 4 178 ? 128.908 154.573 89.482 1.00 55.71 178 CYS D N 1
ATOM 9924 C CA . CYS D 4 178 ? 128.159 153.342 89.678 1.00 55.71 178 CYS D CA 1
ATOM 9925 C C . CYS D 4 178 ? 128.910 152.167 89.068 1.00 55.71 178 CYS D C 1
ATOM 9926 O O . CYS D 4 178 ? 129.284 152.197 87.892 1.00 55.71 178 CYS D O 1
ATOM 9929 N N . ASP D 4 179 ? 129.122 151.152 89.910 1.00 55.67 179 ASP D N 1
ATOM 9930 C CA . ASP D 4 179 ? 129.923 149.967 89.557 1.00 55.67 179 ASP D CA 1
ATOM 9931 C C . ASP D 4 179 ? 129.034 148.781 89.215 1.00 55.67 179 ASP D C 1
ATOM 9932 O O . ASP D 4 179 ? 128.447 148.222 90.132 1.00 55.67 179 ASP D O 1
ATOM 9937 N N . ASP D 4 180 ? 129.004 148.409 87.941 1.00 57.74 180 ASP D N 1
ATOM 9938 C CA . ASP D 4 180 ? 128.159 147.293 87.488 1.00 57.74 180 ASP D CA 1
ATOM 9939 C C . ASP D 4 180 ? 126.864 147.482 88.243 1.00 57.74 180 ASP D C 1
ATOM 9940 O O . ASP D 4 180 ? 126.641 146.743 89.222 1.00 57.74 180 ASP D O 1
ATOM 9945 N N . PRO D 4 181 ? 125.999 148.422 87.851 1.00 54.99 181 PRO D N 1
ATOM 9946 C CA . PRO D 4 181 ? 124.780 148.643 88.567 1.00 54.99 181 PRO D CA 1
ATOM 9947 C C . PRO D 4 181 ? 123.641 147.803 88.004 1.00 54.99 181 PRO D C 1
ATOM 9948 O O . PRO D 4 181 ? 122.540 148.155 88.262 1.00 54.99 181 PRO D O 1
ATOM 9952 N N . THR D 4 182 ? 123.922 146.728 87.271 1.00 55.36 182 THR D N 1
ATOM 9953 C CA . THR D 4 182 ? 122.860 145.964 86.622 1.00 55.36 182 THR D CA 1
ATOM 9954 C C . THR D 4 182 ? 123.156 144.465 86.528 1.00 55.36 182 THR D C 1
ATOM 9955 O O . THR D 4 182 ? 122.715 143.819 85.572 1.00 55.36 182 THR D O 1
ATOM 9959 N N . THR D 4 183 ? 123.892 143.890 87.483 1.00 53.27 183 THR D N 1
ATOM 9960 C CA . THR D 4 183 ? 124.233 142.471 87.400 1.00 53.27 183 THR D CA 1
ATOM 9961 C C . THR D 4 183 ? 123.213 141.556 88.036 1.00 53.27 183 THR D C 1
ATOM 9962 O O . THR D 4 183 ? 123.351 140.334 87.925 1.00 53.27 183 THR D O 1
ATOM 9966 N N . ALA D 4 184 ? 122.240 142.100 88.748 1.00 51.24 184 ALA D N 1
ATOM 9967 C CA . ALA D 4 184 ? 121.241 141.284 89.414 1.00 51.24 184 ALA D CA 1
ATOM 9968 C C . ALA D 4 184 ? 119.840 141.635 88.955 1.00 51.24 184 ALA D C 1
ATOM 9969 O O . ALA D 4 184 ? 118.868 141.172 89.556 1.00 51.24 184 ALA D O 1
ATOM 9971 N N . LEU D 4 185 ? 119.714 142.439 87.907 1.00 53.81 185 LEU D N 1
ATOM 9972 C CA . LEU D 4 185 ? 118.428 142.870 87.387 1.00 53.81 185 LEU D CA 1
ATOM 9973 C C . LEU D 4 185 ? 118.214 142.272 86.008 1.00 53.81 185 LEU D C 1
ATOM 9974 O O . LEU D 4 185 ? 119.125 142.272 85.175 1.00 53.81 185 LEU D O 1
ATOM 9979 N N . ASP D 4 186 ? 117.009 141.768 85.765 1.00 59.33 186 ASP D N 1
ATOM 9980 C CA . ASP D 4 186 ? 116.710 141.238 84.448 1.00 59.33 186 ASP D CA 1
ATOM 9981 C C . ASP D 4 186 ? 116.606 142.372 83.443 1.00 59.33 186 ASP D C 1
ATOM 9982 O O . ASP D 4 186 ? 116.746 143.552 83.767 1.00 59.33 186 ASP D O 1
ATOM 9987 N N . VAL D 4 187 ? 116.349 141.991 82.198 1.00 63.59 187 VAL D N 1
ATOM 9988 C CA . VAL D 4 187 ? 116.427 142.942 81.098 1.00 63.59 187 VAL D CA 1
ATOM 9989 C C . VAL D 4 187 ? 115.396 144.052 81.271 1.00 63.59 187 VAL D C 1
ATOM 9990 O O . VAL D 4 187 ? 115.714 145.243 81.166 1.00 63.59 187 VAL D O 1
ATOM 9994 N N . THR D 4 188 ? 114.152 143.683 81.571 1.00 63.57 188 THR D N 1
ATOM 9995 C CA . THR D 4 188 ? 113.066 144.652 81.518 1.00 63.57 188 THR D CA 1
ATOM 9996 C C . THR D 4 188 ? 113.002 145.568 82.735 1.00 63.57 188 THR D C 1
ATOM 9997 O O . THR D 4 188 ? 112.237 146.536 82.711 1.00 63.57 188 THR D O 1
ATOM 10001 N N . VAL D 4 189 ? 113.769 145.303 83.787 1.00 60.61 189 VAL D N 1
ATOM 10002 C CA . VAL D 4 189 ? 113.881 146.228 84.907 1.00 60.61 189 VAL D CA 1
ATOM 10003 C C . VAL D 4 189 ? 115.146 147.070 84.808 1.00 60.61 189 VAL D C 1
ATOM 10004 O O . VAL D 4 189 ? 115.141 148.255 85.146 1.00 60.61 189 VAL D O 1
ATOM 10008 N N . GLN D 4 190 ? 116.242 146.477 84.338 1.00 60.57 190 GLN D N 1
ATOM 10009 C CA . GLN D 4 190 ? 117.414 147.287 84.060 1.00 60.57 190 GLN D CA 1
ATOM 10010 C C . GLN D 4 190 ? 117.142 148.288 82.953 1.00 60.57 190 GLN D C 1
ATOM 10011 O O . GLN D 4 190 ? 117.798 149.329 82.910 1.00 60.57 190 GLN D O 1
ATOM 10017 N N . ALA D 4 191 ? 116.171 148.016 82.077 1.00 61.02 191 ALA D N 1
ATOM 10018 C CA . ALA D 4 191 ? 115.760 149.030 81.112 1.00 61.02 191 ALA D CA 1
ATOM 10019 C C . ALA D 4 191 ? 115.372 150.321 81.820 1.00 61.02 191 ALA D C 1
ATOM 10020 O O . ALA D 4 191 ? 115.885 151.401 81.506 1.00 61.02 191 ALA D O 1
ATOM 10022 N N . GLN D 4 192 ? 114.507 150.222 82.827 1.00 61.16 192 GLN D N 1
ATOM 10023 C CA . GLN D 4 192 ? 114.081 151.418 83.540 1.00 61.16 192 GLN D CA 1
ATOM 10024 C C . GLN D 4 192 ? 115.123 151.935 84.523 1.00 61.16 192 GLN D C 1
ATOM 10025 O O . GLN D 4 192 ? 115.118 153.129 84.830 1.00 61.16 192 GLN D O 1
ATOM 10031 N N . ILE D 4 193 ? 116.017 151.084 85.025 1.00 60.27 193 ILE D N 1
ATOM 10032 C CA . ILE D 4 193 ? 117.093 151.600 85.869 1.00 60.27 193 ILE D CA 1
ATOM 10033 C C . ILE D 4 193 ? 118.041 152.469 85.047 1.00 60.27 193 ILE D C 1
ATOM 10034 O O . ILE D 4 193 ? 118.427 153.572 85.461 1.00 60.27 193 ILE D O 1
ATOM 10039 N N . LEU D 4 194 ? 118.422 151.996 83.861 1.00 62.10 194 LEU D N 1
ATOM 10040 C CA . LEU D 4 194 ? 119.182 152.852 82.961 1.00 62.10 194 LEU D CA 1
ATOM 10041 C C . LEU D 4 194 ? 118.368 154.066 82.546 1.00 62.10 194 LEU D C 1
ATOM 10042 O O . LEU D 4 194 ? 118.935 155.134 82.301 1.00 62.10 194 LEU D O 1
ATOM 10047 N N . ASP D 4 195 ? 117.041 153.933 82.479 1.00 63.50 195 ASP D N 1
ATOM 10048 C CA . ASP D 4 195 ? 116.209 155.097 82.191 1.00 63.50 195 ASP D CA 1
ATOM 10049 C C . ASP D 4 195 ? 116.308 156.153 83.289 1.00 63.50 195 ASP D C 1
ATOM 10050 O O . ASP D 4 195 ? 116.392 157.348 82.995 1.00 63.50 195 ASP D O 1
ATOM 10055 N N . VAL D 4 196 ? 116.281 155.742 84.558 1.00 63.60 196 VAL D N 1
ATOM 10056 C CA . VAL D 4 196 ? 116.363 156.745 85.620 1.00 63.60 196 VAL D CA 1
ATOM 10057 C C . VAL D 4 196 ? 117.765 157.342 85.690 1.00 63.60 196 VAL D C 1
ATOM 10058 O O . VAL D 4 196 ? 117.926 158.525 86.017 1.00 63.60 196 VAL D O 1
ATOM 10062 N N . LEU D 4 197 ? 118.801 156.560 85.373 1.00 63.75 197 LEU D N 1
ATOM 10063 C CA . LEU D 4 197 ? 120.136 157.150 85.279 1.00 63.75 197 LEU D CA 1
ATOM 10064 C C . LEU D 4 197 ? 120.213 158.165 84.140 1.00 63.75 197 LEU D C 1
ATOM 10065 O O . LEU D 4 197 ? 120.800 159.247 84.288 1.00 63.75 197 LEU D O 1
ATOM 10070 N N . LYS D 4 198 ? 119.606 157.845 82.997 1.00 66.32 198 LYS D N 1
ATOM 10071 C CA . LYS D 4 198 ? 119.508 158.823 81.921 1.00 66.32 198 LYS D CA 1
ATOM 10072 C C . LYS D 4 198 ? 118.754 160.061 82.379 1.00 66.32 198 LYS D C 1
ATOM 10073 O O . LYS D 4 198 ? 119.121 161.183 82.028 1.00 66.32 198 LYS D O 1
ATOM 10079 N N . ALA D 4 199 ? 117.690 159.876 83.158 1.00 67.41 199 ALA D N 1
ATOM 10080 C CA . ALA D 4 199 ? 116.948 161.017 83.679 1.00 67.41 199 ALA D CA 1
ATOM 10081 C C . ALA D 4 199 ? 117.841 161.893 84.544 1.00 67.41 199 ALA D C 1
ATOM 10082 O O . ALA D 4 199 ? 117.777 163.124 84.472 1.00 67.41 199 ALA D O 1
ATOM 10084 N N . ALA D 4 200 ? 118.683 161.274 85.369 1.00 67.85 200 ALA D N 1
ATOM 10085 C CA . ALA D 4 200 ? 119.670 162.033 86.128 1.00 67.85 200 ALA D CA 1
ATOM 10086 C C . ALA D 4 200 ? 120.695 162.710 85.226 1.00 67.85 200 ALA D C 1
ATOM 10087 O O . ALA D 4 200 ? 121.346 163.667 85.658 1.00 67.85 200 ALA D O 1
ATOM 10089 N N . ARG D 4 201 ? 120.878 162.216 84.002 1.00 68.80 201 ARG D N 1
ATOM 10090 C CA . ARG D 4 201 ? 121.788 162.892 83.076 1.00 68.80 201 ARG D CA 1
ATOM 10091 C C . ARG D 4 201 ? 121.130 164.063 82.346 1.00 68.80 201 ARG D C 1
ATOM 10092 O O . ARG D 4 201 ? 121.806 165.051 82.041 1.00 68.80 201 ARG D O 1
ATOM 10100 N N . ASP D 4 202 ? 119.835 163.968 82.044 1.00 70.77 202 ASP D N 1
ATOM 10101 C CA . ASP D 4 202 ? 119.143 164.969 81.229 1.00 70.77 202 ASP D CA 1
ATOM 10102 C C . ASP D 4 202 ? 118.415 166.023 82.056 1.00 70.77 202 ASP D C 1
ATOM 10103 O O . ASP D 4 202 ? 118.566 167.222 81.802 1.00 70.77 202 ASP D O 1
ATOM 10108 N N . VAL D 4 203 ? 117.609 165.599 83.032 1.00 70.86 203 VAL D N 1
ATOM 10109 C CA . VAL D 4 203 ? 116.910 166.528 83.912 1.00 70.86 203 VAL D CA 1
ATOM 10110 C C . VAL D 4 203 ? 117.889 167.287 84.800 1.00 70.86 203 VAL D C 1
ATOM 10111 O O . VAL D 4 203 ? 117.545 168.332 85.363 1.00 70.86 203 VAL D O 1
ATOM 10115 N N . THR D 4 204 ? 119.123 166.810 84.893 1.00 69.44 204 THR D N 1
ATOM 10116 C CA . THR D 4 204 ? 120.156 167.417 85.721 1.00 69.44 204 THR D CA 1
ATOM 10117 C C . THR D 4 204 ? 121.430 167.405 84.880 1.00 69.44 204 THR D C 1
ATOM 10118 O O . THR D 4 204 ? 121.387 167.231 83.658 1.00 69.44 204 THR D O 1
ATOM 10122 N N . GLY D 4 205 ? 122.578 167.612 85.513 1.00 67.49 205 GLY D N 1
ATOM 10123 C CA . GLY D 4 205 ? 123.848 167.429 84.845 1.00 67.49 205 GLY D CA 1
ATOM 10124 C C . GLY D 4 205 ? 124.297 166.013 85.119 1.00 67.49 205 GLY D C 1
ATOM 10125 O O . GLY D 4 205 ? 123.782 165.073 84.507 1.00 67.49 205 GLY D O 1
ATOM 10126 N N . ALA D 4 206 ? 125.239 165.844 86.044 1.00 64.76 206 ALA D N 1
ATOM 10127 C CA . ALA D 4 206 ? 125.568 164.533 86.600 1.00 64.76 206 ALA D CA 1
ATOM 10128 C C . ALA D 4 206 ? 126.062 163.573 85.515 1.00 64.76 206 ALA D C 1
ATOM 10129 O O . ALA D 4 206 ? 125.391 162.615 85.132 1.00 64.76 206 ALA D O 1
ATOM 10131 N N . GLY D 4 207 ? 127.244 163.887 84.998 1.00 60.50 207 GLY D N 1
ATOM 10132 C CA . GLY D 4 207 ? 127.964 162.909 84.213 1.00 60.50 207 GLY D CA 1
ATOM 10133 C C . GLY D 4 207 ? 128.136 161.632 85.009 1.00 60.50 207 GLY D C 1
ATOM 10134 O O . GLY D 4 207 ? 128.298 161.677 86.231 1.00 60.50 207 GLY D O 1
ATOM 10135 N N . VAL D 4 208 ? 128.086 160.488 84.337 1.00 57.90 208 VAL D N 1
ATOM 10136 C CA . VAL D 4 208 ? 128.097 159.184 84.988 1.00 57.90 208 VAL D CA 1
ATOM 10137 C C . VAL D 4 208 ? 129.375 158.459 84.600 1.00 57.90 208 VAL D C 1
ATOM 10138 O O . VAL D 4 208 ? 129.731 158.408 83.418 1.00 57.90 208 VAL D O 1
ATOM 10142 N N . LEU D 4 209 ? 130.069 157.913 85.592 1.00 55.65 209 LEU D N 1
ATOM 10143 C CA . LEU D 4 209 ? 131.173 156.989 85.364 1.00 55.65 209 LEU D CA 1
ATOM 10144 C C . LEU D 4 209 ? 130.684 155.602 85.753 1.00 55.65 209 LEU D C 1
ATOM 10145 O O . LEU D 4 209 ? 130.530 155.304 86.942 1.00 55.65 209 LEU D O 1
ATOM 10150 N N . ILE D 4 210 ? 130.444 154.759 84.755 1.00 55.93 210 ILE D N 1
ATOM 10151 C CA . ILE D 4 210 ? 129.832 153.452 84.949 1.00 55.93 210 ILE D CA 1
ATOM 10152 C C . ILE D 4 210 ? 130.863 152.383 84.619 1.00 55.93 210 ILE D C 1
ATOM 10153 O O . ILE D 4 210 ? 131.564 152.475 83.605 1.00 55.93 210 ILE D O 1
ATOM 10158 N N . ILE D 4 211 ? 130.979 151.388 85.488 1.00 54.98 211 ILE D N 1
ATOM 10159 C CA . ILE D 4 211 ? 131.901 150.275 85.302 1.00 54.98 211 ILE D CA 1
ATOM 10160 C C . ILE D 4 211 ? 131.062 149.029 85.084 1.00 54.98 211 ILE D C 1
ATOM 10161 O O . ILE D 4 211 ? 130.401 148.557 86.012 1.00 54.98 211 ILE D O 1
ATOM 10166 N N . THR D 4 212 ? 131.089 148.478 83.876 1.00 57.53 212 THR D N 1
ATOM 10167 C CA . THR D 4 212 ? 130.271 147.320 83.554 1.00 57.53 212 THR D CA 1
ATOM 10168 C C . THR D 4 212 ? 131.119 146.211 82.960 1.00 57.53 212 THR D C 1
ATOM 10169 O O . THR D 4 212 ? 132.160 146.457 82.346 1.00 57.53 212 THR D O 1
ATOM 10173 N N . HIS D 4 213 ? 130.649 144.981 83.144 1.00 57.11 213 HIS D N 1
ATOM 10174 C CA . HIS D 4 213 ? 131.267 143.819 82.532 1.00 57.11 213 HIS D CA 1
ATOM 10175 C C . HIS D 4 213 ? 130.523 143.332 81.301 1.00 57.11 213 HIS D C 1
ATOM 10176 O O . HIS D 4 213 ? 131.078 142.534 80.541 1.00 57.11 213 HIS D O 1
ATOM 10183 N N . ASP D 4 214 ? 129.291 143.779 81.085 1.00 67.83 214 ASP D N 1
ATOM 10184 C CA . ASP D 4 214 ? 128.587 143.467 79.852 1.00 67.83 214 ASP D CA 1
ATOM 10185 C C . ASP D 4 214 ? 128.679 144.643 78.891 1.00 67.83 214 ASP D C 1
ATOM 10186 O O . ASP D 4 214 ? 128.992 145.772 79.275 1.00 67.83 214 ASP D O 1
ATOM 10191 N N . LEU D 4 215 ? 128.422 144.359 77.620 1.00 70.55 215 LEU D N 1
ATOM 10192 C CA . LEU D 4 215 ? 128.727 145.311 76.567 1.00 70.55 215 LEU D CA 1
ATOM 10193 C C . LEU D 4 215 ? 127.493 145.866 75.872 1.00 70.55 215 LEU D C 1
ATOM 10194 O O . LEU D 4 215 ? 127.569 146.953 75.286 1.00 70.55 215 LEU D O 1
ATOM 10199 N N . GLY D 4 216 ? 126.361 145.167 75.946 1.00 75.02 216 GLY D N 1
ATOM 10200 C CA . GLY D 4 216 ? 125.131 145.717 75.405 1.00 75.02 216 GLY D CA 1
ATOM 10201 C C . GLY D 4 216 ? 124.703 146.987 76.112 1.00 75.02 216 GLY D C 1
ATOM 10202 O O . GLY D 4 216 ? 124.203 147.920 75.481 1.00 75.02 216 GLY D O 1
ATOM 10203 N N . VAL D 4 217 ? 124.890 147.040 77.432 1.00 71.43 217 VAL D N 1
ATOM 10204 C CA . VAL D 4 217 ? 124.563 148.249 78.181 1.00 71.43 217 VAL D CA 1
ATOM 10205 C C . VAL D 4 217 ? 125.424 149.411 77.712 1.00 71.43 217 VAL D C 1
ATOM 10206 O O . VAL D 4 217 ? 124.936 150.533 77.526 1.00 71.43 217 VAL D O 1
ATOM 10210 N N . VAL D 4 218 ? 126.719 149.162 77.515 1.00 70.88 218 VAL D N 1
ATOM 10211 C CA . VAL D 4 218 ? 127.625 150.208 77.055 1.00 70.88 218 VAL D CA 1
ATOM 10212 C C . VAL D 4 218 ? 127.221 150.693 75.672 1.00 70.88 218 VAL D C 1
ATOM 10213 O O . VAL D 4 218 ? 127.273 151.894 75.380 1.00 70.88 218 VAL D O 1
ATOM 10217 N N . ALA D 4 219 ? 126.802 149.773 74.803 1.00 76.82 219 ALA D N 1
ATOM 10218 C CA . ALA D 4 219 ? 126.508 150.139 73.421 1.00 76.82 219 ALA D CA 1
ATOM 10219 C C . ALA D 4 219 ? 125.372 151.146 73.297 1.00 76.82 219 ALA D C 1
ATOM 10220 O O . ALA D 4 219 ? 125.291 151.842 72.280 1.00 76.82 219 ALA D O 1
ATOM 10222 N N . GLU D 4 220 ? 124.491 151.244 74.292 1.00 75.70 220 GLU D N 1
ATOM 10223 C CA . GLU D 4 220 ? 123.354 152.149 74.208 1.00 75.70 220 GLU D CA 1
ATOM 10224 C C . GLU D 4 220 ? 123.317 153.218 75.288 1.00 75.70 220 GLU D C 1
ATOM 10225 O O . GLU D 4 220 ? 122.614 154.218 75.111 1.00 75.70 220 GLU D O 1
ATOM 10231 N N . PHE D 4 221 ? 124.047 153.048 76.387 1.00 68.51 221 PHE D N 1
ATOM 10232 C CA . PHE D 4 221 ? 124.016 153.994 77.494 1.00 68.51 221 PHE D CA 1
ATOM 10233 C C . PHE D 4 221 ? 125.194 154.959 77.480 1.00 68.51 221 PHE D C 1
ATOM 10234 O O . PHE D 4 221 ? 125.003 156.172 77.599 1.00 68.51 221 PHE D O 1
ATOM 10242 N N . ALA D 4 222 ? 126.410 154.445 77.322 1.00 66.36 222 ALA D N 1
ATOM 10243 C CA . ALA D 4 222 ? 127.611 155.250 77.469 1.00 66.36 222 ALA D CA 1
ATOM 10244 C C . ALA D 4 222 ? 127.850 156.122 76.238 1.00 66.36 222 ALA D C 1
ATOM 10245 O O . ALA D 4 222 ? 127.209 155.974 75.195 1.00 66.36 222 ALA D O 1
ATOM 10247 N N . ASP D 4 223 ? 128.794 157.048 76.381 1.00 66.40 223 ASP D N 1
ATOM 10248 C CA . ASP D 4 223 ? 129.211 157.961 75.324 1.00 66.40 223 ASP D CA 1
ATOM 10249 C C . ASP D 4 223 ? 130.670 157.791 74.941 1.00 66.40 223 ASP D C 1
ATOM 10250 O O . ASP D 4 223 ? 131.016 157.934 73.766 1.00 66.40 223 ASP D O 1
ATOM 10255 N N . ARG D 4 224 ? 131.537 157.505 75.907 1.00 63.54 224 ARG D N 1
ATOM 10256 C CA . ARG D 4 224 ? 132.918 157.122 75.658 1.00 63.54 224 ARG D CA 1
ATOM 10257 C C . ARG D 4 224 ? 133.207 155.822 76.389 1.00 63.54 224 ARG D C 1
ATOM 10258 O O . ARG D 4 224 ? 132.483 155.425 77.303 1.00 63.54 224 ARG D O 1
ATOM 10266 N N . ALA D 4 225 ? 134.281 155.161 75.978 1.00 64.79 225 ALA D N 1
ATOM 10267 C CA . ALA D 4 225 ? 134.656 153.877 76.544 1.00 64.79 225 ALA D CA 1
ATOM 10268 C C . ALA D 4 225 ? 136.103 153.915 77.002 1.00 64.79 225 ALA D C 1
ATOM 10269 O O . ALA D 4 225 ? 136.946 154.563 76.377 1.00 64.79 225 ALA D O 1
ATOM 10271 N N . LEU D 4 226 ? 136.381 153.218 78.099 1.00 61.29 226 LEU D N 1
ATOM 10272 C CA . LEU D 4 226 ? 137.731 153.071 78.626 1.00 61.29 226 LEU D CA 1
ATOM 10273 C C . LEU D 4 226 ? 137.988 151.594 78.858 1.00 61.29 226 LEU D C 1
ATOM 10274 O O . LEU D 4 226 ? 137.325 150.974 79.695 1.00 61.29 226 LEU D O 1
ATOM 10279 N N . VAL D 4 227 ? 138.944 151.033 78.130 1.00 61.58 227 VAL D N 1
ATOM 10280 C CA . VAL D 4 227 ? 139.318 149.634 78.283 1.00 61.58 227 VAL D CA 1
ATOM 10281 C C . VAL D 4 227 ? 140.536 149.575 79.189 1.00 61.58 227 VAL D C 1
ATOM 10282 O O . VAL D 4 227 ? 141.587 150.140 78.870 1.00 61.58 227 VAL D O 1
ATOM 10286 N N . MET D 4 228 ? 140.394 148.891 80.317 1.00 58.75 228 MET D N 1
ATOM 10287 C CA . MET D 4 228 ? 141.409 148.855 81.357 1.00 58.75 228 MET D CA 1
ATOM 10288 C C . MET D 4 228 ? 141.943 147.439 81.484 1.00 58.75 228 MET D C 1
ATOM 10289 O O . MET D 4 228 ? 141.165 146.486 81.578 1.00 58.75 228 MET D O 1
ATOM 10294 N N . TYR D 4 229 ? 143.265 147.300 81.485 1.00 61.06 229 TYR D N 1
ATOM 10295 C CA . TYR D 4 229 ? 143.881 145.986 81.581 1.00 61.06 229 TYR D CA 1
ATOM 10296 C C . TYR D 4 229 ? 145.173 146.087 82.374 1.00 61.06 229 TYR D C 1
ATOM 10297 O O . TYR D 4 229 ? 146.052 146.882 82.029 1.00 61.06 229 TYR D O 1
ATOM 10306 N N . ALA D 4 230 ? 145.277 145.276 83.427 1.00 59.47 230 ALA D N 1
ATOM 10307 C CA . ALA D 4 230 ? 146.479 145.194 84.255 1.00 59.47 230 ALA D CA 1
ATOM 10308 C C . ALA D 4 230 ? 146.877 146.563 84.799 1.00 59.47 230 ALA D C 1
ATOM 10309 O O . ALA D 4 230 ? 148.038 146.968 84.739 1.00 59.47 230 ALA D O 1
ATOM 10311 N N . GLY D 4 231 ? 145.897 147.282 85.329 1.00 57.95 231 GLY D N 1
ATOM 10312 C CA . GLY D 4 231 ? 146.125 148.570 85.959 1.00 57.95 231 GLY D CA 1
ATOM 10313 C C . GLY D 4 231 ? 146.095 149.764 85.035 1.00 57.95 231 GLY D C 1
ATOM 10314 O O . GLY D 4 231 ? 145.577 150.816 85.407 1.00 57.95 231 GLY D O 1
ATOM 10315 N N . ARG D 4 232 ? 146.644 149.627 83.835 1.00 60.19 232 ARG D N 1
ATOM 10316 C CA . ARG D 4 232 ? 146.674 150.732 82.892 1.00 60.19 232 ARG D CA 1
ATOM 10317 C C . ARG D 4 232 ? 145.340 150.864 82.175 1.00 60.19 232 ARG D C 1
ATOM 10318 O O . ARG D 4 232 ? 144.666 149.873 81.889 1.00 60.19 232 ARG D O 1
ATOM 10326 N N . VAL D 4 233 ? 144.961 152.104 81.876 1.00 61.78 233 VAL D N 1
ATOM 10327 C CA . VAL D 4 233 ? 143.947 152.316 80.853 1.00 61.78 233 VAL D CA 1
ATOM 10328 C C . VAL D 4 233 ? 144.595 152.021 79.512 1.00 61.78 233 VAL D C 1
ATOM 10329 O O . VAL D 4 233 ? 145.637 152.588 79.168 1.00 61.78 233 VAL D O 1
ATOM 10333 N N . VAL D 4 234 ? 143.981 151.128 78.751 1.00 64.03 234 VAL D N 1
ATOM 10334 C CA . VAL D 4 234 ? 144.675 150.427 77.695 1.00 64.03 234 VAL D CA 1
ATOM 10335 C C . VAL D 4 234 ? 144.178 150.808 76.304 1.00 64.03 234 VAL D C 1
ATOM 10336 O O . VAL D 4 234 ? 144.963 150.779 75.348 1.00 64.03 234 VAL D O 1
ATOM 10340 N N . GLU D 4 235 ? 142.920 151.214 76.174 1.00 69.83 235 GLU D N 1
ATOM 10341 C CA . GLU D 4 235 ? 142.379 151.715 74.920 1.00 69.83 235 GLU D CA 1
ATOM 10342 C C . GLU D 4 235 ? 141.241 152.662 75.259 1.00 69.83 235 GLU D C 1
ATOM 10343 O O . GLU D 4 235 ? 140.403 152.339 76.104 1.00 69.83 235 GLU D O 1
ATOM 10349 N N . SER D 4 236 ? 141.219 153.828 74.617 1.00 70.78 236 SER D N 1
ATOM 10350 C CA . SER D 4 236 ? 140.192 154.826 74.882 1.00 70.78 236 SER D CA 1
ATOM 10351 C C . SER D 4 236 ? 139.683 155.396 73.570 1.00 70.78 236 SER D C 1
ATOM 10352 O O . SER D 4 236 ? 140.480 155.797 72.717 1.00 70.78 236 SER D O 1
ATOM 10355 N N . ALA D 4 237 ? 138.365 155.449 73.419 1.00 69.54 237 ALA D N 1
ATOM 10356 C CA . ALA D 4 237 ? 137.746 155.966 72.204 1.00 69.54 237 ALA D CA 1
ATOM 10357 C C . ALA D 4 237 ? 136.264 156.178 72.479 1.00 69.54 237 ALA D C 1
ATOM 10358 O O . ALA D 4 237 ? 135.776 155.930 73.585 1.00 69.54 237 ALA D O 1
ATOM 10360 N N . GLY D 4 238 ? 135.551 156.647 71.460 1.00 72.72 238 GLY D N 1
ATOM 10361 C CA . GLY D 4 238 ? 134.112 156.740 71.553 1.00 72.72 238 GLY D CA 1
ATOM 10362 C C . GLY D 4 238 ? 133.459 155.374 71.517 1.00 72.72 238 GLY D C 1
ATOM 10363 O O . GLY D 4 238 ? 134.021 154.395 71.029 1.00 72.72 238 GLY D O 1
ATOM 10364 N N . VAL D 4 239 ? 132.241 155.305 72.055 1.00 73.67 239 VAL D N 1
ATOM 10365 C CA . VAL D 4 239 ? 131.571 154.014 72.169 1.00 73.67 239 VAL D CA 1
ATOM 10366 C C . VAL D 4 239 ? 131.185 153.478 70.795 1.00 73.67 239 VAL D C 1
ATOM 10367 O O . VAL D 4 239 ? 131.215 152.265 70.561 1.00 73.67 239 VAL D O 1
ATOM 10371 N N . ASN D 4 240 ? 130.809 154.359 69.869 1.00 77.72 240 ASN D N 1
ATOM 10372 C CA . ASN D 4 240 ? 130.452 153.892 68.536 1.00 77.72 240 ASN D CA 1
ATOM 10373 C C . ASN D 4 240 ? 131.690 153.516 67.735 1.00 77.72 240 ASN D C 1
ATOM 10374 O O . ASN D 4 240 ? 131.675 152.534 66.986 1.00 77.72 240 ASN D O 1
ATOM 10379 N N . ASP D 4 241 ? 132.767 154.286 67.884 1.00 77.76 241 ASP D N 1
ATOM 10380 C CA . ASP D 4 241 ? 133.974 154.033 67.114 1.00 77.76 241 ASP D CA 1
ATOM 10381 C C . ASP D 4 241 ? 134.764 152.855 67.652 1.00 77.76 241 ASP D C 1
ATOM 10382 O O . ASP D 4 241 ? 135.386 152.135 66.871 1.00 77.76 241 ASP D O 1
ATOM 10387 N N . LEU D 4 242 ? 134.771 152.650 68.968 1.00 75.71 242 LEU D N 1
ATOM 10388 C CA . LEU D 4 242 ? 135.480 151.504 69.523 1.00 75.71 242 LEU D CA 1
ATOM 10389 C C . LEU D 4 242 ? 134.897 150.198 69.001 1.00 75.71 242 LEU D C 1
ATOM 10390 O O . LEU D 4 242 ? 135.640 149.305 68.580 1.00 75.71 242 LEU D O 1
ATOM 10395 N N . TYR D 4 243 ? 133.566 150.098 68.963 1.00 78.87 243 TYR D N 1
ATOM 10396 C CA . TYR D 4 243 ? 132.910 148.835 68.641 1.00 78.87 243 TYR D CA 1
ATOM 10397 C C . TYR D 4 243 ? 133.199 148.371 67.222 1.00 78.87 243 TYR D C 1
ATOM 10398 O O . TYR D 4 243 ? 133.182 147.166 66.951 1.00 78.87 243 TYR D O 1
ATOM 10407 N N . ARG D 4 244 ? 133.449 149.298 66.300 1.00 80.72 244 ARG D N 1
ATOM 10408 C CA . ARG D 4 244 ? 133.693 148.939 64.912 1.00 80.72 244 ARG D CA 1
ATOM 10409 C C . ARG D 4 244 ? 135.115 149.217 64.445 1.00 80.72 244 ARG D C 1
ATOM 10410 O O . ARG D 4 244 ? 135.453 148.855 63.313 1.00 80.72 244 ARG D O 1
ATOM 10418 N N . ASP D 4 245 ? 135.907 149.950 65.224 1.00 80.55 245 ASP D N 1
ATOM 10419 C CA . ASP D 4 245 ? 137.272 150.294 64.754 1.00 80.55 245 ASP D CA 1
ATOM 10420 C C . ASP D 4 245 ? 138.268 150.089 65.896 1.00 80.55 245 ASP D C 1
ATOM 10421 O O . ASP D 4 245 ? 139.254 150.827 65.941 1.00 80.55 245 ASP D O 1
ATOM 10426 N N . ARG D 4 246 ? 138.014 149.100 66.763 1.00 78.32 246 ARG D N 1
ATOM 10427 C CA . ARG D 4 246 ? 138.955 148.775 67.871 1.00 78.32 246 ARG D CA 1
ATOM 10428 C C . ARG D 4 246 ? 140.349 148.550 67.283 1.00 78.32 246 ARG D C 1
ATOM 10429 O O . ARG D 4 246 ? 140.440 147.925 66.206 1.00 78.32 246 ARG D O 1
ATOM 10437 N N . ARG D 4 247 ? 141.397 149.003 67.975 1.00 79.73 247 ARG D N 1
ATOM 10438 C CA . ARG D 4 247 ? 142.757 148.917 67.384 1.00 79.73 247 ARG D CA 1
ATOM 10439 C C . ARG D 4 247 ? 143.791 148.474 68.419 1.00 79.73 247 ARG D C 1
ATOM 10440 O O . ARG D 4 247 ? 144.958 148.795 68.210 1.00 79.73 247 ARG D O 1
ATOM 10448 N N . MET D 4 248 ? 143.388 147.685 69.396 1.00 75.77 248 MET D N 1
ATOM 10449 C CA . MET D 4 248 ? 144.348 147.210 70.405 1.00 75.77 248 MET D CA 1
ATOM 10450 C C . MET D 4 248 ? 144.172 145.702 70.492 1.00 75.77 248 MET D C 1
ATOM 10451 O O . MET D 4 248 ? 143.084 145.292 70.793 1.00 75.77 248 MET D O 1
ATOM 10456 N N . PRO D 4 249 ? 145.167 144.838 70.252 1.00 74.75 249 PRO D N 1
ATOM 10457 C CA . PRO D 4 249 ? 144.891 143.418 70.236 1.00 74.75 249 PRO D CA 1
ATOM 10458 C C . PRO D 4 249 ? 143.939 142.938 71.350 1.00 74.75 249 PRO D C 1
ATOM 10459 O O . PRO D 4 249 ? 143.095 142.129 71.051 1.00 74.75 249 PRO D O 1
ATOM 10463 N N . TYR D 4 250 ? 144.075 143.429 72.582 1.00 67.78 250 TYR D N 1
ATOM 10464 C CA . TYR D 4 250 ? 143.224 142.957 73.702 1.00 67.78 250 TYR D CA 1
ATOM 10465 C C . TYR D 4 250 ? 141.788 143.338 73.430 1.00 67.78 250 TYR D C 1
ATOM 10466 O O . TYR D 4 250 ? 140.934 142.488 73.579 1.00 67.78 250 TYR D O 1
ATOM 10475 N N . THR D 4 251 ? 141.531 144.573 73.039 1.00 71.64 251 THR D N 1
ATOM 10476 C CA . THR D 4 251 ? 140.138 144.862 72.752 1.00 71.64 251 THR D CA 1
ATOM 10477 C C . THR D 4 251 ? 139.679 144.073 71.533 1.00 71.64 251 THR D C 1
ATOM 10478 O O . THR D 4 251 ? 138.493 143.746 71.434 1.00 71.64 251 THR D O 1
ATOM 10482 N N . VAL D 4 252 ? 140.572 143.691 70.645 1.00 73.61 252 VAL D N 1
ATOM 10483 C CA . VAL D 4 252 ? 140.064 142.839 69.538 1.00 73.61 252 VAL D CA 1
ATOM 10484 C C . VAL D 4 252 ? 139.652 141.488 70.138 1.00 73.61 252 VAL D C 1
ATOM 10485 O O . VAL D 4 252 ? 138.588 141.016 69.763 1.00 73.61 252 VAL D O 1
ATOM 10489 N N . GLY D 4 253 ? 140.432 140.900 71.060 1.00 69.75 253 GLY D N 1
ATOM 10490 C CA . GLY D 4 253 ? 140.017 139.615 71.573 1.00 69.75 253 GLY D CA 1
ATOM 10491 C C . GLY D 4 253 ? 138.832 139.696 72.501 1.00 69.75 253 GLY D C 1
ATOM 10492 O O . GLY D 4 253 ? 138.088 138.724 72.624 1.00 69.75 253 GLY D O 1
ATOM 10493 N N . LEU D 4 254 ? 138.641 140.834 73.171 1.00 67.42 254 LEU D N 1
ATOM 10494 C CA . LEU D 4 254 ? 137.559 140.923 74.147 1.00 67.42 254 LEU D CA 1
ATOM 10495 C C . LEU D 4 254 ? 136.233 141.334 73.520 1.00 67.42 254 LEU D C 1
ATOM 10496 O O . LEU D 4 254 ? 135.186 140.782 73.877 1.00 67.42 254 LEU D O 1
ATOM 10501 N N . LEU D 4 255 ? 136.244 142.300 72.599 1.00 70.75 255 LEU D N 1
ATOM 10502 C CA . LEU D 4 255 ? 135.018 142.744 71.954 1.00 70.75 255 LEU D CA 1
ATOM 10503 C C . LEU D 4 255 ? 134.454 141.708 70.998 1.00 70.75 255 LEU D C 1
ATOM 10504 O O . LEU D 4 255 ? 133.323 141.871 70.533 1.00 70.75 255 LEU D O 1
ATOM 10509 N N . GLY D 4 256 ? 135.212 140.662 70.688 1.00 67.26 256 GLY D N 1
ATOM 10510 C CA . GLY D 4 256 ? 134.758 139.639 69.771 1.00 67.26 256 GLY D CA 1
ATOM 10511 C C . GLY D 4 256 ? 134.584 138.292 70.435 1.00 67.26 256 GLY D C 1
ATOM 10512 O O . GLY D 4 256 ? 134.743 137.250 69.795 1.00 67.26 256 GLY D O 1
ATOM 10513 N N . SER D 4 257 ? 134.264 138.299 71.729 1.00 64.50 257 SER D N 1
ATOM 10514 C CA . SER D 4 257 ? 134.027 137.066 72.469 1.00 64.50 257 SER D CA 1
ATOM 10515 C C . SER D 4 257 ? 132.737 137.135 73.277 1.00 64.50 257 SER D C 1
ATOM 10516 O O . SER D 4 257 ? 132.580 136.393 74.251 1.00 64.50 257 SER D O 1
ATOM 10519 N N . VAL D 4 258 ? 131.815 138.010 72.892 1.00 65.97 258 VAL D N 1
ATOM 10520 C CA . VAL D 4 258 ? 130.535 138.177 73.574 1.00 65.97 258 VAL D CA 1
ATOM 10521 C C . VAL D 4 258 ? 129.599 137.041 73.180 1.00 65.97 258 VAL D C 1
ATOM 10522 O O . VAL D 4 258 ? 129.744 136.473 72.088 1.00 65.97 258 VAL D O 1
ATOM 10526 N N . PRO D 4 259 ? 128.643 136.665 74.030 1.00 66.81 259 PRO D N 1
ATOM 10527 C CA . PRO D 4 259 ? 127.603 135.729 73.594 1.00 66.81 259 PRO D CA 1
ATOM 10528 C C . PRO D 4 259 ? 126.745 136.354 72.507 1.00 66.81 259 PRO D C 1
ATOM 10529 O O . PRO D 4 259 ? 126.571 137.572 72.447 1.00 66.81 259 PRO D O 1
ATOM 10533 N N . ARG D 4 260 ? 126.203 135.505 71.638 1.00 71.32 260 ARG D N 1
ATOM 10534 C CA . ARG D 4 260 ? 125.590 135.989 70.408 1.00 71.32 260 ARG D CA 1
ATOM 10535 C C . ARG D 4 260 ? 124.067 135.964 70.416 1.00 71.32 260 ARG D C 1
ATOM 10536 O O . ARG D 4 260 ? 123.453 136.726 69.663 1.00 71.32 260 ARG D O 1
ATOM 10544 N N . LEU D 4 261 ? 123.450 135.089 71.215 1.00 69.10 261 LEU D N 1
ATOM 10545 C CA . LEU D 4 261 ? 121.996 134.960 71.332 1.00 69.10 261 LEU D CA 1
ATOM 10546 C C . LEU D 4 261 ? 121.378 134.377 70.062 1.00 69.10 261 LEU D C 1
ATOM 10547 O O . LEU D 4 261 ? 120.194 134.028 70.040 1.00 69.10 261 LEU D O 1
ATOM 10552 N N . ASP D 4 262 ? 122.181 134.207 69.016 1.00 71.56 262 ASP D N 1
ATOM 10553 C CA . ASP D 4 262 ? 121.746 133.568 67.780 1.00 71.56 262 ASP D CA 1
ATOM 10554 C C . ASP D 4 262 ? 122.422 132.214 67.611 1.00 71.56 262 ASP D C 1
ATOM 10555 O O . ASP D 4 262 ? 122.766 131.801 66.502 1.00 71.56 262 ASP D O 1
ATOM 10560 N N . ALA D 4 263 ? 122.622 131.517 68.719 1.00 68.11 263 ALA D N 1
ATOM 10561 C CA . ALA D 4 263 ? 123.301 130.236 68.744 1.00 68.11 263 ALA D CA 1
ATOM 10562 C C . ALA D 4 263 ? 122.339 129.156 69.222 1.00 68.11 263 ALA D C 1
ATOM 10563 O O . ALA D 4 263 ? 121.190 129.423 69.578 1.00 68.11 263 ALA D O 1
ATOM 10565 N N . ALA D 4 264 ? 122.825 127.925 69.225 1.00 65.37 264 ALA D N 1
ATOM 10566 C CA . ALA D 4 264 ? 122.065 126.774 69.681 1.00 65.37 264 ALA D CA 1
ATOM 10567 C C . ALA D 4 264 ? 122.770 126.169 70.891 1.00 65.37 264 ALA D C 1
ATOM 10568 O O . ALA D 4 264 ? 123.720 126.739 71.431 1.00 65.37 264 ALA D O 1
ATOM 10570 N N . GLN D 4 265 ? 122.284 125.012 71.326 1.00 64.56 265 GLN D N 1
ATOM 10571 C CA . GLN D 4 265 ? 122.974 124.279 72.374 1.00 64.56 265 GLN D CA 1
ATOM 10572 C C . GLN D 4 265 ? 124.372 123.906 71.902 1.00 64.56 265 GLN D C 1
ATOM 10573 O O . GLN D 4 265 ? 124.578 123.541 70.742 1.00 64.56 265 GLN D O 1
ATOM 10579 N N . GLY D 4 266 ? 125.329 124.003 72.798 1.00 65.18 266 GLY D N 1
ATOM 10580 C CA . GLY D 4 266 ? 126.732 123.883 72.417 1.00 65.18 266 GLY D CA 1
ATOM 10581 C C . GLY D 4 266 ? 127.296 125.243 72.034 1.00 65.18 266 GLY D C 1
ATOM 10582 O O . GLY D 4 266 ? 127.240 126.172 72.829 1.00 65.18 266 GLY D O 1
ATOM 10583 N N . THR D 4 267 ? 127.814 125.351 70.813 1.00 66.19 267 THR D N 1
ATOM 10584 C CA . THR D 4 267 ? 128.345 126.609 70.291 1.00 66.19 267 THR D CA 1
ATOM 10585 C C . THR D 4 267 ? 129.376 127.199 71.257 1.00 66.19 267 THR D C 1
ATOM 10586 O O . THR D 4 267 ? 129.159 128.216 71.914 1.00 66.19 267 THR D O 1
ATOM 10590 N N . ARG D 4 268 ? 130.497 126.490 71.358 1.00 66.06 268 ARG D N 1
ATOM 10591 C CA . ARG D 4 268 ? 131.562 126.919 72.250 1.00 66.06 268 ARG D CA 1
ATOM 10592 C C . ARG D 4 268 ? 132.094 128.271 71.803 1.00 66.06 268 ARG D C 1
ATOM 10593 O O . ARG D 4 268 ? 132.796 128.369 70.793 1.00 66.06 268 ARG D O 1
ATOM 10601 N N . LEU D 4 269 ? 131.752 129.316 72.547 1.00 62.47 269 LEU D N 1
ATOM 10602 C CA . LEU D 4 269 ? 132.236 130.653 72.246 1.00 62.47 269 LEU D CA 1
ATOM 10603 C C . LEU D 4 269 ? 133.712 130.774 72.611 1.00 62.47 269 LEU D C 1
ATOM 10604 O O . LEU D 4 269 ? 134.207 130.104 73.520 1.00 62.47 269 LEU D O 1
ATOM 10609 N N . VAL D 4 270 ? 134.418 131.634 71.886 1.00 64.20 270 VAL D N 1
ATOM 10610 C CA . VAL D 4 270 ? 135.877 131.673 71.917 1.00 64.20 270 VAL D CA 1
ATOM 10611 C C . VAL D 4 270 ? 136.318 132.650 73.005 1.00 64.20 270 VAL D C 1
ATOM 10612 O O . VAL D 4 270 ? 135.922 133.823 72.962 1.00 64.20 270 VAL D O 1
ATOM 10616 N N . PRO D 4 271 ? 137.088 132.214 73.993 1.00 62.78 271 PRO D N 1
ATOM 10617 C CA . PRO D 4 271 ? 137.716 133.149 74.925 1.00 62.78 271 PRO D CA 1
ATOM 10618 C C . PRO D 4 271 ? 139.125 133.503 74.463 1.00 62.78 271 PRO D C 1
ATOM 10619 O O . PRO D 4 271 ? 139.669 132.914 73.528 1.00 62.78 271 PRO D O 1
ATOM 10623 N N . ILE D 4 272 ? 139.709 134.483 75.143 1.00 65.38 272 ILE D N 1
ATOM 10624 C CA . ILE D 4 272 ? 141.090 134.869 74.872 1.00 65.38 272 ILE D CA 1
ATOM 10625 C C . ILE D 4 272 ? 142.006 133.805 75.464 1.00 65.38 272 ILE D C 1
ATOM 10626 O O . ILE D 4 272 ? 141.911 133.506 76.662 1.00 65.38 272 ILE D O 1
ATOM 10631 N N . PRO D 4 273 ? 142.898 133.209 74.675 1.00 66.28 273 PRO D N 1
ATOM 10632 C CA . PRO D 4 273 ? 143.767 132.154 75.211 1.00 66.28 273 PRO D CA 1
ATOM 10633 C C . PRO D 4 273 ? 144.862 132.736 76.092 1.00 66.28 273 PRO D C 1
ATOM 10634 O O . PRO D 4 273 ? 145.555 133.678 75.703 1.00 66.28 273 PRO D O 1
ATOM 10638 N N . GLY D 4 274 ? 145.020 132.165 77.276 1.00 67.92 274 GLY D N 1
ATOM 10639 C CA . GLY D 4 274 ? 146.067 132.567 78.185 1.00 67.92 274 GLY D CA 1
ATOM 10640 C C . GLY D 4 274 ? 145.536 132.683 79.595 1.00 67.92 274 GLY D C 1
ATOM 10641 O O . GLY D 4 274 ? 144.467 132.168 79.915 1.00 67.92 274 GLY D O 1
ATOM 10642 N N . ALA D 4 275 ? 146.304 133.367 80.439 1.00 69.32 275 ALA D N 1
ATOM 10643 C CA . ALA D 4 275 ? 145.955 133.591 81.832 1.00 69.32 275 ALA D CA 1
ATOM 10644 C C . ALA D 4 275 ? 146.157 135.055 82.192 1.00 69.32 275 ALA D C 1
ATOM 10645 O O . ALA D 4 275 ? 147.031 135.722 81.631 1.00 69.32 275 ALA D O 1
ATOM 10647 N N . PRO D 4 276 ? 145.363 135.579 83.125 1.00 69.82 276 PRO D N 1
ATOM 10648 C CA . PRO D 4 276 ? 145.477 136.992 83.468 1.00 69.82 276 PRO D CA 1
ATOM 10649 C C . PRO D 4 276 ? 146.822 137.288 84.106 1.00 69.82 276 PRO D C 1
ATOM 10650 O O . PRO D 4 276 ? 147.452 136.399 84.706 1.00 69.82 276 PRO D O 1
ATOM 10654 N N . PRO D 4 277 ? 147.301 138.525 83.992 1.00 70.31 277 PRO D N 1
ATOM 10655 C CA . PRO D 4 277 ? 148.628 138.854 84.524 1.00 70.31 277 PRO D CA 1
ATOM 10656 C C . PRO D 4 277 ? 148.669 138.765 86.039 1.00 70.31 277 PRO D C 1
ATOM 10657 O O . PRO D 4 277 ? 147.659 138.929 86.726 1.00 70.31 277 PRO D O 1
ATOM 10661 N N . SER D 4 278 ? 149.871 138.504 86.556 1.00 74.49 278 SER D N 1
ATOM 10662 C CA . SER D 4 278 ? 150.040 138.345 87.995 1.00 74.49 278 SER D CA 1
ATOM 10663 C C . SER D 4 278 ? 149.788 139.644 88.747 1.00 74.49 278 SER D C 1
ATOM 10664 O O . SER D 4 278 ? 149.454 139.610 89.936 1.00 74.49 278 SER D O 1
ATOM 10667 N N . LEU D 4 279 ? 149.966 140.787 88.087 1.00 76.35 279 LEU D N 1
ATOM 10668 C CA . LEU D 4 279 ? 149.788 142.118 88.664 1.00 76.35 279 LEU D CA 1
ATOM 10669 C C . LEU D 4 279 ? 150.733 142.387 89.832 1.00 76.35 279 LEU D C 1
ATOM 10670 O O . LEU D 4 279 ? 150.621 143.427 90.490 1.00 76.35 279 LEU D O 1
ATOM 10675 N N . ALA D 4 280 ? 151.670 141.482 90.104 1.00 82.90 280 ALA D N 1
ATOM 10676 C CA . ALA D 4 280 ? 152.676 141.676 91.139 1.00 82.90 280 ALA D CA 1
ATOM 10677 C C . ALA D 4 280 ? 154.081 141.777 90.567 1.00 82.90 280 ALA D C 1
ATOM 10678 O O . ALA D 4 280 ? 154.784 142.760 90.821 1.00 82.90 280 ALA D O 1
ATOM 10680 N N . GLY D 4 281 ? 154.507 140.783 89.790 1.00 87.32 281 GLY D N 1
ATOM 10681 C CA . GLY D 4 281 ? 155.795 140.837 89.130 1.00 87.32 281 GLY D CA 1
ATOM 10682 C C . GLY D 4 281 ? 155.791 141.811 87.970 1.00 87.32 281 GLY D C 1
ATOM 10683 O O . GLY D 4 281 ? 156.495 142.825 88.000 1.00 87.32 281 GLY D O 1
ATOM 10684 N N . LEU D 4 282 ? 154.994 141.508 86.943 1.00 87.59 282 LEU D N 1
ATOM 10685 C CA . LEU D 4 282 ? 154.744 142.416 85.825 1.00 87.59 282 LEU D CA 1
ATOM 10686 C C . LEU D 4 282 ? 156.049 142.804 85.123 1.00 87.59 282 LEU D C 1
ATOM 10687 O O . LEU D 4 282 ? 156.529 143.937 85.200 1.00 87.59 282 LEU D O 1
ATOM 10692 N N . ALA D 4 283 ? 156.627 141.802 84.459 1.00 90.47 283 ALA D N 1
ATOM 10693 C CA . ALA D 4 283 ? 157.834 141.950 83.654 1.00 90.47 283 ALA D CA 1
ATOM 10694 C C . ALA D 4 283 ? 157.735 143.159 82.730 1.00 90.47 283 ALA D C 1
ATOM 10695 O O . ALA D 4 283 ? 156.629 143.559 82.345 1.00 90.47 283 ALA D O 1
ATOM 10697 N N . PRO D 4 284 ? 158.862 143.768 82.358 1.00 87.38 284 PRO D N 1
ATOM 10698 C CA . PRO D 4 284 ? 158.808 144.961 81.510 1.00 87.38 284 PRO D CA 1
ATOM 10699 C C . PRO D 4 284 ? 158.161 144.675 80.164 1.00 87.38 284 PRO D C 1
ATOM 10700 O O . PRO D 4 284 ? 158.201 143.554 79.653 1.00 87.38 284 PRO D O 1
ATOM 10704 N N . GLY D 4 285 ? 157.547 145.706 79.604 1.00 83.16 285 GLY D N 1
ATOM 10705 C CA . GLY D 4 285 ? 156.847 145.606 78.340 1.00 83.16 285 GLY D CA 1
ATOM 10706 C C . GLY D 4 285 ? 155.342 145.641 78.536 1.00 83.16 285 GLY D C 1
ATOM 10707 O O . GLY D 4 285 ? 154.828 145.813 79.642 1.00 83.16 285 GLY D O 1
ATOM 10708 N N . CYS D 4 286 ? 154.646 145.474 77.424 1.00 77.21 286 CYS D N 1
ATOM 10709 C CA . CYS D 4 286 ? 153.192 145.480 77.447 1.00 77.21 286 CYS D CA 1
ATOM 10710 C C . CYS D 4 286 ? 152.703 144.267 78.233 1.00 77.21 286 CYS D C 1
ATOM 10711 O O . CYS D 4 286 ? 153.137 143.145 77.958 1.00 77.21 286 CYS D O 1
ATOM 10714 N N . PRO D 4 287 ? 151.845 144.450 79.239 1.00 72.15 287 PRO D N 1
ATOM 10715 C CA . PRO D 4 287 ? 151.399 143.299 80.042 1.00 72.15 287 PRO D CA 1
ATOM 10716 C C . PRO D 4 287 ? 150.622 142.259 79.257 1.00 72.15 287 PRO D C 1
ATOM 10717 O O . PRO D 4 287 ? 150.526 141.111 79.707 1.00 72.15 287 PRO D O 1
ATOM 10721 N N . PHE D 4 288 ? 150.058 142.617 78.111 1.00 69.94 288 PHE D N 1
ATOM 10722 C CA . PHE D 4 288 ? 149.331 141.680 77.267 1.00 69.94 288 PHE D CA 1
ATOM 10723 C C . PHE D 4 288 ? 150.251 140.931 76.311 1.00 69.94 288 PHE D C 1
ATOM 10724 O O . PHE D 4 288 ? 149.775 140.093 75.541 1.00 69.94 288 PHE D O 1
ATOM 10732 N N . ALA D 4 289 ? 151.552 141.209 76.348 1.00 71.76 289 ALA D N 1
ATOM 10733 C CA . ALA D 4 289 ? 152.487 140.492 75.486 1.00 71.76 289 ALA D CA 1
ATOM 10734 C C . ALA D 4 289 ? 152.438 138.976 75.651 1.00 71.76 289 ALA D C 1
ATOM 10735 O O . ALA D 4 289 ? 152.530 138.275 74.628 1.00 71.76 289 ALA D O 1
ATOM 10737 N N . PRO D 4 290 ? 152.314 138.405 76.855 1.00 68.12 290 PRO D N 1
ATOM 10738 C CA . PRO D 4 290 ? 152.263 136.938 76.957 1.00 68.12 290 PRO D CA 1
ATOM 10739 C C . PRO D 4 290 ? 151.104 136.294 76.218 1.00 68.12 290 PRO D C 1
ATOM 10740 O O . PRO D 4 290 ? 151.178 135.097 75.922 1.00 68.12 290 PRO D O 1
ATOM 10744 N N . ARG D 4 291 ? 150.035 137.028 75.919 1.00 67.88 291 ARG D N 1
ATOM 10745 C CA . ARG D 4 291 ? 148.868 136.446 75.268 1.00 67.88 291 ARG D CA 1
ATOM 10746 C C . ARG D 4 291 ? 148.611 137.032 73.889 1.00 67.88 291 ARG D C 1
ATOM 10747 O O . ARG D 4 291 ? 147.543 136.795 73.314 1.00 67.88 291 ARG D O 1
ATOM 10755 N N . CYS D 4 292 ? 149.544 137.763 73.349 1.00 73.85 292 CYS D N 1
ATOM 10756 C CA . CYS D 4 292 ? 149.308 138.504 72.118 1.00 73.85 292 CYS D CA 1
ATOM 10757 C C . CYS D 4 292 ? 149.663 137.662 70.902 1.00 73.85 292 CYS D C 1
ATOM 10758 O O . CYS D 4 292 ? 150.765 137.107 70.842 1.00 73.85 292 CYS D O 1
ATOM 10761 N N . PRO D 4 293 ? 148.764 137.538 69.923 1.00 74.96 293 PRO D N 1
ATOM 10762 C CA . PRO D 4 293 ? 149.157 136.923 68.649 1.00 74.96 293 PRO D CA 1
ATOM 10763 C C . PRO D 4 293 ? 150.159 137.749 67.868 1.00 74.96 293 PRO D C 1
ATOM 10764 O O . PRO D 4 293 ? 150.861 137.194 67.015 1.00 74.96 293 PRO D O 1
ATOM 10768 N N . LEU D 4 294 ? 150.249 139.052 68.130 1.00 77.13 294 LEU D N 1
ATOM 10769 C CA . LEU D 4 294 ? 151.103 139.956 67.373 1.00 77.13 294 LEU D CA 1
ATOM 10770 C C . LEU D 4 294 ? 152.395 140.303 68.097 1.00 77.13 294 LEU D C 1
ATOM 10771 O O . LEU D 4 294 ? 153.137 141.170 67.627 1.00 77.13 294 LEU D O 1
ATOM 10776 N N . VAL D 4 295 ? 152.681 139.652 69.226 1.00 78.65 295 VAL D N 1
ATOM 10777 C CA . VAL D 4 295 ? 153.838 140.033 70.023 1.00 78.65 295 VAL D CA 1
ATOM 10778 C C . VAL D 4 295 ? 155.115 139.818 69.226 1.00 78.65 295 VAL D C 1
ATOM 10779 O O . VAL D 4 295 ? 155.289 138.802 68.541 1.00 78.65 295 VAL D O 1
ATOM 10783 N N . ILE D 4 296 ? 156.004 140.804 69.285 1.00 82.86 296 ILE D N 1
ATOM 10784 C CA . ILE D 4 296 ? 157.343 140.679 68.728 1.00 82.86 296 ILE D CA 1
ATOM 10785 C C . ILE D 4 296 ? 158.329 140.959 69.852 1.00 82.86 296 ILE D C 1
ATOM 10786 O O . ILE D 4 296 ? 157.927 141.171 71.001 1.00 82.86 296 ILE D O 1
ATOM 10791 N N . ASP D 4 297 ? 159.624 140.947 69.539 1.00 87.40 297 ASP D N 1
ATOM 10792 C CA . ASP D 4 297 ? 160.621 141.160 70.582 1.00 87.40 297 ASP D CA 1
ATOM 10793 C C . ASP D 4 297 ? 160.660 142.609 71.047 1.00 87.40 297 ASP D C 1
ATOM 10794 O O . ASP D 4 297 ? 161.040 142.878 72.192 1.00 87.40 297 ASP D O 1
ATOM 10799 N N . GLU D 4 298 ? 160.283 143.555 70.185 1.00 86.36 298 GLU D N 1
ATOM 10800 C CA . GLU D 4 298 ? 160.251 144.947 70.617 1.00 86.36 298 GLU D CA 1
ATOM 10801 C C . GLU D 4 298 ? 159.147 145.174 71.641 1.00 86.36 298 GLU D C 1
ATOM 10802 O O . GLU D 4 298 ? 159.326 145.951 72.580 1.00 86.36 298 GLU D O 1
ATOM 10808 N N . CYS D 4 299 ? 158.040 144.446 71.535 1.00 84.80 299 CYS D N 1
ATOM 10809 C CA . CYS D 4 299 ? 156.916 144.690 72.428 1.00 84.80 299 CYS D CA 1
ATOM 10810 C C . CYS D 4 299 ? 157.279 144.462 73.889 1.00 84.80 299 CYS D C 1
ATOM 10811 O O . CYS D 4 299 ? 156.553 144.922 74.777 1.00 84.80 299 CYS D O 1
ATOM 10814 N N . LEU D 4 300 ? 158.384 143.767 74.158 1.00 82.62 300 LEU D N 1
ATOM 10815 C CA . LEU D 4 300 ? 158.762 143.388 75.511 1.00 82.62 300 LEU D CA 1
ATOM 10816 C C . LEU D 4 300 ? 159.731 144.353 76.179 1.00 82.62 300 LEU D C 1
ATOM 10817 O O . LEU D 4 300 ? 159.879 144.302 77.404 1.00 82.62 300 LEU D O 1
ATOM 10822 N N . THR D 4 301 ? 160.398 145.218 75.416 1.00 82.98 301 THR D N 1
ATOM 10823 C CA . THR D 4 301 ? 161.450 146.048 75.995 1.00 82.98 301 THR D CA 1
ATOM 10824 C C . THR D 4 301 ? 160.880 147.082 76.960 1.00 82.98 301 THR D C 1
ATOM 10825 O O . THR D 4 301 ? 161.368 147.228 78.086 1.00 82.98 301 THR D O 1
ATOM 10829 N N . ALA D 4 302 ? 159.844 147.807 76.542 1.00 81.96 302 ALA D N 1
ATOM 10830 C CA . ALA D 4 302 ? 159.278 148.873 77.354 1.00 81.96 302 ALA D CA 1
ATOM 10831 C C . ALA D 4 302 ? 157.761 148.837 77.257 1.00 81.96 302 ALA D C 1
ATOM 10832 O O . ALA D 4 302 ? 157.192 148.316 76.296 1.00 81.96 302 ALA D O 1
ATOM 10834 N N . GLU D 4 303 ? 157.113 149.400 78.270 1.00 77.35 303 GLU D N 1
ATOM 10835 C CA . GLU D 4 303 ? 155.657 149.452 78.296 1.00 77.35 303 GLU D CA 1
ATOM 10836 C C . GLU D 4 303 ? 155.159 150.567 77.386 1.00 77.35 303 GLU D C 1
ATOM 10837 O O . GLU D 4 303 ? 155.568 151.721 77.557 1.00 77.35 303 GLU D O 1
ATOM 10843 N N . PRO D 4 304 ? 154.298 150.275 76.417 1.00 78.29 304 PRO D N 1
ATOM 10844 C CA . PRO D 4 304 ? 153.790 151.334 75.544 1.00 78.29 304 PRO D CA 1
ATOM 10845 C C . PRO D 4 304 ? 152.824 152.247 76.277 1.00 78.29 304 PRO D C 1
ATOM 10846 O O . PRO D 4 304 ? 152.182 151.861 77.256 1.00 78.29 304 PRO D O 1
ATOM 10850 N N . GLU D 4 305 ? 152.726 153.475 75.787 1.00 77.07 305 GLU D N 1
ATOM 10851 C CA . GLU D 4 305 ? 151.825 154.473 76.337 1.00 77.07 305 GLU D CA 1
ATOM 10852 C C . GLU D 4 305 ? 150.694 154.734 75.354 1.00 77.07 305 GLU D C 1
ATOM 10853 O O . GLU D 4 305 ? 150.709 154.266 74.213 1.00 77.07 305 GLU D O 1
ATOM 10859 N N . LEU D 4 306 ? 149.701 155.490 75.809 1.00 73.74 306 LEU D N 1
ATOM 10860 C CA . LEU D 4 306 ? 148.537 155.772 74.978 1.00 73.74 306 LEU D CA 1
ATOM 10861 C C . LEU D 4 306 ? 148.923 156.770 73.896 1.00 73.74 306 LEU D C 1
ATOM 10862 O O . LEU D 4 306 ? 149.248 157.924 74.190 1.00 73.74 306 LEU D O 1
ATOM 10867 N N . LEU D 4 307 ? 148.888 156.328 72.646 1.00 79.47 307 LEU D N 1
ATOM 10868 C CA . LEU D 4 307 ? 149.228 157.160 71.504 1.00 79.47 307 LEU D CA 1
ATOM 10869 C C . LEU D 4 307 ? 147.976 157.438 70.687 1.00 79.47 307 LEU D C 1
ATOM 10870 O O . LEU D 4 307 ? 147.092 156.584 70.578 1.00 79.47 307 LEU D O 1
ATOM 10875 N N . ASP D 4 308 ? 147.902 158.637 70.121 1.00 82.75 308 ASP D N 1
ATOM 10876 C CA . ASP D 4 308 ? 146.761 158.997 69.293 1.00 82.75 308 ASP D CA 1
ATOM 10877 C C . ASP D 4 308 ? 146.772 158.181 68.008 1.00 82.75 308 ASP D C 1
ATOM 10878 O O . ASP D 4 308 ? 147.807 158.057 67.346 1.00 82.75 308 ASP D O 1
ATOM 10883 N N . VAL D 4 309 ? 145.620 157.615 67.659 1.00 79.94 309 VAL D N 1
ATOM 10884 C CA . VAL D 4 309 ? 145.479 156.878 66.411 1.00 79.94 309 VAL D CA 1
ATOM 10885 C C . VAL D 4 309 ? 144.379 157.431 65.518 1.00 79.94 309 VAL D C 1
ATOM 10886 O O . VAL D 4 309 ? 144.409 157.184 64.302 1.00 79.94 309 VAL D O 1
ATOM 10890 N N . ALA D 4 310 ? 143.418 158.171 66.059 1.00 80.40 310 ALA D N 1
ATOM 10891 C CA . ALA D 4 310 ? 142.341 158.769 65.279 1.00 80.40 310 ALA D CA 1
ATOM 10892 C C . ALA D 4 310 ? 141.784 159.944 66.076 1.00 80.40 310 ALA D C 1
ATOM 10893 O O . ALA D 4 310 ? 142.402 160.409 67.040 1.00 80.40 310 ALA D O 1
ATOM 10895 N N . THR D 4 311 ? 140.616 160.430 65.669 1.00 82.26 311 THR D N 1
ATOM 10896 C CA . THR D 4 311 ? 139.953 161.517 66.382 1.00 82.26 311 THR D CA 1
ATOM 10897 C C . THR D 4 311 ? 139.432 161.001 67.716 1.00 82.26 311 THR D C 1
ATOM 10898 O O . THR D 4 311 ? 138.523 160.166 67.753 1.00 82.26 311 THR D O 1
ATOM 10902 N N . ASP D 4 312 ? 140.007 161.501 68.812 1.00 81.04 312 ASP D N 1
ATOM 10903 C CA . ASP D 4 312 ? 139.621 161.099 70.166 1.00 81.04 312 ASP D CA 1
ATOM 10904 C C . ASP D 4 312 ? 139.751 159.590 70.357 1.00 81.04 312 ASP D C 1
ATOM 10905 O O . ASP D 4 312 ? 138.928 158.956 71.018 1.00 81.04 312 ASP D O 1
ATOM 10910 N N . HIS D 4 313 ? 140.798 159.013 69.773 1.00 77.20 313 HIS D N 1
ATOM 10911 C CA . HIS D 4 313 ? 141.057 157.582 69.842 1.00 77.20 313 HIS D CA 1
ATOM 10912 C C . HIS D 4 313 ? 142.492 157.365 70.294 1.00 77.20 313 HIS D C 1
ATOM 10913 O O . HIS D 4 313 ? 143.416 157.964 69.736 1.00 77.20 313 HIS D O 1
ATOM 10920 N N . ARG D 4 314 ? 142.678 156.514 71.300 1.00 75.57 314 ARG D N 1
ATOM 10921 C CA . ARG D 4 314 ? 143.997 156.279 71.872 1.00 75.57 314 ARG D CA 1
ATOM 10922 C C . ARG D 4 314 ? 144.174 154.799 72.164 1.00 75.57 314 ARG D C 1
ATOM 10923 O O . ARG D 4 314 ? 143.302 154.178 72.776 1.00 75.57 314 ARG D O 1
ATOM 10931 N N . ALA D 4 315 ? 145.305 154.242 71.739 1.00 75.03 315 ALA D N 1
ATOM 10932 C CA . ALA D 4 315 ? 145.605 152.831 71.939 1.00 75.03 315 ALA D CA 1
ATOM 10933 C C . ALA D 4 315 ? 147.015 152.685 72.488 1.00 75.03 315 ALA D C 1
ATOM 10934 O O . ALA D 4 315 ? 147.950 153.311 71.980 1.00 75.03 315 ALA D O 1
ATOM 10936 N N . ALA D 4 316 ? 147.162 151.858 73.524 1.00 76.18 316 ALA D N 1
ATOM 10937 C CA . ALA D 4 316 ? 148.455 151.599 74.156 1.00 76.18 316 ALA D CA 1
ATOM 10938 C C . ALA D 4 316 ? 149.049 150.346 73.524 1.00 76.18 316 ALA D C 1
ATOM 10939 O O . ALA D 4 316 ? 148.965 149.240 74.057 1.00 76.18 316 ALA D O 1
ATOM 10941 N N . CYS D 4 317 ? 149.665 150.538 72.363 1.00 80.19 317 CYS D N 1
ATOM 10942 C CA . CYS D 4 317 ? 150.092 149.419 71.540 1.00 80.19 317 CYS D CA 1
ATOM 10943 C C . CYS D 4 317 ? 151.079 149.903 70.486 1.00 80.19 317 CYS D C 1
ATOM 10944 O O . CYS D 4 317 ? 150.753 150.793 69.696 1.00 80.19 317 CYS D O 1
ATOM 10947 N N . ILE D 4 318 ? 152.289 149.343 70.460 1.00 81.13 318 ILE D N 1
ATOM 10948 C CA . ILE D 4 318 ? 153.305 149.887 69.565 1.00 81.13 318 ILE D CA 1
ATOM 10949 C C . ILE D 4 318 ? 153.074 149.502 68.109 1.00 81.13 318 ILE D C 1
ATOM 10950 O O . ILE D 4 318 ? 153.659 150.130 67.218 1.00 81.13 318 ILE D O 1
ATOM 10955 N N . ARG D 4 319 ? 152.243 148.499 67.831 1.00 81.56 319 ARG D N 1
ATOM 10956 C CA . ARG D 4 319 ? 151.883 148.138 66.458 1.00 81.56 319 ARG D CA 1
ATOM 10957 C C . ARG D 4 319 ? 150.366 147.954 66.373 1.00 81.56 319 ARG D C 1
ATOM 10958 O O . ARG D 4 319 ? 149.816 146.926 66.778 1.00 81.56 319 ARG D O 1
ATOM 10966 N N . THR D 4 320 ? 149.676 148.977 65.865 1.00 82.93 320 THR D N 1
ATOM 10967 C CA . THR D 4 320 ? 148.231 148.939 65.685 1.00 82.93 320 THR D CA 1
ATOM 10968 C C . THR D 4 320 ? 147.799 149.049 64.233 1.00 82.93 320 THR D C 1
ATOM 10969 O O . THR D 4 320 ? 146.658 148.679 63.906 1.00 82.93 320 THR D O 1
ATOM 10973 N N . GLU D 4 321 ? 148.677 149.543 63.359 1.00 85.66 321 GLU D N 1
ATOM 10974 C CA . GLU D 4 321 ? 148.374 149.652 61.942 1.00 85.66 321 GLU D CA 1
ATOM 10975 C C . GLU D 4 321 ? 148.005 148.307 61.343 1.00 85.66 321 GLU D C 1
ATOM 10976 O O . GLU D 4 321 ? 147.299 148.259 60.331 1.00 85.66 321 GLU D O 1
ATOM 10982 N N . LEU D 4 322 ? 148.467 147.215 61.950 1.00 83.86 322 LEU D N 1
ATOM 10983 C CA . LEU D 4 322 ? 148.064 145.883 61.524 1.00 83.86 322 LEU D CA 1
ATOM 10984 C C . LEU D 4 322 ? 146.666 145.543 62.013 1.00 83.86 322 LEU D C 1
ATOM 10985 O O . LEU D 4 322 ? 145.882 144.923 61.287 1.00 83.86 322 LEU D O 1
ATOM 10990 N N . VAL D 4 323 ? 146.339 145.940 63.243 1.00 82.66 323 VAL D N 1
ATOM 10991 C CA . VAL D 4 323 ? 145.021 145.653 63.786 1.00 82.66 323 VAL D CA 1
ATOM 10992 C C . VAL D 4 323 ? 143.940 146.380 63.001 1.00 82.66 323 VAL D C 1
ATOM 10993 O O . VAL D 4 323 ? 142.797 145.909 62.929 1.00 82.66 323 VAL D O 1
ATOM 10997 N N . THR D 4 324 ? 144.269 147.529 62.414 1.00 83.66 324 THR D N 1
ATOM 10998 C CA . THR D 4 324 ? 143.288 148.273 61.627 1.00 83.66 324 THR D CA 1
ATOM 10999 C C . THR D 4 324 ? 142.598 147.383 60.598 1.00 83.66 324 THR D C 1
ATOM 11000 O O . THR D 4 324 ? 143.256 146.738 59.777 1.00 83.66 324 THR D O 1
ATOM 11004 N N . GLY D 4 325 ? 141.271 147.350 60.649 1.00 86.10 325 GLY D N 1
ATOM 11005 C CA . GLY D 4 325 ? 140.453 146.665 59.659 1.00 86.10 325 GLY D CA 1
ATOM 11006 C C . GLY D 4 325 ? 140.211 145.185 59.874 1.00 86.10 325 GLY D C 1
ATOM 11007 O O . GLY D 4 325 ? 139.112 144.693 59.611 1.00 86.10 325 GLY D O 1
ATOM 11008 N N . ARG D 4 326 ? 141.221 144.464 60.351 1.00 86.70 326 ARG D N 1
ATOM 11009 C CA . ARG D 4 326 ? 141.115 143.023 60.504 1.00 86.70 326 ARG D CA 1
ATOM 11010 C C . ARG D 4 326 ? 140.117 142.667 61.604 1.00 86.70 326 ARG D C 1
ATOM 11011 O O . ARG D 4 326 ? 139.793 143.477 62.477 1.00 86.70 326 ARG D O 1
ATOM 11019 N N . SER D 4 327 ? 139.619 141.436 61.546 1.00 86.34 327 SER D N 1
ATOM 11020 C CA . SER D 4 327 ? 138.611 140.954 62.478 1.00 86.34 327 SER D CA 1
ATOM 11021 C C . SER D 4 327 ? 139.232 140.031 63.522 1.00 86.34 327 SER D C 1
ATOM 11022 O O . SER D 4 327 ? 140.395 139.634 63.432 1.00 86.34 327 SER D O 1
ATOM 11025 N N . ALA D 4 328 ? 138.424 139.693 64.531 1.00 85.24 328 ALA D N 1
ATOM 11026 C CA . ALA D 4 328 ? 138.899 138.826 65.605 1.00 85.24 328 ALA D CA 1
ATOM 11027 C C . ALA D 4 328 ? 139.219 137.428 65.094 1.00 85.24 328 ALA D C 1
ATOM 11028 O O . ALA D 4 328 ? 140.188 136.809 65.542 1.00 85.24 328 ALA D O 1
ATOM 11030 N N . ALA D 4 329 ? 138.419 136.909 64.161 1.00 86.72 329 ALA D N 1
ATOM 11031 C CA . ALA D 4 329 ? 138.730 135.615 63.565 1.00 86.72 329 ALA D CA 1
ATOM 11032 C C . ALA D 4 329 ? 140.027 135.650 62.770 1.00 86.72 329 ALA D C 1
ATOM 11033 O O . ALA D 4 329 ? 140.645 134.601 62.560 1.00 86.72 329 ALA D O 1
ATOM 11035 N N . ASP D 4 330 ? 140.447 136.833 62.327 1.00 87.75 330 ASP D N 1
ATOM 11036 C CA . ASP D 4 330 ? 141.681 137.031 61.579 1.00 87.75 330 ASP D CA 1
ATOM 11037 C C . ASP D 4 330 ? 142.848 137.329 62.516 1.00 87.75 330 ASP D C 1
ATOM 11038 O O . ASP D 4 330 ? 143.905 136.702 62.412 1.00 87.75 330 ASP D O 1
ATOM 11043 N N . ILE D 4 331 ? 142.670 138.275 63.440 1.00 84.61 331 ILE D N 1
ATOM 11044 C CA . ILE D 4 331 ? 143.739 138.606 64.378 1.00 84.61 331 ILE D CA 1
ATOM 11045 C C . ILE D 4 331 ? 144.068 137.404 65.254 1.00 84.61 331 ILE D C 1
ATOM 11046 O O . ILE D 4 331 ? 145.241 137.083 65.481 1.00 84.61 331 ILE D O 1
ATOM 11051 N N . TYR D 4 332 ? 143.043 136.723 65.755 1.00 83.10 332 TYR D N 1
ATOM 11052 C CA . TYR D 4 332 ? 143.194 135.507 66.547 1.00 83.10 332 TYR D CA 1
ATOM 11053 C C . TYR D 4 332 ? 142.892 134.325 65.637 1.00 83.10 332 TYR D C 1
ATOM 11054 O O . TYR D 4 332 ? 141.729 133.975 65.428 1.00 83.10 332 TYR D O 1
ATOM 11063 N N . ARG D 4 333 ? 143.945 133.718 65.084 1.00 93.96 333 ARG D N 1
ATOM 11064 C CA . ARG D 4 333 ? 143.757 132.555 64.175 1.00 93.96 333 ARG D CA 1
ATOM 11065 C C . ARG D 4 333 ? 143.213 131.369 64.979 1.00 93.96 333 ARG D C 1
ATOM 11066 O O . ARG D 4 333 ? 142.885 130.339 64.360 1.00 93.96 333 ARG D O 1
ATOM 11074 N N . VAL D 4 334 ? 143.120 131.519 66.304 1.00 106.95 334 VAL D N 1
ATOM 11075 C CA . VAL D 4 334 ? 142.581 130.428 67.169 1.00 106.95 334 VAL D CA 1
ATOM 11076 C C . VAL D 4 334 ? 141.126 130.160 66.766 1.00 106.95 334 VAL D C 1
ATOM 11077 O O . VAL D 4 334 ? 140.367 131.136 66.602 1.00 106.95 334 VAL D O 1
ATOM 11081 N N . LYS D 4 335 ? 140.763 128.884 66.601 1.00 123.46 335 LYS D N 1
ATOM 11082 C CA . LYS D 4 335 ? 139.370 128.520 66.226 1.00 123.46 335 LYS D CA 1
ATOM 11083 C C . LYS D 4 335 ? 138.810 127.542 67.265 1.00 123.46 335 LYS D C 1
ATOM 11084 O O . LYS D 4 335 ? 139.538 126.606 67.650 1.00 123.46 335 LYS D O 1
ATOM 11090 N N . THR D 4 336 ? 137.568 127.763 67.704 1.00 138.25 336 THR D N 1
ATOM 11091 C CA . THR D 4 336 ? 136.931 126.859 68.698 1.00 138.25 336 THR D CA 1
ATOM 11092 C C . THR D 4 336 ? 135.796 126.089 68.016 1.00 138.25 336 THR D C 1
ATOM 11093 O O . THR D 4 336 ? 134.856 126.742 67.523 1.00 138.25 336 THR D O 1
ATOM 11097 N N . GLU D 4 337 ? 135.889 124.756 67.989 1.00 142.91 337 GLU D N 1
ATOM 11098 C CA . GLU D 4 337 ? 134.853 123.923 67.321 1.00 142.91 337 GLU D CA 1
ATOM 11099 C C . GLU D 4 337 ? 134.235 122.970 68.350 1.00 142.91 337 GLU D C 1
ATOM 11100 O O . GLU D 4 337 ? 134.976 122.488 69.227 1.00 142.91 337 GLU D O 1
ATOM 11106 N N . ALA D 4 338 ? 132.926 122.721 68.246 1.00 143.53 338 ALA D N 1
ATOM 11107 C CA . ALA D 4 338 ? 132.231 121.842 69.215 1.00 143.53 338 ALA D CA 1
ATOM 11108 C C . ALA D 4 338 ? 132.325 120.385 68.753 1.00 143.53 338 ALA D C 1
ATOM 11109 O O . ALA D 4 338 ? 131.454 119.957 67.970 1.00 143.53 338 ALA D O 1
ATOM 11111 N N . ARG D 4 339 ? 133.343 119.656 69.221 1.00 138.79 339 ARG D N 1
ATOM 11112 C CA . ARG D 4 339 ? 133.494 118.218 68.866 1.00 138.79 339 ARG D CA 1
ATOM 11113 C C . ARG D 4 339 ? 133.791 117.415 70.138 1.00 138.79 339 ARG D C 1
ATOM 11114 O O . ARG D 4 339 ? 134.895 116.843 70.230 1.00 138.79 339 ARG D O 1
ATOM 11122 N N . PRO D 4 340 ? 132.862 117.339 71.118 1.00 125.03 340 PRO D N 1
ATOM 11123 C CA . PRO D 4 340 ? 133.115 116.648 72.382 1.00 125.03 340 PRO D CA 1
ATOM 11124 C C . PRO D 4 340 ? 132.576 115.211 72.415 1.00 125.03 340 PRO D C 1
ATOM 11125 O O . PRO D 4 340 ? 131.969 114.792 71.445 1.00 125.03 340 PRO D O 1
ATOM 11129 N N . ALA D 4 341 ? 132.815 114.494 73.517 1.00 124.33 341 ALA D N 1
ATOM 11130 C CA . ALA D 4 341 ? 132.277 113.121 73.663 1.00 124.33 341 ALA D CA 1
ATOM 11131 C C . ALA D 4 341 ? 130.900 113.193 74.334 1.00 124.33 341 ALA D C 1
ATOM 11132 O O . ALA D 4 341 ? 130.787 112.774 75.501 1.00 124.33 341 ALA D O 1
ATOM 11134 N N . ALA D 4 342 ? 129.902 113.709 73.610 1.00 99.79 342 ALA D N 1
ATOM 11135 C CA . ALA D 4 342 ? 128.600 114.096 74.202 1.00 99.79 342 ALA D CA 1
ATOM 11136 C C . ALA D 4 342 ? 127.878 112.863 74.757 1.00 99.79 342 ALA D C 1
ATOM 11137 O O . ALA D 4 342 ? 127.937 111.802 74.106 1.00 99.79 342 ALA D O 1
ATOM 11139 N N . LEU D 4 343 ? 127.220 113.006 75.912 1.00 91.49 343 LEU D N 1
ATOM 11140 C CA . LEU D 4 343 ? 126.437 111.883 76.496 1.00 91.49 343 LEU D CA 1
ATOM 11141 C C . LEU D 4 343 ? 124.950 112.251 76.467 1.00 91.49 343 LEU D C 1
ATOM 11142 O O . LEU D 4 343 ? 124.601 113.322 77.000 1.00 91.49 343 LEU D O 1
ATOM 11147 N N . GLY D 4 344 ? 124.115 111.397 75.867 1.00 89.82 344 GLY D N 1
ATOM 11148 C CA . GLY D 4 344 ? 122.673 111.693 75.753 1.00 89.82 344 GLY D CA 1
ATOM 11149 C C . GLY D 4 344 ? 121.827 110.730 76.566 1.00 89.82 344 GLY D C 1
ATOM 11150 O O . GLY D 4 344 ? 121.951 109.509 76.343 1.00 89.82 344 GLY D O 1
ATOM 11151 N N . ASP D 4 345 ? 120.997 111.255 77.472 1.00 79.56 345 ASP D N 1
ATOM 11152 C CA . ASP D 4 345 ? 120.094 110.402 78.293 1.00 79.56 345 ASP D CA 1
ATOM 11153 C C . ASP D 4 345 ? 118.934 111.267 78.795 1.00 79.56 345 ASP D C 1
ATOM 11154 O O . ASP D 4 345 ? 119.060 112.507 78.737 1.00 79.56 345 ASP D O 1
ATOM 11159 N N . ALA D 4 346 ? 117.850 110.643 79.266 1.00 75.47 346 ALA D N 1
ATOM 11160 C CA . ALA D 4 346 ? 116.660 111.418 79.691 1.00 75.47 346 ALA D CA 1
ATOM 11161 C C . ALA D 4 346 ? 116.043 110.810 80.955 1.00 75.47 346 ALA D C 1
ATOM 11162 O O . ALA D 4 346 ? 114.802 110.713 81.012 1.00 75.47 346 ALA D O 1
ATOM 11164 N N . SER D 4 347 ? 116.870 110.416 81.928 1.00 68.99 347 SER D N 1
ATOM 11165 C CA . SER D 4 347 ? 116.345 109.903 83.184 1.00 68.99 347 SER D CA 1
ATOM 11166 C C . SER D 4 347 ? 116.252 111.067 84.153 1.00 68.99 347 SER D C 1
ATOM 11167 O O . SER D 4 347 ? 117.244 111.766 84.376 1.00 68.99 347 SER D O 1
ATOM 11170 N N . VAL D 4 348 ? 115.062 111.281 84.714 1.00 62.43 348 VAL D N 1
ATOM 11171 C CA . VAL D 4 348 ? 114.844 112.435 85.575 1.00 62.43 348 VAL D CA 1
ATOM 11172 C C . VAL D 4 348 ? 115.822 112.405 86.741 1.00 62.43 348 VAL D C 1
ATOM 11173 O O . VAL D 4 348 ? 116.133 111.342 87.291 1.00 62.43 348 VAL D O 1
ATOM 11177 N N . VAL D 4 349 ? 116.350 113.578 87.097 1.00 59.86 349 VAL D N 1
ATOM 11178 C CA . VAL D 4 349 ? 117.172 113.733 88.287 1.00 59.86 349 VAL D CA 1
ATOM 11179 C C . VAL D 4 349 ? 116.493 114.604 89.334 1.00 59.86 349 VAL D C 1
ATOM 11180 O O . VAL D 4 349 ? 116.640 114.361 90.535 1.00 59.86 349 VAL D O 1
ATOM 11184 N N . VAL D 4 350 ? 115.755 115.629 88.910 1.00 58.15 350 VAL D N 1
ATOM 11185 C CA . VAL D 4 350 ? 114.983 116.474 89.814 1.00 58.15 350 VAL D CA 1
ATOM 11186 C C . VAL D 4 350 ? 113.590 116.646 89.231 1.00 58.15 350 VAL D C 1
ATOM 11187 O O . VAL D 4 350 ? 113.446 116.912 88.033 1.00 58.15 350 VAL D O 1
ATOM 11191 N N . ARG D 4 351 ? 112.567 116.499 90.071 1.00 57.95 351 ARG D N 1
ATOM 11192 C CA . ARG D 4 351 ? 111.180 116.661 89.633 1.00 57.95 351 ARG D CA 1
ATOM 11193 C C . ARG D 4 351 ? 110.402 117.379 90.730 1.00 57.95 351 ARG D C 1
ATOM 11194 O O . ARG D 4 351 ? 109.976 116.757 91.707 1.00 57.95 351 ARG D O 1
ATOM 11202 N N . VAL D 4 352 ? 110.205 118.680 90.554 1.00 56.52 352 VAL D N 1
ATOM 11203 C CA . VAL D 4 352 ? 109.454 119.506 91.488 1.00 56.52 352 VAL D CA 1
ATOM 11204 C C . VAL D 4 352 ? 108.022 119.614 90.989 1.00 56.52 352 VAL D C 1
ATOM 11205 O O . VAL D 4 352 ? 107.790 119.919 89.813 1.00 56.52 352 VAL D O 1
ATOM 11209 N N . ARG D 4 353 ? 107.060 119.357 91.872 1.00 57.33 353 ARG D N 1
ATOM 11210 C CA . ARG D 4 353 ? 105.647 119.408 91.516 1.00 57.33 353 ARG D CA 1
ATOM 11211 C C . ARG D 4 353 ? 104.901 120.276 92.514 1.00 57.33 353 ARG D C 1
ATOM 11212 O O . ARG D 4 353 ? 104.927 120.003 93.717 1.00 57.33 353 ARG D O 1
ATOM 11220 N N . HIS D 4 354 ? 104.232 121.313 92.008 1.00 55.81 354 HIS D N 1
ATOM 11221 C CA . HIS D 4 354 ? 103.334 122.149 92.804 1.00 55.81 354 HIS D CA 1
ATOM 11222 C C . HIS D 4 354 ? 104.020 122.694 94.051 1.00 55.81 354 HIS D C 1
ATOM 11223 O O . HIS D 4 354 ? 103.451 122.706 95.143 1.00 55.81 354 HIS D O 1
ATOM 11230 N N . LEU D 4 355 ? 105.257 123.149 93.888 1.00 54.71 355 LEU D N 1
ATOM 11231 C CA . LEU D 4 355 ? 105.985 123.736 95.002 1.00 54.71 355 LEU D CA 1
ATOM 11232 C C . LEU D 4 355 ? 105.356 125.057 95.416 1.00 54.71 355 LEU D C 1
ATOM 11233 O O . LEU D 4 355 ? 104.922 125.846 94.576 1.00 54.71 355 LEU D O 1
ATOM 11238 N N . VAL D 4 356 ? 105.313 125.301 96.721 1.00 53.24 356 VAL D N 1
ATOM 11239 C CA . VAL D 4 356 ? 104.759 126.532 97.270 1.00 53.24 356 VAL D CA 1
ATOM 11240 C C . VAL D 4 356 ? 105.661 127.004 98.397 1.00 53.24 356 VAL D C 1
ATOM 11241 O O . VAL D 4 356 ? 106.143 126.197 99.198 1.00 53.24 356 VAL D O 1
ATOM 11245 N N . LYS D 4 357 ? 105.912 128.309 98.443 1.00 53.79 357 LYS D N 1
ATOM 11246 C CA . LYS D 4 357 ? 106.676 128.910 99.527 1.00 53.79 357 LYS D CA 1
ATOM 11247 C C . LYS D 4 357 ? 106.129 130.307 99.763 1.00 53.79 357 LYS D C 1
ATOM 11248 O O . LYS D 4 357 ? 105.890 131.044 98.803 1.00 53.79 357 LYS D O 1
ATOM 11254 N N . THR D 4 358 ? 105.925 130.664 101.028 1.00 54.58 358 THR D N 1
ATOM 11255 C CA . THR D 4 358 ? 105.273 131.917 101.376 1.00 54.58 358 THR D CA 1
ATOM 11256 C C . THR D 4 358 ? 105.978 132.548 102.567 1.00 54.58 358 THR D C 1
ATOM 11257 O O . THR D 4 358 ? 106.348 131.854 103.517 1.00 54.58 358 THR D O 1
ATOM 11261 N N . TYR D 4 359 ? 106.162 133.864 102.509 1.00 55.78 359 TYR D N 1
ATOM 11262 C CA . TYR D 4 359 ? 106.819 134.618 103.565 1.00 55.78 359 TYR D CA 1
ATOM 11263 C C . TYR D 4 359 ? 105.845 135.599 104.199 1.00 55.78 359 TYR D C 1
ATOM 11264 O O . TYR D 4 359 ? 105.004 136.186 103.513 1.00 55.78 359 TYR D O 1
ATOM 11273 N N . ARG D 4 360 ? 105.970 135.775 105.510 1.00 65.20 360 ARG D N 1
ATOM 11274 C CA . ARG D 4 360 ? 105.129 136.690 106.266 1.00 65.20 360 ARG D CA 1
ATOM 11275 C C . ARG D 4 360 ? 105.808 138.047 106.398 1.00 65.20 360 ARG D C 1
ATOM 11276 O O . ARG D 4 360 ? 107.032 138.143 106.509 1.00 65.20 360 ARG D O 1
ATOM 11284 N N . LEU D 4 361 ? 104.999 139.102 106.384 1.00 65.37 361 LEU D N 1
ATOM 11285 C CA . LEU D 4 361 ? 105.487 140.471 106.471 1.00 65.37 361 LEU D CA 1
ATOM 11286 C C . LEU D 4 361 ? 104.953 141.115 107.739 1.00 65.37 361 LEU D C 1
ATOM 11287 O O . LEU D 4 361 ? 103.743 141.102 107.981 1.00 65.37 361 LEU D O 1
ATOM 11292 N N . ALA D 4 362 ? 105.848 141.693 108.536 1.00 70.45 362 ALA D N 1
ATOM 11293 C CA . ALA D 4 362 ? 105.460 142.255 109.818 1.00 70.45 362 ALA D CA 1
ATOM 11294 C C . ALA D 4 362 ? 106.223 143.543 110.079 1.00 70.45 362 ALA D C 1
ATOM 11295 O O . ALA D 4 362 ? 107.264 143.810 109.476 1.00 70.45 362 ALA D O 1
ATOM 11297 N N . LYS D 4 363 ? 105.680 144.343 110.992 1.00 72.48 363 LYS D N 1
ATOM 11298 C CA . LYS D 4 363 ? 106.289 145.586 111.431 1.00 72.48 363 LYS D CA 1
ATOM 11299 C C . LYS D 4 363 ? 106.492 145.555 112.939 1.00 72.48 363 LYS D C 1
ATOM 11300 O O . LYS D 4 363 ? 105.876 144.760 113.651 1.00 72.48 363 LYS D O 1
ATOM 11306 N N . GLY D 4 364 ? 107.361 146.430 113.418 1.00 78.80 364 GLY D N 1
ATOM 11307 C CA . GLY D 4 364 ? 107.615 146.574 114.836 1.00 78.80 364 GLY D CA 1
ATOM 11308 C C . GLY D 4 364 ? 108.984 146.045 115.228 1.00 78.80 364 GLY D C 1
ATOM 11309 O O . GLY D 4 364 ? 109.693 145.407 114.451 1.00 78.80 364 GLY D O 1
ATOM 11310 N N . VAL D 4 365 ? 109.343 146.326 116.477 1.00 79.37 365 VAL D N 1
ATOM 11311 C CA . VAL D 4 365 ? 110.648 145.959 117.006 1.00 79.37 365 VAL D CA 1
ATOM 11312 C C . VAL D 4 365 ? 110.581 144.699 117.862 1.00 79.37 365 VAL D C 1
ATOM 11313 O O . VAL D 4 365 ? 111.473 143.853 117.784 1.00 79.37 365 VAL D O 1
ATOM 11317 N N . VAL D 4 366 ? 109.543 144.546 118.687 1.00 81.49 366 VAL D N 1
ATOM 11318 C CA . VAL D 4 366 ? 109.396 143.382 119.548 1.00 81.49 366 VAL D CA 1
ATOM 11319 C C . VAL D 4 366 ? 108.097 142.629 119.285 1.00 81.49 366 VAL D C 1
ATOM 11320 O O . VAL D 4 366 ? 108.086 141.393 119.282 1.00 81.49 366 VAL D O 1
ATOM 11324 N N . LEU D 4 367 ? 106.989 143.342 119.062 1.00 80.94 367 LEU D N 1
ATOM 11325 C CA . LEU D 4 367 ? 105.704 142.667 118.898 1.00 80.94 367 LEU D CA 1
ATOM 11326 C C . LEU D 4 367 ? 105.619 141.948 117.555 1.00 80.94 367 LEU D C 1
ATOM 11327 O O . LEU D 4 367 ? 105.176 140.796 117.487 1.00 80.94 367 LEU D O 1
ATOM 11332 N N . ARG D 4 368 ? 106.032 142.616 116.475 1.00 76.45 368 ARG D N 1
ATOM 11333 C CA . ARG D 4 368 ? 106.083 142.031 115.133 1.00 76.45 368 ARG D CA 1
ATOM 11334 C C . ARG D 4 368 ? 104.700 141.550 114.678 1.00 76.45 368 ARG D C 1
ATOM 11335 O O . ARG D 4 368 ? 104.436 140.356 114.531 1.00 76.45 368 ARG D O 1
ATOM 11343 N N . ARG D 4 369 ? 103.813 142.522 114.474 1.00 75.71 369 ARG D N 1
ATOM 11344 C CA . ARG D 4 369 ? 102.468 142.250 113.981 1.00 75.71 369 ARG D CA 1
ATOM 11345 C C . ARG D 4 369 ? 102.453 142.193 112.457 1.00 75.71 369 ARG D C 1
ATOM 11346 O O . ARG D 4 369 ? 103.050 143.039 111.786 1.00 75.71 369 ARG D O 1
ATOM 11354 N N . ALA D 4 370 ? 101.748 141.200 111.917 1.00 71.12 370 ALA D N 1
ATOM 11355 C CA . ALA D 4 370 ? 101.761 140.936 110.483 1.00 71.12 370 ALA D CA 1
ATOM 11356 C C . ALA D 4 370 ? 101.066 142.045 109.700 1.00 71.12 370 ALA D C 1
ATOM 11357 O O . ALA D 4 370 ? 100.128 142.683 110.181 1.00 71.12 370 ALA D O 1
ATOM 11359 N N . ILE D 4 371 ? 101.544 142.275 108.473 1.00 66.95 371 ILE D N 1
ATOM 11360 C CA . ILE D 4 371 ? 100.994 143.322 107.615 1.00 66.95 371 ILE D CA 1
ATOM 11361 C C . ILE D 4 371 ? 100.715 142.804 106.210 1.00 66.95 371 ILE D C 1
ATOM 11362 O O . ILE D 4 371 ? 100.124 143.512 105.388 1.00 66.95 371 ILE D O 1
ATOM 11367 N N . GLY D 4 372 ? 101.135 141.578 105.918 1.00 65.74 372 GLY D N 1
ATOM 11368 C CA . GLY D 4 372 ? 100.925 141.031 104.590 1.00 65.74 372 GLY D CA 1
ATOM 11369 C C . GLY D 4 372 ? 101.735 139.766 104.391 1.00 65.74 372 GLY D C 1
ATOM 11370 O O . GLY D 4 372 ? 102.170 139.135 105.354 1.00 65.74 372 GLY D O 1
ATOM 11371 N N . GLU D 4 373 ? 101.925 139.408 103.124 1.00 60.71 373 GLU D N 1
ATOM 11372 C CA . GLU D 4 373 ? 102.650 138.190 102.793 1.00 60.71 373 GLU D CA 1
ATOM 11373 C C . GLU D 4 373 ? 103.245 138.316 101.399 1.00 60.71 373 GLU D C 1
ATOM 11374 O O . GLU D 4 373 ? 102.801 139.127 100.583 1.00 60.71 373 GLU D O 1
ATOM 11380 N N . VAL D 4 374 ? 104.262 137.497 101.142 1.00 56.60 374 VAL D N 1
ATOM 11381 C CA . VAL D 4 374 ? 104.873 137.375 99.825 1.00 56.60 374 VAL D CA 1
ATOM 11382 C C . VAL D 4 374 ? 104.763 135.921 99.395 1.00 56.60 374 VAL D C 1
ATOM 11383 O O . VAL D 4 374 ? 105.355 135.035 100.023 1.00 56.60 374 VAL D O 1
ATOM 11387 N N . ARG D 4 375 ? 104.009 135.677 98.326 1.00 55.45 375 ARG D N 1
ATOM 11388 C CA . ARG D 4 375 ? 103.913 134.344 97.739 1.00 55.45 375 ARG D CA 1
ATOM 11389 C C . ARG D 4 375 ? 105.093 134.180 96.791 1.00 55.45 375 ARG D C 1
ATOM 11390 O O . ARG D 4 375 ? 104.979 134.303 95.569 1.00 55.45 375 ARG D O 1
ATOM 11398 N N . ALA D 4 376 ? 106.258 133.906 97.383 1.00 52.31 376 ALA D N 1
ATOM 11399 C CA . ALA D 4 376 ? 107.494 133.836 96.610 1.00 52.31 376 ALA D CA 1
ATOM 11400 C C . ALA D 4 376 ? 107.405 132.776 95.524 1.00 52.31 376 ALA D C 1
ATOM 11401 O O . ALA D 4 376 ? 107.893 132.977 94.407 1.00 52.31 376 ALA D O 1
ATOM 11403 N N . VAL D 4 377 ? 106.791 131.641 95.835 1.00 53.13 377 VAL D N 1
ATOM 11404 C CA . VAL D 4 377 ? 106.536 130.583 94.869 1.00 53.13 377 VAL D CA 1
ATOM 11405 C C . VAL D 4 377 ? 105.058 130.224 94.934 1.00 53.13 377 VAL D C 1
ATOM 11406 O O . VAL D 4 377 ? 104.477 130.149 96.022 1.00 53.13 377 VAL D O 1
ATOM 11410 N N . ASP D 4 378 ? 104.448 130.012 93.767 1.00 57.92 378 ASP D N 1
ATOM 11411 C CA . ASP D 4 378 ? 103.005 129.793 93.643 1.00 57.92 378 ASP D CA 1
ATOM 11412 C C . ASP D 4 378 ? 102.745 128.591 92.726 1.00 57.92 378 ASP D C 1
ATOM 11413 O O . ASP D 4 378 ? 102.127 128.703 91.669 1.00 57.92 378 ASP D O 1
ATOM 11418 N N . GLY D 4 379 ? 103.310 127.445 93.075 1.00 57.86 379 GLY D N 1
ATOM 11419 C CA . GLY D 4 379 ? 102.841 126.224 92.450 1.00 57.86 379 GLY D CA 1
ATOM 11420 C C . GLY D 4 379 ? 103.508 125.917 91.131 1.00 57.86 379 GLY D C 1
ATOM 11421 O O . GLY D 4 379 ? 102.841 125.648 90.129 1.00 57.86 379 GLY D O 1
ATOM 11422 N N . ILE D 4 380 ? 104.822 125.948 91.126 1.00 56.46 380 ILE D N 1
ATOM 11423 C CA . ILE D 4 380 ? 105.583 125.661 89.922 1.00 56.46 380 ILE D CA 1
ATOM 11424 C C . ILE D 4 380 ? 105.687 124.156 89.732 1.00 56.46 380 ILE D C 1
ATOM 11425 O O . ILE D 4 380 ? 105.608 123.376 90.686 1.00 56.46 380 ILE D O 1
ATOM 11430 N N . SER D 4 381 ? 105.870 123.747 88.482 1.00 56.62 381 SER D N 1
ATOM 11431 C CA . SER D 4 381 ? 106.158 122.361 88.133 1.00 56.62 381 SER D CA 1
ATOM 11432 C C . SER D 4 381 ? 107.439 122.365 87.316 1.00 56.62 381 SER D C 1
ATOM 11433 O O . SER D 4 381 ? 107.468 122.910 86.209 1.00 56.62 381 SER D O 1
ATOM 11436 N N . LEU D 4 382 ? 108.493 121.767 87.855 1.00 58.31 382 LEU D N 1
ATOM 11437 C CA . LEU D 4 382 ? 109.791 121.748 87.205 1.00 58.31 382 LEU D CA 1
ATOM 11438 C C . LEU D 4 382 ? 110.241 120.313 86.993 1.00 58.31 382 LEU D C 1
ATOM 11439 O O . LEU D 4 382 ? 109.824 119.400 87.711 1.00 58.31 382 LEU D O 1
ATOM 11444 N N . GLU D 4 383 ? 111.100 120.124 85.997 1.00 62.86 383 GLU D N 1
ATOM 11445 C CA . GLU D 4 383 ? 111.526 118.785 85.601 1.00 62.86 383 GLU D CA 1
ATOM 11446 C C . GLU D 4 383 ? 112.859 118.905 84.888 1.00 62.86 383 GLU D C 1
ATOM 11447 O O . GLU D 4 383 ? 112.945 119.571 83.852 1.00 62.86 383 GLU D O 1
ATOM 11453 N N . LEU D 4 384 ? 113.889 118.266 85.433 1.00 59.00 384 LEU D N 1
ATOM 11454 C CA . LEU D 4 384 ? 115.228 118.303 84.863 1.00 59.00 384 LEU D CA 1
ATOM 11455 C C . LEU D 4 384 ? 115.675 116.885 84.544 1.00 59.00 384 LEU D C 1
ATOM 11456 O O . LEU D 4 384 ? 115.665 116.016 85.419 1.00 59.00 384 LEU D O 1
ATOM 11461 N N . ARG D 4 385 ? 116.065 116.658 83.294 1.00 63.11 385 ARG D N 1
ATOM 11462 C CA . ARG D 4 385 ? 116.589 115.368 82.869 1.00 63.11 385 ARG D CA 1
ATOM 11463 C C . ARG D 4 385 ? 118.029 115.231 83.347 1.00 63.11 385 ARG D C 1
ATOM 11464 O O . ARG D 4 385 ? 118.561 116.093 84.049 1.00 63.11 385 ARG D O 1
ATOM 11472 N N . GLN D 4 386 ? 118.691 114.151 82.953 1.00 66.13 386 GLN D N 1
ATOM 11473 C CA . GLN D 4 386 ? 120.073 113.903 83.333 1.00 66.13 386 GLN D CA 1
ATOM 11474 C C . GLN D 4 386 ? 120.975 114.139 82.133 1.00 66.13 386 GLN D C 1
ATOM 11475 O O . GLN D 4 386 ? 120.746 113.574 81.060 1.00 66.13 386 GLN D O 1
ATOM 11481 N N . GLY D 4 387 ? 122.000 114.962 82.320 1.00 63.37 387 GLY D N 1
ATOM 11482 C CA . GLY D 4 387 ? 122.864 115.367 81.235 1.00 63.37 387 GLY D CA 1
ATOM 11483 C C . GLY D 4 387 ? 122.404 116.598 80.491 1.00 63.37 387 GLY D C 1
ATOM 11484 O O . GLY D 4 387 ? 123.115 117.060 79.591 1.00 63.37 387 GLY D O 1
ATOM 11485 N N . ARG D 4 388 ? 121.242 117.142 80.837 1.00 62.36 388 ARG D N 1
ATOM 11486 C CA . ARG D 4 388 ? 120.697 118.345 80.232 1.00 62.36 388 ARG D CA 1
ATOM 11487 C C . ARG D 4 388 ? 120.642 119.459 81.266 1.00 62.36 388 ARG D C 1
ATOM 11488 O O . ARG D 4 388 ? 120.743 119.222 82.470 1.00 62.36 388 ARG D O 1
ATOM 11496 N N . THR D 4 389 ? 120.470 120.685 80.786 1.00 60.19 389 THR D N 1
ATOM 11497 C CA . THR D 4 389 ? 120.360 121.842 81.658 1.00 60.19 389 THR D CA 1
ATOM 11498 C C . THR D 4 389 ? 118.987 122.475 81.505 1.00 60.19 389 THR D C 1
ATOM 11499 O O . THR D 4 389 ? 118.386 122.442 80.429 1.00 60.19 389 THR D O 1
ATOM 11503 N N . LEU D 4 390 ? 118.497 123.050 82.598 1.00 56.20 390 LEU D N 1
ATOM 11504 C CA . LEU D 4 390 ? 117.239 123.782 82.611 1.00 56.20 390 LEU D CA 1
ATOM 11505 C C . LEU D 4 390 ? 117.539 125.213 83.018 1.00 56.20 390 LEU D C 1
ATOM 11506 O O . LEU D 4 390 ? 118.051 125.460 84.112 1.00 56.20 390 LEU D O 1
ATOM 11511 N N . GLY D 4 391 ? 117.229 126.161 82.125 1.00 55.53 391 GLY D N 1
ATOM 11512 C CA . GLY D 4 391 ? 117.539 127.551 82.343 1.00 55.53 391 GLY D CA 1
ATOM 11513 C C . GLY D 4 391 ? 116.348 128.301 82.899 1.00 55.53 391 GLY D C 1
ATOM 11514 O O . GLY D 4 391 ? 115.306 128.395 82.254 1.00 55.53 391 GLY D O 1
ATOM 11515 N N . ILE D 4 392 ? 116.512 128.841 84.097 1.00 53.20 392 ILE D N 1
ATOM 11516 C CA . ILE D 4 392 ? 115.443 129.552 84.781 1.00 53.20 392 ILE D CA 1
ATOM 11517 C C . ILE D 4 392 ? 115.698 131.041 84.604 1.00 53.20 392 ILE D C 1
ATOM 11518 O O . ILE D 4 392 ? 116.696 131.574 85.096 1.00 53.20 392 ILE D O 1
ATOM 11523 N N . VAL D 4 393 ? 114.805 131.719 83.890 1.00 54.42 393 VAL D N 1
ATOM 11524 C CA . VAL D 4 393 ? 114.908 133.152 83.662 1.00 54.42 393 VAL D CA 1
ATOM 11525 C C . VAL D 4 393 ? 113.584 133.783 84.056 1.00 54.42 393 VAL D C 1
ATOM 11526 O O . VAL D 4 393 ? 112.567 133.104 84.204 1.00 54.42 393 VAL D O 1
ATOM 11530 N N . GLY D 4 394 ? 113.603 135.088 84.239 1.00 55.07 394 GLY D N 1
ATOM 11531 C CA . GLY D 4 394 ? 112.390 135.811 84.544 1.00 55.07 394 GLY D CA 1
ATOM 11532 C C . GLY D 4 394 ? 112.687 137.070 85.327 1.00 55.07 394 GLY D C 1
ATOM 11533 O O . GLY D 4 394 ? 113.836 137.455 85.512 1.00 55.07 394 GLY D O 1
ATOM 11534 N N . GLU D 4 395 ? 111.610 137.691 85.794 1.00 57.19 395 GLU D N 1
ATOM 11535 C CA . GLU D 4 395 ? 111.703 138.981 86.459 1.00 57.19 395 GLU D CA 1
ATOM 11536 C C . GLU D 4 395 ? 112.521 138.872 87.739 1.00 57.19 395 GLU D C 1
ATOM 11537 O O . GLU D 4 395 ? 112.568 137.825 88.387 1.00 57.19 395 GLU D O 1
ATOM 11543 N N . SER D 4 396 ? 113.196 139.964 88.084 1.00 55.33 396 SER D N 1
ATOM 11544 C CA . SER D 4 396 ? 113.870 140.045 89.370 1.00 55.33 396 SER D CA 1
ATOM 11545 C C . SER D 4 396 ? 112.848 140.108 90.496 1.00 55.33 396 SER D C 1
ATOM 11546 O O . SER D 4 396 ? 111.843 140.818 90.406 1.00 55.33 396 SER D O 1
ATOM 11549 N N . GLY D 4 397 ? 113.113 139.365 91.565 1.00 53.24 397 GLY D N 1
ATOM 11550 C CA . GLY D 4 397 ? 112.170 139.272 92.658 1.00 53.24 397 GLY D CA 1
ATOM 11551 C C . GLY D 4 397 ? 111.009 138.343 92.399 1.00 53.24 397 GLY D C 1
ATOM 11552 O O . GLY D 4 397 ? 109.940 138.524 92.987 1.00 53.24 397 GLY D O 1
ATOM 11553 N N . SER D 4 398 ? 111.189 137.340 91.540 1.00 53.10 398 SER D N 1
ATOM 11554 C CA . SER D 4 398 ? 110.105 136.454 91.135 1.00 53.10 398 SER D CA 1
ATOM 11555 C C . SER D 4 398 ? 110.372 135.001 91.510 1.00 53.10 398 SER D C 1
ATOM 11556 O O . SER D 4 398 ? 109.982 134.088 90.783 1.00 53.10 398 SER D O 1
ATOM 11559 N N . GLY D 4 399 ? 111.040 134.768 92.633 1.00 50.96 399 GLY D N 1
ATOM 11560 C CA . GLY D 4 399 ? 111.126 133.434 93.190 1.00 50.96 399 GLY D CA 1
ATOM 11561 C C . GLY D 4 399 ? 112.198 132.529 92.628 1.00 50.96 399 GLY D C 1
ATOM 11562 O O . GLY D 4 399 ? 112.262 131.367 93.032 1.00 50.96 399 GLY D O 1
ATOM 11563 N N . LYS D 4 400 ? 113.052 133.016 91.727 1.00 51.08 400 LYS D N 1
ATOM 11564 C CA . LYS D 4 400 ? 114.024 132.133 91.086 1.00 51.08 400 LYS D CA 1
ATOM 11565 C C . LYS D 4 400 ? 115.027 131.571 92.085 1.00 51.08 400 LYS D C 1
ATOM 11566 O O . LYS D 4 400 ? 115.376 130.388 92.019 1.00 51.08 400 LYS D O 1
ATOM 11572 N N . SER D 4 401 ? 115.472 132.413 93.011 1.00 50.04 401 SER D N 1
ATOM 11573 C CA . SER D 4 401 ? 116.441 132.005 94.021 1.00 50.04 401 SER D CA 1
ATOM 11574 C C . SER D 4 401 ? 115.809 131.189 95.146 1.00 50.04 401 SER D C 1
ATOM 11575 O O . SER D 4 401 ? 116.502 130.450 95.846 1.00 50.04 401 SER D O 1
ATOM 11578 N N . THR D 4 402 ? 114.497 131.319 95.322 1.00 50.87 402 THR D N 1
ATOM 11579 C CA . THR D 4 402 ? 113.810 130.583 96.377 1.00 50.87 402 THR D CA 1
ATOM 11580 C C . THR D 4 402 ? 113.671 129.111 96.018 1.00 50.87 402 THR D C 1
ATOM 11581 O O . THR D 4 402 ? 113.943 128.234 96.843 1.00 50.87 402 THR D O 1
ATOM 11585 N N . THR D 4 403 ? 113.254 128.819 94.785 1.00 49.79 403 THR D N 1
ATOM 11586 C CA . THR D 4 403 ? 113.118 127.429 94.367 1.00 49.79 403 THR D CA 1
ATOM 11587 C C . THR D 4 403 ? 114.459 126.717 94.405 1.00 49.79 403 THR D C 1
ATOM 11588 O O . THR D 4 403 ? 114.548 125.566 94.845 1.00 49.79 403 THR D O 1
ATOM 11592 N N . LEU D 4 404 ? 115.515 127.393 93.959 1.00 50.83 404 LEU D N 1
ATOM 11593 C CA . LEU D 4 404 ? 116.842 126.793 93.953 1.00 50.83 404 LEU D CA 1
ATOM 11594 C C . LEU D 4 404 ? 117.272 126.364 95.346 1.00 50.83 404 LEU D C 1
ATOM 11595 O O . LEU D 4 404 ? 118.016 125.390 95.491 1.00 50.83 404 LEU D O 1
ATOM 11600 N N . HIS D 4 405 ? 116.823 127.071 96.378 1.00 50.93 405 HIS D N 1
ATOM 11601 C CA . HIS D 4 405 ? 117.182 126.747 97.749 1.00 50.93 405 HIS D CA 1
ATOM 11602 C C . HIS D 4 405 ? 116.107 125.956 98.475 1.00 50.93 405 HIS D C 1
ATOM 11603 O O . HIS D 4 405 ? 116.306 125.590 99.635 1.00 50.93 405 HIS D O 1
ATOM 11610 N N . GLU D 4 406 ? 114.968 125.698 97.831 1.00 52.79 406 GLU D N 1
ATOM 11611 C CA . GLU D 4 406 ? 114.010 124.745 98.377 1.00 52.79 406 GLU D CA 1
ATOM 11612 C C . GLU D 4 406 ? 114.386 123.326 97.991 1.00 52.79 406 GLU D C 1
ATOM 11613 O O . GLU D 4 406 ? 114.202 122.392 98.778 1.00 52.79 406 GLU D O 1
ATOM 11619 N N . ILE D 4 407 ? 114.900 123.148 96.775 1.00 52.27 407 ILE D N 1
ATOM 11620 C CA . ILE D 4 407 ? 115.397 121.844 96.360 1.00 52.27 407 ILE D CA 1
ATOM 11621 C C . ILE D 4 407 ? 116.649 121.483 97.143 1.00 52.27 407 ILE D C 1
ATOM 11622 O O . ILE D 4 407 ? 116.863 120.320 97.499 1.00 52.27 407 ILE D O 1
ATOM 11627 N N . LEU D 4 408 ? 117.492 122.473 97.424 1.00 52.48 408 LEU D N 1
ATOM 11628 C CA . LEU D 4 408 ? 118.810 122.202 97.980 1.00 52.48 408 LEU D CA 1
ATOM 11629 C C . LEU D 4 408 ? 118.756 121.829 99.450 1.00 52.48 408 LEU D C 1
ATOM 11630 O O . LEU D 4 408 ? 119.525 120.973 99.899 1.00 52.48 408 LEU D O 1
ATOM 11635 N N . GLU D 4 409 ? 117.897 122.473 100.227 1.00 54.70 409 GLU D N 1
ATOM 11636 C CA . GLU D 4 409 ? 117.665 121.980 101.576 1.00 54.70 409 GLU D CA 1
ATOM 11637 C C . GLU D 4 409 ? 116.799 120.743 101.405 1.00 54.70 409 GLU D C 1
ATOM 11638 O O . GLU D 4 409 ? 115.602 120.825 101.122 1.00 54.70 409 GLU D O 1
ATOM 11644 N N . LEU D 4 410 ? 117.425 119.581 101.493 1.00 54.76 410 LEU D N 1
ATOM 11645 C CA . LEU D 4 410 ? 116.699 118.367 101.181 1.00 54.76 410 LEU D CA 1
ATOM 11646 C C . LEU D 4 410 ? 115.736 118.043 102.314 1.00 54.76 410 LEU D C 1
ATOM 11647 O O . LEU D 4 410 ? 116.082 117.316 103.249 1.00 54.76 410 LEU D O 1
ATOM 11652 N N . ALA D 4 411 ? 114.522 118.582 102.228 1.00 57.06 411 ALA D N 1
ATOM 11653 C CA . ALA D 4 411 ? 113.493 118.358 103.231 1.00 57.06 411 ALA D CA 1
ATOM 11654 C C . ALA D 4 411 ? 112.129 118.516 102.580 1.00 57.06 411 ALA D C 1
ATOM 11655 O O . ALA D 4 411 ? 112.008 118.992 101.450 1.00 57.06 411 ALA D O 1
ATOM 11657 N N . ALA D 4 412 ? 111.101 118.114 103.309 1.00 58.28 412 ALA D N 1
ATOM 11658 C CA . ALA D 4 412 ? 109.737 118.239 102.815 1.00 58.28 412 ALA D CA 1
ATOM 11659 C C . ALA D 4 412 ? 109.366 119.710 102.708 1.00 58.28 412 ALA D C 1
ATOM 11660 O O . ALA D 4 412 ? 109.447 120.434 103.709 1.00 58.28 412 ALA D O 1
ATOM 11662 N N . PRO D 4 413 ? 108.951 120.192 101.543 1.00 55.65 413 PRO D N 1
ATOM 11663 C CA . PRO D 4 413 ? 108.683 121.625 101.394 1.00 55.65 413 PRO D CA 1
ATOM 11664 C C . PRO D 4 413 ? 107.388 122.035 102.067 1.00 55.65 413 PRO D C 1
ATOM 11665 O O . PRO D 4 413 ? 106.760 121.231 102.761 1.00 55.65 413 PRO D O 1
ATOM 11669 N N . GLN D 4 414 ? 106.986 123.291 101.879 1.00 54.16 414 GLN D N 1
ATOM 11670 C CA . GLN D 4 414 ? 105.756 123.773 102.494 1.00 54.16 414 GLN D CA 1
ATOM 11671 C C . GLN D 4 414 ? 104.543 123.022 101.960 1.00 54.16 414 GLN D C 1
ATOM 11672 O O . GLN D 4 414 ? 103.844 122.332 102.710 1.00 54.16 414 GLN D O 1
ATOM 11678 N N . SER D 4 415 ? 104.270 123.147 100.666 1.00 54.05 415 SER D N 1
ATOM 11679 C CA . SER D 4 415 ? 103.065 122.567 100.084 1.00 54.05 415 SER D CA 1
ATOM 11680 C C . SER D 4 415 ? 103.351 121.967 98.712 1.00 54.05 415 SER D C 1
ATOM 11681 O O . SER D 4 415 ? 102.600 122.162 97.756 1.00 54.05 415 SER D O 1
ATOM 11684 N N . GLY D 4 416 ? 104.446 121.224 98.594 1.00 57.28 416 GLY D N 1
ATOM 11685 C CA . GLY D 4 416 ? 104.761 120.581 97.333 1.00 57.28 416 GLY D CA 1
ATOM 11686 C C . GLY D 4 416 ? 105.490 119.264 97.485 1.00 57.28 416 GLY D C 1
ATOM 11687 O O . GLY D 4 416 ? 105.532 118.696 98.580 1.00 57.28 416 GLY D O 1
ATOM 11688 N N . SER D 4 417 ? 106.063 118.763 96.394 1.00 58.13 417 SER D N 1
ATOM 11689 C CA . SER D 4 417 ? 106.844 117.533 96.408 1.00 58.13 417 SER D CA 1
ATOM 11690 C C . SER D 4 417 ? 108.141 117.753 95.648 1.00 58.13 417 SER D C 1
ATOM 11691 O O . SER D 4 417 ? 108.133 118.331 94.558 1.00 58.13 417 SER D O 1
ATOM 11694 N N . ILE D 4 418 ? 109.247 117.284 96.219 1.00 58.14 418 ILE D N 1
ATOM 11695 C CA . ILE D 4 418 ? 110.570 117.410 95.621 1.00 58.14 418 ILE D CA 1
ATOM 11696 C C . ILE D 4 418 ? 111.186 116.022 95.528 1.00 58.14 418 ILE D C 1
ATOM 11697 O O . ILE D 4 418 ? 111.222 115.287 96.521 1.00 58.14 418 ILE D O 1
ATOM 11702 N N . GLU D 4 419 ? 111.667 115.666 94.338 1.00 59.27 419 GLU D N 1
ATOM 11703 C CA . GLU D 4 419 ? 112.261 114.357 94.078 1.00 59.27 419 GLU D CA 1
ATOM 11704 C C . GLU D 4 419 ? 113.613 114.552 93.410 1.00 59.27 419 GLU D C 1
ATOM 11705 O O . GLU D 4 419 ? 113.675 114.862 92.218 1.00 59.27 419 GLU D O 1
ATOM 11711 N N . VAL D 4 420 ? 114.692 114.342 94.158 1.00 59.35 420 VAL D N 1
ATOM 11712 C CA . VAL D 4 420 ? 116.049 114.503 93.647 1.00 59.35 420 VAL D CA 1
ATOM 11713 C C . VAL D 4 420 ? 116.669 113.124 93.487 1.00 59.35 420 VAL D C 1
ATOM 11714 O O . VAL D 4 420 ? 116.798 112.380 94.467 1.00 59.35 420 VAL D O 1
ATOM 11718 N N . LEU D 4 421 ? 117.071 112.791 92.262 1.00 58.86 421 LEU D N 1
ATOM 11719 C CA . LEU D 4 421 ? 117.801 111.557 91.984 1.00 58.86 421 LEU D CA 1
ATOM 11720 C C . LEU D 4 421 ? 117.039 110.334 92.491 1.00 58.86 421 LEU D C 1
ATOM 11721 O O . LEU D 4 421 ? 117.598 109.445 93.137 1.00 58.86 421 LEU D O 1
ATOM 11726 N N . GLY D 4 422 ? 115.741 110.303 92.213 1.00 61.69 422 GLY D N 1
ATOM 11727 C CA . GLY D 4 422 ? 114.884 109.183 92.573 1.00 61.69 422 GLY D CA 1
ATOM 11728 C C . GLY D 4 422 ? 114.194 109.269 93.920 1.00 61.69 422 GLY D C 1
ATOM 11729 O O . GLY D 4 422 ? 113.014 108.934 94.036 1.00 61.69 422 GLY D O 1
ATOM 11730 N N . THR D 4 423 ? 114.915 109.711 94.945 1.00 62.57 423 THR D N 1
ATOM 11731 C CA . THR D 4 423 ? 114.354 109.814 96.278 1.00 62.57 423 THR D CA 1
ATOM 11732 C C . THR D 4 423 ? 113.152 110.748 96.282 1.00 62.57 423 THR D C 1
ATOM 11733 O O . THR D 4 423 ? 113.000 111.611 95.422 1.00 62.57 423 THR D O 1
ATOM 11737 N N . ASP D 4 424 ? 112.287 110.566 97.269 1.00 62.91 424 ASP D N 1
ATOM 11738 C CA . ASP D 4 424 ? 111.393 111.628 97.694 1.00 62.91 424 ASP D CA 1
ATOM 11739 C C . ASP D 4 424 ? 112.057 112.276 98.889 1.00 62.91 424 ASP D C 1
ATOM 11740 O O . ASP D 4 424 ? 112.433 111.589 99.843 1.00 62.91 424 ASP D O 1
ATOM 11745 N N . VAL D 4 425 ? 112.221 113.589 98.822 1.00 60.84 425 VAL D N 1
ATOM 11746 C CA . VAL D 4 425 ? 113.067 114.262 99.789 1.00 60.84 425 VAL D CA 1
ATOM 11747 C C . VAL D 4 425 ? 112.532 114.085 101.206 1.00 60.84 425 VAL D C 1
ATOM 11748 O O . VAL D 4 425 ? 113.303 114.052 102.171 1.00 60.84 425 VAL D O 1
ATOM 11752 N N . ALA D 4 426 ? 111.216 113.927 101.354 1.00 63.28 426 ALA D N 1
ATOM 11753 C CA . ALA D 4 426 ? 110.652 113.647 102.669 1.00 63.28 426 ALA D CA 1
ATOM 11754 C C . ALA D 4 426 ? 110.974 112.233 103.137 1.00 63.28 426 ALA D C 1
ATOM 11755 O O . ALA D 4 426 ? 111.150 112.005 104.339 1.00 63.28 426 ALA D O 1
ATOM 11757 N N . THR D 4 427 ? 111.057 111.275 102.212 1.00 64.34 427 THR D N 1
ATOM 11758 C CA . THR D 4 427 ? 111.327 109.888 102.575 1.00 64.34 427 THR D CA 1
ATOM 11759 C C . THR D 4 427 ? 112.731 109.709 103.151 1.00 64.34 427 THR D C 1
ATOM 11760 O O . THR D 4 427 ? 112.991 108.715 103.840 1.00 64.34 427 THR D O 1
ATOM 11764 N N . LEU D 4 428 ? 113.619 110.674 102.936 1.00 62.82 428 LEU D N 1
ATOM 11765 C CA . LEU D 4 428 ? 114.968 110.625 103.477 1.00 62.82 428 LEU D CA 1
ATOM 11766 C C . LEU D 4 428 ? 114.953 110.729 104.998 1.00 62.82 428 LEU D C 1
ATOM 11767 O O . LEU D 4 428 ? 114.018 111.253 105.607 1.00 62.82 428 LEU D O 1
ATOM 11772 N N . GLY D 4 429 ? 116.020 110.221 105.612 1.00 64.51 429 GLY D N 1
ATOM 11773 C CA . GLY D 4 429 ? 116.197 110.338 107.045 1.00 64.51 429 GLY D CA 1
ATOM 11774 C C . GLY D 4 429 ? 117.132 111.470 107.412 1.00 64.51 429 GLY D C 1
ATOM 11775 O O . GLY D 4 429 ? 116.802 112.643 107.216 1.00 64.51 429 GLY D O 1
ATOM 11776 N N . THR D 4 430 ? 118.286 111.138 107.964 1.00 62.67 430 THR D N 1
ATOM 11777 C CA . THR D 4 430 ? 119.359 112.104 108.170 1.00 62.67 430 THR D CA 1
ATOM 11778 C C . THR D 4 430 ? 120.682 111.617 107.604 1.00 62.67 430 THR D C 1
ATOM 11779 O O . THR D 4 430 ? 121.446 112.417 107.060 1.00 62.67 430 THR D O 1
ATOM 11783 N N . ALA D 4 431 ? 120.964 110.317 107.699 1.00 62.80 431 ALA D N 1
ATOM 11784 C CA . ALA D 4 431 ? 122.204 109.780 107.157 1.00 62.80 431 ALA D CA 1
ATOM 11785 C C . ALA D 4 431 ? 122.103 109.504 105.665 1.00 62.80 431 ALA D C 1
ATOM 11786 O O . ALA D 4 431 ? 123.103 109.621 104.951 1.00 62.80 431 ALA D O 1
ATOM 11788 N N . GLU D 4 432 ? 120.921 109.118 105.180 1.00 62.45 432 GLU D N 1
ATOM 11789 C CA . GLU D 4 432 ? 120.733 108.979 103.741 1.00 62.45 432 GLU D CA 1
ATOM 11790 C C . GLU D 4 432 ? 120.802 110.333 103.051 1.00 62.45 432 GLU D C 1
ATOM 11791 O O . GLU D 4 432 ? 121.298 110.440 101.924 1.00 62.45 432 GLU D O 1
ATOM 11797 N N . ARG D 4 433 ? 120.304 111.376 103.714 1.00 60.40 433 ARG D N 1
ATOM 11798 C CA . ARG D 4 433 ? 120.350 112.716 103.144 1.00 60.40 433 ARG D CA 1
ATOM 11799 C C . ARG D 4 433 ? 121.786 113.198 102.986 1.00 60.40 433 ARG D C 1
ATOM 11800 O O . ARG D 4 433 ? 122.164 113.718 101.931 1.00 60.40 433 ARG D O 1
ATOM 11808 N N . ARG D 4 434 ? 122.606 113.025 104.025 1.00 58.23 434 ARG D N 1
ATOM 11809 C CA . ARG D 4 434 ? 123.995 113.464 103.950 1.00 58.23 434 ARG D CA 1
ATOM 11810 C C . ARG D 4 434 ? 124.758 112.695 102.882 1.00 58.23 434 ARG D C 1
ATOM 11811 O O . ARG D 4 434 ? 125.591 113.266 102.170 1.00 58.23 434 ARG D O 1
ATOM 11819 N N . SER D 4 435 ? 124.497 111.395 102.765 1.00 60.90 435 SER D N 1
ATOM 11820 C CA . SER D 4 435 ? 125.097 110.622 101.687 1.00 60.90 435 SER D CA 1
ATOM 11821 C C . SER D 4 435 ? 124.580 111.071 100.329 1.00 60.90 435 SER D C 1
ATOM 11822 O O . SER D 4 435 ? 125.289 110.949 99.324 1.00 60.90 435 SER D O 1
ATOM 11825 N N . LEU D 4 436 ? 123.351 111.588 100.278 1.00 59.21 436 LEU D N 1
ATOM 11826 C CA . LEU D 4 436 ? 122.780 112.015 99.006 1.00 59.21 436 LEU D CA 1
ATOM 11827 C C . LEU D 4 436 ? 123.398 113.321 98.531 1.00 59.21 436 LEU D C 1
ATOM 11828 O O . LEU D 4 436 ? 123.649 113.492 97.333 1.00 59.21 436 LEU D O 1
ATOM 11833 N N . ARG D 4 437 ? 123.670 114.252 99.445 1.00 54.68 437 ARG D N 1
ATOM 11834 C CA . ARG D 4 437 ? 124.233 115.523 99.008 1.00 54.68 437 ARG D CA 1
ATOM 11835 C C . ARG D 4 437 ? 125.734 115.383 98.793 1.00 54.68 437 ARG D C 1
ATOM 11836 O O . ARG D 4 437 ? 126.524 116.236 99.207 1.00 54.68 437 ARG D O 1
ATOM 11844 N N . ARG D 4 438 ? 126.126 114.325 98.093 1.00 59.44 438 ARG D N 1
ATOM 11845 C CA . ARG D 4 438 ? 127.480 114.179 97.588 1.00 59.44 438 ARG D CA 1
ATOM 11846 C C . ARG D 4 438 ? 127.554 114.451 96.099 1.00 59.44 438 ARG D C 1
ATOM 11847 O O . ARG D 4 438 ? 128.598 114.894 95.611 1.00 59.44 438 ARG D O 1
ATOM 11855 N N . ASP D 4 439 ? 126.473 114.209 95.368 1.00 58.40 439 ASP D N 1
ATOM 11856 C CA . ASP D 4 439 ? 126.336 114.710 94.011 1.00 58.40 439 ASP D CA 1
ATOM 11857 C C . ASP D 4 439 ? 125.125 115.634 93.967 1.00 58.40 439 ASP D C 1
ATOM 11858 O O . ASP D 4 439 ? 124.067 115.277 93.444 1.00 58.40 439 ASP D O 1
ATOM 11863 N N . ILE D 4 440 ? 125.302 116.828 94.525 1.00 53.20 440 ILE D N 1
ATOM 11864 C CA . ILE D 4 440 ? 124.511 118.021 94.249 1.00 53.20 440 ILE D CA 1
ATOM 11865 C C . ILE D 4 440 ? 125.259 119.159 94.927 1.00 53.20 440 ILE D C 1
ATOM 11866 O O . ILE D 4 440 ? 125.727 119.008 96.057 1.00 53.20 440 ILE D O 1
ATOM 11871 N N . GLN D 4 441 ? 125.381 120.303 94.264 1.00 50.31 441 GLN D N 1
ATOM 11872 C CA . GLN D 4 441 ? 126.147 121.415 94.812 1.00 50.31 441 GLN D CA 1
ATOM 11873 C C . GLN D 4 441 ? 125.447 122.703 94.408 1.00 50.31 441 GLN D C 1
ATOM 11874 O O . GLN D 4 441 ? 124.341 122.679 93.861 1.00 50.31 441 GLN D O 1
ATOM 11880 N N . VAL D 4 442 ? 126.086 123.842 94.666 1.00 46.08 442 VAL D N 1
ATOM 11881 C CA . VAL D 4 442 ? 125.465 125.123 94.360 1.00 46.08 442 VAL D CA 1
ATOM 11882 C C . VAL D 4 442 ? 126.518 126.216 94.317 1.00 46.08 442 VAL D C 1
ATOM 11883 O O . VAL D 4 442 ? 127.523 126.164 95.031 1.00 46.08 442 VAL D O 1
ATOM 11887 N N . VAL D 4 443 ? 126.285 127.203 93.458 1.00 45.55 443 VAL D N 1
ATOM 11888 C CA . VAL D 4 443 ? 126.981 128.481 93.481 1.00 45.55 443 VAL D CA 1
ATOM 11889 C C . VAL D 4 443 ? 125.965 129.530 93.905 1.00 45.55 443 VAL D C 1
ATOM 11890 O O . VAL D 4 443 ? 124.976 129.765 93.200 1.00 45.55 443 VAL D O 1
ATOM 11894 N N . PHE D 4 444 ? 126.198 130.155 95.052 1.00 44.67 444 PHE D N 1
ATOM 11895 C CA . PHE D 4 444 ? 125.240 131.114 95.574 1.00 44.67 444 PHE D CA 1
ATOM 11896 C C . PHE D 4 444 ? 125.256 132.393 94.746 1.00 44.67 444 PHE D C 1
ATOM 11897 O O . PHE D 4 444 ? 126.269 132.757 94.145 1.00 44.67 444 PHE D O 1
ATOM 11905 N N . GLN D 4 445 ? 124.110 133.078 94.716 1.00 48.58 445 GLN D N 1
ATOM 11906 C CA . GLN D 4 445 ? 124.015 134.309 93.940 1.00 48.58 445 GLN D CA 1
ATOM 11907 C C . GLN D 4 445 ? 125.003 135.346 94.443 1.00 48.58 445 GLN D C 1
ATOM 11908 O O . GLN D 4 445 ? 125.659 136.030 93.649 1.00 48.58 445 GLN D O 1
ATOM 11914 N N . ASP D 4 446 ? 125.124 135.473 95.759 1.00 50.33 446 ASP D N 1
ATOM 11915 C CA . ASP D 4 446 ? 126.089 136.379 96.356 1.00 50.33 446 ASP D CA 1
ATOM 11916 C C . ASP D 4 446 ? 127.310 135.572 96.756 1.00 50.33 446 ASP D C 1
ATOM 11917 O O . ASP D 4 446 ? 127.295 134.912 97.805 1.00 50.33 446 ASP D O 1
ATOM 11922 N N . PRO D 4 447 ? 128.386 135.586 95.970 1.00 48.11 447 PRO D N 1
ATOM 11923 C CA . PRO D 4 447 ? 129.490 134.657 96.240 1.00 48.11 447 PRO D CA 1
ATOM 11924 C C . PRO D 4 447 ? 130.317 135.030 97.454 1.00 48.11 447 PRO D C 1
ATOM 11925 O O . PRO D 4 447 ? 130.926 134.144 98.062 1.00 48.11 447 PRO D O 1
ATOM 11929 N N . VAL D 4 448 ? 130.369 136.308 97.828 1.00 46.22 448 VAL D N 1
ATOM 11930 C CA . VAL D 4 448 ? 131.187 136.689 98.972 1.00 46.22 448 VAL D CA 1
ATOM 11931 C C . VAL D 4 448 ? 130.530 136.284 100.288 1.00 46.22 448 VAL D C 1
ATOM 11932 O O . VAL D 4 448 ? 131.226 135.973 101.259 1.00 46.22 448 VAL D O 1
ATOM 11936 N N . ALA D 4 449 ? 129.193 136.285 100.363 1.00 44.93 449 ALA D N 1
ATOM 11937 C CA . ALA D 4 449 ? 128.551 135.944 101.630 1.00 44.93 449 ALA D CA 1
ATOM 11938 C C . ALA D 4 449 ? 128.612 134.456 101.913 1.00 44.93 449 ALA D C 1
ATOM 11939 O O . ALA D 4 449 ? 128.562 134.050 103.078 1.00 44.93 449 ALA D O 1
ATOM 11941 N N . SER D 4 450 ? 128.695 133.629 100.877 1.00 44.94 450 SER D N 1
ATOM 11942 C CA . SER D 4 450 ? 128.760 132.193 101.087 1.00 44.94 450 SER D CA 1
ATOM 11943 C C . SER D 4 450 ? 130.153 131.717 101.470 1.00 44.94 450 SER D C 1
ATOM 11944 O O . SER D 4 450 ? 130.318 130.537 101.790 1.00 44.94 450 SER D O 1
ATOM 11947 N N . LEU D 4 451 ? 131.150 132.594 101.442 1.00 43.34 451 LEU D N 1
ATOM 11948 C CA . LEU D 4 451 ? 132.508 132.273 101.857 1.00 43.34 451 LEU D CA 1
ATOM 11949 C C . LEU D 4 451 ? 132.800 133.030 103.139 1.00 43.34 451 LEU D C 1
ATOM 11950 O O . LEU D 4 451 ? 132.697 134.260 103.167 1.00 43.34 451 LEU D O 1
ATOM 11955 N N . ASP D 4 452 ? 133.167 132.312 104.195 1.00 45.25 452 ASP D N 1
ATOM 11956 C CA . ASP D 4 452 ? 133.428 133.006 105.442 1.00 45.25 452 ASP D CA 1
ATOM 11957 C C . ASP D 4 452 ? 134.751 133.765 105.352 1.00 45.25 452 ASP D C 1
ATOM 11958 O O . ASP D 4 452 ? 135.649 133.384 104.598 1.00 45.25 452 ASP D O 1
ATOM 11963 N N . PRO D 4 453 ? 134.870 134.886 106.063 1.00 44.46 453 PRO D N 1
ATOM 11964 C CA . PRO D 4 453 ? 136.050 135.738 105.879 1.00 44.46 453 PRO D CA 1
ATOM 11965 C C . PRO D 4 453 ? 137.292 135.250 106.598 1.00 44.46 453 PRO D C 1
ATOM 11966 O O . PRO D 4 453 ? 138.388 135.723 106.275 1.00 44.46 453 PRO D O 1
ATOM 11970 N N . ARG D 4 454 ? 137.172 134.323 107.544 1.00 46.09 454 ARG D N 1
ATOM 11971 C CA . ARG D 4 454 ? 138.294 133.920 108.376 1.00 46.09 454 ARG D CA 1
ATOM 11972 C C . ARG D 4 454 ? 139.010 132.684 107.856 1.00 46.09 454 ARG D C 1
ATOM 11973 O O . ARG D 4 454 ? 139.814 132.098 108.585 1.00 46.09 454 ARG D O 1
ATOM 11981 N N . LEU D 4 455 ? 138.738 132.272 106.623 1.00 44.14 455 LEU D N 1
ATOM 11982 C CA . LEU D 4 455 ? 139.417 131.134 106.038 1.00 44.14 455 LEU D CA 1
ATOM 11983 C C . LEU D 4 455 ? 140.154 131.561 104.777 1.00 44.14 455 LEU D C 1
ATOM 11984 O O . LEU D 4 455 ? 139.592 132.290 103.956 1.00 44.14 455 LEU D O 1
ATOM 11989 N N . PRO D 4 456 ? 141.396 131.129 104.590 1.00 45.05 456 PRO D N 1
ATOM 11990 C CA . PRO D 4 456 ? 142.101 131.436 103.343 1.00 45.05 456 PRO D CA 1
ATOM 11991 C C . PRO D 4 456 ? 141.438 130.741 102.165 1.00 45.05 456 PRO D C 1
ATOM 11992 O O . PRO D 4 456 ? 140.547 129.905 102.316 1.00 45.05 456 PRO D O 1
ATOM 11996 N N . VAL D 4 457 ? 141.888 131.106 100.966 1.00 46.25 457 VAL D N 1
ATOM 11997 C CA . VAL D 4 457 ? 141.253 130.597 99.753 1.00 46.25 457 VAL D CA 1
ATOM 11998 C C . VAL D 4 457 ? 141.409 129.089 99.652 1.00 46.25 457 VAL D C 1
ATOM 11999 O O . VAL D 4 457 ? 140.481 128.383 99.242 1.00 46.25 457 VAL D O 1
ATOM 12003 N N . PHE D 4 458 ? 142.580 128.567 100.017 1.00 46.84 458 PHE D N 1
ATOM 12004 C CA . PHE D 4 458 ? 142.796 127.128 99.925 1.00 46.84 458 PHE D CA 1
ATOM 12005 C C . PHE D 4 458 ? 141.806 126.370 100.796 1.00 46.84 458 PHE D C 1
ATOM 12006 O O . PHE D 4 458 ? 141.212 125.378 100.364 1.00 46.84 458 PHE D O 1
ATOM 12014 N N . ASP D 4 459 ? 141.606 126.834 102.029 1.00 46.82 459 ASP D N 1
ATOM 12015 C CA . ASP D 4 459 ? 140.689 126.159 102.935 1.00 46.82 459 ASP D CA 1
ATOM 12016 C C . ASP D 4 459 ? 139.237 126.300 102.507 1.00 46.82 459 ASP D C 1
ATOM 12017 O O . ASP D 4 459 ? 138.410 125.473 102.899 1.00 46.82 459 ASP D O 1
ATOM 12022 N N . LEU D 4 460 ? 138.903 127.333 101.734 1.00 43.38 460 LEU D N 1
ATOM 12023 C CA . LEU D 4 460 ? 137.542 127.464 101.225 1.00 43.38 460 LEU D CA 1
ATOM 12024 C C . LEU D 4 460 ? 137.267 126.445 100.130 1.00 43.38 460 LEU D C 1
ATOM 12025 O O . LEU D 4 460 ? 136.223 125.785 100.130 1.00 43.38 460 LEU D O 1
ATOM 12030 N N . ILE D 4 461 ? 138.193 126.312 99.182 1.00 44.39 461 ILE D N 1
ATOM 12031 C CA . ILE D 4 461 ? 137.996 125.395 98.065 1.00 44.39 461 ILE D CA 1
ATOM 12032 C C . ILE D 4 461 ? 138.100 123.950 98.529 1.00 44.39 461 ILE D C 1
ATOM 12033 O O . ILE D 4 461 ? 137.357 123.081 98.063 1.00 44.39 461 ILE D O 1
ATOM 12038 N N . ALA D 4 462 ? 139.029 123.667 99.439 1.00 46.50 462 ALA D N 1
ATOM 12039 C CA . ALA D 4 462 ? 139.261 122.308 99.906 1.00 46.50 462 ALA D CA 1
ATOM 12040 C C . ALA D 4 462 ? 138.238 121.839 100.925 1.00 46.50 462 ALA D C 1
ATOM 12041 O O . ALA D 4 462 ? 138.155 120.636 101.182 1.00 46.50 462 ALA D O 1
ATOM 12043 N N . GLU D 4 463 ? 137.471 122.752 101.512 1.00 47.21 463 GLU D N 1
ATOM 12044 C CA . GLU D 4 463 ? 136.528 122.368 102.557 1.00 47.21 463 GLU D CA 1
ATOM 12045 C C . GLU D 4 463 ? 135.489 121.350 102.100 1.00 47.21 463 GLU D C 1
ATOM 12046 O O . GLU D 4 463 ? 135.211 120.416 102.871 1.00 47.21 463 GLU D O 1
ATOM 12052 N N . PRO D 4 464 ? 134.872 121.459 100.916 1.00 47.22 464 PRO D N 1
ATOM 12053 C CA . PRO D 4 464 ? 133.985 120.366 100.486 1.00 47.22 464 PRO D CA 1
ATOM 12054 C C . PRO D 4 464 ? 134.705 119.037 100.386 1.00 47.22 464 PRO D C 1
ATOM 12055 O O . PRO D 4 464 ? 134.283 118.066 101.017 1.00 47.22 464 PRO D O 1
ATOM 12059 N N . LEU D 4 465 ? 135.803 118.966 99.640 1.00 49.14 465 LEU D N 1
ATOM 12060 C CA . LEU D 4 465 ? 136.469 117.678 99.460 1.00 49.14 465 LEU D CA 1
ATOM 12061 C C . LEU D 4 465 ? 137.541 117.441 100.521 1.00 49.14 465 LEU D C 1
ATOM 12062 O O . LEU D 4 465 ? 138.662 117.018 100.259 1.00 49.14 465 LEU D O 1
ATOM 12067 N N . GLN D 4 466 ? 137.162 117.691 101.764 1.00 49.81 466 GLN D N 1
ATOM 12068 C CA . GLN D 4 466 ? 137.851 117.113 102.904 1.00 49.81 466 GLN D CA 1
ATOM 12069 C C . GLN D 4 466 ? 136.864 116.681 103.971 1.00 49.81 466 GLN D C 1
ATOM 12070 O O . GLN D 4 466 ? 137.281 116.134 104.994 1.00 49.81 466 GLN D O 1
ATOM 12076 N N . ALA D 4 467 ? 135.572 116.918 103.761 1.00 50.47 467 ALA D N 1
ATOM 12077 C CA . ALA D 4 467 ? 134.507 116.336 104.556 1.00 50.47 467 ALA D CA 1
ATOM 12078 C C . ALA D 4 467 ? 133.917 115.094 103.907 1.00 50.47 467 ALA D C 1
ATOM 12079 O O . ALA D 4 467 ? 132.973 114.516 104.450 1.00 50.47 467 ALA D O 1
ATOM 12081 N N . ASN D 4 468 ? 134.445 114.675 102.753 1.00 53.32 468 ASN D N 1
ATOM 12082 C CA . ASN D 4 468 ? 133.973 113.476 102.070 1.00 53.32 468 ASN D CA 1
ATOM 12083 C C . ASN D 4 468 ? 135.103 112.490 101.791 1.00 53.32 468 ASN D C 1
ATOM 12084 O O . ASN D 4 468 ? 134.983 111.662 100.883 1.00 53.32 468 ASN D O 1
ATOM 12089 N N . GLY D 4 469 ? 136.197 112.562 102.549 1.00 55.45 469 GLY D N 1
ATOM 12090 C CA . GLY D 4 469 ? 137.217 111.532 102.523 1.00 55.45 469 GLY D CA 1
ATOM 12091 C C . GLY D 4 469 ? 138.313 111.672 101.489 1.00 55.45 469 GLY D C 1
ATOM 12092 O O . GLY D 4 469 ? 138.506 110.773 100.666 1.00 55.45 469 GLY D O 1
ATOM 12093 N N . PHE D 4 470 ? 139.042 112.782 101.509 1.00 54.39 470 PHE D N 1
ATOM 12094 C CA . PHE D 4 470 ? 140.173 112.982 100.613 1.00 54.39 470 PHE D CA 1
ATOM 12095 C C . PHE D 4 470 ? 141.415 113.259 101.448 1.00 54.39 470 PHE D C 1
ATOM 12096 O O . PHE D 4 470 ? 141.388 114.107 102.345 1.00 54.39 470 PHE D O 1
ATOM 12104 N N . GLY D 4 471 ? 142.495 112.540 101.161 1.00 57.31 471 GLY D N 1
ATOM 12105 C CA . GLY D 4 471 ? 143.753 112.773 101.836 1.00 57.31 471 GLY D CA 1
ATOM 12106 C C . GLY D 4 471 ? 144.335 114.109 101.426 1.00 57.31 471 GLY D C 1
ATOM 12107 O O . GLY D 4 471 ? 143.789 114.836 100.600 1.00 57.31 471 GLY D O 1
ATOM 12108 N N . LYS D 4 472 ? 145.477 114.446 102.020 1.00 61.73 472 LYS D N 1
ATOM 12109 C CA . LYS D 4 472 ? 146.106 115.725 101.729 1.00 61.73 472 LYS D CA 1
ATOM 12110 C C . LYS D 4 472 ? 147.129 115.627 100.608 1.00 61.73 472 LYS D C 1
ATOM 12111 O O . LYS D 4 472 ? 147.951 116.532 100.442 1.00 61.73 472 LYS D O 1
ATOM 12117 N N . ASN D 4 473 ? 147.116 114.540 99.849 1.00 62.16 473 ASN D N 1
ATOM 12118 C CA . ASN D 4 473 ? 147.823 114.516 98.581 1.00 62.16 473 ASN D CA 1
ATOM 12119 C C . ASN D 4 473 ? 146.886 114.666 97.400 1.00 62.16 473 ASN D C 1
ATOM 12120 O O . ASN D 4 473 ? 147.291 115.202 96.368 1.00 62.16 473 ASN D O 1
ATOM 12125 N N . GLU D 4 474 ? 145.634 114.230 97.547 1.00 58.74 474 GLU D N 1
ATOM 12126 C CA . GLU D 4 474 ? 144.583 114.520 96.582 1.00 58.74 474 GLU D CA 1
ATOM 12127 C C . GLU D 4 474 ? 143.928 115.868 96.846 1.00 58.74 474 GLU D C 1
ATOM 12128 O O . GLU D 4 474 ? 143.728 116.643 95.907 1.00 58.74 474 GLU D O 1
ATOM 12134 N N . THR D 4 475 ? 143.601 116.175 98.107 1.00 54.98 475 THR D N 1
ATOM 12135 C CA . THR D 4 475 ? 143.007 117.477 98.390 1.00 54.98 475 THR D CA 1
ATOM 12136 C C . THR D 4 475 ? 143.866 118.585 97.811 1.00 54.98 475 THR D C 1
ATOM 12137 O O . THR D 4 475 ? 143.342 119.582 97.310 1.00 54.98 475 THR D O 1
ATOM 12141 N N . HIS D 4 476 ? 145.180 118.392 97.796 1.00 56.15 476 HIS D N 1
ATOM 12142 C CA . HIS D 4 476 ? 146.094 119.393 97.270 1.00 56.15 476 HIS D CA 1
ATOM 12143 C C . HIS D 4 476 ? 146.267 119.339 95.759 1.00 56.15 476 HIS D C 1
ATOM 12144 O O . HIS D 4 476 ? 146.439 120.389 95.133 1.00 56.15 476 HIS D O 1
ATOM 12151 N N . ALA D 4 477 ? 146.253 118.154 95.146 1.00 54.96 477 ALA D N 1
ATOM 12152 C CA . ALA D 4 477 ? 146.364 118.113 93.692 1.00 54.96 477 ALA D CA 1
ATOM 12153 C C . ALA D 4 477 ? 145.078 118.571 93.025 1.00 54.96 477 ALA D C 1
ATOM 12154 O O . ALA D 4 477 ? 145.112 119.079 91.899 1.00 54.96 477 ALA D O 1
ATOM 12156 N N . ARG D 4 478 ? 143.938 118.394 93.693 1.00 52.75 478 ARG D N 1
ATOM 12157 C CA . ARG D 4 478 ? 142.682 118.873 93.132 1.00 52.75 478 ARG D CA 1
ATOM 12158 C C . ARG D 4 478 ? 142.562 120.385 93.249 1.00 52.75 478 ARG D C 1
ATOM 12159 O O . ARG D 4 478 ? 142.120 121.051 92.307 1.00 52.75 478 ARG D O 1
ATOM 12167 N N . VAL D 4 479 ? 142.939 120.949 94.397 1.00 51.36 479 VAL D N 1
ATOM 12168 C CA . VAL D 4 479 ? 142.866 122.396 94.554 1.00 51.36 479 VAL D CA 1
ATOM 12169 C C . VAL D 4 479 ? 143.844 123.081 93.612 1.00 51.36 479 VAL D C 1
ATOM 12170 O O . VAL D 4 479 ? 143.543 124.137 93.045 1.00 51.36 479 VAL D O 1
ATOM 12174 N N . ALA D 4 480 ? 145.023 122.489 93.416 1.00 51.86 480 ALA D N 1
ATOM 12175 C CA . ALA D 4 480 ? 145.999 123.078 92.508 1.00 51.86 480 ALA D CA 1
ATOM 12176 C C . ALA D 4 480 ? 145.493 123.092 91.075 1.00 51.86 480 ALA D C 1
ATOM 12177 O O . ALA D 4 480 ? 145.849 123.988 90.301 1.00 51.86 480 ALA D O 1
ATOM 12179 N N . GLU D 4 481 ? 144.671 122.114 90.699 1.00 53.84 481 GLU D N 1
ATOM 12180 C CA . GLU D 4 481 ? 144.115 122.069 89.355 1.00 53.84 481 GLU D CA 1
ATOM 12181 C C . GLU D 4 481 ? 142.792 122.808 89.238 1.00 53.84 481 GLU D C 1
ATOM 12182 O O . GLU D 4 481 ? 142.425 123.216 88.133 1.00 53.84 481 GLU D O 1
ATOM 12188 N N . LEU D 4 482 ? 142.067 122.988 90.342 1.00 49.76 482 LEU D N 1
ATOM 12189 C CA . LEU D 4 482 ? 140.876 123.827 90.312 1.00 49.76 482 LEU D CA 1
ATOM 12190 C C . LEU D 4 482 ? 141.237 125.303 90.272 1.00 49.76 482 LEU D C 1
ATOM 12191 O O . LEU D 4 482 ? 140.506 126.103 89.682 1.00 49.76 482 LEU D O 1
ATOM 12196 N N . LEU D 4 483 ? 142.353 125.680 90.897 1.00 52.20 483 LEU D N 1
ATOM 12197 C CA . LEU D 4 483 ? 142.760 127.079 90.914 1.00 52.20 483 LEU D CA 1
ATOM 12198 C C . LEU D 4 483 ? 143.091 127.588 89.521 1.00 52.20 483 LEU D C 1
ATOM 12199 O O . LEU D 4 483 ? 142.856 128.762 89.222 1.00 52.20 483 LEU D O 1
ATOM 12204 N N . ASP D 4 484 ? 143.650 126.740 88.664 1.00 52.90 484 ASP D N 1
ATOM 12205 C CA . ASP D 4 484 ? 143.994 127.177 87.320 1.00 52.90 484 ASP D CA 1
ATOM 12206 C C . ASP D 4 484 ? 142.913 126.870 86.295 1.00 52.90 484 ASP D C 1
ATOM 12207 O O . ASP D 4 484 ? 142.960 127.416 85.189 1.00 52.90 484 ASP D O 1
ATOM 12212 N N . ILE D 4 485 ? 141.953 126.007 86.624 1.00 51.71 485 ILE D N 1
ATOM 12213 C CA . ILE D 4 485 ? 140.807 125.817 85.741 1.00 51.71 485 ILE D CA 1
ATOM 12214 C C . ILE D 4 485 ? 139.985 127.095 85.669 1.00 51.71 485 ILE D C 1
ATOM 12215 O O . ILE D 4 485 ? 139.585 127.537 84.586 1.00 51.71 485 ILE D O 1
ATOM 12220 N N . VAL D 4 486 ? 139.734 127.718 86.822 1.00 49.91 486 VAL D N 1
ATOM 12221 C CA . VAL D 4 486 ? 138.942 128.940 86.849 1.00 49.91 486 VAL D CA 1
ATOM 12222 C C . VAL D 4 486 ? 139.752 130.164 86.451 1.00 49.91 486 VAL D C 1
ATOM 12223 O O . VAL D 4 486 ? 139.166 131.198 86.117 1.00 49.91 486 VAL D O 1
ATOM 12227 N N . GLY D 4 487 ? 141.075 130.081 86.466 1.00 50.68 487 GLY D N 1
ATOM 12228 C CA . GLY D 4 487 ? 141.906 131.206 86.105 1.00 50.68 487 GLY D CA 1
ATOM 12229 C C . GLY D 4 487 ? 142.542 131.943 87.258 1.00 50.68 487 GLY D C 1
ATOM 12230 O O . GLY D 4 487 ? 143.144 132.998 87.035 1.00 50.68 487 GLY D O 1
ATOM 12231 N N . LEU D 4 488 ? 142.423 131.434 88.478 1.00 52.33 488 LEU D N 1
ATOM 12232 C CA . LEU D 4 488 ? 143.117 132.032 89.603 1.00 52.33 488 LEU D CA 1
ATOM 12233 C C . LEU D 4 488 ? 144.585 131.617 89.593 1.00 52.33 488 LEU D C 1
ATOM 12234 O O . LEU D 4 488 ? 145.015 130.769 88.809 1.00 52.33 488 LEU D O 1
ATOM 12239 N N . ARG D 4 489 ? 145.359 132.227 90.480 1.00 58.44 489 ARG D N 1
ATOM 12240 C CA . ARG D 4 489 ? 146.793 132.001 90.547 1.00 58.44 489 ARG D CA 1
ATOM 12241 C C . ARG D 4 489 ? 147.148 131.257 91.822 1.00 58.44 489 ARG D C 1
ATOM 12242 O O . ARG D 4 489 ? 146.563 131.503 92.880 1.00 58.44 489 ARG D O 1
ATOM 12250 N N . HIS D 4 490 ? 148.099 130.335 91.715 1.00 59.02 490 HIS D N 1
ATOM 12251 C CA . HIS D 4 490 ? 148.712 129.789 92.912 1.00 59.02 490 HIS D CA 1
ATOM 12252 C C . HIS D 4 490 ? 149.455 130.903 93.632 1.00 59.02 490 HIS D C 1
ATOM 12253 O O . HIS D 4 490 ? 150.086 131.757 93.005 1.00 59.02 490 HIS D O 1
ATOM 12260 N N . GLY D 4 491 ? 149.374 130.898 94.954 1.00 57.76 491 GLY D N 1
ATOM 12261 C CA . GLY D 4 491 ? 149.797 132.019 95.753 1.00 57.76 491 GLY D CA 1
ATOM 12262 C C . GLY D 4 491 ? 148.658 132.905 96.198 1.00 57.76 491 GLY D C 1
ATOM 12263 O O . GLY D 4 491 ? 148.830 133.697 97.131 1.00 57.76 491 GLY D O 1
ATOM 12264 N N . ASP D 4 492 ? 147.504 132.793 95.547 1.00 54.32 492 ASP D N 1
ATOM 12265 C CA . ASP D 4 492 ? 146.260 133.341 96.061 1.00 54.32 492 ASP D CA 1
ATOM 12266 C C . ASP D 4 492 ? 145.581 132.395 97.035 1.00 54.32 492 ASP D C 1
ATOM 12267 O O . ASP D 4 492 ? 144.514 132.729 97.557 1.00 54.32 492 ASP D O 1
ATOM 12272 N N . ALA D 4 493 ? 146.165 131.225 97.279 1.00 50.07 493 ALA D N 1
ATOM 12273 C CA . ALA D 4 493 ? 145.601 130.267 98.215 1.00 50.07 493 ALA D CA 1
ATOM 12274 C C . ALA D 4 493 ? 145.885 130.622 99.665 1.00 50.07 493 ALA D C 1
ATOM 12275 O O . ALA D 4 493 ? 145.350 129.964 100.562 1.00 50.07 493 ALA D O 1
ATOM 12277 N N . SER D 4 494 ? 146.719 131.625 99.918 1.00 49.92 494 SER D N 1
ATOM 12278 C CA . SER D 4 494 ? 146.980 132.105 101.266 1.00 49.92 494 SER D CA 1
ATOM 12279 C C . SER D 4 494 ? 146.267 133.413 101.568 1.00 49.92 494 SER D C 1
ATOM 12280 O O . SER D 4 494 ? 146.460 133.972 102.650 1.00 49.92 494 SER D O 1
ATOM 12283 N N . ARG D 4 495 ? 145.458 133.911 100.642 1.00 49.03 495 ARG D N 1
ATOM 12284 C CA . ARG D 4 495 ? 144.757 135.173 100.800 1.00 49.03 495 ARG D CA 1
ATOM 12285 C C . ARG D 4 495 ? 143.343 134.930 101.305 1.00 49.03 495 ARG D C 1
ATOM 12286 O O . ARG D 4 495 ? 142.728 133.903 101.017 1.00 49.03 495 ARG D O 1
ATOM 12294 N N . TYR D 4 496 ? 142.860 135.842 102.032 1.00 46.90 496 TYR D N 1
ATOM 12295 C CA . TYR D 4 496 ? 141.501 135.716 102.523 1.00 46.90 496 TYR D CA 1
ATOM 12296 C C . TYR D 4 496 ? 140.516 136.281 101.504 1.00 46.90 496 TYR D C 1
ATOM 12297 O O . TYR D 4 496 ? 140.883 137.123 100.683 1.00 46.90 496 TYR D O 1
ATOM 12306 N N . PRO D 4 497 ? 139.261 135.828 101.507 1.00 45.41 497 PRO D N 1
ATOM 12307 C CA . PRO D 4 497 ? 138.335 136.245 100.441 1.00 45.41 497 PRO D CA 1
ATOM 12308 C C . PRO D 4 497 ? 138.042 137.733 100.422 1.00 45.41 497 PRO D C 1
ATOM 12309 O O . PRO D 4 497 ? 137.577 138.241 99.396 1.00 45.41 497 PRO D O 1
ATOM 12313 N N . ALA D 4 498 ? 138.297 138.449 101.514 1.00 45.33 498 ALA D N 1
ATOM 12314 C CA . ALA D 4 498 ? 137.971 139.866 101.578 1.00 45.33 498 ALA D CA 1
ATOM 12315 C C . ALA D 4 498 ? 138.866 140.730 100.701 1.00 45.33 498 ALA D C 1
ATOM 12316 O O . ALA D 4 498 ? 138.553 141.907 100.504 1.00 45.33 498 ALA D O 1
ATOM 12318 N N . GLU D 4 499 ? 139.961 140.191 100.177 1.00 49.49 499 GLU D N 1
ATOM 12319 C CA . GLU D 4 499 ? 140.913 140.970 99.399 1.00 49.49 499 GLU D CA 1
ATOM 12320 C C . GLU D 4 499 ? 140.991 140.477 97.964 1.00 49.49 499 GLU D C 1
ATOM 12321 O O . GLU D 4 499 ? 142.071 140.352 97.387 1.00 49.49 499 GLU D O 1
ATOM 12327 N N . PHE D 4 500 ? 139.840 140.190 97.370 1.00 46.91 500 PHE D N 1
ATOM 12328 C CA . PHE D 4 500 ? 139.750 139.826 95.968 1.00 46.91 500 PHE D CA 1
ATOM 12329 C C . PHE D 4 500 ? 138.860 140.826 95.250 1.00 46.91 500 PHE D C 1
ATOM 12330 O O . PHE D 4 500 ? 138.178 141.644 95.870 1.00 46.91 500 PHE D O 1
ATOM 12338 N N . SER D 4 501 ? 138.879 140.759 93.922 1.00 48.32 501 SER D N 1
ATOM 12339 C CA . SER D 4 501 ? 138.256 141.811 93.129 1.00 48.32 501 SER D CA 1
ATOM 12340 C C . SER D 4 501 ? 136.740 141.801 93.272 1.00 48.32 501 SER D C 1
ATOM 12341 O O . SER D 4 501 ? 136.124 142.842 93.521 1.00 48.32 501 SER D O 1
ATOM 12344 N N . GLY D 4 502 ? 136.120 140.638 93.129 1.00 47.13 502 GLY D N 1
ATOM 12345 C CA . GLY D 4 502 ? 134.674 140.570 93.127 1.00 47.13 502 GLY D CA 1
ATOM 12346 C C . GLY D 4 502 ? 134.184 139.656 92.029 1.00 47.13 502 GLY D C 1
ATOM 12347 O O . GLY D 4 502 ? 133.162 138.981 92.176 1.00 47.13 502 GLY D O 1
ATOM 12348 N N . GLY D 4 503 ? 134.908 139.636 90.917 1.00 46.96 503 GLY D N 1
ATOM 12349 C CA . GLY D 4 503 ? 134.753 138.580 89.942 1.00 46.96 503 GLY D CA 1
ATOM 12350 C C . GLY D 4 503 ? 135.678 137.440 90.304 1.00 46.96 503 GLY D C 1
ATOM 12351 O O . GLY D 4 503 ? 135.497 136.305 89.858 1.00 46.96 503 GLY D O 1
ATOM 12352 N N . GLN D 4 504 ? 136.688 137.747 91.119 1.00 46.41 504 GLN D N 1
ATOM 12353 C CA . GLN D 4 504 ? 137.565 136.716 91.659 1.00 46.41 504 GLN D CA 1
ATOM 12354 C C . GLN D 4 504 ? 136.904 135.971 92.809 1.00 46.41 504 GLN D C 1
ATOM 12355 O O . GLN D 4 504 ? 137.112 134.764 92.968 1.00 46.41 504 GLN D O 1
ATOM 12361 N N . LYS D 4 505 ? 136.123 136.674 93.632 1.00 45.70 505 LYS D N 1
ATOM 12362 C CA . LYS D 4 505 ? 135.361 135.998 94.676 1.00 45.70 505 LYS D CA 1
ATOM 12363 C C . LYS D 4 505 ? 134.322 135.064 94.084 1.00 45.70 505 LYS D C 1
ATOM 12364 O O . LYS D 4 505 ? 133.968 134.055 94.699 1.00 45.70 505 LYS D O 1
ATOM 12370 N N . GLN D 4 506 ? 133.812 135.394 92.903 1.00 46.76 506 GLN D N 1
ATOM 12371 C CA . GLN D 4 506 ? 132.833 134.544 92.245 1.00 46.76 506 GLN D CA 1
ATOM 12372 C C . GLN D 4 506 ? 133.473 133.319 91.617 1.00 46.76 506 GLN D C 1
ATOM 12373 O O . GLN D 4 506 ? 132.832 132.268 91.528 1.00 46.76 506 GLN D O 1
ATOM 12379 N N . ARG D 4 507 ? 134.719 133.436 91.164 1.00 45.09 507 ARG D N 1
ATOM 12380 C CA . ARG D 4 507 ? 135.418 132.270 90.645 1.00 45.09 507 ARG D CA 1
ATOM 12381 C C . ARG D 4 507 ? 135.829 131.327 91.764 1.00 45.09 507 ARG D C 1
ATOM 12382 O O . ARG D 4 507 ? 135.980 130.124 91.533 1.00 45.09 507 ARG D O 1
ATOM 12390 N N . ILE D 4 508 ? 136.025 131.852 92.973 1.00 43.26 508 ILE D N 1
ATOM 12391 C CA . ILE D 4 508 ? 136.299 130.996 94.122 1.00 43.26 508 ILE D CA 1
ATOM 12392 C C . ILE D 4 508 ? 135.094 130.117 94.421 1.00 43.26 508 ILE D C 1
ATOM 12393 O O . ILE D 4 508 ? 135.225 128.914 94.671 1.00 43.26 508 ILE D O 1
ATOM 12398 N N . GLY D 4 509 ? 133.900 130.709 94.408 1.00 42.67 509 GLY D N 1
ATOM 12399 C CA . GLY D 4 509 ? 132.699 129.942 94.684 1.00 42.67 509 GLY D CA 1
ATOM 12400 C C . GLY D 4 509 ? 132.373 128.943 93.598 1.00 42.67 509 GLY D C 1
ATOM 12401 O O . GLY D 4 509 ? 131.735 127.921 93.863 1.00 42.67 509 GLY D O 1
ATOM 12402 N N . ILE D 4 510 ? 132.786 129.224 92.363 1.00 43.96 510 ILE D N 1
ATOM 12403 C CA . ILE D 4 510 ? 132.634 128.248 91.290 1.00 43.96 510 ILE D CA 1
ATOM 12404 C C . ILE D 4 510 ? 133.599 127.089 91.487 1.00 43.96 510 ILE D C 1
ATOM 12405 O O . ILE D 4 510 ? 133.240 125.924 91.292 1.00 43.96 510 ILE D O 1
ATOM 12410 N N . ALA D 4 511 ? 134.842 127.390 91.867 1.00 42.67 511 ALA D N 1
ATOM 12411 C CA . ALA D 4 511 ? 135.821 126.336 92.103 1.00 42.67 511 ALA D CA 1
ATOM 12412 C C . ALA D 4 511 ? 135.419 125.463 93.281 1.00 42.67 511 ALA D C 1
ATOM 12413 O O . ALA D 4 511 ? 135.619 124.245 93.252 1.00 42.67 511 ALA D O 1
ATOM 12415 N N . ARG D 4 512 ? 134.861 126.063 94.331 1.00 41.68 512 ARG D N 1
ATOM 12416 C CA . ARG D 4 512 ? 134.392 125.268 95.459 1.00 41.68 512 ARG D CA 1
ATOM 12417 C C . ARG D 4 512 ? 133.245 124.351 95.058 1.00 41.68 512 ARG D C 1
ATOM 12418 O O . ARG D 4 512 ? 133.064 123.288 95.660 1.00 41.68 512 ARG D O 1
ATOM 12426 N N . ALA D 4 513 ? 132.466 124.740 94.049 1.00 43.79 513 ALA D N 1
ATOM 12427 C CA . ALA D 4 513 ? 131.325 123.935 93.634 1.00 43.79 513 ALA D CA 1
ATOM 12428 C C . ALA D 4 513 ? 131.710 122.842 92.650 1.00 43.79 513 ALA D C 1
ATOM 12429 O O . ALA D 4 513 ? 131.034 121.812 92.585 1.00 43.79 513 ALA D O 1
ATOM 12431 N N . LEU D 4 514 ? 132.772 123.039 91.877 1.00 46.10 514 LEU D N 1
ATOM 12432 C CA . LEU D 4 514 ? 133.193 122.055 90.893 1.00 46.10 514 LEU D CA 1
ATOM 12433 C C . LEU D 4 514 ? 134.164 121.034 91.464 1.00 46.10 514 LEU D C 1
ATOM 12434 O O . LEU D 4 514 ? 134.643 120.170 90.724 1.00 46.10 514 LEU D O 1
ATOM 12439 N N . ALA D 4 515 ? 134.487 121.134 92.746 1.00 48.85 515 ALA D N 1
ATOM 12440 C CA . ALA D 4 515 ? 135.112 120.031 93.451 1.00 48.85 515 ALA D CA 1
ATOM 12441 C C . ALA D 4 515 ? 134.059 118.977 93.752 1.00 48.85 515 ALA D C 1
ATOM 12442 O O . ALA D 4 515 ? 132.882 119.293 93.947 1.00 48.85 515 ALA D O 1
ATOM 12444 N N . LEU D 4 516 ? 134.486 117.717 93.767 1.00 53.66 516 LEU D N 1
ATOM 12445 C CA . LEU D 4 516 ? 133.641 116.545 93.987 1.00 53.66 516 LEU D CA 1
ATOM 12446 C C . LEU D 4 516 ? 132.782 116.215 92.776 1.00 53.66 516 LEU D C 1
ATOM 12447 O O . LEU D 4 516 ? 131.897 115.359 92.909 1.00 53.66 516 LEU D O 1
ATOM 12452 N N . GLN D 4 517 ? 132.968 116.904 91.635 1.00 56.89 517 GLN D N 1
ATOM 12453 C CA . GLN D 4 517 ? 132.280 116.678 90.361 1.00 56.89 517 GLN D CA 1
ATOM 12454 C C . GLN D 4 517 ? 130.877 116.131 90.574 1.00 56.89 517 GLN D C 1
ATOM 12455 O O . GLN D 4 517 ? 130.612 114.959 90.278 1.00 56.89 517 GLN D O 1
ATOM 12461 N N . PRO D 4 518 ? 129.975 116.926 91.133 1.00 54.03 518 PRO D N 1
ATOM 12462 C CA . PRO D 4 518 ? 128.632 116.428 91.442 1.00 54.03 518 PRO D CA 1
ATOM 12463 C C . PRO D 4 518 ? 127.876 116.060 90.176 1.00 54.03 518 PRO D C 1
ATOM 12464 O O . PRO D 4 518 ? 128.300 116.345 89.059 1.00 54.03 518 PRO D O 1
ATOM 12468 N N . LYS D 4 519 ? 126.738 115.392 90.365 1.00 55.10 519 LYS D N 1
ATOM 12469 C CA . LYS D 4 519 ? 125.895 115.044 89.226 1.00 55.10 519 LYS D CA 1
ATOM 12470 C C . LYS D 4 519 ? 124.925 116.160 88.875 1.00 55.10 519 LYS D C 1
ATOM 12471 O O . LYS D 4 519 ? 124.600 116.347 87.698 1.00 55.10 519 LYS D O 1
ATOM 12477 N N . ILE D 4 520 ? 124.450 116.897 89.872 1.00 52.98 520 ILE D N 1
ATOM 12478 C CA . ILE D 4 520 ? 123.587 118.051 89.673 1.00 52.98 520 ILE D CA 1
ATOM 12479 C C . ILE D 4 520 ? 124.304 119.265 90.235 1.00 52.98 520 ILE D C 1
ATOM 12480 O O . ILE D 4 520 ? 124.787 119.234 91.371 1.00 52.98 520 ILE D O 1
ATOM 12485 N N . LEU D 4 521 ? 124.382 120.324 89.441 1.00 50.98 521 LEU D N 1
ATOM 12486 C CA . LEU D 4 521 ? 125.025 121.562 89.852 1.00 50.98 521 LEU D CA 1
ATOM 12487 C C . LEU D 4 521 ? 124.007 122.684 89.739 1.00 50.98 521 LEU D C 1
ATOM 12488 O O . LEU D 4 521 ? 123.494 122.949 88.649 1.00 50.98 521 LEU D O 1
ATOM 12493 N N . ALA D 4 522 ? 123.709 123.332 90.857 1.00 49.19 522 ALA D N 1
ATOM 12494 C CA . ALA D 4 522 ? 122.747 124.425 90.894 1.00 49.19 522 ALA D CA 1
ATOM 12495 C C . ALA D 4 522 ? 123.503 125.745 90.841 1.00 49.19 522 ALA D C 1
ATOM 12496 O O . ALA D 4 522 ? 124.322 126.029 91.717 1.00 49.19 522 ALA D O 1
ATOM 12498 N N . LEU D 4 523 ? 123.226 126.554 89.823 1.00 49.80 523 LEU D N 1
ATOM 12499 C CA . LEU D 4 523 ? 123.979 127.777 89.569 1.00 49.80 523 LEU D CA 1
ATOM 12500 C C . LEU D 4 523 ? 123.042 128.971 89.660 1.00 49.80 523 LEU D C 1
ATOM 12501 O O . LEU D 4 523 ? 122.123 129.105 88.847 1.00 49.80 523 LEU D O 1
ATOM 12506 N N . ASP D 4 524 ? 123.291 129.850 90.632 1.00 51.54 524 ASP D N 1
ATOM 12507 C CA . ASP D 4 524 ? 122.469 131.039 90.857 1.00 51.54 524 ASP D CA 1
ATOM 12508 C C . ASP D 4 524 ? 123.191 132.254 90.283 1.00 51.54 524 ASP D C 1
ATOM 12509 O O . ASP D 4 524 ? 123.843 133.012 90.997 1.00 51.54 524 ASP D O 1
ATOM 12514 N N . ASP D 4 525 ? 123.038 132.448 88.966 1.00 53.64 525 ASP D N 1
ATOM 12515 C CA . ASP D 4 525 ? 123.755 133.555 88.274 1.00 53.64 525 ASP D CA 1
ATOM 12516 C C . ASP D 4 525 ? 125.251 133.341 88.514 1.00 53.64 525 ASP D C 1
ATOM 12517 O O . ASP D 4 525 ? 125.853 134.154 89.245 1.00 53.64 525 ASP D O 1
ATOM 12522 N N . PRO D 4 526 ? 125.885 132.302 87.925 1.00 51.49 526 PRO D N 1
ATOM 12523 C CA . PRO D 4 526 ? 127.281 131.985 88.229 1.00 51.49 526 PRO D CA 1
ATOM 12524 C C . PRO D 4 526 ? 128.307 132.824 87.490 1.00 51.49 526 PRO D C 1
ATOM 12525 O O . PRO D 4 526 ? 129.488 132.771 87.858 1.00 51.49 526 PRO D O 1
ATOM 12529 N N . VAL D 4 527 ? 127.910 133.588 86.474 1.00 50.86 527 VAL D N 1
ATOM 12530 C CA . VAL D 4 527 ? 128.854 134.323 85.636 1.00 50.86 527 VAL D CA 1
ATOM 12531 C C . VAL D 4 527 ? 128.463 135.794 85.539 1.00 50.86 527 VAL D C 1
ATOM 12532 O O . VAL D 4 527 ? 128.681 136.440 84.508 1.00 50.86 527 VAL D O 1
ATOM 12536 N N . SER D 4 528 ? 127.867 136.332 86.600 1.00 50.57 528 SER D N 1
ATOM 12537 C CA . SER D 4 528 ? 127.320 137.685 86.561 1.00 50.57 528 SER D CA 1
ATOM 12538 C C . SER D 4 528 ? 128.377 138.776 86.685 1.00 50.57 528 SER D C 1
ATOM 12539 O O . SER D 4 528 ? 128.281 139.804 86.008 1.00 50.57 528 SER D O 1
ATOM 12542 N N . ALA D 4 529 ? 129.366 138.596 87.557 1.00 50.07 529 ALA D N 1
ATOM 12543 C CA . ALA D 4 529 ? 130.413 139.589 87.754 1.00 50.07 529 ALA D CA 1
ATOM 12544 C C . ALA D 4 529 ? 131.699 139.227 87.030 1.00 50.07 529 ALA D C 1
ATOM 12545 O O . ALA D 4 529 ? 132.739 139.836 87.293 1.00 50.07 529 ALA D O 1
ATOM 12547 N N . LEU D 4 530 ? 131.654 138.243 86.141 1.00 50.96 530 LEU D N 1
ATOM 12548 C CA . LEU D 4 530 ? 132.787 137.909 85.297 1.00 50.96 530 LEU D CA 1
ATOM 12549 C C . LEU D 4 530 ? 132.696 138.701 84.005 1.00 50.96 530 LEU D C 1
ATOM 12550 O O . LEU D 4 530 ? 131.603 138.944 83.488 1.00 50.96 530 LEU D O 1
ATOM 12555 N N . ASP D 4 531 ? 133.847 139.104 83.484 1.00 56.05 531 ASP D N 1
ATOM 12556 C CA . ASP D 4 531 ? 133.851 139.870 82.254 1.00 56.05 531 ASP D CA 1
ATOM 12557 C C . ASP D 4 531 ? 133.597 138.945 81.070 1.00 56.05 531 ASP D C 1
ATOM 12558 O O . ASP D 4 531 ? 133.443 137.731 81.214 1.00 56.05 531 ASP D O 1
ATOM 12563 N N . VAL D 4 532 ? 133.552 139.535 79.878 1.00 57.38 532 VAL D N 1
ATOM 12564 C CA . VAL D 4 532 ? 133.137 138.792 78.693 1.00 57.38 532 VAL D CA 1
ATOM 12565 C C . VAL D 4 532 ? 134.116 137.664 78.395 1.00 57.38 532 VAL D C 1
ATOM 12566 O O . VAL D 4 532 ? 133.716 136.524 78.133 1.00 57.38 532 VAL D O 1
ATOM 12570 N N . SER D 4 533 ? 135.413 137.960 78.442 1.00 57.03 533 SER D N 1
ATOM 12571 C CA . SER D 4 533 ? 136.405 136.971 78.038 1.00 57.03 533 SER D CA 1
ATOM 12572 C C . SER D 4 533 ? 136.523 135.842 79.052 1.00 57.03 533 SER D C 1
ATOM 12573 O O . SER D 4 533 ? 136.621 134.670 78.673 1.00 57.03 533 SER D O 1
ATOM 12576 N N . ILE D 4 534 ? 136.533 136.170 80.344 1.00 53.29 534 ILE D N 1
ATOM 12577 C CA . ILE D 4 534 ? 136.730 135.142 81.360 1.00 53.29 534 ILE D CA 1
ATOM 12578 C C . ILE D 4 534 ? 135.508 134.241 81.464 1.00 53.29 534 ILE D C 1
ATOM 12579 O O . ILE D 4 534 ? 135.633 133.015 81.560 1.00 53.29 534 ILE D O 1
ATOM 12584 N N . GLN D 4 535 ? 134.310 134.825 81.437 1.00 53.38 535 GLN D N 1
ATOM 12585 C CA . GLN D 4 535 ? 133.101 134.015 81.510 1.00 53.38 535 GLN D CA 1
ATOM 12586 C C . GLN D 4 535 ? 132.931 133.118 80.294 1.00 53.38 535 GLN D C 1
ATOM 12587 O O . GLN D 4 535 ? 132.215 132.119 80.378 1.00 53.38 535 GLN D O 1
ATOM 12593 N N . ALA D 4 536 ? 133.563 133.449 79.169 1.00 53.93 536 ALA D N 1
ATOM 12594 C CA . ALA D 4 536 ? 133.493 132.570 78.008 1.00 53.93 536 ALA D CA 1
ATOM 12595 C C . ALA D 4 536 ? 134.202 131.252 78.278 1.00 53.93 536 ALA D C 1
ATOM 12596 O O . ALA D 4 536 ? 133.742 130.192 77.843 1.00 53.93 536 ALA D O 1
ATOM 12598 N N . GLY D 4 537 ? 135.329 131.296 78.989 1.00 52.17 537 GLY D N 1
ATOM 12599 C CA . GLY D 4 537 ? 136.018 130.075 79.358 1.00 52.17 537 GLY D CA 1
ATOM 12600 C C . GLY D 4 537 ? 135.320 129.280 80.438 1.00 52.17 537 GLY D C 1
ATOM 12601 O O . GLY D 4 537 ? 135.533 128.068 80.535 1.00 52.17 537 GLY D O 1
ATOM 12602 N N . ILE D 4 538 ? 134.507 129.937 81.266 1.00 51.96 538 ILE D N 1
ATOM 12603 C CA . ILE D 4 538 ? 133.702 129.212 82.242 1.00 51.96 538 ILE D CA 1
ATOM 12604 C C . ILE D 4 538 ? 132.578 128.453 81.550 1.00 51.96 538 ILE D C 1
ATOM 12605 O O . ILE D 4 538 ? 132.319 127.285 81.857 1.00 51.96 538 ILE D O 1
ATOM 12610 N N . ILE D 4 539 ? 131.891 129.102 80.609 1.00 54.52 539 ILE D N 1
ATOM 12611 C CA . ILE D 4 539 ? 130.843 128.423 79.853 1.00 54.52 539 ILE D CA 1
ATOM 12612 C C . ILE D 4 539 ? 131.432 127.286 79.035 1.00 54.52 539 ILE D C 1
ATOM 12613 O O . ILE D 4 539 ? 130.869 126.187 78.975 1.00 54.52 539 ILE D O 1
ATOM 12618 N N . ASN D 4 540 ? 132.570 127.532 78.384 1.00 55.94 540 ASN D N 1
ATOM 12619 C CA . ASN D 4 540 ? 133.234 126.470 77.636 1.00 55.94 540 ASN D CA 1
ATOM 12620 C C . ASN D 4 540 ? 133.652 125.336 78.557 1.00 55.94 540 ASN D C 1
ATOM 12621 O O . ASN D 4 540 ? 133.629 124.165 78.164 1.00 55.94 540 ASN D O 1
ATOM 12626 N N . LEU D 4 541 ? 134.053 125.667 79.782 1.00 54.87 541 LEU D N 1
ATOM 12627 C CA . LEU D 4 541 ? 134.357 124.633 80.761 1.00 54.87 541 LEU D CA 1
ATOM 12628 C C . LEU D 4 541 ? 133.105 123.852 81.131 1.00 54.87 541 LEU D C 1
ATOM 12629 O O . LEU D 4 541 ? 133.100 122.618 81.095 1.00 54.87 541 LEU D O 1
ATOM 12634 N N . LEU D 4 542 ? 132.028 124.558 81.478 1.00 54.31 542 LEU D N 1
ATOM 12635 C CA . LEU D 4 542 ? 130.806 123.889 81.907 1.00 54.31 542 LEU D CA 1
ATOM 12636 C C . LEU D 4 542 ? 130.221 123.034 80.795 1.00 54.31 542 LEU D C 1
ATOM 12637 O O . LEU D 4 542 ? 129.731 121.928 81.046 1.00 54.31 542 LEU D O 1
ATOM 12642 N N . LEU D 4 543 ? 130.247 123.534 79.561 1.00 58.86 543 LEU D N 1
ATOM 12643 C CA . LEU D 4 543 ? 129.673 122.782 78.452 1.00 58.86 543 LEU D CA 1
ATOM 12644 C C . LEU D 4 543 ? 130.466 121.513 78.177 1.00 58.86 543 LEU D C 1
ATOM 12645 O O . LEU D 4 543 ? 129.891 120.428 78.038 1.00 58.86 543 LEU D O 1
ATOM 12650 N N . ASP D 4 544 ? 131.791 121.628 78.100 1.00 62.01 544 ASP D N 1
ATOM 12651 C CA . ASP D 4 544 ? 132.618 120.472 77.783 1.00 62.01 544 ASP D CA 1
ATOM 12652 C C . ASP D 4 544 ? 132.692 119.487 78.938 1.00 62.01 544 ASP D C 1
ATOM 12653 O O . ASP D 4 544 ? 132.977 118.308 78.715 1.00 62.01 544 ASP D O 1
ATOM 12658 N N . LEU D 4 545 ? 132.364 119.905 80.162 1.00 59.34 545 LEU D N 1
ATOM 12659 C CA . LEU D 4 545 ? 132.381 119.020 81.363 1.00 59.34 545 LEU D CA 1
ATOM 12660 C C . LEU D 4 545 ? 131.026 118.358 81.516 1.00 59.34 545 LEU D C 1
ATOM 12661 O O . LEU D 4 545 ? 130.833 117.641 82.473 1.00 59.34 545 LEU D O 1
ATOM 12666 N N . GLN D 4 546 ? 130.085 118.711 80.666 1.00 62.39 546 GLN D N 1
ATOM 12667 C CA . GLN D 4 546 ? 128.793 118.043 80.683 1.00 62.39 546 GLN D CA 1
ATOM 12668 C C . GLN D 4 546 ? 128.660 116.988 79.597 1.00 62.39 546 GLN D C 1
ATOM 12669 O O . GLN D 4 546 ? 127.995 115.970 79.815 1.00 62.39 546 GLN D O 1
ATOM 12675 N N . GLU D 4 547 ? 129.285 117.206 78.439 1.00 73.97 547 GLU D N 1
ATOM 12676 C CA . GLU D 4 547 ? 129.265 116.200 77.383 1.00 73.97 547 GLU D CA 1
ATOM 12677 C C . GLU D 4 547 ? 129.845 114.884 77.880 1.00 73.97 547 GLU D C 1
ATOM 12678 O O . GLU D 4 547 ? 129.253 113.816 77.686 1.00 73.97 547 GLU D O 1
ATOM 12684 N N . GLN D 4 548 ? 131.001 114.941 78.525 1.00 66.48 548 GLN D N 1
ATOM 12685 C CA . GLN D 4 548 ? 131.522 113.820 79.285 1.00 66.48 548 GLN D CA 1
ATOM 12686 C C . GLN D 4 548 ? 131.220 114.046 80.761 1.00 66.48 548 GLN D C 1
ATOM 12687 O O . GLN D 4 548 ? 131.164 115.184 81.226 1.00 66.48 548 GLN D O 1
ATOM 12693 N N . PHE D 4 549 ? 130.994 112.943 81.478 1.00 64.59 549 PHE D N 1
ATOM 12694 C CA . PHE D 4 549 ? 130.553 112.893 82.873 1.00 64.59 549 PHE D CA 1
ATOM 12695 C C . PHE D 4 549 ? 129.073 113.217 83.043 1.00 64.59 549 PHE D C 1
ATOM 12696 O O . PHE D 4 549 ? 128.526 113.031 84.134 1.00 64.59 549 PHE D O 1
ATOM 12704 N N . GLY D 4 550 ? 128.413 113.684 81.986 1.00 62.94 550 GLY D N 1
ATOM 12705 C CA . GLY D 4 550 ? 126.968 113.819 81.990 1.00 62.94 550 GLY D CA 1
ATOM 12706 C C . GLY D 4 550 ? 126.363 114.649 83.106 1.00 62.94 550 GLY D C 1
ATOM 12707 O O . GLY D 4 550 ? 125.396 114.218 83.739 1.00 62.94 550 GLY D O 1
ATOM 12708 N N . LEU D 4 551 ? 126.915 115.828 83.370 1.00 58.79 551 LEU D N 1
ATOM 12709 C CA . LEU D 4 551 ? 126.388 116.675 84.428 1.00 58.79 551 LEU D CA 1
ATOM 12710 C C . LEU D 4 551 ? 125.144 117.419 83.964 1.00 58.79 551 LEU D C 1
ATOM 12711 O O . LEU D 4 551 ? 124.987 117.733 82.782 1.00 58.79 551 LEU D O 1
ATOM 12716 N N . SER D 4 552 ? 124.258 117.709 84.912 1.00 56.12 552 SER D N 1
ATOM 12717 C CA . SER D 4 552 ? 123.021 118.432 84.644 1.00 56.12 552 SER D CA 1
ATOM 12718 C C . SER D 4 552 ? 122.963 119.647 85.555 1.00 56.12 552 SER D C 1
ATOM 12719 O O . SER D 4 552 ? 123.037 119.509 86.780 1.00 56.12 552 SER D O 1
ATOM 12722 N N . TYR D 4 553 ? 122.821 120.830 84.965 1.00 56.09 553 TYR D N 1
ATOM 12723 C CA . TYR D 4 553 ? 122.857 122.077 85.712 1.00 56.09 553 TYR D CA 1
ATOM 12724 C C . TYR D 4 553 ? 121.471 122.697 85.816 1.00 56.09 553 TYR D C 1
ATOM 12725 O O . TYR D 4 553 ? 120.694 122.677 84.857 1.00 56.09 553 TYR D O 1
ATOM 12734 N N . LEU D 4 554 ? 121.177 123.249 86.987 1.00 53.06 554 LEU D N 1
ATOM 12735 C CA . LEU D 4 554 ? 120.052 124.158 87.188 1.00 53.06 554 LEU D CA 1
ATOM 12736 C C . LEU D 4 554 ? 120.627 125.565 87.106 1.00 53.06 554 LEU D C 1
ATOM 12737 O O . LEU D 4 554 ? 121.278 126.035 88.041 1.00 53.06 554 LEU D O 1
ATOM 12742 N N . PHE D 4 555 ? 120.389 126.236 85.986 1.00 54.33 555 PHE D N 1
ATOM 12743 C CA . PHE D 4 555 ? 121.080 127.474 85.644 1.00 54.33 555 PHE D CA 1
ATOM 12744 C C . PHE D 4 555 ? 120.074 128.615 85.608 1.00 54.33 555 PHE D C 1
ATOM 12745 O O . PHE D 4 555 ? 119.200 128.647 84.738 1.00 54.33 555 PHE D O 1
ATOM 12753 N N . VAL D 4 556 ? 120.202 129.555 86.539 1.00 52.97 556 VAL D N 1
ATOM 12754 C CA . VAL D 4 556 ? 119.329 130.720 86.607 1.00 52.97 556 VAL D CA 1
ATOM 12755 C C . VAL D 4 556 ? 120.180 131.968 86.445 1.00 52.97 556 VAL D C 1
ATOM 12756 O O . VAL D 4 556 ? 121.203 132.119 87.121 1.00 52.97 556 VAL D O 1
ATOM 12760 N N . SER D 4 557 ? 119.779 132.845 85.531 1.00 55.61 557 SER D N 1
ATOM 12761 C CA . SER D 4 557 ? 120.563 134.040 85.257 1.00 55.61 557 SER D CA 1
ATOM 12762 C C . SER D 4 557 ? 119.723 135.024 84.461 1.00 55.61 557 SER D C 1
ATOM 12763 O O . SER D 4 557 ? 118.734 134.662 83.822 1.00 55.61 557 SER D O 1
ATOM 12766 N N . HIS D 4 558 ? 120.161 136.277 84.486 1.00 57.74 558 HIS D N 1
ATOM 12767 C CA . HIS D 4 558 ? 119.472 137.367 83.818 1.00 57.74 558 HIS D CA 1
ATOM 12768 C C . HIS D 4 558 ? 120.062 137.693 82.454 1.00 57.74 558 HIS D C 1
ATOM 12769 O O . HIS D 4 558 ? 119.602 138.636 81.804 1.00 57.74 558 HIS D O 1
ATOM 12776 N N . ASP D 4 559 ? 121.059 136.936 82.006 1.00 61.87 559 ASP D N 1
ATOM 12777 C CA . ASP D 4 559 ? 121.651 137.100 80.684 1.00 61.87 559 ASP D CA 1
ATOM 12778 C C . ASP D 4 559 ? 121.020 136.076 79.750 1.00 61.87 559 ASP D C 1
ATOM 12779 O O . ASP D 4 559 ? 121.377 134.895 79.786 1.00 61.87 559 ASP D O 1
ATOM 12784 N N . LEU D 4 560 ? 120.093 136.523 78.908 1.00 63.51 560 LEU D N 1
ATOM 12785 C CA . LEU D 4 560 ? 119.390 135.621 78.008 1.00 63.51 560 LEU D CA 1
ATOM 12786 C C . LEU D 4 560 ? 120.205 135.276 76.774 1.00 63.51 560 LEU D C 1
ATOM 12787 O O . LEU D 4 560 ? 119.666 134.696 75.827 1.00 63.51 560 LEU D O 1
ATOM 12792 N N . SER D 4 561 ? 121.486 135.631 76.757 1.00 64.08 561 SER D N 1
ATOM 12793 C CA . SER D 4 561 ? 122.394 135.204 75.704 1.00 64.08 561 SER D CA 1
ATOM 12794 C C . SER D 4 561 ? 123.240 134.019 76.140 1.00 64.08 561 SER D C 1
ATOM 12795 O O . SER D 4 561 ? 123.354 133.038 75.403 1.00 64.08 561 SER D O 1
ATOM 12798 N N . VAL D 4 562 ? 123.822 134.086 77.339 1.00 60.65 562 VAL D N 1
ATOM 12799 C CA . VAL D 4 562 ? 124.488 132.917 77.902 1.00 60.65 562 VAL D CA 1
ATOM 12800 C C . VAL D 4 562 ? 123.527 131.742 77.931 1.00 60.65 562 VAL D C 1
ATOM 12801 O O . VAL D 4 562 ? 123.847 130.646 77.460 1.00 60.65 562 VAL D O 1
ATOM 12805 N N . VAL D 4 563 ? 122.310 131.974 78.427 1.00 60.50 563 VAL D N 1
ATOM 12806 C CA . VAL D 4 563 ? 121.316 130.913 78.527 1.00 60.50 563 VAL D CA 1
ATOM 12807 C C . VAL D 4 563 ? 121.047 130.289 77.168 1.00 60.50 563 VAL D C 1
ATOM 12808 O O . VAL D 4 563 ? 120.835 129.077 77.064 1.00 60.50 563 VAL D O 1
ATOM 12812 N N . LYS D 4 564 ? 121.077 131.090 76.103 1.00 63.00 564 LYS D N 1
ATOM 12813 C CA . LYS D 4 564 ? 120.871 130.537 74.770 1.00 63.00 564 LYS D CA 1
ATOM 12814 C C . LYS D 4 564 ? 121.896 129.462 74.442 1.00 63.00 564 LYS D C 1
ATOM 12815 O O . LYS D 4 564 ? 121.577 128.491 73.748 1.00 63.00 564 LYS D O 1
ATOM 12821 N N . HIS D 4 565 ? 123.124 129.605 74.943 1.00 63.15 565 HIS D N 1
ATOM 12822 C CA . HIS D 4 565 ? 124.192 128.687 74.569 1.00 63.15 565 HIS D CA 1
ATOM 12823 C C . HIS D 4 565 ? 124.064 127.334 75.254 1.00 63.15 565 HIS D C 1
ATOM 12824 O O . HIS D 4 565 ? 124.342 126.302 74.635 1.00 63.15 565 HIS D O 1
ATOM 12831 N N . LEU D 4 566 ? 123.655 127.305 76.523 1.00 59.87 566 LEU D N 1
ATOM 12832 C CA . LEU D 4 566 ? 123.812 126.101 77.332 1.00 59.87 566 LEU D CA 1
ATOM 12833 C C . LEU D 4 566 ? 122.510 125.606 77.955 1.00 59.87 566 LEU D C 1
ATOM 12834 O O . LEU D 4 566 ? 122.548 124.764 78.856 1.00 59.87 566 LEU D O 1
ATOM 12839 N N . ALA D 4 567 ? 121.356 126.070 77.486 1.00 60.96 567 ALA D N 1
ATOM 12840 C CA . ALA D 4 567 ? 120.074 125.639 78.033 1.00 60.96 567 ALA D CA 1
ATOM 12841 C C . ALA D 4 567 ? 119.328 124.800 77.005 1.00 60.96 567 ALA D C 1
ATOM 12842 O O . ALA D 4 567 ? 118.978 125.296 75.930 1.00 60.96 567 ALA D O 1
ATOM 12844 N N . HIS D 4 568 ? 119.088 123.531 77.339 1.00 62.31 568 HIS D N 1
ATOM 12845 C CA . HIS D 4 568 ? 118.231 122.696 76.505 1.00 62.31 568 HIS D CA 1
ATOM 12846 C C . HIS D 4 568 ? 116.773 123.102 76.653 1.00 62.31 568 HIS D C 1
ATOM 12847 O O . HIS D 4 568 ? 116.043 123.221 75.663 1.00 62.31 568 HIS D O 1
ATOM 12854 N N . GLN D 4 569 ? 116.332 123.306 77.890 1.00 62.23 569 GLN D N 1
ATOM 12855 C CA . GLN D 4 569 ? 114.982 123.741 78.198 1.00 62.23 569 GLN D CA 1
ATOM 12856 C C . GLN D 4 569 ? 115.061 124.937 79.129 1.00 62.23 569 GLN D C 1
ATOM 12857 O O . GLN D 4 569 ? 115.953 125.021 79.974 1.00 62.23 569 GLN D O 1
ATOM 12863 N N . VAL D 4 570 ? 114.124 125.868 78.972 1.00 61.36 570 VAL D N 1
ATOM 12864 C CA . VAL D 4 570 ? 114.087 127.044 79.826 1.00 61.36 570 VAL D CA 1
ATOM 12865 C C . VAL D 4 570 ? 112.699 127.178 80.429 1.00 61.36 570 VAL D C 1
ATOM 12866 O O . VAL D 4 570 ? 111.716 126.641 79.918 1.00 61.36 570 VAL D O 1
ATOM 12870 N N . ALA D 4 571 ? 112.634 127.910 81.538 1.00 58.55 571 ALA D N 1
ATOM 12871 C CA . ALA D 4 571 ? 111.393 128.083 82.289 1.00 58.55 571 ALA D CA 1
ATOM 12872 C C . ALA D 4 571 ? 111.306 129.542 82.718 1.00 58.55 571 ALA D C 1
ATOM 12873 O O . ALA D 4 571 ? 111.922 129.938 83.711 1.00 58.55 571 ALA D O 1
ATOM 12875 N N . VAL D 4 572 ? 110.540 130.336 81.973 1.00 58.66 572 VAL D N 1
ATOM 12876 C CA . VAL D 4 572 ? 110.339 131.729 82.342 1.00 58.66 572 VAL D CA 1
ATOM 12877 C C . VAL D 4 572 ? 109.464 131.790 83.583 1.00 58.66 572 VAL D C 1
ATOM 12878 O O . VAL D 4 572 ? 108.404 131.158 83.649 1.00 58.66 572 VAL D O 1
ATOM 12882 N N . MET D 4 573 ? 109.904 132.556 84.575 1.00 55.25 573 MET D N 1
ATOM 12883 C CA . MET D 4 573 ? 109.288 132.560 85.895 1.00 55.25 573 MET D CA 1
ATOM 12884 C C . MET D 4 573 ? 109.001 133.999 86.297 1.00 55.25 573 MET D C 1
ATOM 12885 O O . MET D 4 573 ? 109.930 134.788 86.489 1.00 55.25 573 MET D O 1
ATOM 12890 N N . LEU D 4 574 ? 107.724 134.338 86.432 1.00 58.53 574 LEU D N 1
ATOM 12891 C CA . LEU D 4 574 ? 107.311 135.684 86.801 1.00 58.53 574 LEU D CA 1
ATOM 12892 C C . LEU D 4 574 ? 106.295 135.621 87.930 1.00 58.53 574 LEU D C 1
ATOM 12893 O O . LEU D 4 574 ? 105.370 134.805 87.898 1.00 58.53 574 LEU D O 1
ATOM 12898 N N . ALA D 4 575 ? 106.482 136.481 88.929 1.00 56.57 575 ALA D N 1
ATOM 12899 C CA . ALA D 4 575 ? 105.580 136.656 90.063 1.00 56.57 575 ALA D CA 1
ATOM 12900 C C . ALA D 4 575 ? 105.468 135.415 90.936 1.00 56.57 575 ALA D C 1
ATOM 12901 O O . ALA D 4 575 ? 104.579 135.346 91.791 1.00 56.57 575 ALA D O 1
ATOM 12903 N N . GLY D 4 576 ? 106.348 134.436 90.757 1.00 55.05 576 GLY D N 1
ATOM 12904 C CA . GLY D 4 576 ? 106.293 133.209 91.519 1.00 55.05 576 GLY D CA 1
ATOM 12905 C C . GLY D 4 576 ? 105.664 132.037 90.803 1.00 55.05 576 GLY D C 1
ATOM 12906 O O . GLY D 4 576 ? 105.521 130.970 91.409 1.00 55.05 576 GLY D O 1
ATOM 12907 N N . THR D 4 577 ? 105.277 132.199 89.542 1.00 56.69 577 THR D N 1
ATOM 12908 C CA . THR D 4 577 ? 104.717 131.116 88.751 1.00 56.69 577 THR D CA 1
ATOM 12909 C C . THR D 4 577 ? 105.516 130.961 87.468 1.00 56.69 577 THR D C 1
ATOM 12910 O O . THR D 4 577 ? 106.013 131.940 86.907 1.00 56.69 577 THR D O 1
ATOM 12914 N N . VAL D 4 578 ? 105.632 129.720 87.003 1.00 58.78 578 VAL D N 1
ATOM 12915 C CA . VAL D 4 578 ? 106.284 129.465 85.726 1.00 58.78 578 VAL D CA 1
ATOM 12916 C C . VAL D 4 578 ? 105.341 129.926 84.627 1.00 58.78 578 VAL D C 1
ATOM 12917 O O . VAL D 4 578 ? 104.345 129.263 84.319 1.00 58.78 578 VAL D O 1
ATOM 12921 N N . VAL D 4 579 ? 105.639 131.088 84.053 1.00 61.48 579 VAL D N 1
ATOM 12922 C CA . VAL D 4 579 ? 104.781 131.651 83.020 1.00 61.48 579 VAL D CA 1
ATOM 12923 C C . VAL D 4 579 ? 104.810 130.789 81.768 1.00 61.48 579 VAL D C 1
ATOM 12924 O O . VAL D 4 579 ? 103.769 130.523 81.154 1.00 61.48 579 VAL D O 1
ATOM 12928 N N . GLU D 4 580 ? 105.995 130.334 81.373 1.00 65.43 580 GLU D N 1
ATOM 12929 C CA . GLU D 4 580 ? 106.161 129.524 80.178 1.00 65.43 580 GLU D CA 1
ATOM 12930 C C . GLU D 4 580 ? 107.382 128.640 80.354 1.00 65.43 580 GLU D C 1
ATOM 12931 O O . GLU D 4 580 ? 108.334 129.010 81.044 1.00 65.43 580 GLU D O 1
ATOM 12937 N N . GLN D 4 581 ? 107.349 127.467 79.729 1.00 63.38 581 GLN D N 1
ATOM 12938 C CA . GLN D 4 581 ? 108.506 126.585 79.762 1.00 63.38 581 GLN D CA 1
ATOM 12939 C C . GLN D 4 581 ? 108.477 125.663 78.553 1.00 63.38 581 GLN D C 1
ATOM 12940 O O . GLN D 4 581 ? 107.441 125.471 77.914 1.00 63.38 581 GLN D O 1
ATOM 12946 N N . GLY D 4 582 ? 109.633 125.103 78.254 1.00 66.61 582 GLY D N 1
ATOM 12947 C CA . GLY D 4 582 ? 109.799 124.244 77.099 1.00 66.61 582 GLY D CA 1
ATOM 12948 C C . GLY D 4 582 ? 111.246 124.257 76.656 1.00 66.61 582 GLY D C 1
ATOM 12949 O O . GLY D 4 582 ? 112.103 124.885 77.268 1.00 66.61 582 GLY D O 1
ATOM 12950 N N . ASP D 4 583 ? 111.503 123.538 75.569 1.00 68.82 583 ASP D N 1
ATOM 12951 C CA . ASP D 4 583 ? 112.840 123.533 74.997 1.00 68.82 583 ASP D CA 1
ATOM 12952 C C . ASP D 4 583 ? 113.174 124.912 74.445 1.00 68.82 583 ASP D C 1
ATOM 12953 O O . ASP D 4 583 ? 112.310 125.620 73.922 1.00 68.82 583 ASP D O 1
ATOM 12958 N N . SER D 4 584 ? 114.447 125.289 74.545 1.00 68.99 584 SER D N 1
ATOM 12959 C CA . SER D 4 584 ? 114.812 126.663 74.229 1.00 68.99 584 SER D CA 1
ATOM 12960 C C . SER D 4 584 ? 114.937 126.873 72.729 1.00 68.99 584 SER D C 1
ATOM 12961 O O . SER D 4 584 ? 115.916 127.457 72.255 1.00 68.99 584 SER D O 1
ATOM 12964 N N . GLU D 4 585 ? 113.961 126.408 71.985 1.00 73.57 585 GLU D N 1
ATOM 12965 C CA . GLU D 4 585 ? 113.759 126.836 70.610 1.00 73.57 585 GLU D CA 1
ATOM 12966 C C . GLU D 4 585 ? 112.312 127.203 70.338 1.00 73.57 585 GLU D C 1
ATOM 12967 O O . GLU D 4 585 ? 112.050 128.134 69.573 1.00 73.57 585 GLU D O 1
ATOM 12973 N N . GLU D 4 586 ? 111.368 126.496 70.950 1.00 76.05 586 GLU D N 1
ATOM 12974 C CA . GLU D 4 586 ? 109.960 126.834 70.840 1.00 76.05 586 GLU D CA 1
ATOM 12975 C C . GLU D 4 586 ? 109.569 127.994 71.740 1.00 76.05 586 GLU D C 1
ATOM 12976 O O . GLU D 4 586 ? 108.429 128.460 71.657 1.00 76.05 586 GLU D O 1
ATOM 12982 N N . VAL D 4 587 ? 110.472 128.457 72.601 1.00 71.23 587 VAL D N 1
ATOM 12983 C CA . VAL D 4 587 ? 110.176 129.562 73.502 1.00 71.23 587 VAL D CA 1
ATOM 12984 C C . VAL D 4 587 ? 111.093 130.737 73.189 1.00 71.23 587 VAL D C 1
ATOM 12985 O O . VAL D 4 587 ? 110.704 131.901 73.341 1.00 71.23 587 VAL D O 1
ATOM 12989 N N . PHE D 4 588 ? 112.311 130.448 72.731 1.00 70.48 588 PHE D N 1
ATOM 12990 C CA . PHE D 4 588 ? 113.182 131.514 72.257 1.00 70.48 588 PHE D CA 1
ATOM 12991 C C . PHE D 4 588 ? 112.811 131.949 70.847 1.00 70.48 588 PHE D C 1
ATOM 12992 O O . PHE D 4 588 ? 112.994 133.120 70.496 1.00 70.48 588 PHE D O 1
ATOM 13000 N N . GLY D 4 589 ? 112.298 131.028 70.032 1.00 73.83 589 GLY D N 1
ATOM 13001 C CA . GLY D 4 589 ? 111.877 131.346 68.682 1.00 73.83 589 GLY D CA 1
ATOM 13002 C C . GLY D 4 589 ? 110.618 132.184 68.636 1.00 73.83 589 GLY D C 1
ATOM 13003 O O . GLY D 4 589 ? 110.668 133.362 68.272 1.00 73.83 589 GLY D O 1
ATOM 13004 N N . ASN D 4 590 ? 109.480 131.594 69.000 1.00 74.58 590 ASN D N 1
ATOM 13005 C CA . ASN D 4 590 ? 108.260 132.358 69.221 1.00 74.58 590 ASN D CA 1
ATOM 13006 C C . ASN D 4 590 ? 107.795 132.164 70.658 1.00 74.58 590 ASN D C 1
ATOM 13007 O O . ASN D 4 590 ? 107.726 131.025 71.140 1.00 74.58 590 ASN D O 1
ATOM 13012 N N . PRO D 4 591 ? 107.615 133.197 71.413 1.00 73.59 591 PRO D N 1
ATOM 13013 C CA . PRO D 4 591 ? 107.004 133.025 72.732 1.00 73.59 591 PRO D CA 1
ATOM 13014 C C . PRO D 4 591 ? 105.502 133.240 72.685 1.00 73.59 591 PRO D C 1
ATOM 13015 O O . PRO D 4 591 ? 105.048 134.278 72.197 1.00 73.59 591 PRO D O 1
ATOM 13019 N N . LYS D 4 592 ? 104.717 132.285 73.175 1.00 72.97 592 LYS D N 1
ATOM 13020 C CA . LYS D 4 592 ? 103.261 132.432 73.191 1.00 72.97 592 LYS D CA 1
ATOM 13021 C C . LYS D 4 592 ? 102.770 132.865 74.573 1.00 72.97 592 LYS D C 1
ATOM 13022 O O . LYS D 4 592 ? 102.010 132.169 75.246 1.00 72.97 592 LYS D O 1
ATOM 13028 N N . HIS D 4 593 ? 103.217 134.049 74.984 1.00 71.72 593 HIS D N 1
ATOM 13029 C CA . HIS D 4 593 ? 102.744 134.706 76.196 1.00 71.72 593 HIS D CA 1
ATOM 13030 C C . HIS D 4 593 ? 103.276 136.128 76.192 1.00 71.72 593 HIS D C 1
ATOM 13031 O O . HIS D 4 593 ? 104.445 136.348 75.867 1.00 71.72 593 HIS D O 1
ATOM 13038 N N . GLU D 4 594 ? 102.432 137.084 76.564 1.00 74.14 594 GLU D N 1
ATOM 13039 C CA . GLU D 4 594 ? 102.810 138.487 76.397 1.00 74.14 594 GLU D CA 1
ATOM 13040 C C . GLU D 4 594 ? 103.504 139.057 77.629 1.00 74.14 594 GLU D C 1
ATOM 13041 O O . GLU D 4 594 ? 103.193 140.153 78.090 1.00 74.14 594 GLU D O 1
ATOM 13047 N N . TYR D 4 595 ? 104.451 138.323 78.161 1.00 68.20 595 TYR D N 1
ATOM 13048 C CA . TYR D 4 595 ? 105.514 138.885 78.983 1.00 68.20 595 TYR D CA 1
ATOM 13049 C C . TYR D 4 595 ? 106.876 138.368 78.565 1.00 68.20 595 TYR D C 1
ATOM 13050 O O . TYR D 4 595 ? 107.840 139.134 78.539 1.00 68.20 595 TYR D O 1
ATOM 13059 N N . THR D 4 596 ? 106.973 137.084 78.220 1.00 69.89 596 THR D N 1
ATOM 13060 C CA . THR D 4 596 ? 108.229 136.542 77.728 1.00 69.89 596 THR D CA 1
ATOM 13061 C C . THR D 4 596 ? 108.560 137.098 76.355 1.00 69.89 596 THR D C 1
ATOM 13062 O O . THR D 4 596 ? 109.738 137.226 76.007 1.00 69.89 596 THR D O 1
ATOM 13066 N N . ARG D 4 597 ? 107.541 137.423 75.561 1.00 71.63 597 ARG D N 1
ATOM 13067 C CA . ARG D 4 597 ? 107.787 138.148 74.322 1.00 71.63 597 ARG D CA 1
ATOM 13068 C C . ARG D 4 597 ? 108.380 139.518 74.605 1.00 71.63 597 ARG D C 1
ATOM 13069 O O . ARG D 4 597 ? 109.307 139.960 73.917 1.00 71.63 597 ARG D O 1
ATOM 13077 N N . ARG D 4 598 ? 107.846 140.211 75.611 1.00 72.18 598 ARG D N 1
ATOM 13078 C CA . ARG D 4 598 ? 108.394 141.506 75.991 1.00 72.18 598 ARG D CA 1
ATOM 13079 C C . ARG D 4 598 ? 109.821 141.367 76.503 1.00 72.18 598 ARG D C 1
ATOM 13080 O O . ARG D 4 598 ? 110.702 142.146 76.126 1.00 72.18 598 ARG D O 1
ATOM 13088 N N . LEU D 4 599 ? 110.069 140.368 77.351 1.00 70.13 599 LEU D N 1
ATOM 13089 C CA . LEU D 4 599 ? 111.407 140.165 77.892 1.00 70.13 599 LEU D CA 1
ATOM 13090 C C . LEU D 4 599 ? 112.400 139.794 76.799 1.00 70.13 599 LEU D C 1
ATOM 13091 O O . LEU D 4 599 ? 113.543 140.264 76.805 1.00 70.13 599 LEU D O 1
ATOM 13096 N N . LEU D 4 600 ? 111.988 138.947 75.855 1.00 72.64 600 LEU D N 1
ATOM 13097 C CA . LEU D 4 600 ? 112.887 138.561 74.773 1.00 72.64 600 LEU D CA 1
ATOM 13098 C C . LEU D 4 600 ? 113.094 139.695 73.780 1.00 72.64 600 LEU D C 1
ATOM 13099 O O . LEU D 4 600 ? 114.142 139.763 73.129 1.00 72.64 600 LEU D O 1
ATOM 13104 N N . GLY D 4 601 ? 112.114 140.581 73.642 1.00 78.73 601 GLY D N 1
ATOM 13105 C CA . GLY D 4 601 ? 112.214 141.713 72.751 1.00 78.73 601 GLY D CA 1
ATOM 13106 C C . GLY D 4 601 ? 112.853 142.945 73.341 1.00 78.73 601 GLY D C 1
ATOM 13107 O O . GLY D 4 601 ? 112.972 143.961 72.650 1.00 78.73 601 GLY D O 1
ATOM 13108 N N . ALA D 4 602 ? 113.272 142.894 74.602 1.00 77.51 602 ALA D N 1
ATOM 13109 C CA . ALA D 4 602 ? 113.889 144.034 75.260 1.00 77.51 602 ALA D CA 1
ATOM 13110 C C . ALA D 4 602 ? 115.391 143.879 75.444 1.00 77.51 602 ALA D C 1
ATOM 13111 O O . ALA D 4 602 ? 116.021 144.764 76.032 1.00 77.51 602 ALA D O 1
ATOM 13113 N N . VAL D 4 603 ? 115.980 142.793 74.949 1.00 82.05 603 VAL D N 1
ATOM 13114 C CA . VAL D 4 603 ? 117.404 142.528 75.192 1.00 82.05 603 VAL D CA 1
ATOM 13115 C C . VAL D 4 603 ? 118.241 143.634 74.559 1.00 82.05 603 VAL D C 1
ATOM 13116 O O . VAL D 4 603 ? 117.870 144.157 73.487 1.00 82.05 603 VAL D O 1
ATOM 13120 N N . PRO D 4 604 ? 119.334 144.075 75.186 1.00 87.20 604 PRO D N 1
ATOM 13121 C CA . PRO D 4 604 ? 120.169 145.126 74.582 1.00 87.20 604 PRO D CA 1
ATOM 13122 C C . PRO D 4 604 ? 121.035 144.562 73.465 1.00 87.20 604 PRO D C 1
ATOM 13123 O O . PRO D 4 604 ? 121.862 143.676 73.689 1.00 87.20 604 PRO D O 1
ATOM 13127 N N . GLN D 4 605 ? 120.841 145.079 72.260 1.00 97.15 605 GLN D N 1
ATOM 13128 C CA . GLN D 4 605 ? 121.665 144.682 71.125 1.00 97.15 605 GLN D CA 1
ATOM 13129 C C . GLN D 4 605 ? 123.029 145.361 71.217 1.00 97.15 605 GLN D C 1
ATOM 13130 O O . GLN D 4 605 ? 123.095 146.579 71.406 1.00 97.15 605 GLN D O 1
ATOM 13136 N N . PRO D 4 606 ? 124.130 144.612 71.100 1.00 97.03 606 PRO D N 1
ATOM 13137 C CA . PRO D 4 606 ? 125.458 145.215 71.299 1.00 97.03 606 PRO D CA 1
ATOM 13138 C C . PRO D 4 606 ? 125.908 146.138 70.178 1.00 97.03 606 PRO D C 1
ATOM 13139 O O . PRO D 4 606 ? 126.917 146.831 70.352 1.00 97.03 606 PRO D O 1
ATOM 13143 N N . ASP D 4 607 ? 125.225 146.169 69.041 1.00 102.02 607 ASP D N 1
ATOM 13144 C CA . ASP D 4 607 ? 125.628 147.071 67.968 1.00 102.02 607 ASP D CA 1
ATOM 13145 C C . ASP D 4 607 ? 125.049 148.458 68.220 1.00 102.02 607 ASP D C 1
ATOM 13146 O O . ASP D 4 607 ? 123.822 148.605 68.276 1.00 102.02 607 ASP D O 1
ATOM 13151 N N . PRO D 4 608 ? 125.881 149.488 68.389 1.00 100.86 608 PRO D N 1
ATOM 13152 C CA . PRO D 4 608 ? 125.336 150.830 68.658 1.00 100.86 608 PRO D CA 1
ATOM 13153 C C . PRO D 4 608 ? 124.445 151.358 67.549 1.00 100.86 608 PRO D C 1
ATOM 13154 O O . PRO D 4 608 ? 123.493 152.096 67.831 1.00 100.86 608 PRO D O 1
ATOM 13158 N N . ALA D 4 609 ? 124.721 151.006 66.297 1.00 110.12 609 ALA D N 1
ATOM 13159 C CA . ALA D 4 609 ? 123.903 151.459 65.178 1.00 110.12 609 ALA D CA 1
ATOM 13160 C C . ALA D 4 609 ? 122.896 150.389 64.770 1.00 110.12 609 ALA D C 1
ATOM 13161 O O . ALA D 4 609 ? 123.235 149.439 64.064 1.00 110.12 609 ALA D O 1
#

Foldseek 3Di:
DLFDFFADFLVQFAQAAEAEAADADQQQFLFCFAQSRNDDVSLQVCVQWFAFQWFQALQLDTDGDVLFWVDWDQPDPPQGKIKTFGDVQWAWLVGHHDFQLQVQLVLVLLLCPDVLARGNHNQQSVFWDHWDHDPHRRMIITGGNAFFQLPSPCDHFSHHTDGSQCRHDSCSVPPVGSPHDDITTHQWHWDDQDPVQGKTKIAGRPRHPDFHASYGIYMYGNDHPVVRLVCCLPPNHFKDFQQDVVSVVVLCPRPQWDKDWGFAQKFKWKFFFLDPPFPNVDQLLLLLLLLQFDLQVLQCQLCPPVDDSRGFAQWDFGGDSHPLGDHLLPSNHRDNVVSLVSCVVPAFPDDPQATHRDNRTQEFEEEEEPCPSPVSVQVRRQVRSSVSRHHHDYDYDHPPDDCPPDQQVRNHGIYMDMDGHASRRLVCCCQQADQPHSNVSNNDHDVVLNVLSVVLRRDNDPVVSSVSSVVSRSVCSSRNRMGIRHGGMRIMIGRPQKGQRHYSHNGGGGRRRIHGRDD/DVVVVVVQVVVLVVVLVVVLVVLQVVLLVPFDQLVVLVPDPPNPPPVVSVVLCVVQPVPDDSVVVVCVQVVCVVVQQLDAWSVRHGQRVVQVVQLVLLCLQADLLQVLLLVLLLVLLLVCLVVVPDPSNVVLLVLLVVLVPDDLLVVLVVVVVVLVVVCVVVVHNQAQAADQFPPCQDDDPVSRVVRRVSHNPRLSVSSSSNSSSVSSNLSNVLLNVLVPDCQLVVLVVVVDDNVCSSCVPSSLLSCLVVLLVVLCVVAPCSLVCLSSCVVRVGDHNVNQVVVCVVSSTSSSVSSSSSVRSVSVSVSVVSSVVVNCVSPVVPPPD/DPDDDDLVVLLVVQLVVPPLLVVLVCVLVVLLVVLPVVQVPADAAFPDFDPVFAQAPADDNQNLGAYRRGGRLVNQLSLQCNLLQVLLLLLLVLLLVVLLVLLQQLLQPPDVSVVVSVVVLVVLVPDDLVVVCLPPLPDDADVVNSVVLSVSCSVSPNSVSSVVLSVVSNVVNPDDVVVVCVVVPNDPVCSSVPPSCLVVVLVSLVSSLVSSLVSLQVQLVSVLVPGHRDDVGHHLSVQLNVCVVVCPVRVSSNPPSVVVSVSSSVSSVSNSVSSSLSSDPVRPVSPD/DFQKWWWQKWWWFDDDDFIFTLAGTEIDGFHQQFAEEEEEFFSQRPLVVLCQQLVNDDPRTPMDTFMDRPNRGPNDDDVVVSVLCNQAAEFEQDDQLQVVADQPFFLLVLLLVLQCVNPVVCDRVNSSVVSLVLLVQLPDPPSVQRRRPRLVRAFRLSSLSSSVSSRPSNLHSEYEYEQSPLQFFLVSVVSVLVVVNVSVPVHGYHYYYYHQDQLCCLARGFKYFYGALNYRFKIATSQCCLQWPQEQVSLQFSQQFFDLPDAAAPQTDFQPDFGAPSRPQQAFDSCLVRFLPHDPVRRPHFFDWDDDDVRITGRHPDRVVVGPDHSVGRPVDDDDRDALADDDFAWFKWKFQAWDKAFGFDDDPPTHTDDIARLAGTETDTFGFLAEEEEEAGRSRNLQVVLVQQVVLDDGDPIWMAGHHDTSPVDDPVVVVVVVLQEFEQHQSLLVVFDQPAQLLCLLLVSVVVVDDDPVVSVVLSVVLCPLLRHDPVSRRPTLVPGRRQVSLSSSVSSGPPSPHQEYEYDSSCSRGHSNSVSSVLSVVSNSSRPPGHYYHHYGSDSSSCNHRHQKYFYTGSNYRPDIDGCCVCLVDNPDVPSVVSSVSHRDSNSD

Secondary structure (DSSP, 8-state):
---BS----GGGB-S--EEEEEESS--S---TTBTTT--HHHHHHHTTTS--SEEE-TTS-EEE-TTTEEEEEE---SS-EEEEEE-TT-B-TTSPBP-HHHHHHHHHHSSSSSTTS-BS--TTGGGEEEEEE-SSTTEEEEEESS--TT-GGGSSTT-----TTTSSSHHHHHHTTTTS-----SSEEEEEEETTTTEEEEEE-TT--SPPPS-SEEEEEE--HHHHHHHHHTTS-SEEE--SHHHHHHHHTSTTEEEE----SEEEEEEE--SBTBGGGSHHHHHHHGGG--HHHHHHHHTTTT-SS------SS--SSSTT----TTTT---HHHHHHHHHTTT-EEETTEEESSS-B---EEEESSHHHHHHHHHHHHHHHHTTT---EEEE--SSSSIIIIITTT--SEEE-EEE--SS-HHHHHHHSSTT-TT-TT----HHHHHHHHHHTT---TTHHHHHHHHHHHHHHTTT-EEEEEEPP--EEEETTEES-SB-TTS---SSS-EEBP-/-HHHHHHHHHHHHHHHHHHHHHHHHHHHHH--TTHHHHSSTT---SHHHHHHHHHT--SS-HHHHHHHHHHHHTTT---B-TTS-BSHHHHHHHHHHHHHHHHHHHHHHHHHHHHHHHHHHHSSSSHHHHHHHHHHHHHHTS-HHHHHHHHHHHHHHHHHHHSS-----SSSS-TT--S-SSHHHHHHHHHTHHHHHHHHHHHHHHHHHHHHHHHHHHTT-SHHHHHHHHT--HHHHIIIIIIHHHTTTHHHHHHHHSSSSTTT-HHHHHHS---SSSHHHHHHHHHT-HHHHHHHHHHHHHHHTTTTTHHHHHHHHH-TT-TT-/--S---HHHHHHHHHTT-HHHHHHHHHHHHHHHHHHHSTTTSSSPTT---TTS-S--S-SSSTT-B-SS--BHHHHHHHHHHHHHHHHHHHHHHHHHHHHHHHHHHHHH-THHHHHHHHHHHHHHHS-HHHHHHHHSSS--SHHHHHHHHHHHHHTSSHHHHHHHHHHHHHHTTSHHHHHHHHTT--HHHHIIIIIHHHHHHHHHHHHHHHHHHHHHHHHHHHHTT-SS-TTS--HHHHHHHHSGGGTTSHHHHHHHHHHHHHHHHHHHHHHHHHHHHH-TT-STT--/--SEEEEEEEEEE--SSS-EEEEEEEEEEE-TT-EEEEEE-TTSSHHHHHHHHHT---TT--B-SEEESSS-B-SS--TTGGGTSTTTT-EEE-S-TTTTS-TTS-HHHHHHHHHHHS-TTS-SHHHHHHHHHHHHHHT-SSHHHHTT--GGGS-TTHHHHHHHHHHTTT--SEEEEESTTSSS-HHHHHHHHHHHHHHHHTS--EEEEE-S-SHHHHHH-SEEEEEETTEEEEEEEHHHHHHH--SHHHHHHHT-S--SS--S---PPPPSS----SSS--SS-TTGGG-TT--SGGGTS----EEEETTEEE--S--TTTSS--HHHH-----------------SEEEEEEEEEEEEEESSSS-EEEEEEEEEEEEEEEE-SS--EEEEE-TTSSHHHHHHHHHS-S--SSSEEEETT--TTT--SHHHHHHTTS-EEE-SSTTTTS-TTS-HHHHHHTGGGSSS--TTHHHHHHHHHHHHTT--TT-TTS-GGGS-SSHHHHHHHHHHSTT--SEEEEESTTSSS-HHHHHHHHHHHHHHHHTT--EEEEE-S-TTHHHHH-SEEEEEETTEEEEEEETTTTTSS--STTHHHHHTTPPPS---

Organism: Mycobacterium tuberculosis (strain ATCC 25618 / H37Rv) (NCBI:txid83332)